Protein 1V62 (pdb70)

GO terms:
  GO:0005829 cytosol (C, TAS)
  GO:0005886 plasma membrane (C, TAS)
  GO:0005515 protein binding (F, IPI)

CATH classification: 2.30.42.10

Foldseek 3Di:
DPDDPDDPDDDDDPFFAWQKFQADFLDAFAFAKAWAPDPPFIFIFGQDGDPPGRCVVVVGDDGPWGFQAWPRRGRRPDDRVVVVVSRNVDGGMTTTGIHPDPSHDDRPPRDDDPDPD

Solvent-accessible surface area: 8332 Å² total; per-residue (Å²): 136,105,124,58,126,126,73,111,132,131,75,111,88,100,37,53,36,71,6,73,5,114,10,69,99,75,46,101,16,29,24,52,11,40,49,78,97,130,232,150,102,56,39,3,15,3,55,158,31,108,99,74,10,49,0,70,171,84,39,16,0,68,59,36,0,84,2,60,15,0,75,68,34,80,8,111,154,21,65,68,142,90,0,55,141,32,13,84,89,18,98,100,116,0,94,0,28,2,74,51,15,128,90,12,98,132,82,163,130,112,113,123,50,153,105,104,106

Secondary structure (DSSP, 8-state):
------S-SS--SSSSEEEEEE--TT-----EEEEE--SSS-EEEEEE--TTSHHHHHT---TT-BEEEETTEETTS--HHHHHHHHHS-SSEEEEEE--BTTB--SS----SS---

Sequence (117 aa):
GSSGSSGDTVANASGPLMVEIVKTPGSALGISLTTTSLRNKSVITIDRIKPASVVDRSGALHPGDHILSIDGTSMEHCSLLEATKLLASISEKVRLEILPVPQSQRPLRPSSGPSSGGSSGSSGDTVANASGPLMVEIVKTPGSALGISLTTTSLRNKSVITIDRIKPASVVDRSGALHPGDHILSIDGTSMEHCSLLEATKLLASISEKVRLEILPVPQSQRPLRPSSGPSSGGSSGSSGDTVANASGPLMVEIVKTPGSALGISLTTTSLRNKSVITIDRIKPASVVDRSGALHPGDHILSIDGTSMEHCSLLEATKLLASISEKVRLEILPVPQSQRPLRPSSGPSSGGSSGSSGDTVANASGPLMVEIVKTPGSALGISLTTTSLRNKSVITIDRIKPASVVDRSGALHPGDHILSIDGTSMEHCSLLEATKLLASISEKVRLEILPVPQSQRPLRPSSGPSSGGSSGSSGDTVANASGPLMVEIVKTPGSALGISLTTTSLRNKSVITIDRIKPASVVDRSGALHPGDHILSIDGTSMEHCSLLEATKLLASISEKVRLEILPVPQSQRPLRPSSGPSSGGSSGSSGDTVANASGPLMVEIVKTPGSALGISLTTTSLRNKSVITIDRIKPASVVDRSGALHPGDHILSIDGTSMEHCSLLEATKLLASISEKVRLEILPVPQSQRPLRPSSGPSSGGSSGSSGDTVANASGPLMVEIVKTPGSALGISLTTTSLRNKSVITIDRIKPASVVDRSGALHPGDHILSIDGTSMEHCSLLEATKLLASISEKVRLEILPVPQSQRPLRPSSGPSSGGSSGSSGDTVANASGPLMVEIVKTPGSALGISLTTTSLRNKSVITIDRIKPASVVDRSGALHPGDHILSIDGTSMEHCSLLEATKLLASISEKVRLEILPVPQSQRPLRPSSGPSSGGSSGSSGDTVANASGPLMVEIVKTPGSALGISLTTTSLRNKSVITIDRIKPASVVDRSGALHPGDHILSIDGTSMEHCSLLEATKLLASISEKVRLEILPVPQSQRPLRPSSGPSSGGSSGSSGDTVANASGPLMVEIVKTPGSALGISLTTTSLRNKSVITIDRIKPASVVDRSGALHPGDHILSIDGTSMEHCSLLEATKLLASISEKVRLEILPVPQSQRPLRPSSGPSSGGSSGSSGDTVANASGPLMVEIVKTPGSALGISLTTTSLRNKSVITIDRIKPASVVDRSGALHPGDHILSIDGTSMEHCSLLEATKLLASISEKVRLEILPVPQSQRPLRPSSGPSSGGSSGSSGDTVANASGPLMVEIVKTPGSALGISLTTTSLRNKSVITIDRIKPASVVDRSGALHPGDHILSIDGTSMEHCSLLEATKLLASISEKVRLEILPVPQSQRPLRPSSGPSSGGSSGSSGDTVANASGPLMVEIVKTPGSALGISLTTTSLRNKSVITIDRIKPASVVDRSGALHPGDHILSIDGTSMEHCSLLEATKLLASISEKVRLEILPVPQSQRPLRPSSGPSSGGSSGSSGDTVANASGPLMVEIVKTPGSALGISLTTTSLRNKSVITIDRIKPASVVDRSGALHPGDHILSIDGTSMEHCSLLEATKLLASISEKVRLEILPVPQSQRPLRPSSGPSSGGSSGSSGDTVANASGPLMVEIVKTPGSALGISLTTTSLRNKSVITIDRIKPASVVDRSGALHPGDHILSIDGTSMEHCSLLEATKLLASISEKVRLEILPVPQSQRPLRPSSGPSSGGSSGSSGDTVANASGPLMVEIVKTPGSALGISLTTTSLRNKSVITIDRIKPASVVDRSGALHPGDHILSIDGTSMEHCSLLEATKLLASISEKVRLEILPVPQSQRPLRPSSGPSSGGSSGSSGDTVANASGPLMVEIVKTPGSALGISLTTTSLRNKSVITIDRIKPASVVDRSGALHPGDHILSIDGTSMEHCSLLEATKLLASISEKVRLEILPVPQSQRPLRPSSGPSSGGSSGSSGDTVANASGPLMVEIVKTPGSALGISLTTTSLRNKSVITIDRIKPASVVDRSGALHPGDHILSIDGTSMEHCSLLEATKLLASISEKVRLEILPVPQSQRPLRPSSGPSSGGSSGSSGDTVANASGPLMVEIVKTPGSALGISLTTTSLRNKSVITIDRIKPASVVDRSGALHPGDHILSIDGTSMEHCSLLEATKLLASISEKVRLEILPVPQSQRPLRPSSGPSSGGSSGSSGDTVANASGPLMVEIVKTPGSALGISLTTTSLRNKSVITIDRIKPASVVDRSGALHPGDHILSIDGTSMEHCSLLEATKLLASISEKVRLEILPVPQSQRPLRPSSGPSSG

Nearest PDB structures (foldseek):
  1v62-assembly1_A  TM=8.253E-01  e=4.907E-18  Homo sapiens
  1t2m-assembly1_A  TM=8.438E-01  e=9.397E-05  Homo sapiens
  2dm8-assembly1_A  TM=6.411E-01  e=7.314E-06  Homo sapiens
  1x6d-assembly1_A  TM=6.018E-01  e=5.541E-06  Homo sapiens
  1ujd-assembly1_A  TM=6.309E-01  e=4.087E-05  Homo sapiens

Structure (mmCIF, N/CA/C/O backbone):
data_1V62
#
_entry.id   1V62
#
loop_
_atom_site.group_PDB
_atom_site.id
_atom_site.type_symbol
_atom_site.label_atom_id
_atom_site.label_alt_id
_atom_site.label_comp_id
_atom_site.label_asym_id
_atom_site.label_entity_id
_atom_site.label_seq_id
_atom_site.pdbx_PDB_ins_code
_atom_site.Cartn_x
_atom_site.Cartn_y
_atom_site.Cartn_z
_atom_site.occupancy
_atom_site.B_iso_or_equiv
_atom_site.auth_seq_id
_atom_site.auth_comp_id
_atom_site.auth_asym_id
_atom_site.auth_atom_id
_atom_site.pdbx_PDB_model_num
ATOM 1 N N . GLY A 1 1 ? 15.646 -4.351 43.023 1.00 0.00 1 GLY A N 1
ATOM 2 C CA . GLY A 1 1 ? 15.323 -2.950 42.637 1.00 0.00 1 GLY A CA 1
ATOM 3 C C . GLY A 1 1 ? 15.872 -2.585 41.271 1.00 0.00 1 GLY A C 1
ATOM 4 O O . GLY A 1 1 ? 16.949 -1.998 41.164 1.00 0.00 1 GLY A O 1
ATOM 10 N N . SER A 1 2 ? 15.129 -2.930 40.225 1.00 0.00 2 SER A N 1
ATOM 11 C CA . SER A 1 2 ? 15.547 -2.634 38.859 1.00 0.00 2 SER A CA 1
ATOM 12 C C . SER A 1 2 ? 14.402 -2.861 37.879 1.00 0.00 2 SER A C 1
ATOM 13 O O . SER A 1 2 ? 13.473 -3.619 38.158 1.00 0.00 2 SER A O 1
ATOM 21 N N . SER A 1 3 ? 14.474 -2.197 36.730 1.00 0.00 3 SER A N 1
ATOM 22 C CA . SER A 1 3 ? 13.443 -2.325 35.707 1.00 0.00 3 SER A CA 1
ATOM 23 C C . SER A 1 3 ? 12.086 -1.881 36.243 1.00 0.00 3 SER A C 1
ATOM 24 O O . SER A 1 3 ? 11.968 -1.471 37.398 1.00 0.00 3 SER A O 1
ATOM 32 N N . GLY A 1 4 ? 11.064 -1.965 35.397 1.00 0.00 4 GLY A N 1
ATOM 33 C CA . GLY A 1 4 ? 9.729 -1.568 35.805 1.00 0.00 4 GLY A CA 1
ATOM 34 C C . GLY A 1 4 ? 8.979 -0.841 34.706 1.00 0.00 4 GLY A C 1
ATOM 35 O O . GLY A 1 4 ? 8.708 -1.410 33.649 1.00 0.00 4 GLY A O 1
ATOM 39 N N . SER A 1 5 ? 8.643 0.420 34.957 1.00 0.00 5 SER A N 1
ATOM 40 C CA . SER A 1 5 ? 7.920 1.226 33.981 1.00 0.00 5 SER A CA 1
ATOM 41 C C . SER A 1 5 ? 6.569 0.599 33.651 1.00 0.00 5 SER A C 1
ATOM 42 O O . SER A 1 5 ? 6.407 -0.039 32.611 1.00 0.00 5 SER A O 1
ATOM 50 N N . SER A 1 6 ? 5.602 0.786 34.544 1.00 0.00 6 SER A N 1
ATOM 51 C CA . SER A 1 6 ? 4.264 0.238 34.348 1.00 0.00 6 SER A CA 1
ATOM 52 C C . SER A 1 6 ? 3.262 1.348 34.045 1.00 0.00 6 SER A C 1
ATOM 53 O O . SER A 1 6 ? 2.709 1.963 34.957 1.00 0.00 6 SER A O 1
ATOM 61 N N . GLY A 1 7 ? 3.031 1.597 32.761 1.00 0.00 7 GLY A N 1
ATOM 62 C CA . GLY A 1 7 ? 2.096 2.631 32.362 1.00 0.00 7 GLY A CA 1
ATOM 63 C C . GLY A 1 7 ? 1.369 2.294 31.075 1.00 0.00 7 GLY A C 1
ATOM 64 O O . GLY A 1 7 ? 0.164 2.044 31.082 1.00 0.00 7 GLY A O 1
ATOM 68 N N . ASP A 1 8 ? 2.104 2.284 29.968 1.00 0.00 8 ASP A N 1
ATOM 69 C CA . ASP A 1 8 ? 1.523 1.975 28.667 1.00 0.00 8 ASP A CA 1
ATOM 70 C C . ASP A 1 8 ? 2.611 1.744 27.624 1.00 0.00 8 ASP A C 1
ATOM 71 O O . ASP A 1 8 ? 3.614 2.457 27.593 1.00 0.00 8 ASP A O 1
ATOM 80 N N . THR A 1 9 ? 2.406 0.745 26.772 1.00 0.00 9 THR A N 1
ATOM 81 C CA . THR A 1 9 ? 3.370 0.422 25.728 1.00 0.00 9 THR A CA 1
ATOM 82 C C . THR A 1 9 ? 3.004 1.112 24.418 1.00 0.00 9 THR A C 1
ATOM 83 O O . THR A 1 9 ? 2.426 0.497 23.522 1.00 0.00 9 THR A O 1
ATOM 94 N N . VAL A 1 10 ? 3.344 2.393 24.315 1.00 0.00 10 VAL A N 1
ATOM 95 C CA . VAL A 1 10 ? 3.050 3.166 23.115 1.00 0.00 10 VAL A CA 1
ATOM 96 C C . VAL A 1 10 ? 1.547 3.269 22.881 1.00 0.00 10 VAL A C 1
ATOM 97 O O . VAL A 1 10 ? 0.907 2.304 22.461 1.00 0.00 10 VAL A O 1
ATOM 110 N N . ALA A 1 11 ? 0.989 4.443 23.155 1.00 0.00 11 ALA A N 1
ATOM 111 C CA . ALA A 1 11 ? -0.439 4.671 22.975 1.00 0.00 11 ALA A CA 1
ATOM 112 C C . ALA A 1 11 ? -0.734 6.150 22.749 1.00 0.00 11 ALA A C 1
ATOM 113 O O . ALA A 1 11 ? -0.628 6.962 23.667 1.00 0.00 11 ALA A O 1
ATOM 120 N N . ASN A 1 12 ? -1.106 6.492 21.519 1.00 0.00 12 ASN A N 1
ATOM 121 C CA . ASN A 1 12 ? -1.417 7.875 21.171 1.00 0.00 12 ASN A CA 1
ATOM 122 C C . ASN A 1 12 ? -2.861 8.003 20.697 1.00 0.00 12 ASN A C 1
ATOM 123 O O . ASN A 1 12 ? -3.678 8.669 21.334 1.00 0.00 12 ASN A O 1
ATOM 134 N N . ALA A 1 13 ? -3.168 7.364 19.573 1.00 0.00 13 ALA A N 1
ATOM 135 C CA . ALA A 1 13 ? -4.513 7.407 19.012 1.00 0.00 13 ALA A CA 1
ATOM 136 C C . ALA A 1 13 ? -4.927 8.839 18.690 1.00 0.00 13 ALA A C 1
ATOM 137 O O . ALA A 1 13 ? -6.102 9.192 18.787 1.00 0.00 13 ALA A O 1
ATOM 144 N N . SER A 1 14 ? -3.954 9.659 18.306 1.00 0.00 14 SER A N 1
ATOM 145 C CA . SER A 1 14 ? -4.217 11.053 17.970 1.00 0.00 14 SER A CA 1
ATOM 146 C C . SER A 1 14 ? -3.504 11.445 16.680 1.00 0.00 14 SER A C 1
ATOM 147 O O . SER A 1 14 ? -4.106 12.030 15.780 1.00 0.00 14 SER A O 1
ATOM 155 N N . GLY A 1 15 ? -2.217 11.121 16.599 1.00 0.00 15 GLY A N 1
ATOM 156 C CA . GLY A 1 15 ? -1.444 11.448 15.415 1.00 0.00 15 GLY A CA 1
ATOM 157 C C . GLY A 1 15 ? -1.868 10.639 14.203 1.00 0.00 15 GLY A C 1
ATOM 158 O O . GLY A 1 15 ? -2.794 11.027 13.491 1.00 0.00 15 GLY A O 1
ATOM 162 N N . PRO A 1 16 ? -1.204 9.499 13.939 1.00 0.00 16 PRO A N 1
ATOM 163 C CA . PRO A 1 16 ? -1.532 8.643 12.795 1.00 0.00 16 PRO A CA 1
ATOM 164 C C . PRO A 1 16 ? -3.007 8.257 12.765 1.00 0.00 16 PRO A C 1
ATOM 165 O O . PRO A 1 16 ? -3.688 8.289 13.789 1.00 0.00 16 PRO A O 1
ATOM 176 N N . LEU A 1 17 ? -3.494 7.892 11.583 1.00 0.00 17 LEU A N 1
ATOM 177 C CA . LEU A 1 17 ? -4.889 7.499 11.419 1.00 0.00 17 LEU A CA 1
ATOM 178 C C . LEU A 1 17 ? -4.999 6.025 11.043 1.00 0.00 17 LEU A C 1
ATOM 179 O O . LEU A 1 17 ? -4.320 5.554 10.130 1.00 0.00 17 LEU A O 1
ATOM 195 N N . MET A 1 18 ? -5.857 5.300 11.754 1.00 0.00 18 MET A N 1
ATOM 196 C CA . MET A 1 18 ? -6.056 3.879 11.494 1.00 0.00 18 MET A CA 1
ATOM 197 C C . MET A 1 18 ? -7.139 3.665 10.442 1.00 0.00 18 MET A C 1
ATOM 198 O O . MET A 1 18 ? -8.331 3.723 10.744 1.00 0.00 18 MET A O 1
ATOM 212 N N . VAL A 1 19 ? -6.717 3.417 9.207 1.00 0.00 19 VAL A N 1
ATOM 213 C CA . VAL A 1 19 ? -7.651 3.193 8.111 1.00 0.00 19 VAL A CA 1
ATOM 214 C C . VAL A 1 19 ? -7.917 1.706 7.911 1.00 0.00 19 VAL A C 1
ATOM 215 O O . VAL A 1 19 ? -7.281 1.057 7.082 1.00 0.00 19 VAL A O 1
ATOM 228 N N . GLU A 1 20 ? -8.862 1.171 8.677 1.00 0.00 20 GLU A N 1
ATOM 229 C CA . GLU A 1 20 ? -9.213 -0.241 8.585 1.00 0.00 20 GLU A CA 1
ATOM 230 C C . GLU A 1 20 ? -10.103 -0.504 7.374 1.00 0.00 20 GLU A C 1
ATOM 231 O O . GLU A 1 20 ? -10.857 0.369 6.945 1.00 0.00 20 GLU A O 1
ATOM 243 N N . ILE A 1 21 ? -10.009 -1.713 6.829 1.00 0.00 21 ILE A N 1
ATOM 244 C CA . ILE A 1 21 ? -10.806 -2.091 5.668 1.00 0.00 21 ILE A CA 1
ATOM 245 C C . ILE A 1 21 ? -11.320 -3.521 5.798 1.00 0.00 21 ILE A C 1
ATOM 246 O O . ILE A 1 21 ? -10.545 -4.476 5.754 1.00 0.00 21 ILE A O 1
ATOM 262 N N . VAL A 1 22 ? -12.632 -3.660 5.960 1.00 0.00 22 VAL A N 1
ATOM 263 C CA . VAL A 1 22 ? -13.250 -4.973 6.097 1.00 0.00 22 VAL A CA 1
ATOM 264 C C . VAL A 1 22 ? -13.203 -5.743 4.782 1.00 0.00 22 VAL A C 1
ATOM 265 O O . VAL A 1 22 ? -14.146 -5.699 3.991 1.00 0.00 22 VAL A O 1
ATOM 278 N N . LYS A 1 23 ? -12.100 -6.448 4.553 1.00 0.00 23 LYS A N 1
ATOM 279 C CA . LYS A 1 23 ? -11.930 -7.229 3.334 1.00 0.00 23 LYS A CA 1
ATOM 280 C C . LYS A 1 23 ? -12.475 -8.642 3.513 1.00 0.00 23 LYS A C 1
ATOM 281 O O . LYS A 1 23 ? -12.995 -8.987 4.575 1.00 0.00 23 LYS A O 1
ATOM 300 N N . THR A 1 24 ? -12.352 -9.454 2.470 1.00 0.00 24 THR A N 1
ATOM 301 C CA . THR A 1 24 ? -12.832 -10.831 2.512 1.00 0.00 24 THR A CA 1
ATOM 302 C C . THR A 1 24 ? -11.885 -11.710 3.329 1.00 0.00 24 THR A C 1
ATOM 303 O O . THR A 1 24 ? -10.718 -11.369 3.519 1.00 0.00 24 THR A O 1
ATOM 314 N N . PRO A 1 25 ? -12.379 -12.858 3.824 1.00 0.00 25 PRO A N 1
ATOM 315 C CA . PRO A 1 25 ? -11.572 -13.786 4.622 1.00 0.00 25 PRO A CA 1
ATOM 316 C C . PRO A 1 25 ? -10.517 -14.505 3.788 1.00 0.00 25 PRO A C 1
ATOM 317 O O . PRO A 1 25 ? -10.846 -15.310 2.916 1.00 0.00 25 PRO A O 1
ATOM 328 N N . GLY A 1 26 ? -9.251 -14.210 4.063 1.00 0.00 26 GLY A N 1
ATOM 329 C CA . GLY A 1 26 ? -8.167 -14.839 3.329 1.00 0.00 26 GLY A CA 1
ATOM 330 C C . GLY A 1 26 ? -8.222 -14.539 1.844 1.00 0.00 26 GLY A C 1
ATOM 331 O O . GLY A 1 26 ? -7.830 -15.368 1.022 1.00 0.00 26 GLY A O 1
ATOM 335 N N . SER A 1 27 ? -8.711 -13.352 1.499 1.00 0.00 27 SER A N 1
ATOM 336 C CA . SER A 1 27 ? -8.817 -12.945 0.102 1.00 0.00 27 SER A CA 1
ATOM 337 C C . SER A 1 27 ? -7.939 -11.729 -0.178 1.00 0.00 27 SER A C 1
ATOM 338 O O . SER A 1 27 ? -7.727 -10.889 0.697 1.00 0.00 27 SER A O 1
ATOM 346 N N . ALA A 1 28 ? -7.434 -11.641 -1.404 1.00 0.00 28 ALA A N 1
ATOM 347 C CA . ALA A 1 28 ? -6.580 -10.528 -1.800 1.00 0.00 28 ALA A CA 1
ATOM 348 C C . ALA A 1 28 ? -7.372 -9.477 -2.570 1.00 0.00 28 ALA A C 1
ATOM 349 O O . ALA A 1 28 ? -8.146 -9.804 -3.469 1.00 0.00 28 ALA A O 1
ATOM 356 N N . LEU A 1 29 ? -7.173 -8.214 -2.210 1.00 0.00 29 LEU A N 1
ATOM 357 C CA . LEU A 1 29 ? -7.870 -7.114 -2.867 1.00 0.00 29 LEU A CA 1
ATOM 358 C C . LEU A 1 29 ? -7.123 -6.666 -4.119 1.00 0.00 29 LEU A C 1
ATOM 359 O O . LEU A 1 29 ? -7.621 -6.808 -5.235 1.00 0.00 29 LEU A O 1
ATOM 375 N N . GLY A 1 30 ? -5.925 -6.123 -3.926 1.00 0.00 30 GLY A N 1
ATOM 376 C CA . GLY A 1 30 ? -5.129 -5.663 -5.048 1.00 0.00 30 GLY A CA 1
ATOM 377 C C . GLY A 1 30 ? -4.513 -4.301 -4.801 1.00 0.00 30 GLY A C 1
ATOM 378 O O . GLY A 1 30 ? -4.532 -3.435 -5.677 1.00 0.00 30 GLY A O 1
ATOM 382 N N . ILE A 1 31 ? -3.966 -4.110 -3.606 1.00 0.00 31 ILE A N 1
ATOM 383 C CA . ILE A 1 31 ? -3.341 -2.844 -3.245 1.00 0.00 31 ILE A CA 1
ATOM 384 C C . ILE A 1 31 ? -1.905 -2.777 -3.752 1.00 0.00 31 ILE A C 1
ATOM 385 O O . ILE A 1 31 ? -1.109 -3.686 -3.516 1.00 0.00 31 ILE A O 1
ATOM 401 N N . SER A 1 32 ? -1.579 -1.693 -4.449 1.00 0.00 32 SER A N 1
ATOM 402 C CA . SER A 1 32 ? -0.237 -1.506 -4.990 1.00 0.00 32 SER A CA 1
ATOM 403 C C . SER A 1 32 ? 0.482 -0.365 -4.279 1.00 0.00 32 SER A C 1
ATOM 404 O O . SER A 1 32 ? 0.024 0.777 -4.296 1.00 0.00 32 SER A O 1
ATOM 412 N N . LEU A 1 33 ? 1.612 -0.683 -3.655 1.00 0.00 33 LEU A N 1
ATOM 413 C CA . LEU A 1 33 ? 2.396 0.317 -2.938 1.00 0.00 33 LEU A CA 1
ATOM 414 C C . LEU A 1 33 ? 3.593 0.768 -3.769 1.00 0.00 33 LEU A C 1
ATOM 415 O O . LEU A 1 33 ? 3.987 0.098 -4.722 1.00 0.00 33 LEU A O 1
ATOM 431 N N . THR A 1 34 ? 4.166 1.910 -3.400 1.00 0.00 34 THR A N 1
ATOM 432 C CA . THR A 1 34 ? 5.318 2.452 -4.111 1.00 0.00 34 THR A CA 1
ATOM 433 C C . THR A 1 34 ? 6.192 3.283 -3.177 1.00 0.00 34 THR A C 1
ATOM 434 O O . THR A 1 34 ? 5.810 4.376 -2.761 1.00 0.00 34 THR A O 1
ATOM 445 N N . THR A 1 35 ? 7.367 2.755 -2.850 1.00 0.00 35 THR A N 1
ATOM 446 C CA . THR A 1 35 ? 8.296 3.447 -1.963 1.00 0.00 35 THR A CA 1
ATOM 447 C C . THR A 1 35 ? 9.110 4.484 -2.730 1.00 0.00 35 THR A C 1
ATOM 448 O O . THR A 1 35 ? 9.369 4.327 -3.923 1.00 0.00 35 THR A O 1
ATOM 459 N N . THR A 1 36 ? 9.511 5.543 -2.035 1.00 0.00 36 THR A N 1
ATOM 460 C CA . THR A 1 36 ? 10.297 6.608 -2.649 1.00 0.00 36 THR A CA 1
ATOM 461 C C . THR A 1 36 ? 11.395 7.086 -1.705 1.00 0.00 36 THR A C 1
ATOM 462 O O . THR A 1 36 ? 11.476 6.647 -0.558 1.00 0.00 36 THR A O 1
ATOM 473 N N . SER A 1 37 ? 12.237 7.991 -2.193 1.00 0.00 37 SER A N 1
ATOM 474 C CA . SER A 1 37 ? 13.330 8.530 -1.391 1.00 0.00 37 SER A CA 1
ATOM 475 C C . SER A 1 37 ? 12.978 9.914 -0.854 1.00 0.00 37 SER A C 1
ATOM 476 O O . SER A 1 37 ? 11.870 10.408 -1.062 1.00 0.00 37 SER A O 1
ATOM 484 N N . LEU A 1 38 ? 13.929 10.534 -0.165 1.00 0.00 38 LEU A N 1
ATOM 485 C CA . LEU A 1 38 ? 13.720 11.861 0.403 1.00 0.00 38 LEU A CA 1
ATOM 486 C C . LEU A 1 38 ? 15.046 12.598 0.565 1.00 0.00 38 LEU A C 1
ATOM 487 O O . LEU A 1 38 ? 15.368 13.497 -0.212 1.00 0.00 38 LEU A O 1
ATOM 503 N N . ARG A 1 39 ? 15.812 12.211 1.580 1.00 0.00 39 ARG A N 1
ATOM 504 C CA . ARG A 1 39 ? 17.103 12.834 1.846 1.00 0.00 39 ARG A CA 1
ATOM 505 C C . ARG A 1 39 ? 18.035 11.867 2.567 1.00 0.00 39 ARG A C 1
ATOM 506 O O . ARG A 1 39 ? 19.126 11.564 2.084 1.00 0.00 39 ARG A O 1
ATOM 527 N N . ASN A 1 40 ? 17.598 11.385 3.726 1.00 0.00 40 ASN A N 1
ATOM 528 C CA . ASN A 1 40 ? 18.393 10.450 4.515 1.00 0.00 40 ASN A CA 1
ATOM 529 C C . ASN A 1 40 ? 17.754 9.065 4.531 1.00 0.00 40 ASN A C 1
ATOM 530 O O . ASN A 1 40 ? 18.445 8.054 4.659 1.00 0.00 40 ASN A O 1
ATOM 541 N N . LYS A 1 41 ? 16.431 9.024 4.402 1.00 0.00 41 LYS A N 1
ATOM 542 C CA . LYS A 1 41 ? 15.703 7.761 4.401 1.00 0.00 41 LYS A CA 1
ATOM 543 C C . LYS A 1 41 ? 14.605 7.766 3.344 1.00 0.00 41 LYS A C 1
ATOM 544 O O . LYS A 1 41 ? 14.472 8.720 2.577 1.00 0.00 41 LYS A O 1
ATOM 563 N N . SER A 1 42 ? 13.819 6.694 3.308 1.00 0.00 42 SER A N 1
ATOM 564 C CA . SER A 1 42 ? 12.731 6.575 2.344 1.00 0.00 42 SER A CA 1
ATOM 565 C C . SER A 1 42 ? 11.389 6.421 3.052 1.00 0.00 42 SER A C 1
ATOM 566 O O . SER A 1 42 ? 11.331 6.326 4.279 1.00 0.00 42 SER A O 1
ATOM 574 N N . VAL A 1 43 ? 10.314 6.396 2.272 1.00 0.00 43 VAL A N 1
ATOM 575 C CA . VAL A 1 43 ? 8.972 6.254 2.825 1.00 0.00 43 VAL A CA 1
ATOM 576 C C . VAL A 1 43 ? 8.086 5.418 1.908 1.00 0.00 43 VAL A C 1
ATOM 577 O O . VAL A 1 43 ? 8.127 5.564 0.687 1.00 0.00 43 VAL A O 1
ATOM 590 N N . ILE A 1 44 ? 7.284 4.544 2.506 1.00 0.00 44 ILE A N 1
ATOM 591 C CA . ILE A 1 44 ? 6.386 3.685 1.744 1.00 0.00 44 ILE A CA 1
ATOM 592 C C . ILE A 1 44 ? 5.029 4.351 1.541 1.00 0.00 44 ILE A C 1
ATOM 593 O O . ILE A 1 44 ? 4.387 4.779 2.499 1.00 0.00 44 ILE A O 1
ATOM 609 N N . THR A 1 45 ? 4.599 4.435 0.286 1.00 0.00 45 THR A N 1
ATOM 610 C CA . THR A 1 45 ? 3.318 5.049 -0.043 1.00 0.00 45 THR A CA 1
ATOM 611 C C . THR A 1 45 ? 2.475 4.119 -0.911 1.00 0.00 45 THR A C 1
ATOM 612 O O . THR A 1 45 ? 2.889 3.002 -1.224 1.00 0.00 45 THR A O 1
ATOM 623 N N . ILE A 1 46 ? 1.293 4.588 -1.296 1.00 0.00 46 ILE A N 1
ATOM 624 C CA . ILE A 1 46 ? 0.393 3.798 -2.127 1.00 0.00 46 ILE A CA 1
ATOM 625 C C . ILE A 1 46 ? 0.459 4.243 -3.584 1.00 0.00 46 ILE A C 1
ATOM 626 O O . ILE A 1 46 ? 0.278 5.421 -3.894 1.00 0.00 46 ILE A O 1
ATOM 642 N N . ASP A 1 47 ? 0.719 3.292 -4.477 1.00 0.00 47 ASP A N 1
ATOM 643 C CA . ASP A 1 47 ? 0.810 3.586 -5.902 1.00 0.00 47 ASP A CA 1
ATOM 644 C C . ASP A 1 47 ? -0.578 3.715 -6.521 1.00 0.00 47 ASP A C 1
ATOM 645 O O . ASP A 1 47 ? -0.942 4.772 -7.036 1.00 0.00 47 ASP A O 1
ATOM 654 N N . ARG A 1 48 ? -1.348 2.633 -6.466 1.00 0.00 48 ARG A N 1
ATOM 655 C CA . ARG A 1 48 ? -2.696 2.625 -7.021 1.00 0.00 48 ARG A CA 1
ATOM 656 C C . ARG A 1 48 ? -3.526 1.495 -6.419 1.00 0.00 48 ARG A C 1
ATOM 657 O O . ARG A 1 48 ? -2.982 0.509 -5.923 1.00 0.00 48 ARG A O 1
ATOM 678 N N . ILE A 1 49 ? -4.846 1.646 -6.468 1.00 0.00 49 ILE A N 1
ATOM 679 C CA . ILE A 1 49 ? -5.750 0.637 -5.928 1.00 0.00 49 ILE A CA 1
ATOM 680 C C . ILE A 1 49 ? -6.388 -0.180 -7.046 1.00 0.00 49 ILE A C 1
ATOM 681 O O . ILE A 1 49 ? -6.424 0.249 -8.199 1.00 0.00 49 ILE A O 1
ATOM 697 N N . LYS A 1 50 ? -6.891 -1.359 -6.697 1.00 0.00 50 LYS A N 1
ATOM 698 C CA . LYS A 1 50 ? -7.528 -2.236 -7.672 1.00 0.00 50 LYS A CA 1
ATOM 699 C C . LYS A 1 50 ? -8.976 -1.814 -7.919 1.00 0.00 50 LYS A C 1
ATOM 700 O O . LYS A 1 50 ? -9.675 -1.400 -6.993 1.00 0.00 50 LYS A O 1
ATOM 719 N N . PRO A 1 51 ? -9.448 -1.914 -9.174 1.00 0.00 51 PRO A N 1
ATOM 720 C CA . PRO A 1 51 ? -10.818 -1.540 -9.533 1.00 0.00 51 PRO A CA 1
ATOM 721 C C . PRO A 1 51 ? -11.844 -2.554 -9.040 1.00 0.00 51 PRO A C 1
ATOM 722 O O . PRO A 1 51 ? -11.592 -3.759 -9.042 1.00 0.00 51 PRO A O 1
ATOM 733 N N . ALA A 1 52 ? -13.004 -2.059 -8.618 1.00 0.00 52 ALA A N 1
ATOM 734 C CA . ALA A 1 52 ? -14.069 -2.922 -8.122 1.00 0.00 52 ALA A CA 1
ATOM 735 C C . ALA A 1 52 ? -13.602 -3.735 -6.920 1.00 0.00 52 ALA A C 1
ATOM 736 O O . ALA A 1 52 ? -14.040 -4.867 -6.716 1.00 0.00 52 ALA A O 1
ATOM 743 N N . SER A 1 53 ? -12.711 -3.150 -6.126 1.00 0.00 53 SER A N 1
ATOM 744 C CA . SER A 1 53 ? -12.185 -3.821 -4.943 1.00 0.00 53 SER A CA 1
ATOM 745 C C . SER A 1 53 ? -12.826 -3.269 -3.674 1.00 0.00 53 SER A C 1
ATOM 746 O O . SER A 1 53 ? -13.597 -2.309 -3.722 1.00 0.00 53 SER A O 1
ATOM 754 N N . VAL A 1 54 ? -12.503 -3.880 -2.540 1.00 0.00 54 VAL A N 1
ATOM 755 C CA . VAL A 1 54 ? -13.047 -3.449 -1.258 1.00 0.00 54 VAL A CA 1
ATOM 756 C C . VAL A 1 54 ? -12.476 -2.096 -0.847 1.00 0.00 54 VAL A C 1
ATOM 757 O O . VAL A 1 54 ? -13.142 -1.307 -0.177 1.00 0.00 54 VAL A O 1
ATOM 770 N N . VAL A 1 55 ? -11.238 -1.834 -1.255 1.00 0.00 55 VAL A N 1
ATOM 771 C CA . VAL A 1 55 ? -10.577 -0.576 -0.931 1.00 0.00 55 VAL A CA 1
ATOM 772 C C . VAL A 1 55 ? -11.029 0.540 -1.868 1.00 0.00 55 VAL A C 1
ATOM 773 O O . VAL A 1 55 ? -11.171 1.691 -1.455 1.00 0.00 55 VAL A O 1
ATOM 786 N N . ASP A 1 56 ? -11.254 0.191 -3.130 1.00 0.00 56 ASP A N 1
ATOM 787 C CA . ASP A 1 56 ? -11.690 1.163 -4.126 1.00 0.00 56 ASP A CA 1
ATOM 788 C C . ASP A 1 56 ? -13.179 1.460 -3.981 1.00 0.00 56 ASP A C 1
ATOM 789 O O . ASP A 1 56 ? -13.592 2.619 -3.966 1.00 0.00 56 ASP A O 1
ATOM 798 N N . ARG A 1 57 ? -13.980 0.405 -3.875 1.00 0.00 57 ARG A N 1
ATOM 799 C CA . ARG A 1 57 ? -15.424 0.553 -3.732 1.00 0.00 57 ARG A CA 1
ATOM 800 C C . ARG A 1 57 ? -15.771 1.264 -2.429 1.00 0.00 57 ARG A C 1
ATOM 801 O O . ARG A 1 57 ? -16.738 2.023 -2.362 1.00 0.00 57 ARG A O 1
ATOM 822 N N . SER A 1 58 ? -14.977 1.013 -1.393 1.00 0.00 58 SER A N 1
ATOM 823 C CA . SER A 1 58 ? -15.201 1.630 -0.091 1.00 0.00 58 SER A CA 1
ATOM 824 C C . SER A 1 58 ? -14.584 3.022 -0.034 1.00 0.00 58 SER A C 1
ATOM 825 O O . SER A 1 58 ? -15.151 3.940 0.559 1.00 0.00 58 SER A O 1
ATOM 833 N N . GLY A 1 59 ? -13.418 3.174 -0.655 1.00 0.00 59 GLY A N 1
ATOM 834 C CA . GLY A 1 59 ? -12.744 4.459 -0.663 1.00 0.00 59 GLY A CA 1
ATOM 835 C C . GLY A 1 59 ? -11.968 4.714 0.614 1.00 0.00 59 GLY A C 1
ATOM 836 O O . GLY A 1 59 ? -12.024 5.809 1.173 1.00 0.00 59 GLY A O 1
ATOM 840 N N . ALA A 1 60 ? -11.241 3.702 1.075 1.00 0.00 60 ALA A N 1
ATOM 841 C CA . ALA A 1 60 ? -10.449 3.823 2.294 1.00 0.00 60 ALA A CA 1
ATOM 842 C C . ALA A 1 60 ? -9.037 4.308 1.986 1.00 0.00 60 ALA A C 1
ATOM 843 O O . ALA A 1 60 ? -8.570 5.293 2.557 1.00 0.00 60 ALA A O 1
ATOM 850 N N . LEU A 1 61 ? -8.361 3.609 1.078 1.00 0.00 61 LEU A N 1
ATOM 851 C CA . LEU A 1 61 ? -7.001 3.969 0.694 1.00 0.00 61 LEU A CA 1
ATOM 852 C C . LEU A 1 61 ? -7.002 4.837 -0.560 1.00 0.00 61 LEU A C 1
ATOM 853 O O . LEU A 1 61 ? -8.008 4.930 -1.262 1.00 0.00 61 LEU A O 1
ATOM 869 N N . HIS A 1 62 ? -5.866 5.470 -0.836 1.00 0.00 62 HIS A N 1
ATOM 870 C CA . HIS A 1 62 ? -5.736 6.331 -2.006 1.00 0.00 62 HIS A CA 1
ATOM 871 C C . HIS A 1 62 ? -4.280 6.413 -2.462 1.00 0.00 62 HIS A C 1
ATOM 872 O O . HIS A 1 62 ? -3.360 6.321 -1.648 1.00 0.00 62 HIS A O 1
ATOM 887 N N . PRO A 1 63 ? -4.052 6.588 -3.775 1.00 0.00 63 PRO A N 1
ATOM 888 C CA . PRO A 1 63 ? -2.700 6.682 -4.336 1.00 0.00 63 PRO A CA 1
ATOM 889 C C . PRO A 1 63 ? -1.996 7.972 -3.930 1.00 0.00 63 PRO A C 1
ATOM 890 O O . PRO A 1 63 ? -2.359 9.059 -4.380 1.00 0.00 63 PRO A O 1
ATOM 901 N N . GLY A 1 64 ? -0.986 7.845 -3.075 1.00 0.00 64 GLY A N 1
ATOM 902 C CA . GLY A 1 64 ? -0.246 9.009 -2.622 1.00 0.00 64 GLY A CA 1
ATOM 903 C C . GLY A 1 64 ? -0.201 9.118 -1.109 1.00 0.00 64 GLY A C 1
ATOM 904 O O . GLY A 1 64 ? 0.654 9.811 -0.556 1.00 0.00 64 GLY A O 1
ATOM 908 N N . ASP A 1 65 ? -1.124 8.435 -0.436 1.00 0.00 65 ASP A N 1
ATOM 909 C CA . ASP A 1 65 ? -1.185 8.461 1.022 1.00 0.00 65 ASP A CA 1
ATOM 910 C C . ASP A 1 65 ? 0.146 8.031 1.633 1.00 0.00 65 ASP A C 1
ATOM 911 O O . ASP A 1 65 ? 0.864 7.208 1.066 1.00 0.00 65 ASP A O 1
ATOM 920 N N . HIS A 1 66 ? 0.468 8.595 2.793 1.00 0.00 66 HIS A N 1
ATOM 921 C CA . HIS A 1 66 ? 1.712 8.271 3.482 1.00 0.00 66 HIS A CA 1
ATOM 922 C C . HIS A 1 66 ? 1.468 7.262 4.599 1.00 0.00 66 HIS A C 1
ATOM 923 O O . HIS A 1 66 ? 1.014 7.622 5.686 1.00 0.00 66 HIS A O 1
ATOM 938 N N . ILE A 1 67 ? 1.772 5.998 4.325 1.00 0.00 67 ILE A N 1
ATOM 939 C CA . ILE A 1 67 ? 1.585 4.937 5.308 1.00 0.00 67 ILE A CA 1
ATOM 940 C C . ILE A 1 67 ? 2.594 5.062 6.445 1.00 0.00 67 ILE A C 1
ATOM 941 O O . ILE A 1 67 ? 3.803 5.005 6.225 1.00 0.00 67 ILE A O 1
ATOM 957 N N . LEU A 1 68 ? 2.087 5.232 7.662 1.00 0.00 68 LEU A N 1
ATOM 958 C CA . LEU A 1 68 ? 2.943 5.365 8.835 1.00 0.00 68 LEU A CA 1
ATOM 959 C C . LEU A 1 68 ? 3.209 4.006 9.473 1.00 0.00 68 LEU A C 1
ATOM 960 O O . LEU A 1 68 ? 4.268 3.780 10.057 1.00 0.00 68 LEU A O 1
ATOM 976 N N . SER A 1 69 ? 2.241 3.103 9.358 1.00 0.00 69 SER A N 1
ATOM 977 C CA . SER A 1 69 ? 2.372 1.766 9.925 1.00 0.00 69 SER A CA 1
ATOM 978 C C . SER A 1 69 ? 1.292 0.835 9.384 1.00 0.00 69 SER A C 1
ATOM 979 O O . SER A 1 69 ? 0.277 1.288 8.853 1.00 0.00 69 SER A O 1
ATOM 987 N N . ILE A 1 70 ? 1.517 -0.467 9.522 1.00 0.00 70 ILE A N 1
ATOM 988 C CA . ILE A 1 70 ? 0.564 -1.464 9.048 1.00 0.00 70 ILE A CA 1
ATOM 989 C C . ILE A 1 70 ? 0.563 -2.693 9.949 1.00 0.00 70 ILE A C 1
ATOM 990 O O . ILE A 1 70 ? 1.548 -3.429 10.014 1.00 0.00 70 ILE A O 1
ATOM 1006 N N . ASP A 1 71 ? -0.548 -2.910 10.644 1.00 0.00 71 ASP A N 1
ATOM 1007 C CA . ASP A 1 71 ? -0.677 -4.051 11.544 1.00 0.00 71 ASP A CA 1
ATOM 1008 C C . ASP A 1 71 ? 0.376 -3.995 12.645 1.00 0.00 71 ASP A C 1
ATOM 1009 O O . ASP A 1 71 ? 0.836 -5.029 13.132 1.00 0.00 71 ASP A O 1
ATOM 1018 N N . GLY A 1 72 ? 0.756 -2.782 13.032 1.00 0.00 72 GLY A N 1
ATOM 1019 C CA . GLY A 1 72 ? 1.752 -2.612 14.072 1.00 0.00 72 GLY A CA 1
ATOM 1020 C C . GLY A 1 72 ? 3.171 -2.607 13.532 1.00 0.00 72 GLY A C 1
ATOM 1021 O O . GLY A 1 72 ? 4.133 -2.649 14.299 1.00 0.00 72 GLY A O 1
ATOM 1025 N N . THR A 1 73 ? 3.305 -2.554 12.208 1.00 0.00 73 THR A N 1
ATOM 1026 C CA . THR A 1 73 ? 4.618 -2.542 11.575 1.00 0.00 73 THR A CA 1
ATOM 1027 C C . THR A 1 73 ? 5.016 -1.126 11.172 1.00 0.00 73 THR A C 1
ATOM 1028 O O . THR A 1 73 ? 4.380 -0.513 10.315 1.00 0.00 73 THR A O 1
ATOM 1039 N N . SER A 1 74 ? 6.071 -0.613 11.795 1.00 0.00 74 SER A N 1
ATOM 1040 C CA . SER A 1 74 ? 6.553 0.731 11.500 1.00 0.00 74 SER A CA 1
ATOM 1041 C C . SER A 1 74 ? 7.027 0.835 10.054 1.00 0.00 74 SER A C 1
ATOM 1042 O O . SER A 1 74 ? 7.767 -0.022 9.570 1.00 0.00 74 SER A O 1
ATOM 1050 N N . MET A 1 75 ? 6.597 1.888 9.369 1.00 0.00 75 MET A N 1
ATOM 1051 C CA . MET A 1 75 ? 6.977 2.103 7.977 1.00 0.00 75 MET A CA 1
ATOM 1052 C C . MET A 1 75 ? 8.145 3.080 7.877 1.00 0.00 75 MET A C 1
ATOM 1053 O O . MET A 1 75 ? 8.202 3.903 6.964 1.00 0.00 75 MET A O 1
ATOM 1067 N N . GLU A 1 76 ? 9.074 2.982 8.822 1.00 0.00 76 GLU A N 1
ATOM 1068 C CA . GLU A 1 76 ? 10.240 3.857 8.841 1.00 0.00 76 GLU A CA 1
ATOM 1069 C C . GLU A 1 76 ? 11.469 3.138 8.292 1.00 0.00 76 GLU A C 1
ATOM 1070 O O . GLU A 1 76 ? 12.349 3.759 7.696 1.00 0.00 76 GLU A O 1
ATOM 1082 N N . HIS A 1 77 ? 11.521 1.827 8.497 1.00 0.00 77 HIS A N 1
ATOM 1083 C CA . HIS A 1 77 ? 12.643 1.024 8.022 1.00 0.00 77 HIS A CA 1
ATOM 1084 C C . HIS A 1 77 ? 12.149 -0.221 7.291 1.00 0.00 77 HIS A C 1
ATOM 1085 O O . HIS A 1 77 ? 12.760 -1.286 7.376 1.00 0.00 77 HIS A O 1
ATOM 1100 N N . CYS A 1 78 ? 11.040 -0.079 6.572 1.00 0.00 78 CYS A N 1
ATOM 1101 C CA . CYS A 1 78 ? 10.465 -1.191 5.826 1.00 0.00 78 CYS A CA 1
ATOM 1102 C C . CYS A 1 78 ? 10.620 -0.976 4.324 1.00 0.00 78 CYS A C 1
ATOM 1103 O O . CYS A 1 78 ? 11.047 0.090 3.880 1.00 0.00 78 CYS A O 1
ATOM 1111 N N . SER A 1 79 ? 10.270 -1.995 3.545 1.00 0.00 79 SER A N 1
ATOM 1112 C CA . SER A 1 79 ? 10.370 -1.917 2.092 1.00 0.00 79 SER A CA 1
ATOM 1113 C C . SER A 1 79 ? 9.015 -2.176 1.439 1.00 0.00 79 SER A C 1
ATOM 1114 O O . SER A 1 79 ? 7.991 -2.244 2.118 1.00 0.00 79 SER A O 1
ATOM 1122 N N . LEU A 1 80 ? 9.020 -2.318 0.118 1.00 0.00 80 LEU A N 1
ATOM 1123 C CA . LEU A 1 80 ? 7.792 -2.569 -0.627 1.00 0.00 80 LEU A CA 1
ATOM 1124 C C . LEU A 1 80 ? 7.346 -4.019 -0.468 1.00 0.00 80 LEU A C 1
ATOM 1125 O O . LEU A 1 80 ? 6.152 -4.308 -0.394 1.00 0.00 80 LEU A O 1
ATOM 1141 N N . LEU A 1 81 ? 8.314 -4.929 -0.417 1.00 0.00 81 LEU A N 1
ATOM 1142 C CA . LEU A 1 81 ? 8.022 -6.349 -0.265 1.00 0.00 81 LEU A CA 1
ATOM 1143 C C . LEU A 1 81 ? 7.406 -6.635 1.101 1.00 0.00 81 LEU A C 1
ATOM 1144 O O . LEU A 1 81 ? 6.391 -7.324 1.204 1.00 0.00 81 LEU A O 1
ATOM 1160 N N . GLU A 1 82 ? 8.028 -6.103 2.147 1.00 0.00 82 GLU A N 1
ATOM 1161 C CA . GLU A 1 82 ? 7.542 -6.300 3.508 1.00 0.00 82 GLU A CA 1
ATOM 1162 C C . GLU A 1 82 ? 6.144 -5.716 3.677 1.00 0.00 82 GLU A C 1
ATOM 1163 O O . GLU A 1 82 ? 5.257 -6.356 4.241 1.00 0.00 82 GLU A O 1
ATOM 1175 N N . ALA A 1 83 ? 5.954 -4.496 3.184 1.00 0.00 83 ALA A N 1
ATOM 1176 C CA . ALA A 1 83 ? 4.663 -3.826 3.280 1.00 0.00 83 ALA A CA 1
ATOM 1177 C C . ALA A 1 83 ? 3.582 -4.609 2.545 1.00 0.00 83 ALA A C 1
ATOM 1178 O O . ALA A 1 83 ? 2.489 -4.820 3.069 1.00 0.00 83 ALA A O 1
ATOM 1185 N N . THR A 1 84 ? 3.894 -5.036 1.325 1.00 0.00 84 THR A N 1
ATOM 1186 C CA . THR A 1 84 ? 2.948 -5.796 0.516 1.00 0.00 84 THR A CA 1
ATOM 1187 C C . THR A 1 84 ? 2.588 -7.114 1.193 1.00 0.00 84 THR A C 1
ATOM 1188 O O . THR A 1 84 ? 1.473 -7.615 1.044 1.00 0.00 84 THR A O 1
ATOM 1199 N N . LYS A 1 85 ? 3.537 -7.669 1.939 1.00 0.00 85 LYS A N 1
ATOM 1200 C CA . LYS A 1 85 ? 3.319 -8.929 2.639 1.00 0.00 85 LYS A CA 1
ATOM 1201 C C . LYS A 1 85 ? 2.356 -8.743 3.807 1.00 0.00 85 LYS A C 1
ATOM 1202 O O . LYS A 1 85 ? 1.600 -9.652 4.153 1.00 0.00 85 LYS A O 1
ATOM 1221 N N . LEU A 1 86 ? 2.387 -7.559 4.410 1.00 0.00 86 LEU A N 1
ATOM 1222 C CA . LEU A 1 86 ? 1.516 -7.254 5.539 1.00 0.00 86 LEU A CA 1
ATOM 1223 C C . LEU A 1 86 ? 0.055 -7.212 5.103 1.00 0.00 86 LEU A C 1
ATOM 1224 O O . LEU A 1 86 ? -0.823 -7.737 5.788 1.00 0.00 86 LEU A O 1
ATOM 1240 N N . LEU A 1 87 ? -0.198 -6.584 3.960 1.00 0.00 87 LEU A N 1
ATOM 1241 C CA . LEU A 1 87 ? -1.553 -6.474 3.433 1.00 0.00 87 LEU A CA 1
ATOM 1242 C C . LEU A 1 87 ? -2.136 -7.851 3.133 1.00 0.00 87 LEU A C 1
ATOM 1243 O O . LEU A 1 87 ? -3.345 -8.059 3.232 1.00 0.00 87 LEU A O 1
ATOM 1259 N N . ALA A 1 88 ? -1.269 -8.789 2.765 1.00 0.00 88 ALA A N 1
ATOM 1260 C CA . ALA A 1 88 ? -1.699 -10.145 2.451 1.00 0.00 88 ALA A CA 1
ATOM 1261 C C . ALA A 1 88 ? -1.987 -10.937 3.723 1.00 0.00 88 ALA A C 1
ATOM 1262 O O . ALA A 1 88 ? -2.836 -11.828 3.731 1.00 0.00 88 ALA A O 1
ATOM 1269 N N . SER A 1 89 ? -1.275 -10.607 4.795 1.00 0.00 89 SER A N 1
ATOM 1270 C CA . SER A 1 89 ? -1.454 -11.287 6.071 1.00 0.00 89 SER A CA 1
ATOM 1271 C C . SER A 1 89 ? -2.584 -10.648 6.874 1.00 0.00 89 SER A C 1
ATOM 1272 O O . SER A 1 89 ? -2.350 -10.017 7.904 1.00 0.00 89 SER A O 1
ATOM 1280 N N . ILE A 1 90 ? -3.812 -10.818 6.394 1.00 0.00 90 ILE A N 1
ATOM 1281 C CA . ILE A 1 90 ? -4.978 -10.259 7.066 1.00 0.00 90 ILE A CA 1
ATOM 1282 C C . ILE A 1 90 ? -6.072 -11.309 7.230 1.00 0.00 90 ILE A C 1
ATOM 1283 O O . ILE A 1 90 ? -6.335 -12.095 6.321 1.00 0.00 90 ILE A O 1
ATOM 1299 N N . SER A 1 91 ? -6.707 -11.315 8.398 1.00 0.00 91 SER A N 1
ATOM 1300 C CA . SER A 1 91 ? -7.773 -12.269 8.683 1.00 0.00 91 SER A CA 1
ATOM 1301 C C . SER A 1 91 ? -9.111 -11.765 8.154 1.00 0.00 91 SER A C 1
ATOM 1302 O O . SER A 1 91 ? -9.836 -12.492 7.475 1.00 0.00 91 SER A O 1
ATOM 1310 N N . GLU A 1 92 ? -9.434 -10.515 8.470 1.00 0.00 92 GLU A N 1
ATOM 1311 C CA . GLU A 1 92 ? -10.686 -9.913 8.027 1.00 0.00 92 GLU A CA 1
ATOM 1312 C C . GLU A 1 92 ? -10.492 -8.440 7.685 1.00 0.00 92 GLU A C 1
ATOM 1313 O O . GLU A 1 92 ? -10.743 -8.015 6.557 1.00 0.00 92 GLU A O 1
ATOM 1325 N N . LYS A 1 93 ? -10.045 -7.663 8.667 1.00 0.00 93 LYS A N 1
ATOM 1326 C CA . LYS A 1 93 ? -9.818 -6.236 8.469 1.00 0.00 93 LYS A CA 1
ATOM 1327 C C . LYS A 1 93 ? -8.326 -5.920 8.444 1.00 0.00 93 LYS A C 1
ATOM 1328 O O . LYS A 1 93 ? -7.561 -6.425 9.266 1.00 0.00 93 LYS A O 1
ATOM 1347 N N . VAL A 1 94 ? -7.920 -5.082 7.496 1.00 0.00 94 VAL A N 1
ATOM 1348 C CA . VAL A 1 94 ? -6.520 -4.698 7.364 1.00 0.00 94 VAL A CA 1
ATOM 1349 C C . VAL A 1 94 ? -6.210 -3.457 8.198 1.00 0.00 94 VAL A C 1
ATOM 1350 O O . VAL A 1 94 ? -6.798 -2.396 7.993 1.00 0.00 94 VAL A O 1
ATOM 1363 N N . ARG A 1 95 ? -5.283 -3.601 9.141 1.00 0.00 95 ARG A N 1
ATOM 1364 C CA . ARG A 1 95 ? -4.895 -2.493 10.006 1.00 0.00 95 ARG A CA 1
ATOM 1365 C C . ARG A 1 95 ? -3.853 -1.610 9.326 1.00 0.00 95 ARG A C 1
ATOM 1366 O O . ARG A 1 95 ? -2.652 -1.778 9.535 1.00 0.00 95 ARG A O 1
ATOM 1387 N N . LEU A 1 96 ? -4.321 -0.670 8.512 1.00 0.00 96 LEU A N 1
ATOM 1388 C CA . LEU A 1 96 ? -3.431 0.238 7.802 1.00 0.00 96 LEU A CA 1
ATOM 1389 C C . LEU A 1 96 ? -3.408 1.610 8.469 1.00 0.00 96 LEU A C 1
ATOM 1390 O O . LEU A 1 96 ? -4.428 2.297 8.534 1.00 0.00 96 LEU A O 1
ATOM 1406 N N . GLU A 1 97 ? -2.239 2.003 8.964 1.00 0.00 97 GLU A N 1
ATOM 1407 C CA . GLU A 1 97 ? -2.084 3.293 9.625 1.00 0.00 97 GLU A CA 1
ATOM 1408 C C . GLU A 1 97 ? -1.559 4.343 8.650 1.00 0.00 97 GLU A C 1
ATOM 1409 O O . GLU A 1 97 ? -0.375 4.356 8.314 1.00 0.00 97 GLU A O 1
ATOM 1421 N N . ILE A 1 98 ? -2.450 5.221 8.199 1.00 0.00 98 ILE A N 1
ATOM 1422 C CA . ILE A 1 98 ? -2.076 6.273 7.262 1.00 0.00 98 ILE A CA 1
ATOM 1423 C C . ILE A 1 98 ? -2.033 7.634 7.949 1.00 0.00 98 ILE A C 1
ATOM 1424 O O . ILE A 1 98 ? -2.746 7.872 8.924 1.00 0.00 98 ILE A O 1
ATOM 1440 N N . LEU A 1 99 ? -1.191 8.524 7.434 1.00 0.00 99 LEU A N 1
ATOM 1441 C CA . LEU A 1 99 ? -1.054 9.863 7.995 1.00 0.00 99 LEU A CA 1
ATOM 1442 C C . LEU A 1 99 ? -2.251 10.734 7.618 1.00 0.00 99 LEU A C 1
ATOM 1443 O O . LEU A 1 99 ? -2.751 10.661 6.495 1.00 0.00 99 LEU A O 1
ATOM 1459 N N . PRO A 1 100 ? -2.730 11.575 8.554 1.00 0.00 100 PRO A N 1
ATOM 1460 C CA . PRO A 1 100 ? -3.875 12.459 8.307 1.00 0.00 100 PRO A CA 1
ATOM 1461 C C . PRO A 1 100 ? -3.722 13.262 7.018 1.00 0.00 100 PRO A C 1
ATOM 1462 O O . PRO A 1 100 ? -3.156 14.354 7.020 1.00 0.00 100 PRO A O 1
ATOM 1473 N N . VAL A 1 101 ? -4.233 12.712 5.922 1.00 0.00 101 VAL A N 1
ATOM 1474 C CA . VAL A 1 101 ? -4.155 13.376 4.626 1.00 0.00 101 VAL A CA 1
ATOM 1475 C C . VAL A 1 101 ? -5.496 13.998 4.247 1.00 0.00 101 VAL A C 1
ATOM 1476 O O . VAL A 1 101 ? -6.548 13.562 4.717 1.00 0.00 101 VAL A O 1
ATOM 1489 N N . PRO A 1 102 ? -5.479 15.032 3.387 1.00 0.00 102 PRO A N 1
ATOM 1490 C CA . PRO A 1 102 ? -6.702 15.713 2.947 1.00 0.00 102 PRO A CA 1
ATOM 1491 C C . PRO A 1 102 ? -7.637 14.784 2.181 1.00 0.00 102 PRO A C 1
ATOM 1492 O O . PRO A 1 102 ? -8.853 14.979 2.175 1.00 0.00 102 PRO A O 1
ATOM 1503 N N . GLN A 1 103 ? -7.064 13.772 1.539 1.00 0.00 103 GLN A N 1
ATOM 1504 C CA . GLN A 1 103 ? -7.848 12.811 0.772 1.00 0.00 103 GLN A CA 1
ATOM 1505 C C . GLN A 1 103 ? -8.650 11.902 1.698 1.00 0.00 103 GLN A C 1
ATOM 1506 O O . GLN A 1 103 ? -9.754 11.474 1.362 1.00 0.00 103 GLN A O 1
ATOM 1520 N N . SER A 1 104 ? -8.085 11.610 2.866 1.00 0.00 104 SER A N 1
ATOM 1521 C CA . SER A 1 104 ? -8.745 10.752 3.842 1.00 0.00 104 SER A CA 1
ATOM 1522 C C . SER A 1 104 ? -8.270 11.074 5.255 1.00 0.00 104 SER A C 1
ATOM 1523 O O . SER A 1 104 ? -7.091 10.919 5.575 1.00 0.00 104 SER A O 1
ATOM 1531 N N . GLN A 1 105 ? -9.195 11.521 6.098 1.00 0.00 105 GLN A N 1
ATOM 1532 C CA . GLN A 1 105 ? -8.870 11.864 7.477 1.00 0.00 105 GLN A CA 1
ATOM 1533 C C . GLN A 1 105 ? -9.945 11.358 8.433 1.00 0.00 105 GLN A C 1
ATOM 1534 O O . GLN A 1 105 ? -10.209 11.971 9.468 1.00 0.00 105 GLN A O 1
ATOM 1548 N N . ARG A 1 106 ? -10.563 10.236 8.080 1.00 0.00 106 ARG A N 1
ATOM 1549 C CA . ARG A 1 106 ? -11.610 9.648 8.908 1.00 0.00 106 ARG A CA 1
ATOM 1550 C C . ARG A 1 106 ? -11.758 8.155 8.618 1.00 0.00 106 ARG A C 1
ATOM 1551 O O . ARG A 1 106 ? -11.754 7.737 7.460 1.00 0.00 106 ARG A O 1
ATOM 1572 N N . PRO A 1 107 ? -11.891 7.325 9.669 1.00 0.00 107 PRO A N 1
ATOM 1573 C CA . PRO A 1 107 ? -12.041 5.875 9.514 1.00 0.00 107 PRO A CA 1
ATOM 1574 C C . PRO A 1 107 ? -13.435 5.485 9.035 1.00 0.00 107 PRO A C 1
ATOM 1575 O O . PRO A 1 107 ? -13.598 4.520 8.288 1.00 0.00 107 PRO A O 1
ATOM 1586 N N . LEU A 1 108 ? -14.437 6.241 9.469 1.00 0.00 108 LEU A N 1
ATOM 1587 C CA . LEU A 1 108 ? -15.818 5.975 9.084 1.00 0.00 108 LEU A CA 1
ATOM 1588 C C . LEU A 1 108 ? -16.584 7.276 8.871 1.00 0.00 108 LEU A C 1
ATOM 1589 O O . LEU A 1 108 ? -17.292 7.746 9.762 1.00 0.00 108 LEU A O 1
ATOM 1605 N N . ARG A 1 109 ? -16.438 7.855 7.683 1.00 0.00 109 ARG A N 1
ATOM 1606 C CA . ARG A 1 109 ? -17.116 9.102 7.352 1.00 0.00 109 ARG A CA 1
ATOM 1607 C C . ARG A 1 109 ? -18.365 8.838 6.515 1.00 0.00 109 ARG A C 1
ATOM 1608 O O . ARG A 1 109 ? -18.454 7.825 5.821 1.00 0.00 109 ARG A O 1
ATOM 1629 N N . PRO A 1 110 ? -19.351 9.751 6.571 1.00 0.00 110 PRO A N 1
ATOM 1630 C CA . PRO A 1 110 ? -20.600 9.610 5.814 1.00 0.00 110 PRO A CA 1
ATOM 1631 C C . PRO A 1 110 ? -20.385 9.756 4.311 1.00 0.00 110 PRO A C 1
ATOM 1632 O O . PRO A 1 110 ? -19.412 10.366 3.869 1.00 0.00 110 PRO A O 1
ATOM 1643 N N . SER A 1 111 ? -21.303 9.193 3.531 1.00 0.00 111 SER A N 1
ATOM 1644 C CA . SER A 1 111 ? -21.214 9.261 2.076 1.00 0.00 111 SER A CA 1
ATOM 1645 C C . SER A 1 111 ? -22.588 9.504 1.459 1.00 0.00 111 SER A C 1
ATOM 1646 O O . SER A 1 111 ? -23.309 8.561 1.135 1.00 0.00 111 SER A O 1
ATOM 1654 N N . SER A 1 112 ? -22.943 10.775 1.300 1.00 0.00 112 SER A N 1
ATOM 1655 C CA . SER A 1 112 ? -24.231 11.142 0.723 1.00 0.00 112 SER A CA 1
ATOM 1656 C C . SER A 1 112 ? -24.085 11.488 -0.756 1.00 0.00 112 SER A C 1
ATOM 1657 O O . SER A 1 112 ? -22.983 11.753 -1.236 1.00 0.00 112 SER A O 1
ATOM 1665 N N . GLY A 1 113 ? -25.205 11.484 -1.472 1.00 0.00 113 GLY A N 1
ATOM 1666 C CA . GLY A 1 113 ? -25.182 11.799 -2.888 1.00 0.00 113 GLY A CA 1
ATOM 1667 C C . GLY A 1 113 ? -26.052 10.863 -3.706 1.00 0.00 113 GLY A C 1
ATOM 1668 O O . GLY A 1 113 ? -26.173 9.682 -3.376 1.00 0.00 113 GLY A O 1
ATOM 1672 N N . PRO A 1 114 ? -26.676 11.361 -4.787 1.00 0.00 114 PRO A N 1
ATOM 1673 C CA . PRO A 1 114 ? -27.539 10.544 -5.646 1.00 0.00 114 PRO A CA 1
ATOM 1674 C C . PRO A 1 114 ? -26.837 9.283 -6.140 1.00 0.00 114 PRO A C 1
ATOM 1675 O O . PRO A 1 114 ? -27.260 8.166 -5.840 1.00 0.00 114 PRO A O 1
ATOM 1686 N N . SER A 1 115 ? -25.762 9.469 -6.899 1.00 0.00 115 SER A N 1
ATOM 1687 C CA . SER A 1 115 ? -25.001 8.347 -7.435 1.00 0.00 115 SER A CA 1
ATOM 1688 C C . SER A 1 115 ? -23.798 8.034 -6.550 1.00 0.00 115 SER A C 1
ATOM 1689 O O . SER A 1 115 ? -23.322 8.891 -5.806 1.00 0.00 115 SER A O 1
ATOM 1697 N N . SER A 1 116 ? -23.311 6.800 -6.637 1.00 0.00 116 SER A N 1
ATOM 1698 C CA . SER A 1 116 ? -22.164 6.374 -5.845 1.00 0.00 116 SER A CA 1
ATOM 1699 C C . SER A 1 116 ? -21.530 5.120 -6.437 1.00 0.00 116 SER A C 1
ATOM 1700 O O . SER A 1 116 ? -20.313 5.050 -6.611 1.00 0.00 116 SER A O 1
ATOM 1708 N N . GLY A 1 117 ? -22.362 4.131 -6.744 1.00 0.00 117 GLY A N 1
ATOM 1709 C CA . GLY A 1 117 ? -21.865 2.892 -7.313 1.00 0.00 117 GLY A CA 1
ATOM 1710 C C . GLY A 1 117 ? -20.914 2.167 -6.382 1.00 0.00 117 GLY A C 1
ATOM 1711 O O . GLY A 1 117 ? -20.728 2.636 -5.240 1.00 0.00 117 GLY A O 1
ATOM 1716 N N . GLY A 1 1 ? 16.320 23.071 13.660 1.00 0.00 1 GLY A N 2
ATOM 1717 C CA . GLY A 1 1 ? 15.413 24.221 13.389 1.00 0.00 1 GLY A CA 2
ATOM 1718 C C . GLY A 1 1 ? 15.282 25.151 14.579 1.00 0.00 1 GLY A C 2
ATOM 1719 O O . GLY A 1 1 ? 16.085 26.069 14.750 1.00 0.00 1 GLY A O 2
ATOM 1725 N N . SER A 1 2 ? 14.268 24.914 15.404 1.00 0.00 2 SER A N 2
ATOM 1726 C CA . SER A 1 2 ? 14.035 25.737 16.585 1.00 0.00 2 SER A CA 2
ATOM 1727 C C . SER A 1 2 ? 14.600 25.070 17.834 1.00 0.00 2 SER A C 2
ATOM 1728 O O . SER A 1 2 ? 14.324 23.902 18.105 1.00 0.00 2 SER A O 2
ATOM 1736 N N . SER A 1 3 ? 15.394 25.821 18.591 1.00 0.00 3 SER A N 2
ATOM 1737 C CA . SER A 1 3 ? 15.999 25.302 19.813 1.00 0.00 3 SER A CA 2
ATOM 1738 C C . SER A 1 3 ? 16.147 26.404 20.858 1.00 0.00 3 SER A C 2
ATOM 1739 O O . SER A 1 3 ? 17.151 27.117 20.883 1.00 0.00 3 SER A O 2
ATOM 1747 N N . GLY A 1 4 ? 15.143 26.537 21.717 1.00 0.00 4 GLY A N 2
ATOM 1748 C CA . GLY A 1 4 ? 15.182 27.553 22.751 1.00 0.00 4 GLY A CA 2
ATOM 1749 C C . GLY A 1 4 ? 15.451 26.973 24.125 1.00 0.00 4 GLY A C 2
ATOM 1750 O O . GLY A 1 4 ? 15.997 25.877 24.248 1.00 0.00 4 GLY A O 2
ATOM 1754 N N . SER A 1 5 ? 15.067 27.709 25.163 1.00 0.00 5 SER A N 2
ATOM 1755 C CA . SER A 1 5 ? 15.270 27.261 26.536 1.00 0.00 5 SER A CA 2
ATOM 1756 C C . SER A 1 5 ? 14.206 26.246 26.939 1.00 0.00 5 SER A C 2
ATOM 1757 O O . SER A 1 5 ? 14.495 25.269 27.631 1.00 0.00 5 SER A O 2
ATOM 1765 N N . SER A 1 6 ? 12.973 26.483 26.503 1.00 0.00 6 SER A N 2
ATOM 1766 C CA . SER A 1 6 ? 11.865 25.590 26.819 1.00 0.00 6 SER A CA 2
ATOM 1767 C C . SER A 1 6 ? 12.023 24.252 26.103 1.00 0.00 6 SER A C 2
ATOM 1768 O O . SER A 1 6 ? 12.341 24.207 24.915 1.00 0.00 6 SER A O 2
ATOM 1776 N N . GLY A 1 7 ? 11.801 23.165 26.835 1.00 0.00 7 GLY A N 2
ATOM 1777 C CA . GLY A 1 7 ? 11.924 21.842 26.253 1.00 0.00 7 GLY A CA 2
ATOM 1778 C C . GLY A 1 7 ? 10.982 20.839 26.889 1.00 0.00 7 GLY A C 2
ATOM 1779 O O . GLY A 1 7 ? 11.411 19.968 27.645 1.00 0.00 7 GLY A O 2
ATOM 1783 N N . ASP A 1 8 ? 9.695 20.961 26.581 1.00 0.00 8 ASP A N 2
ATOM 1784 C CA . ASP A 1 8 ? 8.689 20.057 27.127 1.00 0.00 8 ASP A CA 2
ATOM 1785 C C . ASP A 1 8 ? 7.699 19.628 26.049 1.00 0.00 8 ASP A C 2
ATOM 1786 O O . ASP A 1 8 ? 7.072 20.464 25.399 1.00 0.00 8 ASP A O 2
ATOM 1795 N N . THR A 1 9 ? 7.565 18.318 25.864 1.00 0.00 9 THR A N 2
ATOM 1796 C CA . THR A 1 9 ? 6.651 17.778 24.864 1.00 0.00 9 THR A CA 2
ATOM 1797 C C . THR A 1 9 ? 5.895 16.573 25.413 1.00 0.00 9 THR A C 2
ATOM 1798 O O . THR A 1 9 ? 6.490 15.539 25.715 1.00 0.00 9 THR A O 2
ATOM 1809 N N . VAL A 1 10 ? 4.579 16.714 25.539 1.00 0.00 10 VAL A N 2
ATOM 1810 C CA . VAL A 1 10 ? 3.741 15.636 26.051 1.00 0.00 10 VAL A CA 2
ATOM 1811 C C . VAL A 1 10 ? 3.371 14.654 24.942 1.00 0.00 10 VAL A C 2
ATOM 1812 O O . VAL A 1 10 ? 2.949 15.057 23.858 1.00 0.00 10 VAL A O 2
ATOM 1825 N N . ALA A 1 11 ? 3.531 13.365 25.224 1.00 0.00 11 ALA A N 2
ATOM 1826 C CA . ALA A 1 11 ? 3.213 12.327 24.251 1.00 0.00 11 ALA A CA 2
ATOM 1827 C C . ALA A 1 11 ? 1.810 11.774 24.478 1.00 0.00 11 ALA A C 2
ATOM 1828 O O . ALA A 1 11 ? 1.609 10.887 25.308 1.00 0.00 11 ALA A O 2
ATOM 1835 N N . ASN A 1 12 ? 0.844 12.302 23.735 1.00 0.00 12 ASN A N 2
ATOM 1836 C CA . ASN A 1 12 ? -0.540 11.861 23.854 1.00 0.00 12 ASN A CA 2
ATOM 1837 C C . ASN A 1 12 ? -0.948 11.014 22.652 1.00 0.00 12 ASN A C 2
ATOM 1838 O O . ASN A 1 12 ? -0.176 10.848 21.708 1.00 0.00 12 ASN A O 2
ATOM 1849 N N . ALA A 1 13 ? -2.165 10.483 22.695 1.00 0.00 13 ALA A N 2
ATOM 1850 C CA . ALA A 1 13 ? -2.675 9.654 21.609 1.00 0.00 13 ALA A CA 2
ATOM 1851 C C . ALA A 1 13 ? -3.404 10.499 20.570 1.00 0.00 13 ALA A C 2
ATOM 1852 O O . ALA A 1 13 ? -4.614 10.709 20.663 1.00 0.00 13 ALA A O 2
ATOM 1859 N N . SER A 1 14 ? -2.661 10.981 19.579 1.00 0.00 14 SER A N 2
ATOM 1860 C CA . SER A 1 14 ? -3.236 11.804 18.521 1.00 0.00 14 SER A CA 2
ATOM 1861 C C . SER A 1 14 ? -2.196 12.117 17.450 1.00 0.00 14 SER A C 2
ATOM 1862 O O . SER A 1 14 ? -1.454 13.093 17.559 1.00 0.00 14 SER A O 2
ATOM 1870 N N . GLY A 1 15 ? -2.148 11.283 16.417 1.00 0.00 15 GLY A N 2
ATOM 1871 C CA . GLY A 1 15 ? -1.196 11.488 15.342 1.00 0.00 15 GLY A CA 2
ATOM 1872 C C . GLY A 1 15 ? -1.592 10.763 14.069 1.00 0.00 15 GLY A C 2
ATOM 1873 O O . GLY A 1 15 ? -2.240 11.344 13.200 1.00 0.00 15 GLY A O 2
ATOM 1877 N N . PRO A 1 16 ? -1.213 9.481 13.930 1.00 0.00 16 PRO A N 2
ATOM 1878 C CA . PRO A 1 16 ? -1.540 8.686 12.744 1.00 0.00 16 PRO A CA 2
ATOM 1879 C C . PRO A 1 16 ? -3.015 8.302 12.693 1.00 0.00 16 PRO A C 2
ATOM 1880 O O . PRO A 1 16 ? -3.704 8.308 13.713 1.00 0.00 16 PRO A O 2
ATOM 1891 N N . LEU A 1 17 ? -3.492 7.967 11.499 1.00 0.00 17 LEU A N 2
ATOM 1892 C CA . LEU A 1 17 ? -4.885 7.580 11.313 1.00 0.00 17 LEU A CA 2
ATOM 1893 C C . LEU A 1 17 ? -4.997 6.097 10.977 1.00 0.00 17 LEU A C 2
ATOM 1894 O O . LEU A 1 17 ? -4.241 5.576 10.158 1.00 0.00 17 LEU A O 2
ATOM 1910 N N . MET A 1 18 ? -5.946 5.420 11.617 1.00 0.00 18 MET A N 2
ATOM 1911 C CA . MET A 1 18 ? -6.155 3.996 11.385 1.00 0.00 18 MET A CA 2
ATOM 1912 C C . MET A 1 18 ? -7.201 3.769 10.297 1.00 0.00 18 MET A C 2
ATOM 1913 O O . MET A 1 18 ? -8.402 3.870 10.546 1.00 0.00 18 MET A O 2
ATOM 1927 N N . VAL A 1 19 ? -6.736 3.462 9.091 1.00 0.00 19 VAL A N 2
ATOM 1928 C CA . VAL A 1 19 ? -7.629 3.221 7.966 1.00 0.00 19 VAL A CA 2
ATOM 1929 C C . VAL A 1 19 ? -7.899 1.731 7.787 1.00 0.00 19 VAL A C 2
ATOM 1930 O O . VAL A 1 19 ? -7.257 1.067 6.974 1.00 0.00 19 VAL A O 2
ATOM 1943 N N . GLU A 1 20 ? -8.853 1.212 8.554 1.00 0.00 20 GLU A N 2
ATOM 1944 C CA . GLU A 1 20 ? -9.207 -0.200 8.482 1.00 0.00 20 GLU A CA 2
ATOM 1945 C C . GLU A 1 20 ? -9.946 -0.511 7.184 1.00 0.00 20 GLU A C 2
ATOM 1946 O O . GLU A 1 20 ? -10.524 0.378 6.559 1.00 0.00 20 GLU A O 2
ATOM 1958 N N . ILE A 1 21 ? -9.924 -1.779 6.787 1.00 0.00 21 ILE A N 2
ATOM 1959 C CA . ILE A 1 21 ? -10.592 -2.209 5.564 1.00 0.00 21 ILE A CA 2
ATOM 1960 C C . ILE A 1 21 ? -11.234 -3.580 5.744 1.00 0.00 21 ILE A C 2
ATOM 1961 O O . ILE A 1 21 ? -10.549 -4.602 5.735 1.00 0.00 21 ILE A O 2
ATOM 1977 N N . VAL A 1 22 ? -12.553 -3.594 5.907 1.00 0.00 22 VAL A N 2
ATOM 1978 C CA . VAL A 1 22 ? -13.287 -4.841 6.090 1.00 0.00 22 VAL A CA 2
ATOM 1979 C C . VAL A 1 22 ? -13.284 -5.675 4.814 1.00 0.00 22 VAL A C 2
ATOM 1980 O O . VAL A 1 22 ? -14.217 -5.607 4.013 1.00 0.00 22 VAL A O 2
ATOM 1993 N N . LYS A 1 23 ? -12.228 -6.462 4.629 1.00 0.00 23 LYS A N 2
ATOM 1994 C CA . LYS A 1 23 ? -12.104 -7.309 3.451 1.00 0.00 23 LYS A CA 2
ATOM 1995 C C . LYS A 1 23 ? -12.649 -8.707 3.726 1.00 0.00 23 LYS A C 2
ATOM 1996 O O . LYS A 1 23 ? -13.019 -9.029 4.855 1.00 0.00 23 LYS A O 2
ATOM 2015 N N . THR A 1 24 ? -12.693 -9.535 2.686 1.00 0.00 24 THR A N 2
ATOM 2016 C CA . THR A 1 24 ? -13.193 -10.899 2.816 1.00 0.00 24 THR A CA 2
ATOM 2017 C C . THR A 1 24 ? -12.228 -11.754 3.636 1.00 0.00 24 THR A C 2
ATOM 2018 O O . THR A 1 24 ? -11.014 -11.559 3.581 1.00 0.00 24 THR A O 2
ATOM 2029 N N . PRO A 1 25 ? -12.757 -12.719 4.410 1.00 0.00 25 PRO A N 2
ATOM 2030 C CA . PRO A 1 25 ? -11.933 -13.603 5.241 1.00 0.00 25 PRO A CA 2
ATOM 2031 C C . PRO A 1 25 ? -11.047 -14.519 4.404 1.00 0.00 25 PRO A C 2
ATOM 2032 O O . PRO A 1 25 ? -11.521 -15.493 3.820 1.00 0.00 25 PRO A O 2
ATOM 2043 N N . GLY A 1 26 ? -9.758 -14.200 4.351 1.00 0.00 26 GLY A N 2
ATOM 2044 C CA . GLY A 1 26 ? -8.827 -15.003 3.581 1.00 0.00 26 GLY A CA 2
ATOM 2045 C C . GLY A 1 26 ? -8.723 -14.548 2.139 1.00 0.00 26 GLY A C 2
ATOM 2046 O O . GLY A 1 26 ? -8.402 -15.340 1.253 1.00 0.00 26 GLY A O 2
ATOM 2050 N N . SER A 1 27 ? -8.997 -13.269 1.902 1.00 0.00 27 SER A N 2
ATOM 2051 C CA . SER A 1 27 ? -8.935 -12.710 0.557 1.00 0.00 27 SER A CA 2
ATOM 2052 C C . SER A 1 27 ? -7.961 -11.537 0.500 1.00 0.00 27 SER A C 2
ATOM 2053 O O . SER A 1 27 ? -7.509 -11.042 1.532 1.00 0.00 27 SER A O 2
ATOM 2061 N N . ALA A 1 28 ? -7.641 -11.098 -0.713 1.00 0.00 28 ALA A N 2
ATOM 2062 C CA . ALA A 1 28 ? -6.721 -9.984 -0.905 1.00 0.00 28 ALA A CA 2
ATOM 2063 C C . ALA A 1 28 ? -7.382 -8.858 -1.693 1.00 0.00 28 ALA A C 2
ATOM 2064 O O . ALA A 1 28 ? -8.120 -9.104 -2.646 1.00 0.00 28 ALA A O 2
ATOM 2071 N N . LEU A 1 29 ? -7.112 -7.621 -1.287 1.00 0.00 29 LEU A N 2
ATOM 2072 C CA . LEU A 1 29 ? -7.681 -6.457 -1.955 1.00 0.00 29 LEU A CA 2
ATOM 2073 C C . LEU A 1 29 ? -6.979 -6.193 -3.283 1.00 0.00 29 LEU A C 2
ATOM 2074 O O . LEU A 1 29 ? -7.624 -6.068 -4.324 1.00 0.00 29 LEU A O 2
ATOM 2090 N N . GLY A 1 30 ? -5.653 -6.108 -3.239 1.00 0.00 30 GLY A N 2
ATOM 2091 C CA . GLY A 1 30 ? -4.885 -5.858 -4.444 1.00 0.00 30 GLY A CA 2
ATOM 2092 C C . GLY A 1 30 ? -4.295 -4.463 -4.477 1.00 0.00 30 GLY A C 2
ATOM 2093 O O . GLY A 1 30 ? -4.178 -3.855 -5.541 1.00 0.00 30 GLY A O 2
ATOM 2097 N N . ILE A 1 31 ? -3.922 -3.952 -3.308 1.00 0.00 31 ILE A N 2
ATOM 2098 C CA . ILE A 1 31 ? -3.342 -2.619 -3.206 1.00 0.00 31 ILE A CA 2
ATOM 2099 C C . ILE A 1 31 ? -1.887 -2.619 -3.663 1.00 0.00 31 ILE A C 2
ATOM 2100 O O . ILE A 1 31 ? -1.143 -3.564 -3.398 1.00 0.00 31 ILE A O 2
ATOM 2116 N N . SER A 1 32 ? -1.486 -1.554 -4.350 1.00 0.00 32 SER A N 2
ATOM 2117 C CA . SER A 1 32 ? -0.120 -1.432 -4.844 1.00 0.00 32 SER A CA 2
ATOM 2118 C C . SER A 1 32 ? 0.613 -0.294 -4.142 1.00 0.00 32 SER A C 2
ATOM 2119 O O . SER A 1 32 ? 0.266 0.876 -4.306 1.00 0.00 32 SER A O 2
ATOM 2127 N N . LEU A 1 33 ? 1.629 -0.644 -3.360 1.00 0.00 33 LEU A N 2
ATOM 2128 C CA . LEU A 1 33 ? 2.412 0.349 -2.634 1.00 0.00 33 LEU A CA 2
ATOM 2129 C C . LEU A 1 33 ? 3.644 0.760 -3.434 1.00 0.00 33 LEU A C 2
ATOM 2130 O O . LEU A 1 33 ? 4.116 0.014 -4.292 1.00 0.00 33 LEU A O 2
ATOM 2146 N N . THR A 1 34 ? 4.159 1.951 -3.148 1.00 0.00 34 THR A N 2
ATOM 2147 C CA . THR A 1 34 ? 5.335 2.461 -3.842 1.00 0.00 34 THR A CA 2
ATOM 2148 C C . THR A 1 34 ? 6.187 3.319 -2.912 1.00 0.00 34 THR A C 2
ATOM 2149 O O . THR A 1 34 ? 5.686 4.244 -2.273 1.00 0.00 34 THR A O 2
ATOM 2160 N N . THR A 1 35 ? 7.477 3.008 -2.842 1.00 0.00 35 THR A N 2
ATOM 2161 C CA . THR A 1 35 ? 8.398 3.751 -1.991 1.00 0.00 35 THR A CA 2
ATOM 2162 C C . THR A 1 35 ? 8.986 4.944 -2.737 1.00 0.00 35 THR A C 2
ATOM 2163 O O . THR A 1 35 ? 9.190 4.891 -3.950 1.00 0.00 35 THR A O 2
ATOM 2174 N N . THR A 1 36 ? 9.259 6.018 -2.004 1.00 0.00 36 THR A N 2
ATOM 2175 C CA . THR A 1 36 ? 9.825 7.225 -2.596 1.00 0.00 36 THR A CA 2
ATOM 2176 C C . THR A 1 36 ? 11.060 7.679 -1.825 1.00 0.00 36 THR A C 2
ATOM 2177 O O . THR A 1 36 ? 11.490 7.022 -0.878 1.00 0.00 36 THR A O 2
ATOM 2188 N N . SER A 1 37 ? 11.627 8.808 -2.239 1.00 0.00 37 SER A N 2
ATOM 2189 C CA . SER A 1 37 ? 12.813 9.352 -1.587 1.00 0.00 37 SER A CA 2
ATOM 2190 C C . SER A 1 37 ? 12.554 10.766 -1.080 1.00 0.00 37 SER A C 2
ATOM 2191 O O . SER A 1 37 ? 11.890 11.563 -1.743 1.00 0.00 37 SER A O 2
ATOM 2199 N N . LEU A 1 38 ? 13.081 11.071 0.101 1.00 0.00 38 LEU A N 2
ATOM 2200 C CA . LEU A 1 38 ? 12.906 12.390 0.699 1.00 0.00 38 LEU A CA 2
ATOM 2201 C C . LEU A 1 38 ? 14.245 13.105 0.842 1.00 0.00 38 LEU A C 2
ATOM 2202 O O . LEU A 1 38 ? 14.490 14.122 0.193 1.00 0.00 38 LEU A O 2
ATOM 2218 N N . ARG A 1 39 ? 15.111 12.567 1.696 1.00 0.00 39 ARG A N 2
ATOM 2219 C CA . ARG A 1 39 ? 16.426 13.154 1.923 1.00 0.00 39 ARG A CA 2
ATOM 2220 C C . ARG A 1 39 ? 17.417 12.098 2.400 1.00 0.00 39 ARG A C 2
ATOM 2221 O O . ARG A 1 39 ? 18.518 11.977 1.861 1.00 0.00 39 ARG A O 2
ATOM 2242 N N . ASN A 1 40 ? 17.021 11.335 3.413 1.00 0.00 40 ASN A N 2
ATOM 2243 C CA . ASN A 1 40 ? 17.875 10.289 3.963 1.00 0.00 40 ASN A CA 2
ATOM 2244 C C . ASN A 1 40 ? 17.044 9.101 4.439 1.00 0.00 40 ASN A C 2
ATOM 2245 O O . ASN A 1 40 ? 17.425 8.400 5.375 1.00 0.00 40 ASN A O 2
ATOM 2256 N N . LYS A 1 41 ? 15.907 8.881 3.787 1.00 0.00 41 LYS A N 2
ATOM 2257 C CA . LYS A 1 41 ? 15.022 7.778 4.144 1.00 0.00 41 LYS A CA 2
ATOM 2258 C C . LYS A 1 41 ? 13.900 7.627 3.120 1.00 0.00 41 LYS A C 2
ATOM 2259 O O . LYS A 1 41 ? 13.277 8.611 2.719 1.00 0.00 41 LYS A O 2
ATOM 2278 N N . SER A 1 42 ? 13.650 6.391 2.702 1.00 0.00 42 SER A N 2
ATOM 2279 C CA . SER A 1 42 ? 12.603 6.112 1.726 1.00 0.00 42 SER A CA 2
ATOM 2280 C C . SER A 1 42 ? 11.314 5.684 2.418 1.00 0.00 42 SER A C 2
ATOM 2281 O O . SER A 1 42 ? 11.263 4.639 3.067 1.00 0.00 42 SER A O 2
ATOM 2289 N N . VAL A 1 43 ? 10.272 6.498 2.276 1.00 0.00 43 VAL A N 2
ATOM 2290 C CA . VAL A 1 43 ? 8.982 6.202 2.887 1.00 0.00 43 VAL A CA 2
ATOM 2291 C C . VAL A 1 43 ? 8.106 5.379 1.950 1.00 0.00 43 VAL A C 2
ATOM 2292 O O . VAL A 1 43 ? 8.232 5.468 0.728 1.00 0.00 43 VAL A O 2
ATOM 2305 N N . ILE A 1 44 ? 7.218 4.578 2.529 1.00 0.00 44 ILE A N 2
ATOM 2306 C CA . ILE A 1 44 ? 6.321 3.738 1.745 1.00 0.00 44 ILE A CA 2
ATOM 2307 C C . ILE A 1 44 ? 4.962 4.406 1.565 1.00 0.00 44 ILE A C 2
ATOM 2308 O O . ILE A 1 44 ? 4.303 4.769 2.540 1.00 0.00 44 ILE A O 2
ATOM 2324 N N . THR A 1 45 ? 4.547 4.564 0.312 1.00 0.00 45 THR A N 2
ATOM 2325 C CA . THR A 1 45 ? 3.265 5.188 0.004 1.00 0.00 45 THR A CA 2
ATOM 2326 C C . THR A 1 45 ? 2.429 4.294 -0.906 1.00 0.00 45 THR A C 2
ATOM 2327 O O . THR A 1 45 ? 2.812 3.163 -1.204 1.00 0.00 45 THR A O 2
ATOM 2338 N N . ILE A 1 46 ? 1.286 4.809 -1.344 1.00 0.00 46 ILE A N 2
ATOM 2339 C CA . ILE A 1 46 ? 0.394 4.058 -2.219 1.00 0.00 46 ILE A CA 2
ATOM 2340 C C . ILE A 1 46 ? 0.521 4.526 -3.665 1.00 0.00 46 ILE A C 2
ATOM 2341 O O . ILE A 1 46 ? 0.564 5.725 -3.939 1.00 0.00 46 ILE A O 2
ATOM 2357 N N . ASP A 1 47 ? 0.581 3.571 -4.587 1.00 0.00 47 ASP A N 2
ATOM 2358 C CA . ASP A 1 47 ? 0.704 3.885 -6.006 1.00 0.00 47 ASP A CA 2
ATOM 2359 C C . ASP A 1 47 ? -0.653 3.805 -6.699 1.00 0.00 47 ASP A C 2
ATOM 2360 O O . ASP A 1 47 ? -1.096 4.766 -7.329 1.00 0.00 47 ASP A O 2
ATOM 2369 N N . ARG A 1 48 ? -1.306 2.654 -6.581 1.00 0.00 48 ARG A N 2
ATOM 2370 C CA . ARG A 1 48 ? -2.611 2.449 -7.196 1.00 0.00 48 ARG A CA 2
ATOM 2371 C C . ARG A 1 48 ? -3.382 1.344 -6.480 1.00 0.00 48 ARG A C 2
ATOM 2372 O O . ARG A 1 48 ? -2.789 0.450 -5.875 1.00 0.00 48 ARG A O 2
ATOM 2393 N N . ILE A 1 49 ? -4.708 1.411 -6.553 1.00 0.00 49 ILE A N 2
ATOM 2394 C CA . ILE A 1 49 ? -5.559 0.416 -5.913 1.00 0.00 49 ILE A CA 2
ATOM 2395 C C . ILE A 1 49 ? -6.120 -0.566 -6.937 1.00 0.00 49 ILE A C 2
ATOM 2396 O O . ILE A 1 49 ? -6.159 -0.274 -8.133 1.00 0.00 49 ILE A O 2
ATOM 2412 N N . LYS A 1 50 ? -6.551 -1.729 -6.461 1.00 0.00 50 LYS A N 2
ATOM 2413 C CA . LYS A 1 50 ? -7.108 -2.753 -7.337 1.00 0.00 50 LYS A CA 2
ATOM 2414 C C . LYS A 1 50 ? -8.578 -2.465 -7.644 1.00 0.00 50 LYS A C 2
ATOM 2415 O O . LYS A 1 50 ? -9.427 -2.522 -6.753 1.00 0.00 50 LYS A O 2
ATOM 2434 N N . PRO A 1 51 ? -8.905 -2.151 -8.912 1.00 0.00 51 PRO A N 2
ATOM 2435 C CA . PRO A 1 51 ? -10.282 -1.858 -9.321 1.00 0.00 51 PRO A CA 2
ATOM 2436 C C . PRO A 1 51 ? -11.262 -2.938 -8.877 1.00 0.00 51 PRO A C 2
ATOM 2437 O O . PRO A 1 51 ? -10.914 -4.117 -8.812 1.00 0.00 51 PRO A O 2
ATOM 2448 N N . ALA A 1 52 ? -12.489 -2.529 -8.573 1.00 0.00 52 ALA A N 2
ATOM 2449 C CA . ALA A 1 52 ? -13.521 -3.462 -8.136 1.00 0.00 52 ALA A CA 2
ATOM 2450 C C . ALA A 1 52 ? -13.106 -4.178 -6.856 1.00 0.00 52 ALA A C 2
ATOM 2451 O O . ALA A 1 52 ? -13.407 -5.357 -6.666 1.00 0.00 52 ALA A O 2
ATOM 2458 N N . SER A 1 53 ? -12.416 -3.458 -5.977 1.00 0.00 53 SER A N 2
ATOM 2459 C CA . SER A 1 53 ? -11.961 -4.025 -4.713 1.00 0.00 53 SER A CA 2
ATOM 2460 C C . SER A 1 53 ? -12.727 -3.421 -3.540 1.00 0.00 53 SER A C 2
ATOM 2461 O O . SER A 1 53 ? -13.610 -2.583 -3.727 1.00 0.00 53 SER A O 2
ATOM 2469 N N . VAL A 1 54 ? -12.382 -3.851 -2.331 1.00 0.00 54 VAL A N 2
ATOM 2470 C CA . VAL A 1 54 ? -13.037 -3.353 -1.127 1.00 0.00 54 VAL A CA 2
ATOM 2471 C C . VAL A 1 54 ? -12.585 -1.934 -0.803 1.00 0.00 54 VAL A C 2
ATOM 2472 O O . VAL A 1 54 ? -13.343 -1.141 -0.244 1.00 0.00 54 VAL A O 2
ATOM 2485 N N . VAL A 1 55 ? -11.343 -1.619 -1.157 1.00 0.00 55 VAL A N 2
ATOM 2486 C CA . VAL A 1 55 ? -10.788 -0.294 -0.903 1.00 0.00 55 VAL A CA 2
ATOM 2487 C C . VAL A 1 55 ? -11.114 0.664 -2.043 1.00 0.00 55 VAL A C 2
ATOM 2488 O O . VAL A 1 55 ? -11.431 1.832 -1.815 1.00 0.00 55 VAL A O 2
ATOM 2501 N N . ASP A 1 56 ? -11.033 0.163 -3.271 1.00 0.00 56 ASP A N 2
ATOM 2502 C CA . ASP A 1 56 ? -11.318 0.975 -4.449 1.00 0.00 56 ASP A CA 2
ATOM 2503 C C . ASP A 1 56 ? -12.772 1.438 -4.451 1.00 0.00 56 ASP A C 2
ATOM 2504 O O . ASP A 1 56 ? -13.086 2.529 -4.926 1.00 0.00 56 ASP A O 2
ATOM 2513 N N . ARG A 1 57 ? -13.654 0.601 -3.916 1.00 0.00 57 ARG A N 2
ATOM 2514 C CA . ARG A 1 57 ? -15.076 0.924 -3.856 1.00 0.00 57 ARG A CA 2
ATOM 2515 C C . ARG A 1 57 ? -15.386 1.787 -2.638 1.00 0.00 57 ARG A C 2
ATOM 2516 O O . ARG A 1 57 ? -16.111 2.778 -2.734 1.00 0.00 57 ARG A O 2
ATOM 2537 N N . SER A 1 58 ? -14.834 1.404 -1.491 1.00 0.00 58 SER A N 2
ATOM 2538 C CA . SER A 1 58 ? -15.052 2.143 -0.253 1.00 0.00 58 SER A CA 2
ATOM 2539 C C . SER A 1 58 ? -14.357 3.500 -0.300 1.00 0.00 58 SER A C 2
ATOM 2540 O O . SER A 1 58 ? -14.936 4.518 0.079 1.00 0.00 58 SER A O 2
ATOM 2548 N N . GLY A 1 59 ? -13.112 3.506 -0.766 1.00 0.00 59 GLY A N 2
ATOM 2549 C CA . GLY A 1 59 ? -12.360 4.743 -0.854 1.00 0.00 59 GLY A CA 2
ATOM 2550 C C . GLY A 1 59 ? -11.577 5.038 0.411 1.00 0.00 59 GLY A C 2
ATOM 2551 O O . GLY A 1 59 ? -11.499 6.186 0.847 1.00 0.00 59 GLY A O 2
ATOM 2555 N N . ALA A 1 60 ? -10.997 3.998 1.001 1.00 0.00 60 ALA A N 2
ATOM 2556 C CA . ALA A 1 60 ? -10.218 4.149 2.223 1.00 0.00 60 ALA A CA 2
ATOM 2557 C C . ALA A 1 60 ? -8.770 4.509 1.910 1.00 0.00 60 ALA A C 2
ATOM 2558 O O . ALA A 1 60 ? -8.113 5.210 2.680 1.00 0.00 60 ALA A O 2
ATOM 2565 N N . LEU A 1 61 ? -8.278 4.026 0.775 1.00 0.00 61 LEU A N 2
ATOM 2566 C CA . LEU A 1 61 ? -6.906 4.296 0.359 1.00 0.00 61 LEU A CA 2
ATOM 2567 C C . LEU A 1 61 ? -6.879 5.102 -0.936 1.00 0.00 61 LEU A C 2
ATOM 2568 O O . LEU A 1 61 ? -7.633 4.823 -1.868 1.00 0.00 61 LEU A O 2
ATOM 2584 N N . HIS A 1 62 ? -6.006 6.103 -0.987 1.00 0.00 62 HIS A N 2
ATOM 2585 C CA . HIS A 1 62 ? -5.881 6.949 -2.168 1.00 0.00 62 HIS A CA 2
ATOM 2586 C C . HIS A 1 62 ? -4.419 7.062 -2.603 1.00 0.00 62 HIS A C 2
ATOM 2587 O O . HIS A 1 62 ? -3.524 7.184 -1.767 1.00 0.00 62 HIS A O 2
ATOM 2602 N N . PRO A 1 63 ? -4.157 7.023 -3.922 1.00 0.00 63 PRO A N 2
ATOM 2603 C CA . PRO A 1 63 ? -2.794 7.122 -4.457 1.00 0.00 63 PRO A CA 2
ATOM 2604 C C . PRO A 1 63 ? -2.065 8.363 -3.951 1.00 0.00 63 PRO A C 2
ATOM 2605 O O . PRO A 1 63 ? -2.434 9.490 -4.282 1.00 0.00 63 PRO A O 2
ATOM 2616 N N . GLY A 1 64 ? -1.028 8.148 -3.148 1.00 0.00 64 GLY A N 2
ATOM 2617 C CA . GLY A 1 64 ? -0.263 9.259 -2.611 1.00 0.00 64 GLY A CA 2
ATOM 2618 C C . GLY A 1 64 ? -0.442 9.414 -1.114 1.00 0.00 64 GLY A C 2
ATOM 2619 O O . GLY A 1 64 ? -0.325 10.517 -0.580 1.00 0.00 64 GLY A O 2
ATOM 2623 N N . ASP A 1 65 ? -0.724 8.308 -0.434 1.00 0.00 65 ASP A N 2
ATOM 2624 C CA . ASP A 1 65 ? -0.918 8.327 1.011 1.00 0.00 65 ASP A CA 2
ATOM 2625 C C . ASP A 1 65 ? 0.385 8.014 1.739 1.00 0.00 65 ASP A C 2
ATOM 2626 O O . ASP A 1 65 ? 1.222 7.263 1.237 1.00 0.00 65 ASP A O 2
ATOM 2635 N N . HIS A 1 66 ? 0.550 8.593 2.923 1.00 0.00 66 HIS A N 2
ATOM 2636 C CA . HIS A 1 66 ? 1.752 8.375 3.718 1.00 0.00 66 HIS A CA 2
ATOM 2637 C C . HIS A 1 66 ? 1.507 7.330 4.801 1.00 0.00 66 HIS A C 2
ATOM 2638 O O . HIS A 1 66 ? 0.965 7.637 5.863 1.00 0.00 66 HIS A O 2
ATOM 2653 N N . ILE A 1 67 ? 1.910 6.094 4.525 1.00 0.00 67 ILE A N 2
ATOM 2654 C CA . ILE A 1 67 ? 1.733 5.003 5.475 1.00 0.00 67 ILE A CA 2
ATOM 2655 C C . ILE A 1 67 ? 2.750 5.095 6.608 1.00 0.00 67 ILE A C 2
ATOM 2656 O O . ILE A 1 67 ? 3.958 5.107 6.374 1.00 0.00 67 ILE A O 2
ATOM 2672 N N . LEU A 1 68 ? 2.251 5.160 7.839 1.00 0.00 68 LEU A N 2
ATOM 2673 C CA . LEU A 1 68 ? 3.115 5.253 9.009 1.00 0.00 68 LEU A CA 2
ATOM 2674 C C . LEU A 1 68 ? 3.303 3.885 9.658 1.00 0.00 68 LEU A C 2
ATOM 2675 O O . LEU A 1 68 ? 4.330 3.620 10.284 1.00 0.00 68 LEU A O 2
ATOM 2691 N N . SER A 1 69 ? 2.307 3.018 9.505 1.00 0.00 69 SER A N 2
ATOM 2692 C CA . SER A 1 69 ? 2.366 1.678 10.076 1.00 0.00 69 SER A CA 2
ATOM 2693 C C . SER A 1 69 ? 1.275 0.787 9.492 1.00 0.00 69 SER A C 2
ATOM 2694 O O . SER A 1 69 ? 0.212 1.267 9.098 1.00 0.00 69 SER A O 2
ATOM 2702 N N . ILE A 1 70 ? 1.546 -0.513 9.441 1.00 0.00 70 ILE A N 2
ATOM 2703 C CA . ILE A 1 70 ? 0.587 -1.473 8.906 1.00 0.00 70 ILE A CA 2
ATOM 2704 C C . ILE A 1 70 ? 0.509 -2.715 9.785 1.00 0.00 70 ILE A C 2
ATOM 2705 O O . ILE A 1 70 ? 1.482 -3.458 9.916 1.00 0.00 70 ILE A O 2
ATOM 2721 N N . ASP A 1 71 ? -0.656 -2.935 10.388 1.00 0.00 71 ASP A N 2
ATOM 2722 C CA . ASP A 1 71 ? -0.860 -4.089 11.257 1.00 0.00 71 ASP A CA 2
ATOM 2723 C C . ASP A 1 71 ? 0.087 -4.045 12.452 1.00 0.00 71 ASP A C 2
ATOM 2724 O O . ASP A 1 71 ? 0.490 -5.084 12.976 1.00 0.00 71 ASP A O 2
ATOM 2733 N N . GLY A 1 72 ? 0.440 -2.836 12.878 1.00 0.00 72 GLY A N 2
ATOM 2734 C CA . GLY A 1 72 ? 1.337 -2.680 14.008 1.00 0.00 72 GLY A CA 2
ATOM 2735 C C . GLY A 1 72 ? 2.798 -2.623 13.597 1.00 0.00 72 GLY A C 2
ATOM 2736 O O . GLY A 1 72 ? 3.681 -2.515 14.448 1.00 0.00 72 GLY A O 2
ATOM 2740 N N . THR A 1 73 ? 3.057 -2.697 12.294 1.00 0.00 73 THR A N 2
ATOM 2741 C CA . THR A 1 73 ? 4.423 -2.652 11.785 1.00 0.00 73 THR A CA 2
ATOM 2742 C C . THR A 1 73 ? 4.766 -1.260 11.268 1.00 0.00 73 THR A C 2
ATOM 2743 O O . THR A 1 73 ? 4.159 -0.774 10.313 1.00 0.00 73 THR A O 2
ATOM 2754 N N . SER A 1 74 ? 5.743 -0.621 11.905 1.00 0.00 74 SER A N 2
ATOM 2755 C CA . SER A 1 74 ? 6.167 0.717 11.508 1.00 0.00 74 SER A CA 2
ATOM 2756 C C . SER A 1 74 ? 6.739 0.708 10.094 1.00 0.00 74 SER A C 2
ATOM 2757 O O . SER A 1 74 ? 7.460 -0.213 9.711 1.00 0.00 74 SER A O 2
ATOM 2765 N N . MET A 1 75 ? 6.413 1.740 9.323 1.00 0.00 75 MET A N 2
ATOM 2766 C CA . MET A 1 75 ? 6.894 1.851 7.951 1.00 0.00 75 MET A CA 2
ATOM 2767 C C . MET A 1 75 ? 8.107 2.771 7.872 1.00 0.00 75 MET A C 2
ATOM 2768 O O . MET A 1 75 ? 8.272 3.517 6.907 1.00 0.00 75 MET A O 2
ATOM 2782 N N . GLU A 1 76 ? 8.956 2.712 8.893 1.00 0.00 76 GLU A N 2
ATOM 2783 C CA . GLU A 1 76 ? 10.156 3.541 8.938 1.00 0.00 76 GLU A CA 2
ATOM 2784 C C . GLU A 1 76 ? 11.338 2.823 8.295 1.00 0.00 76 GLU A C 2
ATOM 2785 O O . GLU A 1 76 ? 12.179 3.448 7.650 1.00 0.00 76 GLU A O 2
ATOM 2797 N N . HIS A 1 77 ? 11.394 1.508 8.475 1.00 0.00 77 HIS A N 2
ATOM 2798 C CA . HIS A 1 77 ? 12.473 0.705 7.911 1.00 0.00 77 HIS A CA 2
ATOM 2799 C C . HIS A 1 77 ? 11.918 -0.506 7.166 1.00 0.00 77 HIS A C 2
ATOM 2800 O O . HIS A 1 77 ? 12.555 -1.557 7.108 1.00 0.00 77 HIS A O 2
ATOM 2815 N N . CYS A 1 78 ? 10.728 -0.349 6.595 1.00 0.00 78 CYS A N 2
ATOM 2816 C CA . CYS A 1 78 ? 10.089 -1.429 5.852 1.00 0.00 78 CYS A CA 2
ATOM 2817 C C . CYS A 1 78 ? 10.274 -1.241 4.350 1.00 0.00 78 CYS A C 2
ATOM 2818 O O . CYS A 1 78 ? 10.481 -0.125 3.875 1.00 0.00 78 CYS A O 2
ATOM 2826 N N . SER A 1 79 ? 10.197 -2.341 3.608 1.00 0.00 79 SER A N 2
ATOM 2827 C CA . SER A 1 79 ? 10.357 -2.297 2.159 1.00 0.00 79 SER A CA 2
ATOM 2828 C C . SER A 1 79 ? 9.013 -2.474 1.458 1.00 0.00 79 SER A C 2
ATOM 2829 O O . SER A 1 79 ? 7.970 -2.552 2.106 1.00 0.00 79 SER A O 2
ATOM 2837 N N . LEU A 1 80 ? 9.047 -2.535 0.131 1.00 0.00 80 LEU A N 2
ATOM 2838 C CA . LEU A 1 80 ? 7.833 -2.702 -0.657 1.00 0.00 80 LEU A CA 2
ATOM 2839 C C . LEU A 1 80 ? 7.312 -4.133 -0.557 1.00 0.00 80 LEU A C 2
ATOM 2840 O O . LEU A 1 80 ? 6.129 -4.356 -0.301 1.00 0.00 80 LEU A O 2
ATOM 2856 N N . LEU A 1 81 ? 8.203 -5.097 -0.761 1.00 0.00 81 LEU A N 2
ATOM 2857 C CA . LEU A 1 81 ? 7.833 -6.506 -0.693 1.00 0.00 81 LEU A CA 2
ATOM 2858 C C . LEU A 1 81 ? 7.382 -6.883 0.714 1.00 0.00 81 LEU A C 2
ATOM 2859 O O . LEU A 1 81 ? 6.418 -7.628 0.889 1.00 0.00 81 LEU A O 2
ATOM 2875 N N . GLU A 1 82 ? 8.085 -6.362 1.714 1.00 0.00 82 GLU A N 2
ATOM 2876 C CA . GLU A 1 82 ? 7.757 -6.645 3.107 1.00 0.00 82 GLU A CA 2
ATOM 2877 C C . GLU A 1 82 ? 6.423 -6.013 3.490 1.00 0.00 82 GLU A C 2
ATOM 2878 O O . GLU A 1 82 ? 5.688 -6.549 4.320 1.00 0.00 82 GLU A O 2
ATOM 2890 N N . ALA A 1 83 ? 6.116 -4.873 2.881 1.00 0.00 83 ALA A N 2
ATOM 2891 C CA . ALA A 1 83 ? 4.869 -4.169 3.158 1.00 0.00 83 ALA A CA 2
ATOM 2892 C C . ALA A 1 83 ? 3.683 -4.883 2.523 1.00 0.00 83 ALA A C 2
ATOM 2893 O O . ALA A 1 83 ? 2.635 -5.047 3.150 1.00 0.00 83 ALA A O 2
ATOM 2900 N N . THR A 1 84 ? 3.851 -5.306 1.275 1.00 0.00 84 THR A N 2
ATOM 2901 C CA . THR A 1 84 ? 2.793 -6.004 0.553 1.00 0.00 84 THR A CA 2
ATOM 2902 C C . THR A 1 84 ? 2.412 -7.299 1.264 1.00 0.00 84 THR A C 2
ATOM 2903 O O . THR A 1 84 ? 1.254 -7.715 1.237 1.00 0.00 84 THR A O 2
ATOM 2914 N N . LYS A 1 85 ? 3.394 -7.930 1.899 1.00 0.00 85 LYS A N 2
ATOM 2915 C CA . LYS A 1 85 ? 3.162 -9.178 2.618 1.00 0.00 85 LYS A CA 2
ATOM 2916 C C . LYS A 1 85 ? 2.334 -8.935 3.876 1.00 0.00 85 LYS A C 2
ATOM 2917 O O . LYS A 1 85 ? 1.527 -9.775 4.271 1.00 0.00 85 LYS A O 2
ATOM 2936 N N . LEU A 1 86 ? 2.543 -7.782 4.501 1.00 0.00 86 LEU A N 2
ATOM 2937 C CA . LEU A 1 86 ? 1.816 -7.428 5.715 1.00 0.00 86 LEU A CA 2
ATOM 2938 C C . LEU A 1 86 ? 0.317 -7.339 5.446 1.00 0.00 86 LEU A C 2
ATOM 2939 O O . LEU A 1 86 ? -0.498 -7.704 6.293 1.00 0.00 86 LEU A O 2
ATOM 2955 N N . LEU A 1 87 ? -0.039 -6.852 4.262 1.00 0.00 87 LEU A N 2
ATOM 2956 C CA . LEU A 1 87 ? -1.440 -6.717 3.881 1.00 0.00 87 LEU A CA 2
ATOM 2957 C C . LEU A 1 87 ? -2.068 -8.082 3.620 1.00 0.00 87 LEU A C 2
ATOM 2958 O O . LEU A 1 87 ? -3.261 -8.280 3.844 1.00 0.00 87 LEU A O 2
ATOM 2974 N N . ALA A 1 88 ? -1.255 -9.019 3.145 1.00 0.00 88 ALA A N 2
ATOM 2975 C CA . ALA A 1 88 ? -1.730 -10.366 2.852 1.00 0.00 88 ALA A CA 2
ATOM 2976 C C . ALA A 1 88 ? -2.028 -11.134 4.135 1.00 0.00 88 ALA A C 2
ATOM 2977 O O . ALA A 1 88 ? -2.942 -11.957 4.179 1.00 0.00 88 ALA A O 2
ATOM 2984 N N . SER A 1 89 ? -1.251 -10.859 5.178 1.00 0.00 89 SER A N 2
ATOM 2985 C CA . SER A 1 89 ? -1.433 -11.525 6.463 1.00 0.00 89 SER A CA 2
ATOM 2986 C C . SER A 1 89 ? -2.468 -10.796 7.312 1.00 0.00 89 SER A C 2
ATOM 2987 O O . SER A 1 89 ? -2.121 -10.056 8.233 1.00 0.00 89 SER A O 2
ATOM 2995 N N . ILE A 1 90 ? -3.741 -11.010 6.996 1.00 0.00 90 ILE A N 2
ATOM 2996 C CA . ILE A 1 90 ? -4.828 -10.373 7.731 1.00 0.00 90 ILE A CA 2
ATOM 2997 C C . ILE A 1 90 ? -6.004 -11.327 7.909 1.00 0.00 90 ILE A C 2
ATOM 2998 O O . ILE A 1 90 ? -6.196 -12.246 7.112 1.00 0.00 90 ILE A O 2
ATOM 3014 N N . SER A 1 91 ? -6.788 -11.104 8.959 1.00 0.00 91 SER A N 2
ATOM 3015 C CA . SER A 1 91 ? -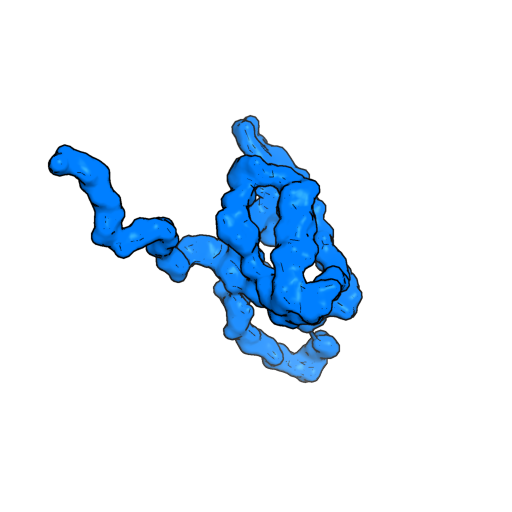7.945 -11.944 9.240 1.00 0.00 91 SER A CA 2
ATOM 3016 C C . SER A 1 91 ? -9.168 -11.469 8.461 1.00 0.00 91 SER A C 2
ATOM 3017 O O . SER A 1 91 ? -9.563 -12.085 7.471 1.00 0.00 91 SER A O 2
ATOM 3025 N N . GLU A 1 92 ? -9.762 -10.369 8.914 1.00 0.00 92 GLU A N 2
ATOM 3026 C CA . GLU A 1 92 ? -10.939 -9.811 8.258 1.00 0.00 92 GLU A CA 2
ATOM 3027 C C . GLU A 1 92 ? -10.731 -8.338 7.924 1.00 0.00 92 GLU A C 2
ATOM 3028 O O . GLU A 1 92 ? -11.055 -7.889 6.825 1.00 0.00 92 GLU A O 2
ATOM 3040 N N . LYS A 1 93 ? -10.189 -7.590 8.880 1.00 0.00 93 LYS A N 2
ATOM 3041 C CA . LYS A 1 93 ? -9.938 -6.167 8.687 1.00 0.00 93 LYS A CA 2
ATOM 3042 C C . LYS A 1 93 ? -8.442 -5.886 8.593 1.00 0.00 93 LYS A C 2
ATOM 3043 O O . LYS A 1 93 ? -7.650 -6.419 9.372 1.00 0.00 93 LYS A O 2
ATOM 3062 N N . VAL A 1 94 ? -8.061 -5.046 7.637 1.00 0.00 94 VAL A N 2
ATOM 3063 C CA . VAL A 1 94 ? -6.659 -4.695 7.442 1.00 0.00 94 VAL A CA 2
ATOM 3064 C C . VAL A 1 94 ? -6.323 -3.376 8.130 1.00 0.00 94 VAL A C 2
ATOM 3065 O O . VAL A 1 94 ? -6.850 -2.324 7.767 1.00 0.00 94 VAL A O 2
ATOM 3078 N N . ARG A 1 95 ? -5.443 -3.440 9.122 1.00 0.00 95 ARG A N 2
ATOM 3079 C CA . ARG A 1 95 ? -5.037 -2.250 9.863 1.00 0.00 95 ARG A CA 2
ATOM 3080 C C . ARG A 1 95 ? -3.993 -1.455 9.086 1.00 0.00 95 ARG A C 2
ATOM 3081 O O . ARG A 1 95 ? -2.792 -1.698 9.211 1.00 0.00 95 ARG A O 2
ATOM 3102 N N . LEU A 1 96 ? -4.457 -0.504 8.282 1.00 0.00 96 LEU A N 2
ATOM 3103 C CA . LEU A 1 96 ? -3.566 0.327 7.485 1.00 0.00 96 LEU A CA 2
ATOM 3104 C C . LEU A 1 96 ? -3.402 1.707 8.113 1.00 0.00 96 LEU A C 2
ATOM 3105 O O . LEU A 1 96 ? -4.204 2.609 7.871 1.00 0.00 96 LEU A O 2
ATOM 3121 N N . GLU A 1 97 ? -2.358 1.866 8.921 1.00 0.00 97 GLU A N 2
ATOM 3122 C CA . GLU A 1 97 ? -2.090 3.138 9.582 1.00 0.00 97 GLU A CA 2
ATOM 3123 C C . GLU A 1 97 ? -1.462 4.133 8.612 1.00 0.00 97 GLU A C 2
ATOM 3124 O O . GLU A 1 97 ? -0.309 3.980 8.209 1.00 0.00 97 GLU A O 2
ATOM 3136 N N . ILE A 1 98 ? -2.229 5.154 8.239 1.00 0.00 98 ILE A N 2
ATOM 3137 C CA . ILE A 1 98 ? -1.749 6.175 7.316 1.00 0.00 98 ILE A CA 2
ATOM 3138 C C . ILE A 1 98 ? -1.871 7.567 7.928 1.00 0.00 98 ILE A C 2
ATOM 3139 O O . ILE A 1 98 ? -2.813 7.849 8.667 1.00 0.00 98 ILE A O 2
ATOM 3155 N N . LEU A 1 99 ? -0.911 8.432 7.615 1.00 0.00 99 LEU A N 2
ATOM 3156 C CA . LEU A 1 99 ? -0.911 9.795 8.134 1.00 0.00 99 LEU A CA 2
ATOM 3157 C C . LEU A 1 99 ? -2.209 10.518 7.771 1.00 0.00 99 LEU A C 2
ATOM 3158 O O . LEU A 1 99 ? -2.699 10.398 6.649 1.00 0.00 99 LEU A O 2
ATOM 3174 N N . PRO A 1 100 ? -2.784 11.281 8.718 1.00 0.00 100 PRO A N 2
ATOM 3175 C CA . PRO A 1 100 ? -4.029 12.020 8.485 1.00 0.00 100 PRO A CA 2
ATOM 3176 C C . PRO A 1 100 ? -3.958 12.895 7.238 1.00 0.00 100 PRO A C 2
ATOM 3177 O O . PRO A 1 100 ? -3.467 14.023 7.286 1.00 0.00 100 PRO A O 2
ATOM 3188 N N . VAL A 1 101 ? -4.450 12.368 6.121 1.00 0.00 101 VAL A N 2
ATOM 3189 C CA . VAL A 1 101 ? -4.442 13.100 4.862 1.00 0.00 101 VAL A CA 2
ATOM 3190 C C . VAL A 1 101 ? -5.829 13.649 4.536 1.00 0.00 101 VAL A C 2
ATOM 3191 O O . VAL A 1 101 ? -6.842 13.036 4.872 1.00 0.00 101 VAL A O 2
ATOM 3204 N N . PRO A 1 102 ? -5.893 14.816 3.871 1.00 0.00 102 PRO A N 2
ATOM 3205 C CA . PRO A 1 102 ? -7.166 15.444 3.500 1.00 0.00 102 PRO A CA 2
ATOM 3206 C C . PRO A 1 102 ? -7.887 14.682 2.393 1.00 0.00 102 PRO A C 2
ATOM 3207 O O . PRO A 1 102 ? -9.106 14.782 2.250 1.00 0.00 102 PRO A O 2
ATOM 3218 N N . GLN A 1 103 ? -7.128 13.920 1.610 1.00 0.00 103 GLN A N 2
ATOM 3219 C CA . GLN A 1 103 ? -7.696 13.142 0.515 1.00 0.00 103 GLN A CA 2
ATOM 3220 C C . GLN A 1 103 ? -8.766 12.181 1.026 1.00 0.00 103 GLN A C 2
ATOM 3221 O O . GLN A 1 103 ? -9.808 12.006 0.394 1.00 0.00 103 GLN A O 2
ATOM 3235 N N . SER A 1 104 ? -8.501 11.560 2.170 1.00 0.00 104 SER A N 2
ATOM 3236 C CA . SER A 1 104 ? -9.441 10.617 2.764 1.00 0.00 104 SER A CA 2
ATOM 3237 C C . SER A 1 104 ? -9.903 11.097 4.138 1.00 0.00 104 SER A C 2
ATOM 3238 O O . SER A 1 104 ? -10.991 11.656 4.276 1.00 0.00 104 SER A O 2
ATOM 3246 N N . GLN A 1 105 ? -9.069 10.877 5.151 1.00 0.00 105 GLN A N 2
ATOM 3247 C CA . GLN A 1 105 ? -9.393 11.290 6.512 1.00 0.00 105 GLN A CA 2
ATOM 3248 C C . GLN A 1 105 ? -10.725 10.696 6.962 1.00 0.00 105 GLN A C 2
ATOM 3249 O O . GLN A 1 105 ? -11.523 11.364 7.619 1.00 0.00 105 GLN A O 2
ATOM 3263 N N . ARG A 1 106 ? -10.959 9.438 6.602 1.00 0.00 106 ARG A N 2
ATOM 3264 C CA . ARG A 1 106 ? -12.194 8.756 6.969 1.00 0.00 106 ARG A CA 2
ATOM 3265 C C . ARG A 1 106 ? -11.934 7.286 7.290 1.00 0.00 106 ARG A C 2
ATOM 3266 O O . ARG A 1 106 ? -11.987 6.431 6.407 1.00 0.00 106 ARG A O 2
ATOM 3287 N N . PRO A 1 107 ? -11.648 6.972 8.566 1.00 0.00 107 PRO A N 2
ATOM 3288 C CA . PRO A 1 107 ? -11.380 5.597 8.998 1.00 0.00 107 PRO A CA 2
ATOM 3289 C C . PRO A 1 107 ? -12.629 4.722 8.953 1.00 0.00 107 PRO A C 2
ATOM 3290 O O . PRO A 1 107 ? -12.541 3.506 8.786 1.00 0.00 107 PRO A O 2
ATOM 3301 N N . LEU A 1 108 ? -13.791 5.350 9.103 1.00 0.00 108 LEU A N 2
ATOM 3302 C CA . LEU A 1 108 ? -15.059 4.630 9.079 1.00 0.00 108 LEU A CA 2
ATOM 3303 C C . LEU A 1 108 ? -15.151 3.648 10.244 1.00 0.00 108 LEU A C 2
ATOM 3304 O O . LEU A 1 108 ? -14.173 2.988 10.591 1.00 0.00 108 LEU A O 2
ATOM 3320 N N . ARG A 1 109 ? -16.336 3.559 10.842 1.00 0.00 109 ARG A N 2
ATOM 3321 C CA . ARG A 1 109 ? -16.557 2.658 11.967 1.00 0.00 109 ARG A CA 2
ATOM 3322 C C . ARG A 1 109 ? -15.633 3.003 13.133 1.00 0.00 109 ARG A C 2
ATOM 3323 O O . ARG A 1 109 ? -14.607 3.659 12.950 1.00 0.00 109 ARG A O 2
ATOM 3344 N N . PRO A 1 110 ? -15.988 2.564 14.354 1.00 0.00 110 PRO A N 2
ATOM 3345 C CA . PRO A 1 110 ? -15.186 2.830 15.552 1.00 0.00 110 PRO A CA 2
ATOM 3346 C C . PRO A 1 110 ? -13.729 2.412 15.378 1.00 0.00 110 PRO A C 2
ATOM 3347 O O . PRO A 1 110 ? -13.315 2.006 14.292 1.00 0.00 110 PRO A O 2
ATOM 3358 N N . SER A 1 111 ? -12.957 2.512 16.454 1.00 0.00 111 SER A N 2
ATOM 3359 C CA . SER A 1 111 ? -11.546 2.144 16.420 1.00 0.00 111 SER A CA 2
ATOM 3360 C C . SER A 1 111 ? -11.129 1.460 17.718 1.00 0.00 111 SER A C 2
ATOM 3361 O O . SER A 1 111 ? -9.982 1.573 18.149 1.00 0.00 111 SER A O 2
ATOM 3369 N N . SER A 1 112 ? -12.068 0.753 18.337 1.00 0.00 112 SER A N 2
ATOM 3370 C CA . SER A 1 112 ? -11.798 0.050 19.586 1.00 0.00 112 SER A CA 2
ATOM 3371 C C . SER A 1 112 ? -11.348 1.022 20.671 1.00 0.00 112 SER A C 2
ATOM 3372 O O . SER A 1 112 ? -11.073 2.191 20.397 1.00 0.00 112 SER A O 2
ATOM 3380 N N . GLY A 1 113 ? -11.276 0.532 21.905 1.00 0.00 113 GLY A N 2
ATOM 3381 C CA . GLY A 1 113 ? -10.860 1.372 23.013 1.00 0.00 113 GLY A CA 2
ATOM 3382 C C . GLY A 1 113 ? -11.296 0.817 24.357 1.00 0.00 113 GLY A C 2
ATOM 3383 O O . GLY A 1 113 ? -12.372 1.154 24.849 1.00 0.00 113 GLY A O 2
ATOM 3387 N N . PRO A 1 114 ? -10.472 -0.043 24.981 1.00 0.00 114 PRO A N 2
ATOM 3388 C CA . PRO A 1 114 ? -10.791 -0.639 26.282 1.00 0.00 114 PRO A CA 2
ATOM 3389 C C . PRO A 1 114 ? -10.734 0.380 27.416 1.00 0.00 114 PRO A C 2
ATOM 3390 O O . PRO A 1 114 ? -9.961 1.337 27.366 1.00 0.00 114 PRO A O 2
ATOM 3401 N N . SER A 1 115 ? -11.559 0.169 28.436 1.00 0.00 115 SER A N 2
ATOM 3402 C CA . SER A 1 115 ? -11.604 1.068 29.583 1.00 0.00 115 SER A CA 2
ATOM 3403 C C . SER A 1 115 ? -11.185 0.345 30.859 1.00 0.00 115 SER A C 2
ATOM 3404 O O . SER A 1 115 ? -11.954 -0.431 31.426 1.00 0.00 115 SER A O 2
ATOM 3412 N N . SER A 1 116 ? -9.960 0.603 31.303 1.00 0.00 116 SER A N 2
ATOM 3413 C CA . SER A 1 116 ? -9.437 -0.023 32.513 1.00 0.00 116 SER A CA 2
ATOM 3414 C C . SER A 1 116 ? -10.196 0.457 33.745 1.00 0.00 116 SER A C 2
ATOM 3415 O O . SER A 1 116 ? -11.065 1.324 33.653 1.00 0.00 116 SER A O 2
ATOM 3423 N N . GLY A 1 117 ? -9.864 -0.114 34.899 1.00 0.00 117 GLY A N 2
ATOM 3424 C CA . GLY A 1 117 ? -10.525 0.268 36.133 1.00 0.00 117 GLY A CA 2
ATOM 3425 C C . GLY A 1 117 ? -9.591 0.229 37.327 1.00 0.00 117 GLY A C 2
ATOM 3426 O O . GLY A 1 117 ? -9.887 0.905 38.334 1.00 0.00 117 GLY A O 2
ATOM 3431 N N . GLY A 1 1 ? -14.946 8.151 39.746 1.00 0.00 1 GLY A N 3
ATOM 3432 C CA . GLY A 1 1 ? -14.141 7.048 39.152 1.00 0.00 1 GLY A CA 3
ATOM 3433 C C . GLY A 1 1 ? -12.748 7.497 38.754 1.00 0.00 1 GLY A C 3
ATOM 3434 O O . GLY A 1 1 ? -12.529 8.670 38.454 1.00 0.00 1 GLY A O 3
ATOM 3440 N N . SER A 1 2 ? -11.805 6.560 38.752 1.00 0.00 2 SER A N 3
ATOM 3441 C CA . SER A 1 2 ? -10.426 6.865 38.389 1.00 0.00 2 SER A CA 3
ATOM 3442 C C . SER A 1 2 ? -9.942 5.945 37.272 1.00 0.00 2 SER A C 3
ATOM 3443 O O . SER A 1 2 ? -10.695 5.108 36.773 1.00 0.00 2 SER A O 3
ATOM 3451 N N . SER A 1 3 ? -8.681 6.106 36.884 1.00 0.00 3 SER A N 3
ATOM 3452 C CA . SER A 1 3 ? -8.097 5.291 35.826 1.00 0.00 3 SER A CA 3
ATOM 3453 C C . SER A 1 3 ? -6.603 5.568 35.688 1.00 0.00 3 SER A C 3
ATOM 3454 O O . SER A 1 3 ? -6.182 6.721 35.596 1.00 0.00 3 SER A O 3
ATOM 3462 N N . GLY A 1 4 ? -5.808 4.503 35.672 1.00 0.00 4 GLY A N 3
ATOM 3463 C CA . GLY A 1 4 ? -4.370 4.654 35.544 1.00 0.00 4 GLY A CA 3
ATOM 3464 C C . GLY A 1 4 ? -3.861 4.228 34.181 1.00 0.00 4 GLY A C 3
ATOM 3465 O O . GLY A 1 4 ? -3.848 3.040 33.861 1.00 0.00 4 GLY A O 3
ATOM 3469 N N . SER A 1 5 ? -3.440 5.201 33.377 1.00 0.00 5 SER A N 3
ATOM 3470 C CA . SER A 1 5 ? -2.927 4.926 32.039 1.00 0.00 5 SER A CA 3
ATOM 3471 C C . SER A 1 5 ? -4.042 4.451 31.112 1.00 0.00 5 SER A C 3
ATOM 3472 O O . SER A 1 5 ? -4.396 5.134 30.151 1.00 0.00 5 SER A O 3
ATOM 3480 N N . SER A 1 6 ? -4.593 3.278 31.408 1.00 0.00 6 SER A N 3
ATOM 3481 C CA . SER A 1 6 ? -5.668 2.712 30.601 1.00 0.00 6 SER A CA 3
ATOM 3482 C C . SER A 1 6 ? -5.193 2.432 29.179 1.00 0.00 6 SER A C 3
ATOM 3483 O O . SER A 1 6 ? -5.955 2.564 28.222 1.00 0.00 6 SER A O 3
ATOM 3491 N N . GLY A 1 7 ? -3.928 2.045 29.049 1.00 0.00 7 GLY A N 3
ATOM 3492 C CA . GLY A 1 7 ? -3.373 1.752 27.740 1.00 0.00 7 GLY A CA 3
ATOM 3493 C C . GLY A 1 7 ? -2.483 2.865 27.225 1.00 0.00 7 GLY A C 3
ATOM 3494 O O . GLY A 1 7 ? -2.793 4.045 27.389 1.00 0.00 7 GLY A O 3
ATOM 3498 N N . ASP A 1 8 ? -1.371 2.490 26.600 1.00 0.00 8 ASP A N 3
ATOM 3499 C CA . ASP A 1 8 ? -0.432 3.465 26.057 1.00 0.00 8 ASP A CA 3
ATOM 3500 C C . ASP A 1 8 ? -0.872 3.933 24.674 1.00 0.00 8 ASP A C 3
ATOM 3501 O O . ASP A 1 8 ? -1.181 3.121 23.802 1.00 0.00 8 ASP A O 3
ATOM 3510 N N . THR A 1 9 ? -0.899 5.247 24.481 1.00 0.00 9 THR A N 3
ATOM 3511 C CA . THR A 1 9 ? -1.301 5.825 23.203 1.00 0.00 9 THR A CA 3
ATOM 3512 C C . THR A 1 9 ? -0.092 6.358 22.441 1.00 0.00 9 THR A C 3
ATOM 3513 O O . THR A 1 9 ? 0.497 7.369 22.823 1.00 0.00 9 THR A O 3
ATOM 3524 N N . VAL A 1 10 ? 0.272 5.671 21.363 1.00 0.00 10 VAL A N 3
ATOM 3525 C CA . VAL A 1 10 ? 1.411 6.076 20.547 1.00 0.00 10 VAL A CA 3
ATOM 3526 C C . VAL A 1 10 ? 0.969 6.446 19.135 1.00 0.00 10 VAL A C 3
ATOM 3527 O O . VAL A 1 10 ? 1.182 7.571 18.682 1.00 0.00 10 VAL A O 3
ATOM 3540 N N . ALA A 1 11 ? 0.354 5.492 18.444 1.00 0.00 11 ALA A N 3
ATOM 3541 C CA . ALA A 1 11 ? -0.118 5.718 17.083 1.00 0.00 11 ALA A CA 3
ATOM 3542 C C . ALA A 1 11 ? -1.641 5.665 17.014 1.00 0.00 11 ALA A C 3
ATOM 3543 O O . ALA A 1 11 ? -2.213 5.276 15.996 1.00 0.00 11 ALA A O 3
ATOM 3550 N N . ASN A 1 12 ? -2.292 6.059 18.105 1.00 0.00 12 ASN A N 3
ATOM 3551 C CA . ASN A 1 12 ? -3.748 6.057 18.168 1.00 0.00 12 ASN A CA 3
ATOM 3552 C C . ASN A 1 12 ? -4.320 7.355 17.608 1.00 0.00 12 ASN A C 3
ATOM 3553 O O . ASN A 1 12 ? -4.962 7.360 16.557 1.00 0.00 12 ASN A O 3
ATOM 3564 N N . ALA A 1 13 ? -4.084 8.453 18.317 1.00 0.00 13 ALA A N 3
ATOM 3565 C CA . ALA A 1 13 ? -4.576 9.758 17.892 1.00 0.00 13 ALA A CA 3
ATOM 3566 C C . ALA A 1 13 ? -3.569 10.857 18.214 1.00 0.00 13 ALA A C 3
ATOM 3567 O O . ALA A 1 13 ? -3.947 12.000 18.474 1.00 0.00 13 ALA A O 3
ATOM 3574 N N . SER A 1 14 ? -2.288 10.505 18.195 1.00 0.00 14 SER A N 3
ATOM 3575 C CA . SER A 1 14 ? -1.228 11.463 18.486 1.00 0.00 14 SER A CA 3
ATOM 3576 C C . SER A 1 14 ? -0.341 11.686 17.264 1.00 0.00 14 SER A C 3
ATOM 3577 O O . SER A 1 14 ? 0.832 12.035 17.391 1.00 0.00 14 SER A O 3
ATOM 3585 N N . GLY A 1 15 ? -0.910 11.481 16.080 1.00 0.00 15 GLY A N 3
ATOM 3586 C CA . GLY A 1 15 ? -0.157 11.665 14.854 1.00 0.00 15 GLY A CA 3
ATOM 3587 C C . GLY A 1 15 ? -0.758 10.905 13.687 1.00 0.00 15 GLY A C 3
ATOM 3588 O O . GLY A 1 15 ? -1.498 11.478 12.887 1.00 0.00 15 GLY A O 3
ATOM 3592 N N . PRO A 1 16 ? -0.459 9.601 13.563 1.00 0.00 16 PRO A N 3
ATOM 3593 C CA . PRO A 1 16 ? -0.985 8.771 12.477 1.00 0.00 16 PRO A CA 3
ATOM 3594 C C . PRO A 1 16 ? -2.462 8.444 12.661 1.00 0.00 16 PRO A C 3
ATOM 3595 O O . PRO A 1 16 ? -3.015 8.612 13.749 1.00 0.00 16 PRO A O 3
ATOM 3606 N N . LEU A 1 17 ? -3.097 7.974 11.592 1.00 0.00 17 LEU A N 3
ATOM 3607 C CA . LEU A 1 17 ? -4.511 7.621 11.635 1.00 0.00 17 LEU A CA 3
ATOM 3608 C C . LEU A 1 17 ? -4.696 6.113 11.511 1.00 0.00 17 LEU A C 3
ATOM 3609 O O . LEU A 1 17 ? -3.724 5.361 11.446 1.00 0.00 17 LEU A O 3
ATOM 3625 N N . MET A 1 18 ? -5.952 5.675 11.482 1.00 0.00 18 MET A N 3
ATOM 3626 C CA . MET A 1 18 ? -6.262 4.254 11.366 1.00 0.00 18 MET A CA 3
ATOM 3627 C C . MET A 1 18 ? -7.294 4.008 10.270 1.00 0.00 18 MET A C 3
ATOM 3628 O O . MET A 1 18 ? -8.458 4.383 10.405 1.00 0.00 18 MET A O 3
ATOM 3642 N N . VAL A 1 19 ? -6.857 3.375 9.187 1.00 0.00 19 VAL A N 3
ATOM 3643 C CA . VAL A 1 19 ? -7.743 3.076 8.067 1.00 0.00 19 VAL A CA 3
ATOM 3644 C C . VAL A 1 19 ? -8.015 1.579 7.969 1.00 0.00 19 VAL A C 3
ATOM 3645 O O . VAL A 1 19 ? -7.231 0.833 7.383 1.00 0.00 19 VAL A O 3
ATOM 3658 N N . GLU A 1 20 ? -9.131 1.146 8.546 1.00 0.00 20 GLU A N 3
ATOM 3659 C CA . GLU A 1 20 ? -9.505 -0.263 8.524 1.00 0.00 20 GLU A CA 3
ATOM 3660 C C . GLU A 1 20 ? -10.273 -0.604 7.251 1.00 0.00 20 GLU A C 3
ATOM 3661 O O . GLU A 1 20 ? -10.967 0.242 6.687 1.00 0.00 20 GLU A O 3
ATOM 3673 N N . ILE A 1 21 ? -10.145 -1.849 6.805 1.00 0.00 21 ILE A N 3
ATOM 3674 C CA . ILE A 1 21 ? -10.827 -2.304 5.600 1.00 0.00 21 ILE A CA 3
ATOM 3675 C C . ILE A 1 21 ? -11.327 -3.735 5.762 1.00 0.00 21 ILE A C 3
ATOM 3676 O O . ILE A 1 21 ? -10.574 -4.692 5.578 1.00 0.00 21 ILE A O 3
ATOM 3692 N N . VAL A 1 22 ? -12.602 -3.875 6.107 1.00 0.00 22 VAL A N 3
ATOM 3693 C CA . VAL A 1 22 ? -13.204 -5.189 6.295 1.00 0.00 22 VAL A CA 3
ATOM 3694 C C . VAL A 1 22 ? -13.158 -6.006 5.008 1.00 0.00 22 VAL A C 3
ATOM 3695 O O . VAL A 1 22 ? -14.113 -6.014 4.231 1.00 0.00 22 VAL A O 3
ATOM 3708 N N . LYS A 1 23 ? -12.043 -6.695 4.791 1.00 0.00 23 LYS A N 3
ATOM 3709 C CA . LYS A 1 23 ? -11.872 -7.518 3.600 1.00 0.00 23 LYS A CA 3
ATOM 3710 C C . LYS A 1 23 ? -12.200 -8.978 3.897 1.00 0.00 23 LYS A C 3
ATOM 3711 O O . LYS A 1 23 ? -12.356 -9.365 5.055 1.00 0.00 23 LYS A O 3
ATOM 3730 N N . THR A 1 24 ? -12.300 -9.783 2.846 1.00 0.00 24 THR A N 3
ATOM 3731 C CA . THR A 1 24 ? -12.608 -11.200 2.997 1.00 0.00 24 THR A CA 3
ATOM 3732 C C . THR A 1 24 ? -11.517 -11.910 3.797 1.00 0.00 24 THR A C 3
ATOM 3733 O O . THR A 1 24 ? -10.343 -11.553 3.713 1.00 0.00 24 THR A O 3
ATOM 3744 N N . PRO A 1 25 ? -11.894 -12.930 4.588 1.00 0.00 25 PRO A N 3
ATOM 3745 C CA . PRO A 1 25 ? -10.941 -13.689 5.405 1.00 0.00 25 PRO A CA 3
ATOM 3746 C C . PRO A 1 25 ? -10.034 -14.577 4.561 1.00 0.00 25 PRO A C 3
ATOM 3747 O O . PRO A 1 25 ? -10.504 -15.467 3.853 1.00 0.00 25 PRO A O 3
ATOM 3758 N N . GLY A 1 26 ? -8.731 -14.327 4.640 1.00 0.00 26 GLY A N 3
ATOM 3759 C CA . GLY A 1 26 ? -7.777 -15.113 3.877 1.00 0.00 26 GLY A CA 3
ATOM 3760 C C . GLY A 1 26 ? -7.816 -14.792 2.396 1.00 0.00 26 GLY A C 3
ATOM 3761 O O . GLY A 1 26 ? -7.506 -15.643 1.561 1.00 0.00 26 GLY A O 3
ATOM 3765 N N . SER A 1 27 ? -8.200 -13.562 2.069 1.00 0.00 27 SER A N 3
ATOM 3766 C CA . SER A 1 27 ? -8.280 -13.130 0.678 1.00 0.00 27 SER A CA 3
ATOM 3767 C C . SER A 1 27 ? -7.373 -11.929 0.429 1.00 0.00 27 SER A C 3
ATOM 3768 O O . SER A 1 27 ? -6.691 -11.454 1.337 1.00 0.00 27 SER A O 3
ATOM 3776 N N . ALA A 1 28 ? -7.372 -11.442 -0.807 1.00 0.00 28 ALA A N 3
ATOM 3777 C CA . ALA A 1 28 ? -6.552 -10.296 -1.176 1.00 0.00 28 ALA A CA 3
ATOM 3778 C C . ALA A 1 28 ? -7.354 -9.283 -1.984 1.00 0.00 28 ALA A C 3
ATOM 3779 O O . ALA A 1 28 ? -8.050 -9.642 -2.934 1.00 0.00 28 ALA A O 3
ATOM 3786 N N . LEU A 1 29 ? -7.255 -8.014 -1.599 1.00 0.00 29 LEU A N 3
ATOM 3787 C CA . LEU A 1 29 ? -7.973 -6.948 -2.288 1.00 0.00 29 LEU A CA 3
ATOM 3788 C C . LEU A 1 29 ? -7.280 -6.582 -3.598 1.00 0.00 29 LEU A C 3
ATOM 3789 O O . LEU A 1 29 ? -7.818 -6.809 -4.680 1.00 0.00 29 LEU A O 3
ATOM 3805 N N . GLY A 1 30 ? -6.083 -6.015 -3.488 1.00 0.00 30 GLY A N 3
ATOM 3806 C CA . GLY A 1 30 ? -5.336 -5.626 -4.670 1.00 0.00 30 GLY A CA 3
ATOM 3807 C C . GLY A 1 30 ? -4.774 -4.223 -4.563 1.00 0.00 30 GLY A C 3
ATOM 3808 O O . GLY A 1 30 ? -4.901 -3.423 -5.489 1.00 0.00 30 GLY A O 3
ATOM 3812 N N . ILE A 1 31 ? -4.151 -3.923 -3.428 1.00 0.00 31 ILE A N 3
ATOM 3813 C CA . ILE A 1 31 ? -3.569 -2.607 -3.200 1.00 0.00 31 ILE A CA 3
ATOM 3814 C C . ILE A 1 31 ? -2.123 -2.558 -3.682 1.00 0.00 31 ILE A C 3
ATOM 3815 O O . ILE A 1 31 ? -1.343 -3.479 -3.437 1.00 0.00 31 ILE A O 3
ATOM 3831 N N . SER A 1 32 ? -1.770 -1.475 -4.368 1.00 0.00 32 SER A N 3
ATOM 3832 C CA . SER A 1 32 ? -0.417 -1.303 -4.884 1.00 0.00 32 SER A CA 3
ATOM 3833 C C . SER A 1 32 ? 0.338 -0.244 -4.088 1.00 0.00 32 SER A C 3
ATOM 3834 O O . SER A 1 32 ? -0.126 0.888 -3.947 1.00 0.00 32 SER A O 3
ATOM 3842 N N . LEU A 1 33 ? 1.502 -0.620 -3.568 1.00 0.00 33 LEU A N 3
ATOM 3843 C CA . LEU A 1 33 ? 2.321 0.299 -2.784 1.00 0.00 33 LEU A CA 3
ATOM 3844 C C . LEU A 1 33 ? 3.703 0.466 -3.408 1.00 0.00 33 LEU A C 3
ATOM 3845 O O . LEU A 1 33 ? 4.325 -0.507 -3.835 1.00 0.00 33 LEU A O 3
ATOM 3861 N N . THR A 1 34 ? 4.177 1.707 -3.457 1.00 0.00 34 THR A N 3
ATOM 3862 C CA . THR A 1 34 ? 5.486 2.004 -4.027 1.00 0.00 34 THR A CA 3
ATOM 3863 C C . THR A 1 34 ? 6.233 3.019 -3.167 1.00 0.00 34 THR A C 3
ATOM 3864 O O . THR A 1 34 ? 5.747 4.125 -2.930 1.00 0.00 34 THR A O 3
ATOM 3875 N N . THR A 1 35 ? 7.416 2.633 -2.700 1.00 0.00 35 THR A N 3
ATOM 3876 C CA . THR A 1 35 ? 8.231 3.508 -1.864 1.00 0.00 35 THR A CA 3
ATOM 3877 C C . THR A 1 35 ? 8.830 4.645 -2.685 1.00 0.00 35 THR A C 3
ATOM 3878 O O . THR A 1 35 ? 8.551 4.779 -3.877 1.00 0.00 35 THR A O 3
ATOM 3889 N N . THR A 1 36 ? 9.656 5.462 -2.038 1.00 0.00 36 THR A N 3
ATOM 3890 C CA . THR A 1 36 ? 10.295 6.590 -2.707 1.00 0.00 36 THR A CA 3
ATOM 3891 C C . THR A 1 36 ? 11.457 7.125 -1.875 1.00 0.00 36 THR A C 3
ATOM 3892 O O . THR A 1 36 ? 11.794 6.569 -0.829 1.00 0.00 36 THR A O 3
ATOM 3903 N N . SER A 1 37 ? 12.068 8.207 -2.348 1.00 0.00 37 SER A N 3
ATOM 3904 C CA . SER A 1 37 ? 13.193 8.818 -1.649 1.00 0.00 37 SER A CA 3
ATOM 3905 C C . SER A 1 37 ? 12.827 10.209 -1.141 1.00 0.00 37 SER A C 3
ATOM 3906 O O . SER A 1 37 ? 11.757 10.734 -1.451 1.00 0.00 37 SER A O 3
ATOM 3914 N N . LEU A 1 38 ? 13.723 10.801 -0.358 1.00 0.00 38 LEU A N 3
ATOM 3915 C CA . LEU A 1 38 ? 13.496 12.132 0.194 1.00 0.00 38 LEU A CA 3
ATOM 3916 C C . LEU A 1 38 ? 14.812 12.885 0.358 1.00 0.00 38 LEU A C 3
ATOM 3917 O O . LEU A 1 38 ? 15.025 13.925 -0.267 1.00 0.00 38 LEU A O 3
ATOM 3933 N N . ARG A 1 39 ? 15.690 12.353 1.200 1.00 0.00 39 ARG A N 3
ATOM 3934 C CA . ARG A 1 39 ? 16.987 12.974 1.446 1.00 0.00 39 ARG A CA 3
ATOM 3935 C C . ARG A 1 39 ? 17.952 11.981 2.086 1.00 0.00 39 ARG A C 3
ATOM 3936 O O . ARG A 1 39 ? 19.113 11.886 1.689 1.00 0.00 39 ARG A O 3
ATOM 3957 N N . ASN A 1 40 ? 17.463 11.244 3.078 1.00 0.00 40 ASN A N 3
ATOM 3958 C CA . ASN A 1 40 ? 18.282 10.257 3.773 1.00 0.00 40 ASN A CA 3
ATOM 3959 C C . ASN A 1 40 ? 17.414 9.160 4.378 1.00 0.00 40 ASN A C 3
ATOM 3960 O O . ASN A 1 40 ? 17.753 8.586 5.413 1.00 0.00 40 ASN A O 3
ATOM 3971 N N . LYS A 1 41 ? 16.292 8.873 3.727 1.00 0.00 41 LYS A N 3
ATOM 3972 C CA . LYS A 1 41 ? 15.375 7.843 4.200 1.00 0.00 41 LYS A CA 3
ATOM 3973 C C . LYS A 1 41 ? 14.424 7.408 3.089 1.00 0.00 41 LYS A C 3
ATOM 3974 O O . LYS A 1 41 ? 14.611 7.764 1.925 1.00 0.00 41 LYS A O 3
ATOM 3993 N N . SER A 1 42 ? 13.406 6.637 3.455 1.00 0.00 42 SER A N 3
ATOM 3994 C CA . SER A 1 42 ? 12.427 6.154 2.487 1.00 0.00 42 SER A CA 3
ATOM 3995 C C . SER A 1 42 ? 11.057 5.986 3.136 1.00 0.00 42 SER A C 3
ATOM 3996 O O . SER A 1 42 ? 10.918 5.304 4.150 1.00 0.00 42 SER A O 3
ATOM 4004 N N . VAL A 1 43 ? 10.047 6.614 2.543 1.00 0.00 43 VAL A N 3
ATOM 4005 C CA . VAL A 1 43 ? 8.686 6.534 3.062 1.00 0.00 43 VAL A CA 3
ATOM 4006 C C . VAL A 1 43 ? 7.778 5.769 2.106 1.00 0.00 43 VAL A C 3
ATOM 4007 O O . VAL A 1 43 ? 7.485 6.235 1.005 1.00 0.00 43 VAL A O 3
ATOM 4020 N N . ILE A 1 44 ? 7.333 4.592 2.534 1.00 0.00 44 ILE A N 3
ATOM 4021 C CA . ILE A 1 44 ? 6.458 3.762 1.716 1.00 0.00 44 ILE A CA 3
ATOM 4022 C C . ILE A 1 44 ? 5.096 4.422 1.527 1.00 0.00 44 ILE A C 3
ATOM 4023 O O . ILE A 1 44 ? 4.400 4.722 2.498 1.00 0.00 44 ILE A O 3
ATOM 4039 N N . THR A 1 45 ? 4.720 4.643 0.272 1.00 0.00 45 THR A N 3
ATOM 4040 C CA . THR A 1 45 ? 3.441 5.266 -0.046 1.00 0.00 45 THR A CA 3
ATOM 4041 C C . THR A 1 45 ? 2.605 4.362 -0.945 1.00 0.00 45 THR A C 3
ATOM 4042 O O . THR A 1 45 ? 3.056 3.295 -1.361 1.00 0.00 45 THR A O 3
ATOM 4053 N N . ILE A 1 46 ? 1.385 4.796 -1.242 1.00 0.00 46 ILE A N 3
ATOM 4054 C CA . ILE A 1 46 ? 0.486 4.025 -2.093 1.00 0.00 46 ILE A CA 3
ATOM 4055 C C . ILE A 1 46 ? 0.637 4.428 -3.555 1.00 0.00 46 ILE A C 3
ATOM 4056 O O . ILE A 1 46 ? 0.679 5.615 -3.883 1.00 0.00 46 ILE A O 3
ATOM 4072 N N . ASP A 1 47 ? 0.717 3.433 -4.433 1.00 0.00 47 ASP A N 3
ATOM 4073 C CA . ASP A 1 47 ? 0.864 3.683 -5.861 1.00 0.00 47 ASP A CA 3
ATOM 4074 C C . ASP A 1 47 ? -0.493 3.691 -6.555 1.00 0.00 47 ASP A C 3
ATOM 4075 O O . ASP A 1 47 ? -0.797 4.593 -7.336 1.00 0.00 47 ASP A O 3
ATOM 4084 N N . ARG A 1 48 ? -1.308 2.680 -6.267 1.00 0.00 48 ARG A N 3
ATOM 4085 C CA . ARG A 1 48 ? -2.633 2.573 -6.865 1.00 0.00 48 ARG A CA 3
ATOM 4086 C C . ARG A 1 48 ? -3.446 1.470 -6.193 1.00 0.00 48 ARG A C 3
ATOM 4087 O O . ARG A 1 48 ? -2.934 0.731 -5.352 1.00 0.00 48 ARG A O 3
ATOM 4108 N N . ILE A 1 49 ? -4.717 1.368 -6.570 1.00 0.00 49 ILE A N 3
ATOM 4109 C CA . ILE A 1 49 ? -5.603 0.357 -6.004 1.00 0.00 49 ILE A CA 3
ATOM 4110 C C . ILE A 1 49 ? -6.254 -0.478 -7.102 1.00 0.00 49 ILE A C 3
ATOM 4111 O O . ILE A 1 49 ? -6.317 -0.060 -8.258 1.00 0.00 49 ILE A O 3
ATOM 4127 N N . LYS A 1 50 ? -6.737 -1.660 -6.733 1.00 0.00 50 LYS A N 3
ATOM 4128 C CA . LYS A 1 50 ? -7.384 -2.552 -7.687 1.00 0.00 50 LYS A CA 3
ATOM 4129 C C . LYS A 1 50 ? -8.823 -2.112 -7.954 1.00 0.00 50 LYS A C 3
ATOM 4130 O O . LYS A 1 50 ? -9.522 -1.670 -7.043 1.00 0.00 50 LYS A O 3
ATOM 4149 N N . PRO A 1 51 ? -9.286 -2.228 -9.212 1.00 0.00 51 PRO A N 3
ATOM 4150 C CA . PRO A 1 51 ? -10.646 -1.838 -9.590 1.00 0.00 51 PRO A CA 3
ATOM 4151 C C . PRO A 1 51 ? -11.691 -2.840 -9.111 1.00 0.00 51 PRO A C 3
ATOM 4152 O O . PRO A 1 51 ? -11.432 -4.043 -9.056 1.00 0.00 51 PRO A O 3
ATOM 4163 N N . ALA A 1 52 ? -12.872 -2.338 -8.766 1.00 0.00 52 ALA A N 3
ATOM 4164 C CA . ALA A 1 52 ? -13.957 -3.190 -8.294 1.00 0.00 52 ALA A CA 3
ATOM 4165 C C . ALA A 1 52 ? -13.545 -3.964 -7.046 1.00 0.00 52 ALA A C 3
ATOM 4166 O O . ALA A 1 52 ? -14.001 -5.085 -6.820 1.00 0.00 52 ALA A O 3
ATOM 4173 N N . SER A 1 53 ? -12.680 -3.358 -6.239 1.00 0.00 53 SER A N 3
ATOM 4174 C CA . SER A 1 53 ? -12.208 -3.992 -5.013 1.00 0.00 53 SER A CA 3
ATOM 4175 C C . SER A 1 53 ? -12.875 -3.376 -3.789 1.00 0.00 53 SER A C 3
ATOM 4176 O O . SER A 1 53 ? -13.662 -2.436 -3.905 1.00 0.00 53 SER A O 3
ATOM 4184 N N . VAL A 1 54 ? -12.555 -3.911 -2.615 1.00 0.00 54 VAL A N 3
ATOM 4185 C CA . VAL A 1 54 ? -13.123 -3.414 -1.369 1.00 0.00 54 VAL A CA 3
ATOM 4186 C C . VAL A 1 54 ? -12.557 -2.043 -1.016 1.00 0.00 54 VAL A C 3
ATOM 4187 O O . VAL A 1 54 ? -13.235 -1.218 -0.403 1.00 0.00 54 VAL A O 3
ATOM 4200 N N . VAL A 1 55 ? -11.309 -1.806 -1.408 1.00 0.00 55 VAL A N 3
ATOM 4201 C CA . VAL A 1 55 ? -10.651 -0.535 -1.135 1.00 0.00 55 VAL A CA 3
ATOM 4202 C C . VAL A 1 55 ? -11.072 0.530 -2.141 1.00 0.00 55 VAL A C 3
ATOM 4203 O O . VAL A 1 55 ? -11.300 1.684 -1.779 1.00 0.00 55 VAL A O 3
ATOM 4216 N N . ASP A 1 56 ? -11.172 0.135 -3.406 1.00 0.00 56 ASP A N 3
ATOM 4217 C CA . ASP A 1 56 ? -11.567 1.055 -4.466 1.00 0.00 56 ASP A CA 3
ATOM 4218 C C . ASP A 1 56 ? -13.047 1.408 -4.357 1.00 0.00 56 ASP A C 3
ATOM 4219 O O . ASP A 1 56 ? -13.443 2.549 -4.594 1.00 0.00 56 ASP A O 3
ATOM 4228 N N . ARG A 1 57 ? -13.859 0.420 -3.996 1.00 0.00 57 ARG A N 3
ATOM 4229 C CA . ARG A 1 57 ? -15.297 0.625 -3.855 1.00 0.00 57 ARG A CA 3
ATOM 4230 C C . ARG A 1 57 ? -15.608 1.467 -2.622 1.00 0.00 57 ARG A C 3
ATOM 4231 O O . ARG A 1 57 ? -16.378 2.424 -2.690 1.00 0.00 57 ARG A O 3
ATOM 4252 N N . SER A 1 58 ? -15.005 1.102 -1.496 1.00 0.00 58 SER A N 3
ATOM 4253 C CA . SER A 1 58 ? -15.218 1.822 -0.246 1.00 0.00 58 SER A CA 3
ATOM 4254 C C . SER A 1 58 ? -14.481 3.157 -0.253 1.00 0.00 58 SER A C 3
ATOM 4255 O O . SER A 1 58 ? -15.037 4.187 0.127 1.00 0.00 58 SER A O 3
ATOM 4263 N N . GLY A 1 59 ? -13.225 3.132 -0.687 1.00 0.00 59 GLY A N 3
ATOM 4264 C CA . GLY A 1 59 ? -12.433 4.346 -0.736 1.00 0.00 59 GLY A CA 3
ATOM 4265 C C . GLY A 1 59 ? -11.609 4.551 0.520 1.00 0.00 59 GLY A C 3
ATOM 4266 O O . GLY A 1 59 ? -11.408 5.683 0.962 1.00 0.00 59 GLY A O 3
ATOM 4270 N N . ALA A 1 60 ? -11.132 3.452 1.098 1.00 0.00 60 ALA A N 3
ATOM 4271 C CA . ALA A 1 60 ? -10.326 3.516 2.311 1.00 0.00 60 ALA A CA 3
ATOM 4272 C C . ALA A 1 60 ? -8.936 4.071 2.020 1.00 0.00 60 ALA A C 3
ATOM 4273 O O . ALA A 1 60 ? -8.412 4.886 2.777 1.00 0.00 60 ALA A O 3
ATOM 4280 N N . LEU A 1 61 ? -8.346 3.624 0.916 1.00 0.00 61 LEU A N 3
ATOM 4281 C CA . LEU A 1 61 ? -7.016 4.078 0.524 1.00 0.00 61 LEU A CA 3
ATOM 4282 C C . LEU A 1 61 ? -7.077 4.890 -0.765 1.00 0.00 61 LEU A C 3
ATOM 4283 O O . LEU A 1 61 ? -8.027 4.774 -1.540 1.00 0.00 61 LEU A O 3
ATOM 4299 N N . HIS A 1 62 ? -6.057 5.714 -0.989 1.00 0.00 62 HIS A N 3
ATOM 4300 C CA . HIS A 1 62 ? -5.996 6.546 -2.185 1.00 0.00 62 HIS A CA 3
ATOM 4301 C C . HIS A 1 62 ? -4.548 6.782 -2.613 1.00 0.00 62 HIS A C 3
ATOM 4302 O O . HIS A 1 62 ? -3.675 7.001 -1.773 1.00 0.00 62 HIS A O 3
ATOM 4317 N N . PRO A 1 63 ? -4.272 6.742 -3.930 1.00 0.00 63 PRO A N 3
ATOM 4318 C CA . PRO A 1 63 ? -2.920 6.955 -4.458 1.00 0.00 63 PRO A CA 3
ATOM 4319 C C . PRO A 1 63 ? -2.314 8.270 -3.981 1.00 0.00 63 PRO A C 3
ATOM 4320 O O . PRO A 1 63 ? -2.755 9.348 -4.379 1.00 0.00 63 PRO A O 3
ATOM 4331 N N . GLY A 1 64 ? -1.301 8.175 -3.125 1.00 0.00 64 GLY A N 3
ATOM 4332 C CA . GLY A 1 64 ? -0.652 9.366 -2.609 1.00 0.00 64 GLY A CA 3
ATOM 4333 C C . GLY A 1 64 ? -0.566 9.373 -1.094 1.00 0.00 64 GLY A C 3
ATOM 4334 O O . GLY A 1 64 ? 0.294 10.038 -0.519 1.00 0.00 64 GLY A O 3
ATOM 4338 N N . ASP A 1 65 ? -1.462 8.632 -0.447 1.00 0.00 65 ASP A N 3
ATOM 4339 C CA . ASP A 1 65 ? -1.483 8.558 1.010 1.00 0.00 65 ASP A CA 3
ATOM 4340 C C . ASP A 1 65 ? -0.136 8.089 1.553 1.00 0.00 65 ASP A C 3
ATOM 4341 O O . ASP A 1 65 ? 0.562 7.302 0.915 1.00 0.00 65 ASP A O 3
ATOM 4350 N N . HIS A 1 66 ? 0.221 8.578 2.736 1.00 0.00 66 HIS A N 3
ATOM 4351 C CA . HIS A 1 66 ? 1.484 8.209 3.366 1.00 0.00 66 HIS A CA 3
ATOM 4352 C C . HIS A 1 66 ? 1.268 7.145 4.437 1.00 0.00 66 HIS A C 3
ATOM 4353 O O . HIS A 1 66 ? 0.601 7.388 5.442 1.00 0.00 66 HIS A O 3
ATOM 4368 N N . ILE A 1 67 ? 1.839 5.966 4.215 1.00 0.00 67 ILE A N 3
ATOM 4369 C CA . ILE A 1 67 ? 1.710 4.863 5.160 1.00 0.00 67 ILE A CA 3
ATOM 4370 C C . ILE A 1 67 ? 2.800 4.924 6.225 1.00 0.00 67 ILE A C 3
ATOM 4371 O O . ILE A 1 67 ? 3.990 4.899 5.912 1.00 0.00 67 ILE A O 3
ATOM 4387 N N . LEU A 1 68 ? 2.384 5.006 7.485 1.00 0.00 68 LEU A N 3
ATOM 4388 C CA . LEU A 1 68 ? 3.325 5.071 8.597 1.00 0.00 68 LEU A CA 3
ATOM 4389 C C . LEU A 1 68 ? 3.455 3.714 9.283 1.00 0.00 68 LEU A C 3
ATOM 4390 O O . LEU A 1 68 ? 4.497 3.397 9.859 1.00 0.00 68 LEU A O 3
ATOM 4406 N N . SER A 1 69 ? 2.393 2.918 9.219 1.00 0.00 69 SER A N 3
ATOM 4407 C CA . SER A 1 69 ? 2.393 1.596 9.835 1.00 0.00 69 SER A CA 3
ATOM 4408 C C . SER A 1 69 ? 1.260 0.737 9.284 1.00 0.00 69 SER A C 3
ATOM 4409 O O . SER A 1 69 ? 0.230 1.253 8.849 1.00 0.00 69 SER A O 3
ATOM 4417 N N . ILE A 1 70 ? 1.457 -0.577 9.305 1.00 0.00 70 ILE A N 3
ATOM 4418 C CA . ILE A 1 70 ? 0.453 -1.510 8.808 1.00 0.00 70 ILE A CA 3
ATOM 4419 C C . ILE A 1 70 ? 0.384 -2.759 9.680 1.00 0.00 70 ILE A C 3
ATOM 4420 O O . ILE A 1 70 ? 1.378 -3.465 9.849 1.00 0.00 70 ILE A O 3
ATOM 4436 N N . ASP A 1 71 ? -0.795 -3.026 10.233 1.00 0.00 71 ASP A N 3
ATOM 4437 C CA . ASP A 1 71 ? -0.993 -4.190 11.089 1.00 0.00 71 ASP A CA 3
ATOM 4438 C C . ASP A 1 71 ? -0.065 -4.139 12.299 1.00 0.00 71 ASP A C 3
ATOM 4439 O O . ASP A 1 71 ? 0.357 -5.175 12.813 1.00 0.00 71 ASP A O 3
ATOM 4448 N N . GLY A 1 72 ? 0.248 -2.928 12.748 1.00 0.00 72 GLY A N 3
ATOM 4449 C CA . GLY A 1 72 ? 1.125 -2.766 13.893 1.00 0.00 72 GLY A CA 3
ATOM 4450 C C . GLY A 1 72 ? 2.595 -2.804 13.518 1.00 0.00 72 GLY A C 3
ATOM 4451 O O . GLY A 1 72 ? 3.464 -2.819 14.390 1.00 0.00 72 GLY A O 3
ATOM 4455 N N . THR A 1 73 ? 2.879 -2.820 12.217 1.00 0.00 73 THR A N 3
ATOM 4456 C CA . THR A 1 73 ? 4.255 -2.857 11.738 1.00 0.00 73 THR A CA 3
ATOM 4457 C C . THR A 1 73 ? 4.720 -1.468 11.313 1.00 0.00 73 THR A C 3
ATOM 4458 O O . THR A 1 73 ? 4.052 -0.790 10.532 1.00 0.00 73 THR A O 3
ATOM 4469 N N . SER A 1 74 ? 5.869 -1.049 11.833 1.00 0.00 74 SER A N 3
ATOM 4470 C CA . SER A 1 74 ? 6.423 0.261 11.508 1.00 0.00 74 SER A CA 3
ATOM 4471 C C . SER A 1 74 ? 6.911 0.301 10.063 1.00 0.00 74 SER A C 3
ATOM 4472 O O . SER A 1 74 ? 7.486 -0.666 9.564 1.00 0.00 74 SER A O 3
ATOM 4480 N N . MET A 1 75 ? 6.677 1.426 9.395 1.00 0.00 75 MET A N 3
ATOM 4481 C CA . MET A 1 75 ? 7.094 1.592 8.008 1.00 0.00 75 MET A CA 3
ATOM 4482 C C . MET A 1 75 ? 8.411 2.358 7.922 1.00 0.00 75 MET A C 3
ATOM 4483 O O . MET A 1 75 ? 8.658 3.078 6.955 1.00 0.00 75 MET A O 3
ATOM 4497 N N . GLU A 1 76 ? 9.252 2.196 8.938 1.00 0.00 76 GLU A N 3
ATOM 4498 C CA . GLU A 1 76 ? 10.543 2.871 8.975 1.00 0.00 76 GLU A CA 3
ATOM 4499 C C . GLU A 1 76 ? 11.641 1.974 8.415 1.00 0.00 76 GLU A C 3
ATOM 4500 O O . GLU A 1 76 ? 11.906 0.895 8.945 1.00 0.00 76 GLU A O 3
ATOM 4512 N N . HIS A 1 77 ? 12.277 2.428 7.341 1.00 0.00 77 HIS A N 3
ATOM 4513 C CA . HIS A 1 77 ? 13.348 1.666 6.707 1.00 0.00 77 HIS A CA 3
ATOM 4514 C C . HIS A 1 77 ? 12.834 0.321 6.201 1.00 0.00 77 HIS A C 3
ATOM 4515 O O . HIS A 1 77 ? 13.581 -0.656 6.140 1.00 0.00 77 HIS A O 3
ATOM 4530 N N . CYS A 1 78 ? 11.555 0.278 5.842 1.00 0.00 78 CYS A N 3
ATOM 4531 C CA . CYS A 1 78 ? 10.943 -0.948 5.342 1.00 0.00 78 CYS A CA 3
ATOM 4532 C C . CYS A 1 78 ? 10.994 -0.998 3.818 1.00 0.00 78 CYS A C 3
ATOM 4533 O O . CYS A 1 78 ? 11.255 0.010 3.162 1.00 0.00 78 CYS A O 3
ATOM 4541 N N . SER A 1 79 ? 10.743 -2.178 3.261 1.00 0.00 79 SER A N 3
ATOM 4542 C CA . SER A 1 79 ? 10.761 -2.360 1.814 1.00 0.00 79 SER A CA 3
ATOM 4543 C C . SER A 1 79 ? 9.343 -2.449 1.259 1.00 0.00 79 SER A C 3
ATOM 4544 O O . SER A 1 79 ? 8.367 -2.397 2.008 1.00 0.00 79 SER A O 3
ATOM 4552 N N . LEU A 1 80 ? 9.237 -2.583 -0.060 1.00 0.00 80 LEU A N 3
ATOM 4553 C CA . LEU A 1 80 ? 7.938 -2.680 -0.715 1.00 0.00 80 LEU A CA 3
ATOM 4554 C C . LEU A 1 80 ? 7.309 -4.049 -0.478 1.00 0.00 80 LEU A C 3
ATOM 4555 O O . LEU A 1 80 ? 6.102 -4.159 -0.261 1.00 0.00 80 LEU A O 3
ATOM 4571 N N . LEU A 1 81 ? 8.134 -5.089 -0.520 1.00 0.00 81 LEU A N 3
ATOM 4572 C CA . LEU A 1 81 ? 7.658 -6.451 -0.308 1.00 0.00 81 LEU A CA 3
ATOM 4573 C C . LEU A 1 81 ? 7.173 -6.642 1.125 1.00 0.00 81 LEU A C 3
ATOM 4574 O O . LEU A 1 81 ? 6.111 -7.219 1.360 1.00 0.00 81 LEU A O 3
ATOM 4590 N N . GLU A 1 82 ? 7.957 -6.152 2.080 1.00 0.00 82 GLU A N 3
ATOM 4591 C CA . GLU A 1 82 ? 7.608 -6.269 3.491 1.00 0.00 82 GLU A CA 3
ATOM 4592 C C . GLU A 1 82 ? 6.301 -5.540 3.788 1.00 0.00 82 GLU A C 3
ATOM 4593 O O . GLU A 1 82 ? 5.505 -5.985 4.617 1.00 0.00 82 GLU A O 3
ATOM 4605 N N . ALA A 1 83 ? 6.085 -4.419 3.108 1.00 0.00 83 ALA A N 3
ATOM 4606 C CA . ALA A 1 83 ? 4.873 -3.631 3.300 1.00 0.00 83 ALA A CA 3
ATOM 4607 C C . ALA A 1 83 ? 3.672 -4.301 2.644 1.00 0.00 83 ALA A C 3
ATOM 4608 O O . ALA A 1 83 ? 2.604 -4.410 3.245 1.00 0.00 83 ALA A O 3
ATOM 4615 N N . THR A 1 84 ? 3.854 -4.750 1.406 1.00 0.00 84 THR A N 3
ATOM 4616 C CA . THR A 1 84 ? 2.784 -5.410 0.667 1.00 0.00 84 THR A CA 3
ATOM 4617 C C . THR A 1 84 ? 2.465 -6.773 1.274 1.00 0.00 84 THR A C 3
ATOM 4618 O O . THR A 1 84 ? 1.323 -7.230 1.229 1.00 0.00 84 THR A O 3
ATOM 4629 N N . LYS A 1 85 ? 3.481 -7.416 1.839 1.00 0.00 85 LYS A N 3
ATOM 4630 C CA . LYS A 1 85 ? 3.308 -8.726 2.454 1.00 0.00 85 LYS A CA 3
ATOM 4631 C C . LYS A 1 85 ? 2.355 -8.649 3.642 1.00 0.00 85 LYS A C 3
ATOM 4632 O O . LYS A 1 85 ? 1.584 -9.574 3.895 1.00 0.00 85 LYS A O 3
ATOM 4651 N N . LEU A 1 86 ? 2.414 -7.537 4.369 1.00 0.00 86 LEU A N 3
ATOM 4652 C CA . LEU A 1 86 ? 1.556 -7.338 5.531 1.00 0.00 86 LEU A CA 3
ATOM 4653 C C . LEU A 1 86 ? 0.084 -7.333 5.126 1.00 0.00 86 LEU A C 3
ATOM 4654 O O . LEU A 1 86 ? -0.746 -7.987 5.757 1.00 0.00 86 LEU A O 3
ATOM 4670 N N . LEU A 1 87 ? -0.230 -6.591 4.069 1.00 0.00 87 LEU A N 3
ATOM 4671 C CA . LEU A 1 87 ? -1.600 -6.500 3.579 1.00 0.00 87 LEU A CA 3
ATOM 4672 C C . LEU A 1 87 ? -2.117 -7.869 3.147 1.00 0.00 87 LEU A C 3
ATOM 4673 O O . LEU A 1 87 ? -3.314 -8.142 3.219 1.00 0.00 87 LEU A O 3
ATOM 4689 N N . ALA A 1 88 ? -1.205 -8.725 2.697 1.00 0.00 88 ALA A N 3
ATOM 4690 C CA . ALA A 1 88 ? -1.571 -10.065 2.253 1.00 0.00 88 ALA A CA 3
ATOM 4691 C C . ALA A 1 88 ? -1.865 -10.976 3.440 1.00 0.00 88 ALA A C 3
ATOM 4692 O O . ALA A 1 88 ? -2.674 -11.900 3.341 1.00 0.00 88 ALA A O 3
ATOM 4699 N N . SER A 1 89 ? -1.205 -10.711 4.562 1.00 0.00 89 SER A N 3
ATOM 4700 C CA . SER A 1 89 ? -1.397 -11.508 5.769 1.00 0.00 89 SER A CA 3
ATOM 4701 C C . SER A 1 89 ? -2.397 -10.841 6.709 1.00 0.00 89 SER A C 3
ATOM 4702 O O . SER A 1 89 ? -2.012 -10.229 7.706 1.00 0.00 89 SER A O 3
ATOM 4710 N N . ILE A 1 90 ? -3.679 -10.963 6.384 1.00 0.00 90 ILE A N 3
ATOM 4711 C CA . ILE A 1 90 ? -4.733 -10.372 7.200 1.00 0.00 90 ILE A CA 3
ATOM 4712 C C . ILE A 1 90 ? -5.825 -11.392 7.508 1.00 0.00 90 ILE A C 3
ATOM 4713 O O . ILE A 1 90 ? -6.225 -12.170 6.642 1.00 0.00 90 ILE A O 3
ATOM 4729 N N . SER A 1 91 ? -6.303 -11.382 8.748 1.00 0.00 91 SER A N 3
ATOM 4730 C CA . SER A 1 91 ? -7.349 -12.306 9.171 1.00 0.00 91 SER A CA 3
ATOM 4731 C C . SER A 1 91 ? -8.705 -11.883 8.615 1.00 0.00 91 SER A C 3
ATOM 4732 O O . SER A 1 91 ? -9.443 -12.701 8.066 1.00 0.00 91 SER A O 3
ATOM 4740 N N . GLU A 1 92 ? -9.026 -10.602 8.761 1.00 0.00 92 GLU A N 3
ATOM 4741 C CA . GLU A 1 92 ? -10.294 -10.071 8.273 1.00 0.00 92 GLU A CA 3
ATOM 4742 C C . GLU A 1 92 ? -10.218 -8.559 8.091 1.00 0.00 92 GLU A C 3
ATOM 4743 O O . GLU A 1 92 ? -10.608 -8.028 7.051 1.00 0.00 92 GLU A O 3
ATOM 4755 N N . LYS A 1 93 ? -9.712 -7.870 9.109 1.00 0.00 93 LYS A N 3
ATOM 4756 C CA . LYS A 1 93 ? -9.584 -6.419 9.061 1.00 0.00 93 LYS A CA 3
ATOM 4757 C C . LYS A 1 93 ? -8.117 -6.002 9.033 1.00 0.00 93 LYS A C 3
ATOM 4758 O O . LYS A 1 93 ? -7.320 -6.444 9.861 1.00 0.00 93 LYS A O 3
ATOM 4777 N N . VAL A 1 94 ? -7.768 -5.150 8.075 1.00 0.00 94 VAL A N 3
ATOM 4778 C CA . VAL A 1 94 ? -6.396 -4.674 7.939 1.00 0.00 94 VAL A CA 3
ATOM 4779 C C . VAL A 1 94 ? -6.203 -3.344 8.661 1.00 0.00 94 VAL A C 3
ATOM 4780 O O . VAL A 1 94 ? -7.011 -2.426 8.519 1.00 0.00 94 VAL A O 3
ATOM 4793 N N . ARG A 1 95 ? -5.127 -3.247 9.436 1.00 0.00 95 ARG A N 3
ATOM 4794 C CA . ARG A 1 95 ? -4.828 -2.029 10.180 1.00 0.00 95 ARG A CA 3
ATOM 4795 C C . ARG A 1 95 ? -3.844 -1.152 9.412 1.00 0.00 95 ARG A C 3
ATOM 4796 O O . ARG A 1 95 ? -2.635 -1.214 9.636 1.00 0.00 95 ARG A O 3
ATOM 4817 N N . LEU A 1 96 ? -4.371 -0.335 8.505 1.00 0.00 96 LEU A N 3
ATOM 4818 C CA . LEU A 1 96 ? -3.539 0.555 7.704 1.00 0.00 96 LEU A CA 3
ATOM 4819 C C . LEU A 1 96 ? -3.389 1.914 8.379 1.00 0.00 96 LEU A C 3
ATOM 4820 O O . LEU A 1 96 ? -4.296 2.745 8.334 1.00 0.00 96 LEU A O 3
ATOM 4836 N N . GLU A 1 97 ? -2.235 2.135 9.002 1.00 0.00 97 GLU A N 3
ATOM 4837 C CA . GLU A 1 97 ? -1.964 3.394 9.685 1.00 0.00 97 GLU A CA 3
ATOM 4838 C C . GLU A 1 97 ? -1.457 4.447 8.703 1.00 0.00 97 GLU A C 3
ATOM 4839 O O . GLU A 1 97 ? -0.268 4.497 8.392 1.00 0.00 97 GLU A O 3
ATOM 4851 N N . ILE A 1 98 ? -2.369 5.284 8.218 1.00 0.00 98 ILE A N 3
ATOM 4852 C CA . ILE A 1 98 ? -2.013 6.334 7.270 1.00 0.00 98 ILE A CA 3
ATOM 4853 C C . ILE A 1 98 ? -1.920 7.690 7.961 1.00 0.00 98 ILE A C 3
ATOM 4854 O O . ILE A 1 98 ? -2.587 7.933 8.968 1.00 0.00 98 ILE A O 3
ATOM 4870 N N . LEU A 1 99 ? -1.089 8.570 7.413 1.00 0.00 99 LEU A N 3
ATOM 4871 C CA . LEU A 1 99 ? -0.908 9.903 7.975 1.00 0.00 99 LEU A CA 3
ATOM 4872 C C . LEU A 1 99 ? -2.137 10.773 7.713 1.00 0.00 99 LEU A C 3
ATOM 4873 O O . LEU A 1 99 ? -2.730 10.711 6.637 1.00 0.00 99 LEU A O 3
ATOM 4889 N N . PRO A 1 100 ? -2.538 11.600 8.697 1.00 0.00 100 PRO A N 3
ATOM 4890 C CA . PRO A 1 100 ? -3.702 12.481 8.561 1.00 0.00 100 PRO A CA 3
ATOM 4891 C C . PRO A 1 100 ? -3.673 13.287 7.266 1.00 0.00 100 PRO A C 3
ATOM 4892 O O . PRO A 1 100 ? -2.986 14.304 7.171 1.00 0.00 100 PRO A O 3
ATOM 4903 N N . VAL A 1 101 ? -4.423 12.825 6.271 1.00 0.00 101 VAL A N 3
ATOM 4904 C CA . VAL A 1 101 ? -4.484 13.501 4.982 1.00 0.00 101 VAL A CA 3
ATOM 4905 C C . VAL A 1 101 ? -5.831 14.192 4.786 1.00 0.00 101 VAL A C 3
ATOM 4906 O O . VAL A 1 101 ? -6.832 13.802 5.387 1.00 0.00 101 VAL A O 3
ATOM 4919 N N . PRO A 1 102 ? -5.874 15.235 3.938 1.00 0.00 102 PRO A N 3
ATOM 4920 C CA . PRO A 1 102 ? -7.106 15.981 3.664 1.00 0.00 102 PRO A CA 3
ATOM 4921 C C . PRO A 1 102 ? -8.104 15.176 2.838 1.00 0.00 102 PRO A C 3
ATOM 4922 O O . PRO A 1 102 ? -9.295 15.487 2.814 1.00 0.00 102 PRO A O 3
ATOM 4933 N N . GLN A 1 103 ? -7.614 14.141 2.162 1.00 0.00 103 GLN A N 3
ATOM 4934 C CA . GLN A 1 103 ? -8.467 13.295 1.336 1.00 0.00 103 GLN A CA 3
ATOM 4935 C C . GLN A 1 103 ? -9.254 12.309 2.193 1.00 0.00 103 GLN A C 3
ATOM 4936 O O . GLN A 1 103 ? -10.460 12.140 2.013 1.00 0.00 103 GLN A O 3
ATOM 4950 N N . SER A 1 104 ? -8.564 11.659 3.124 1.00 0.00 104 SER A N 3
ATOM 4951 C CA . SER A 1 104 ? -9.199 10.687 4.007 1.00 0.00 104 SER A CA 3
ATOM 4952 C C . SER A 1 104 ? -9.544 11.317 5.352 1.00 0.00 104 SER A C 3
ATOM 4953 O O . SER A 1 104 ? -8.786 12.130 5.882 1.00 0.00 104 SER A O 3
ATOM 4961 N N . GLN A 1 105 ? -10.693 10.935 5.899 1.00 0.00 105 GLN A N 3
ATOM 4962 C CA . GLN A 1 105 ? -11.141 11.460 7.184 1.00 0.00 105 GLN A CA 3
ATOM 4963 C C . GLN A 1 105 ? -12.158 10.522 7.828 1.00 0.00 105 GLN A C 3
ATOM 4964 O O . GLN A 1 105 ? -13.057 10.962 8.545 1.00 0.00 105 GLN A O 3
ATOM 4978 N N . ARG A 1 106 ? -12.008 9.229 7.568 1.00 0.00 106 ARG A N 3
ATOM 4979 C CA . ARG A 1 106 ? -12.912 8.227 8.121 1.00 0.00 106 ARG A CA 3
ATOM 4980 C C . ARG A 1 106 ? -12.131 7.088 8.773 1.00 0.00 106 ARG A C 3
ATOM 4981 O O . ARG A 1 106 ? -11.913 6.043 8.160 1.00 0.00 106 ARG A O 3
ATOM 5002 N N . PRO A 1 107 ? -11.698 7.278 10.031 1.00 0.00 107 PRO A N 3
ATOM 5003 C CA . PRO A 1 107 ? -10.938 6.261 10.766 1.00 0.00 107 PRO A CA 3
ATOM 5004 C C . PRO A 1 107 ? -11.798 5.063 11.154 1.00 0.00 107 PRO A C 3
ATOM 5005 O O . PRO A 1 107 ? -11.361 3.916 11.061 1.00 0.00 107 PRO A O 3
ATOM 5016 N N . LEU A 1 108 ? -13.023 5.338 11.590 1.00 0.00 108 LEU A N 3
ATOM 5017 C CA . LEU A 1 108 ? -13.945 4.282 11.993 1.00 0.00 108 LEU A CA 3
ATOM 5018 C C . LEU A 1 108 ? -15.393 4.723 11.810 1.00 0.00 108 LEU A C 3
ATOM 5019 O O . LEU A 1 108 ? -16.099 4.223 10.934 1.00 0.00 108 LEU A O 3
ATOM 5035 N N . ARG A 1 109 ? -15.831 5.663 12.642 1.00 0.00 109 ARG A N 3
ATOM 5036 C CA . ARG A 1 109 ? -17.196 6.171 12.572 1.00 0.00 109 ARG A CA 3
ATOM 5037 C C . ARG A 1 109 ? -17.214 7.697 12.651 1.00 0.00 109 ARG A C 3
ATOM 5038 O O . ARG A 1 109 ? -17.261 8.269 13.740 1.00 0.00 109 ARG A O 3
ATOM 5059 N N . PRO A 1 110 ? -17.179 8.379 11.493 1.00 0.00 110 PRO A N 3
ATOM 5060 C CA . PRO A 1 110 ? -17.194 9.845 11.439 1.00 0.00 110 PRO A CA 3
ATOM 5061 C C . PRO A 1 110 ? -18.541 10.425 11.860 1.00 0.00 110 PRO A C 3
ATOM 5062 O O . PRO A 1 110 ? -19.227 11.067 11.064 1.00 0.00 110 PRO A O 3
ATOM 5073 N N . SER A 1 111 ? -18.913 10.194 13.114 1.00 0.00 111 SER A N 3
ATOM 5074 C CA . SER A 1 111 ? -20.178 10.695 13.640 1.00 0.00 111 SER A CA 3
ATOM 5075 C C . SER A 1 111 ? -20.032 11.124 15.095 1.00 0.00 111 SER A C 3
ATOM 5076 O O . SER A 1 111 ? -20.965 10.995 15.887 1.00 0.00 111 SER A O 3
ATOM 5084 N N . SER A 1 112 ? -18.856 11.637 15.441 1.00 0.00 112 SER A N 3
ATOM 5085 C CA . SER A 1 112 ? -18.589 12.086 16.803 1.00 0.00 112 SER A CA 3
ATOM 5086 C C . SER A 1 112 ? -18.011 13.498 16.807 1.00 0.00 112 SER A C 3
ATOM 5087 O O . SER A 1 112 ? -16.805 13.686 16.968 1.00 0.00 112 SER A O 3
ATOM 5095 N N . GLY A 1 113 ? -18.880 14.487 16.626 1.00 0.00 113 GLY A N 3
ATOM 5096 C CA . GLY A 1 113 ? -18.438 15.870 16.612 1.00 0.00 113 GLY A CA 3
ATOM 5097 C C . GLY A 1 113 ? -18.914 16.644 17.828 1.00 0.00 113 GLY A C 3
ATOM 5098 O O . GLY A 1 113 ? -19.988 16.363 18.362 1.00 0.00 113 GLY A O 3
ATOM 5102 N N . PRO A 1 114 ? -18.132 17.633 18.294 1.00 0.00 114 PRO A N 3
ATOM 5103 C CA . PRO A 1 114 ? -18.494 18.444 19.460 1.00 0.00 114 PRO A CA 3
ATOM 5104 C C . PRO A 1 114 ? -19.637 19.407 19.163 1.00 0.00 114 PRO A C 3
ATOM 5105 O O . PRO A 1 114 ? -20.159 19.444 18.049 1.00 0.00 114 PRO A O 3
ATOM 5116 N N . SER A 1 115 ? -20.021 20.189 20.168 1.00 0.00 115 SER A N 3
ATOM 5117 C CA . SER A 1 115 ? -21.103 21.155 20.014 1.00 0.00 115 SER A CA 3
ATOM 5118 C C . SER A 1 115 ? -20.771 22.460 20.730 1.00 0.00 115 SER A C 3
ATOM 5119 O O . SER A 1 115 ? -20.926 23.544 20.169 1.00 0.00 115 SER A O 3
ATOM 5127 N N . SER A 1 116 ? -20.313 22.347 21.973 1.00 0.00 116 SER A N 3
ATOM 5128 C CA . SER A 1 116 ? -19.959 23.519 22.767 1.00 0.00 116 SER A CA 3
ATOM 5129 C C . SER A 1 116 ? -18.453 23.759 22.739 1.00 0.00 116 SER A C 3
ATOM 5130 O O . SER A 1 116 ? -17.870 24.224 23.718 1.00 0.00 116 SER A O 3
ATOM 5138 N N . GLY A 1 117 ? -17.829 23.438 21.610 1.00 0.00 117 GLY A N 3
ATOM 5139 C CA . GLY A 1 117 ? -16.397 23.626 21.475 1.00 0.00 117 GLY A CA 3
ATOM 5140 C C . GLY A 1 117 ? -15.922 23.462 20.045 1.00 0.00 117 GLY A C 3
ATOM 5141 O O . GLY A 1 117 ? -15.074 22.578 19.799 1.00 0.00 117 GLY A O 3
ATOM 5146 N N . GLY A 1 1 ? 21.336 25.995 30.874 1.00 0.00 1 GLY A N 4
ATOM 5147 C CA . GLY A 1 1 ? 21.113 27.455 30.681 1.00 0.00 1 GLY A CA 4
ATOM 5148 C C . GLY A 1 1 ? 19.692 27.773 30.258 1.00 0.00 1 GLY A C 4
ATOM 5149 O O . GLY A 1 1 ? 19.031 28.615 30.865 1.00 0.00 1 GLY A O 4
ATOM 5155 N N . SER A 1 2 ? 19.222 27.097 29.215 1.00 0.00 2 SER A N 4
ATOM 5156 C CA . SER A 1 2 ? 17.870 27.312 28.712 1.00 0.00 2 SER A CA 4
ATOM 5157 C C . SER A 1 2 ? 17.432 26.156 27.818 1.00 0.00 2 SER A C 4
ATOM 5158 O O . SER A 1 2 ? 18.145 25.163 27.677 1.00 0.00 2 SER A O 4
ATOM 5166 N N . SER A 1 3 ? 16.255 26.294 27.217 1.00 0.00 3 SER A N 4
ATOM 5167 C CA . SER A 1 3 ? 15.722 25.261 26.337 1.00 0.00 3 SER A CA 4
ATOM 5168 C C . SER A 1 3 ? 14.602 25.817 25.462 1.00 0.00 3 SER A C 4
ATOM 5169 O O . SER A 1 3 ? 14.556 25.561 24.259 1.00 0.00 3 SER A O 4
ATOM 5177 N N . GLY A 1 4 ? 13.701 26.576 26.075 1.00 0.00 4 GLY A N 4
ATOM 5178 C CA . GLY A 1 4 ? 12.594 27.155 25.337 1.00 0.00 4 GLY A CA 4
ATOM 5179 C C . GLY A 1 4 ? 11.304 26.380 25.522 1.00 0.00 4 GLY A C 4
ATOM 5180 O O . GLY A 1 4 ? 10.309 26.924 26.001 1.00 0.00 4 GLY A O 4
ATOM 5184 N N . SER A 1 5 ? 11.322 25.107 25.141 1.00 0.00 5 SER A N 4
ATOM 5185 C CA . SER A 1 5 ? 10.145 24.255 25.268 1.00 0.00 5 SER A CA 4
ATOM 5186 C C . SER A 1 5 ? 10.339 23.217 26.369 1.00 0.00 5 SER A C 4
ATOM 5187 O O . SER A 1 5 ? 11.454 22.751 26.606 1.00 0.00 5 SER A O 4
ATOM 5195 N N . SER A 1 6 ? 9.248 22.861 27.038 1.00 0.00 6 SER A N 4
ATOM 5196 C CA . SER A 1 6 ? 9.299 21.880 28.115 1.00 0.00 6 SER A CA 4
ATOM 5197 C C . SER A 1 6 ? 9.722 20.514 27.585 1.00 0.00 6 SER A C 4
ATOM 5198 O O . SER A 1 6 ? 10.676 19.913 28.081 1.00 0.00 6 SER A O 4
ATOM 5206 N N . GLY A 1 7 ? 9.008 20.027 26.576 1.00 0.00 7 GLY A N 4
ATOM 5207 C CA . GLY A 1 7 ? 9.326 18.735 25.997 1.00 0.00 7 GLY A CA 4
ATOM 5208 C C . GLY A 1 7 ? 8.464 18.411 24.792 1.00 0.00 7 GLY A C 4
ATOM 5209 O O . GLY A 1 7 ? 7.235 18.403 24.884 1.00 0.00 7 GLY A O 4
ATOM 5213 N N . ASP A 1 8 ? 9.107 18.144 23.661 1.00 0.00 8 ASP A N 4
ATOM 5214 C CA . ASP A 1 8 ? 8.391 17.818 22.433 1.00 0.00 8 ASP A CA 4
ATOM 5215 C C . ASP A 1 8 ? 9.097 16.702 21.671 1.00 0.00 8 ASP A C 4
ATOM 5216 O O . ASP A 1 8 ? 9.884 16.959 20.760 1.00 0.00 8 ASP A O 4
ATOM 5225 N N . THR A 1 9 ? 8.812 15.461 22.052 1.00 0.00 9 THR A N 4
ATOM 5226 C CA . THR A 1 9 ? 9.420 14.304 21.404 1.00 0.00 9 THR A CA 4
ATOM 5227 C C . THR A 1 9 ? 8.532 13.072 21.547 1.00 0.00 9 THR A C 4
ATOM 5228 O O . THR A 1 9 ? 9.022 11.946 21.624 1.00 0.00 9 THR A O 4
ATOM 5239 N N . VAL A 1 10 ? 7.222 13.293 21.581 1.00 0.00 10 VAL A N 4
ATOM 5240 C CA . VAL A 1 10 ? 6.265 12.201 21.715 1.00 0.00 10 VAL A CA 4
ATOM 5241 C C . VAL A 1 10 ? 5.276 12.194 20.553 1.00 0.00 10 VAL A C 4
ATOM 5242 O O . VAL A 1 10 ? 4.547 13.163 20.340 1.00 0.00 10 VAL A O 4
ATOM 5255 N N . ALA A 1 11 ? 5.255 11.095 19.807 1.00 0.00 11 ALA A N 4
ATOM 5256 C CA . ALA A 1 11 ? 4.356 10.961 18.668 1.00 0.00 11 ALA A CA 4
ATOM 5257 C C . ALA A 1 11 ? 3.879 9.520 18.511 1.00 0.00 11 ALA A C 4
ATOM 5258 O O . ALA A 1 11 ? 4.213 8.848 17.535 1.00 0.00 11 ALA A O 4
ATOM 5265 N N . ASN A 1 12 ? 3.096 9.054 19.478 1.00 0.00 12 ASN A N 4
ATOM 5266 C CA . ASN A 1 12 ? 2.573 7.693 19.448 1.00 0.00 12 ASN A CA 4
ATOM 5267 C C . ASN A 1 12 ? 1.247 7.603 20.195 1.00 0.00 12 ASN A C 4
ATOM 5268 O O . ASN A 1 12 ? 0.922 6.572 20.782 1.00 0.00 12 ASN A O 4
ATOM 5279 N N . ALA A 1 13 ? 0.483 8.691 20.166 1.00 0.00 13 ALA A N 4
ATOM 5280 C CA . ALA A 1 13 ? -0.809 8.736 20.841 1.00 0.00 13 ALA A CA 4
ATOM 5281 C C . ALA A 1 13 ? -1.789 9.629 20.089 1.00 0.00 13 ALA A C 4
ATOM 5282 O O . ALA A 1 13 ? -1.641 10.850 20.067 1.00 0.00 13 ALA A O 4
ATOM 5289 N N . SER A 1 14 ? -2.793 9.010 19.474 1.00 0.00 14 SER A N 4
ATOM 5290 C CA . SER A 1 14 ? -3.799 9.749 18.720 1.00 0.00 14 SER A CA 4
ATOM 5291 C C . SER A 1 14 ? -3.159 10.535 17.580 1.00 0.00 14 SER A C 4
ATOM 5292 O O . SER A 1 14 ? -3.657 11.588 17.183 1.00 0.00 14 SER A O 4
ATOM 5300 N N . GLY A 1 15 ? -2.052 10.017 17.058 1.00 0.00 15 GLY A N 4
ATOM 5301 C CA . GLY A 1 15 ? -1.363 10.683 15.970 1.00 0.00 15 GLY A CA 4
ATOM 5302 C C . GLY A 1 15 ? -1.834 10.209 14.608 1.00 0.00 15 GLY A C 4
ATOM 5303 O O . GLY A 1 15 ? -2.806 10.737 14.067 1.00 0.00 15 GLY A O 4
ATOM 5307 N N . PRO A 1 16 ? -1.161 9.203 14.022 1.00 0.00 16 PRO A N 4
ATOM 5308 C CA . PRO A 1 16 ? -1.528 8.666 12.708 1.00 0.00 16 PRO A CA 4
ATOM 5309 C C . PRO A 1 16 ? -2.996 8.260 12.639 1.00 0.00 16 PRO A C 4
ATOM 5310 O O . PRO A 1 16 ? -3.708 8.296 13.643 1.00 0.00 16 PRO A O 4
ATOM 5321 N N . LEU A 1 17 ? -3.443 7.873 11.449 1.00 0.00 17 LEU A N 4
ATOM 5322 C CA . LEU A 1 17 ? -4.828 7.458 11.249 1.00 0.00 17 LEU A CA 4
ATOM 5323 C C . LEU A 1 17 ? -4.911 5.962 10.964 1.00 0.00 17 LEU A C 4
ATOM 5324 O O . LEU A 1 17 ? -4.105 5.418 10.212 1.00 0.00 17 LEU A O 4
ATOM 5340 N N . MET A 1 18 ? -5.893 5.304 11.571 1.00 0.00 18 MET A N 4
ATOM 5341 C CA . MET A 1 18 ? -6.082 3.870 11.382 1.00 0.00 18 MET A CA 4
ATOM 5342 C C . MET A 1 18 ? -7.225 3.594 10.413 1.00 0.00 18 MET A C 4
ATOM 5343 O O . MET A 1 18 ? -8.376 3.437 10.823 1.00 0.00 18 MET A O 4
ATOM 5357 N N . VAL A 1 19 ? -6.903 3.539 9.125 1.00 0.00 19 VAL A N 4
ATOM 5358 C CA . VAL A 1 19 ? -7.904 3.282 8.096 1.00 0.00 19 VAL A CA 4
ATOM 5359 C C . VAL A 1 19 ? -8.112 1.784 7.896 1.00 0.00 19 VAL A C 4
ATOM 5360 O O . VAL A 1 19 ? -7.439 1.158 7.077 1.00 0.00 19 VAL A O 4
ATOM 5373 N N . GLU A 1 20 ? -9.048 1.216 8.649 1.00 0.00 20 GLU A N 4
ATOM 5374 C CA . GLU A 1 20 ? -9.343 -0.208 8.554 1.00 0.00 20 GLU A CA 4
ATOM 5375 C C . GLU A 1 20 ? -10.241 -0.500 7.355 1.00 0.00 20 GLU A C 4
ATOM 5376 O O . GLU A 1 20 ? -11.007 0.358 6.917 1.00 0.00 20 GLU A O 4
ATOM 5388 N N . ILE A 1 21 ? -10.139 -1.716 6.829 1.00 0.00 21 ILE A N 4
ATOM 5389 C CA . ILE A 1 21 ? -10.941 -2.123 5.681 1.00 0.00 21 ILE A CA 4
ATOM 5390 C C . ILE A 1 21 ? -11.401 -3.570 5.818 1.00 0.00 21 ILE A C 4
ATOM 5391 O O . ILE A 1 21 ? -10.582 -4.486 5.891 1.00 0.00 21 ILE A O 4
ATOM 5407 N N . VAL A 1 22 ? -12.714 -3.767 5.853 1.00 0.00 22 VAL A N 4
ATOM 5408 C CA . VAL A 1 22 ? -13.282 -5.104 5.981 1.00 0.00 22 VAL A CA 4
ATOM 5409 C C . VAL A 1 22 ? -13.221 -5.858 4.657 1.00 0.00 22 VAL A C 4
ATOM 5410 O O . VAL A 1 22 ? -14.128 -5.758 3.831 1.00 0.00 22 VAL A O 4
ATOM 5423 N N . LYS A 1 23 ? -12.145 -6.613 4.462 1.00 0.00 23 LYS A N 4
ATOM 5424 C CA . LYS A 1 23 ? -11.966 -7.386 3.239 1.00 0.00 23 LYS A CA 4
ATOM 5425 C C . LYS A 1 23 ? -12.578 -8.776 3.378 1.00 0.00 23 LYS A C 4
ATOM 5426 O O . LYS A 1 23 ? -13.151 -9.112 4.415 1.00 0.00 23 LYS A O 4
ATOM 5445 N N . THR A 1 24 ? -12.452 -9.580 2.328 1.00 0.00 24 THR A N 4
ATOM 5446 C CA . THR A 1 24 ? -12.992 -10.935 2.333 1.00 0.00 24 THR A CA 4
ATOM 5447 C C . THR A 1 24 ? -12.095 -11.875 3.137 1.00 0.00 24 THR A C 4
ATOM 5448 O O . THR A 1 24 ? -10.882 -11.681 3.205 1.00 0.00 24 THR A O 4
ATOM 5459 N N . PRO A 1 25 ? -12.685 -12.909 3.761 1.00 0.00 25 PRO A N 4
ATOM 5460 C CA . PRO A 1 25 ? -11.933 -13.880 4.562 1.00 0.00 25 PRO A CA 4
ATOM 5461 C C . PRO A 1 25 ? -11.039 -14.770 3.705 1.00 0.00 25 PRO A C 4
ATOM 5462 O O . PRO A 1 25 ? -11.526 -15.576 2.913 1.00 0.00 25 PRO A O 4
ATOM 5473 N N . GLY A 1 26 ? -9.730 -14.618 3.868 1.00 0.00 26 GLY A N 4
ATOM 5474 C CA . GLY A 1 26 ? -8.789 -15.413 3.101 1.00 0.00 26 GLY A CA 4
ATOM 5475 C C . GLY A 1 26 ? -8.779 -15.041 1.632 1.00 0.00 26 GLY A C 4
ATOM 5476 O O . GLY A 1 26 ? -8.530 -15.885 0.772 1.00 0.00 26 GLY A O 4
ATOM 5480 N N . SER A 1 27 ? -9.049 -13.772 1.344 1.00 0.00 27 SER A N 4
ATOM 5481 C CA . SER A 1 27 ? -9.070 -13.287 -0.032 1.00 0.00 27 SER A CA 4
ATOM 5482 C C . SER A 1 27 ? -8.023 -12.199 -0.241 1.00 0.00 27 SER A C 4
ATOM 5483 O O . SER A 1 27 ? -7.328 -11.802 0.695 1.00 0.00 27 SER A O 4
ATOM 5491 N N . ALA A 1 28 ? -7.914 -11.720 -1.477 1.00 0.00 28 ALA A N 4
ATOM 5492 C CA . ALA A 1 28 ? -6.952 -10.677 -1.810 1.00 0.00 28 ALA A CA 4
ATOM 5493 C C . ALA A 1 28 ? -7.645 -9.471 -2.435 1.00 0.00 28 ALA A C 4
ATOM 5494 O O . ALA A 1 28 ? -8.538 -9.618 -3.268 1.00 0.00 28 ALA A O 4
ATOM 5501 N N . LEU A 1 29 ? -7.227 -8.277 -2.024 1.00 0.00 29 LEU A N 4
ATOM 5502 C CA . LEU A 1 29 ? -7.808 -7.044 -2.543 1.00 0.00 29 LEU A CA 4
ATOM 5503 C C . LEU A 1 29 ? -7.155 -6.648 -3.863 1.00 0.00 29 LEU A C 4
ATOM 5504 O O . LEU A 1 29 ? -7.817 -6.576 -4.898 1.00 0.00 29 LEU A O 4
ATOM 5520 N N . GLY A 1 30 ? -5.852 -6.391 -3.819 1.00 0.00 30 GLY A N 4
ATOM 5521 C CA . GLY A 1 30 ? -5.130 -6.005 -5.017 1.00 0.00 30 GLY A CA 4
ATOM 5522 C C . GLY A 1 30 ? -4.526 -4.618 -4.909 1.00 0.00 30 GLY A C 4
ATOM 5523 O O . GLY A 1 30 ? -4.471 -3.880 -5.892 1.00 0.00 30 GLY A O 4
ATOM 5527 N N . ILE A 1 31 ? -4.072 -4.266 -3.712 1.00 0.00 31 ILE A N 4
ATOM 5528 C CA . ILE A 1 31 ? -3.470 -2.959 -3.478 1.00 0.00 31 ILE A CA 4
ATOM 5529 C C . ILE A 1 31 ? -2.018 -2.933 -3.945 1.00 0.00 31 ILE A C 4
ATOM 5530 O O . ILE A 1 31 ? -1.273 -3.893 -3.741 1.00 0.00 31 ILE A O 4
ATOM 5546 N N . SER A 1 32 ? -1.622 -1.830 -4.571 1.00 0.00 32 SER A N 4
ATOM 5547 C CA . SER A 1 32 ? -0.259 -1.680 -5.068 1.00 0.00 32 SER A CA 4
ATOM 5548 C C . SER A 1 32 ? 0.447 -0.518 -4.376 1.00 0.00 32 SER A C 4
ATOM 5549 O O . SER A 1 32 ? 0.115 0.646 -4.602 1.00 0.00 32 SER A O 4
ATOM 5557 N N . LEU A 1 33 ? 1.422 -0.841 -3.534 1.00 0.00 33 LEU A N 4
ATOM 5558 C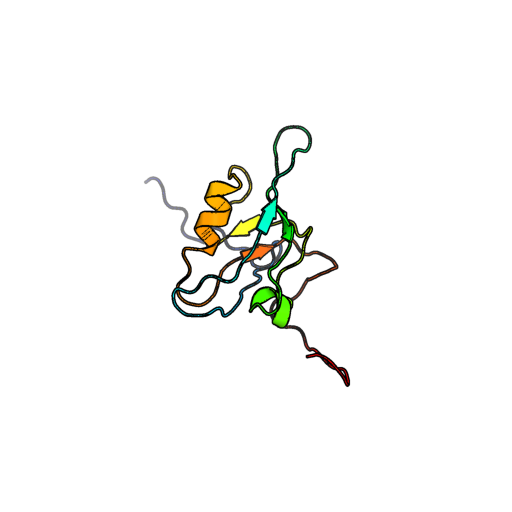 CA . LEU A 1 33 ? 2.176 0.176 -2.810 1.00 0.00 33 LEU A CA 4
ATOM 5559 C C . LEU A 1 33 ? 3.439 0.563 -3.573 1.00 0.00 33 LEU A C 4
ATOM 5560 O O . LEU A 1 33 ? 3.810 -0.089 -4.549 1.00 0.00 33 LEU A O 4
ATOM 5576 N N . THR A 1 34 ? 4.093 1.628 -3.123 1.00 0.00 34 THR A N 4
ATOM 5577 C CA . THR A 1 34 ? 5.315 2.102 -3.763 1.00 0.00 34 THR A CA 4
ATOM 5578 C C . THR A 1 34 ? 6.139 2.952 -2.802 1.00 0.00 34 THR A C 4
ATOM 5579 O O . THR A 1 34 ? 5.604 3.817 -2.108 1.00 0.00 34 THR A O 4
ATOM 5590 N N . THR A 1 35 ? 7.443 2.699 -2.767 1.00 0.00 35 THR A N 4
ATOM 5591 C CA . THR A 1 35 ? 8.341 3.442 -1.890 1.00 0.00 35 THR A CA 4
ATOM 5592 C C . THR A 1 35 ? 8.992 4.604 -2.633 1.00 0.00 35 THR A C 4
ATOM 5593 O O . THR A 1 35 ? 9.127 4.573 -3.857 1.00 0.00 35 THR A O 4
ATOM 5604 N N . THR A 1 36 ? 9.394 5.627 -1.887 1.00 0.00 36 THR A N 4
ATOM 5605 C CA . THR A 1 36 ? 10.031 6.799 -2.476 1.00 0.00 36 THR A CA 4
ATOM 5606 C C . THR A 1 36 ? 11.113 7.351 -1.554 1.00 0.00 36 THR A C 4
ATOM 5607 O O . THR A 1 36 ? 11.370 6.800 -0.484 1.00 0.00 36 THR A O 4
ATOM 5618 N N . SER A 1 37 ? 11.744 8.442 -1.976 1.00 0.00 37 SER A N 4
ATOM 5619 C CA . SER A 1 37 ? 12.798 9.068 -1.188 1.00 0.00 37 SER A CA 4
ATOM 5620 C C . SER A 1 37 ? 12.343 10.419 -0.646 1.00 0.00 37 SER A C 4
ATOM 5621 O O . SER A 1 37 ? 11.252 10.892 -0.966 1.00 0.00 37 SER A O 4
ATOM 5629 N N . LEU A 1 38 ? 13.186 11.036 0.176 1.00 0.00 38 LEU A N 4
ATOM 5630 C CA . LEU A 1 38 ? 12.868 12.333 0.763 1.00 0.00 38 LEU A CA 4
ATOM 5631 C C . LEU A 1 38 ? 14.131 13.168 0.953 1.00 0.00 38 LEU A C 4
ATOM 5632 O O . LEU A 1 38 ? 14.297 14.212 0.322 1.00 0.00 38 LEU A O 4
ATOM 5648 N N . ARG A 1 39 ? 15.017 12.701 1.825 1.00 0.00 39 ARG A N 4
ATOM 5649 C CA . ARG A 1 39 ? 16.266 13.404 2.098 1.00 0.00 39 ARG A CA 4
ATOM 5650 C C . ARG A 1 39 ? 17.351 12.429 2.545 1.00 0.00 39 ARG A C 4
ATOM 5651 O O . ARG A 1 39 ? 18.457 12.423 2.003 1.00 0.00 39 ARG A O 4
ATOM 5672 N N . ASN A 1 40 ? 17.028 11.608 3.539 1.00 0.00 40 ASN A N 4
ATOM 5673 C CA . ASN A 1 40 ? 17.975 10.629 4.059 1.00 0.00 40 ASN A CA 4
ATOM 5674 C C . ASN A 1 40 ? 17.251 9.379 4.553 1.00 0.00 40 ASN A C 4
ATOM 5675 O O . ASN A 1 40 ? 17.722 8.696 5.462 1.00 0.00 40 ASN A O 4
ATOM 5686 N N . LYS A 1 41 ? 16.106 9.085 3.946 1.00 0.00 41 LYS A N 4
ATOM 5687 C CA . LYS A 1 41 ? 15.318 7.917 4.323 1.00 0.00 41 LYS A CA 4
ATOM 5688 C C . LYS A 1 41 ? 14.394 7.495 3.185 1.00 0.00 41 LYS A C 4
ATOM 5689 O O . LYS A 1 41 ? 14.255 8.205 2.189 1.00 0.00 41 LYS A O 4
ATOM 5708 N N . SER A 1 42 ? 13.763 6.336 3.341 1.00 0.00 42 SER A N 4
ATOM 5709 C CA . SER A 1 42 ? 12.851 5.818 2.327 1.00 0.00 42 SER A CA 4
ATOM 5710 C C . SER A 1 42 ? 11.482 5.521 2.928 1.00 0.00 42 SER A C 4
ATOM 5711 O O . SER A 1 42 ? 11.341 4.636 3.772 1.00 0.00 42 SER A O 4
ATOM 5719 N N . VAL A 1 43 ? 10.473 6.265 2.486 1.00 0.00 43 VAL A N 4
ATOM 5720 C CA . VAL A 1 43 ? 9.113 6.082 2.980 1.00 0.00 43 VAL A CA 4
ATOM 5721 C C . VAL A 1 43 ? 8.271 5.291 1.985 1.00 0.00 43 VAL A C 4
ATOM 5722 O O . VAL A 1 43 ? 8.555 5.276 0.788 1.00 0.00 43 VAL A O 4
ATOM 5735 N N . ILE A 1 44 ? 7.232 4.631 2.490 1.00 0.00 44 ILE A N 4
ATOM 5736 C CA . ILE A 1 44 ? 6.348 3.837 1.646 1.00 0.00 44 ILE A CA 4
ATOM 5737 C C . ILE A 1 44 ? 5.014 4.544 1.430 1.00 0.00 44 ILE A C 4
ATOM 5738 O O . ILE A 1 44 ? 4.409 5.055 2.374 1.00 0.00 44 ILE A O 4
ATOM 5754 N N . THR A 1 45 ? 4.559 4.570 0.181 1.00 0.00 45 THR A N 4
ATOM 5755 C CA . THR A 1 45 ? 3.296 5.214 -0.160 1.00 0.00 45 THR A CA 4
ATOM 5756 C C . THR A 1 45 ? 2.402 4.269 -0.957 1.00 0.00 45 THR A C 4
ATOM 5757 O O . THR A 1 45 ? 2.766 3.120 -1.209 1.00 0.00 45 THR A O 4
ATOM 5768 N N . ILE A 1 46 ? 1.232 4.760 -1.352 1.00 0.00 46 ILE A N 4
ATOM 5769 C CA . ILE A 1 46 ? 0.288 3.960 -2.122 1.00 0.00 46 ILE A CA 4
ATOM 5770 C C . ILE A 1 46 ? 0.360 4.300 -3.606 1.00 0.00 46 ILE A C 4
ATOM 5771 O O . ILE A 1 46 ? 0.053 5.421 -4.011 1.00 0.00 46 ILE A O 4
ATOM 5787 N N . ASP A 1 47 ? 0.768 3.326 -4.412 1.00 0.00 47 ASP A N 4
ATOM 5788 C CA . ASP A 1 47 ? 0.880 3.523 -5.853 1.00 0.00 47 ASP A CA 4
ATOM 5789 C C . ASP A 1 47 ? -0.498 3.598 -6.502 1.00 0.00 47 ASP A C 4
ATOM 5790 O O . ASP A 1 47 ? -0.865 4.616 -7.087 1.00 0.00 47 ASP A O 4
ATOM 5799 N N . ARG A 1 48 ? -1.256 2.511 -6.394 1.00 0.00 48 ARG A N 4
ATOM 5800 C CA . ARG A 1 48 ? -2.594 2.455 -6.971 1.00 0.00 48 ARG A CA 4
ATOM 5801 C C . ARG A 1 48 ? -3.426 1.358 -6.312 1.00 0.00 48 ARG A C 4
ATOM 5802 O O . ARG A 1 48 ? -2.934 0.622 -5.456 1.00 0.00 48 ARG A O 4
ATOM 5823 N N . ILE A 1 49 ? -4.689 1.257 -6.714 1.00 0.00 49 ILE A N 4
ATOM 5824 C CA . ILE A 1 49 ? -5.589 0.251 -6.163 1.00 0.00 49 ILE A CA 4
ATOM 5825 C C . ILE A 1 49 ? -6.293 -0.521 -7.272 1.00 0.00 49 ILE A C 4
ATOM 5826 O O . ILE A 1 49 ? -6.376 -0.058 -8.409 1.00 0.00 49 ILE A O 4
ATOM 5842 N N . LYS A 1 50 ? -6.798 -1.704 -6.935 1.00 0.00 50 LYS A N 4
ATOM 5843 C CA . LYS A 1 50 ? -7.496 -2.542 -7.903 1.00 0.00 50 LYS A CA 4
ATOM 5844 C C . LYS A 1 50 ? -8.967 -2.141 -8.011 1.00 0.00 50 LYS A C 4
ATOM 5845 O O . LYS A 1 50 ? -9.597 -1.792 -7.013 1.00 0.00 50 LYS A O 4
ATOM 5864 N N . PRO A 1 51 ? -9.535 -2.185 -9.230 1.00 0.00 51 PRO A N 4
ATOM 5865 C CA . PRO A 1 51 ? -10.937 -1.825 -9.459 1.00 0.00 51 PRO A CA 4
ATOM 5866 C C . PRO A 1 51 ? -11.901 -2.892 -8.952 1.00 0.00 51 PRO A C 4
ATOM 5867 O O . PRO A 1 51 ? -11.569 -4.077 -8.920 1.00 0.00 51 PRO A O 4
ATOM 5878 N N . ALA A 1 52 ? -13.095 -2.463 -8.557 1.00 0.00 52 ALA A N 4
ATOM 5879 C CA . ALA A 1 52 ? -14.109 -3.383 -8.053 1.00 0.00 52 ALA A CA 4
ATOM 5880 C C . ALA A 1 52 ? -13.605 -4.140 -6.829 1.00 0.00 52 ALA A C 4
ATOM 5881 O O . ALA A 1 52 ? -14.007 -5.278 -6.583 1.00 0.00 52 ALA A O 4
ATOM 5888 N N . SER A 1 53 ? -12.723 -3.504 -6.065 1.00 0.00 53 SER A N 4
ATOM 5889 C CA . SER A 1 53 ? -12.167 -4.119 -4.866 1.00 0.00 53 SER A CA 4
ATOM 5890 C C . SER A 1 53 ? -12.798 -3.532 -3.608 1.00 0.00 53 SER A C 4
ATOM 5891 O O . SER A 1 53 ? -13.630 -2.627 -3.685 1.00 0.00 53 SER A O 4
ATOM 5899 N N . VAL A 1 54 ? -12.398 -4.051 -2.452 1.00 0.00 54 VAL A N 4
ATOM 5900 C CA . VAL A 1 54 ? -12.925 -3.576 -1.179 1.00 0.00 54 VAL A CA 4
ATOM 5901 C C . VAL A 1 54 ? -12.355 -2.206 -0.827 1.00 0.00 54 VAL A C 4
ATOM 5902 O O . VAL A 1 54 ? -13.016 -1.395 -0.178 1.00 0.00 54 VAL A O 4
ATOM 5915 N N . VAL A 1 55 ? -11.124 -1.955 -1.260 1.00 0.00 55 VAL A N 4
ATOM 5916 C CA . VAL A 1 55 ? -10.464 -0.683 -0.992 1.00 0.00 55 VAL A CA 4
ATOM 5917 C C . VAL A 1 55 ? -10.926 0.390 -1.972 1.00 0.00 55 VAL A C 4
ATOM 5918 O O . VAL A 1 55 ? -11.050 1.561 -1.612 1.00 0.00 55 VAL A O 4
ATOM 5931 N N . ASP A 1 56 ? -11.177 -0.017 -3.212 1.00 0.00 56 ASP A N 4
ATOM 5932 C CA . ASP A 1 56 ? -11.624 0.911 -4.244 1.00 0.00 56 ASP A CA 4
ATOM 5933 C C . ASP A 1 56 ? -13.046 1.389 -3.968 1.00 0.00 56 ASP A C 4
ATOM 5934 O O . ASP A 1 56 ? -13.340 2.580 -4.062 1.00 0.00 56 ASP A O 4
ATOM 5943 N N . ARG A 1 57 ? -13.924 0.452 -3.624 1.00 0.00 57 ARG A N 4
ATOM 5944 C CA . ARG A 1 57 ? -15.315 0.777 -3.333 1.00 0.00 57 ARG A CA 4
ATOM 5945 C C . ARG A 1 57 ? -15.428 1.562 -2.029 1.00 0.00 57 ARG A C 4
ATOM 5946 O O . ARG A 1 57 ? -16.166 2.544 -1.946 1.00 0.00 57 ARG A O 4
ATOM 5967 N N . SER A 1 58 ? -14.693 1.121 -1.013 1.00 0.00 58 SER A N 4
ATOM 5968 C CA . SER A 1 58 ? -14.711 1.783 0.286 1.00 0.00 58 SER A CA 4
ATOM 5969 C C . SER A 1 58 ? -13.974 3.117 0.228 1.00 0.00 58 SER A C 4
ATOM 5970 O O . SER A 1 58 ? -14.309 4.055 0.952 1.00 0.00 58 SER A O 4
ATOM 5978 N N . GLY A 1 59 ? -12.969 3.195 -0.638 1.00 0.00 59 GLY A N 4
ATOM 5979 C CA . GLY A 1 59 ? -12.201 4.418 -0.775 1.00 0.00 59 GLY A CA 4
ATOM 5980 C C . GLY A 1 59 ? -11.338 4.701 0.440 1.00 0.00 59 GLY A C 4
ATOM 5981 O O . GLY A 1 59 ? -11.052 5.857 0.751 1.00 0.00 59 GLY A O 4
ATOM 5985 N N . ALA A 1 60 ? -10.924 3.641 1.127 1.00 0.00 60 ALA A N 4
ATOM 5986 C CA . ALA A 1 60 ? -10.090 3.780 2.315 1.00 0.00 60 ALA A CA 4
ATOM 5987 C C . ALA A 1 60 ? -8.686 4.250 1.948 1.00 0.00 60 ALA A C 4
ATOM 5988 O O . ALA A 1 60 ? -8.129 5.137 2.594 1.00 0.00 60 ALA A O 4
ATOM 5995 N N . LEU A 1 61 ? -8.121 3.650 0.905 1.00 0.00 61 LEU A N 4
ATOM 5996 C CA . LEU A 1 61 ? -6.782 4.007 0.452 1.00 0.00 61 LEU A CA 4
ATOM 5997 C C . LEU A 1 61 ? -6.845 4.877 -0.800 1.00 0.00 61 LEU A C 4
ATOM 5998 O O . LEU A 1 61 ? -7.752 4.736 -1.621 1.00 0.00 61 LEU A O 4
ATOM 6014 N N . HIS A 1 62 ? -5.874 5.773 -0.942 1.00 0.00 62 HIS A N 4
ATOM 6015 C CA . HIS A 1 62 ? -5.819 6.664 -2.094 1.00 0.00 62 HIS A CA 4
ATOM 6016 C C . HIS A 1 62 ? -4.393 6.764 -2.636 1.00 0.00 62 HIS A C 4
ATOM 6017 O O . HIS A 1 62 ? -3.444 6.939 -1.871 1.00 0.00 62 HIS A O 4
ATOM 6032 N N . PRO A 1 63 ? -4.219 6.656 -3.966 1.00 0.00 63 PRO A N 4
ATOM 6033 C CA . PRO A 1 63 ? -2.897 6.736 -4.597 1.00 0.00 63 PRO A CA 4
ATOM 6034 C C . PRO A 1 63 ? -2.144 8.003 -4.201 1.00 0.00 63 PRO A C 4
ATOM 6035 O O . PRO A 1 63 ? -2.497 9.104 -4.625 1.00 0.00 63 PRO A O 4
ATOM 6046 N N . GLY A 1 64 ? -1.106 7.839 -3.388 1.00 0.00 64 GLY A N 4
ATOM 6047 C CA . GLY A 1 64 ? -0.321 8.978 -2.951 1.00 0.00 64 GLY A CA 4
ATOM 6048 C C . GLY A 1 64 ? -0.443 9.231 -1.461 1.00 0.00 64 GLY A C 4
ATOM 6049 O O . GLY A 1 64 ? -0.316 10.369 -1.006 1.00 0.00 64 GLY A O 4
ATOM 6053 N N . ASP A 1 65 ? -0.688 8.170 -0.699 1.00 0.00 65 ASP A N 4
ATOM 6054 C CA . ASP A 1 65 ? -0.826 8.284 0.748 1.00 0.00 65 ASP A CA 4
ATOM 6055 C C . ASP A 1 65 ? 0.497 7.982 1.445 1.00 0.00 65 ASP A C 4
ATOM 6056 O O . ASP A 1 65 ? 1.411 7.416 0.845 1.00 0.00 65 ASP A O 4
ATOM 6065 N N . HIS A 1 66 ? 0.592 8.363 2.715 1.00 0.00 66 HIS A N 4
ATOM 6066 C CA . HIS A 1 66 ? 1.804 8.134 3.493 1.00 0.00 66 HIS A CA 4
ATOM 6067 C C . HIS A 1 66 ? 1.572 7.073 4.563 1.00 0.00 66 HIS A C 4
ATOM 6068 O O . HIS A 1 66 ? 0.970 7.346 5.601 1.00 0.00 66 HIS A O 4
ATOM 6083 N N . ILE A 1 67 ? 2.054 5.861 4.302 1.00 0.00 67 ILE A N 4
ATOM 6084 C CA . ILE A 1 67 ? 1.899 4.759 5.243 1.00 0.00 67 ILE A CA 4
ATOM 6085 C C . ILE A 1 67 ? 2.944 4.834 6.351 1.00 0.00 67 ILE A C 4
ATOM 6086 O O . ILE A 1 67 ? 4.145 4.741 6.092 1.00 0.00 67 ILE A O 4
ATOM 6102 N N . LEU A 1 68 ? 2.481 5.003 7.585 1.00 0.00 68 LEU A N 4
ATOM 6103 C CA . LEU A 1 68 ? 3.377 5.091 8.732 1.00 0.00 68 LEU A CA 4
ATOM 6104 C C . LEU A 1 68 ? 3.511 3.738 9.425 1.00 0.00 68 LEU A C 4
ATOM 6105 O O . LEU A 1 68 ? 4.545 3.434 10.018 1.00 0.00 68 LEU A O 4
ATOM 6121 N N . SER A 1 69 ? 2.459 2.931 9.345 1.00 0.00 69 SER A N 4
ATOM 6122 C CA . SER A 1 69 ? 2.461 1.612 9.966 1.00 0.00 69 SER A CA 4
ATOM 6123 C C . SER A 1 69 ? 1.332 0.747 9.412 1.00 0.00 69 SER A C 4
ATOM 6124 O O . SER A 1 69 ? 0.331 1.259 8.914 1.00 0.00 69 SER A O 4
ATOM 6132 N N . ILE A 1 70 ? 1.504 -0.568 9.505 1.00 0.00 70 ILE A N 4
ATOM 6133 C CA . ILE A 1 70 ? 0.500 -1.506 9.015 1.00 0.00 70 ILE A CA 4
ATOM 6134 C C . ILE A 1 70 ? 0.474 -2.772 9.864 1.00 0.00 70 ILE A C 4
ATOM 6135 O O . ILE A 1 70 ? 1.476 -3.478 9.975 1.00 0.00 70 ILE A O 4
ATOM 6151 N N . ASP A 1 71 ? -0.678 -3.053 10.464 1.00 0.00 71 ASP A N 4
ATOM 6152 C CA . ASP A 1 71 ? -0.835 -4.233 11.305 1.00 0.00 71 ASP A CA 4
ATOM 6153 C C . ASP A 1 71 ? 0.127 -4.189 12.489 1.00 0.00 71 ASP A C 4
ATOM 6154 O O . ASP A 1 71 ? 0.543 -5.228 13.001 1.00 0.00 71 ASP A O 4
ATOM 6163 N N . GLY A 1 72 ? 0.474 -2.980 12.918 1.00 0.00 72 GLY A N 4
ATOM 6164 C CA . GLY A 1 72 ? 1.385 -2.824 14.039 1.00 0.00 72 GLY A CA 4
ATOM 6165 C C . GLY A 1 72 ? 2.844 -2.824 13.617 1.00 0.00 72 GLY A C 4
ATOM 6166 O O . GLY A 1 72 ? 3.737 -2.806 14.463 1.00 0.00 72 GLY A O 4
ATOM 6170 N N . THR A 1 73 ? 3.088 -2.844 12.309 1.00 0.00 73 THR A N 4
ATOM 6171 C CA . THR A 1 73 ? 4.450 -2.845 11.788 1.00 0.00 73 THR A CA 4
ATOM 6172 C C . THR A 1 73 ? 4.863 -1.447 11.339 1.00 0.00 73 THR A C 4
ATOM 6173 O O . THR A 1 73 ? 4.170 -0.809 10.547 1.00 0.00 73 THR A O 4
ATOM 6184 N N . SER A 1 74 ? 5.996 -0.978 11.850 1.00 0.00 74 SER A N 4
ATOM 6185 C CA . SER A 1 74 ? 6.503 0.345 11.501 1.00 0.00 74 SER A CA 4
ATOM 6186 C C . SER A 1 74 ? 7.033 0.366 10.072 1.00 0.00 74 SER A C 4
ATOM 6187 O O . SER A 1 74 ? 7.782 -0.523 9.664 1.00 0.00 74 SER A O 4
ATOM 6195 N N . MET A 1 75 ? 6.640 1.384 9.314 1.00 0.00 75 MET A N 4
ATOM 6196 C CA . MET A 1 75 ? 7.076 1.519 7.929 1.00 0.00 75 MET A CA 4
ATOM 6197 C C . MET A 1 75 ? 8.255 2.480 7.819 1.00 0.00 75 MET A C 4
ATOM 6198 O O . MET A 1 75 ? 8.358 3.246 6.860 1.00 0.00 75 MET A O 4
ATOM 6212 N N . GLU A 1 76 ? 9.142 2.436 8.807 1.00 0.00 76 GLU A N 4
ATOM 6213 C CA . GLU A 1 76 ? 10.315 3.303 8.821 1.00 0.00 76 GLU A CA 4
ATOM 6214 C C . GLU A 1 76 ? 11.507 2.618 8.162 1.00 0.00 76 GLU A C 4
ATOM 6215 O O . GLU A 1 76 ? 12.018 1.618 8.667 1.00 0.00 76 GLU A O 4
ATOM 6227 N N . HIS A 1 77 ? 11.945 3.161 7.031 1.00 0.00 77 HIS A N 4
ATOM 6228 C CA . HIS A 1 77 ? 13.078 2.601 6.303 1.00 0.00 77 HIS A CA 4
ATOM 6229 C C . HIS A 1 77 ? 12.786 1.171 5.860 1.00 0.00 77 HIS A C 4
ATOM 6230 O O . HIS A 1 77 ? 13.690 0.340 5.776 1.00 0.00 77 HIS A O 4
ATOM 6245 N N . CYS A 1 78 ? 11.518 0.891 5.578 1.00 0.00 78 CYS A N 4
ATOM 6246 C CA . CYS A 1 78 ? 11.107 -0.438 5.145 1.00 0.00 78 CYS A CA 4
ATOM 6247 C C . CYS A 1 78 ? 11.197 -0.567 3.627 1.00 0.00 78 CYS A C 4
ATOM 6248 O O . CYS A 1 78 ? 11.638 0.355 2.941 1.00 0.00 78 CYS A O 4
ATOM 6256 N N . SER A 1 79 ? 10.775 -1.717 3.111 1.00 0.00 79 SER A N 4
ATOM 6257 C CA . SER A 1 79 ? 10.807 -1.967 1.674 1.00 0.00 79 SER A CA 4
ATOM 6258 C C . SER A 1 79 ? 9.395 -2.036 1.103 1.00 0.00 79 SER A C 4
ATOM 6259 O O . SER A 1 79 ? 8.413 -1.838 1.820 1.00 0.00 79 SER A O 4
ATOM 6267 N N . LEU A 1 80 ? 9.299 -2.319 -0.193 1.00 0.00 80 LEU A N 4
ATOM 6268 C CA . LEU A 1 80 ? 8.006 -2.414 -0.860 1.00 0.00 80 LEU A CA 4
ATOM 6269 C C . LEU A 1 80 ? 7.390 -3.795 -0.658 1.00 0.00 80 LEU A C 4
ATOM 6270 O O . LEU A 1 80 ? 6.174 -3.929 -0.514 1.00 0.00 80 LEU A O 4
ATOM 6286 N N . LEU A 1 81 ? 8.237 -4.819 -0.646 1.00 0.00 81 LEU A N 4
ATOM 6287 C CA . LEU A 1 81 ? 7.776 -6.190 -0.460 1.00 0.00 81 LEU A CA 4
ATOM 6288 C C . LEU A 1 81 ? 7.252 -6.400 0.957 1.00 0.00 81 LEU A C 4
ATOM 6289 O O . LEU A 1 81 ? 6.157 -6.926 1.152 1.00 0.00 81 LEU A O 4
ATOM 6305 N N . GLU A 1 82 ? 8.042 -5.985 1.941 1.00 0.00 82 GLU A N 4
ATOM 6306 C CA . GLU A 1 82 ? 7.659 -6.126 3.340 1.00 0.00 82 GLU A CA 4
ATOM 6307 C C . GLU A 1 82 ? 6.367 -5.370 3.631 1.00 0.00 82 GLU A C 4
ATOM 6308 O O . GLU A 1 82 ? 5.580 -5.771 4.487 1.00 0.00 82 GLU A O 4
ATOM 6320 N N . ALA A 1 83 ? 6.157 -4.271 2.913 1.00 0.00 83 ALA A N 4
ATOM 6321 C CA . ALA A 1 83 ? 4.962 -3.457 3.094 1.00 0.00 83 ALA A CA 4
ATOM 6322 C C . ALA A 1 83 ? 3.749 -4.106 2.435 1.00 0.00 83 ALA A C 4
ATOM 6323 O O . ALA A 1 83 ? 2.653 -4.106 2.993 1.00 0.00 83 ALA A O 4
ATOM 6330 N N . THR A 1 84 ? 3.955 -4.659 1.243 1.00 0.00 84 THR A N 4
ATOM 6331 C CA . THR A 1 84 ? 2.878 -5.312 0.508 1.00 0.00 84 THR A CA 4
ATOM 6332 C C . THR A 1 84 ? 2.458 -6.608 1.194 1.00 0.00 84 THR A C 4
ATOM 6333 O O . THR A 1 84 ? 1.292 -6.999 1.141 1.00 0.00 84 THR A O 4
ATOM 6344 N N . LYS A 1 85 ? 3.416 -7.270 1.835 1.00 0.00 85 LYS A N 4
ATOM 6345 C CA . LYS A 1 85 ? 3.144 -8.523 2.529 1.00 0.00 85 LYS A CA 4
ATOM 6346 C C . LYS A 1 85 ? 2.198 -8.300 3.704 1.00 0.00 85 LYS A C 4
ATOM 6347 O O . LYS A 1 85 ? 1.407 -9.178 4.052 1.00 0.00 85 LYS A O 4
ATOM 6366 N N . LEU A 1 86 ? 2.284 -7.122 4.312 1.00 0.00 86 LEU A N 4
ATOM 6367 C CA . LEU A 1 86 ? 1.434 -6.784 5.449 1.00 0.00 86 LEU A CA 4
ATOM 6368 C C . LEU A 1 86 ? -0.040 -6.844 5.064 1.00 0.00 86 LEU A C 4
ATOM 6369 O O . LEU A 1 86 ? -0.867 -7.368 5.811 1.00 0.00 86 LEU A O 4
ATOM 6385 N N . LEU A 1 87 ? -0.364 -6.304 3.893 1.00 0.00 87 LEU A N 4
ATOM 6386 C CA . LEU A 1 87 ? -1.739 -6.297 3.409 1.00 0.00 87 LEU A CA 4
ATOM 6387 C C . LEU A 1 87 ? -2.280 -7.717 3.282 1.00 0.00 87 LEU A C 4
ATOM 6388 O O . LEU A 1 87 ? -3.472 -7.958 3.476 1.00 0.00 87 LEU A O 4
ATOM 6404 N N . ALA A 1 88 ? -1.396 -8.655 2.955 1.00 0.00 88 ALA A N 4
ATOM 6405 C CA . ALA A 1 88 ? -1.786 -10.052 2.803 1.00 0.00 88 ALA A CA 4
ATOM 6406 C C . ALA A 1 88 ? -1.940 -10.729 4.160 1.00 0.00 88 ALA A C 4
ATOM 6407 O O . ALA A 1 88 ? -2.751 -11.641 4.321 1.00 0.00 88 ALA A O 4
ATOM 6414 N N . SER A 1 89 ? -1.155 -10.280 5.133 1.00 0.00 89 SER A N 4
ATOM 6415 C CA . SER A 1 89 ? -1.204 -10.844 6.477 1.00 0.00 89 SER A CA 4
ATOM 6416 C C . SER A 1 89 ? -2.352 -10.238 7.280 1.00 0.00 89 SER A C 4
ATOM 6417 O O . SER A 1 89 ? -2.138 -9.626 8.327 1.00 0.00 89 SER A O 4
ATOM 6425 N N . ILE A 1 90 ? -3.572 -10.414 6.782 1.00 0.00 90 ILE A N 4
ATOM 6426 C CA . ILE A 1 90 ? -4.754 -9.885 7.452 1.00 0.00 90 ILE A CA 4
ATOM 6427 C C . ILE A 1 90 ? -5.849 -10.943 7.546 1.00 0.00 90 ILE A C 4
ATOM 6428 O O . ILE A 1 90 ? -6.118 -11.660 6.582 1.00 0.00 90 ILE A O 4
ATOM 6444 N N . SER A 1 91 ? -6.479 -11.033 8.714 1.00 0.00 91 SER A N 4
ATOM 6445 C CA . SER A 1 91 ? -7.545 -12.003 8.934 1.00 0.00 91 SER A CA 4
ATOM 6446 C C . SER A 1 91 ? -8.827 -11.575 8.227 1.00 0.00 91 SER A C 4
ATOM 6447 O O . SER A 1 91 ? -9.295 -12.247 7.309 1.00 0.00 91 SER A O 4
ATOM 6455 N N . GLU A 1 92 ? -9.389 -10.452 8.661 1.00 0.00 92 GLU A N 4
ATOM 6456 C CA . GLU A 1 92 ? -10.618 -9.935 8.070 1.00 0.00 92 GLU A CA 4
ATOM 6457 C C . GLU A 1 92 ? -10.501 -8.441 7.787 1.00 0.00 92 GLU A C 4
ATOM 6458 O O . GLU A 1 92 ? -10.787 -7.984 6.681 1.00 0.00 92 GLU A O 4
ATOM 6470 N N . LYS A 1 93 ? -10.080 -7.684 8.796 1.00 0.00 93 LYS A N 4
ATOM 6471 C CA . LYS A 1 93 ? -9.926 -6.241 8.655 1.00 0.00 93 LYS A CA 4
ATOM 6472 C C . LYS A 1 93 ? -8.452 -5.850 8.613 1.00 0.00 93 LYS A C 4
ATOM 6473 O O . LYS A 1 93 ? -7.691 -6.162 9.527 1.00 0.00 93 LYS A O 4
ATOM 6492 N N . VAL A 1 94 ? -8.058 -5.166 7.543 1.00 0.00 94 VAL A N 4
ATOM 6493 C CA . VAL A 1 94 ? -6.677 -4.731 7.381 1.00 0.00 94 VAL A CA 4
ATOM 6494 C C . VAL A 1 94 ? -6.424 -3.422 8.124 1.00 0.00 94 VAL A C 4
ATOM 6495 O O . VAL A 1 94 ? -7.042 -2.400 7.826 1.00 0.00 94 VAL A O 4
ATOM 6508 N N . ARG A 1 95 ? -5.513 -3.461 9.090 1.00 0.00 95 ARG A N 4
ATOM 6509 C CA . ARG A 1 95 ? -5.180 -2.278 9.874 1.00 0.00 95 ARG A CA 4
ATOM 6510 C C . ARG A 1 95 ? -4.062 -1.480 9.210 1.00 0.00 95 ARG A C 4
ATOM 6511 O O . ARG A 1 95 ? -2.881 -1.715 9.467 1.00 0.00 95 ARG A O 4
ATOM 6532 N N . LEU A 1 96 ? -4.443 -0.537 8.356 1.00 0.00 96 LEU A N 4
ATOM 6533 C CA . LEU A 1 96 ? -3.474 0.295 7.654 1.00 0.00 96 LEU A CA 4
ATOM 6534 C C . LEU A 1 96 ? -3.340 1.659 8.324 1.00 0.00 96 LEU A C 4
ATOM 6535 O O . LEU A 1 96 ? -4.268 2.467 8.298 1.00 0.00 96 LEU A O 4
ATOM 6551 N N . GLU A 1 97 ? -2.179 1.907 8.922 1.00 0.00 97 GLU A N 4
ATOM 6552 C CA . GLU A 1 97 ? -1.923 3.174 9.596 1.00 0.00 97 GLU A CA 4
ATOM 6553 C C . GLU A 1 97 ? -1.344 4.199 8.627 1.00 0.00 97 GLU A C 4
ATOM 6554 O O . GLU A 1 97 ? -0.155 4.165 8.309 1.00 0.00 97 GLU A O 4
ATOM 6566 N N . ILE A 1 98 ? -2.193 5.109 8.159 1.00 0.00 98 ILE A N 4
ATOM 6567 C CA . ILE A 1 98 ? -1.766 6.142 7.224 1.00 0.00 98 ILE A CA 4
ATOM 6568 C C . ILE A 1 98 ? -1.759 7.515 7.886 1.00 0.00 98 ILE A C 4
ATOM 6569 O O . ILE A 1 98 ? -2.423 7.730 8.900 1.00 0.00 98 ILE A O 4
ATOM 6585 N N . LEU A 1 99 ? -1.004 8.442 7.307 1.00 0.00 99 LEU A N 4
ATOM 6586 C CA . LEU A 1 99 ? -0.909 9.795 7.839 1.00 0.00 99 LEU A CA 4
ATOM 6587 C C . LEU A 1 99 ? -2.207 10.566 7.598 1.00 0.00 99 LEU A C 4
ATOM 6588 O O . LEU A 1 99 ? -2.802 10.470 6.525 1.00 0.00 99 LEU A O 4
ATOM 6604 N N . PRO A 1 100 ? -2.666 11.344 8.595 1.00 0.00 100 PRO A N 4
ATOM 6605 C CA . PRO A 1 100 ? -3.900 12.129 8.478 1.00 0.00 100 PRO A CA 4
ATOM 6606 C C . PRO A 1 100 ? -3.919 12.993 7.221 1.00 0.00 100 PRO A C 4
ATOM 6607 O O . PRO A 1 100 ? -3.444 14.129 7.229 1.00 0.00 100 PRO A O 4
ATOM 6618 N N . VAL A 1 101 ? -4.472 12.447 6.143 1.00 0.00 101 VAL A N 4
ATOM 6619 C CA . VAL A 1 101 ? -4.554 13.168 4.878 1.00 0.00 101 VAL A CA 4
ATOM 6620 C C . VAL A 1 101 ? -5.943 13.766 4.673 1.00 0.00 101 VAL A C 4
ATOM 6621 O O . VAL A 1 101 ? -6.939 13.223 5.152 1.00 0.00 101 VAL A O 4
ATOM 6634 N N . PRO A 1 102 ? -6.029 14.899 3.954 1.00 0.00 102 PRO A N 4
ATOM 6635 C CA . PRO A 1 102 ? -7.305 15.569 3.686 1.00 0.00 102 PRO A CA 4
ATOM 6636 C C . PRO A 1 102 ? -8.178 14.786 2.709 1.00 0.00 102 PRO A C 4
ATOM 6637 O O . PRO A 1 102 ? -9.403 14.900 2.726 1.00 0.00 102 PRO A O 4
ATOM 6648 N N . GLN A 1 103 ? -7.537 13.992 1.857 1.00 0.00 103 GLN A N 4
ATOM 6649 C CA . GLN A 1 103 ? -8.253 13.192 0.870 1.00 0.00 103 GLN A CA 4
ATOM 6650 C C . GLN A 1 103 ? -9.228 12.234 1.548 1.00 0.00 103 GLN A C 4
ATOM 6651 O O . GLN A 1 103 ? -10.305 11.953 1.022 1.00 0.00 103 GLN A O 4
ATOM 6665 N N . SER A 1 104 ? -8.844 11.736 2.720 1.00 0.00 104 SER A N 4
ATOM 6666 C CA . SER A 1 104 ? -9.685 10.810 3.470 1.00 0.00 104 SER A CA 4
ATOM 6667 C C . SER A 1 104 ? -10.050 11.389 4.834 1.00 0.00 104 SER A C 4
ATOM 6668 O O . SER A 1 104 ? -11.160 11.885 5.030 1.00 0.00 104 SER A O 4
ATOM 6676 N N . GLN A 1 105 ? -9.112 11.321 5.773 1.00 0.00 105 GLN A N 4
ATOM 6677 C CA . GLN A 1 105 ? -9.337 11.838 7.118 1.00 0.00 105 GLN A CA 4
ATOM 6678 C C . GLN A 1 105 ? -10.533 11.153 7.772 1.00 0.00 105 GLN A C 4
ATOM 6679 O O . GLN A 1 105 ? -11.339 11.796 8.445 1.00 0.00 105 GLN A O 4
ATOM 6693 N N . ARG A 1 106 ? -10.643 9.844 7.570 1.00 0.00 106 ARG A N 4
ATOM 6694 C CA . ARG A 1 106 ? -11.740 9.071 8.140 1.00 0.00 106 ARG A CA 4
ATOM 6695 C C . ARG A 1 106 ? -11.328 7.615 8.351 1.00 0.00 106 ARG A C 4
ATOM 6696 O O . ARG A 1 106 ? -11.425 6.797 7.436 1.00 0.00 106 ARG A O 4
ATOM 6717 N N . PRO A 1 107 ? -10.862 7.269 9.564 1.00 0.00 107 PRO A N 4
ATOM 6718 C CA . PRO A 1 107 ? -10.436 5.901 9.884 1.00 0.00 107 PRO A CA 4
ATOM 6719 C C . PRO A 1 107 ? -11.606 4.924 9.914 1.00 0.00 107 PRO A C 4
ATOM 6720 O O . PRO A 1 107 ? -11.486 3.783 9.465 1.00 0.00 107 PRO A O 4
ATOM 6731 N N . LEU A 1 108 ? -12.738 5.378 10.443 1.00 0.00 108 LEU A N 4
ATOM 6732 C CA . LEU A 1 108 ? -13.930 4.542 10.530 1.00 0.00 108 LEU A CA 4
ATOM 6733 C C . LEU A 1 108 ? -15.114 5.336 11.072 1.00 0.00 108 LEU A C 4
ATOM 6734 O O . LEU A 1 108 ? -16.242 5.185 10.602 1.00 0.00 108 LEU A O 4
ATOM 6750 N N . ARG A 1 109 ? -14.851 6.182 12.063 1.00 0.00 109 ARG A N 4
ATOM 6751 C CA . ARG A 1 109 ? -15.895 6.999 12.669 1.00 0.00 109 ARG A CA 4
ATOM 6752 C C . ARG A 1 109 ? -15.293 8.050 13.600 1.00 0.00 109 ARG A C 4
ATOM 6753 O O . ARG A 1 109 ? -14.116 7.976 13.952 1.00 0.00 109 ARG A O 4
ATOM 6774 N N . PRO A 1 110 ? -16.098 9.046 14.010 1.00 0.00 110 PRO A N 4
ATOM 6775 C CA . PRO A 1 110 ? -15.638 10.114 14.903 1.00 0.00 110 PRO A CA 4
ATOM 6776 C C . PRO A 1 110 ? -15.363 9.609 16.315 1.00 0.00 110 PRO A C 4
ATOM 6777 O O . PRO A 1 110 ? -16.116 8.795 16.851 1.00 0.00 110 PRO A O 4
ATOM 6788 N N . SER A 1 111 ? -14.282 10.097 16.913 1.00 0.00 111 SER A N 4
ATOM 6789 C CA . SER A 1 111 ? -13.908 9.695 18.265 1.00 0.00 111 SER A CA 4
ATOM 6790 C C . SER A 1 111 ? -14.150 10.827 19.256 1.00 0.00 111 SER A C 4
ATOM 6791 O O . SER A 1 111 ? -14.354 11.976 18.864 1.00 0.00 111 SER A O 4
ATOM 6799 N N . SER A 1 112 ? -14.128 10.495 20.543 1.00 0.00 112 SER A N 4
ATOM 6800 C CA . SER A 1 112 ? -14.345 11.484 21.592 1.00 0.00 112 SER A CA 4
ATOM 6801 C C . SER A 1 112 ? -14.101 10.879 22.970 1.00 0.00 112 SER A C 4
ATOM 6802 O O . SER A 1 112 ? -15.041 10.486 23.662 1.00 0.00 112 SER A O 4
ATOM 6810 N N . GLY A 1 113 ? -12.834 10.807 23.363 1.00 0.00 113 GLY A N 4
ATOM 6811 C CA . GLY A 1 113 ? -12.488 10.247 24.657 1.00 0.00 113 GLY A CA 4
ATOM 6812 C C . GLY A 1 113 ? -11.836 11.265 25.574 1.00 0.00 113 GLY A C 4
ATOM 6813 O O . GLY A 1 113 ? -12.125 12.458 25.484 1.00 0.00 113 GLY A O 4
ATOM 6817 N N . PRO A 1 114 ? -10.942 10.821 26.475 1.00 0.00 114 PRO A N 4
ATOM 6818 C CA . PRO A 1 114 ? -10.251 11.716 27.409 1.00 0.00 114 PRO A CA 4
ATOM 6819 C C . PRO A 1 114 ? -9.260 12.635 26.704 1.00 0.00 114 PRO A C 4
ATOM 6820 O O . PRO A 1 114 ? -8.592 12.232 25.753 1.00 0.00 114 PRO A O 4
ATOM 6831 N N . SER A 1 115 ? -9.170 13.874 27.178 1.00 0.00 115 SER A N 4
ATOM 6832 C CA . SER A 1 115 ? -8.260 14.852 26.593 1.00 0.00 115 SER A CA 4
ATOM 6833 C C . SER A 1 115 ? -7.410 15.517 27.671 1.00 0.00 115 SER A C 4
ATOM 6834 O O . SER A 1 115 ? -7.830 16.492 28.293 1.00 0.00 115 SER A O 4
ATOM 6842 N N . SER A 1 116 ? -6.212 14.981 27.887 1.00 0.00 116 SER A N 4
ATOM 6843 C CA . SER A 1 116 ? -5.303 15.523 28.891 1.00 0.00 116 SER A CA 4
ATOM 6844 C C . SER A 1 116 ? -3.851 15.250 28.511 1.00 0.00 116 SER A C 4
ATOM 6845 O O . SER A 1 116 ? -3.082 16.177 28.257 1.00 0.00 116 SER A O 4
ATOM 6853 N N . GLY A 1 117 ? -3.483 13.974 28.474 1.00 0.00 117 GLY A N 4
ATOM 6854 C CA . GLY A 1 117 ? -2.125 13.604 28.125 1.00 0.00 117 GLY A CA 4
ATOM 6855 C C . GLY A 1 117 ? -2.030 12.979 26.747 1.00 0.00 117 GLY A C 4
ATOM 6856 O O . GLY A 1 117 ? -2.968 12.252 26.359 1.00 0.00 117 GLY A O 4
ATOM 6861 N N . GLY A 1 1 ? 2.381 0.043 41.998 1.00 0.00 1 GLY A N 5
ATOM 6862 C CA . GLY A 1 1 ? 3.058 0.848 40.944 1.00 0.00 1 GLY A CA 5
ATOM 6863 C C . GLY A 1 1 ? 2.299 0.840 39.631 1.00 0.00 1 GLY A C 5
ATOM 6864 O O . GLY A 1 1 ? 2.205 -0.193 38.968 1.00 0.00 1 GLY A O 5
ATOM 6870 N N . SER A 1 2 ? 1.756 1.993 39.256 1.00 0.00 2 SER A N 5
ATOM 6871 C CA . SER A 1 2 ? 1.002 2.115 38.014 1.00 0.00 2 SER A CA 5
ATOM 6872 C C . SER A 1 2 ? -0.207 1.185 38.019 1.00 0.00 2 SER A C 5
ATOM 6873 O O . SER A 1 2 ? -0.329 0.314 38.880 1.00 0.00 2 SER A O 5
ATOM 6881 N N . SER A 1 3 ? -1.097 1.377 37.051 1.00 0.00 3 SER A N 5
ATOM 6882 C CA . SER A 1 3 ? -2.297 0.554 36.944 1.00 0.00 3 SER A CA 5
ATOM 6883 C C . SER A 1 3 ? -2.023 -0.705 36.128 1.00 0.00 3 SER A C 5
ATOM 6884 O O . SER A 1 3 ? -1.462 -0.638 35.035 1.00 0.00 3 SER A O 5
ATOM 6892 N N . GLY A 1 4 ? -2.423 -1.853 36.667 1.00 0.00 4 GLY A N 5
ATOM 6893 C CA . GLY A 1 4 ? -2.212 -3.110 35.975 1.00 0.00 4 GLY A CA 5
ATOM 6894 C C . GLY A 1 4 ? -3.450 -3.985 35.971 1.00 0.00 4 GLY A C 5
ATOM 6895 O O . GLY A 1 4 ? -3.351 -5.212 35.935 1.00 0.00 4 GLY A O 5
ATOM 6899 N N . SER A 1 5 ? -4.619 -3.353 36.008 1.00 0.00 5 SER A N 5
ATOM 6900 C CA . SER A 1 5 ? -5.881 -4.083 36.008 1.00 0.00 5 SER A CA 5
ATOM 6901 C C . SER A 1 5 ? -6.939 -3.339 35.200 1.00 0.00 5 SER A C 5
ATOM 6902 O O . SER A 1 5 ? -7.629 -3.929 34.369 1.00 0.00 5 SER A O 5
ATOM 6910 N N . SER A 1 6 ? -7.062 -2.039 35.449 1.00 0.00 6 SER A N 5
ATOM 6911 C CA . SER A 1 6 ? -8.037 -1.214 34.744 1.00 0.00 6 SER A CA 5
ATOM 6912 C C . SER A 1 6 ? -7.391 0.067 34.226 1.00 0.00 6 SER A C 5
ATOM 6913 O O . SER A 1 6 ? -6.932 0.902 35.007 1.00 0.00 6 SER A O 5
ATOM 6921 N N . GLY A 1 7 ? -7.358 0.215 32.906 1.00 0.00 7 GLY A N 5
ATOM 6922 C CA . GLY A 1 7 ? -6.767 1.397 32.308 1.00 0.00 7 GLY A CA 5
ATOM 6923 C C . GLY A 1 7 ? -5.298 1.211 31.984 1.00 0.00 7 GLY A C 5
ATOM 6924 O O . GLY A 1 7 ? -4.491 0.926 32.869 1.00 0.00 7 GLY A O 5
ATOM 6928 N N . ASP A 1 8 ? -4.949 1.370 30.711 1.00 0.00 8 ASP A N 5
ATOM 6929 C CA . ASP A 1 8 ? -3.567 1.217 30.273 1.00 0.00 8 ASP A CA 5
ATOM 6930 C C . ASP A 1 8 ? -3.358 1.853 28.902 1.00 0.00 8 ASP A C 5
ATOM 6931 O O . ASP A 1 8 ? -4.304 2.020 28.133 1.00 0.00 8 ASP A O 5
ATOM 6940 N N . THR A 1 9 ? -2.112 2.205 28.602 1.00 0.00 9 THR A N 5
ATOM 6941 C CA . THR A 1 9 ? -1.777 2.823 27.325 1.00 0.00 9 THR A CA 5
ATOM 6942 C C . THR A 1 9 ? -0.849 1.926 26.512 1.00 0.00 9 THR A C 5
ATOM 6943 O O . THR A 1 9 ? 0.055 2.406 25.829 1.00 0.00 9 THR A O 5
ATOM 6954 N N . VAL A 1 10 ? -1.079 0.619 26.591 1.00 0.00 10 VAL A N 5
ATOM 6955 C CA . VAL A 1 10 ? -0.263 -0.346 25.862 1.00 0.00 10 VAL A CA 5
ATOM 6956 C C . VAL A 1 10 ? -0.324 -0.093 24.360 1.00 0.00 10 VAL A C 5
ATOM 6957 O O . VAL A 1 10 ? 0.673 0.282 23.743 1.00 0.00 10 VAL A O 5
ATOM 6970 N N . ALA A 1 11 ? -1.500 -0.301 23.777 1.00 0.00 11 ALA A N 5
ATOM 6971 C CA . ALA A 1 11 ? -1.691 -0.096 22.346 1.00 0.00 11 ALA A CA 5
ATOM 6972 C C . ALA A 1 11 ? -2.530 1.148 22.077 1.00 0.00 11 ALA A C 5
ATOM 6973 O O . ALA A 1 11 ? -3.751 1.129 22.225 1.00 0.00 11 ALA A O 5
ATOM 6980 N N . ASN A 1 12 ? -1.865 2.230 21.682 1.00 0.00 12 ASN A N 5
ATOM 6981 C CA . ASN A 1 12 ? -2.549 3.484 21.394 1.00 0.00 12 ASN A CA 5
ATOM 6982 C C . ASN A 1 12 ? -2.003 4.122 20.120 1.00 0.00 12 ASN A C 5
ATOM 6983 O O . ASN A 1 12 ? -0.916 3.777 19.658 1.00 0.00 12 ASN A O 5
ATOM 6994 N N . ALA A 1 13 ? -2.765 5.055 19.558 1.00 0.00 13 ALA A N 5
ATOM 6995 C CA . ALA A 1 13 ? -2.357 5.742 18.338 1.00 0.00 13 ALA A CA 5
ATOM 6996 C C . ALA A 1 13 ? -2.460 7.254 18.500 1.00 0.00 13 ALA A C 5
ATOM 6997 O O . ALA A 1 13 ? -3.464 7.861 18.127 1.00 0.00 13 ALA A O 5
ATOM 7004 N N . SER A 1 14 ? -1.415 7.857 19.056 1.00 0.00 14 SER A N 5
ATOM 7005 C CA . SER A 1 14 ? -1.387 9.300 19.267 1.00 0.00 14 SER A CA 5
ATOM 7006 C C . SER A 1 14 ? -0.580 9.994 18.174 1.00 0.00 14 SER A C 5
ATOM 7007 O O . SER A 1 14 ? 0.158 10.942 18.440 1.00 0.00 14 SER A O 5
ATOM 7015 N N . GLY A 1 15 ? -0.725 9.514 16.943 1.00 0.00 15 GLY A N 5
ATOM 7016 C CA . GLY A 1 15 ? -0.003 10.101 15.829 1.00 0.00 15 GLY A CA 5
ATOM 7017 C C . GLY A 1 15 ? -0.641 9.780 14.490 1.00 0.00 15 GLY A C 5
ATOM 7018 O O . GLY A 1 15 ? -1.402 10.585 13.953 1.00 0.00 15 GLY A O 5
ATOM 7022 N N . PRO A 1 16 ? -0.345 8.599 13.918 1.00 0.00 16 PRO A N 5
ATOM 7023 C CA . PRO A 1 16 ? -0.901 8.187 12.627 1.00 0.00 16 PRO A CA 5
ATOM 7024 C C . PRO A 1 16 ? -2.373 7.805 12.727 1.00 0.00 16 PRO A C 5
ATOM 7025 O O . PRO A 1 16 ? -2.894 7.573 13.818 1.00 0.00 16 PRO A O 5
ATOM 7036 N N . LEU A 1 17 ? -3.041 7.741 11.579 1.00 0.00 17 LEU A N 5
ATOM 7037 C CA . LEU A 1 17 ? -4.455 7.385 11.535 1.00 0.00 17 LEU A CA 5
ATOM 7038 C C . LEU A 1 17 ? -4.631 5.879 11.382 1.00 0.00 17 LEU A C 5
ATOM 7039 O O . LEU A 1 17 ? -3.654 5.137 11.274 1.00 0.00 17 LEU A O 5
ATOM 7055 N N . MET A 1 18 ? -5.883 5.431 11.376 1.00 0.00 18 MET A N 5
ATOM 7056 C CA . MET A 1 18 ? -6.185 4.011 11.236 1.00 0.00 18 MET A CA 5
ATOM 7057 C C . MET A 1 18 ? -7.321 3.792 10.242 1.00 0.00 18 MET A C 5
ATOM 7058 O O . MET A 1 18 ? -8.490 3.997 10.565 1.00 0.00 18 MET A O 5
ATOM 7072 N N . VAL A 1 19 ? -6.968 3.375 9.031 1.00 0.00 19 VAL A N 5
ATOM 7073 C CA . VAL A 1 19 ? -7.957 3.128 7.989 1.00 0.00 19 VAL A CA 5
ATOM 7074 C C . VAL A 1 19 ? -8.255 1.637 7.857 1.00 0.00 19 VAL A C 5
ATOM 7075 O O . VAL A 1 19 ? -7.621 0.936 7.069 1.00 0.00 19 VAL A O 5
ATOM 7088 N N . GLU A 1 20 ? -9.224 1.161 8.632 1.00 0.00 20 GLU A N 5
ATOM 7089 C CA . GLU A 1 20 ? -9.605 -0.246 8.600 1.00 0.00 20 GLU A CA 5
ATOM 7090 C C . GLU A 1 20 ? -10.493 -0.542 7.397 1.00 0.00 20 GLU A C 5
ATOM 7091 O O . GLU A 1 20 ? -11.395 0.232 7.073 1.00 0.00 20 GLU A O 5
ATOM 7103 N N . ILE A 1 21 ? -10.233 -1.666 6.736 1.00 0.00 21 ILE A N 5
ATOM 7104 C CA . ILE A 1 21 ? -11.008 -2.063 5.569 1.00 0.00 21 ILE A CA 5
ATOM 7105 C C . ILE A 1 21 ? -11.381 -3.541 5.636 1.00 0.00 21 ILE A C 5
ATOM 7106 O O . ILE A 1 21 ? -10.522 -4.414 5.517 1.00 0.00 21 ILE A O 5
ATOM 7122 N N . VAL A 1 22 ? -12.669 -3.812 5.826 1.00 0.00 22 VAL A N 5
ATOM 7123 C CA . VAL A 1 22 ? -13.155 -5.184 5.909 1.00 0.00 22 VAL A CA 5
ATOM 7124 C C . VAL A 1 22 ? -12.991 -5.907 4.575 1.00 0.00 22 VAL A C 5
ATOM 7125 O O . VAL A 1 22 ? -13.683 -5.604 3.603 1.00 0.00 22 VAL A O 5
ATOM 7138 N N . LYS A 1 23 ? -12.069 -6.864 4.537 1.00 0.00 23 LYS A N 5
ATOM 7139 C CA . LYS A 1 23 ? -11.812 -7.630 3.325 1.00 0.00 23 LYS A CA 5
ATOM 7140 C C . LYS A 1 23 ? -12.312 -9.063 3.472 1.00 0.00 23 LYS A C 5
ATOM 7141 O O . LYS A 1 23 ? -12.687 -9.493 4.563 1.00 0.00 23 LYS A O 5
ATOM 7160 N N . THR A 1 24 ? -12.313 -9.800 2.366 1.00 0.00 24 THR A N 5
ATOM 7161 C CA . THR A 1 24 ? -12.765 -11.187 2.372 1.00 0.00 24 THR A CA 5
ATOM 7162 C C . THR A 1 24 ? -11.839 -12.055 3.221 1.00 0.00 24 THR A C 5
ATOM 7163 O O . THR A 1 24 ? -10.647 -11.771 3.343 1.00 0.00 24 THR A O 5
ATOM 7174 N N . PRO A 1 25 ? -12.378 -13.130 3.821 1.00 0.00 25 PRO A N 5
ATOM 7175 C CA . PRO A 1 25 ? -11.593 -14.041 4.662 1.00 0.00 25 PRO A CA 5
ATOM 7176 C C . PRO A 1 25 ? -10.594 -14.860 3.852 1.00 0.00 25 PRO A C 5
ATOM 7177 O O . PRO A 1 25 ? -10.966 -15.549 2.901 1.00 0.00 25 PRO A O 5
ATOM 7188 N N . GLY A 1 26 ? -9.324 -14.781 4.235 1.00 0.00 26 GLY A N 5
ATOM 7189 C CA . GLY A 1 26 ? -8.290 -15.519 3.533 1.00 0.00 26 GLY A CA 5
ATOM 7190 C C . GLY A 1 26 ? -8.188 -15.127 2.073 1.00 0.00 26 GLY A C 5
ATOM 7191 O O . GLY A 1 26 ? -7.848 -15.952 1.224 1.00 0.00 26 GLY A O 5
ATOM 7195 N N . SER A 1 27 ? -8.481 -13.865 1.780 1.00 0.00 27 SER A N 5
ATOM 7196 C CA . SER A 1 27 ? -8.421 -13.363 0.412 1.00 0.00 27 SER A CA 5
ATOM 7197 C C . SER A 1 27 ? -7.513 -12.142 0.320 1.00 0.00 27 SER A C 5
ATOM 7198 O O . SER A 1 27 ? -6.905 -11.732 1.308 1.00 0.00 27 SER A O 5
ATOM 7206 N N . ALA A 1 28 ? -7.427 -11.564 -0.874 1.00 0.00 28 ALA A N 5
ATOM 7207 C CA . ALA A 1 28 ? -6.594 -10.387 -1.096 1.00 0.00 28 ALA A CA 5
ATOM 7208 C C . ALA A 1 28 ? -7.388 -9.271 -1.766 1.00 0.00 28 ALA A C 5
ATOM 7209 O O . ALA A 1 28 ? -8.397 -9.523 -2.425 1.00 0.00 28 ALA A O 5
ATOM 7216 N N . LEU A 1 29 ? -6.927 -8.038 -1.592 1.00 0.00 29 LEU A N 5
ATOM 7217 C CA . LEU A 1 29 ? -7.594 -6.882 -2.179 1.00 0.00 29 LEU A CA 5
ATOM 7218 C C . LEU A 1 29 ? -6.937 -6.485 -3.497 1.00 0.00 29 LEU A C 5
ATOM 7219 O O . LEU A 1 29 ? -7.576 -6.493 -4.549 1.00 0.00 29 LEU A O 5
ATOM 7235 N N . GLY A 1 30 ? -5.656 -6.136 -3.432 1.00 0.00 30 GLY A N 5
ATOM 7236 C CA . GLY A 1 30 ? -4.933 -5.740 -4.626 1.00 0.00 30 GLY A CA 5
ATOM 7237 C C . GLY A 1 30 ? -4.368 -4.337 -4.522 1.00 0.00 30 GLY A C 5
ATOM 7238 O O . GLY A 1 30 ? -4.369 -3.586 -5.498 1.00 0.00 30 GLY A O 5
ATOM 7242 N N . ILE A 1 31 ? -3.887 -3.981 -3.337 1.00 0.00 31 ILE A N 5
ATOM 7243 C CA . ILE A 1 31 ? -3.317 -2.659 -3.108 1.00 0.00 31 ILE A CA 5
ATOM 7244 C C . ILE A 1 31 ? -1.860 -2.606 -3.555 1.00 0.00 31 ILE A C 5
ATOM 7245 O O . ILE A 1 31 ? -1.051 -3.451 -3.172 1.00 0.00 31 ILE A O 5
ATOM 7261 N N . SER A 1 32 ? -1.533 -1.608 -4.370 1.00 0.00 32 SER A N 5
ATOM 7262 C CA . SER A 1 32 ? -0.173 -1.444 -4.870 1.00 0.00 32 SER A CA 5
ATOM 7263 C C . SER A 1 32 ? 0.492 -0.218 -4.253 1.00 0.00 32 SER A C 5
ATOM 7264 O O . SER A 1 32 ? 0.053 0.912 -4.468 1.00 0.00 32 SER A O 5
ATOM 7272 N N . LEU A 1 33 ? 1.552 -0.449 -3.486 1.00 0.00 33 LEU A N 5
ATOM 7273 C CA . LEU A 1 33 ? 2.277 0.637 -2.837 1.00 0.00 33 LEU A CA 5
ATOM 7274 C C . LEU A 1 33 ? 3.411 1.139 -3.726 1.00 0.00 33 LEU A C 5
ATOM 7275 O O . LEU A 1 33 ? 3.573 0.685 -4.858 1.00 0.00 33 LEU A O 5
ATOM 7291 N N . THR A 1 34 ? 4.193 2.078 -3.205 1.00 0.00 34 THR A N 5
ATOM 7292 C CA . THR A 1 34 ? 5.312 2.642 -3.950 1.00 0.00 34 THR A CA 5
ATOM 7293 C C . THR A 1 34 ? 6.227 3.447 -3.034 1.00 0.00 34 THR A C 5
ATOM 7294 O O . THR A 1 34 ? 5.905 4.571 -2.649 1.00 0.00 34 THR A O 5
ATOM 7305 N N . THR A 1 35 ? 7.369 2.864 -2.685 1.00 0.00 35 THR A N 5
ATOM 7306 C CA . THR A 1 35 ? 8.331 3.526 -1.812 1.00 0.00 35 THR A CA 5
ATOM 7307 C C . THR A 1 35 ? 9.210 4.490 -2.603 1.00 0.00 35 THR A C 5
ATOM 7308 O O . THR A 1 35 ? 9.674 4.166 -3.696 1.00 0.00 35 THR A O 5
ATOM 7319 N N . THR A 1 36 ? 9.433 5.674 -2.043 1.00 0.00 36 THR A N 5
ATOM 7320 C CA . THR A 1 36 ? 10.258 6.685 -2.695 1.00 0.00 36 THR A CA 5
ATOM 7321 C C . THR A 1 36 ? 11.376 7.154 -1.770 1.00 0.00 36 THR A C 5
ATOM 7322 O O . THR A 1 36 ? 11.525 6.653 -0.656 1.00 0.00 36 THR A O 5
ATOM 7333 N N . SER A 1 37 ? 12.163 8.117 -2.241 1.00 0.00 37 SER A N 5
ATOM 7334 C CA . SER A 1 37 ? 13.268 8.653 -1.454 1.00 0.00 37 SER A CA 5
ATOM 7335 C C . SER A 1 37 ? 13.068 10.139 -1.174 1.00 0.00 37 SER A C 5
ATOM 7336 O O . SER A 1 37 ? 12.310 10.815 -1.869 1.00 0.00 37 SER A O 5
ATOM 7344 N N . LEU A 1 38 ? 13.754 10.640 -0.152 1.00 0.00 38 LEU A N 5
ATOM 7345 C CA . LEU A 1 38 ? 13.651 12.047 0.220 1.00 0.00 38 LEU A CA 5
ATOM 7346 C C . LEU A 1 38 ? 15.020 12.613 0.585 1.00 0.00 38 LEU A C 5
ATOM 7347 O O . LEU A 1 38 ? 15.616 13.366 -0.185 1.00 0.00 38 LEU A O 5
ATOM 7363 N N . ARG A 1 39 ? 15.513 12.245 1.763 1.00 0.00 39 ARG A N 5
ATOM 7364 C CA . ARG A 1 39 ? 16.812 12.716 2.229 1.00 0.00 39 ARG A CA 5
ATOM 7365 C C . ARG A 1 39 ? 17.631 11.566 2.806 1.00 0.00 39 ARG A C 5
ATOM 7366 O O . ARG A 1 39 ? 18.750 11.305 2.365 1.00 0.00 39 ARG A O 5
ATOM 7387 N N . ASN A 1 40 ? 17.065 10.879 3.793 1.00 0.00 40 ASN A N 5
ATOM 7388 C CA . ASN A 1 40 ? 17.741 9.756 4.431 1.00 0.00 40 ASN A CA 5
ATOM 7389 C C . ASN A 1 40 ? 16.732 8.748 4.972 1.00 0.00 40 ASN A C 5
ATOM 7390 O O . ASN A 1 40 ? 17.013 8.028 5.931 1.00 0.00 40 ASN A O 5
ATOM 7401 N N . LYS A 1 41 ? 15.557 8.700 4.352 1.00 0.00 41 LYS A N 5
ATOM 7402 C CA . LYS A 1 41 ? 14.508 7.779 4.772 1.00 0.00 41 LYS A CA 5
ATOM 7403 C C . LYS A 1 41 ? 13.576 7.452 3.610 1.00 0.00 41 LYS A C 5
ATOM 7404 O O . LYS A 1 41 ? 13.275 8.313 2.782 1.00 0.00 41 LYS A O 5
ATOM 7423 N N . SER A 1 42 ? 13.122 6.205 3.554 1.00 0.00 42 SER A N 5
ATOM 7424 C CA . SER A 1 42 ? 12.225 5.765 2.491 1.00 0.00 42 SER A CA 5
ATOM 7425 C C . SER A 1 42 ? 10.792 5.642 3.002 1.00 0.00 42 SER A C 5
ATOM 7426 O O . SER A 1 42 ? 10.499 4.811 3.862 1.00 0.00 42 SER A O 5
ATOM 7434 N N . VAL A 1 43 ? 9.905 6.475 2.467 1.00 0.00 43 VAL A N 5
ATOM 7435 C CA . VAL A 1 43 ? 8.504 6.459 2.868 1.00 0.00 43 VAL A CA 5
ATOM 7436 C C . VAL A 1 43 ? 7.660 5.663 1.879 1.00 0.00 43 VAL A C 5
ATOM 7437 O O . VAL A 1 43 ? 7.651 5.950 0.682 1.00 0.00 43 VAL A O 5
ATOM 7450 N N . ILE A 1 44 ? 6.950 4.660 2.387 1.00 0.00 44 ILE A N 5
ATOM 7451 C CA . ILE A 1 44 ? 6.102 3.822 1.549 1.00 0.00 44 ILE A CA 5
ATOM 7452 C C . ILE A 1 44 ? 4.735 4.462 1.336 1.00 0.00 44 ILE A C 5
ATOM 7453 O O . ILE A 1 44 ? 3.904 4.491 2.243 1.00 0.00 44 ILE A O 5
ATOM 7469 N N . THR A 1 45 ? 4.509 4.976 0.131 1.00 0.00 45 THR A N 5
ATOM 7470 C CA . THR A 1 45 ? 3.240 5.615 -0.202 1.00 0.00 45 THR A CA 5
ATOM 7471 C C . THR A 1 45 ? 2.445 4.764 -1.186 1.00 0.00 45 THR A C 5
ATOM 7472 O O . THR A 1 45 ? 3.017 4.036 -1.996 1.00 0.00 45 THR A O 5
ATOM 7483 N N . ILE A 1 46 ? 1.122 4.860 -1.110 1.00 0.00 46 ILE A N 5
ATOM 7484 C CA . ILE A 1 46 ? 0.249 4.099 -1.995 1.00 0.00 46 ILE A CA 5
ATOM 7485 C C . ILE A 1 46 ? 0.398 4.559 -3.441 1.00 0.00 46 ILE A C 5
ATOM 7486 O O . ILE A 1 46 ? 0.387 5.757 -3.727 1.00 0.00 46 ILE A O 5
ATOM 7502 N N . ASP A 1 47 ? 0.535 3.600 -4.351 1.00 0.00 47 ASP A N 5
ATOM 7503 C CA . ASP A 1 47 ? 0.686 3.906 -5.768 1.00 0.00 47 ASP A CA 5
ATOM 7504 C C . ASP A 1 47 ? -0.670 3.940 -6.466 1.00 0.00 47 ASP A C 5
ATOM 7505 O O . ASP A 1 47 ? -1.069 4.965 -7.020 1.00 0.00 47 ASP A O 5
ATOM 7514 N N . ARG A 1 48 ? -1.374 2.813 -6.435 1.00 0.00 48 ARG A N 5
ATOM 7515 C CA . ARG A 1 48 ? -2.686 2.714 -7.065 1.00 0.00 48 ARG A CA 5
ATOM 7516 C C . ARG A 1 48 ? -3.502 1.583 -6.448 1.00 0.00 48 ARG A C 5
ATOM 7517 O O . ARG A 1 48 ? -2.953 0.685 -5.810 1.00 0.00 48 ARG A O 5
ATOM 7538 N N . ILE A 1 49 ? -4.816 1.635 -6.643 1.00 0.00 49 ILE A N 5
ATOM 7539 C CA . ILE A 1 49 ? -5.709 0.615 -6.107 1.00 0.00 49 ILE A CA 5
ATOM 7540 C C . ILE A 1 49 ? -6.228 -0.296 -7.215 1.00 0.00 49 ILE A C 5
ATOM 7541 O O . ILE A 1 49 ? -6.207 0.068 -8.391 1.00 0.00 49 ILE A O 5
ATOM 7557 N N . LYS A 1 50 ? -6.693 -1.480 -6.832 1.00 0.00 50 LYS A N 5
ATOM 7558 C CA . LYS A 1 50 ? -7.217 -2.442 -7.795 1.00 0.00 50 LYS A CA 5
ATOM 7559 C C . LYS A 1 50 ? -8.723 -2.261 -7.981 1.00 0.00 50 LYS A C 5
ATOM 7560 O O . LYS A 1 50 ? -9.448 -2.015 -7.017 1.00 0.00 50 LYS A O 5
ATOM 7579 N N . PRO A 1 51 ? -9.216 -2.381 -9.227 1.00 0.00 51 PRO A N 5
ATOM 7580 C CA . PRO A 1 51 ? -10.642 -2.229 -9.527 1.00 0.00 51 PRO A CA 5
ATOM 7581 C C . PRO A 1 51 ? -11.464 -3.421 -9.050 1.00 0.00 51 PRO A C 5
ATOM 7582 O O . PRO A 1 51 ? -10.954 -4.535 -8.938 1.00 0.00 51 PRO A O 5
ATOM 7593 N N . ALA A 1 52 ? -12.740 -3.178 -8.768 1.00 0.00 52 ALA A N 5
ATOM 7594 C CA . ALA A 1 52 ? -13.634 -4.232 -8.303 1.00 0.00 52 ALA A CA 5
ATOM 7595 C C . ALA A 1 52 ? -13.130 -4.843 -6.999 1.00 0.00 52 ALA A C 5
ATOM 7596 O O . ALA A 1 52 ? -13.344 -6.025 -6.733 1.00 0.00 52 ALA A O 5
ATOM 7603 N N . SER A 1 53 ? -12.459 -4.028 -6.190 1.00 0.00 53 SER A N 5
ATOM 7604 C CA . SER A 1 53 ? -11.926 -4.489 -4.914 1.00 0.00 53 SER A CA 5
ATOM 7605 C C . SER A 1 53 ? -12.678 -3.855 -3.748 1.00 0.00 53 SER A C 5
ATOM 7606 O O . SER A 1 53 ? -13.658 -3.136 -3.946 1.00 0.00 53 SER A O 5
ATOM 7614 N N . VAL A 1 54 ? -12.215 -4.128 -2.533 1.00 0.00 54 VAL A N 5
ATOM 7615 C CA . VAL A 1 54 ? -12.846 -3.585 -1.335 1.00 0.00 54 VAL A CA 5
ATOM 7616 C C . VAL A 1 54 ? -12.370 -2.161 -1.063 1.00 0.00 54 VAL A C 5
ATOM 7617 O O . VAL A 1 54 ? -13.114 -1.339 -0.530 1.00 0.00 54 VAL A O 5
ATOM 7630 N N . VAL A 1 55 ? -11.125 -1.879 -1.433 1.00 0.00 55 VAL A N 5
ATOM 7631 C CA . VAL A 1 55 ? -10.549 -0.555 -1.228 1.00 0.00 55 VAL A CA 5
ATOM 7632 C C . VAL A 1 55 ? -11.043 0.428 -2.284 1.00 0.00 55 VAL A C 5
ATOM 7633 O O . VAL A 1 55 ? -11.290 1.598 -1.991 1.00 0.00 55 VAL A O 5
ATOM 7646 N N . ASP A 1 56 ? -11.185 -0.055 -3.514 1.00 0.00 56 ASP A N 5
ATOM 7647 C CA . ASP A 1 56 ? -11.650 0.782 -4.615 1.00 0.00 56 ASP A CA 5
ATOM 7648 C C . ASP A 1 56 ? -13.111 1.172 -4.423 1.00 0.00 56 ASP A C 5
ATOM 7649 O O . ASP A 1 56 ? -13.499 2.311 -4.679 1.00 0.00 56 ASP A O 5
ATOM 7658 N N . ARG A 1 57 ? -13.919 0.217 -3.971 1.00 0.00 57 ARG A N 5
ATOM 7659 C CA . ARG A 1 57 ? -15.338 0.461 -3.744 1.00 0.00 57 ARG A CA 5
ATOM 7660 C C . ARG A 1 57 ? -15.550 1.338 -2.514 1.00 0.00 57 ARG A C 5
ATOM 7661 O O . ARG A 1 57 ? -16.406 2.222 -2.510 1.00 0.00 57 ARG A O 5
ATOM 7682 N N . SER A 1 58 ? -14.765 1.086 -1.473 1.00 0.00 58 SER A N 5
ATOM 7683 C CA . SER A 1 58 ? -14.866 1.852 -0.235 1.00 0.00 58 SER A CA 5
ATOM 7684 C C . SER A 1 58 ? -14.215 3.222 -0.390 1.00 0.00 58 SER A C 5
ATOM 7685 O O . SER A 1 58 ? -14.754 4.232 0.066 1.00 0.00 58 SER A O 5
ATOM 7693 N N . GLY A 1 59 ? -13.054 3.251 -1.035 1.00 0.00 59 GLY A N 5
ATOM 7694 C CA . GLY A 1 59 ? -12.349 4.504 -1.238 1.00 0.00 59 GLY A CA 5
ATOM 7695 C C . GLY A 1 59 ? -11.640 4.979 0.015 1.00 0.00 59 GLY A C 5
ATOM 7696 O O . GLY A 1 59 ? -11.452 6.180 0.212 1.00 0.00 59 GLY A O 5
ATOM 7700 N N . ALA A 1 60 ? -11.245 4.036 0.864 1.00 0.00 60 ALA A N 5
ATOM 7701 C CA . ALA A 1 60 ? -10.553 4.365 2.104 1.00 0.00 60 ALA A CA 5
ATOM 7702 C C . ALA A 1 60 ? -9.092 4.709 1.841 1.00 0.00 60 ALA A C 5
ATOM 7703 O O . ALA A 1 60 ? -8.535 5.615 2.462 1.00 0.00 60 ALA A O 5
ATOM 7710 N N . LEU A 1 61 ? -8.475 3.980 0.917 1.00 0.00 61 LEU A N 5
ATOM 7711 C CA . LEU A 1 61 ? -7.077 4.209 0.571 1.00 0.00 61 LEU A CA 5
ATOM 7712 C C . LEU A 1 61 ? -6.956 4.874 -0.796 1.00 0.00 61 LEU A C 5
ATOM 7713 O O . LEU A 1 61 ? -7.519 4.396 -1.782 1.00 0.00 61 LEU A O 5
ATOM 7729 N N . HIS A 1 62 ? -6.220 5.980 -0.849 1.00 0.00 62 HIS A N 5
ATOM 7730 C CA . HIS A 1 62 ? -6.026 6.710 -2.095 1.00 0.00 62 HIS A CA 5
ATOM 7731 C C . HIS A 1 62 ? -4.558 6.694 -2.514 1.00 0.00 62 HIS A C 5
ATOM 7732 O O . HIS A 1 62 ? -3.663 6.654 -1.670 1.00 0.00 62 HIS A O 5
ATOM 7747 N N . PRO A 1 63 ? -4.291 6.724 -3.832 1.00 0.00 63 PRO A N 5
ATOM 7748 C CA . PRO A 1 63 ? -2.924 6.713 -4.360 1.00 0.00 63 PRO A CA 5
ATOM 7749 C C . PRO A 1 63 ? -2.183 8.015 -4.078 1.00 0.00 63 PRO A C 5
ATOM 7750 O O . PRO A 1 63 ? -2.342 9.000 -4.798 1.00 0.00 63 PRO A O 5
ATOM 7761 N N . GLY A 1 64 ? -1.373 8.013 -3.023 1.00 0.00 64 GLY A N 5
ATOM 7762 C CA . GLY A 1 64 ? -0.621 9.201 -2.665 1.00 0.00 64 GLY A CA 5
ATOM 7763 C C . GLY A 1 64 ? -0.399 9.320 -1.169 1.00 0.00 64 GLY A C 5
ATOM 7764 O O . GLY A 1 64 ? 0.558 9.955 -0.726 1.00 0.00 64 GLY A O 5
ATOM 7768 N N . ASP A 1 65 ? -1.285 8.707 -0.389 1.00 0.00 65 ASP A N 5
ATOM 7769 C CA . ASP A 1 65 ? -1.182 8.748 1.065 1.00 0.00 65 ASP A CA 5
ATOM 7770 C C . ASP A 1 65 ? 0.153 8.174 1.534 1.00 0.00 65 ASP A C 5
ATOM 7771 O O . ASP A 1 65 ? 0.761 7.353 0.848 1.00 0.00 65 ASP A O 5
ATOM 7780 N N . HIS A 1 66 ? 0.600 8.613 2.705 1.00 0.00 66 HIS A N 5
ATOM 7781 C CA . HIS A 1 66 ? 1.862 8.144 3.265 1.00 0.00 66 HIS A CA 5
ATOM 7782 C C . HIS A 1 66 ? 1.622 7.168 4.412 1.00 0.00 66 HIS A C 5
ATOM 7783 O O . HIS A 1 66 ? 1.154 7.556 5.482 1.00 0.00 66 HIS A O 5
ATOM 7798 N N . ILE A 1 67 ? 1.946 5.900 4.181 1.00 0.00 67 ILE A N 5
ATOM 7799 C CA . ILE A 1 67 ? 1.766 4.870 5.197 1.00 0.00 67 ILE A CA 5
ATOM 7800 C C . ILE A 1 67 ? 2.864 4.945 6.251 1.00 0.00 67 ILE A C 5
ATOM 7801 O O . ILE A 1 67 ? 4.052 4.927 5.929 1.00 0.00 67 ILE A O 5
ATOM 7817 N N . LEU A 1 68 ? 2.460 5.035 7.514 1.00 0.00 68 LEU A N 5
ATOM 7818 C CA . LEU A 1 68 ? 3.410 5.118 8.617 1.00 0.00 68 LEU A CA 5
ATOM 7819 C C . LEU A 1 68 ? 3.584 3.763 9.297 1.00 0.00 68 LEU A C 5
ATOM 7820 O O . LEU A 1 68 ? 4.636 3.476 9.869 1.00 0.00 68 LEU A O 5
ATOM 7836 N N . SER A 1 69 ? 2.548 2.932 9.231 1.00 0.00 69 SER A N 5
ATOM 7837 C CA . SER A 1 69 ? 2.593 1.609 9.843 1.00 0.00 69 SER A CA 5
ATOM 7838 C C . SER A 1 69 ? 1.489 0.714 9.290 1.00 0.00 69 SER A C 5
ATOM 7839 O O . SER A 1 69 ? 0.501 1.197 8.738 1.00 0.00 69 SER A O 5
ATOM 7847 N N . ILE A 1 70 ? 1.664 -0.595 9.442 1.00 0.00 70 ILE A N 5
ATOM 7848 C CA . ILE A 1 70 ? 0.684 -1.560 8.959 1.00 0.00 70 ILE A CA 5
ATOM 7849 C C . ILE A 1 70 ? 0.672 -2.812 9.830 1.00 0.00 70 ILE A C 5
ATOM 7850 O O . ILE A 1 70 ? 1.694 -3.479 9.988 1.00 0.00 70 ILE A O 5
ATOM 7866 N N . ASP A 1 71 ? -0.491 -3.126 10.391 1.00 0.00 71 ASP A N 5
ATOM 7867 C CA . ASP A 1 71 ? -0.634 -4.298 11.246 1.00 0.00 71 ASP A CA 5
ATOM 7868 C C . ASP A 1 71 ? 0.292 -4.209 12.456 1.00 0.00 71 ASP A C 5
ATOM 7869 O O . ASP A 1 71 ? 0.714 -5.228 13.003 1.00 0.00 71 ASP A O 5
ATOM 7878 N N . GLY A 1 72 ? 0.604 -2.984 12.868 1.00 0.00 72 GLY A N 5
ATOM 7879 C CA . GLY A 1 72 ? 1.479 -2.786 14.010 1.00 0.00 72 GLY A CA 5
ATOM 7880 C C . GLY A 1 72 ? 2.947 -2.749 13.626 1.00 0.00 72 GLY A C 5
ATOM 7881 O O . GLY A 1 72 ? 3.818 -2.718 14.497 1.00 0.00 72 GLY A O 5
ATOM 7885 N N . THR A 1 73 ? 3.226 -2.749 12.326 1.00 0.00 73 THR A N 5
ATOM 7886 C CA . THR A 1 73 ? 4.600 -2.714 11.841 1.00 0.00 73 THR A CA 5
ATOM 7887 C C . THR A 1 73 ? 4.991 -1.302 11.415 1.00 0.00 73 THR A C 5
ATOM 7888 O O . THR A 1 73 ? 4.221 -0.610 10.750 1.00 0.00 73 THR A O 5
ATOM 7899 N N . SER A 1 74 ? 6.189 -0.880 11.804 1.00 0.00 74 SER A N 5
ATOM 7900 C CA . SER A 1 74 ? 6.681 0.449 11.463 1.00 0.00 74 SER A CA 5
ATOM 7901 C C . SER A 1 74 ? 7.078 0.521 9.992 1.00 0.00 74 SER A C 5
ATOM 7902 O O . SER A 1 74 ? 7.604 -0.441 9.433 1.00 0.00 74 SER A O 5
ATOM 7910 N N . MET A 1 75 ? 6.824 1.669 9.371 1.00 0.00 75 MET A N 5
ATOM 7911 C CA . MET A 1 75 ? 7.156 1.867 7.964 1.00 0.00 75 MET A CA 5
ATOM 7912 C C . MET A 1 75 ? 8.452 2.659 7.817 1.00 0.00 75 MET A C 5
ATOM 7913 O O . MET A 1 75 ? 8.627 3.407 6.855 1.00 0.00 75 MET A O 5
ATOM 7927 N N . GLU A 1 76 ? 9.356 2.488 8.775 1.00 0.00 76 GLU A N 5
ATOM 7928 C CA . GLU A 1 76 ? 10.636 3.187 8.750 1.00 0.00 76 GLU A CA 5
ATOM 7929 C C . GLU A 1 76 ? 11.695 2.356 8.032 1.00 0.00 76 GLU A C 5
ATOM 7930 O O . GLU A 1 76 ? 12.066 1.275 8.491 1.00 0.00 76 GLU A O 5
ATOM 7942 N N . HIS A 1 77 ? 12.176 2.868 6.904 1.00 0.00 77 HIS A N 5
ATOM 7943 C CA . HIS A 1 77 ? 13.193 2.173 6.123 1.00 0.00 77 HIS A CA 5
ATOM 7944 C C . HIS A 1 77 ? 12.682 0.816 5.647 1.00 0.00 77 HIS A C 5
ATOM 7945 O O . HIS A 1 77 ? 13.455 -0.128 5.491 1.00 0.00 77 HIS A O 5
ATOM 7960 N N . CYS A 1 78 ? 11.376 0.728 5.419 1.00 0.00 78 CYS A N 5
ATOM 7961 C CA . CYS A 1 78 ? 10.762 -0.514 4.961 1.00 0.00 78 CYS A CA 5
ATOM 7962 C C . CYS A 1 78 ? 10.708 -0.562 3.437 1.00 0.00 78 CYS A C 5
ATOM 7963 O O . CYS A 1 78 ? 10.825 0.464 2.768 1.00 0.00 78 CYS A O 5
ATOM 7971 N N . SER A 1 79 ? 10.531 -1.763 2.894 1.00 0.00 79 SER A N 5
ATOM 7972 C CA . SER A 1 79 ? 10.463 -1.946 1.449 1.00 0.00 79 SER A CA 5
ATOM 7973 C C . SER A 1 79 ? 9.025 -2.177 0.996 1.00 0.00 79 SER A C 5
ATOM 7974 O O . SER A 1 79 ? 8.089 -2.077 1.790 1.00 0.00 79 SER A O 5
ATOM 7982 N N . LEU A 1 80 ? 8.856 -2.485 -0.286 1.00 0.00 80 LEU A N 5
ATOM 7983 C CA . LEU A 1 80 ? 7.531 -2.731 -0.845 1.00 0.00 80 LEU A CA 5
ATOM 7984 C C . LEU A 1 80 ? 7.045 -4.133 -0.496 1.00 0.00 80 LEU A C 5
ATOM 7985 O O . LEU A 1 80 ? 5.887 -4.327 -0.127 1.00 0.00 80 LEU A O 5
ATOM 8001 N N . LEU A 1 81 ? 7.939 -5.111 -0.616 1.00 0.00 81 LEU A N 5
ATOM 8002 C CA . LEU A 1 81 ? 7.602 -6.497 -0.313 1.00 0.00 81 LEU A CA 5
ATOM 8003 C C . LEU A 1 81 ? 7.145 -6.643 1.135 1.00 0.00 81 LEU A C 5
ATOM 8004 O O . LEU A 1 81 ? 6.102 -7.236 1.412 1.00 0.00 81 LEU A O 5
ATOM 8020 N N . GLU A 1 82 ? 7.935 -6.100 2.056 1.00 0.00 82 GLU A N 5
ATOM 8021 C CA . GLU A 1 82 ? 7.614 -6.170 3.477 1.00 0.00 82 GLU A CA 5
ATOM 8022 C C . GLU A 1 82 ? 6.295 -5.464 3.770 1.00 0.00 82 GLU A C 5
ATOM 8023 O O . GLU A 1 82 ? 5.492 -5.936 4.576 1.00 0.00 82 GLU A O 5
ATOM 8035 N N . ALA A 1 83 ? 6.077 -4.329 3.113 1.00 0.00 83 ALA A N 5
ATOM 8036 C CA . ALA A 1 83 ? 4.855 -3.558 3.304 1.00 0.00 83 ALA A CA 5
ATOM 8037 C C . ALA A 1 83 ? 3.659 -4.256 2.666 1.00 0.00 83 ALA A C 5
ATOM 8038 O O . ALA A 1 83 ? 2.543 -4.189 3.180 1.00 0.00 83 ALA A O 5
ATOM 8045 N N . THR A 1 84 ? 3.900 -4.925 1.544 1.00 0.00 84 THR A N 5
ATOM 8046 C CA . THR A 1 84 ? 2.842 -5.635 0.835 1.00 0.00 84 THR A CA 5
ATOM 8047 C C . THR A 1 84 ? 2.532 -6.966 1.513 1.00 0.00 84 THR A C 5
ATOM 8048 O O . THR A 1 84 ? 1.387 -7.421 1.516 1.00 0.00 84 THR A O 5
ATOM 8059 N N . LYS A 1 85 ? 3.558 -7.588 2.085 1.00 0.00 85 LYS A N 5
ATOM 8060 C CA . LYS A 1 85 ? 3.395 -8.867 2.765 1.00 0.00 85 LYS A CA 5
ATOM 8061 C C . LYS A 1 85 ? 2.433 -8.739 3.942 1.00 0.00 85 LYS A C 5
ATOM 8062 O O . LYS A 1 85 ? 1.631 -9.635 4.200 1.00 0.00 85 LYS A O 5
ATOM 8081 N N . LEU A 1 86 ? 2.520 -7.619 4.652 1.00 0.00 86 LEU A N 5
ATOM 8082 C CA . LEU A 1 86 ? 1.658 -7.373 5.801 1.00 0.00 86 LEU A CA 5
ATOM 8083 C C . LEU A 1 86 ? 0.196 -7.286 5.375 1.00 0.00 86 LEU A C 5
ATOM 8084 O O . LEU A 1 86 ? -0.689 -7.824 6.041 1.00 0.00 86 LEU A O 5
ATOM 8100 N N . LEU A 1 87 ? -0.051 -6.606 4.260 1.00 0.00 87 LEU A N 5
ATOM 8101 C CA . LEU A 1 87 ? -1.406 -6.449 3.745 1.00 0.00 87 LEU A CA 5
ATOM 8102 C C . LEU A 1 87 ? -2.027 -7.806 3.425 1.00 0.00 87 LEU A C 5
ATOM 8103 O O . LEU A 1 87 ? -3.238 -7.990 3.548 1.00 0.00 87 LEU A O 5
ATOM 8119 N N . ALA A 1 88 ? -1.189 -8.753 3.016 1.00 0.00 88 ALA A N 5
ATOM 8120 C CA . ALA A 1 88 ? -1.655 -10.092 2.679 1.00 0.00 88 ALA A CA 5
ATOM 8121 C C . ALA A 1 88 ? -2.028 -10.875 3.933 1.00 0.00 88 ALA A C 5
ATOM 8122 O O . ALA A 1 88 ? -2.915 -11.728 3.902 1.00 0.00 88 ALA A O 5
ATOM 8129 N N . SER A 1 89 ? -1.347 -10.579 5.035 1.00 0.00 89 SER A N 5
ATOM 8130 C CA . SER A 1 89 ? -1.607 -11.255 6.300 1.00 0.00 89 SER A CA 5
ATOM 8131 C C . SER A 1 89 ? -2.679 -10.520 7.099 1.00 0.00 89 SER A C 5
ATOM 8132 O O . SER A 1 89 ? -2.369 -9.736 7.996 1.00 0.00 89 SER A O 5
ATOM 8140 N N . ILE A 1 90 ? -3.940 -10.780 6.768 1.00 0.00 90 ILE A N 5
ATOM 8141 C CA . ILE A 1 90 ? -5.056 -10.143 7.455 1.00 0.00 90 ILE A CA 5
ATOM 8142 C C . ILE A 1 90 ? -6.199 -11.130 7.678 1.00 0.00 90 ILE A C 5
ATOM 8143 O O . ILE A 1 90 ? -6.646 -11.797 6.745 1.00 0.00 90 ILE A O 5
ATOM 8159 N N . SER A 1 91 ? -6.664 -11.217 8.919 1.00 0.00 91 SER A N 5
ATOM 8160 C CA . SER A 1 91 ? -7.754 -12.122 9.265 1.00 0.00 91 SER A CA 5
ATOM 8161 C C . SER A 1 91 ? -9.068 -11.650 8.652 1.00 0.00 91 SER A C 5
ATOM 8162 O O . SER A 1 91 ? -9.791 -12.429 8.032 1.00 0.00 91 SER A O 5
ATOM 8170 N N . GLU A 1 92 ? -9.371 -10.368 8.830 1.00 0.00 92 GLU A N 5
ATOM 8171 C CA . GLU A 1 92 ? -10.599 -9.791 8.294 1.00 0.00 92 GLU A CA 5
ATOM 8172 C C . GLU A 1 92 ? -10.414 -8.308 7.991 1.00 0.00 92 GLU A C 5
ATOM 8173 O O . GLU A 1 92 ? -10.498 -7.884 6.838 1.00 0.00 92 GLU A O 5
ATOM 8185 N N . LYS A 1 93 ? -10.162 -7.523 9.033 1.00 0.00 93 LYS A N 5
ATOM 8186 C CA . LYS A 1 93 ? -9.964 -6.086 8.880 1.00 0.00 93 LYS A CA 5
ATOM 8187 C C . LYS A 1 93 ? -8.481 -5.748 8.784 1.00 0.00 93 LYS A C 5
ATOM 8188 O O . LYS A 1 93 ? -7.693 -6.118 9.654 1.00 0.00 93 LYS A O 5
ATOM 8207 N N . VAL A 1 94 ? -8.107 -5.042 7.722 1.00 0.00 94 VAL A N 5
ATOM 8208 C CA . VAL A 1 94 ? -6.718 -4.654 7.514 1.00 0.00 94 VAL A CA 5
ATOM 8209 C C . VAL A 1 94 ? -6.339 -3.472 8.402 1.00 0.00 94 VAL A C 5
ATOM 8210 O O . VAL A 1 94 ? -7.019 -2.447 8.413 1.00 0.00 94 VAL A O 5
ATOM 8223 N N . ARG A 1 95 ? -5.247 -3.623 9.145 1.00 0.00 95 ARG A N 5
ATOM 8224 C CA . ARG A 1 95 ? -4.775 -2.569 10.035 1.00 0.00 95 ARG A CA 5
ATOM 8225 C C . ARG A 1 95 ? -3.783 -1.658 9.319 1.00 0.00 95 ARG A C 5
ATOM 8226 O O . ARG A 1 95 ? -2.570 -1.793 9.485 1.00 0.00 95 ARG A O 5
ATOM 8247 N N . LEU A 1 96 ? -4.305 -0.731 8.524 1.00 0.00 96 LEU A N 5
ATOM 8248 C CA . LEU A 1 96 ? -3.466 0.201 7.783 1.00 0.00 96 LEU A CA 5
ATOM 8249 C C . LEU A 1 96 ? -3.364 1.539 8.507 1.00 0.00 96 LEU A C 5
ATOM 8250 O O . LEU A 1 96 ? -4.370 2.208 8.743 1.00 0.00 96 LEU A O 5
ATOM 8266 N N . GLU A 1 97 ? -2.141 1.925 8.854 1.00 0.00 97 GLU A N 5
ATOM 8267 C CA . GLU A 1 97 ? -1.906 3.186 9.548 1.00 0.00 97 GLU A CA 5
ATOM 8268 C C . GLU A 1 97 ? -1.365 4.240 8.588 1.00 0.00 97 GLU A C 5
ATOM 8269 O O . GLU A 1 97 ? -0.194 4.205 8.207 1.00 0.00 97 GLU A O 5
ATOM 8281 N N . ILE A 1 98 ? -2.225 5.174 8.197 1.00 0.00 98 ILE A N 5
ATOM 8282 C CA . ILE A 1 98 ? -1.834 6.237 7.279 1.00 0.00 98 ILE A CA 5
ATOM 8283 C C . ILE A 1 98 ? -1.591 7.546 8.021 1.00 0.00 98 ILE A C 5
ATOM 8284 O O . ILE A 1 98 ? -2.085 7.744 9.131 1.00 0.00 98 ILE A O 5
ATOM 8300 N N . LEU A 1 99 ? -0.828 8.438 7.399 1.00 0.00 99 LEU A N 5
ATOM 8301 C CA . LEU A 1 99 ? -0.520 9.731 7.998 1.00 0.00 99 LEU A CA 5
ATOM 8302 C C . LEU A 1 99 ? -1.688 10.701 7.825 1.00 0.00 99 LEU A C 5
ATOM 8303 O O . LEU A 1 99 ? -2.335 10.722 6.778 1.00 0.00 99 LEU A O 5
ATOM 8319 N N . PRO A 1 100 ? -1.974 11.520 8.854 1.00 0.00 100 PRO A N 5
ATOM 8320 C CA . PRO A 1 100 ? -3.072 12.492 8.804 1.00 0.00 100 PRO A CA 5
ATOM 8321 C C . PRO A 1 100 ? -3.017 13.365 7.555 1.00 0.00 100 PRO A C 5
ATOM 8322 O O . PRO A 1 100 ? -2.386 14.422 7.550 1.00 0.00 100 PRO A O 5
ATOM 8333 N N . VAL A 1 101 ? -3.685 12.917 6.497 1.00 0.00 101 VAL A N 5
ATOM 8334 C CA . VAL A 1 101 ? -3.713 13.656 5.240 1.00 0.00 101 VAL A CA 5
ATOM 8335 C C . VAL A 1 101 ? -5.099 14.240 4.978 1.00 0.00 101 VAL A C 5
ATOM 8336 O O . VAL A 1 101 ? -6.102 13.732 5.479 1.00 0.00 101 VAL A O 5
ATOM 8349 N N . PRO A 1 102 ? -5.174 15.323 4.183 1.00 0.00 102 PRO A N 5
ATOM 8350 C CA . PRO A 1 102 ? -6.447 15.975 3.855 1.00 0.00 102 PRO A CA 5
ATOM 8351 C C . PRO A 1 102 ? -7.348 15.088 3.002 1.00 0.00 102 PRO A C 5
ATOM 8352 O O . PRO A 1 102 ? -8.572 15.204 3.047 1.00 0.00 102 PRO A O 5
ATOM 8363 N N . GLN A 1 103 ? -6.733 14.201 2.225 1.00 0.00 103 GLN A N 5
ATOM 8364 C CA . GLN A 1 103 ? -7.480 13.295 1.362 1.00 0.00 103 GLN A CA 5
ATOM 8365 C C . GLN A 1 103 ? -8.310 12.318 2.189 1.00 0.00 103 GLN A C 5
ATOM 8366 O O . GLN A 1 103 ? -9.470 12.052 1.875 1.00 0.00 103 GLN A O 5
ATOM 8380 N N . SER A 1 104 ? -7.706 11.786 3.247 1.00 0.00 104 SER A N 5
ATOM 8381 C CA . SER A 1 104 ? -8.389 10.839 4.120 1.00 0.00 104 SER A CA 5
ATOM 8382 C C . SER A 1 104 ? -8.173 11.199 5.586 1.00 0.00 104 SER A C 5
ATOM 8383 O O . SER A 1 104 ? -7.040 11.246 6.065 1.00 0.00 104 SER A O 5
ATOM 8391 N N . GLN A 1 105 ? -9.268 11.453 6.295 1.00 0.00 105 GLN A N 5
ATOM 8392 C CA . GLN A 1 105 ? -9.199 11.810 7.708 1.00 0.00 105 GLN A CA 5
ATOM 8393 C C . GLN A 1 105 ? -10.443 11.330 8.451 1.00 0.00 105 GLN A C 5
ATOM 8394 O O . GLN A 1 105 ? -10.881 11.952 9.419 1.00 0.00 105 GLN A O 5
ATOM 8408 N N . ARG A 1 106 ? -11.007 10.218 7.991 1.00 0.00 106 ARG A N 5
ATOM 8409 C CA . ARG A 1 106 ? -12.200 9.653 8.610 1.00 0.00 106 ARG A CA 5
ATOM 8410 C C . ARG A 1 106 ? -12.202 8.130 8.501 1.00 0.00 106 ARG A C 5
ATOM 8411 O O . ARG A 1 106 ? -12.684 7.572 7.515 1.00 0.00 106 ARG A O 5
ATOM 8432 N N . PRO A 1 107 ? -11.662 7.434 9.517 1.00 0.00 107 PRO A N 5
ATOM 8433 C CA . PRO A 1 107 ? -11.605 5.969 9.527 1.00 0.00 107 PRO A CA 5
ATOM 8434 C C . PRO A 1 107 ? -12.956 5.333 9.216 1.00 0.00 107 PRO A C 5
ATOM 8435 O O . PRO A 1 107 ? -13.046 4.402 8.416 1.00 0.00 107 PRO A O 5
ATOM 8446 N N . LEU A 1 108 ? -14.004 5.843 9.855 1.00 0.00 108 LEU A N 5
ATOM 8447 C CA . LEU A 1 108 ? -15.352 5.326 9.648 1.00 0.00 108 LEU A CA 5
ATOM 8448 C C . LEU A 1 108 ? -16.374 6.151 10.424 1.00 0.00 108 LEU A C 5
ATOM 8449 O O . LEU A 1 108 ? -17.396 6.566 9.876 1.00 0.00 108 LEU A O 5
ATOM 8465 N N . ARG A 1 109 ? -16.091 6.385 11.701 1.00 0.00 109 ARG A N 5
ATOM 8466 C CA . ARG A 1 109 ? -16.986 7.161 12.553 1.00 0.00 109 ARG A CA 5
ATOM 8467 C C . ARG A 1 109 ? -18.370 6.513 12.622 1.00 0.00 109 ARG A C 5
ATOM 8468 O O . ARG A 1 109 ? -19.360 7.088 12.172 1.00 0.00 109 ARG A O 5
ATOM 8489 N N . PRO A 1 110 ? -18.456 5.298 13.192 1.00 0.00 110 PRO A N 5
ATOM 8490 C CA . PRO A 1 110 ? -19.724 4.573 13.318 1.00 0.00 110 PRO A CA 5
ATOM 8491 C C . PRO A 1 110 ? -20.779 5.382 14.065 1.00 0.00 110 PRO A C 5
ATOM 8492 O O . PRO A 1 110 ? -21.823 5.723 13.508 1.00 0.00 110 PRO A O 5
ATOM 8503 N N . SER A 1 111 ? -20.500 5.685 15.328 1.00 0.00 111 SER A N 5
ATOM 8504 C CA . SER A 1 111 ? -21.423 6.455 16.153 1.00 0.00 111 SER A CA 5
ATOM 8505 C C . SER A 1 111 ? -20.838 6.699 17.541 1.00 0.00 111 SER A C 5
ATOM 8506 O O . SER A 1 111 ? -19.690 6.344 17.812 1.00 0.00 111 SER A O 5
ATOM 8514 N N . SER A 1 112 ? -21.633 7.306 18.415 1.00 0.00 112 SER A N 5
ATOM 8515 C CA . SER A 1 112 ? -21.193 7.596 19.774 1.00 0.00 112 SER A CA 5
ATOM 8516 C C . SER A 1 112 ? -21.394 6.386 20.681 1.00 0.00 112 SER A C 5
ATOM 8517 O O . SER A 1 112 ? -22.481 6.175 21.219 1.00 0.00 112 SER A O 5
ATOM 8525 N N . GLY A 1 113 ? -20.339 5.594 20.847 1.00 0.00 113 GLY A N 5
ATOM 8526 C CA . GLY A 1 113 ? -20.422 4.416 21.688 1.00 0.00 113 GLY A CA 5
ATOM 8527 C C . GLY A 1 113 ? -19.085 4.044 22.301 1.00 0.00 113 GLY A C 5
ATOM 8528 O O . GLY A 1 113 ? -18.036 4.441 21.794 1.00 0.00 113 GLY A O 5
ATOM 8532 N N . PRO A 1 114 ? -19.089 3.276 23.404 1.00 0.00 114 PRO A N 5
ATOM 8533 C CA . PRO A 1 114 ? -17.857 2.856 24.079 1.00 0.00 114 PRO A CA 5
ATOM 8534 C C . PRO A 1 114 ? -17.069 1.835 23.266 1.00 0.00 114 PRO A C 5
ATOM 8535 O O . PRO A 1 114 ? -17.589 1.247 22.318 1.00 0.00 114 PRO A O 5
ATOM 8546 N N . SER A 1 115 ? -15.811 1.629 23.643 1.00 0.00 115 SER A N 5
ATOM 8547 C CA . SER A 1 115 ? -14.951 0.677 22.950 1.00 0.00 115 SER A CA 5
ATOM 8548 C C . SER A 1 115 ? -14.783 1.063 21.483 1.00 0.00 115 SER A C 5
ATOM 8549 O O . SER A 1 115 ? -14.658 0.200 20.615 1.00 0.00 115 SER A O 5
ATOM 8557 N N . SER A 1 116 ? -14.780 2.365 21.215 1.00 0.00 116 SER A N 5
ATOM 8558 C CA . SER A 1 116 ? -14.627 2.864 19.854 1.00 0.00 116 SER A CA 5
ATOM 8559 C C . SER A 1 116 ? -13.845 4.174 19.839 1.00 0.00 116 SER A C 5
ATOM 8560 O O . SER A 1 116 ? -13.952 4.983 20.760 1.00 0.00 116 SER A O 5
ATOM 8568 N N . GLY A 1 117 ? -13.059 4.376 18.787 1.00 0.00 117 GLY A N 5
ATOM 8569 C CA . GLY A 1 117 ? -12.271 5.588 18.671 1.00 0.00 117 GLY A CA 5
ATOM 8570 C C . GLY A 1 117 ? -10.853 5.317 18.211 1.00 0.00 117 GLY A C 5
ATOM 8571 O O . GLY A 1 117 ? -10.387 4.168 18.367 1.00 0.00 117 GLY A O 5
ATOM 8576 N N . GLY A 1 1 ? 9.940 -2.411 43.813 1.00 0.00 1 GLY A N 6
ATOM 8577 C CA . GLY A 1 1 ? 8.584 -2.619 43.235 1.00 0.00 1 GLY A CA 6
ATOM 8578 C C . GLY A 1 1 ? 7.486 -2.054 44.114 1.00 0.00 1 GLY A C 6
ATOM 8579 O O . GLY A 1 1 ? 6.790 -2.797 44.806 1.00 0.00 1 GLY A O 6
ATOM 8585 N N . SER A 1 2 ? 7.329 -0.734 44.087 1.00 0.00 2 SER A N 6
ATOM 8586 C CA . SER A 1 2 ? 6.308 -0.069 44.888 1.00 0.00 2 SER A CA 6
ATOM 8587 C C . SER A 1 2 ? 5.858 1.230 44.225 1.00 0.00 2 SER A C 6
ATOM 8588 O O . SER A 1 2 ? 4.662 1.493 44.102 1.00 0.00 2 SER A O 6
ATOM 8596 N N . SER A 1 3 ? 6.824 2.037 43.800 1.00 0.00 3 SER A N 6
ATOM 8597 C CA . SER A 1 3 ? 6.528 3.308 43.150 1.00 0.00 3 SER A CA 6
ATOM 8598 C C . SER A 1 3 ? 7.026 3.311 41.708 1.00 0.00 3 SER A C 6
ATOM 8599 O O . SER A 1 3 ? 8.086 2.763 41.406 1.00 0.00 3 SER A O 6
ATOM 8607 N N . GLY A 1 4 ? 6.254 3.932 40.822 1.00 0.00 4 GLY A N 6
ATOM 8608 C CA . GLY A 1 4 ? 6.633 3.994 39.423 1.00 0.00 4 GLY A CA 6
ATOM 8609 C C . GLY A 1 4 ? 6.156 5.264 38.748 1.00 0.00 4 GLY A C 6
ATOM 8610 O O . GLY A 1 4 ? 4.961 5.434 38.502 1.00 0.00 4 GLY A O 6
ATOM 8614 N N . SER A 1 5 ? 7.091 6.160 38.447 1.00 0.00 5 SER A N 6
ATOM 8615 C CA . SER A 1 5 ? 6.759 7.422 37.797 1.00 0.00 5 SER A CA 6
ATOM 8616 C C . SER A 1 5 ? 7.166 7.400 36.326 1.00 0.00 5 SER A C 6
ATOM 8617 O O . SER A 1 5 ? 8.203 7.947 35.951 1.00 0.00 5 SER A O 6
ATOM 8625 N N . SER A 1 6 ? 6.343 6.763 35.500 1.00 0.00 6 SER A N 6
ATOM 8626 C CA . SER A 1 6 ? 6.617 6.669 34.070 1.00 0.00 6 SER A CA 6
ATOM 8627 C C . SER A 1 6 ? 5.813 7.707 33.293 1.00 0.00 6 SER A C 6
ATOM 8628 O O . SER A 1 6 ? 4.791 7.387 32.685 1.00 0.00 6 SER A O 6
ATOM 8636 N N . GLY A 1 7 ? 6.281 8.950 33.317 1.00 0.00 7 GLY A N 6
ATOM 8637 C CA . GLY A 1 7 ? 5.594 10.016 32.612 1.00 0.00 7 GLY A CA 6
ATOM 8638 C C . GLY A 1 7 ? 6.540 11.096 32.127 1.00 0.00 7 GLY A C 6
ATOM 8639 O O . GLY A 1 7 ? 6.681 12.140 32.765 1.00 0.00 7 GLY A O 6
ATOM 8643 N N . ASP A 1 8 ? 7.191 10.845 30.996 1.00 0.00 8 ASP A N 6
ATOM 8644 C CA . ASP A 1 8 ? 8.129 11.805 30.426 1.00 0.00 8 ASP A CA 6
ATOM 8645 C C . ASP A 1 8 ? 7.856 12.016 28.940 1.00 0.00 8 ASP A C 6
ATOM 8646 O O . ASP A 1 8 ? 8.491 11.394 28.088 1.00 0.00 8 ASP A O 6
ATOM 8655 N N . THR A 1 9 ? 6.908 12.896 28.637 1.00 0.00 9 THR A N 6
ATOM 8656 C CA . THR A 1 9 ? 6.551 13.188 27.254 1.00 0.00 9 THR A CA 6
ATOM 8657 C C . THR A 1 9 ? 6.050 11.934 26.545 1.00 0.00 9 THR A C 6
ATOM 8658 O O . THR A 1 9 ? 6.792 11.289 25.805 1.00 0.00 9 THR A O 6
ATOM 8669 N N . VAL A 1 10 ? 4.787 11.594 26.776 1.00 0.00 10 VAL A N 6
ATOM 8670 C CA . VAL A 1 10 ? 4.186 10.418 26.158 1.00 0.00 10 VAL A CA 6
ATOM 8671 C C . VAL A 1 10 ? 3.628 10.745 24.777 1.00 0.00 10 VAL A C 6
ATOM 8672 O O . VAL A 1 10 ? 3.573 11.909 24.379 1.00 0.00 10 VAL A O 6
ATOM 8685 N N . ALA A 1 11 ? 3.216 9.712 24.051 1.00 0.00 11 ALA A N 6
ATOM 8686 C CA . ALA A 1 11 ? 2.663 9.889 22.715 1.00 0.00 11 ALA A CA 6
ATOM 8687 C C . ALA A 1 11 ? 2.090 8.582 22.179 1.00 0.00 11 ALA A C 6
ATOM 8688 O O . ALA A 1 11 ? 2.816 7.753 21.630 1.00 0.00 11 ALA A O 6
ATOM 8695 N N . ASN A 1 12 ? 0.783 8.403 22.342 1.00 0.00 12 ASN A N 6
ATOM 8696 C CA . ASN A 1 12 ? 0.113 7.196 21.875 1.00 0.00 12 ASN A CA 6
ATOM 8697 C C . ASN A 1 12 ? -1.382 7.440 21.690 1.00 0.00 12 ASN A C 6
ATOM 8698 O O . ASN A 1 12 ? -1.998 8.188 22.449 1.00 0.00 12 ASN A O 6
ATOM 8709 N N . ALA A 1 13 ? -1.959 6.805 20.675 1.00 0.00 13 ALA A N 6
ATOM 8710 C CA . ALA A 1 13 ? -3.381 6.954 20.390 1.00 0.00 13 ALA A CA 6
ATOM 8711 C C . ALA A 1 13 ? -3.733 8.408 20.099 1.00 0.00 13 ALA A C 6
ATOM 8712 O O . ALA A 1 13 ? -4.842 8.859 20.386 1.00 0.00 13 ALA A O 6
ATOM 8719 N N . SER A 1 14 ? -2.783 9.138 19.525 1.00 0.00 14 SER A N 6
ATOM 8720 C CA . SER A 1 14 ? -2.992 10.542 19.194 1.00 0.00 14 SER A CA 6
ATOM 8721 C C . SER A 1 14 ? -1.938 11.031 18.204 1.00 0.00 14 SER A C 6
ATOM 8722 O O . SER A 1 14 ? -0.998 11.733 18.579 1.00 0.00 14 SER A O 6
ATOM 8730 N N . GLY A 1 15 ? -2.101 10.654 16.940 1.00 0.00 15 GLY A N 6
ATOM 8731 C CA . GLY A 1 15 ? -1.156 11.064 15.918 1.00 0.00 15 GLY A CA 6
ATOM 8732 C C . GLY A 1 15 ? -1.542 10.558 14.540 1.00 0.00 15 GLY A C 6
ATOM 8733 O O . GLY A 1 15 ? -2.183 11.276 13.772 1.00 0.00 15 GLY A O 6
ATOM 8737 N N . PRO A 1 16 ? -1.161 9.316 14.193 1.00 0.00 16 PRO A N 6
ATOM 8738 C CA . PRO A 1 16 ? -1.478 8.729 12.890 1.00 0.00 16 PRO A CA 6
ATOM 8739 C C . PRO A 1 16 ? -2.952 8.353 12.767 1.00 0.00 16 PRO A C 6
ATOM 8740 O O . PRO A 1 16 ? -3.708 8.441 13.735 1.00 0.00 16 PRO A O 6
ATOM 8751 N N . LEU A 1 17 ? -3.353 7.935 11.571 1.00 0.00 17 LEU A N 6
ATOM 8752 C CA . LEU A 1 17 ? -4.735 7.545 11.321 1.00 0.00 17 LEU A CA 6
ATOM 8753 C C . LEU A 1 17 ? -4.828 6.062 10.977 1.00 0.00 17 LEU A C 6
ATOM 8754 O O . LEU A 1 17 ? -3.939 5.508 10.331 1.00 0.00 17 LEU A O 6
ATOM 8770 N N . MET A 1 18 ? -5.909 5.425 11.414 1.00 0.00 18 MET A N 6
ATOM 8771 C CA . MET A 1 18 ? -6.118 4.006 11.151 1.00 0.00 18 MET A CA 6
ATOM 8772 C C . MET A 1 18 ? -7.202 3.800 10.099 1.00 0.00 18 MET A C 6
ATOM 8773 O O . MET A 1 18 ? -8.369 4.123 10.323 1.00 0.00 18 MET A O 6
ATOM 8787 N N . VAL A 1 19 ? -6.809 3.260 8.950 1.00 0.00 19 VAL A N 6
ATOM 8788 C CA . VAL A 1 19 ? -7.746 3.011 7.862 1.00 0.00 19 VAL A CA 6
ATOM 8789 C C . VAL A 1 19 ? -8.087 1.528 7.760 1.00 0.00 19 VAL A C 6
ATOM 8790 O O . VAL A 1 19 ? -7.449 0.783 7.015 1.00 0.00 19 VAL A O 6
ATOM 8803 N N . GLU A 1 20 ? -9.096 1.105 8.514 1.00 0.00 20 GLU A N 6
ATOM 8804 C CA . GLU A 1 20 ? -9.522 -0.290 8.510 1.00 0.00 20 GLU A CA 6
ATOM 8805 C C . GLU A 1 20 ? -10.390 -0.589 7.292 1.00 0.00 20 GLU A C 6
ATOM 8806 O O . GLU A 1 20 ? -11.158 0.261 6.839 1.00 0.00 20 GLU A O 6
ATOM 8818 N N . ILE A 1 21 ? -10.265 -1.803 6.766 1.00 0.00 21 ILE A N 6
ATOM 8819 C CA . ILE A 1 21 ? -11.039 -2.216 5.602 1.00 0.00 21 ILE A CA 6
ATOM 8820 C C . ILE A 1 21 ? -11.557 -3.640 5.763 1.00 0.00 21 ILE A C 6
ATOM 8821 O O . ILE A 1 21 ? -10.837 -4.606 5.508 1.00 0.00 21 ILE A O 6
ATOM 8837 N N . VAL A 1 22 ? -12.810 -3.765 6.190 1.00 0.00 22 VAL A N 6
ATOM 8838 C CA . VAL A 1 22 ? -13.424 -5.072 6.386 1.00 0.00 22 VAL A CA 6
ATOM 8839 C C . VAL A 1 22 ? -13.437 -5.874 5.087 1.00 0.00 22 VAL A C 6
ATOM 8840 O O . VAL A 1 22 ? -14.348 -5.740 4.270 1.00 0.00 22 VAL A O 6
ATOM 8853 N N . LYS A 1 23 ? -12.418 -6.707 4.904 1.00 0.00 23 LYS A N 6
ATOM 8854 C CA . LYS A 1 23 ? -12.310 -7.532 3.707 1.00 0.00 23 LYS A CA 6
ATOM 8855 C C . LYS A 1 23 ? -12.961 -8.893 3.921 1.00 0.00 23 LYS A C 6
ATOM 8856 O O . LYS A 1 23 ? -13.511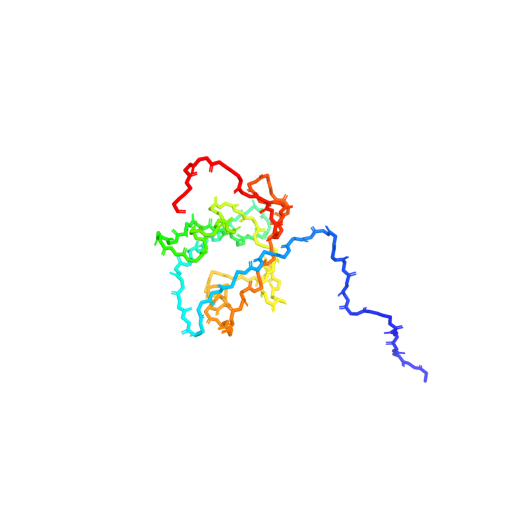 -9.168 4.988 1.00 0.00 23 LYS A O 6
ATOM 8875 N N . THR A 1 24 ? -12.893 -9.742 2.902 1.00 0.00 24 THR A N 6
ATOM 8876 C CA . THR A 1 24 ? -13.475 -11.078 2.978 1.00 0.00 24 THR A CA 6
ATOM 8877 C C . THR A 1 24 ? -12.623 -11.991 3.856 1.00 0.00 24 THR A C 6
ATOM 8878 O O . THR A 1 24 ? -11.405 -11.831 3.936 1.00 0.00 24 THR A O 6
ATOM 8889 N N . PRO A 1 25 ? -13.257 -12.967 4.530 1.00 0.00 25 PRO A N 6
ATOM 8890 C CA . PRO A 1 25 ? -12.551 -13.908 5.406 1.00 0.00 25 PRO A CA 6
ATOM 8891 C C . PRO A 1 25 ? -11.652 -14.862 4.626 1.00 0.00 25 PRO A C 6
ATOM 8892 O O . PRO A 1 25 ? -12.133 -15.773 3.952 1.00 0.00 25 PRO A O 6
ATOM 8903 N N . GLY A 1 26 ? -10.344 -14.645 4.721 1.00 0.00 26 GLY A N 6
ATOM 8904 C CA . GLY A 1 26 ? -9.399 -15.493 4.019 1.00 0.00 26 GLY A CA 6
ATOM 8905 C C . GLY A 1 26 ? -9.227 -15.090 2.567 1.00 0.00 26 GLY A C 6
ATOM 8906 O O . GLY A 1 26 ? -8.930 -15.927 1.716 1.00 0.00 26 GLY A O 6
ATOM 8910 N N . SER A 1 27 ? -9.415 -13.805 2.286 1.00 0.00 27 SER A N 6
ATOM 8911 C CA . SER A 1 27 ? -9.280 -13.292 0.927 1.00 0.00 27 SER A CA 6
ATOM 8912 C C . SER A 1 27 ? -8.323 -12.106 0.886 1.00 0.00 27 SER A C 6
ATOM 8913 O O . SER A 1 27 ? -7.819 -11.665 1.919 1.00 0.00 27 SER A O 6
ATOM 8921 N N . ALA A 1 28 ? -8.076 -11.592 -0.315 1.00 0.00 28 ALA A N 6
ATOM 8922 C CA . ALA A 1 28 ? -7.179 -10.456 -0.492 1.00 0.00 28 ALA A CA 6
ATOM 8923 C C . ALA A 1 28 ? -7.928 -9.246 -1.040 1.00 0.00 28 ALA A C 6
ATOM 8924 O O . ALA A 1 28 ? -9.158 -9.237 -1.091 1.00 0.00 28 ALA A O 6
ATOM 8931 N N . LEU A 1 29 ? -7.179 -8.227 -1.448 1.00 0.00 29 LEU A N 6
ATOM 8932 C CA . LEU A 1 29 ? -7.773 -7.011 -1.991 1.00 0.00 29 LEU A CA 6
ATOM 8933 C C . LEU A 1 29 ? -7.139 -6.647 -3.330 1.00 0.00 29 LEU A C 6
ATOM 8934 O O . LEU A 1 29 ? -7.797 -6.681 -4.370 1.00 0.00 29 LEU A O 6
ATOM 8950 N N . GLY A 1 30 ? -5.858 -6.297 -3.295 1.00 0.00 30 GLY A N 6
ATOM 8951 C CA . GLY A 1 30 ? -5.154 -5.931 -4.511 1.00 0.00 30 GLY A CA 6
ATOM 8952 C C . GLY A 1 30 ? -4.566 -4.535 -4.440 1.00 0.00 30 GLY A C 6
ATOM 8953 O O . GLY A 1 30 ? -4.596 -3.791 -5.419 1.00 0.00 30 GLY A O 6
ATOM 8957 N N . ILE A 1 31 ? -4.028 -4.181 -3.277 1.00 0.00 31 ILE A N 6
ATOM 8958 C CA . ILE A 1 31 ? -3.430 -2.867 -3.080 1.00 0.00 31 ILE A CA 6
ATOM 8959 C C . ILE A 1 31 ? -1.975 -2.853 -3.537 1.00 0.00 31 ILE A C 6
ATOM 8960 O O . ILE A 1 31 ? -1.255 -3.839 -3.379 1.00 0.00 31 ILE A O 6
ATOM 8976 N N . SER A 1 32 ? -1.548 -1.729 -4.102 1.00 0.00 32 SER A N 6
ATOM 8977 C CA . SER A 1 32 ? -0.178 -1.586 -4.582 1.00 0.00 32 SER A CA 6
ATOM 8978 C C . SER A 1 32 ? 0.504 -0.386 -3.933 1.00 0.00 32 SER A C 6
ATOM 8979 O O . SER A 1 32 ? 0.035 0.746 -4.051 1.00 0.00 32 SER A O 6
ATOM 8987 N N . LEU A 1 33 ? 1.614 -0.642 -3.248 1.00 0.00 33 LEU A N 6
ATOM 8988 C CA . LEU A 1 33 ? 2.361 0.417 -2.580 1.00 0.00 33 LEU A CA 6
ATOM 8989 C C . LEU A 1 33 ? 3.550 0.860 -3.426 1.00 0.00 33 LEU A C 6
ATOM 8990 O O . LEU A 1 33 ? 3.753 0.369 -4.536 1.00 0.00 33 LEU A O 6
ATOM 9006 N N . THR A 1 34 ? 4.334 1.792 -2.893 1.00 0.00 34 THR A N 6
ATOM 9007 C CA . THR A 1 34 ? 5.504 2.302 -3.599 1.00 0.00 34 THR A CA 6
ATOM 9008 C C . THR A 1 34 ? 6.430 3.052 -2.646 1.00 0.00 34 THR A C 6
ATOM 9009 O O . THR A 1 34 ? 6.015 3.999 -1.980 1.00 0.00 34 THR A O 6
ATOM 9020 N N . THR A 1 35 ? 7.686 2.619 -2.587 1.00 0.00 35 THR A N 6
ATOM 9021 C CA . THR A 1 35 ? 8.671 3.249 -1.715 1.00 0.00 35 THR A CA 6
ATOM 9022 C C . THR A 1 35 ? 9.479 4.296 -2.475 1.00 0.00 35 THR A C 6
ATOM 9023 O O . THR A 1 35 ? 10.138 3.986 -3.468 1.00 0.00 35 THR A O 6
ATOM 9034 N N . THR A 1 36 ? 9.423 5.537 -2.001 1.00 0.00 36 THR A N 6
ATOM 9035 C CA . THR A 1 36 ? 10.152 6.631 -2.635 1.00 0.00 36 THR A CA 6
ATOM 9036 C C . THR A 1 36 ? 11.167 7.239 -1.673 1.00 0.00 36 THR A C 6
ATOM 9037 O O . THR A 1 36 ? 11.318 6.778 -0.541 1.00 0.00 36 THR A O 6
ATOM 9048 N N . SER A 1 37 ? 11.861 8.276 -2.130 1.00 0.00 37 SER A N 6
ATOM 9049 C CA . SER A 1 37 ? 12.863 8.947 -1.309 1.00 0.00 37 SER A CA 6
ATOM 9050 C C . SER A 1 37 ? 12.525 10.425 -1.139 1.00 0.00 37 SER A C 6
ATOM 9051 O O . SER A 1 37 ? 11.494 10.896 -1.620 1.00 0.00 37 SER A O 6
ATOM 9059 N N . LEU A 1 38 ? 13.402 11.151 -0.454 1.00 0.00 38 LEU A N 6
ATOM 9060 C CA . LEU A 1 38 ? 13.197 12.576 -0.220 1.00 0.00 38 LEU A CA 6
ATOM 9061 C C . LEU A 1 38 ? 14.531 13.310 -0.133 1.00 0.00 38 LEU A C 6
ATOM 9062 O O . LEU A 1 38 ? 14.850 14.142 -0.983 1.00 0.00 38 LEU A O 6
ATOM 9078 N N . ARG A 1 39 ? 15.307 12.996 0.898 1.00 0.00 39 ARG A N 6
ATOM 9079 C CA . ARG A 1 39 ? 16.607 13.625 1.097 1.00 0.00 39 ARG A CA 6
ATOM 9080 C C . ARG A 1 39 ? 17.609 12.632 1.676 1.00 0.00 39 ARG A C 6
ATOM 9081 O O . ARG A 1 39 ? 18.730 12.504 1.182 1.00 0.00 39 ARG A O 6
ATOM 9102 N N . ASN A 1 40 ? 17.198 11.929 2.727 1.00 0.00 40 ASN A N 6
ATOM 9103 C CA . ASN A 1 40 ? 18.059 10.946 3.375 1.00 0.00 40 ASN A CA 6
ATOM 9104 C C . ASN A 1 40 ? 17.229 9.841 4.020 1.00 0.00 40 ASN A C 6
ATOM 9105 O O . ASN A 1 40 ? 17.601 9.299 5.061 1.00 0.00 40 ASN A O 6
ATOM 9116 N N . LYS A 1 41 ? 16.104 9.510 3.393 1.00 0.00 41 LYS A N 6
ATOM 9117 C CA . LYS A 1 41 ? 15.221 8.470 3.906 1.00 0.00 41 LYS A CA 6
ATOM 9118 C C . LYS A 1 41 ? 14.227 8.029 2.836 1.00 0.00 41 LYS A C 6
ATOM 9119 O O . LYS A 1 41 ? 14.057 8.700 1.819 1.00 0.00 41 LYS A O 6
ATOM 9138 N N . SER A 1 42 ? 13.572 6.897 3.074 1.00 0.00 42 SER A N 6
ATOM 9139 C CA . SER A 1 42 ? 12.596 6.368 2.128 1.00 0.00 42 SER A CA 6
ATOM 9140 C C . SER A 1 42 ? 11.286 6.028 2.832 1.00 0.00 42 SER A C 6
ATOM 9141 O O . SER A 1 42 ? 11.279 5.348 3.859 1.00 0.00 42 SER A O 6
ATOM 9149 N N . VAL A 1 43 ? 10.179 6.505 2.273 1.00 0.00 43 VAL A N 6
ATOM 9150 C CA . VAL A 1 43 ? 8.862 6.253 2.846 1.00 0.00 43 VAL A CA 6
ATOM 9151 C C . VAL A 1 43 ? 8.001 5.421 1.899 1.00 0.00 43 VAL A C 6
ATOM 9152 O O . VAL A 1 43 ? 7.962 5.676 0.696 1.00 0.00 43 VAL A O 6
ATOM 9165 N N . ILE A 1 44 ? 7.313 4.428 2.452 1.00 0.00 44 ILE A N 6
ATOM 9166 C CA . ILE A 1 44 ? 6.454 3.559 1.656 1.00 0.00 44 ILE A CA 6
ATOM 9167 C C . ILE A 1 44 ? 5.056 4.153 1.511 1.00 0.00 44 ILE A C 6
ATOM 9168 O O . ILE A 1 44 ? 4.276 4.168 2.462 1.00 0.00 44 ILE A O 6
ATOM 9184 N N . THR A 1 45 ? 4.747 4.640 0.313 1.00 0.00 45 THR A N 6
ATOM 9185 C CA . THR A 1 45 ? 3.443 5.233 0.044 1.00 0.00 45 THR A CA 6
ATOM 9186 C C . THR A 1 45 ? 2.585 4.299 -0.803 1.00 0.00 45 THR A C 6
ATOM 9187 O O . THR A 1 45 ? 2.968 3.161 -1.072 1.00 0.00 45 THR A O 6
ATOM 9198 N N . ILE A 1 46 ? 1.421 4.788 -1.221 1.00 0.00 46 ILE A N 6
ATOM 9199 C CA . ILE A 1 46 ? 0.509 3.997 -2.037 1.00 0.00 46 ILE A CA 6
ATOM 9200 C C . ILE A 1 46 ? 0.689 4.306 -3.519 1.00 0.00 46 ILE A C 6
ATOM 9201 O O . ILE A 1 46 ? 0.724 5.469 -3.921 1.00 0.00 46 ILE A O 6
ATOM 9217 N N . ASP A 1 47 ? 0.802 3.258 -4.328 1.00 0.00 47 ASP A N 6
ATOM 9218 C CA . ASP A 1 47 ? 0.978 3.418 -5.767 1.00 0.00 47 ASP A CA 6
ATOM 9219 C C . ASP A 1 47 ? -0.371 3.507 -6.473 1.00 0.00 47 ASP A C 6
ATOM 9220 O O . ASP A 1 47 ? -0.679 4.506 -7.123 1.00 0.00 47 ASP A O 6
ATOM 9229 N N . ARG A 1 48 ? -1.172 2.455 -6.341 1.00 0.00 48 ARG A N 6
ATOM 9230 C CA . ARG A 1 48 ? -2.489 2.414 -6.967 1.00 0.00 48 ARG A CA 6
ATOM 9231 C C . ARG A 1 48 ? -3.347 1.310 -6.356 1.00 0.00 48 ARG A C 6
ATOM 9232 O O . ARG A 1 48 ? -2.830 0.372 -5.749 1.00 0.00 48 ARG A O 6
ATOM 9253 N N . ILE A 1 49 ? -4.661 1.428 -6.523 1.00 0.00 49 ILE A N 6
ATOM 9254 C CA . ILE A 1 49 ? -5.590 0.440 -5.990 1.00 0.00 49 ILE A CA 6
ATOM 9255 C C . ILE A 1 49 ? -6.212 -0.389 -7.109 1.00 0.00 49 ILE A C 6
ATOM 9256 O O . ILE A 1 49 ? -6.221 0.023 -8.268 1.00 0.00 49 ILE A O 6
ATOM 9272 N N . LYS A 1 50 ? -6.731 -1.560 -6.753 1.00 0.00 50 LYS A N 6
ATOM 9273 C CA . LYS A 1 50 ? -7.355 -2.447 -7.729 1.00 0.00 50 LYS A CA 6
ATOM 9274 C C . LYS A 1 50 ? -8.833 -2.103 -7.907 1.00 0.00 50 LYS A C 6
ATOM 9275 O O . LYS A 1 50 ? -9.528 -1.800 -6.936 1.00 0.00 50 LYS A O 6
ATOM 9294 N N . PRO A 1 51 ? -9.337 -2.145 -9.154 1.00 0.00 51 PRO A N 6
ATOM 9295 C CA . PRO A 1 51 ? -10.739 -1.835 -9.447 1.00 0.00 51 PRO A CA 6
ATOM 9296 C C . PRO A 1 51 ? -11.685 -2.939 -8.986 1.00 0.00 51 PRO A C 6
ATOM 9297 O O . PRO A 1 51 ? -11.327 -4.117 -8.985 1.00 0.00 51 PRO A O 6
ATOM 9308 N N . ALA A 1 52 ? -12.894 -2.550 -8.595 1.00 0.00 52 ALA A N 6
ATOM 9309 C CA . ALA A 1 52 ? -13.892 -3.505 -8.132 1.00 0.00 52 ALA A CA 6
ATOM 9310 C C . ALA A 1 52 ? -13.400 -4.262 -6.904 1.00 0.00 52 ALA A C 6
ATOM 9311 O O . ALA A 1 52 ? -13.757 -5.421 -6.691 1.00 0.00 52 ALA A O 6
ATOM 9318 N N . SER A 1 53 ? -12.576 -3.599 -6.097 1.00 0.00 53 SER A N 6
ATOM 9319 C CA . SER A 1 53 ? -12.035 -4.210 -4.889 1.00 0.00 53 SER A CA 6
ATOM 9320 C C . SER A 1 53 ? -12.726 -3.661 -3.645 1.00 0.00 53 SER A C 6
ATOM 9321 O O . SER A 1 53 ? -13.622 -2.823 -3.739 1.00 0.00 53 SER A O 6
ATOM 9329 N N . VAL A 1 54 ? -12.304 -4.140 -2.479 1.00 0.00 54 VAL A N 6
ATOM 9330 C CA . VAL A 1 54 ? -12.882 -3.697 -1.216 1.00 0.00 54 VAL A CA 6
ATOM 9331 C C . VAL A 1 54 ? -12.368 -2.314 -0.832 1.00 0.00 54 VAL A C 6
ATOM 9332 O O . VAL A 1 54 ? -13.070 -1.537 -0.186 1.00 0.00 54 VAL A O 6
ATOM 9345 N N . VAL A 1 55 ? -11.137 -2.014 -1.234 1.00 0.00 55 VAL A N 6
ATOM 9346 C CA . VAL A 1 55 ? -10.529 -0.724 -0.932 1.00 0.00 55 VAL A CA 6
ATOM 9347 C C . VAL A 1 55 ? -11.023 0.354 -1.890 1.00 0.00 55 VAL A C 6
ATOM 9348 O O . VAL A 1 55 ? -11.238 1.500 -1.494 1.00 0.00 55 VAL A O 6
ATOM 9361 N N . ASP A 1 56 ? -11.201 -0.020 -3.153 1.00 0.00 56 ASP A N 6
ATOM 9362 C CA . ASP A 1 56 ? -11.669 0.914 -4.168 1.00 0.00 56 ASP A CA 6
ATOM 9363 C C . ASP A 1 56 ? -13.142 1.253 -3.959 1.00 0.00 56 ASP A C 6
ATOM 9364 O O . ASP A 1 56 ? -13.545 2.411 -4.067 1.00 0.00 56 ASP A O 6
ATOM 9373 N N . ARG A 1 57 ? -13.941 0.234 -3.660 1.00 0.00 57 ARG A N 6
ATOM 9374 C CA . ARG A 1 57 ? -15.370 0.423 -3.435 1.00 0.00 57 ARG A CA 6
ATOM 9375 C C . ARG A 1 57 ? -15.621 1.168 -2.127 1.00 0.00 57 ARG A C 6
ATOM 9376 O O . ARG A 1 57 ? -16.584 1.925 -2.009 1.00 0.00 57 ARG A O 6
ATOM 9397 N N . SER A 1 58 ? -14.748 0.946 -1.149 1.00 0.00 58 SER A N 6
ATOM 9398 C CA . SER A 1 58 ? -14.876 1.596 0.150 1.00 0.00 58 SER A CA 6
ATOM 9399 C C . SER A 1 58 ? -14.226 2.976 0.135 1.00 0.00 58 SER A C 6
ATOM 9400 O O . SER A 1 58 ? -14.697 3.901 0.796 1.00 0.00 58 SER A O 6
ATOM 9408 N N . GLY A 1 59 ? -13.142 3.105 -0.622 1.00 0.00 59 GLY A N 6
ATOM 9409 C CA . GLY A 1 59 ? -12.446 4.376 -0.709 1.00 0.00 59 GLY A CA 6
ATOM 9410 C C . GLY A 1 59 ? -11.628 4.675 0.532 1.00 0.00 59 GLY A C 6
ATOM 9411 O O . GLY A 1 59 ? -11.421 5.837 0.881 1.00 0.00 59 GLY A O 6
ATOM 9415 N N . ALA A 1 60 ? -11.162 3.624 1.199 1.00 0.00 60 ALA A N 6
ATOM 9416 C CA . ALA A 1 60 ? -10.363 3.780 2.408 1.00 0.00 60 ALA A CA 6
ATOM 9417 C C . ALA A 1 60 ? -8.976 4.324 2.084 1.00 0.00 60 ALA A C 6
ATOM 9418 O O . ALA A 1 60 ? -8.509 5.275 2.710 1.00 0.00 60 ALA A O 6
ATOM 9425 N N . LEU A 1 61 ? -8.321 3.714 1.101 1.00 0.00 61 LEU A N 6
ATOM 9426 C CA . LEU A 1 61 ? -6.986 4.138 0.694 1.00 0.00 61 LEU A CA 6
ATOM 9427 C C . LEU A 1 61 ? -7.050 4.997 -0.565 1.00 0.00 61 LEU A C 6
ATOM 9428 O O . LEU A 1 61 ? -8.037 4.969 -1.300 1.00 0.00 61 LEU A O 6
ATOM 9444 N N . HIS A 1 62 ? -5.989 5.761 -0.808 1.00 0.00 62 HIS A N 6
ATOM 9445 C CA . HIS A 1 62 ? -5.924 6.627 -1.979 1.00 0.00 62 HIS A CA 6
ATOM 9446 C C . HIS A 1 62 ? -4.474 6.849 -2.413 1.00 0.00 62 HIS A C 6
ATOM 9447 O O . HIS A 1 62 ? -3.621 7.186 -1.592 1.00 0.00 62 HIS A O 6
ATOM 9462 N N . PRO A 1 63 ? -4.173 6.667 -3.712 1.00 0.00 63 PRO A N 6
ATOM 9463 C CA . PRO A 1 63 ? -2.818 6.854 -4.240 1.00 0.00 63 PRO A CA 6
ATOM 9464 C C . PRO A 1 63 ? -2.254 8.231 -3.907 1.00 0.00 63 PRO A C 6
ATOM 9465 O O . PRO A 1 63 ? -2.818 9.254 -4.297 1.00 0.00 63 PRO A O 6
ATOM 9476 N N . GLY A 1 64 ? -1.138 8.250 -3.185 1.00 0.00 64 GLY A N 6
ATOM 9477 C CA . GLY A 1 64 ? -0.517 9.508 -2.814 1.00 0.00 64 GLY A CA 6
ATOM 9478 C C . GLY A 1 64 ? -0.574 9.766 -1.321 1.00 0.00 64 GLY A C 6
ATOM 9479 O O . GLY A 1 64 ? -0.534 10.916 -0.881 1.00 0.00 64 GLY A O 6
ATOM 9483 N N . ASP A 1 65 ? -0.668 8.696 -0.537 1.00 0.00 65 ASP A N 6
ATOM 9484 C CA . ASP A 1 65 ? -0.730 8.814 0.915 1.00 0.00 65 ASP A CA 6
ATOM 9485 C C . ASP A 1 65 ? 0.563 8.319 1.555 1.00 0.00 65 ASP A C 6
ATOM 9486 O O . ASP A 1 65 ? 1.283 7.506 0.975 1.00 0.00 65 ASP A O 6
ATOM 9495 N N . HIS A 1 66 ? 0.851 8.814 2.754 1.00 0.00 66 HIS A N 6
ATOM 9496 C CA . HIS A 1 66 ? 2.058 8.422 3.472 1.00 0.00 66 HIS A CA 6
ATOM 9497 C C . HIS A 1 66 ? 1.734 7.423 4.579 1.00 0.00 66 HIS A C 6
ATOM 9498 O O . HIS A 1 66 ? 1.176 7.787 5.614 1.00 0.00 66 HIS A O 6
ATOM 9513 N N . ILE A 1 67 ? 2.089 6.163 4.351 1.00 0.00 67 ILE A N 6
ATOM 9514 C CA . ILE A 1 67 ? 1.837 5.110 5.329 1.00 0.00 67 ILE A CA 6
ATOM 9515 C C . ILE A 1 67 ? 2.856 5.162 6.462 1.00 0.00 67 ILE A C 6
ATOM 9516 O O . ILE A 1 67 ? 4.065 5.130 6.225 1.00 0.00 67 ILE A O 6
ATOM 9532 N N . LEU A 1 68 ? 2.362 5.242 7.693 1.00 0.00 68 LEU A N 6
ATOM 9533 C CA . LEU A 1 68 ? 3.231 5.298 8.862 1.00 0.00 68 LEU A CA 6
ATOM 9534 C C . LEU A 1 68 ? 3.412 3.912 9.476 1.00 0.00 68 LEU A C 6
ATOM 9535 O O . LEU A 1 68 ? 4.450 3.617 10.068 1.00 0.00 68 LEU A O 6
ATOM 9551 N N . SER A 1 69 ? 2.397 3.067 9.330 1.00 0.00 69 SER A N 6
ATOM 9552 C CA . SER A 1 69 ? 2.447 1.713 9.870 1.00 0.00 69 SER A CA 6
ATOM 9553 C C . SER A 1 69 ? 1.339 0.848 9.276 1.00 0.00 69 SER A C 6
ATOM 9554 O O . SER A 1 69 ? 0.366 1.360 8.725 1.00 0.00 69 SER A O 6
ATOM 9562 N N . ILE A 1 70 ? 1.496 -0.466 9.395 1.00 0.00 70 ILE A N 6
ATOM 9563 C CA . ILE A 1 70 ? 0.510 -1.405 8.870 1.00 0.00 70 ILE A CA 6
ATOM 9564 C C . ILE A 1 70 ? 0.406 -2.643 9.754 1.00 0.00 70 ILE A C 6
ATOM 9565 O O . ILE A 1 70 ? 1.363 -3.407 9.882 1.00 0.00 70 ILE A O 6
ATOM 9581 N N . ASP A 1 71 ? -0.760 -2.835 10.361 1.00 0.00 71 ASP A N 6
ATOM 9582 C CA . ASP A 1 71 ? -0.987 -3.981 11.233 1.00 0.00 71 ASP A CA 6
ATOM 9583 C C . ASP A 1 71 ? -0.018 -3.969 12.410 1.00 0.00 71 ASP A C 6
ATOM 9584 O O . ASP A 1 71 ? 0.363 -5.020 12.925 1.00 0.00 71 ASP A O 6
ATOM 9593 N N . GLY A 1 72 ? 0.378 -2.772 12.832 1.00 0.00 72 GLY A N 6
ATOM 9594 C CA . GLY A 1 72 ? 1.300 -2.645 13.945 1.00 0.00 72 GLY A CA 6
ATOM 9595 C C . GLY A 1 72 ? 2.755 -2.697 13.512 1.00 0.00 72 GLY A C 6
ATOM 9596 O O . GLY A 1 72 ? 3.655 -2.753 14.351 1.00 0.00 72 GLY A O 6
ATOM 9600 N N . THR A 1 73 ? 2.989 -2.677 12.203 1.00 0.00 73 THR A N 6
ATOM 9601 C CA . THR A 1 73 ? 4.345 -2.722 11.669 1.00 0.00 73 THR A CA 6
ATOM 9602 C C . THR A 1 73 ? 4.819 -1.329 11.270 1.00 0.00 73 THR A C 6
ATOM 9603 O O . THR A 1 73 ? 4.137 -0.619 10.531 1.00 0.00 73 THR A O 6
ATOM 9614 N N . SER A 1 74 ? 5.991 -0.943 11.764 1.00 0.00 74 SER A N 6
ATOM 9615 C CA . SER A 1 74 ? 6.555 0.366 11.458 1.00 0.00 74 SER A CA 6
ATOM 9616 C C . SER A 1 74 ? 7.029 0.429 10.009 1.00 0.00 74 SER A C 6
ATOM 9617 O O . SER A 1 74 ? 7.582 -0.537 9.485 1.00 0.00 74 SER A O 6
ATOM 9625 N N . MET A 1 75 ? 6.808 1.572 9.369 1.00 0.00 75 MET A N 6
ATOM 9626 C CA . MET A 1 75 ? 7.212 1.760 7.980 1.00 0.00 75 MET A CA 6
ATOM 9627 C C . MET A 1 75 ? 8.540 2.507 7.896 1.00 0.00 75 MET A C 6
ATOM 9628 O O . MET A 1 75 ? 8.792 3.238 6.938 1.00 0.00 75 MET A O 6
ATOM 9642 N N . GLU A 1 76 ? 9.386 2.319 8.903 1.00 0.00 76 GLU A N 6
ATOM 9643 C CA . GLU A 1 76 ? 10.687 2.974 8.940 1.00 0.00 76 GLU A CA 6
ATOM 9644 C C . GLU A 1 76 ? 11.770 2.061 8.376 1.00 0.00 76 GLU A C 6
ATOM 9645 O O . GLU A 1 76 ? 12.019 0.978 8.903 1.00 0.00 76 GLU A O 6
ATOM 9657 N N . HIS A 1 77 ? 12.410 2.507 7.300 1.00 0.00 77 HIS A N 6
ATOM 9658 C CA . HIS A 1 77 ? 13.466 1.729 6.662 1.00 0.00 77 HIS A CA 6
ATOM 9659 C C . HIS A 1 77 ? 12.928 0.396 6.152 1.00 0.00 77 HIS A C 6
ATOM 9660 O O . HIS A 1 77 ? 13.656 -0.594 6.089 1.00 0.00 77 HIS A O 6
ATOM 9675 N N . CYS A 1 78 ? 11.650 0.379 5.789 1.00 0.00 78 CYS A N 6
ATOM 9676 C CA . CYS A 1 78 ? 11.015 -0.834 5.284 1.00 0.00 78 CYS A CA 6
ATOM 9677 C C . CYS A 1 78 ? 11.130 -0.917 3.766 1.00 0.00 78 CYS A C 6
ATOM 9678 O O . CYS A 1 78 ? 11.764 -0.071 3.135 1.00 0.00 78 CYS A O 6
ATOM 9686 N N . SER A 1 79 ? 10.512 -1.940 3.185 1.00 0.00 79 SER A N 6
ATOM 9687 C CA . SER A 1 79 ? 10.546 -2.133 1.740 1.00 0.00 79 SER A CA 6
ATOM 9688 C C . SER A 1 79 ? 9.133 -2.222 1.170 1.00 0.00 79 SER A C 6
ATOM 9689 O O . SER A 1 79 ? 8.150 -2.133 1.905 1.00 0.00 79 SER A O 6
ATOM 9697 N N . LEU A 1 80 ? 9.040 -2.400 -0.144 1.00 0.00 80 LEU A N 6
ATOM 9698 C CA . LEU A 1 80 ? 7.748 -2.502 -0.812 1.00 0.00 80 LEU A CA 6
ATOM 9699 C C . LEU A 1 80 ? 7.127 -3.876 -0.588 1.00 0.00 80 LEU A C 6
ATOM 9700 O O . LEU A 1 80 ? 5.929 -3.993 -0.330 1.00 0.00 80 LEU A O 6
ATOM 9716 N N . LEU A 1 81 ? 7.950 -4.916 -0.691 1.00 0.00 81 LEU A N 6
ATOM 9717 C CA . LEU A 1 81 ? 7.482 -6.283 -0.500 1.00 0.00 81 LEU A CA 6
ATOM 9718 C C . LEU A 1 81 ? 6.990 -6.495 0.928 1.00 0.00 81 LEU A C 6
ATOM 9719 O O . LEU A 1 81 ? 5.900 -7.024 1.148 1.00 0.00 81 LEU A O 6
ATOM 9735 N N . GLU A 1 82 ? 7.800 -6.079 1.896 1.00 0.00 82 GLU A N 6
ATOM 9736 C CA . GLU A 1 82 ? 7.448 -6.224 3.303 1.00 0.00 82 GLU A CA 6
ATOM 9737 C C . GLU A 1 82 ? 6.160 -5.469 3.622 1.00 0.00 82 GLU A C 6
ATOM 9738 O O . GLU A 1 82 ? 5.324 -5.945 4.391 1.00 0.00 82 GLU A O 6
ATOM 9750 N N . ALA A 1 83 ? 6.008 -4.291 3.026 1.00 0.00 83 ALA A N 6
ATOM 9751 C CA . ALA A 1 83 ? 4.823 -3.472 3.246 1.00 0.00 83 ALA A CA 6
ATOM 9752 C C . ALA A 1 83 ? 3.594 -4.100 2.600 1.00 0.00 83 ALA A C 6
ATOM 9753 O O . ALA A 1 83 ? 2.508 -4.106 3.183 1.00 0.00 83 ALA A O 6
ATOM 9760 N N . THR A 1 84 ? 3.770 -4.629 1.393 1.00 0.00 84 THR A N 6
ATOM 9761 C CA . THR A 1 84 ? 2.675 -5.261 0.668 1.00 0.00 84 THR A CA 6
ATOM 9762 C C . THR A 1 84 ? 2.352 -6.632 1.252 1.00 0.00 84 THR A C 6
ATOM 9763 O O . THR A 1 84 ? 1.203 -7.072 1.232 1.00 0.00 84 THR A O 6
ATOM 9774 N N . LYS A 1 85 ? 3.374 -7.302 1.774 1.00 0.00 85 LYS A N 6
ATOM 9775 C CA . LYS A 1 85 ? 3.200 -8.624 2.365 1.00 0.00 85 LYS A CA 6
ATOM 9776 C C . LYS A 1 85 ? 2.260 -8.564 3.564 1.00 0.00 85 LYS A C 6
ATOM 9777 O O . LYS A 1 85 ? 1.448 -9.465 3.775 1.00 0.00 85 LYS A O 6
ATOM 9796 N N . LEU A 1 86 ? 2.376 -7.497 4.348 1.00 0.00 86 LEU A N 6
ATOM 9797 C CA . LEU A 1 86 ? 1.538 -7.319 5.527 1.00 0.00 86 LEU A CA 6
ATOM 9798 C C . LEU A 1 86 ? 0.063 -7.268 5.144 1.00 0.00 86 LEU A C 6
ATOM 9799 O O . LEU A 1 86 ? -0.771 -7.935 5.757 1.00 0.00 86 LEU A O 6
ATOM 9815 N N . LEU A 1 87 ? -0.253 -6.472 4.127 1.00 0.00 87 LEU A N 6
ATOM 9816 C CA . LEU A 1 87 ? -1.629 -6.334 3.663 1.00 0.00 87 LEU A CA 6
ATOM 9817 C C . LEU A 1 87 ? -2.191 -7.679 3.217 1.00 0.00 87 LEU A C 6
ATOM 9818 O O . LEU A 1 87 ? -3.390 -7.932 3.333 1.00 0.00 87 LEU A O 6
ATOM 9834 N N . ALA A 1 88 ? -1.317 -8.541 2.704 1.00 0.00 88 ALA A N 6
ATOM 9835 C CA . ALA A 1 88 ? -1.727 -9.860 2.241 1.00 0.00 88 ALA A CA 6
ATOM 9836 C C . ALA A 1 88 ? -2.051 -10.779 3.414 1.00 0.00 88 ALA A C 6
ATOM 9837 O O . ALA A 1 88 ? -2.900 -11.664 3.304 1.00 0.00 88 ALA A O 6
ATOM 9844 N N . SER A 1 89 ? -1.371 -10.562 4.534 1.00 0.00 89 SER A N 6
ATOM 9845 C CA . SER A 1 89 ? -1.588 -11.371 5.728 1.00 0.00 89 SER A CA 6
ATOM 9846 C C . SER A 1 89 ? -2.572 -10.691 6.675 1.00 0.00 89 SER A C 6
ATOM 9847 O O . SER A 1 89 ? -2.175 -9.949 7.573 1.00 0.00 89 SER A O 6
ATOM 9855 N N . ILE A 1 90 ? -3.859 -10.950 6.468 1.00 0.00 90 ILE A N 6
ATOM 9856 C CA . ILE A 1 90 ? -4.901 -10.363 7.303 1.00 0.00 90 ILE A CA 6
ATOM 9857 C C . ILE A 1 90 ? -6.013 -11.368 7.579 1.00 0.00 90 ILE A C 6
ATOM 9858 O O . ILE A 1 90 ? -6.184 -12.340 6.841 1.00 0.00 90 ILE A O 6
ATOM 9874 N N . SER A 1 91 ? -6.769 -11.129 8.646 1.00 0.00 91 SER A N 6
ATOM 9875 C CA . SER A 1 91 ? -7.866 -12.014 9.021 1.00 0.00 91 SER A CA 6
ATOM 9876 C C . SER A 1 91 ? -9.188 -11.517 8.444 1.00 0.00 91 SER A C 6
ATOM 9877 O O . SER A 1 91 ? -9.708 -12.079 7.481 1.00 0.00 91 SER A O 6
ATOM 9885 N N . GLU A 1 92 ? -9.727 -10.458 9.041 1.00 0.00 92 GLU A N 6
ATOM 9886 C CA . GLU A 1 92 ? -10.989 -9.884 8.587 1.00 0.00 92 GLU A CA 6
ATOM 9887 C C . GLU A 1 92 ? -10.804 -8.433 8.156 1.00 0.00 92 GLU A C 6
ATOM 9888 O O . GLU A 1 92 ? -11.222 -8.041 7.067 1.00 0.00 92 GLU A O 6
ATOM 9900 N N . LYS A 1 93 ? -10.176 -7.641 9.019 1.00 0.00 93 LYS A N 6
ATOM 9901 C CA . LYS A 1 93 ? -9.936 -6.232 8.728 1.00 0.00 93 LYS A CA 6
ATOM 9902 C C . LYS A 1 93 ? -8.445 -5.915 8.760 1.00 0.00 93 LYS A C 6
ATOM 9903 O O . LYS A 1 93 ? -7.725 -6.357 9.655 1.00 0.00 93 LYS A O 6
ATOM 9922 N N . VAL A 1 94 ? -7.987 -5.145 7.778 1.00 0.00 94 VAL A N 6
ATOM 9923 C CA . VAL A 1 94 ? -6.581 -4.768 7.695 1.00 0.00 94 VAL A CA 6
ATOM 9924 C C . VAL A 1 94 ? -6.332 -3.425 8.374 1.00 0.00 94 VAL A C 6
ATOM 9925 O O . VAL A 1 94 ? -7.058 -2.458 8.142 1.00 0.00 94 VAL A O 6
ATOM 9938 N N . ARG A 1 95 ? -5.302 -3.373 9.212 1.00 0.00 95 ARG A N 6
ATOM 9939 C CA . ARG A 1 95 ? -4.958 -2.147 9.925 1.00 0.00 95 ARG A CA 6
ATOM 9940 C C . ARG A 1 95 ? -3.939 -1.329 9.138 1.00 0.00 95 ARG A C 6
ATOM 9941 O O . ARG A 1 95 ? -2.732 -1.462 9.339 1.00 0.00 95 ARG A O 6
ATOM 9962 N N . LEU A 1 96 ? -4.434 -0.482 8.241 1.00 0.00 96 LEU A N 6
ATOM 9963 C CA . LEU A 1 96 ? -3.567 0.357 7.424 1.00 0.00 96 LEU A CA 6
ATOM 9964 C C . LEU A 1 96 ? -3.347 1.716 8.081 1.00 0.00 96 LEU A C 6
ATOM 9965 O O . LEU A 1 96 ? -4.150 2.634 7.918 1.00 0.00 96 LEU A O 6
ATOM 9981 N N . GLU A 1 97 ? -2.251 1.837 8.824 1.00 0.00 97 GLU A N 6
ATOM 9982 C CA . GLU A 1 97 ? -1.925 3.085 9.505 1.00 0.00 97 GLU A CA 6
ATOM 9983 C C . GLU A 1 97 ? -1.337 4.099 8.529 1.00 0.00 97 GLU A C 6
ATOM 9984 O O . GLU A 1 97 ? -0.186 3.976 8.110 1.00 0.00 97 GLU A O 6
ATOM 9996 N N . ILE A 1 98 ? -2.135 5.098 8.169 1.00 0.00 98 ILE A N 6
ATOM 9997 C CA . ILE A 1 98 ? -1.694 6.133 7.241 1.00 0.00 98 ILE A CA 6
ATOM 9998 C C . ILE A 1 98 ? -1.689 7.505 7.907 1.00 0.00 98 ILE A C 6
ATOM 9999 O O . ILE A 1 98 ? -2.367 7.720 8.912 1.00 0.00 98 ILE A O 6
ATOM 10015 N N . LEU A 1 99 ? -0.923 8.430 7.340 1.00 0.00 99 LEU A N 6
ATOM 10016 C CA . LEU A 1 99 ? -0.831 9.782 7.877 1.00 0.00 99 LEU A CA 6
ATOM 10017 C C . LEU A 1 99 ? -2.181 10.495 7.784 1.00 0.00 99 LEU A C 6
ATOM 10018 O O . LEU A 1 99 ? -2.900 10.349 6.796 1.00 0.00 99 LEU A O 6
ATOM 10034 N N . PRO A 1 100 ? -2.543 11.280 8.815 1.00 0.00 100 PRO A N 6
ATOM 10035 C CA . PRO A 1 100 ? -3.813 12.013 8.837 1.00 0.00 100 PRO A CA 6
ATOM 10036 C C . PRO A 1 100 ? -4.017 12.854 7.581 1.00 0.00 100 PRO A C 6
ATOM 10037 O O . PRO A 1 100 ? -3.591 14.008 7.519 1.00 0.00 100 PRO A O 6
ATOM 10048 N N . VAL A 1 101 ? -4.670 12.270 6.583 1.00 0.00 101 VAL A N 6
ATOM 10049 C CA . VAL A 1 101 ? -4.931 12.966 5.329 1.00 0.00 101 VAL A CA 6
ATOM 10050 C C . VAL A 1 101 ? -6.407 13.330 5.198 1.00 0.00 101 VAL A C 6
ATOM 10051 O O . VAL A 1 101 ? -7.274 12.650 5.747 1.00 0.00 101 VAL A O 6
ATOM 10064 N N . PRO A 1 102 ? -6.714 14.414 4.464 1.00 0.00 102 PRO A N 6
ATOM 10065 C CA . PRO A 1 102 ? -8.094 14.866 4.263 1.00 0.00 102 PRO A CA 6
ATOM 10066 C C . PRO A 1 102 ? -8.891 13.916 3.375 1.00 0.00 102 PRO A C 6
ATOM 10067 O O . PRO A 1 102 ? -10.109 13.803 3.506 1.00 0.00 102 PRO A O 6
ATOM 10078 N N . GLN A 1 103 ? -8.194 13.235 2.473 1.00 0.00 103 GLN A N 6
ATOM 10079 C CA . GLN A 1 103 ? -8.836 12.293 1.562 1.00 0.00 103 GLN A CA 6
ATOM 10080 C C . GLN A 1 103 ? -9.525 11.174 2.336 1.00 0.00 103 GLN A C 6
ATOM 10081 O O . GLN A 1 103 ? -10.545 10.640 1.898 1.00 0.00 103 GLN A O 6
ATOM 10095 N N . SER A 1 104 ? -8.962 10.823 3.487 1.00 0.00 104 SER A N 6
ATOM 10096 C CA . SER A 1 104 ? -9.523 9.767 4.323 1.00 0.00 104 SER A CA 6
ATOM 10097 C C . SER A 1 104 ? -9.420 10.129 5.800 1.00 0.00 104 SER A C 6
ATOM 10098 O O . SER A 1 104 ? -8.339 10.444 6.299 1.00 0.00 104 SER A O 6
ATOM 10106 N N . GLN A 1 105 ? -10.551 10.083 6.496 1.00 0.00 105 GLN A N 6
ATOM 10107 C CA . GLN A 1 105 ? -10.589 10.406 7.917 1.00 0.00 105 GLN A CA 6
ATOM 10108 C C . GLN A 1 105 ? -11.789 9.750 8.593 1.00 0.00 105 GLN A C 6
ATOM 10109 O O . GLN A 1 105 ? -12.354 10.294 9.541 1.00 0.00 105 GLN A O 6
ATOM 10123 N N . ARG A 1 106 ? -12.172 8.578 8.098 1.00 0.00 106 ARG A N 6
ATOM 10124 C CA . ARG A 1 106 ? -13.305 7.846 8.653 1.00 0.00 106 ARG A CA 6
ATOM 10125 C C . ARG A 1 106 ? -12.986 6.358 8.771 1.00 0.00 106 ARG A C 6
ATOM 10126 O O . ARG A 1 106 ? -13.208 5.592 7.833 1.00 0.00 106 ARG A O 6
ATOM 10147 N N . PRO A 1 107 ? -12.457 5.926 9.930 1.00 0.00 107 PRO A N 6
ATOM 10148 C CA . PRO A 1 107 ? -12.109 4.520 10.162 1.00 0.00 107 PRO A CA 6
ATOM 10149 C C . PRO A 1 107 ? -13.340 3.623 10.244 1.00 0.00 107 PRO A C 6
ATOM 10150 O O . PRO A 1 107 ? -13.387 2.559 9.627 1.00 0.00 107 PRO A O 6
ATOM 10161 N N . LEU A 1 108 ? -14.334 4.061 11.010 1.00 0.00 108 LEU A N 6
ATOM 10162 C CA . LEU A 1 108 ? -15.566 3.297 11.172 1.00 0.00 108 LEU A CA 6
ATOM 10163 C C . LEU A 1 108 ? -16.787 4.207 11.070 1.00 0.00 108 LEU A C 6
ATOM 10164 O O . LEU A 1 108 ? -16.726 5.384 11.424 1.00 0.00 108 LEU A O 6
ATOM 10180 N N . ARG A 1 109 ? -17.892 3.653 10.583 1.00 0.00 109 ARG A N 6
ATOM 10181 C CA . ARG A 1 109 ? -19.126 4.416 10.435 1.00 0.00 109 ARG A CA 6
ATOM 10182 C C . ARG A 1 109 ? -20.124 4.061 11.537 1.00 0.00 109 ARG A C 6
ATOM 10183 O O . ARG A 1 109 ? -20.379 2.884 11.795 1.00 0.00 109 ARG A O 6
ATOM 10204 N N . PRO A 1 110 ? -20.707 5.075 12.204 1.00 0.00 110 PRO A N 6
ATOM 10205 C CA . PRO A 1 110 ? -21.681 4.853 13.279 1.00 0.00 110 PRO A CA 6
ATOM 10206 C C . PRO A 1 110 ? -22.833 3.956 12.839 1.00 0.00 110 PRO A C 6
ATOM 10207 O O . PRO A 1 110 ? -23.449 3.273 13.658 1.00 0.00 110 PRO A O 6
ATOM 10218 N N . SER A 1 111 ? -23.122 3.964 11.542 1.00 0.00 111 SER A N 6
ATOM 10219 C CA . SER A 1 111 ? -24.203 3.152 10.992 1.00 0.00 111 SER A CA 6
ATOM 10220 C C . SER A 1 111 ? -23.985 1.673 11.301 1.00 0.00 111 SER A C 6
ATOM 10221 O O . SER A 1 111 ? -24.624 1.114 12.193 1.00 0.00 111 SER A O 6
ATOM 10229 N N . SER A 1 112 ? -23.080 1.044 10.558 1.00 0.00 112 SER A N 6
ATOM 10230 C CA . SER A 1 112 ? -22.780 -0.370 10.754 1.00 0.00 112 SER A CA 6
ATOM 10231 C C . SER A 1 112 ? -21.748 -0.560 11.860 1.00 0.00 112 SER A C 6
ATOM 10232 O O . SER A 1 112 ? -20.716 0.110 11.881 1.00 0.00 112 SER A O 6
ATOM 10240 N N . GLY A 1 113 ? -22.035 -1.475 12.780 1.00 0.00 113 GLY A N 6
ATOM 10241 C CA . GLY A 1 113 ? -21.123 -1.737 13.877 1.00 0.00 113 GLY A CA 6
ATOM 10242 C C . GLY A 1 113 ? -21.167 -3.182 14.337 1.00 0.00 113 GLY A C 6
ATOM 10243 O O . GLY A 1 113 ? -20.285 -3.971 13.995 1.00 0.00 113 GLY A O 6
ATOM 10247 N N . PRO A 1 114 ? -22.190 -3.564 15.119 1.00 0.00 114 PRO A N 6
ATOM 10248 C CA . PRO A 1 114 ? -22.333 -4.935 15.620 1.00 0.00 114 PRO A CA 6
ATOM 10249 C C . PRO A 1 114 ? -22.257 -5.970 14.503 1.00 0.00 114 PRO A C 6
ATOM 10250 O O . PRO A 1 114 ? -23.226 -6.183 13.775 1.00 0.00 114 PRO A O 6
ATOM 10261 N N . SER A 1 115 ? -21.099 -6.609 14.373 1.00 0.00 115 SER A N 6
ATOM 10262 C CA . SER A 1 115 ? -20.897 -7.622 13.343 1.00 0.00 115 SER A CA 6
ATOM 10263 C C . SER A 1 115 ? -20.626 -8.987 13.968 1.00 0.00 115 SER A C 6
ATOM 10264 O O . SER A 1 115 ? -19.855 -9.784 13.432 1.00 0.00 115 SER A O 6
ATOM 10272 N N . SER A 1 116 ? -21.265 -9.250 15.103 1.00 0.00 116 SER A N 6
ATOM 10273 C CA . SER A 1 116 ? -21.093 -10.520 15.800 1.00 0.00 116 SER A CA 6
ATOM 10274 C C . SER A 1 116 ? -19.637 -10.726 16.206 1.00 0.00 116 SER A C 6
ATOM 10275 O O . SER A 1 116 ? -18.785 -9.875 15.949 1.00 0.00 116 SER A O 6
ATOM 10283 N N . GLY A 1 117 ? -19.361 -11.859 16.842 1.00 0.00 117 GLY A N 6
ATOM 10284 C CA . GLY A 1 117 ? -18.007 -12.156 17.274 1.00 0.00 117 GLY A CA 6
ATOM 10285 C C . GLY A 1 117 ? -17.967 -13.147 18.419 1.00 0.00 117 GLY A C 6
ATOM 10286 O O . GLY A 1 117 ? -16.960 -13.162 19.157 1.00 0.00 117 GLY A O 6
ATOM 10291 N N . GLY A 1 1 ? 22.143 7.715 27.921 1.00 0.00 1 GLY A N 7
ATOM 10292 C CA . GLY A 1 1 ? 23.116 6.705 28.421 1.00 0.00 1 GLY A CA 7
ATOM 10293 C C . GLY A 1 1 ? 22.653 6.036 29.700 1.00 0.00 1 GLY A C 7
ATOM 10294 O O . GLY A 1 1 ? 22.019 4.981 29.662 1.00 0.00 1 GLY A O 7
ATOM 10300 N N . SER A 1 2 ? 22.970 6.649 30.836 1.00 0.00 2 SER A N 7
ATOM 10301 C CA . SER A 1 2 ? 22.583 6.105 32.132 1.00 0.00 2 SER A CA 7
ATOM 10302 C C . SER A 1 2 ? 21.324 6.790 32.654 1.00 0.00 2 SER A C 7
ATOM 10303 O O . SER A 1 2 ? 21.178 7.010 33.857 1.00 0.00 2 SER A O 7
ATOM 10311 N N . SER A 1 3 ? 20.416 7.124 31.743 1.00 0.00 3 SER A N 7
ATOM 10312 C CA . SER A 1 3 ? 19.170 7.785 32.111 1.00 0.00 3 SER A CA 7
ATOM 10313 C C . SER A 1 3 ? 18.086 7.521 31.070 1.00 0.00 3 SER A C 7
ATOM 10314 O O . SER A 1 3 ? 17.875 8.325 30.162 1.00 0.00 3 SER A O 7
ATOM 10322 N N . GLY A 1 4 ? 17.402 6.390 31.209 1.00 0.00 4 GLY A N 7
ATOM 10323 C CA . GLY A 1 4 ? 16.348 6.041 30.274 1.00 0.00 4 GLY A CA 7
ATOM 10324 C C . GLY A 1 4 ? 14.967 6.366 30.808 1.00 0.00 4 GLY A C 7
ATOM 10325 O O . GLY A 1 4 ? 14.793 7.331 31.552 1.00 0.00 4 GLY A O 7
ATOM 10329 N N . SER A 1 5 ? 13.983 5.559 30.428 1.00 0.00 5 SER A N 7
ATOM 10330 C CA . SER A 1 5 ? 12.610 5.764 30.873 1.00 0.00 5 SER A CA 7
ATOM 10331 C C . SER A 1 5 ? 12.357 5.059 32.202 1.00 0.00 5 SER A C 7
ATOM 10332 O O . SER A 1 5 ? 12.696 3.887 32.368 1.00 0.00 5 SER A O 7
ATOM 10340 N N . SER A 1 6 ? 11.759 5.780 33.144 1.00 0.00 6 SER A N 7
ATOM 10341 C CA . SER A 1 6 ? 11.461 5.223 34.459 1.00 0.00 6 SER A CA 7
ATOM 10342 C C . SER A 1 6 ? 10.206 4.356 34.410 1.00 0.00 6 SER A C 7
ATOM 10343 O O . SER A 1 6 ? 10.274 3.139 34.584 1.00 0.00 6 SER A O 7
ATOM 10351 N N . GLY A 1 7 ? 9.064 4.991 34.171 1.00 0.00 7 GLY A N 7
ATOM 10352 C CA . GLY A 1 7 ? 7.811 4.261 34.103 1.00 0.00 7 GLY A CA 7
ATOM 10353 C C . GLY A 1 7 ? 6.633 5.161 33.785 1.00 0.00 7 GLY A C 7
ATOM 10354 O O . GLY A 1 7 ? 5.787 5.414 34.642 1.00 0.00 7 GLY A O 7
ATOM 10358 N N . ASP A 1 8 ? 6.578 5.644 32.548 1.00 0.00 8 ASP A N 7
ATOM 10359 C CA . ASP A 1 8 ? 5.495 6.522 32.118 1.00 0.00 8 ASP A CA 7
ATOM 10360 C C . ASP A 1 8 ? 4.830 5.984 30.854 1.00 0.00 8 ASP A C 7
ATOM 10361 O O . ASP A 1 8 ? 5.477 5.830 29.818 1.00 0.00 8 ASP A O 7
ATOM 10370 N N . THR A 1 9 ? 3.536 5.701 30.947 1.00 0.00 9 THR A N 7
ATOM 10371 C CA . THR A 1 9 ? 2.782 5.181 29.811 1.00 0.00 9 THR A CA 7
ATOM 10372 C C . THR A 1 9 ? 1.613 6.098 29.468 1.00 0.00 9 THR A C 7
ATOM 10373 O O . THR A 1 9 ? 0.897 6.566 30.354 1.00 0.00 9 THR A O 7
ATOM 10384 N N . VAL A 1 10 ? 1.424 6.349 28.177 1.00 0.00 10 VAL A N 7
ATOM 10385 C CA . VAL A 1 10 ? 0.341 7.210 27.717 1.00 0.00 10 VAL A CA 7
ATOM 10386 C C . VAL A 1 10 ? 0.135 7.076 26.211 1.00 0.00 10 VAL A C 7
ATOM 10387 O O . VAL A 1 10 ? 1.086 7.166 25.434 1.00 0.00 10 VAL A O 7
ATOM 10400 N N . ALA A 1 11 ? -1.112 6.860 25.806 1.00 0.00 11 ALA A N 7
ATOM 10401 C CA . ALA A 1 11 ? -1.442 6.713 24.393 1.00 0.00 11 ALA A CA 7
ATOM 10402 C C . ALA A 1 11 ? -2.729 7.455 24.050 1.00 0.00 11 ALA A C 7
ATOM 10403 O O . ALA A 1 11 ? -3.817 7.054 24.462 1.00 0.00 11 ALA A O 7
ATOM 10410 N N . ASN A 1 12 ? -2.597 8.539 23.292 1.00 0.00 12 ASN A N 7
ATOM 10411 C CA . ASN A 1 12 ? -3.749 9.338 22.893 1.00 0.00 12 ASN A CA 7
ATOM 10412 C C . ASN A 1 12 ? -3.475 10.071 21.583 1.00 0.00 12 ASN A C 7
ATOM 10413 O O . ASN A 1 12 ? -4.193 9.893 20.598 1.00 0.00 12 ASN A O 7
ATOM 10424 N N . ALA A 1 13 ? -2.431 10.893 21.579 1.00 0.00 13 ALA A N 7
ATOM 10425 C CA . ALA A 1 13 ? -2.061 11.652 20.390 1.00 0.00 13 ALA A CA 7
ATOM 10426 C C . ALA A 1 13 ? -0.762 11.127 19.788 1.00 0.00 13 ALA A C 7
ATOM 10427 O O . ALA A 1 13 ? 0.275 11.791 19.847 1.00 0.00 13 ALA A O 7
ATOM 10434 N N . SER A 1 14 ? -0.824 9.933 19.208 1.00 0.00 14 SER A N 7
ATOM 10435 C CA . SER A 1 14 ? 0.347 9.319 18.596 1.00 0.00 14 SER A CA 7
ATOM 10436 C C . SER A 1 14 ? 0.805 10.115 17.378 1.00 0.00 14 SER A C 7
ATOM 10437 O O . SER A 1 14 ? 1.948 10.567 17.313 1.00 0.00 14 SER A O 7
ATOM 10445 N N . GLY A 1 15 ? -0.094 10.282 16.413 1.00 0.00 15 GLY A N 7
ATOM 10446 C CA . GLY A 1 15 ? 0.238 11.023 15.211 1.00 0.00 15 GLY A CA 7
ATOM 10447 C C . GLY A 1 15 ? -0.400 10.432 13.969 1.00 0.00 15 GLY A C 7
ATOM 10448 O O . GLY A 1 15 ? -1.103 11.129 13.237 1.00 0.00 15 GLY A O 7
ATOM 10452 N N . PRO A 1 16 ? -0.168 9.137 13.702 1.00 0.00 16 PRO A N 7
ATOM 10453 C CA . PRO A 1 16 ? -0.727 8.458 12.534 1.00 0.00 16 PRO A CA 7
ATOM 10454 C C . PRO A 1 16 ? -2.185 8.057 12.734 1.00 0.00 16 PRO A C 7
ATOM 10455 O O . PRO A 1 16 ? -2.649 7.911 13.865 1.00 0.00 16 PRO A O 7
ATOM 10466 N N . LEU A 1 17 ? -2.901 7.881 11.628 1.00 0.00 17 LEU A N 7
ATOM 10467 C CA . LEU A 1 17 ? -4.307 7.498 11.681 1.00 0.00 17 LEU A CA 7
ATOM 10468 C C . LEU A 1 17 ? -4.473 6.008 11.395 1.00 0.00 17 LEU A C 7
ATOM 10469 O O . LEU A 1 17 ? -3.565 5.362 10.875 1.00 0.00 17 LEU A O 7
ATOM 10485 N N . MET A 1 18 ? -5.639 5.471 11.739 1.00 0.00 18 MET A N 7
ATOM 10486 C CA . MET A 1 18 ? -5.924 4.057 11.519 1.00 0.00 18 MET A CA 7
ATOM 10487 C C . MET A 1 18 ? -7.073 3.879 10.533 1.00 0.00 18 MET A C 7
ATOM 10488 O O . MET A 1 18 ? -8.241 4.040 10.891 1.00 0.00 18 MET A O 7
ATOM 10502 N N . VAL A 1 19 ? -6.737 3.545 9.292 1.00 0.00 19 VAL A N 7
ATOM 10503 C CA . VAL A 1 19 ? -7.741 3.345 8.254 1.00 0.00 19 VAL A CA 7
ATOM 10504 C C . VAL A 1 19 ? -7.992 1.860 8.013 1.00 0.00 19 VAL A C 7
ATOM 10505 O O . VAL A 1 19 ? -7.380 1.252 7.135 1.00 0.00 19 VAL A O 7
ATOM 10518 N N . GLU A 1 20 ? -8.892 1.281 8.801 1.00 0.00 20 GLU A N 7
ATOM 10519 C CA . GLU A 1 20 ? -9.222 -0.133 8.673 1.00 0.00 20 GLU A CA 7
ATOM 10520 C C . GLU A 1 20 ? -10.177 -0.369 7.508 1.00 0.00 20 GLU A C 7
ATOM 10521 O O . GLU A 1 20 ? -10.988 0.495 7.172 1.00 0.00 20 GLU A O 7
ATOM 10533 N N . ILE A 1 21 ? -10.077 -1.544 6.895 1.00 0.00 21 ILE A N 7
ATOM 10534 C CA . ILE A 1 21 ? -10.930 -1.894 5.767 1.00 0.00 21 ILE A CA 7
ATOM 10535 C C . ILE A 1 21 ? -11.462 -3.316 5.903 1.00 0.00 21 ILE A C 7
ATOM 10536 O O . ILE A 1 21 ? -10.692 -4.276 5.949 1.00 0.00 21 ILE A O 7
ATOM 10552 N N . VAL A 1 22 ? -12.783 -3.447 5.969 1.00 0.00 22 VAL A N 7
ATOM 10553 C CA . VAL A 1 22 ? -13.417 -4.752 6.101 1.00 0.00 22 VAL A CA 7
ATOM 10554 C C . VAL A 1 22 ? -13.329 -5.541 4.798 1.00 0.00 22 VAL A C 7
ATOM 10555 O O . VAL A 1 22 ? -14.261 -5.536 3.994 1.00 0.00 22 VAL A O 7
ATOM 10568 N N . LYS A 1 23 ? -12.205 -6.220 4.599 1.00 0.00 23 LYS A N 7
ATOM 10569 C CA . LYS A 1 23 ? -11.995 -7.017 3.395 1.00 0.00 23 LYS A CA 7
ATOM 10570 C C . LYS A 1 23 ? -12.591 -8.411 3.558 1.00 0.00 23 LYS A C 7
ATOM 10571 O O . LYS A 1 23 ? -13.180 -8.729 4.591 1.00 0.00 23 LYS A O 7
ATOM 10590 N N . THR A 1 24 ? -12.434 -9.239 2.531 1.00 0.00 24 THR A N 7
ATOM 10591 C CA . THR A 1 24 ? -12.957 -10.600 2.562 1.00 0.00 24 THR A CA 7
ATOM 10592 C C . THR A 1 24 ? -12.021 -11.525 3.339 1.00 0.00 24 THR A C 7
ATOM 10593 O O . THR A 1 24 ? -10.799 -11.429 3.215 1.00 0.00 24 THR A O 7
ATOM 10604 N N . PRO A 1 25 ? -12.581 -12.435 4.157 1.00 0.00 25 PRO A N 7
ATOM 10605 C CA . PRO A 1 25 ? -11.783 -13.375 4.954 1.00 0.00 25 PRO A CA 7
ATOM 10606 C C . PRO A 1 25 ? -10.797 -14.169 4.104 1.00 0.00 25 PRO A C 7
ATOM 10607 O O . PRO A 1 25 ? -11.190 -14.872 3.174 1.00 0.00 25 PRO A O 7
ATOM 10618 N N . GLY A 1 26 ? -9.513 -14.051 4.431 1.00 0.00 26 GLY A N 7
ATOM 10619 C CA . GLY A 1 26 ? -8.490 -14.766 3.690 1.00 0.00 26 GLY A CA 7
ATOM 10620 C C . GLY A 1 26 ? -8.505 -14.438 2.210 1.00 0.00 26 GLY A C 7
ATOM 10621 O O . GLY A 1 26 ? -8.220 -15.296 1.374 1.00 0.00 26 GLY A O 7
ATOM 10625 N N . SER A 1 27 ? -8.841 -13.195 1.885 1.00 0.00 27 SER A N 7
ATOM 10626 C CA . SER A 1 27 ? -8.893 -12.756 0.495 1.00 0.00 27 SER A CA 7
ATOM 10627 C C . SER A 1 27 ? -7.897 -11.629 0.242 1.00 0.00 27 SER A C 7
ATOM 10628 O O . SER A 1 27 ? -7.532 -10.892 1.158 1.00 0.00 27 SER A O 7
ATOM 10636 N N . ALA A 1 28 ? -7.461 -11.501 -1.007 1.00 0.00 28 ALA A N 7
ATOM 10637 C CA . ALA A 1 28 ? -6.507 -10.464 -1.381 1.00 0.00 28 ALA A CA 7
ATOM 10638 C C . ALA A 1 28 ? -7.184 -9.364 -2.192 1.00 0.00 28 ALA A C 7
ATOM 10639 O O . ALA A 1 28 ? -7.706 -9.611 -3.279 1.00 0.00 28 ALA A O 7
ATOM 10646 N N . LEU A 1 29 ? -7.171 -8.148 -1.656 1.00 0.00 29 LEU A N 7
ATOM 10647 C CA . LEU A 1 29 ? -7.785 -7.009 -2.329 1.00 0.00 29 LEU A CA 7
ATOM 10648 C C . LEU A 1 29 ? -7.018 -6.650 -3.598 1.00 0.00 29 LEU A C 7
ATOM 10649 O O . LEU A 1 29 ? -7.541 -6.766 -4.706 1.00 0.00 29 LEU A O 7
ATOM 10665 N N . GLY A 1 30 ? -5.774 -6.212 -3.427 1.00 0.00 30 GLY A N 7
ATOM 10666 C CA . GLY A 1 30 ? -4.955 -5.841 -4.568 1.00 0.00 30 GLY A CA 7
ATOM 10667 C C . GLY A 1 30 ? -4.449 -4.415 -4.476 1.00 0.00 30 GLY A C 7
ATOM 10668 O O . GLY A 1 30 ? -4.694 -3.603 -5.368 1.00 0.00 30 GLY A O 7
ATOM 10672 N N . ILE A 1 31 ? -3.740 -4.111 -3.394 1.00 0.00 31 ILE A N 7
ATOM 10673 C CA . ILE A 1 31 ? -3.198 -2.774 -3.187 1.00 0.00 31 ILE A CA 7
ATOM 10674 C C . ILE A 1 31 ? -1.731 -2.708 -3.602 1.00 0.00 31 ILE A C 7
ATOM 10675 O O . ILE A 1 31 ? 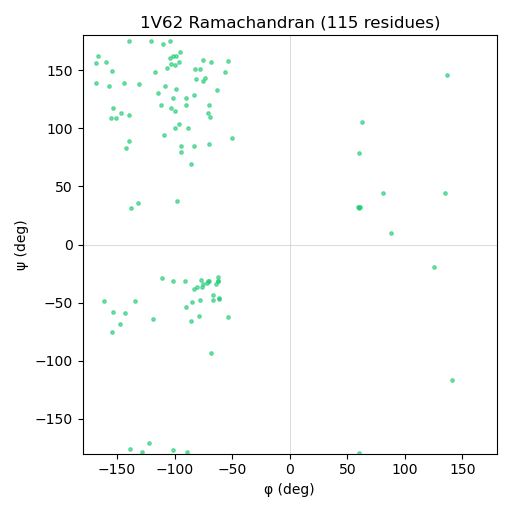-0.919 -3.533 -3.184 1.00 0.00 31 ILE A O 7
ATOM 10691 N N . SER A 1 32 ? -1.400 -1.720 -4.428 1.00 0.00 32 SER A N 7
ATOM 10692 C CA . SER A 1 32 ? -0.031 -1.546 -4.900 1.00 0.00 32 SER A CA 7
ATOM 10693 C C . SER A 1 32 ? 0.666 -0.419 -4.146 1.00 0.00 32 SER A C 7
ATOM 10694 O O . SER A 1 32 ? 0.227 0.730 -4.182 1.00 0.00 32 SER A O 7
ATOM 10702 N N . LEU A 1 33 ? 1.755 -0.756 -3.461 1.00 0.00 33 LEU A N 7
ATOM 10703 C CA . LEU A 1 33 ? 2.513 0.228 -2.698 1.00 0.00 33 LEU A CA 7
ATOM 10704 C C . LEU A 1 33 ? 3.694 0.752 -3.506 1.00 0.00 33 LEU A C 7
ATOM 10705 O O . LEU A 1 33 ? 4.170 0.092 -4.431 1.00 0.00 33 LEU A O 7
ATOM 10721 N N . THR A 1 34 ? 4.164 1.944 -3.153 1.00 0.00 34 THR A N 7
ATOM 10722 C CA . THR A 1 34 ? 5.290 2.559 -3.846 1.00 0.00 34 THR A CA 7
ATOM 10723 C C . THR A 1 34 ? 6.108 3.425 -2.894 1.00 0.00 34 THR A C 7
ATOM 10724 O O . THR A 1 34 ? 5.609 4.412 -2.354 1.00 0.00 34 THR A O 7
ATOM 10735 N N . THR A 1 35 ? 7.366 3.047 -2.692 1.00 0.00 35 THR A N 7
ATOM 10736 C CA . THR A 1 35 ? 8.253 3.790 -1.803 1.00 0.00 35 THR A CA 7
ATOM 10737 C C . THR A 1 35 ? 8.965 4.910 -2.555 1.00 0.00 35 THR A C 7
ATOM 10738 O O . THR A 1 35 ? 9.394 4.730 -3.695 1.00 0.00 35 THR A O 7
ATOM 10749 N N . THR A 1 36 ? 9.088 6.064 -1.909 1.00 0.00 36 THR A N 7
ATOM 10750 C CA . THR A 1 36 ? 9.749 7.215 -2.515 1.00 0.00 36 THR A CA 7
ATOM 10751 C C . THR A 1 36 ? 10.937 7.666 -1.672 1.00 0.00 36 THR A C 7
ATOM 10752 O O . THR A 1 36 ? 11.248 7.061 -0.647 1.00 0.00 36 THR A O 7
ATOM 10763 N N . SER A 1 37 ? 11.596 8.735 -2.110 1.00 0.00 37 SER A N 7
ATOM 10764 C CA . SER A 1 37 ? 12.750 9.268 -1.394 1.00 0.00 37 SER A CA 7
ATOM 10765 C C . SER A 1 37 ? 12.452 10.659 -0.844 1.00 0.00 37 SER A C 7
ATOM 10766 O O . SER A 1 37 ? 11.398 11.233 -1.115 1.00 0.00 37 SER A O 7
ATOM 10774 N N . LEU A 1 38 ? 13.390 11.195 -0.068 1.00 0.00 38 LEU A N 7
ATOM 10775 C CA . LEU A 1 38 ? 13.228 12.519 0.521 1.00 0.00 38 LEU A CA 7
ATOM 10776 C C . LEU A 1 38 ? 14.583 13.157 0.806 1.00 0.00 38 LEU A C 7
ATOM 10777 O O . LEU A 1 38 ? 14.812 14.324 0.487 1.00 0.00 38 LEU A O 7
ATOM 10793 N N . ARG A 1 39 ? 15.481 12.383 1.408 1.00 0.00 39 ARG A N 7
ATOM 10794 C CA . ARG A 1 39 ? 16.815 12.873 1.737 1.00 0.00 39 ARG A CA 7
ATOM 10795 C C . ARG A 1 39 ? 17.675 11.757 2.320 1.00 0.00 39 ARG A C 7
ATOM 10796 O O . ARG A 1 39 ? 18.815 11.554 1.902 1.00 0.00 39 ARG A O 7
ATOM 10817 N N . ASN A 1 40 ? 17.122 11.036 3.291 1.00 0.00 40 ASN A N 7
ATOM 10818 C CA . ASN A 1 40 ? 17.838 9.940 3.933 1.00 0.00 40 ASN A CA 7
ATOM 10819 C C . ASN A 1 40 ? 16.868 8.981 4.613 1.00 0.00 40 ASN A C 7
ATOM 10820 O O . ASN A 1 40 ? 17.195 8.369 5.630 1.00 0.00 40 ASN A O 7
ATOM 10831 N N . LYS A 1 41 ? 15.673 8.853 4.045 1.00 0.00 41 LYS A N 7
ATOM 10832 C CA . LYS A 1 41 ? 14.655 7.967 4.596 1.00 0.00 41 LYS A CA 7
ATOM 10833 C C . LYS A 1 41 ? 13.517 7.762 3.602 1.00 0.00 41 LYS A C 7
ATOM 10834 O O . LYS A 1 41 ? 12.650 8.622 3.448 1.00 0.00 41 LYS A O 7
ATOM 10853 N N . SER A 1 42 ? 13.527 6.616 2.928 1.00 0.00 42 SER A N 7
ATOM 10854 C CA . SER A 1 42 ? 12.494 6.297 1.948 1.00 0.00 42 SER A CA 7
ATOM 10855 C C . SER A 1 42 ? 11.168 5.992 2.634 1.00 0.00 42 SER A C 7
ATOM 10856 O O . SER A 1 42 ? 11.093 5.131 3.512 1.00 0.00 42 SER A O 7
ATOM 10864 N N . VAL A 1 43 ? 10.120 6.704 2.229 1.00 0.00 43 VAL A N 7
ATOM 10865 C CA . VAL A 1 43 ? 8.795 6.510 2.804 1.00 0.00 43 VAL A CA 7
ATOM 10866 C C . VAL A 1 43 ? 7.915 5.670 1.882 1.00 0.00 43 VAL A C 7
ATOM 10867 O O . VAL A 1 43 ? 7.852 5.913 0.676 1.00 0.00 43 VAL A O 7
ATOM 10880 N N . ILE A 1 44 ? 7.237 4.682 2.457 1.00 0.00 44 ILE A N 7
ATOM 10881 C CA . ILE A 1 44 ? 6.361 3.808 1.687 1.00 0.00 44 ILE A CA 7
ATOM 10882 C C . ILE A 1 44 ? 4.959 4.396 1.572 1.00 0.00 44 ILE A C 7
ATOM 10883 O O . ILE A 1 44 ? 4.290 4.633 2.578 1.00 0.00 44 ILE A O 7
ATOM 10899 N N . THR A 1 45 ? 4.520 4.629 0.339 1.00 0.00 45 THR A N 7
ATOM 10900 C CA . THR A 1 45 ? 3.197 5.190 0.091 1.00 0.00 45 THR A CA 7
ATOM 10901 C C . THR A 1 45 ? 2.381 4.276 -0.818 1.00 0.00 45 THR A C 7
ATOM 10902 O O . THR A 1 45 ? 2.844 3.205 -1.214 1.00 0.00 45 THR A O 7
ATOM 10913 N N . ILE A 1 46 ? 1.166 4.704 -1.144 1.00 0.00 46 ILE A N 7
ATOM 10914 C CA . ILE A 1 46 ? 0.287 3.923 -2.006 1.00 0.00 46 ILE A CA 7
ATOM 10915 C C . ILE A 1 46 ? 0.405 4.369 -3.460 1.00 0.00 46 ILE A C 7
ATOM 10916 O O . ILE A 1 46 ? 0.361 5.562 -3.760 1.00 0.00 46 ILE A O 7
ATOM 10932 N N . ASP A 1 47 ? 0.557 3.402 -4.358 1.00 0.00 47 ASP A N 7
ATOM 10933 C CA . ASP A 1 47 ? 0.682 3.694 -5.782 1.00 0.00 47 ASP A CA 7
ATOM 10934 C C . ASP A 1 47 ? -0.690 3.772 -6.444 1.00 0.00 47 ASP A C 7
ATOM 10935 O O . ASP A 1 47 ? -1.110 4.835 -6.901 1.00 0.00 47 ASP A O 7
ATOM 10944 N N . ARG A 1 48 ? -1.383 2.638 -6.492 1.00 0.00 48 ARG A N 7
ATOM 10945 C CA . ARG A 1 48 ? -2.707 2.578 -7.098 1.00 0.00 48 ARG A CA 7
ATOM 10946 C C . ARG A 1 48 ? -3.531 1.445 -6.495 1.00 0.00 48 ARG A C 7
ATOM 10947 O O . ARG A 1 48 ? -2.994 0.564 -5.824 1.00 0.00 48 ARG A O 7
ATOM 10968 N N . ILE A 1 49 ? -4.836 1.474 -6.740 1.00 0.00 49 ILE A N 7
ATOM 10969 C CA . ILE A 1 49 ? -5.734 0.448 -6.221 1.00 0.00 49 ILE A CA 7
ATOM 10970 C C . ILE A 1 49 ? -6.257 -0.441 -7.343 1.00 0.00 49 ILE A C 7
ATOM 10971 O O . ILE A 1 49 ? -6.241 -0.058 -8.513 1.00 0.00 49 ILE A O 7
ATOM 10987 N N . LYS A 1 50 ? -6.724 -1.631 -6.979 1.00 0.00 50 LYS A N 7
ATOM 10988 C CA . LYS A 1 50 ? -7.254 -2.576 -7.955 1.00 0.00 50 LYS A CA 7
ATOM 10989 C C . LYS A 1 50 ? -8.726 -2.285 -8.248 1.00 0.00 50 LYS A C 7
ATOM 10990 O O . LYS A 1 50 ? -9.488 -1.941 -7.345 1.00 0.00 50 LYS A O 7
ATOM 11009 N N . PRO A 1 51 ? -9.148 -2.421 -9.518 1.00 0.00 51 PRO A N 7
ATOM 11010 C CA . PRO A 1 51 ? -10.536 -2.169 -9.919 1.00 0.00 51 PRO A CA 7
ATOM 11011 C C . PRO A 1 51 ? -11.489 -3.240 -9.401 1.00 0.00 51 PRO A C 7
ATOM 11012 O O . PRO A 1 51 ? -11.143 -4.420 -9.344 1.00 0.00 51 PRO A O 7
ATOM 11023 N N . ALA A 1 52 ? -12.694 -2.821 -9.025 1.00 0.00 52 ALA A N 7
ATOM 11024 C CA . ALA A 1 52 ? -13.698 -3.744 -8.512 1.00 0.00 52 ALA A CA 7
ATOM 11025 C C . ALA A 1 52 ? -13.207 -4.443 -7.250 1.00 0.00 52 ALA A C 7
ATOM 11026 O O . ALA A 1 52 ? -13.561 -5.593 -6.988 1.00 0.00 52 ALA A O 7
ATOM 11033 N N . SER A 1 53 ? -12.390 -3.743 -6.470 1.00 0.00 53 SER A N 7
ATOM 11034 C CA . SER A 1 53 ? -11.850 -4.298 -5.235 1.00 0.00 53 SER A CA 7
ATOM 11035 C C . SER A 1 53 ? -12.499 -3.649 -4.017 1.00 0.00 53 SER A C 7
ATOM 11036 O O . SER A 1 53 ? -13.189 -2.636 -4.134 1.00 0.00 53 SER A O 7
ATOM 11044 N N . VAL A 1 54 ? -12.274 -4.239 -2.848 1.00 0.00 54 VAL A N 7
ATOM 11045 C CA . VAL A 1 54 ? -12.837 -3.719 -1.608 1.00 0.00 54 VAL A CA 7
ATOM 11046 C C . VAL A 1 54 ? -12.264 -2.345 -1.277 1.00 0.00 54 VAL A C 7
ATOM 11047 O O . VAL A 1 54 ? -12.935 -1.513 -0.665 1.00 0.00 54 VAL A O 7
ATOM 11060 N N . VAL A 1 55 ? -11.021 -2.113 -1.684 1.00 0.00 55 VAL A N 7
ATOM 11061 C CA . VAL A 1 55 ? -10.359 -0.839 -1.430 1.00 0.00 55 VAL A CA 7
ATOM 11062 C C . VAL A 1 55 ? -10.843 0.236 -2.398 1.00 0.00 55 VAL A C 7
ATOM 11063 O O . VAL A 1 55 ? -10.991 1.399 -2.025 1.00 0.00 55 VAL A O 7
ATOM 11076 N N . ASP A 1 56 ? -11.090 -0.163 -3.641 1.00 0.00 56 ASP A N 7
ATOM 11077 C CA . ASP A 1 56 ? -11.558 0.767 -4.663 1.00 0.00 56 ASP A CA 7
ATOM 11078 C C . ASP A 1 56 ? -13.041 1.071 -4.483 1.00 0.00 56 ASP A C 7
ATOM 11079 O O . ASP A 1 56 ? -13.487 2.196 -4.715 1.00 0.00 56 ASP A O 7
ATOM 11088 N N . ARG A 1 57 ? -13.802 0.063 -4.068 1.00 0.00 57 ARG A N 7
ATOM 11089 C CA . ARG A 1 57 ? -15.237 0.225 -3.858 1.00 0.00 57 ARG A CA 7
ATOM 11090 C C . ARG A 1 57 ? -15.515 0.960 -2.550 1.00 0.00 57 ARG A C 7
ATOM 11091 O O . ARG A 1 57 ? -16.433 1.776 -2.470 1.00 0.00 57 ARG A O 7
ATOM 11112 N N . SER A 1 58 ? -14.717 0.665 -1.529 1.00 0.00 58 SER A N 7
ATOM 11113 C CA . SER A 1 58 ? -14.878 1.297 -0.226 1.00 0.00 58 SER A CA 7
ATOM 11114 C C . SER A 1 58 ? -14.333 2.722 -0.240 1.00 0.00 58 SER A C 7
ATOM 11115 O O . SER A 1 58 ? -14.873 3.609 0.421 1.00 0.00 58 SER A O 7
ATOM 11123 N N . GLY A 1 59 ? -13.262 2.933 -0.997 1.00 0.00 59 GLY A N 7
ATOM 11124 C CA . GLY A 1 59 ? -12.663 4.252 -1.082 1.00 0.00 59 GLY A CA 7
ATOM 11125 C C . GLY A 1 59 ? -11.904 4.627 0.176 1.00 0.00 59 GLY A C 7
ATOM 11126 O O . GLY A 1 59 ? -11.978 5.766 0.637 1.00 0.00 59 GLY A O 7
ATOM 11130 N N . ALA A 1 60 ? -11.172 3.666 0.730 1.00 0.00 60 ALA A N 7
ATOM 11131 C CA . ALA A 1 60 ? -10.395 3.901 1.941 1.00 0.00 60 ALA A CA 7
ATOM 11132 C C . ALA A 1 60 ? -8.995 4.404 1.607 1.00 0.00 60 ALA A C 7
ATOM 11133 O O . ALA A 1 60 ? -8.584 5.471 2.061 1.00 0.00 60 ALA A O 7
ATOM 11140 N N . LEU A 1 61 ? -8.268 3.627 0.811 1.00 0.00 61 LEU A N 7
ATOM 11141 C CA . LEU A 1 61 ? -6.913 3.994 0.415 1.00 0.00 61 LEU A CA 7
ATOM 11142 C C . LEU A 1 61 ? -6.930 4.866 -0.837 1.00 0.00 61 LEU A C 7
ATOM 11143 O O . LEU A 1 61 ? -7.794 4.713 -1.699 1.00 0.00 61 LEU A O 7
ATOM 11159 N N . HIS A 1 62 ? -5.968 5.778 -0.930 1.00 0.00 62 HIS A N 7
ATOM 11160 C CA . HIS A 1 62 ? -5.873 6.673 -2.078 1.00 0.00 62 HIS A CA 7
ATOM 11161 C C . HIS A 1 62 ? -4.417 6.877 -2.492 1.00 0.00 62 HIS A C 7
ATOM 11162 O O . HIS A 1 62 ? -3.532 6.984 -1.642 1.00 0.00 62 HIS A O 7
ATOM 11177 N N . PRO A 1 63 ? -4.145 6.933 -3.808 1.00 0.00 63 PRO A N 7
ATOM 11178 C CA . PRO A 1 63 ? -2.786 7.126 -4.325 1.00 0.00 63 PRO A CA 7
ATOM 11179 C C . PRO A 1 63 ? -2.112 8.357 -3.728 1.00 0.00 63 PRO A C 7
ATOM 11180 O O . PRO A 1 63 ? -2.503 9.489 -4.010 1.00 0.00 63 PRO A O 7
ATOM 11191 N N . GLY A 1 64 ? -1.097 8.128 -2.900 1.00 0.00 64 GLY A N 7
ATOM 11192 C CA . GLY A 1 64 ? -0.386 9.230 -2.277 1.00 0.00 64 GLY A CA 7
ATOM 11193 C C . GLY A 1 64 ? -0.382 9.139 -0.763 1.00 0.00 64 GLY A C 7
ATOM 11194 O O . GLY A 1 64 ? 0.438 9.775 -0.100 1.00 0.00 64 GLY A O 7
ATOM 11198 N N . ASP A 1 65 ? -1.299 8.348 -0.211 1.00 0.00 65 ASP A N 7
ATOM 11199 C CA . ASP A 1 65 ? -1.397 8.180 1.235 1.00 0.00 65 ASP A CA 7
ATOM 11200 C C . ASP A 1 65 ? -0.062 7.735 1.826 1.00 0.00 65 ASP A C 7
ATOM 11201 O O . ASP A 1 65 ? 0.518 6.739 1.395 1.00 0.00 65 ASP A O 7
ATOM 11210 N N . HIS A 1 66 ? 0.419 8.481 2.815 1.00 0.00 66 HIS A N 7
ATOM 11211 C CA . HIS A 1 66 ? 1.686 8.164 3.466 1.00 0.00 66 HIS A CA 7
ATOM 11212 C C . HIS A 1 66 ? 1.486 7.135 4.574 1.00 0.00 66 HIS A C 7
ATOM 11213 O O . HIS A 1 66 ? 0.971 7.455 5.645 1.00 0.00 66 HIS A O 7
ATOM 11228 N N . ILE A 1 67 ? 1.896 5.900 4.308 1.00 0.00 67 ILE A N 7
ATOM 11229 C CA . ILE A 1 67 ? 1.763 4.825 5.285 1.00 0.00 67 ILE A CA 7
ATOM 11230 C C . ILE A 1 67 ? 2.871 4.893 6.329 1.00 0.00 67 ILE A C 7
ATOM 11231 O O . ILE A 1 67 ? 4.055 4.906 5.993 1.00 0.00 67 ILE A O 7
ATOM 11247 N N . LEU A 1 68 ? 2.479 4.937 7.597 1.00 0.00 68 LEU A N 7
ATOM 11248 C CA . LEU A 1 68 ? 3.439 5.004 8.693 1.00 0.00 68 LEU A CA 7
ATOM 11249 C C . LEU A 1 68 ? 3.561 3.656 9.398 1.00 0.00 68 LEU A C 7
ATOM 11250 O O . LEU A 1 68 ? 4.593 3.349 9.994 1.00 0.00 68 LEU A O 7
ATOM 11266 N N . SER A 1 69 ? 2.501 2.856 9.327 1.00 0.00 69 SER A N 7
ATOM 11267 C CA . SER A 1 69 ? 2.493 1.543 9.961 1.00 0.00 69 SER A CA 7
ATOM 11268 C C . SER A 1 69 ? 1.381 0.670 9.390 1.00 0.00 69 SER A C 7
ATOM 11269 O O . SER A 1 69 ? 0.413 1.173 8.819 1.00 0.00 69 SER A O 7
ATOM 11277 N N . ILE A 1 70 ? 1.525 -0.642 9.550 1.00 0.00 70 ILE A N 7
ATOM 11278 C CA . ILE A 1 70 ? 0.533 -1.587 9.052 1.00 0.00 70 ILE A CA 7
ATOM 11279 C C . ILE A 1 70 ? 0.379 -2.771 10.002 1.00 0.00 70 ILE A C 7
ATOM 11280 O O . ILE A 1 70 ? 1.308 -3.557 10.185 1.00 0.00 70 ILE A O 7
ATOM 11296 N N . ASP A 1 71 ? -0.800 -2.890 10.603 1.00 0.00 71 ASP A N 7
ATOM 11297 C CA . ASP A 1 71 ? -1.076 -3.979 11.535 1.00 0.00 71 ASP A CA 7
ATOM 11298 C C . ASP A 1 71 ? -0.103 -3.949 12.710 1.00 0.00 71 ASP A C 7
ATOM 11299 O O . ASP A 1 71 ? 0.228 -4.988 13.281 1.00 0.00 71 ASP A O 7
ATOM 11308 N N . GLY A 1 72 ? 0.352 -2.751 13.064 1.00 0.00 72 GLY A N 7
ATOM 11309 C CA . GLY A 1 72 ? 1.284 -2.608 14.168 1.00 0.00 72 GLY A CA 7
ATOM 11310 C C . GLY A 1 72 ? 2.733 -2.727 13.733 1.00 0.00 72 GLY A C 7
ATOM 11311 O O . GLY A 1 72 ? 3.633 -2.789 14.571 1.00 0.00 72 GLY A O 7
ATOM 11315 N N . THR A 1 73 ? 2.963 -2.758 12.423 1.00 0.00 73 THR A N 7
ATOM 11316 C CA . THR A 1 73 ? 4.316 -2.869 11.888 1.00 0.00 73 THR A CA 7
ATOM 11317 C C . THR A 1 73 ? 4.838 -1.508 11.443 1.00 0.00 73 THR A C 7
ATOM 11318 O O . THR A 1 73 ? 4.227 -0.842 10.606 1.00 0.00 73 THR A O 7
ATOM 11329 N N . SER A 1 74 ? 5.969 -1.100 12.007 1.00 0.00 74 SER A N 7
ATOM 11330 C CA . SER A 1 74 ? 6.573 0.184 11.667 1.00 0.00 74 SER A CA 7
ATOM 11331 C C . SER A 1 74 ? 7.015 0.208 10.207 1.00 0.00 74 SER A C 7
ATOM 11332 O O . SER A 1 74 ? 7.527 -0.784 9.687 1.00 0.00 74 SER A O 7
ATOM 11340 N N . MET A 1 75 ? 6.815 1.346 9.551 1.00 0.00 75 MET A N 7
ATOM 11341 C CA . MET A 1 75 ? 7.192 1.499 8.151 1.00 0.00 75 MET A CA 7
ATOM 11342 C C . MET A 1 75 ? 8.473 2.316 8.019 1.00 0.00 75 MET A C 7
ATOM 11343 O O . MET A 1 75 ? 8.635 3.083 7.069 1.00 0.00 75 MET A O 7
ATOM 11357 N N . GLU A 1 76 ? 9.378 2.148 8.976 1.00 0.00 76 GLU A N 7
ATOM 11358 C CA . GLU A 1 76 ? 10.645 2.872 8.966 1.00 0.00 76 GLU A CA 7
ATOM 11359 C C . GLU A 1 76 ? 11.708 2.095 8.197 1.00 0.00 76 GLU A C 7
ATOM 11360 O O . GLU A 1 76 ? 12.150 1.030 8.630 1.00 0.00 76 GLU A O 7
ATOM 11372 N N . HIS A 1 77 ? 12.117 2.634 7.052 1.00 0.00 77 HIS A N 7
ATOM 11373 C CA . HIS A 1 77 ? 13.129 1.992 6.223 1.00 0.00 77 HIS A CA 7
ATOM 11374 C C . HIS A 1 77 ? 12.668 0.610 5.773 1.00 0.00 77 HIS A C 7
ATOM 11375 O O . HIS A 1 77 ? 13.477 -0.303 5.611 1.00 0.00 77 HIS A O 7
ATOM 11390 N N . CYS A 1 78 ? 11.362 0.464 5.572 1.00 0.00 78 CYS A N 7
ATOM 11391 C CA . CYS A 1 78 ? 10.794 -0.807 5.140 1.00 0.00 78 CYS A CA 7
ATOM 11392 C C . CYS A 1 78 ? 10.792 -0.914 3.619 1.00 0.00 78 CYS A C 7
ATOM 11393 O O . CYS A 1 78 ? 10.899 0.092 2.916 1.00 0.00 78 CYS A O 7
ATOM 11401 N N . SER A 1 79 ? 10.673 -2.138 3.116 1.00 0.00 79 SER A N 7
ATOM 11402 C CA . SER A 1 79 ? 10.658 -2.376 1.677 1.00 0.00 79 SER A CA 7
ATOM 11403 C C . SER A 1 79 ? 9.229 -2.445 1.151 1.00 0.00 79 SER A C 7
ATOM 11404 O O . SER A 1 79 ? 8.269 -2.313 1.910 1.00 0.00 79 SER A O 7
ATOM 11412 N N . LEU A 1 80 ? 9.094 -2.653 -0.156 1.00 0.00 80 LEU A N 7
ATOM 11413 C CA . LEU A 1 80 ? 7.782 -2.741 -0.786 1.00 0.00 80 LEU A CA 7
ATOM 11414 C C . LEU A 1 80 ? 7.159 -4.113 -0.554 1.00 0.00 80 LEU A C 7
ATOM 11415 O O . LEU A 1 80 ? 6.004 -4.219 -0.138 1.00 0.00 80 LEU A O 7
ATOM 11431 N N . LEU A 1 81 ? 7.929 -5.161 -0.826 1.00 0.00 81 LEU A N 7
ATOM 11432 C CA . LEU A 1 81 ? 7.451 -6.528 -0.649 1.00 0.00 81 LEU A CA 7
ATOM 11433 C C . LEU A 1 81 ? 7.069 -6.785 0.805 1.00 0.00 81 LEU A C 7
ATOM 11434 O O . LEU A 1 81 ? 5.996 -7.318 1.090 1.00 0.00 81 LEU A O 7
ATOM 11450 N N . GLU A 1 82 ? 7.954 -6.405 1.721 1.00 0.00 82 GLU A N 7
ATOM 11451 C CA . GLU A 1 82 ? 7.710 -6.596 3.146 1.00 0.00 82 GLU A CA 7
ATOM 11452 C C . GLU A 1 82 ? 6.456 -5.847 3.588 1.00 0.00 82 GLU A C 7
ATOM 11453 O O . GLU A 1 82 ? 5.696 -6.330 4.427 1.00 0.00 82 GLU A O 7
ATOM 11465 N N . ALA A 1 83 ? 6.246 -4.666 3.016 1.00 0.00 83 ALA A N 7
ATOM 11466 C CA . ALA A 1 83 ? 5.085 -3.851 3.350 1.00 0.00 83 ALA A CA 7
ATOM 11467 C C . ALA A 1 83 ? 3.804 -4.469 2.801 1.00 0.00 83 ALA A C 7
ATOM 11468 O O . ALA A 1 83 ? 2.792 -4.548 3.498 1.00 0.00 83 ALA A O 7
ATOM 11475 N N . THR A 1 84 ? 3.854 -4.906 1.546 1.00 0.00 84 THR A N 7
ATOM 11476 C CA . THR A 1 84 ? 2.697 -5.518 0.903 1.00 0.00 84 THR A CA 7
ATOM 11477 C C . THR A 1 84 ? 2.385 -6.877 1.522 1.00 0.00 84 THR A C 7
ATOM 11478 O O . THR A 1 84 ? 1.232 -7.303 1.556 1.00 0.00 84 THR A O 7
ATOM 11489 N N . LYS A 1 85 ? 3.421 -7.553 2.008 1.00 0.00 85 LYS A N 7
ATOM 11490 C CA . LYS A 1 85 ? 3.256 -8.864 2.625 1.00 0.00 85 LYS A CA 7
ATOM 11491 C C . LYS A 1 85 ? 2.316 -8.788 3.824 1.00 0.00 85 LYS A C 7
ATOM 11492 O O . LYS A 1 85 ? 1.498 -9.681 4.042 1.00 0.00 85 LYS A O 7
ATOM 11511 N N . LEU A 1 86 ? 2.438 -7.713 4.597 1.00 0.00 86 LEU A N 7
ATOM 11512 C CA . LEU A 1 86 ? 1.599 -7.520 5.775 1.00 0.00 86 LEU A CA 7
ATOM 11513 C C . LEU A 1 86 ? 0.126 -7.441 5.384 1.00 0.00 86 LEU A C 7
ATOM 11514 O O . LEU A 1 86 ? -0.726 -8.077 6.006 1.00 0.00 86 LEU A O 7
ATOM 11530 N N . LEU A 1 87 ? -0.165 -6.658 4.351 1.00 0.00 87 LEU A N 7
ATOM 11531 C CA . LEU A 1 87 ? -1.535 -6.495 3.877 1.00 0.00 87 LEU A CA 7
ATOM 11532 C C . LEU A 1 87 ? -2.130 -7.835 3.456 1.00 0.00 87 LEU A C 7
ATOM 11533 O O . LEU A 1 87 ? -3.334 -8.057 3.576 1.00 0.00 87 LEU A O 7
ATOM 11549 N N . ALA A 1 88 ? -1.276 -8.726 2.962 1.00 0.00 88 ALA A N 7
ATOM 11550 C CA . ALA A 1 88 ? -1.717 -10.045 2.523 1.00 0.00 88 ALA A CA 7
ATOM 11551 C C . ALA A 1 88 ? -2.085 -10.926 3.711 1.00 0.00 88 ALA A C 7
ATOM 11552 O O . ALA A 1 88 ? -2.954 -11.792 3.610 1.00 0.00 88 ALA A O 7
ATOM 11559 N N . SER A 1 89 ? -1.416 -10.701 4.839 1.00 0.00 89 SER A N 7
ATOM 11560 C CA . SER A 1 89 ? -1.675 -11.477 6.047 1.00 0.00 89 SER A CA 7
ATOM 11561 C C . SER A 1 89 ? -2.592 -10.714 6.997 1.00 0.00 89 SER A C 7
ATOM 11562 O O . SER A 1 89 ? -2.131 -10.094 7.956 1.00 0.00 89 SER A O 7
ATOM 11570 N N . ILE A 1 90 ? -3.892 -10.767 6.727 1.00 0.00 90 ILE A N 7
ATOM 11571 C CA . ILE A 1 90 ? -4.873 -10.082 7.559 1.00 0.00 90 ILE A CA 7
ATOM 11572 C C . ILE A 1 90 ? -6.055 -10.993 7.875 1.00 0.00 90 ILE A C 7
ATOM 11573 O O . ILE A 1 90 ? -6.464 -11.806 7.046 1.00 0.00 90 ILE A O 7
ATOM 11589 N N . SER A 1 91 ? -6.601 -10.849 9.078 1.00 0.00 91 SER A N 7
ATOM 11590 C CA . SER A 1 91 ? -7.736 -11.657 9.504 1.00 0.00 91 SER A CA 7
ATOM 11591 C C . SER A 1 91 ? -9.016 -11.208 8.806 1.00 0.00 91 SER A C 7
ATOM 11592 O O . SER A 1 91 ? -9.575 -11.933 7.984 1.00 0.00 91 SER A O 7
ATOM 11600 N N . GLU A 1 92 ? -9.472 -10.005 9.139 1.00 0.00 92 GLU A N 7
ATOM 11601 C CA . GLU A 1 92 ? -10.686 -9.457 8.544 1.00 0.00 92 GLU A CA 7
ATOM 11602 C C . GLU A 1 92 ? -10.466 -8.016 8.093 1.00 0.00 92 GLU A C 7
ATOM 11603 O O . GLU A 1 92 ? -10.510 -7.715 6.900 1.00 0.00 92 GLU A O 7
ATOM 11615 N N . LYS A 1 93 ? -10.230 -7.131 9.056 1.00 0.00 93 LYS A N 7
ATOM 11616 C CA . LYS A 1 93 ? -10.003 -5.721 8.758 1.00 0.00 93 LYS A CA 7
ATOM 11617 C C . LYS A 1 93 ? -8.511 -5.417 8.671 1.00 0.00 93 LYS A C 7
ATOM 11618 O O . LYS A 1 93 ? -7.752 -5.714 9.594 1.00 0.00 93 LYS A O 7
ATOM 11637 N N . VAL A 1 94 ? -8.097 -4.825 7.556 1.00 0.00 94 VAL A N 7
ATOM 11638 C CA . VAL A 1 94 ? -6.696 -4.480 7.348 1.00 0.00 94 VAL A CA 7
ATOM 11639 C C . VAL A 1 94 ? -6.340 -3.177 8.057 1.00 0.00 94 VAL A C 7
ATOM 11640 O O . VAL A 1 94 ? -6.786 -2.100 7.661 1.00 0.00 94 VAL A O 7
ATOM 11653 N N . ARG A 1 95 ? -5.534 -3.283 9.110 1.00 0.00 95 ARG A N 7
ATOM 11654 C CA . ARG A 1 95 ? -5.118 -2.113 9.874 1.00 0.00 95 ARG A CA 7
ATOM 11655 C C . ARG A 1 95 ? -4.025 -1.344 9.140 1.00 0.00 95 ARG A C 7
ATOM 11656 O O . ARG A 1 95 ? -2.835 -1.578 9.356 1.00 0.00 95 ARG A O 7
ATOM 11677 N N . LEU A 1 96 ? -4.435 -0.427 8.271 1.00 0.00 96 LEU A N 7
ATOM 11678 C CA . LEU A 1 96 ? -3.491 0.376 7.504 1.00 0.00 96 LEU A CA 7
ATOM 11679 C C . LEU A 1 96 ? -3.268 1.733 8.165 1.00 0.00 96 LEU A C 7
ATOM 11680 O O . LEU A 1 96 ? -4.111 2.624 8.073 1.00 0.00 96 LEU A O 7
ATOM 11696 N N . GLU A 1 97 ? -2.127 1.881 8.829 1.00 0.00 97 GLU A N 7
ATOM 11697 C CA . GLU A 1 97 ? -1.794 3.131 9.503 1.00 0.00 97 GLU A CA 7
ATOM 11698 C C . GLU A 1 97 ? -1.247 4.153 8.510 1.00 0.00 97 GLU A C 7
ATOM 11699 O O . GLU A 1 97 ? -0.134 4.009 8.006 1.00 0.00 97 GLU A O 7
ATOM 11711 N N . ILE A 1 98 ? -2.037 5.184 8.235 1.00 0.00 98 ILE A N 7
ATOM 11712 C CA . ILE A 1 98 ? -1.634 6.229 7.301 1.00 0.00 98 ILE A CA 7
ATOM 11713 C C . ILE A 1 98 ? -1.614 7.594 7.980 1.00 0.00 98 ILE A C 7
ATOM 11714 O O . ILE A 1 98 ? -2.354 7.836 8.934 1.00 0.00 98 ILE A O 7
ATOM 11730 N N . LEU A 1 99 ? -0.762 8.485 7.482 1.00 0.00 99 LEU A N 7
ATOM 11731 C CA . LEU A 1 99 ? -0.645 9.827 8.039 1.00 0.00 99 LEU A CA 7
ATOM 11732 C C . LEU A 1 99 ? -1.959 10.593 7.890 1.00 0.00 99 LEU A C 7
ATOM 11733 O O . LEU A 1 99 ? -2.637 10.482 6.868 1.00 0.00 99 LEU A O 7
ATOM 11749 N N . PRO A 1 100 ? -2.340 11.383 8.911 1.00 0.00 100 PRO A N 7
ATOM 11750 C CA . PRO A 1 100 ? -3.579 12.165 8.882 1.00 0.00 100 PRO A CA 7
ATOM 11751 C C . PRO A 1 100 ? -3.712 12.997 7.611 1.00 0.00 100 PRO A C 7
ATOM 11752 O O . PRO A 1 100 ? -3.254 14.138 7.553 1.00 0.00 100 PRO A O 7
ATOM 11763 N N . VAL A 1 101 ? -4.341 12.417 6.594 1.00 0.00 101 VAL A N 7
ATOM 11764 C CA . VAL A 1 101 ? -4.534 13.104 5.322 1.00 0.00 101 VAL A CA 7
ATOM 11765 C C . VAL A 1 101 ? -6.009 13.417 5.085 1.00 0.00 101 VAL A C 7
ATOM 11766 O O . VAL A 1 101 ? -6.890 12.727 5.599 1.00 0.00 101 VAL A O 7
ATOM 11779 N N . PRO A 1 102 ? -6.299 14.468 4.297 1.00 0.00 102 PRO A N 7
ATOM 11780 C CA . PRO A 1 102 ? -7.676 14.870 3.993 1.00 0.00 102 PRO A CA 7
ATOM 11781 C C . PRO A 1 102 ? -8.380 13.879 3.072 1.00 0.00 102 PRO A C 7
ATOM 11782 O O . PRO A 1 102 ? -9.603 13.751 3.101 1.00 0.00 102 PRO A O 7
ATOM 11793 N N . GLN A 1 103 ? -7.599 13.182 2.253 1.00 0.00 103 GLN A N 7
ATOM 11794 C CA . GLN A 1 103 ? -8.147 12.203 1.323 1.00 0.00 103 GLN A CA 7
ATOM 11795 C C . GLN A 1 103 ? -8.903 11.106 2.065 1.00 0.00 103 GLN A C 7
ATOM 11796 O O . GLN A 1 103 ? -9.903 10.584 1.574 1.00 0.00 103 GLN A O 7
ATOM 11810 N N . SER A 1 104 ? -8.418 10.761 3.253 1.00 0.00 104 SER A N 7
ATOM 11811 C CA . SER A 1 104 ? -9.048 9.724 4.064 1.00 0.00 104 SER A CA 7
ATOM 11812 C C . SER A 1 104 ? -8.889 10.024 5.551 1.00 0.00 104 SER A C 7
ATOM 11813 O O . SER A 1 104 ? -7.811 10.406 6.006 1.00 0.00 104 SER A O 7
ATOM 11821 N N . GLN A 1 105 ? -9.970 9.847 6.304 1.00 0.00 105 GLN A N 7
ATOM 11822 C CA . GLN A 1 105 ? -9.951 10.098 7.740 1.00 0.00 105 GLN A CA 7
ATOM 11823 C C . GLN A 1 105 ? -11.065 9.324 8.440 1.00 0.00 105 GLN A C 7
ATOM 11824 O O . GLN A 1 105 ? -11.694 9.826 9.371 1.00 0.00 105 GLN A O 7
ATOM 11838 N N . ARG A 1 106 ? -11.302 8.098 7.984 1.00 0.00 106 ARG A N 7
ATOM 11839 C CA . ARG A 1 106 ? -12.339 7.253 8.564 1.00 0.00 106 ARG A CA 7
ATOM 11840 C C . ARG A 1 106 ? -11.724 6.123 9.387 1.00 0.00 106 ARG A C 7
ATOM 11841 O O . ARG A 1 106 ? -11.290 5.112 8.834 1.00 0.00 106 ARG A O 7
ATOM 11862 N N . PRO A 1 107 ? -11.678 6.276 10.723 1.00 0.00 107 PRO A N 7
ATOM 11863 C CA . PRO A 1 107 ? -11.110 5.259 11.614 1.00 0.00 107 PRO A CA 7
ATOM 11864 C C . PRO A 1 107 ? -11.667 3.866 11.337 1.00 0.00 107 PRO A C 7
ATOM 11865 O O . PRO A 1 107 ? -10.917 2.930 11.060 1.00 0.00 107 PRO A O 7
ATOM 11876 N N . LEU A 1 108 ? -12.989 3.737 11.413 1.00 0.00 108 LEU A N 7
ATOM 11877 C CA . LEU A 1 108 ? -13.646 2.458 11.171 1.00 0.00 108 LEU A CA 7
ATOM 11878 C C . LEU A 1 108 ? -14.700 2.585 10.076 1.00 0.00 108 LEU A C 7
ATOM 11879 O O . LEU A 1 108 ? -14.529 2.067 8.972 1.00 0.00 108 LEU A O 7
ATOM 11895 N N . ARG A 1 109 ? -15.792 3.277 10.388 1.00 0.00 109 ARG A N 7
ATOM 11896 C CA . ARG A 1 109 ? -16.874 3.471 9.430 1.00 0.00 109 ARG A CA 7
ATOM 11897 C C . ARG A 1 109 ? -17.835 4.560 9.904 1.00 0.00 109 ARG A C 7
ATOM 11898 O O . ARG A 1 109 ? -18.775 4.285 10.649 1.00 0.00 109 ARG A O 7
ATOM 11919 N N . PRO A 1 110 ? -17.612 5.815 9.476 1.00 0.00 110 PRO A N 7
ATOM 11920 C CA . PRO A 1 110 ? -18.466 6.943 9.863 1.00 0.00 110 PRO A CA 7
ATOM 11921 C C . PRO A 1 110 ? -19.867 6.839 9.268 1.00 0.00 110 PRO A C 7
ATOM 11922 O O . PRO A 1 110 ? -20.267 5.784 8.777 1.00 0.00 110 PRO A O 7
ATOM 11933 N N . SER A 1 111 ? -20.610 7.943 9.317 1.00 0.00 111 SER A N 7
ATOM 11934 C CA . SER A 1 111 ? -21.970 7.982 8.784 1.00 0.00 111 SER A CA 7
ATOM 11935 C C . SER A 1 111 ? -22.930 7.209 9.683 1.00 0.00 111 SER A C 7
ATOM 11936 O O . SER A 1 111 ? -22.782 6.002 9.876 1.00 0.00 111 SER A O 7
ATOM 11944 N N . SER A 1 112 ? -23.915 7.915 10.229 1.00 0.00 112 SER A N 7
ATOM 11945 C CA . SER A 1 112 ? -24.902 7.299 11.107 1.00 0.00 112 SER A CA 7
ATOM 11946 C C . SER A 1 112 ? -26.003 8.292 11.466 1.00 0.00 112 SER A C 7
ATOM 11947 O O . SER A 1 112 ? -26.029 8.835 12.570 1.00 0.00 112 SER A O 7
ATOM 11955 N N . GLY A 1 113 ? -26.912 8.526 10.523 1.00 0.00 113 GLY A N 7
ATOM 11956 C CA . GLY A 1 113 ? -28.002 9.455 10.760 1.00 0.00 113 GLY A CA 7
ATOM 11957 C C . GLY A 1 113 ? -28.957 9.541 9.583 1.00 0.00 113 GLY A C 7
ATOM 11958 O O . GLY A 1 113 ? -30.136 9.217 9.715 1.00 0.00 113 GLY A O 7
ATOM 11962 N N . PRO A 1 114 ? -28.472 9.979 8.407 1.00 0.00 114 PRO A N 7
ATOM 11963 C CA . PRO A 1 114 ? -29.305 10.101 7.207 1.00 0.00 114 PRO A CA 7
ATOM 11964 C C . PRO A 1 114 ? -29.781 8.746 6.692 1.00 0.00 114 PRO A C 7
ATOM 11965 O O . PRO A 1 114 ? -29.087 7.740 6.832 1.00 0.00 114 PRO A O 7
ATOM 11976 N N . SER A 1 115 ? -30.971 8.729 6.098 1.00 0.00 115 SER A N 7
ATOM 11977 C CA . SER A 1 115 ? -31.545 7.498 5.563 1.00 0.00 115 SER A CA 7
ATOM 11978 C C . SER A 1 115 ? -31.836 6.501 6.682 1.00 0.00 115 SER A C 7
ATOM 11979 O O . SER A 1 115 ? -32.982 6.339 7.097 1.00 0.00 115 SER A O 7
ATOM 11987 N N . SER A 1 116 ? -30.790 5.836 7.163 1.00 0.00 116 SER A N 7
ATOM 11988 C CA . SER A 1 116 ? -30.936 4.857 8.233 1.00 0.00 116 SER A CA 7
ATOM 11989 C C . SER A 1 116 ? -30.491 5.442 9.570 1.00 0.00 116 SER A C 7
ATOM 11990 O O . SER A 1 116 ? -29.502 6.171 9.642 1.00 0.00 116 SER A O 7
ATOM 11998 N N . GLY A 1 117 ? -31.229 5.117 10.627 1.00 0.00 117 GLY A N 7
ATOM 11999 C CA . GLY A 1 117 ? -30.894 5.620 11.947 1.00 0.00 117 GLY A CA 7
ATOM 12000 C C . GLY A 1 117 ? -31.713 4.965 13.041 1.00 0.00 117 GLY A C 7
ATOM 12001 O O . GLY A 1 117 ? -32.691 5.589 13.505 1.00 0.00 117 GLY A O 7
ATOM 12006 N N . GLY A 1 1 ? -3.992 1.506 33.565 1.00 0.00 1 GLY A N 8
ATOM 12007 C CA . GLY A 1 1 ? -2.957 1.149 32.556 1.00 0.00 1 GLY A CA 8
ATOM 12008 C C . GLY A 1 1 ? -1.581 1.664 32.929 1.00 0.00 1 GLY A C 8
ATOM 12009 O O . GLY A 1 1 ? -1.275 1.838 34.108 1.00 0.00 1 GLY A O 8
ATOM 12015 N N . SER A 1 2 ? -0.749 1.908 31.921 1.00 0.00 2 SER A N 8
ATOM 12016 C CA . SER A 1 2 ? 0.602 2.406 32.149 1.00 0.00 2 SER A CA 8
ATOM 12017 C C . SER A 1 2 ? 0.920 3.564 31.209 1.00 0.00 2 SER A C 8
ATOM 12018 O O . SER A 1 2 ? 0.531 3.555 30.041 1.00 0.00 2 SER A O 8
ATOM 12026 N N . SER A 1 3 ? 1.630 4.562 31.726 1.00 0.00 3 SER A N 8
ATOM 12027 C CA . SER A 1 3 ? 2.001 5.729 30.932 1.00 0.00 3 SER A CA 8
ATOM 12028 C C . SER A 1 3 ? 0.760 6.456 30.423 1.00 0.00 3 SER A C 8
ATOM 12029 O O . SER A 1 3 ? 0.081 5.983 29.513 1.00 0.00 3 SER A O 8
ATOM 12037 N N . GLY A 1 4 ? 0.474 7.611 31.016 1.00 0.00 4 GLY A N 8
ATOM 12038 C CA . GLY A 1 4 ? -0.684 8.386 30.608 1.00 0.00 4 GLY A CA 8
ATOM 12039 C C . GLY A 1 4 ? -1.826 8.288 31.601 1.00 0.00 4 GLY A C 8
ATOM 12040 O O . GLY A 1 4 ? -2.047 7.236 32.200 1.00 0.00 4 GLY A O 8
ATOM 12044 N N . SER A 1 5 ? -2.552 9.387 31.774 1.00 0.00 5 SER A N 8
ATOM 12045 C CA . SER A 1 5 ? -3.677 9.422 32.701 1.00 0.00 5 SER A CA 8
ATOM 12046 C C . SER A 1 5 ? -4.892 8.715 32.109 1.00 0.00 5 SER A C 8
ATOM 12047 O O . SER A 1 5 ? -5.494 7.854 32.750 1.00 0.00 5 SER A O 8
ATOM 12055 N N . SER A 1 6 ? -5.246 9.085 30.883 1.00 0.00 6 SER A N 8
ATOM 12056 C CA . SER A 1 6 ? -6.390 8.487 30.204 1.00 0.00 6 SER A CA 8
ATOM 12057 C C . SER A 1 6 ? -6.143 7.008 29.924 1.00 0.00 6 SER A C 8
ATOM 12058 O O . SER A 1 6 ? -5.062 6.622 29.480 1.00 0.00 6 SER A O 8
ATOM 12066 N N . GLY A 1 7 ? -7.153 6.185 30.186 1.00 0.00 7 GLY A N 8
ATOM 12067 C CA . GLY A 1 7 ? -7.027 4.757 29.956 1.00 0.00 7 GLY A CA 8
ATOM 12068 C C . GLY A 1 7 ? -7.639 4.326 28.638 1.00 0.00 7 GLY A C 8
ATOM 12069 O O . GLY A 1 7 ? -8.094 3.190 28.500 1.00 0.00 7 GLY A O 8
ATOM 12073 N N . ASP A 1 8 ? -7.650 5.234 27.667 1.00 0.00 8 ASP A N 8
ATOM 12074 C CA . ASP A 1 8 ? -8.211 4.941 26.353 1.00 0.00 8 ASP A CA 8
ATOM 12075 C C . ASP A 1 8 ? -7.575 5.819 25.281 1.00 0.00 8 ASP A C 8
ATOM 12076 O O . ASP A 1 8 ? -8.220 6.177 24.295 1.00 0.00 8 ASP A O 8
ATOM 12085 N N . THR A 1 9 ? -6.307 6.163 25.481 1.00 0.00 9 THR A N 8
ATOM 12086 C CA . THR A 1 9 ? -5.584 7.000 24.531 1.00 0.00 9 THR A CA 8
ATOM 12087 C C . THR A 1 9 ? -4.093 6.675 24.542 1.00 0.00 9 THR A C 8
ATOM 12088 O O . THR A 1 9 ? -3.299 7.379 25.166 1.00 0.00 9 THR A O 8
ATOM 12099 N N . VAL A 1 10 ? -3.722 5.603 23.850 1.00 0.00 10 VAL A N 8
ATOM 12100 C CA . VAL A 1 10 ? -2.327 5.185 23.781 1.00 0.00 10 VAL A CA 8
ATOM 12101 C C . VAL A 1 10 ? -1.913 4.888 22.344 1.00 0.00 10 VAL A C 8
ATOM 12102 O O . VAL A 1 10 ? -0.857 5.326 21.888 1.00 0.00 10 VAL A O 8
ATOM 12115 N N . ALA A 1 11 ? -2.753 4.142 21.633 1.00 0.00 11 ALA A N 8
ATOM 12116 C CA . ALA A 1 11 ? -2.474 3.787 20.247 1.00 0.00 11 ALA A CA 8
ATOM 12117 C C . ALA A 1 11 ? -3.745 3.822 19.406 1.00 0.00 11 ALA A C 8
ATOM 12118 O O . ALA A 1 11 ? -4.391 2.796 19.194 1.00 0.00 11 ALA A O 8
ATOM 12125 N N . ASN A 1 12 ? -4.100 5.012 18.929 1.00 0.00 12 ASN A N 8
ATOM 12126 C CA . ASN A 1 12 ? -5.295 5.181 18.110 1.00 0.00 12 ASN A CA 8
ATOM 12127 C C . ASN A 1 12 ? -5.274 6.527 17.393 1.00 0.00 12 ASN A C 8
ATOM 12128 O O . ASN A 1 12 ? -5.021 6.598 16.190 1.00 0.00 12 ASN A O 8
ATOM 12139 N N . ALA A 1 13 ? -5.543 7.594 18.139 1.00 0.00 13 ALA A N 8
ATOM 12140 C CA . ALA A 1 13 ? -5.556 8.939 17.575 1.00 0.00 13 ALA A CA 8
ATOM 12141 C C . ALA A 1 13 ? -4.480 9.811 18.211 1.00 0.00 13 ALA A C 8
ATOM 12142 O O . ALA A 1 13 ? -4.681 11.006 18.426 1.00 0.00 13 ALA A O 8
ATOM 12149 N N . SER A 1 14 ? -3.335 9.204 18.512 1.00 0.00 14 SER A N 8
ATOM 12150 C CA . SER A 1 14 ? -2.226 9.927 19.123 1.00 0.00 14 SER A CA 8
ATOM 12151 C C . SER A 1 14 ? -1.358 10.595 18.062 1.00 0.00 14 SER A C 8
ATOM 12152 O O . SER A 1 14 ? -0.755 11.639 18.307 1.00 0.00 14 SER A O 8
ATOM 12160 N N . GLY A 1 15 ? -1.301 9.986 16.882 1.00 0.00 15 GLY A N 8
ATOM 12161 C CA . GLY A 1 15 ? -0.505 10.538 15.801 1.00 0.00 15 GLY A CA 8
ATOM 12162 C C . GLY A 1 15 ? -1.015 10.123 14.434 1.00 0.00 15 GLY A C 8
ATOM 12163 O O . GLY A 1 15 ? -1.690 10.901 13.758 1.00 0.00 15 GLY A O 8
ATOM 12167 N N . PRO A 1 16 ? -0.707 8.892 13.994 1.00 0.00 16 PRO A N 8
ATOM 12168 C CA . PRO A 1 16 ? -1.144 8.386 12.692 1.00 0.00 16 PRO A CA 8
ATOM 12169 C C . PRO A 1 16 ? -2.630 8.043 12.672 1.00 0.00 16 PRO A C 8
ATOM 12170 O O . PRO A 1 16 ? -3.260 7.905 13.720 1.00 0.00 16 PRO A O 8
ATOM 12181 N N . LEU A 1 17 ? -3.184 7.908 11.471 1.00 0.00 17 LEU A N 8
ATOM 12182 C CA . LEU A 1 17 ? -4.597 7.580 11.314 1.00 0.00 17 LEU A CA 8
ATOM 12183 C C . LEU A 1 17 ? -4.777 6.114 10.934 1.00 0.00 17 LEU A C 8
ATOM 12184 O O . LEU A 1 17 ? -4.005 5.569 10.146 1.00 0.00 17 LEU A O 8
ATOM 12200 N N . MET A 1 18 ? -5.799 5.483 11.500 1.00 0.00 18 MET A N 8
ATOM 12201 C CA . MET A 1 18 ? -6.079 4.079 11.221 1.00 0.00 18 MET A CA 8
ATOM 12202 C C . MET A 1 18 ? -7.122 3.940 10.118 1.00 0.00 18 MET A C 8
ATOM 12203 O O . MET A 1 18 ? -8.223 4.483 10.217 1.00 0.00 18 MET A O 8
ATOM 12217 N N . VAL A 1 19 ? -6.769 3.209 9.065 1.00 0.00 19 VAL A N 8
ATOM 12218 C CA . VAL A 1 19 ? -7.674 2.997 7.942 1.00 0.00 19 VAL A CA 8
ATOM 12219 C C . VAL A 1 19 ? -7.967 1.513 7.746 1.00 0.00 19 VAL A C 8
ATOM 12220 O O . VAL A 1 19 ? -7.344 0.852 6.915 1.00 0.00 19 VAL A O 8
ATOM 12233 N N . GLU A 1 20 ? -8.918 0.995 8.516 1.00 0.00 20 GLU A N 8
ATOM 12234 C CA . GLU A 1 20 ? -9.292 -0.411 8.427 1.00 0.00 20 GLU A CA 8
ATOM 12235 C C . GLU A 1 20 ? -10.185 -0.660 7.215 1.00 0.00 20 GLU A C 8
ATOM 12236 O O . GLU A 1 20 ? -10.972 0.200 6.824 1.00 0.00 20 GLU A O 8
ATOM 12248 N N . ILE A 1 21 ? -10.056 -1.845 6.626 1.00 0.00 21 ILE A N 8
ATOM 12249 C CA . ILE A 1 21 ? -10.850 -2.209 5.459 1.00 0.00 21 ILE A CA 8
ATOM 12250 C C . ILE A 1 21 ? -11.369 -3.639 5.573 1.00 0.00 21 ILE A C 8
ATOM 12251 O O . ILE A 1 21 ? -10.599 -4.596 5.503 1.00 0.00 21 ILE A O 8
ATOM 12267 N N . VAL A 1 22 ? -12.679 -3.775 5.750 1.00 0.00 22 VAL A N 8
ATOM 12268 C CA . VAL A 1 22 ? -13.300 -5.087 5.875 1.00 0.00 22 VAL A CA 8
ATOM 12269 C C . VAL A 1 22 ? -13.196 -5.872 4.572 1.00 0.00 22 VAL A C 8
ATOM 12270 O O . VAL A 1 22 ? -14.106 -5.844 3.744 1.00 0.00 22 VAL A O 8
ATOM 12283 N N . LYS A 1 23 ? -12.081 -6.574 4.398 1.00 0.00 23 LYS A N 8
ATOM 12284 C CA . LYS A 1 23 ? -11.858 -7.370 3.196 1.00 0.00 23 LYS A CA 8
ATOM 12285 C C . LYS A 1 23 ? -12.440 -8.770 3.356 1.00 0.00 23 LYS A C 8
ATOM 12286 O O . LYS A 1 23 ? -13.028 -9.095 4.387 1.00 0.00 23 LYS A O 8
ATOM 12305 N N . THR A 1 24 ? -12.273 -9.596 2.328 1.00 0.00 24 THR A N 8
ATOM 12306 C CA . THR A 1 24 ? -12.782 -10.962 2.355 1.00 0.00 24 THR A CA 8
ATOM 12307 C C . THR A 1 24 ? -11.954 -11.830 3.301 1.00 0.00 24 THR A C 8
ATOM 12308 O O . THR A 1 24 ? -10.749 -11.629 3.447 1.00 0.00 24 THR A O 8
ATOM 12319 N N . PRO A 1 25 ? -12.594 -12.815 3.958 1.00 0.00 25 PRO A N 8
ATOM 12320 C CA . PRO A 1 25 ? -11.910 -13.714 4.892 1.00 0.00 25 PRO A CA 8
ATOM 12321 C C . PRO A 1 25 ? -10.988 -14.698 4.178 1.00 0.00 25 PRO A C 8
ATOM 12322 O O . PRO A 1 25 ? -11.451 -15.607 3.488 1.00 0.00 25 PRO A O 8
ATOM 12333 N N . GLY A 1 26 ? -9.683 -14.509 4.347 1.00 0.00 26 GLY A N 8
ATOM 12334 C CA . GLY A 1 26 ? -8.719 -15.388 3.712 1.00 0.00 26 GLY A CA 8
ATOM 12335 C C . GLY A 1 26 ? -8.519 -15.064 2.246 1.00 0.00 26 GLY A C 8
ATOM 12336 O O . GLY A 1 26 ? -8.213 -15.946 1.444 1.00 0.00 26 GLY A O 8
ATOM 12340 N N . SER A 1 27 ? -8.692 -13.794 1.893 1.00 0.00 27 SER A N 8
ATOM 12341 C CA . SER A 1 27 ? -8.528 -13.355 0.512 1.00 0.00 27 SER A CA 8
ATOM 12342 C C . SER A 1 27 ? -7.655 -12.107 0.438 1.00 0.00 27 SER A C 8
ATOM 12343 O O . SER A 1 27 ? -7.177 -11.611 1.458 1.00 0.00 27 SER A O 8
ATOM 12351 N N . ALA A 1 28 ? -7.451 -11.605 -0.776 1.00 0.00 28 ALA A N 8
ATOM 12352 C CA . ALA A 1 28 ? -6.636 -10.414 -0.983 1.00 0.00 28 ALA A CA 8
ATOM 12353 C C . ALA A 1 28 ? -7.420 -9.334 -1.720 1.00 0.00 28 ALA A C 8
ATOM 12354 O O . ALA A 1 28 ? -8.473 -9.602 -2.297 1.00 0.00 28 ALA A O 8
ATOM 12361 N N . LEU A 1 29 ? -6.898 -8.111 -1.697 1.00 0.00 29 LEU A N 8
ATOM 12362 C CA . LEU A 1 29 ? -7.550 -6.990 -2.365 1.00 0.00 29 LEU A CA 8
ATOM 12363 C C . LEU A 1 29 ? -6.831 -6.634 -3.661 1.00 0.00 29 LEU A C 8
ATOM 12364 O O . LEU A 1 29 ? -7.381 -6.789 -4.751 1.00 0.00 29 LEU A O 8
ATOM 12380 N N . GLY A 1 30 ? -5.597 -6.157 -3.535 1.00 0.00 30 GLY A N 8
ATOM 12381 C CA . GLY A 1 30 ? -4.821 -5.786 -4.705 1.00 0.00 30 GLY A CA 8
ATOM 12382 C C . GLY A 1 30 ? -4.221 -4.399 -4.587 1.00 0.00 30 GLY A C 8
ATOM 12383 O O . GLY A 1 30 ? -4.233 -3.625 -5.543 1.00 0.00 30 GLY A O 8
ATOM 12387 N N . ILE A 1 31 ? -3.694 -4.085 -3.408 1.00 0.00 31 ILE A N 8
ATOM 12388 C CA . ILE A 1 31 ? -3.086 -2.782 -3.166 1.00 0.00 31 ILE A CA 8
ATOM 12389 C C . ILE A 1 31 ? -1.650 -2.743 -3.681 1.00 0.00 31 ILE A C 8
ATOM 12390 O O . ILE A 1 31 ? -0.850 -3.631 -3.386 1.00 0.00 31 ILE A O 8
ATOM 12406 N N . SER A 1 32 ? -1.332 -1.708 -4.451 1.00 0.00 32 SER A N 8
ATOM 12407 C CA . SER A 1 32 ? 0.007 -1.553 -5.007 1.00 0.00 32 SER A CA 8
ATOM 12408 C C . SER A 1 32 ? 0.744 -0.398 -4.336 1.00 0.00 32 SER A C 8
ATOM 12409 O O . SER A 1 32 ? 0.535 0.766 -4.677 1.00 0.00 32 SER A O 8
ATOM 12417 N N . LEU A 1 33 ? 1.608 -0.728 -3.381 1.00 0.00 33 LEU A N 8
ATOM 12418 C CA . LEU A 1 33 ? 2.376 0.282 -2.664 1.00 0.00 33 LEU A CA 8
ATOM 12419 C C . LEU A 1 33 ? 3.519 0.810 -3.526 1.00 0.00 33 LEU A C 8
ATOM 12420 O O . LEU A 1 33 ? 3.695 0.389 -4.668 1.00 0.00 33 LEU A O 8
ATOM 12436 N N . THR A 1 34 ? 4.295 1.734 -2.969 1.00 0.00 34 THR A N 8
ATOM 12437 C CA . THR A 1 34 ? 5.421 2.319 -3.685 1.00 0.00 34 THR A CA 8
ATOM 12438 C C . THR A 1 34 ? 6.357 3.048 -2.726 1.00 0.00 34 THR A C 8
ATOM 12439 O O . THR A 1 34 ? 5.914 3.823 -1.879 1.00 0.00 34 THR A O 8
ATOM 12450 N N . THR A 1 35 ? 7.655 2.794 -2.866 1.00 0.00 35 THR A N 8
ATOM 12451 C CA . THR A 1 35 ? 8.654 3.426 -2.014 1.00 0.00 35 THR A CA 8
ATOM 12452 C C . THR A 1 35 ? 9.329 4.587 -2.734 1.00 0.00 35 THR A C 8
ATOM 12453 O O . THR A 1 35 ? 9.693 4.477 -3.905 1.00 0.00 35 THR A O 8
ATOM 12464 N N . THR A 1 36 ? 9.493 5.701 -2.028 1.00 0.00 36 THR A N 8
ATOM 12465 C CA . THR A 1 36 ? 10.125 6.883 -2.601 1.00 0.00 36 THR A CA 8
ATOM 12466 C C . THR A 1 36 ? 11.062 7.541 -1.594 1.00 0.00 36 THR A C 8
ATOM 12467 O O . THR A 1 36 ? 11.351 6.976 -0.539 1.00 0.00 36 THR A O 8
ATOM 12478 N N . SER A 1 37 ? 11.535 8.738 -1.925 1.00 0.00 37 SER A N 8
ATOM 12479 C CA . SER A 1 37 ? 12.439 9.472 -1.049 1.00 0.00 37 SER A CA 8
ATOM 12480 C C . SER A 1 37 ? 11.774 10.738 -0.518 1.00 0.00 37 SER A C 8
ATOM 12481 O O . SER A 1 37 ? 10.575 10.946 -0.705 1.00 0.00 37 SER A O 8
ATOM 12489 N N . LEU A 1 38 ? 12.559 11.580 0.146 1.00 0.00 38 LEU A N 8
ATOM 12490 C CA . LEU A 1 38 ? 12.046 12.825 0.704 1.00 0.00 38 LEU A CA 8
ATOM 12491 C C . LEU A 1 38 ? 13.146 13.877 0.789 1.00 0.00 38 LEU A C 8
ATOM 12492 O O . LEU A 1 38 ? 13.182 14.817 -0.005 1.00 0.00 38 LEU A O 8
ATOM 12508 N N . ARG A 1 39 ? 14.043 13.714 1.756 1.00 0.00 39 ARG A N 8
ATOM 12509 C CA . ARG A 1 39 ? 15.145 14.650 1.943 1.00 0.00 39 ARG A CA 8
ATOM 12510 C C . ARG A 1 39 ? 16.408 13.922 2.389 1.00 0.00 39 ARG A C 8
ATOM 12511 O O . ARG A 1 39 ? 17.485 14.127 1.830 1.00 0.00 39 ARG A O 8
ATOM 12532 N N . ASN A 1 40 ? 16.269 13.070 3.399 1.00 0.00 40 ASN A N 8
ATOM 12533 C CA . ASN A 1 40 ? 17.399 12.310 3.921 1.00 0.00 40 ASN A CA 8
ATOM 12534 C C . ASN A 1 40 ? 16.962 10.914 4.354 1.00 0.00 40 ASN A C 8
ATOM 12535 O O . ASN A 1 40 ? 17.538 10.327 5.269 1.00 0.00 40 ASN A O 8
ATOM 12546 N N . LYS A 1 41 ? 15.938 10.387 3.688 1.00 0.00 41 LYS A N 8
ATOM 12547 C CA . LYS A 1 41 ? 15.424 9.060 4.004 1.00 0.00 41 LYS A CA 8
ATOM 12548 C C . LYS A 1 41 ? 14.439 8.592 2.936 1.00 0.00 41 LYS A C 8
ATOM 12549 O O . LYS A 1 41 ? 14.300 9.223 1.888 1.00 0.00 41 LYS A O 8
ATOM 12568 N N . SER A 1 42 ? 13.761 7.483 3.208 1.00 0.00 42 SER A N 8
ATOM 12569 C CA . SER A 1 42 ? 12.790 6.931 2.270 1.00 0.00 42 SER A CA 8
ATOM 12570 C C . SER A 1 42 ? 11.522 6.492 2.995 1.00 0.00 42 SER A C 8
ATOM 12571 O O . SER A 1 42 ? 11.580 5.973 4.110 1.00 0.00 42 SER A O 8
ATOM 12579 N N . VAL A 1 43 ? 10.377 6.703 2.354 1.00 0.00 43 VAL A N 8
ATOM 12580 C CA . VAL A 1 43 ? 9.095 6.327 2.937 1.00 0.00 43 VAL A CA 8
ATOM 12581 C C . VAL A 1 43 ? 8.230 5.581 1.926 1.00 0.00 43 VAL A C 8
ATOM 12582 O O . VAL A 1 43 ? 8.324 5.815 0.721 1.00 0.00 43 VAL A O 8
ATOM 12595 N N . ILE A 1 44 ? 7.388 4.683 2.426 1.00 0.00 44 ILE A N 8
ATOM 12596 C CA . ILE A 1 44 ? 6.505 3.904 1.568 1.00 0.00 44 ILE A CA 8
ATOM 12597 C C . ILE A 1 44 ? 5.131 4.556 1.457 1.00 0.00 44 ILE A C 8
ATOM 12598 O O . ILE A 1 44 ? 4.611 5.101 2.431 1.00 0.00 44 ILE A O 8
ATOM 12614 N N . THR A 1 45 ? 4.549 4.496 0.264 1.00 0.00 45 THR A N 8
ATOM 12615 C CA . THR A 1 45 ? 3.235 5.081 0.025 1.00 0.00 45 THR A CA 8
ATOM 12616 C C . THR A 1 45 ? 2.389 4.172 -0.861 1.00 0.00 45 THR A C 8
ATOM 12617 O O . THR A 1 45 ? 2.830 3.095 -1.263 1.00 0.00 45 THR A O 8
ATOM 12628 N N . ILE A 1 46 ? 1.172 4.614 -1.161 1.00 0.00 46 ILE A N 8
ATOM 12629 C CA . ILE A 1 46 ? 0.264 3.840 -1.999 1.00 0.00 46 ILE A CA 8
ATOM 12630 C C . ILE A 1 46 ? 0.311 4.319 -3.446 1.00 0.00 46 ILE A C 8
ATOM 12631 O O . ILE A 1 46 ? -0.026 5.466 -3.742 1.00 0.00 46 ILE A O 8
ATOM 12647 N N . ASP A 1 47 ? 0.730 3.433 -4.343 1.00 0.00 47 ASP A N 8
ATOM 12648 C CA . ASP A 1 47 ? 0.821 3.766 -5.761 1.00 0.00 47 ASP A CA 8
ATOM 12649 C C . ASP A 1 47 ? -0.563 3.804 -6.401 1.00 0.00 47 ASP A C 8
ATOM 12650 O O . ASP A 1 47 ? -0.991 4.836 -6.918 1.00 0.00 47 ASP A O 8
ATOM 12659 N N . ARG A 1 48 ? -1.258 2.672 -6.364 1.00 0.00 48 ARG A N 8
ATOM 12660 C CA . ARG A 1 48 ? -2.594 2.576 -6.941 1.00 0.00 48 ARG A CA 8
ATOM 12661 C C . ARG A 1 48 ? -3.376 1.424 -6.317 1.00 0.00 48 ARG A C 8
ATOM 12662 O O . ARG A 1 48 ? -2.791 0.479 -5.787 1.00 0.00 48 ARG A O 8
ATOM 12683 N N . ILE A 1 49 ? -4.701 1.510 -6.384 1.00 0.00 49 ILE A N 8
ATOM 12684 C CA . ILE A 1 49 ? -5.562 0.475 -5.824 1.00 0.00 49 ILE A CA 8
ATOM 12685 C C . ILE A 1 49 ? -6.169 -0.390 -6.925 1.00 0.00 49 ILE A C 8
ATOM 12686 O O . ILE A 1 49 ? -6.227 0.017 -8.086 1.00 0.00 49 ILE A O 8
ATOM 12702 N N . LYS A 1 50 ? -6.619 -1.584 -6.552 1.00 0.00 50 LYS A N 8
ATOM 12703 C CA . LYS A 1 50 ? -7.222 -2.507 -7.507 1.00 0.00 50 LYS A CA 8
ATOM 12704 C C . LYS A 1 50 ? -8.677 -2.131 -7.786 1.00 0.00 50 LYS A C 8
ATOM 12705 O O . LYS A 1 50 ? -9.528 -2.224 -6.901 1.00 0.00 50 LYS A O 8
ATOM 12724 N N . PRO A 1 51 ? -8.987 -1.701 -9.023 1.00 0.00 51 PRO A N 8
ATOM 12725 C CA . PRO A 1 51 ? -10.349 -1.314 -9.402 1.00 0.00 51 PRO A CA 8
ATOM 12726 C C . PRO A 1 51 ? -11.372 -2.395 -9.067 1.00 0.00 51 PRO A C 8
ATOM 12727 O O . PRO A 1 51 ? -11.095 -3.587 -9.196 1.00 0.00 51 PRO A O 8
ATOM 12738 N N . ALA A 1 52 ? -12.556 -1.969 -8.637 1.00 0.00 52 ALA A N 8
ATOM 12739 C CA . ALA A 1 52 ? -13.623 -2.898 -8.284 1.00 0.00 52 ALA A CA 8
ATOM 12740 C C . ALA A 1 52 ? -13.232 -3.764 -7.090 1.00 0.00 52 ALA A C 8
ATOM 12741 O O . ALA A 1 52 ? -13.682 -4.903 -6.963 1.00 0.00 52 ALA A O 8
ATOM 12748 N N . SER A 1 53 ? -12.394 -3.217 -6.215 1.00 0.00 53 SER A N 8
ATOM 12749 C CA . SER A 1 53 ? -11.946 -3.940 -5.031 1.00 0.00 53 SER A CA 8
ATOM 12750 C C . SER A 1 53 ? -12.585 -3.366 -3.770 1.00 0.00 53 SER A C 8
ATOM 12751 O O . SER A 1 53 ? -13.237 -2.324 -3.814 1.00 0.00 53 SER A O 8
ATOM 12759 N N . VAL A 1 54 ? -12.393 -4.055 -2.649 1.00 0.00 54 VAL A N 8
ATOM 12760 C CA . VAL A 1 54 ? -12.952 -3.611 -1.378 1.00 0.00 54 VAL A CA 8
ATOM 12761 C C . VAL A 1 54 ? -12.399 -2.247 -0.981 1.00 0.00 54 VAL A C 8
ATOM 12762 O O . VAL A 1 54 ? -13.092 -1.442 -0.359 1.00 0.00 54 VAL A O 8
ATOM 12775 N N . VAL A 1 55 ? -11.146 -1.993 -1.344 1.00 0.00 55 VAL A N 8
ATOM 12776 C CA . VAL A 1 55 ? -10.499 -0.726 -1.026 1.00 0.00 55 VAL A CA 8
ATOM 12777 C C . VAL A 1 55 ? -10.955 0.376 -1.977 1.00 0.00 55 VAL A C 8
ATOM 12778 O O . VAL A 1 55 ? -11.133 1.525 -1.571 1.00 0.00 55 VAL A O 8
ATOM 12791 N N . ASP A 1 56 ? -11.144 0.018 -3.243 1.00 0.00 56 ASP A N 8
ATOM 12792 C CA . ASP A 1 56 ? -11.580 0.977 -4.252 1.00 0.00 56 ASP A CA 8
ATOM 12793 C C . ASP A 1 56 ? -13.059 1.310 -4.081 1.00 0.00 56 ASP A C 8
ATOM 12794 O O . ASP A 1 56 ? -13.478 2.447 -4.298 1.00 0.00 56 ASP A O 8
ATOM 12803 N N . ARG A 1 57 ? -13.844 0.312 -3.691 1.00 0.00 57 ARG A N 8
ATOM 12804 C CA . ARG A 1 57 ? -15.276 0.499 -3.492 1.00 0.00 57 ARG A CA 8
ATOM 12805 C C . ARG A 1 57 ? -15.548 1.341 -2.249 1.00 0.00 57 ARG A C 8
ATOM 12806 O O . ARG A 1 57 ? -16.291 2.321 -2.301 1.00 0.00 57 ARG A O 8
ATOM 12827 N N . SER A 1 58 ? -14.942 0.950 -1.133 1.00 0.00 58 SER A N 8
ATOM 12828 C CA . SER A 1 58 ? -15.119 1.669 0.124 1.00 0.00 58 SER A CA 8
ATOM 12829 C C . SER A 1 58 ? -14.454 3.039 0.066 1.00 0.00 58 SER A C 8
ATOM 12830 O O . SER A 1 58 ? -15.008 4.031 0.542 1.00 0.00 58 SER A O 8
ATOM 12838 N N . GLY A 1 59 ? -13.263 3.089 -0.521 1.00 0.00 59 GLY A N 8
ATOM 12839 C CA . GLY A 1 59 ? -12.541 4.343 -0.630 1.00 0.00 59 GLY A CA 8
ATOM 12840 C C . GLY A 1 59 ? -11.694 4.635 0.593 1.00 0.00 59 GLY A C 8
ATOM 12841 O O . GLY A 1 59 ? -11.428 5.795 0.909 1.00 0.00 59 GLY A O 8
ATOM 12845 N N . ALA A 1 60 ? -11.271 3.582 1.283 1.00 0.00 60 ALA A N 8
ATOM 12846 C CA . ALA A 1 60 ? -10.449 3.730 2.478 1.00 0.00 60 ALA A CA 8
ATOM 12847 C C . ALA A 1 60 ? -9.064 4.261 2.127 1.00 0.00 60 ALA A C 8
ATOM 12848 O O . ALA A 1 60 ? -8.663 5.331 2.585 1.00 0.00 60 ALA A O 8
ATOM 12855 N N . LEU A 1 61 ? -8.337 3.505 1.309 1.00 0.00 61 LEU A N 8
ATOM 12856 C CA . LEU A 1 61 ? -6.997 3.899 0.895 1.00 0.00 61 LEU A CA 8
ATOM 12857 C C . LEU A 1 61 ? -7.048 4.761 -0.363 1.00 0.00 61 LEU A C 8
ATOM 12858 O O . LEU A 1 61 ? -7.984 4.663 -1.156 1.00 0.00 61 LEU A O 8
ATOM 12874 N N . HIS A 1 62 ? -6.037 5.605 -0.537 1.00 0.00 62 HIS A N 8
ATOM 12875 C CA . HIS A 1 62 ? -5.968 6.484 -1.698 1.00 0.00 62 HIS A CA 8
ATOM 12876 C C . HIS A 1 62 ? -4.580 6.438 -2.335 1.00 0.00 62 HIS A C 8
ATOM 12877 O O . HIS A 1 62 ? -3.576 6.281 -1.640 1.00 0.00 62 HIS A O 8
ATOM 12892 N N . PRO A 1 63 ? -4.505 6.575 -3.670 1.00 0.00 63 PRO A N 8
ATOM 12893 C CA . PRO A 1 63 ? -3.231 6.548 -4.394 1.00 0.00 63 PRO A CA 8
ATOM 12894 C C . PRO A 1 63 ? -2.377 7.778 -4.108 1.00 0.00 63 PRO A C 8
ATOM 12895 O O . PRO A 1 63 ? -2.600 8.847 -4.675 1.00 0.00 63 PRO A O 8
ATOM 12906 N N . GLY A 1 64 ? -1.397 7.618 -3.224 1.00 0.00 64 GLY A N 8
ATOM 12907 C CA . GLY A 1 64 ? -0.522 8.724 -2.877 1.00 0.00 64 GLY A CA 8
ATOM 12908 C C . GLY A 1 64 ? -0.582 9.068 -1.402 1.00 0.00 64 GLY A C 8
ATOM 12909 O O . GLY A 1 64 ? -0.518 10.239 -1.028 1.00 0.00 64 GLY A O 8
ATOM 12913 N N . ASP A 1 65 ? -0.703 8.045 -0.561 1.00 0.00 65 ASP A N 8
ATOM 12914 C CA . ASP A 1 65 ? -0.771 8.245 0.882 1.00 0.00 65 ASP A CA 8
ATOM 12915 C C . ASP A 1 65 ? 0.528 7.809 1.552 1.00 0.00 65 ASP A C 8
ATOM 12916 O O . ASP A 1 65 ? 1.249 6.957 1.034 1.00 0.00 65 ASP A O 8
ATOM 12925 N N . HIS A 1 66 ? 0.820 8.400 2.706 1.00 0.00 66 HIS A N 8
ATOM 12926 C CA . HIS A 1 66 ? 2.032 8.073 3.447 1.00 0.00 66 HIS A CA 8
ATOM 12927 C C . HIS A 1 66 ? 1.749 7.031 4.524 1.00 0.00 66 HIS A C 8
ATOM 12928 O O . HIS A 1 66 ? 1.136 7.334 5.548 1.00 0.00 66 HIS A O 8
ATOM 12943 N N . ILE A 1 67 ? 2.199 5.804 4.286 1.00 0.00 67 ILE A N 8
ATOM 12944 C CA . ILE A 1 67 ? 1.994 4.717 5.235 1.00 0.00 67 ILE A CA 8
ATOM 12945 C C . ILE A 1 67 ? 3.023 4.770 6.359 1.00 0.00 67 ILE A C 8
ATOM 12946 O O . ILE A 1 67 ? 4.213 4.546 6.135 1.00 0.00 67 ILE A O 8
ATOM 12962 N N . LEU A 1 68 ? 2.559 5.072 7.567 1.00 0.00 68 LEU A N 8
ATOM 12963 C CA . LEU A 1 68 ? 3.441 5.157 8.725 1.00 0.00 68 LEU A CA 8
ATOM 12964 C C . LEU A 1 68 ? 3.569 3.802 9.414 1.00 0.00 68 LEU A C 8
ATOM 12965 O O . LEU A 1 68 ? 4.615 3.477 9.978 1.00 0.00 68 LEU A O 8
ATOM 12981 N N . SER A 1 69 ? 2.499 3.015 9.367 1.00 0.00 69 SER A N 8
ATOM 12982 C CA . SER A 1 69 ? 2.495 1.696 9.988 1.00 0.00 69 SER A CA 8
ATOM 12983 C C . SER A 1 69 ? 1.387 0.822 9.407 1.00 0.00 69 SER A C 8
ATOM 12984 O O . SER A 1 69 ? 0.407 1.327 8.860 1.00 0.00 69 SER A O 8
ATOM 12992 N N . ILE A 1 70 ? 1.552 -0.491 9.531 1.00 0.00 70 ILE A N 8
ATOM 12993 C CA . ILE A 1 70 ? 0.568 -1.437 9.020 1.00 0.00 70 ILE A CA 8
ATOM 12994 C C . ILE A 1 70 ? 0.466 -2.662 9.922 1.00 0.00 70 ILE A C 8
ATOM 12995 O O . ILE A 1 70 ? 1.431 -3.412 10.078 1.00 0.00 70 ILE A O 8
ATOM 13011 N N . ASP A 1 71 ? -0.707 -2.861 10.515 1.00 0.00 71 ASP A N 8
ATOM 13012 C CA . ASP A 1 71 ? -0.933 -3.995 11.402 1.00 0.00 71 ASP A CA 8
ATOM 13013 C C . ASP A 1 71 ? 0.018 -3.953 12.594 1.00 0.00 71 ASP A C 8
ATOM 13014 O O . ASP A 1 71 ? 0.401 -4.991 13.132 1.00 0.00 71 ASP A O 8
ATOM 13023 N N . GLY A 1 72 ? 0.395 -2.745 13.000 1.00 0.00 72 GLY A N 8
ATOM 13024 C CA . GLY A 1 72 ? 1.298 -2.589 14.126 1.00 0.00 72 GLY A CA 8
ATOM 13025 C C . GLY A 1 72 ? 2.760 -2.629 13.719 1.00 0.00 72 GLY A C 8
ATOM 13026 O O . GLY A 1 72 ? 3.647 -2.605 14.572 1.00 0.00 72 GLY A O 8
ATOM 13030 N N . THR A 1 73 ? 3.016 -2.688 12.414 1.00 0.00 73 THR A N 8
ATOM 13031 C CA . THR A 1 73 ? 4.383 -2.730 11.906 1.00 0.00 73 THR A CA 8
ATOM 13032 C C . THR A 1 73 ? 4.826 -1.351 11.424 1.00 0.00 73 THR A C 8
ATOM 13033 O O . THR A 1 73 ? 4.199 -0.759 10.546 1.00 0.00 73 THR A O 8
ATOM 13044 N N . SER A 1 74 ? 5.909 -0.847 12.005 1.00 0.00 74 SER A N 8
ATOM 13045 C CA . SER A 1 74 ? 6.436 0.461 11.634 1.00 0.00 74 SER A CA 8
ATOM 13046 C C . SER A 1 74 ? 6.927 0.460 10.190 1.00 0.00 74 SER A C 8
ATOM 13047 O O . SER A 1 74 ? 7.562 -0.493 9.741 1.00 0.00 74 SER A O 8
ATOM 13055 N N . MET A 1 75 ? 6.627 1.535 9.467 1.00 0.00 75 MET A N 8
ATOM 13056 C CA . MET A 1 75 ? 7.038 1.658 8.074 1.00 0.00 75 MET A CA 8
ATOM 13057 C C . MET A 1 75 ? 8.301 2.504 7.951 1.00 0.00 75 MET A C 8
ATOM 13058 O O . MET A 1 75 ? 8.462 3.261 6.995 1.00 0.00 75 MET A O 8
ATOM 13072 N N . GLU A 1 76 ? 9.194 2.369 8.927 1.00 0.00 76 GLU A N 8
ATOM 13073 C CA . GLU A 1 76 ? 10.443 3.121 8.926 1.00 0.00 76 GLU A CA 8
ATOM 13074 C C . GLU A 1 76 ? 11.524 2.380 8.147 1.00 0.00 76 GLU A C 8
ATOM 13075 O O . GLU A 1 76 ? 12.001 1.329 8.573 1.00 0.00 76 GLU A O 8
ATOM 13087 N N . HIS A 1 77 ? 11.906 2.936 7.001 1.00 0.00 77 HIS A N 8
ATOM 13088 C CA . HIS A 1 77 ? 12.931 2.327 6.160 1.00 0.00 77 HIS A CA 8
ATOM 13089 C C . HIS A 1 77 ? 12.497 0.943 5.689 1.00 0.00 77 HIS A C 8
ATOM 13090 O O . HIS A 1 77 ? 13.325 0.053 5.499 1.00 0.00 77 HIS A O 8
ATOM 13105 N N . CYS A 1 78 ? 11.192 0.769 5.501 1.00 0.00 78 CYS A N 8
ATOM 13106 C CA . CYS A 1 78 ? 10.648 -0.507 5.051 1.00 0.00 78 CYS A CA 8
ATOM 13107 C C . CYS A 1 78 ? 10.698 -0.614 3.530 1.00 0.00 78 CYS A C 8
ATOM 13108 O O . CYS A 1 78 ? 11.079 0.335 2.845 1.00 0.00 78 CYS A O 8
ATOM 13116 N N . SER A 1 79 ? 10.312 -1.773 3.010 1.00 0.00 79 SER A N 8
ATOM 13117 C CA . SER A 1 79 ? 10.313 -2.004 1.571 1.00 0.00 79 SER A CA 8
ATOM 13118 C C . SER A 1 79 ? 8.889 -2.108 1.034 1.00 0.00 79 SER A C 8
ATOM 13119 O O . SER A 1 79 ? 7.922 -1.895 1.766 1.00 0.00 79 SER A O 8
ATOM 13127 N N . LEU A 1 80 ? 8.767 -2.434 -0.248 1.00 0.00 80 LEU A N 8
ATOM 13128 C CA . LEU A 1 80 ? 7.461 -2.566 -0.883 1.00 0.00 80 LEU A CA 8
ATOM 13129 C C . LEU A 1 80 ? 6.906 -3.975 -0.695 1.00 0.00 80 LEU A C 8
ATOM 13130 O O . LEU A 1 80 ? 5.731 -4.152 -0.371 1.00 0.00 80 LEU A O 8
ATOM 13146 N N . LEU A 1 81 ? 7.759 -4.973 -0.899 1.00 0.00 81 LEU A N 8
ATOM 13147 C CA . LEU A 1 81 ? 7.355 -6.367 -0.751 1.00 0.00 81 LEU A CA 8
ATOM 13148 C C . LEU A 1 81 ? 6.873 -6.645 0.668 1.00 0.00 81 LEU A C 8
ATOM 13149 O O . LEU A 1 81 ? 5.787 -7.191 0.869 1.00 0.00 81 LEU A O 8
ATOM 13165 N N . GLU A 1 82 ? 7.686 -6.267 1.648 1.00 0.00 82 GLU A N 8
ATOM 13166 C CA . GLU A 1 82 ? 7.343 -6.475 3.050 1.00 0.00 82 GLU A CA 8
ATOM 13167 C C . GLU A 1 82 ? 6.057 -5.739 3.411 1.00 0.00 82 GLU A C 8
ATOM 13168 O O . GLU A 1 82 ? 5.224 -6.253 4.158 1.00 0.00 82 GLU A O 8
ATOM 13180 N N . ALA A 1 83 ? 5.902 -4.532 2.875 1.00 0.00 83 ALA A N 8
ATOM 13181 C CA . ALA A 1 83 ? 4.717 -3.726 3.141 1.00 0.00 83 ALA A CA 8
ATOM 13182 C C . ALA A 1 83 ? 3.476 -4.350 2.514 1.00 0.00 83 ALA A C 8
ATOM 13183 O O . ALA A 1 83 ? 2.372 -4.226 3.044 1.00 0.00 83 ALA A O 8
ATOM 13190 N N . THR A 1 84 ? 3.664 -5.020 1.382 1.00 0.00 84 THR A N 8
ATOM 13191 C CA . THR A 1 84 ? 2.559 -5.663 0.682 1.00 0.00 84 THR A CA 8
ATOM 13192 C C . THR A 1 84 ? 2.184 -6.982 1.350 1.00 0.00 84 THR A C 8
ATOM 13193 O O . THR A 1 84 ? 1.006 -7.327 1.446 1.00 0.00 84 THR A O 8
ATOM 13204 N N . LYS A 1 85 ? 3.193 -7.715 1.810 1.00 0.00 85 LYS A N 8
ATOM 13205 C CA . LYS A 1 85 ? 2.969 -8.995 2.469 1.00 0.00 85 LYS A CA 8
ATOM 13206 C C . LYS A 1 85 ? 2.123 -8.820 3.727 1.00 0.00 85 LYS A C 8
ATOM 13207 O O . LYS A 1 85 ? 1.283 -9.662 4.044 1.00 0.00 85 LYS A O 8
ATOM 13226 N N . LEU A 1 86 ? 2.351 -7.720 4.437 1.00 0.00 86 LEU A N 8
ATOM 13227 C CA . LEU A 1 86 ? 1.609 -7.434 5.661 1.00 0.00 86 LEU A CA 8
ATOM 13228 C C . LEU A 1 86 ? 0.114 -7.326 5.377 1.00 0.00 86 LEU A C 8
ATOM 13229 O O . LEU A 1 86 ? -0.710 -7.830 6.139 1.00 0.00 86 LEU A O 8
ATOM 13245 N N . LEU A 1 87 ? -0.227 -6.665 4.276 1.00 0.00 87 LEU A N 8
ATOM 13246 C CA . LEU A 1 87 ? -1.624 -6.489 3.893 1.00 0.00 87 LEU A CA 8
ATOM 13247 C C . LEU A 1 87 ? -2.300 -7.837 3.671 1.00 0.00 87 LEU A C 8
ATOM 13248 O O . LEU A 1 87 ? -3.474 -8.015 3.995 1.00 0.00 87 LEU A O 8
ATOM 13264 N N . ALA A 1 88 ? -1.552 -8.786 3.116 1.00 0.00 88 ALA A N 8
ATOM 13265 C CA . ALA A 1 88 ? -2.079 -10.118 2.852 1.00 0.00 88 ALA A CA 8
ATOM 13266 C C . ALA A 1 88 ? -2.215 -10.921 4.141 1.00 0.00 88 ALA A C 8
ATOM 13267 O O . ALA A 1 88 ? -3.107 -11.759 4.271 1.00 0.00 88 ALA A O 8
ATOM 13274 N N . SER A 1 89 ? -1.325 -10.658 5.092 1.00 0.00 89 SER A N 8
ATOM 13275 C CA . SER A 1 89 ? -1.347 -11.356 6.373 1.00 0.00 89 SER A CA 8
ATOM 13276 C C . SER A 1 89 ? -2.408 -10.763 7.296 1.00 0.00 89 SER A C 8
ATOM 13277 O O . SER A 1 89 ? -2.093 -10.226 8.359 1.00 0.00 89 SER A O 8
ATOM 13285 N N . ILE A 1 90 ? -3.667 -10.867 6.884 1.00 0.00 90 ILE A N 8
ATOM 13286 C CA . ILE A 1 90 ? -4.774 -10.344 7.672 1.00 0.00 90 ILE A CA 8
ATOM 13287 C C . ILE A 1 90 ? -5.920 -11.347 7.744 1.00 0.00 90 ILE A C 8
ATOM 13288 O O . ILE A 1 90 ? -6.049 -12.220 6.886 1.00 0.00 90 ILE A O 8
ATOM 13304 N N . SER A 1 91 ? -6.750 -11.216 8.774 1.00 0.00 91 SER A N 8
ATOM 13305 C CA . SER A 1 91 ? -7.886 -12.112 8.959 1.00 0.00 91 SER A CA 8
ATOM 13306 C C . SER A 1 91 ? -9.128 -11.568 8.259 1.00 0.00 91 SER A C 8
ATOM 13307 O O . SER A 1 91 ? -9.841 -12.302 7.577 1.00 0.00 91 SER A O 8
ATOM 13315 N N . GLU A 1 92 ? -9.379 -10.274 8.434 1.00 0.00 92 GLU A N 8
ATOM 13316 C CA . GLU A 1 92 ? -10.534 -9.630 7.819 1.00 0.00 92 GLU A CA 8
ATOM 13317 C C . GLU A 1 92 ? -10.295 -8.134 7.647 1.00 0.00 92 GLU A C 8
ATOM 13318 O O . GLU A 1 92 ? -10.314 -7.617 6.530 1.00 0.00 92 GLU A O 8
ATOM 13330 N N . LYS A 1 93 ? -10.073 -7.443 8.760 1.00 0.00 93 LYS A N 8
ATOM 13331 C CA . LYS A 1 93 ? -9.832 -6.005 8.732 1.00 0.00 93 LYS A CA 8
ATOM 13332 C C . LYS A 1 93 ? -8.338 -5.705 8.658 1.00 0.00 93 LYS A C 8
ATOM 13333 O O . LYS A 1 93 ? -7.565 -6.134 9.513 1.00 0.00 93 LYS A O 8
ATOM 13352 N N . VAL A 1 94 ? -7.940 -4.963 7.630 1.00 0.00 94 VAL A N 8
ATOM 13353 C CA . VAL A 1 94 ? -6.539 -4.604 7.444 1.00 0.00 94 VAL A CA 8
ATOM 13354 C C . VAL A 1 94 ? -6.223 -3.268 8.111 1.00 0.00 94 VAL A C 8
ATOM 13355 O O . VAL A 1 94 ? -6.639 -2.211 7.634 1.00 0.00 94 VAL A O 8
ATOM 13368 N N . ARG A 1 95 ? -5.485 -3.323 9.214 1.00 0.00 95 ARG A N 8
ATOM 13369 C CA . ARG A 1 95 ? -5.114 -2.117 9.946 1.00 0.00 95 ARG A CA 8
ATOM 13370 C C . ARG A 1 95 ? -4.020 -1.349 9.211 1.00 0.00 95 ARG A C 8
ATOM 13371 O O . ARG A 1 95 ? -2.831 -1.565 9.445 1.00 0.00 95 ARG A O 8
ATOM 13392 N N . LEU A 1 96 ? -4.431 -0.450 8.322 1.00 0.00 96 LEU A N 8
ATOM 13393 C CA . LEU A 1 96 ? -3.487 0.350 7.552 1.00 0.00 96 LEU A CA 8
ATOM 13394 C C . LEU A 1 96 ? -3.321 1.736 8.169 1.00 0.00 96 LEU A C 8
ATOM 13395 O O . LEU A 1 96 ? -4.164 2.614 7.985 1.00 0.00 96 LEU A O 8
ATOM 13411 N N . GLU A 1 97 ? -2.226 1.925 8.899 1.00 0.00 97 GLU A N 8
ATOM 13412 C CA . GLU A 1 97 ? -1.948 3.205 9.542 1.00 0.00 97 GLU A CA 8
ATOM 13413 C C . GLU A 1 97 ? -1.371 4.201 8.540 1.00 0.00 97 GLU A C 8
ATOM 13414 O O . GLU A 1 97 ? -0.213 4.091 8.139 1.00 0.00 97 GLU A O 8
ATOM 13426 N N . ILE A 1 98 ? -2.187 5.170 8.139 1.00 0.00 98 ILE A N 8
ATOM 13427 C CA . ILE A 1 98 ? -1.758 6.183 7.184 1.00 0.00 98 ILE A CA 8
ATOM 13428 C C . ILE A 1 98 ? -1.593 7.541 7.856 1.00 0.00 98 ILE A C 8
ATOM 13429 O O . ILE A 1 98 ? -2.195 7.808 8.897 1.00 0.00 98 ILE A O 8
ATOM 13445 N N . LEU A 1 99 ? -0.774 8.397 7.254 1.00 0.00 99 LEU A N 8
ATOM 13446 C CA . LEU A 1 99 ? -0.530 9.730 7.793 1.00 0.00 99 LEU A CA 8
ATOM 13447 C C . LEU A 1 99 ? -1.761 10.620 7.617 1.00 0.00 99 LEU A C 8
ATOM 13448 O O . LEU A 1 99 ? -2.347 10.671 6.536 1.00 0.00 99 LEU A O 8
ATOM 13464 N N . PRO A 1 100 ? -2.171 11.336 8.680 1.00 0.00 100 PRO A N 8
ATOM 13465 C CA . PRO A 1 100 ? -3.339 12.223 8.627 1.00 0.00 100 PRO A CA 8
ATOM 13466 C C . PRO A 1 100 ? -3.284 13.183 7.443 1.00 0.00 100 PRO A C 8
ATOM 13467 O O . PRO A 1 100 ? -2.729 14.277 7.542 1.00 0.00 100 PRO A O 8
ATOM 13478 N N . VAL A 1 101 ? -3.864 12.765 6.322 1.00 0.00 101 VAL A N 8
ATOM 13479 C CA . VAL A 1 101 ? -3.881 13.585 5.118 1.00 0.00 101 VAL A CA 8
ATOM 13480 C C . VAL A 1 101 ? -5.228 14.282 4.945 1.00 0.00 101 VAL A C 8
ATOM 13481 O O . VAL A 1 101 ? -6.246 13.818 5.458 1.00 0.00 101 VAL A O 8
ATOM 13494 N N . PRO A 1 102 ? -5.252 15.409 4.214 1.00 0.00 102 PRO A N 8
ATOM 13495 C CA . PRO A 1 102 ? -6.483 16.169 3.974 1.00 0.00 102 PRO A CA 8
ATOM 13496 C C . PRO A 1 102 ? -7.493 15.388 3.139 1.00 0.00 102 PRO A C 8
ATOM 13497 O O . PRO A 1 102 ? -8.700 15.606 3.240 1.00 0.00 102 PRO A O 8
ATOM 13508 N N . GLN A 1 103 ? -6.989 14.474 2.314 1.00 0.00 103 GLN A N 8
ATOM 13509 C CA . GLN A 1 103 ? -7.847 13.660 1.462 1.00 0.00 103 GLN A CA 8
ATOM 13510 C C . GLN A 1 103 ? -8.718 12.727 2.297 1.00 0.00 103 GLN A C 8
ATOM 13511 O O . GLN A 1 103 ? -9.923 12.619 2.073 1.00 0.00 103 GLN A O 8
ATOM 13525 N N . SER A 1 104 ? -8.099 12.055 3.263 1.00 0.00 104 SER A N 8
ATOM 13526 C CA . SER A 1 104 ? -8.819 11.131 4.134 1.00 0.00 104 SER A CA 8
ATOM 13527 C C . SER A 1 104 ? -8.604 11.487 5.601 1.00 0.00 104 SER A C 8
ATOM 13528 O O . SER A 1 104 ? -7.477 11.732 6.031 1.00 0.00 104 SER A O 8
ATOM 13536 N N . GLN A 1 105 ? -9.691 11.511 6.364 1.00 0.00 105 GLN A N 8
ATOM 13537 C CA . GLN A 1 105 ? -9.622 11.836 7.784 1.00 0.00 105 GLN A CA 8
ATOM 13538 C C . GLN A 1 105 ? -10.807 11.238 8.537 1.00 0.00 105 GLN A C 8
ATOM 13539 O O . GLN A 1 105 ? -11.345 11.854 9.457 1.00 0.00 105 GLN A O 8
ATOM 13553 N N . ARG A 1 106 ? -11.208 10.036 8.139 1.00 0.00 106 ARG A N 8
ATOM 13554 C CA . ARG A 1 106 ? -12.329 9.354 8.776 1.00 0.00 106 ARG A CA 8
ATOM 13555 C C . ARG A 1 106 ? -12.169 7.837 8.685 1.00 0.00 106 ARG A C 8
ATOM 13556 O O . ARG A 1 106 ? -12.527 7.229 7.677 1.00 0.00 106 ARG A O 8
ATOM 13577 N N . PRO A 1 107 ? -11.627 7.204 9.742 1.00 0.00 107 PRO A N 8
ATOM 13578 C CA . PRO A 1 107 ? -11.422 5.752 9.770 1.00 0.00 107 PRO A CA 8
ATOM 13579 C C . PRO A 1 107 ? -12.686 4.980 9.406 1.00 0.00 107 PRO A C 8
ATOM 13580 O O . PRO A 1 107 ? -12.711 4.240 8.424 1.00 0.00 107 PRO A O 8
ATOM 13591 N N . LEU A 1 108 ? -13.733 5.158 10.206 1.00 0.00 108 LEU A N 8
ATOM 13592 C CA . LEU A 1 108 ? -15.001 4.476 9.967 1.00 0.00 108 LEU A CA 8
ATOM 13593 C C . LEU A 1 108 ? -16.133 5.482 9.781 1.00 0.00 108 LEU A C 8
ATOM 13594 O O . LEU A 1 108 ? -17.143 5.436 10.484 1.00 0.00 108 LEU A O 8
ATOM 13610 N N . ARG A 1 109 ? -15.957 6.392 8.829 1.00 0.00 109 ARG A N 8
ATOM 13611 C CA . ARG A 1 109 ? -16.964 7.409 8.549 1.00 0.00 109 ARG A CA 8
ATOM 13612 C C . ARG A 1 109 ? -16.902 7.847 7.086 1.00 0.00 109 ARG A C 8
ATOM 13613 O O . ARG A 1 109 ? -16.061 8.665 6.712 1.00 0.00 109 ARG A O 8
ATOM 13634 N N . PRO A 1 110 ? -17.794 7.310 6.234 1.00 0.00 110 PRO A N 8
ATOM 13635 C CA . PRO A 1 110 ? -17.828 7.657 4.808 1.00 0.00 110 PRO A CA 8
ATOM 13636 C C . PRO A 1 110 ? -18.249 9.103 4.576 1.00 0.00 110 PRO A C 8
ATOM 13637 O O . PRO A 1 110 ? -17.652 9.811 3.764 1.00 0.00 110 PRO A O 8
ATOM 13648 N N . SER A 1 111 ? -19.280 9.538 5.294 1.00 0.00 111 SER A N 8
ATOM 13649 C CA . SER A 1 111 ? -19.780 10.901 5.164 1.00 0.00 111 SER A CA 8
ATOM 13650 C C . SER A 1 111 ? -20.222 11.187 3.732 1.00 0.00 111 SER A C 8
ATOM 13651 O O . SER A 1 111 ? -20.134 12.320 3.259 1.00 0.00 111 SER A O 8
ATOM 13659 N N . SER A 1 112 ? -20.697 10.152 3.047 1.00 0.00 112 SER A N 8
ATOM 13660 C CA . SER A 1 112 ? -21.152 10.291 1.669 1.00 0.00 112 SER A CA 8
ATOM 13661 C C . SER A 1 112 ? -22.525 10.954 1.614 1.00 0.00 112 SER A C 8
ATOM 13662 O O . SER A 1 112 ? -23.137 11.222 2.648 1.00 0.00 112 SER A O 8
ATOM 13670 N N . GLY A 1 113 ? -23.004 11.212 0.402 1.00 0.00 113 GLY A N 8
ATOM 13671 C CA . GLY A 1 113 ? -24.301 11.840 0.236 1.00 0.00 113 GLY A CA 8
ATOM 13672 C C . GLY A 1 113 ? -25.432 10.988 0.782 1.00 0.00 113 GLY A C 8
ATOM 13673 O O . GLY A 1 113 ? -26.019 11.321 1.812 1.00 0.00 113 GLY A O 8
ATOM 13677 N N . PRO A 1 114 ? -25.762 9.872 0.110 1.00 0.00 114 PRO A N 8
ATOM 13678 C CA . PRO A 1 114 ? -26.837 8.976 0.548 1.00 0.00 114 PRO A CA 8
ATOM 13679 C C . PRO A 1 114 ? -26.683 8.555 2.006 1.00 0.00 114 PRO A C 8
ATOM 13680 O O . PRO A 1 114 ? -27.665 8.248 2.682 1.00 0.00 114 PRO A O 8
ATOM 13691 N N . SER A 1 115 ? -25.442 8.543 2.485 1.00 0.00 115 SER A N 8
ATOM 13692 C CA . SER A 1 115 ? -25.159 8.160 3.864 1.00 0.00 115 SER A CA 8
ATOM 13693 C C . SER A 1 115 ? -25.888 9.073 4.844 1.00 0.00 115 SER A C 8
ATOM 13694 O O . SER A 1 115 ? -25.394 10.146 5.194 1.00 0.00 115 SER A O 8
ATOM 13702 N N . SER A 1 116 ? -27.066 8.642 5.283 1.00 0.00 116 SER A N 8
ATOM 13703 C CA . SER A 1 116 ? -27.863 9.421 6.222 1.00 0.00 116 SER A CA 8
ATOM 13704 C C . SER A 1 116 ? -28.770 8.514 7.049 1.00 0.00 116 SER A C 8
ATOM 13705 O O . SER A 1 116 ? -29.686 7.887 6.519 1.00 0.00 116 SER A O 8
ATOM 13713 N N . GLY A 1 117 ? -28.508 8.452 8.351 1.00 0.00 117 GLY A N 8
ATOM 13714 C CA . GLY A 1 117 ? -29.309 7.620 9.229 1.00 0.00 117 GLY A CA 8
ATOM 13715 C C . GLY A 1 117 ? -28.603 6.335 9.614 1.00 0.00 117 GLY A C 8
ATOM 13716 O O . GLY A 1 117 ? -27.400 6.202 9.304 1.00 0.00 117 GLY A O 8
ATOM 13721 N N . GLY A 1 1 ? -9.590 22.695 38.202 1.00 0.00 1 GLY A N 9
ATOM 13722 C CA . GLY A 1 1 ? -10.890 23.361 37.915 1.00 0.00 1 GLY A CA 9
ATOM 13723 C C . GLY A 1 1 ? -12.071 22.426 38.080 1.00 0.00 1 GLY A C 9
ATOM 13724 O O . GLY A 1 1 ? -12.180 21.726 39.088 1.00 0.00 1 GLY A O 9
ATOM 13730 N N . SER A 1 2 ? -12.957 22.412 37.090 1.00 0.00 2 SER A N 9
ATOM 13731 C CA . SER A 1 2 ? -14.137 21.556 37.131 1.00 0.00 2 SER A CA 9
ATOM 13732 C C . SER A 1 2 ? -14.207 20.667 35.892 1.00 0.00 2 SER A C 9
ATOM 13733 O O . SER A 1 2 ? -14.929 20.968 34.942 1.00 0.00 2 SER A O 9
ATOM 13741 N N . SER A 1 3 ? -13.452 19.574 35.911 1.00 0.00 3 SER A N 9
ATOM 13742 C CA . SER A 1 3 ? -13.429 18.642 34.790 1.00 0.00 3 SER A CA 9
ATOM 13743 C C . SER A 1 3 ? -13.692 17.216 35.261 1.00 0.00 3 SER A C 9
ATOM 13744 O O . SER A 1 3 ? -13.674 16.934 36.460 1.00 0.00 3 SER A O 9
ATOM 13752 N N . GLY A 1 4 ? -13.937 16.319 34.311 1.00 0.00 4 GLY A N 9
ATOM 13753 C CA . GLY A 1 4 ? -14.201 14.933 34.650 1.00 0.00 4 GLY A CA 9
ATOM 13754 C C . GLY A 1 4 ? -13.549 13.965 33.682 1.00 0.00 4 GLY A C 9
ATOM 13755 O O . GLY A 1 4 ? -12.511 13.378 33.987 1.00 0.00 4 GLY A O 9
ATOM 13759 N N . SER A 1 5 ? -14.159 13.801 32.513 1.00 0.00 5 SER A N 9
ATOM 13760 C CA . SER A 1 5 ? -13.631 12.897 31.497 1.00 0.00 5 SER A CA 9
ATOM 13761 C C . SER A 1 5 ? -12.551 13.584 30.666 1.00 0.00 5 SER A C 9
ATOM 13762 O O . SER A 1 5 ? -12.708 14.733 30.254 1.00 0.00 5 SER A O 9
ATOM 13770 N N . SER A 1 6 ? -11.454 12.872 30.426 1.00 0.00 6 SER A N 9
ATOM 13771 C CA . SER A 1 6 ? -10.348 13.414 29.645 1.00 0.00 6 SER A CA 9
ATOM 13772 C C . SER A 1 6 ? -9.284 12.349 29.398 1.00 0.00 6 SER A C 9
ATOM 13773 O O . SER A 1 6 ? -8.089 12.642 29.389 1.00 0.00 6 SER A O 9
ATOM 13781 N N . GLY A 1 7 ? -9.728 11.113 29.198 1.00 0.00 7 GLY A N 9
ATOM 13782 C CA . GLY A 1 7 ? -8.801 10.023 28.952 1.00 0.00 7 GLY A CA 9
ATOM 13783 C C . GLY A 1 7 ? -9.342 9.014 27.958 1.00 0.00 7 GLY A C 9
ATOM 13784 O O . GLY A 1 7 ? -8.914 8.979 26.805 1.00 0.00 7 GLY A O 9
ATOM 13788 N N . ASP A 1 8 ? -10.284 8.191 28.407 1.00 0.00 8 ASP A N 9
ATOM 13789 C CA . ASP A 1 8 ? -10.884 7.176 27.548 1.00 0.00 8 ASP A CA 9
ATOM 13790 C C . ASP A 1 8 ? -12.076 7.744 26.786 1.00 0.00 8 ASP A C 9
ATOM 13791 O O . ASP A 1 8 ? -13.186 7.816 27.313 1.00 0.00 8 ASP A O 9
ATOM 13800 N N . THR A 1 9 ? -11.839 8.148 25.542 1.00 0.00 9 THR A N 9
ATOM 13801 C CA . THR A 1 9 ? -12.893 8.710 24.705 1.00 0.00 9 THR A CA 9
ATOM 13802 C C . THR A 1 9 ? -13.002 7.953 23.386 1.00 0.00 9 THR A C 9
ATOM 13803 O O . THR A 1 9 ? -12.206 7.058 23.105 1.00 0.00 9 THR A O 9
ATOM 13814 N N . VAL A 1 10 ? -13.994 8.320 22.580 1.00 0.00 10 VAL A N 9
ATOM 13815 C CA . VAL A 1 10 ? -14.208 7.675 21.290 1.00 0.00 10 VAL A CA 9
ATOM 13816 C C . VAL A 1 10 ? -13.459 8.406 20.179 1.00 0.00 10 VAL A C 9
ATOM 13817 O O . VAL A 1 10 ? -13.008 7.791 19.213 1.00 0.00 10 VAL A O 9
ATOM 13830 N N . ALA A 1 11 ? -13.331 9.721 20.326 1.00 0.00 11 ALA A N 9
ATOM 13831 C CA . ALA A 1 11 ? -12.636 10.535 19.335 1.00 0.00 11 ALA A CA 9
ATOM 13832 C C . ALA A 1 11 ? -11.244 10.922 19.821 1.00 0.00 11 ALA A C 9
ATOM 13833 O O . ALA A 1 11 ? -11.045 12.007 20.366 1.00 0.00 11 ALA A O 9
ATOM 13840 N N . ASN A 1 12 ? -10.282 10.026 19.619 1.00 0.00 12 ASN A N 9
ATOM 13841 C CA . ASN A 1 12 ? -8.907 10.275 20.037 1.00 0.00 12 ASN A CA 9
ATOM 13842 C C . ASN A 1 12 ? -7.922 9.828 18.961 1.00 0.00 12 ASN A C 9
ATOM 13843 O O . ASN A 1 12 ? -8.174 8.867 18.235 1.00 0.00 12 ASN A O 9
ATOM 13854 N N . ALA A 1 13 ? -6.800 10.534 18.864 1.00 0.00 13 ALA A N 9
ATOM 13855 C CA . ALA A 1 13 ? -5.777 10.210 17.877 1.00 0.00 13 ALA A CA 9
ATOM 13856 C C . ALA A 1 13 ? -4.390 10.602 18.377 1.00 0.00 13 ALA A C 9
ATOM 13857 O O . ALA A 1 13 ? -4.045 11.783 18.420 1.00 0.00 13 ALA A O 9
ATOM 13864 N N . SER A 1 14 ? -3.599 9.603 18.753 1.00 0.00 14 SER A N 9
ATOM 13865 C CA . SER A 1 14 ? -2.249 9.843 19.251 1.00 0.00 14 SER A CA 9
ATOM 13866 C C . SER A 1 14 ? -1.383 10.499 18.181 1.00 0.00 14 SER A C 9
ATOM 13867 O O . SER A 1 14 ? -0.471 11.267 18.492 1.00 0.00 14 SER A O 9
ATOM 13875 N N . GLY A 1 15 ? -1.670 10.190 16.921 1.00 0.00 15 GLY A N 9
ATOM 13876 C CA . GLY A 1 15 ? -0.906 10.759 15.826 1.00 0.00 15 GLY A CA 9
ATOM 13877 C C . GLY A 1 15 ? -1.379 10.266 14.471 1.00 0.00 15 GLY A C 9
ATOM 13878 O O . GLY A 1 15 ? -2.083 10.983 13.759 1.00 0.00 15 GLY A O 9
ATOM 13882 N N . PRO A 1 16 ? -1.004 9.035 14.085 1.00 0.00 16 PRO A N 9
ATOM 13883 C CA . PRO A 1 16 ? -1.398 8.457 12.799 1.00 0.00 16 PRO A CA 9
ATOM 13884 C C . PRO A 1 16 ? -2.866 8.042 12.774 1.00 0.00 16 PRO A C 9
ATOM 13885 O O . PRO A 1 16 ? -3.521 7.981 13.814 1.00 0.00 16 PRO A O 9
ATOM 13896 N N . LEU A 1 17 ? -3.375 7.759 11.580 1.00 0.00 17 LEU A N 9
ATOM 13897 C CA . LEU A 1 17 ? -4.765 7.349 11.419 1.00 0.00 17 LEU A CA 9
ATOM 13898 C C . LEU A 1 17 ? -4.860 5.866 11.079 1.00 0.00 17 LEU A C 9
ATOM 13899 O O . LEU A 1 17 ? -4.051 5.342 10.313 1.00 0.00 17 LEU A O 9
ATOM 13915 N N . MET A 1 18 ? -5.853 5.194 11.653 1.00 0.00 18 MET A N 9
ATOM 13916 C CA . MET A 1 18 ? -6.053 3.771 11.411 1.00 0.00 18 MET A CA 9
ATOM 13917 C C . MET A 1 18 ? -7.276 3.536 10.530 1.00 0.00 18 MET A C 9
ATOM 13918 O O . MET A 1 18 ? -8.412 3.586 11.001 1.00 0.00 18 MET A O 9
ATOM 13932 N N . VAL A 1 19 ? -7.035 3.277 9.248 1.00 0.00 19 VAL A N 9
ATOM 13933 C CA . VAL A 1 19 ? -8.116 3.034 8.302 1.00 0.00 19 VAL A CA 9
ATOM 13934 C C . VAL A 1 19 ? -8.330 1.539 8.087 1.00 0.00 19 VAL A C 9
ATOM 13935 O O . VAL A 1 19 ? -7.642 0.914 7.280 1.00 0.00 19 VAL A O 9
ATOM 13948 N N . GLU A 1 20 ? -9.288 0.973 8.812 1.00 0.00 20 GLU A N 9
ATOM 13949 C CA . GLU A 1 20 ? -9.592 -0.449 8.701 1.00 0.00 20 GLU A CA 9
ATOM 13950 C C . GLU A 1 20 ? -10.439 -0.730 7.463 1.00 0.00 20 GLU A C 9
ATOM 13951 O O . GLU A 1 20 ? -11.213 0.119 7.022 1.00 0.00 20 GLU A O 9
ATOM 13963 N N . ILE A 1 21 ? -10.285 -1.928 6.908 1.00 0.00 21 ILE A N 9
ATOM 13964 C CA . ILE A 1 21 ? -11.034 -2.323 5.721 1.00 0.00 21 ILE A CA 9
ATOM 13965 C C . ILE A 1 21 ? -11.494 -3.773 5.822 1.00 0.00 21 ILE A C 9
ATOM 13966 O O . ILE A 1 21 ? -10.677 -4.689 5.922 1.00 0.00 21 ILE A O 9
ATOM 13982 N N . VAL A 1 22 ? -12.807 -3.976 5.796 1.00 0.00 22 VAL A N 9
ATOM 13983 C CA . VAL A 1 22 ? -13.375 -5.316 5.885 1.00 0.00 22 VAL A CA 9
ATOM 13984 C C . VAL A 1 22 ? -13.273 -6.046 4.549 1.00 0.00 22 VAL A C 9
ATOM 13985 O O . VAL A 1 22 ? -14.199 -6.010 3.739 1.00 0.00 22 VAL A O 9
ATOM 13998 N N . LYS A 1 23 ? -12.143 -6.710 4.329 1.00 0.00 23 LYS A N 9
ATOM 13999 C CA . LYS A 1 23 ? -11.921 -7.451 3.093 1.00 0.00 23 LYS A CA 9
ATOM 14000 C C . LYS A 1 23 ? -12.516 -8.852 3.185 1.00 0.00 23 LYS A C 9
ATOM 14001 O O . LYS A 1 23 ? -13.111 -9.219 4.198 1.00 0.00 23 LYS A O 9
ATOM 14020 N N . THR A 1 24 ? -12.349 -9.631 2.122 1.00 0.00 24 THR A N 9
ATOM 14021 C CA . THR A 1 24 ? -12.871 -10.992 2.084 1.00 0.00 24 THR A CA 9
ATOM 14022 C C . THR A 1 24 ? -12.011 -11.926 2.937 1.00 0.00 24 THR A C 9
ATOM 14023 O O . THR A 1 24 ? -10.784 -11.902 2.849 1.00 0.00 24 THR A O 9
ATOM 14034 N N . PRO A 1 25 ? -12.644 -12.764 3.779 1.00 0.00 25 PRO A N 9
ATOM 14035 C CA . PRO A 1 25 ? -11.923 -13.703 4.645 1.00 0.00 25 PRO A CA 9
ATOM 14036 C C . PRO A 1 25 ? -10.940 -14.571 3.866 1.00 0.00 25 PRO A C 9
ATOM 14037 O O . PRO A 1 25 ? -11.333 -15.328 2.979 1.00 0.00 25 PRO A O 9
ATOM 14048 N N . GLY A 1 26 ? -9.659 -14.454 4.204 1.00 0.00 26 GLY A N 9
ATOM 14049 C CA . GLY A 1 26 ? -8.640 -15.234 3.527 1.00 0.00 26 GLY A CA 9
ATOM 14050 C C . GLY A 1 26 ? -8.504 -14.864 2.064 1.00 0.00 26 GLY A C 9
ATOM 14051 O O . GLY A 1 26 ? -8.183 -15.710 1.229 1.00 0.00 26 GLY A O 9
ATOM 14055 N N . SER A 1 27 ? -8.749 -13.596 1.752 1.00 0.00 27 SER A N 9
ATOM 14056 C CA . SER A 1 27 ? -8.653 -13.114 0.378 1.00 0.00 27 SER A CA 9
ATOM 14057 C C . SER A 1 27 ? -7.723 -11.909 0.290 1.00 0.00 27 SER A C 9
ATOM 14058 O O . SER A 1 27 ? -7.171 -11.463 1.295 1.00 0.00 27 SER A O 9
ATOM 14066 N N . ALA A 1 28 ? -7.554 -11.386 -0.921 1.00 0.00 28 ALA A N 9
ATOM 14067 C CA . ALA A 1 28 ? -6.691 -10.231 -1.141 1.00 0.00 28 ALA A CA 9
ATOM 14068 C C . ALA A 1 28 ? -7.421 -9.140 -1.917 1.00 0.00 28 ALA A C 9
ATOM 14069 O O . ALA A 1 28 ? -8.054 -9.409 -2.938 1.00 0.00 28 ALA A O 9
ATOM 14076 N N . LEU A 1 29 ? -7.328 -7.909 -1.425 1.00 0.00 29 LEU A N 9
ATOM 14077 C CA . LEU A 1 29 ? -7.979 -6.777 -2.073 1.00 0.00 29 LEU A CA 9
ATOM 14078 C C . LEU A 1 29 ? -7.306 -6.447 -3.400 1.00 0.00 29 LEU A C 9
ATOM 14079 O O . LEU A 1 29 ? -7.903 -6.599 -4.466 1.00 0.00 29 LEU A O 9
ATOM 14095 N N . GLY A 1 30 ? -6.058 -5.995 -3.329 1.00 0.00 30 GLY A N 9
ATOM 14096 C CA . GLY A 1 30 ? -5.323 -5.651 -4.531 1.00 0.00 30 GLY A CA 9
ATOM 14097 C C . GLY A 1 30 ? -4.696 -4.273 -4.452 1.00 0.00 30 GLY A C 9
ATOM 14098 O O . GLY A 1 30 ? -4.742 -3.506 -5.413 1.00 0.00 30 GLY A O 9
ATOM 14102 N N . ILE A 1 31 ? -4.110 -3.958 -3.302 1.00 0.00 31 ILE A N 9
ATOM 14103 C CA . ILE A 1 31 ? -3.470 -2.664 -3.099 1.00 0.00 31 ILE A CA 9
ATOM 14104 C C . ILE A 1 31 ? -2.008 -2.701 -3.533 1.00 0.00 31 ILE A C 9
ATOM 14105 O O . ILE A 1 31 ? -1.271 -3.624 -3.186 1.00 0.00 31 ILE A O 9
ATOM 14121 N N . SER A 1 32 ? -1.597 -1.692 -4.295 1.00 0.00 32 SER A N 9
ATOM 14122 C CA . SER A 1 32 ? -0.224 -1.609 -4.777 1.00 0.00 32 SER A CA 9
ATOM 14123 C C . SER A 1 32 ? 0.490 -0.396 -4.190 1.00 0.00 32 SER A C 9
ATOM 14124 O O . SER A 1 32 ? 0.173 0.745 -4.527 1.00 0.00 32 SER A O 9
ATOM 14132 N N . LEU A 1 33 ? 1.454 -0.650 -3.312 1.00 0.00 33 LEU A N 9
ATOM 14133 C CA . LEU A 1 33 ? 2.214 0.421 -2.679 1.00 0.00 33 LEU A CA 9
ATOM 14134 C C . LEU A 1 33 ? 3.401 0.830 -3.544 1.00 0.00 33 LEU A C 9
ATOM 14135 O O . LEU A 1 33 ? 3.522 0.400 -4.692 1.00 0.00 33 LEU A O 9
ATOM 14151 N N . THR A 1 34 ? 4.276 1.660 -2.986 1.00 0.00 34 THR A N 9
ATOM 14152 C CA . THR A 1 34 ? 5.454 2.126 -3.709 1.00 0.00 34 THR A CA 9
ATOM 14153 C C . THR A 1 34 ? 6.371 2.932 -2.795 1.00 0.00 34 THR A C 9
ATOM 14154 O O . THR A 1 34 ? 5.906 3.740 -1.990 1.00 0.00 34 THR A O 9
ATOM 14165 N N . THR A 1 35 ? 7.674 2.707 -2.924 1.00 0.00 35 THR A N 9
ATOM 14166 C CA . THR A 1 35 ? 8.656 3.412 -2.109 1.00 0.00 35 THR A CA 9
ATOM 14167 C C . THR A 1 35 ? 9.291 4.557 -2.892 1.00 0.00 35 THR A C 9
ATOM 14168 O O . THR A 1 35 ? 9.334 4.532 -4.122 1.00 0.00 35 THR A O 9
ATOM 14179 N N . THR A 1 36 ? 9.783 5.559 -2.171 1.00 0.00 36 THR A N 9
ATOM 14180 C CA . THR A 1 36 ? 10.416 6.713 -2.799 1.00 0.00 36 THR A CA 9
ATOM 14181 C C . THR A 1 36 ? 11.465 7.326 -1.877 1.00 0.00 36 THR A C 9
ATOM 14182 O O . THR A 1 36 ? 11.469 7.076 -0.672 1.00 0.00 36 THR A O 9
ATOM 14193 N N . SER A 1 37 ? 12.353 8.129 -2.453 1.00 0.00 37 SER A N 9
ATOM 14194 C CA . SER A 1 37 ? 13.407 8.779 -1.683 1.00 0.00 37 SER A CA 9
ATOM 14195 C C . SER A 1 37 ? 12.941 10.131 -1.153 1.00 0.00 37 SER A C 9
ATOM 14196 O O . SER A 1 37 ? 11.825 10.566 -1.435 1.00 0.00 37 SER A O 9
ATOM 14204 N N . LEU A 1 38 ? 13.801 10.789 -0.384 1.00 0.00 38 LEU A N 9
ATOM 14205 C CA . LEU A 1 38 ? 13.475 12.090 0.186 1.00 0.00 38 LEU A CA 9
ATOM 14206 C C . LEU A 1 38 ? 14.743 12.887 0.483 1.00 0.00 38 LEU A C 9
ATOM 14207 O O . LEU A 1 38 ? 15.081 13.825 -0.239 1.00 0.00 38 LEU A O 9
ATOM 14223 N N . ARG A 1 39 ? 15.439 12.506 1.548 1.00 0.00 39 ARG A N 9
ATOM 14224 C CA . ARG A 1 39 ? 16.669 13.185 1.940 1.00 0.00 39 ARG A CA 9
ATOM 14225 C C . ARG A 1 39 ? 17.598 12.237 2.692 1.00 0.00 39 ARG A C 9
ATOM 14226 O O . ARG A 1 39 ? 18.769 12.095 2.345 1.00 0.00 39 ARG A O 9
ATOM 14247 N N . ASN A 1 40 ? 17.066 11.590 3.725 1.00 0.00 40 ASN A N 9
ATOM 14248 C CA . ASN A 1 40 ? 17.848 10.656 4.526 1.00 0.00 40 ASN A CA 9
ATOM 14249 C C . ASN A 1 40 ? 17.039 9.402 4.848 1.00 0.00 40 ASN A C 9
ATOM 14250 O O . ASN A 1 40 ? 17.277 8.743 5.859 1.00 0.00 40 ASN A O 9
ATOM 14261 N N . LYS A 1 41 ? 16.083 9.079 3.981 1.00 0.00 41 LYS A N 9
ATOM 14262 C CA . LYS A 1 41 ? 15.240 7.903 4.176 1.00 0.00 41 LYS A CA 9
ATOM 14263 C C . LYS A 1 41 ? 14.218 7.775 3.051 1.00 0.00 41 LYS A C 9
ATOM 14264 O O . LYS A 1 41 ? 14.053 8.688 2.242 1.00 0.00 41 LYS A O 9
ATOM 14283 N N . SER A 1 42 ? 13.534 6.637 3.006 1.00 0.00 42 SER A N 9
ATOM 14284 C CA . SER A 1 42 ? 12.527 6.388 1.981 1.00 0.00 42 SER A CA 9
ATOM 14285 C C . SER A 1 42 ? 11.176 6.067 2.613 1.00 0.00 42 SER A C 9
ATOM 14286 O O . SER A 1 42 ? 11.104 5.369 3.624 1.00 0.00 42 SER A O 9
ATOM 14294 N N . VAL A 1 43 ? 10.109 6.583 2.011 1.00 0.00 43 VAL A N 9
ATOM 14295 C CA . VAL A 1 43 ? 8.761 6.351 2.515 1.00 0.00 43 VAL A CA 9
ATOM 14296 C C . VAL A 1 43 ? 7.963 5.463 1.564 1.00 0.00 43 VAL A C 9
ATOM 14297 O O . VAL A 1 43 ? 8.063 5.595 0.345 1.00 0.00 43 VAL A O 9
ATOM 14310 N N . ILE A 1 44 ? 7.172 4.558 2.131 1.00 0.00 44 ILE A N 9
ATOM 14311 C CA . ILE A 1 44 ? 6.358 3.649 1.334 1.00 0.00 44 ILE A CA 9
ATOM 14312 C C . ILE A 1 44 ? 4.936 4.178 1.176 1.00 0.00 44 ILE A C 9
ATOM 14313 O O . ILE A 1 44 ? 4.084 3.967 2.040 1.00 0.00 44 ILE A O 9
ATOM 14329 N N . THR A 1 45 ? 4.687 4.869 0.068 1.00 0.00 45 THR A N 9
ATOM 14330 C CA . THR A 1 45 ? 3.368 5.429 -0.202 1.00 0.00 45 THR A CA 9
ATOM 14331 C C . THR A 1 45 ? 2.551 4.494 -1.089 1.00 0.00 45 THR A C 9
ATOM 14332 O O . THR A 1 45 ? 3.068 3.506 -1.610 1.00 0.00 45 THR A O 9
ATOM 14343 N N . ILE A 1 46 ? 1.271 4.812 -1.255 1.00 0.00 46 ILE A N 9
ATOM 14344 C CA . ILE A 1 46 ? 0.383 4.002 -2.078 1.00 0.00 46 ILE A CA 9
ATOM 14345 C C . ILE A 1 46 ? 0.521 4.359 -3.553 1.00 0.00 46 ILE A C 9
ATOM 14346 O O . ILE A 1 46 ? 0.438 5.529 -3.929 1.00 0.00 46 ILE A O 9
ATOM 14362 N N . ASP A 1 47 ? 0.735 3.346 -4.387 1.00 0.00 47 ASP A N 9
ATOM 14363 C CA . ASP A 1 47 ? 0.886 3.554 -5.822 1.00 0.00 47 ASP A CA 9
ATOM 14364 C C . ASP A 1 47 ? -0.474 3.611 -6.510 1.00 0.00 47 ASP A C 9
ATOM 14365 O O . ASP A 1 47 ? -0.859 4.642 -7.060 1.00 0.00 47 ASP A O 9
ATOM 14374 N N . ARG A 1 48 ? -1.197 2.496 -6.476 1.00 0.00 48 ARG A N 9
ATOM 14375 C CA . ARG A 1 48 ? -2.514 2.420 -7.098 1.00 0.00 48 ARG A CA 9
ATOM 14376 C C . ARG A 1 48 ? -3.353 1.314 -6.465 1.00 0.00 48 ARG A C 9
ATOM 14377 O O . ARG A 1 48 ? -2.817 0.371 -5.882 1.00 0.00 48 ARG A O 9
ATOM 14398 N N . ILE A 1 49 ? -4.670 1.436 -6.585 1.00 0.00 49 ILE A N 9
ATOM 14399 C CA . ILE A 1 49 ? -5.585 0.447 -6.027 1.00 0.00 49 ILE A CA 9
ATOM 14400 C C . ILE A 1 49 ? -6.297 -0.328 -7.131 1.00 0.00 49 ILE A C 9
ATOM 14401 O O . ILE A 1 49 ? -6.368 0.127 -8.274 1.00 0.00 49 ILE A O 9
ATOM 14417 N N . LYS A 1 50 ? -6.820 -1.499 -6.786 1.00 0.00 50 LYS A N 9
ATOM 14418 C CA . LYS A 1 50 ? -7.526 -2.335 -7.750 1.00 0.00 50 LYS A CA 9
ATOM 14419 C C . LYS A 1 50 ? -8.995 -1.931 -7.850 1.00 0.00 50 LYS A C 9
ATOM 14420 O O . LYS A 1 50 ? -9.615 -1.565 -6.851 1.00 0.00 50 LYS A O 9
ATOM 14439 N N . PRO A 1 51 ? -9.576 -1.992 -9.062 1.00 0.00 51 PRO A N 9
ATOM 14440 C CA . PRO A 1 51 ? -10.978 -1.632 -9.282 1.00 0.00 51 PRO A CA 9
ATOM 14441 C C . PRO A 1 51 ? -11.937 -2.709 -8.787 1.00 0.00 51 PRO A C 9
ATOM 14442 O O . PRO A 1 51 ? -11.573 -3.880 -8.685 1.00 0.00 51 PRO A O 9
ATOM 14453 N N . ALA A 1 52 ? -13.165 -2.304 -8.481 1.00 0.00 52 ALA A N 9
ATOM 14454 C CA . ALA A 1 52 ? -14.178 -3.234 -7.996 1.00 0.00 52 ALA A CA 9
ATOM 14455 C C . ALA A 1 52 ? -13.727 -3.925 -6.712 1.00 0.00 52 ALA A C 9
ATOM 14456 O O . ALA A 1 52 ? -14.198 -5.014 -6.386 1.00 0.00 52 ALA A O 9
ATOM 14463 N N . SER A 1 53 ? -12.812 -3.287 -5.987 1.00 0.00 53 SER A N 9
ATOM 14464 C CA . SER A 1 53 ? -12.304 -3.846 -4.739 1.00 0.00 53 SER A CA 9
ATOM 14465 C C . SER A 1 53 ? -12.916 -3.136 -3.536 1.00 0.00 53 SER A C 9
ATOM 14466 O O . SER A 1 53 ? -13.598 -2.121 -3.683 1.00 0.00 53 SER A O 9
ATOM 14474 N N . VAL A 1 54 ? -12.667 -3.674 -2.347 1.00 0.00 54 VAL A N 9
ATOM 14475 C CA . VAL A 1 54 ? -13.195 -3.091 -1.119 1.00 0.00 54 VAL A CA 9
ATOM 14476 C C . VAL A 1 54 ? -12.460 -1.802 -0.766 1.00 0.00 54 VAL A C 9
ATOM 14477 O O . VAL A 1 54 ? -13.038 -0.888 -0.179 1.00 0.00 54 VAL A O 9
ATOM 14490 N N . VAL A 1 55 ? -11.183 -1.737 -1.128 1.00 0.00 55 VAL A N 9
ATOM 14491 C CA . VAL A 1 55 ? -10.369 -0.561 -0.851 1.00 0.00 55 VAL A CA 9
ATOM 14492 C C . VAL A 1 55 ? -10.709 0.578 -1.807 1.00 0.00 55 VAL A C 9
ATOM 14493 O O . VAL A 1 55 ? -10.635 1.751 -1.441 1.00 0.00 55 VAL A O 9
ATOM 14506 N N . ASP A 1 56 ? -11.083 0.222 -3.031 1.00 0.00 56 ASP A N 9
ATOM 14507 C CA . ASP A 1 56 ? -11.436 1.214 -4.040 1.00 0.00 56 ASP A CA 9
ATOM 14508 C C . ASP A 1 56 ? -12.907 1.602 -3.930 1.00 0.00 56 ASP A C 9
ATOM 14509 O O . ASP A 1 56 ? -13.274 2.757 -4.149 1.00 0.00 56 ASP A O 9
ATOM 14518 N N . ARG A 1 57 ? -13.746 0.628 -3.589 1.00 0.00 57 ARG A N 9
ATOM 14519 C CA . ARG A 1 57 ? -15.178 0.867 -3.449 1.00 0.00 57 ARG A CA 9
ATOM 14520 C C . ARG A 1 57 ? -15.478 1.635 -2.166 1.00 0.00 57 ARG A C 9
ATOM 14521 O O . ARG A 1 57 ? -16.318 2.535 -2.152 1.00 0.00 57 ARG A O 9
ATOM 14542 N N . SER A 1 58 ? -14.787 1.274 -1.091 1.00 0.00 58 SER A N 9
ATOM 14543 C CA . SER A 1 58 ? -14.979 1.929 0.197 1.00 0.00 58 SER A CA 9
ATOM 14544 C C . SER A 1 58 ? -14.229 3.257 0.250 1.00 0.00 58 SER A C 9
ATOM 14545 O O . SER A 1 58 ? -14.658 4.197 0.917 1.00 0.00 58 SER A O 9
ATOM 14553 N N . GLY A 1 59 ? -13.106 3.325 -0.459 1.00 0.00 59 GLY A N 9
ATOM 14554 C CA . GLY A 1 59 ? -12.315 4.541 -0.479 1.00 0.00 59 GLY A CA 9
ATOM 14555 C C . GLY A 1 59 ? -11.471 4.704 0.769 1.00 0.00 59 GLY A C 9
ATOM 14556 O O . GLY A 1 59 ? -11.162 5.824 1.175 1.00 0.00 59 GLY A O 9
ATOM 14560 N N . ALA A 1 60 ? -11.099 3.585 1.380 1.00 0.00 60 ALA A N 9
ATOM 14561 C CA . ALA A 1 60 ? -10.285 3.609 2.590 1.00 0.00 60 ALA A CA 9
ATOM 14562 C C . ALA A 1 60 ? -8.872 4.099 2.290 1.00 0.00 60 ALA A C 9
ATOM 14563 O O . ALA A 1 60 ? -8.267 4.810 3.092 1.00 0.00 60 ALA A O 9
ATOM 14570 N N . LEU A 1 61 ? -8.353 3.712 1.130 1.00 0.00 61 LEU A N 9
ATOM 14571 C CA . LEU A 1 61 ? -7.010 4.112 0.722 1.00 0.00 61 LEU A CA 9
ATOM 14572 C C . LEU A 1 61 ? -7.046 4.866 -0.602 1.00 0.00 61 LEU A C 9
ATOM 14573 O O . LEU A 1 61 ? -7.914 4.626 -1.442 1.00 0.00 61 LEU A O 9
ATOM 14589 N N . HIS A 1 62 ? -6.098 5.781 -0.783 1.00 0.00 62 HIS A N 9
ATOM 14590 C CA . HIS A 1 62 ? -6.021 6.570 -2.006 1.00 0.00 62 HIS A CA 9
ATOM 14591 C C . HIS A 1 62 ? -4.596 6.589 -2.551 1.00 0.00 62 HIS A C 9
ATOM 14592 O O . HIS A 1 62 ? -3.630 6.539 -1.789 1.00 0.00 62 HIS A O 9
ATOM 14607 N N . PRO A 1 63 ? -4.444 6.665 -3.885 1.00 0.00 63 PRO A N 9
ATOM 14608 C CA . PRO A 1 63 ? -3.128 6.692 -4.529 1.00 0.00 63 PRO A CA 9
ATOM 14609 C C . PRO A 1 63 ? -2.383 7.996 -4.266 1.00 0.00 63 PRO A C 9
ATOM 14610 O O . PRO A 1 63 ? -2.612 9.001 -4.939 1.00 0.00 63 PRO A O 9
ATOM 14621 N N . GLY A 1 64 ? -1.490 7.973 -3.282 1.00 0.00 64 GLY A N 9
ATOM 14622 C CA . GLY A 1 64 ? -0.724 9.159 -2.946 1.00 0.00 64 GLY A CA 9
ATOM 14623 C C . GLY A 1 64 ? -0.798 9.500 -1.470 1.00 0.00 64 GLY A C 9
ATOM 14624 O O . GLY A 1 64 ? -0.891 10.671 -1.101 1.00 0.00 64 GLY A O 9
ATOM 14628 N N . ASP A 1 65 ? -0.753 8.475 -0.625 1.00 0.00 65 ASP A N 9
ATOM 14629 C CA . ASP A 1 65 ? -0.815 8.671 0.819 1.00 0.00 65 ASP A CA 9
ATOM 14630 C C . ASP A 1 65 ? 0.485 8.227 1.484 1.00 0.00 65 ASP A C 9
ATOM 14631 O O . ASP A 1 65 ? 1.272 7.486 0.896 1.00 0.00 65 ASP A O 9
ATOM 14640 N N . HIS A 1 66 ? 0.703 8.687 2.711 1.00 0.00 66 HIS A N 9
ATOM 14641 C CA . HIS A 1 66 ? 1.909 8.337 3.454 1.00 0.00 66 HIS A CA 9
ATOM 14642 C C . HIS A 1 66 ? 1.600 7.318 4.545 1.00 0.00 66 HIS A C 9
ATOM 14643 O O . HIS A 1 66 ? 0.996 7.650 5.566 1.00 0.00 66 HIS A O 9
ATOM 14658 N N . ILE A 1 67 ? 2.021 6.077 4.326 1.00 0.00 67 ILE A N 9
ATOM 14659 C CA . ILE A 1 67 ? 1.792 5.009 5.292 1.00 0.00 67 ILE A CA 9
ATOM 14660 C C . ILE A 1 67 ? 2.824 5.055 6.412 1.00 0.00 67 ILE A C 9
ATOM 14661 O O . ILE A 1 67 ? 4.030 5.063 6.160 1.00 0.00 67 ILE A O 9
ATOM 14677 N N . LEU A 1 68 ? 2.345 5.086 7.651 1.00 0.00 68 LEU A N 9
ATOM 14678 C CA . LEU A 1 68 ? 3.228 5.133 8.811 1.00 0.00 68 LEU A CA 9
ATOM 14679 C C . LEU A 1 68 ? 3.379 3.751 9.440 1.00 0.00 68 LEU A C 9
ATOM 14680 O O . LEU A 1 68 ? 4.405 3.444 10.046 1.00 0.00 68 LEU A O 9
ATOM 14696 N N . SER A 1 69 ? 2.351 2.920 9.291 1.00 0.00 69 SER A N 9
ATOM 14697 C CA . SER A 1 69 ? 2.375 1.572 9.847 1.00 0.00 69 SER A CA 9
ATOM 14698 C C . SER A 1 69 ? 1.283 0.707 9.225 1.00 0.00 69 SER A C 9
ATOM 14699 O O . SER A 1 69 ? 0.300 1.218 8.691 1.00 0.00 69 SER A O 9
ATOM 14707 N N . ILE A 1 70 ? 1.465 -0.607 9.302 1.00 0.00 70 ILE A N 9
ATOM 14708 C CA . ILE A 1 70 ? 0.497 -1.547 8.749 1.00 0.00 70 ILE A CA 9
ATOM 14709 C C . ILE A 1 70 ? 0.437 -2.824 9.581 1.00 0.00 70 ILE A C 9
ATOM 14710 O O . ILE A 1 70 ? 1.449 -3.494 9.781 1.00 0.00 70 ILE A O 9
ATOM 14726 N N . ASP A 1 71 ? -0.757 -3.153 10.063 1.00 0.00 71 ASP A N 9
ATOM 14727 C CA . ASP A 1 71 ? -0.950 -4.350 10.875 1.00 0.00 71 ASP A CA 9
ATOM 14728 C C . ASP A 1 71 ? -0.126 -4.279 12.157 1.00 0.00 71 ASP A C 9
ATOM 14729 O O . ASP A 1 71 ? 0.252 -5.306 12.720 1.00 0.00 71 ASP A O 9
ATOM 14738 N N . GLY A 1 72 ? 0.148 -3.061 12.615 1.00 0.00 72 GLY A N 9
ATOM 14739 C CA . GLY A 1 72 ? 0.924 -2.883 13.829 1.00 0.00 72 GLY A CA 9
ATOM 14740 C C . GLY A 1 72 ? 2.414 -2.755 13.564 1.00 0.00 72 GLY A C 9
ATOM 14741 O O . GLY A 1 72 ? 3.198 -2.563 14.493 1.00 0.00 72 GLY A O 9
ATOM 14745 N N . THR A 1 73 ? 2.808 -2.861 12.298 1.00 0.00 73 THR A N 9
ATOM 14746 C CA . THR A 1 73 ? 4.214 -2.755 11.926 1.00 0.00 73 THR A CA 9
ATOM 14747 C C . THR A 1 73 ? 4.530 -1.364 11.388 1.00 0.00 73 THR A C 9
ATOM 14748 O O . THR A 1 73 ? 3.835 -0.854 10.508 1.00 0.00 73 THR A O 9
ATOM 14759 N N . SER A 1 74 ? 5.583 -0.754 11.921 1.00 0.00 74 SER A N 9
ATOM 14760 C CA . SER A 1 74 ? 5.991 0.580 11.494 1.00 0.00 74 SER A CA 9
ATOM 14761 C C . SER A 1 74 ? 6.570 0.546 10.083 1.00 0.00 74 SER A C 9
ATOM 14762 O O . SER A 1 74 ? 7.262 -0.399 9.708 1.00 0.00 74 SER A O 9
ATOM 14770 N N . MET A 1 75 ? 6.278 1.583 9.306 1.00 0.00 75 MET A N 9
ATOM 14771 C CA . MET A 1 75 ? 6.770 1.674 7.935 1.00 0.00 75 MET A CA 9
ATOM 14772 C C . MET A 1 75 ? 8.013 2.554 7.859 1.00 0.00 75 MET A C 9
ATOM 14773 O O . MET A 1 75 ? 8.243 3.233 6.860 1.00 0.00 75 MET A O 9
ATOM 14787 N N . GLU A 1 76 ? 8.811 2.536 8.922 1.00 0.00 76 GLU A N 9
ATOM 14788 C CA . GLU A 1 76 ? 10.032 3.333 8.973 1.00 0.00 76 GLU A CA 9
ATOM 14789 C C . GLU A 1 76 ? 11.226 2.530 8.468 1.00 0.00 76 GLU A C 9
ATOM 14790 O O . GLU A 1 76 ? 11.591 1.508 9.049 1.00 0.00 76 GLU A O 9
ATOM 14802 N N . HIS A 1 77 ? 11.831 3.000 7.382 1.00 0.00 77 HIS A N 9
ATOM 14803 C CA . HIS A 1 77 ? 12.985 2.325 6.798 1.00 0.00 77 HIS A CA 9
ATOM 14804 C C . HIS A 1 77 ? 12.623 0.908 6.364 1.00 0.00 77 HIS A C 9
ATOM 14805 O O . HIS A 1 77 ? 13.468 0.012 6.369 1.00 0.00 77 HIS A O 9
ATOM 14820 N N . CYS A 1 78 ? 11.362 0.712 5.989 1.00 0.00 78 CYS A N 9
ATOM 14821 C CA . CYS A 1 78 ? 10.890 -0.596 5.552 1.00 0.00 78 CYS A CA 9
ATOM 14822 C C . CYS A 1 78 ? 11.045 -0.755 4.043 1.00 0.00 78 CYS A C 9
ATOM 14823 O O . CYS A 1 78 ? 11.501 0.160 3.357 1.00 0.00 78 CYS A O 9
ATOM 14831 N N . SER A 1 79 ? 10.662 -1.920 3.532 1.00 0.00 79 SER A N 9
ATOM 14832 C CA . SER A 1 79 ? 10.757 -2.197 2.104 1.00 0.00 79 SER A CA 9
ATOM 14833 C C . SER A 1 79 ? 9.371 -2.292 1.475 1.00 0.00 79 SER A C 9
ATOM 14834 O O . SER A 1 79 ? 8.357 -2.223 2.169 1.00 0.00 79 SER A O 9
ATOM 14842 N N . LEU A 1 80 ? 9.335 -2.450 0.155 1.00 0.00 80 LEU A N 9
ATOM 14843 C CA . LEU A 1 80 ? 8.072 -2.554 -0.566 1.00 0.00 80 LEU A CA 9
ATOM 14844 C C . LEU A 1 80 ? 7.427 -3.919 -0.343 1.00 0.00 80 LEU A C 9
ATOM 14845 O O . LEU A 1 80 ? 6.233 -4.013 -0.057 1.00 0.00 80 LEU A O 9
ATOM 14861 N N . LEU A 1 81 ? 8.226 -4.973 -0.473 1.00 0.00 81 LEU A N 9
ATOM 14862 C CA . LEU A 1 81 ? 7.733 -6.332 -0.285 1.00 0.00 81 LEU A CA 9
ATOM 14863 C C . LEU A 1 81 ? 7.179 -6.522 1.123 1.00 0.00 81 LEU A C 9
ATOM 14864 O O . LEU A 1 81 ? 6.097 -7.081 1.305 1.00 0.00 81 LEU A O 9
ATOM 14880 N N . GLU A 1 82 ? 7.928 -6.053 2.116 1.00 0.00 82 GLU A N 9
ATOM 14881 C CA . GLU A 1 82 ? 7.511 -6.171 3.509 1.00 0.00 82 GLU A CA 9
ATOM 14882 C C . GLU A 1 82 ? 6.204 -5.421 3.752 1.00 0.00 82 GLU A C 9
ATOM 14883 O O . GLU A 1 82 ? 5.302 -5.925 4.420 1.00 0.00 82 GLU A O 9
ATOM 14895 N N . ALA A 1 83 ? 6.111 -4.214 3.204 1.00 0.00 83 ALA A N 9
ATOM 14896 C CA . ALA A 1 83 ? 4.916 -3.393 3.360 1.00 0.00 83 ALA A CA 9
ATOM 14897 C C . ALA A 1 83 ? 3.715 -4.037 2.676 1.00 0.00 83 ALA A C 9
ATOM 14898 O O . ALA A 1 83 ? 2.594 -3.977 3.181 1.00 0.00 83 ALA A O 9
ATOM 14905 N N . THR A 1 84 ? 3.956 -4.650 1.521 1.00 0.00 84 THR A N 9
ATOM 14906 C CA . THR A 1 84 ? 2.893 -5.304 0.767 1.00 0.00 84 THR A CA 9
ATOM 14907 C C . THR A 1 84 ? 2.541 -6.655 1.382 1.00 0.00 84 THR A C 9
ATOM 14908 O O . THR A 1 84 ? 1.393 -7.096 1.319 1.00 0.00 84 THR A O 9
ATOM 14919 N N . LYS A 1 85 ? 3.535 -7.307 1.976 1.00 0.00 85 LYS A N 9
ATOM 14920 C CA . LYS A 1 85 ? 3.330 -8.608 2.602 1.00 0.00 85 LYS A CA 9
ATOM 14921 C C . LYS A 1 85 ? 2.380 -8.496 3.791 1.00 0.00 85 LYS A C 9
ATOM 14922 O O . LYS A 1 85 ? 1.639 -9.431 4.096 1.00 0.00 85 LYS A O 9
ATOM 14941 N N . LEU A 1 86 ? 2.408 -7.347 4.458 1.00 0.00 86 LEU A N 9
ATOM 14942 C CA . LEU A 1 86 ? 1.550 -7.113 5.614 1.00 0.00 86 LEU A CA 9
ATOM 14943 C C . LEU A 1 86 ? 0.077 -7.158 5.217 1.00 0.00 86 LEU A C 9
ATOM 14944 O O . LEU A 1 86 ? -0.730 -7.828 5.862 1.00 0.00 86 LEU A O 9
ATOM 14960 N N . LEU A 1 87 ? -0.265 -6.437 4.154 1.00 0.00 87 LEU A N 9
ATOM 14961 C CA . LEU A 1 87 ? -1.642 -6.394 3.673 1.00 0.00 87 LEU A CA 9
ATOM 14962 C C . LEU A 1 87 ? -2.135 -7.789 3.302 1.00 0.00 87 LEU A C 9
ATOM 14963 O O . LEU A 1 87 ? -3.327 -8.081 3.395 1.00 0.00 87 LEU A O 9
ATOM 14979 N N . ALA A 1 88 ? -1.210 -8.646 2.882 1.00 0.00 88 ALA A N 9
ATOM 14980 C CA . ALA A 1 88 ? -1.553 -10.011 2.498 1.00 0.00 88 ALA A CA 9
ATOM 14981 C C . ALA A 1 88 ? -1.809 -10.878 3.727 1.00 0.00 88 ALA A C 9
ATOM 14982 O O . ALA A 1 88 ? -2.604 -11.817 3.679 1.00 0.00 88 ALA A O 9
ATOM 14989 N N . SER A 1 89 ? -1.132 -10.558 4.823 1.00 0.00 89 SER A N 9
ATOM 14990 C CA . SER A 1 89 ? -1.287 -11.309 6.064 1.00 0.00 89 SER A CA 9
ATOM 14991 C C . SER A 1 89 ? -2.452 -10.765 6.887 1.00 0.00 89 SER A C 9
ATOM 14992 O O . SER A 1 89 ? -2.251 -10.131 7.924 1.00 0.00 89 SER A O 9
ATOM 15000 N N . ILE A 1 90 ? -3.669 -11.017 6.417 1.00 0.00 90 ILE A N 9
ATOM 15001 C CA . ILE A 1 90 ? -4.866 -10.555 7.109 1.00 0.00 90 ILE A CA 9
ATOM 15002 C C . ILE A 1 90 ? -5.884 -11.680 7.255 1.00 0.00 90 ILE A C 9
ATOM 15003 O O . ILE A 1 90 ? -5.849 -12.662 6.514 1.00 0.00 90 ILE A O 9
ATOM 15019 N N . SER A 1 91 ? -6.789 -11.531 8.217 1.00 0.00 91 SER A N 9
ATOM 15020 C CA . SER A 1 91 ? -7.818 -12.536 8.460 1.00 0.00 91 SER A CA 9
ATOM 15021 C C . SER A 1 91 ? -9.188 -12.030 8.021 1.00 0.00 91 SER A C 9
ATOM 15022 O O . SER A 1 91 ? -10.023 -12.800 7.546 1.00 0.00 91 SER A O 9
ATOM 15030 N N . GLU A 1 92 ? -9.413 -10.731 8.182 1.00 0.00 92 GLU A N 9
ATOM 15031 C CA . GLU A 1 92 ? -10.682 -10.122 7.804 1.00 0.00 92 GLU A CA 9
ATOM 15032 C C . GLU A 1 92 ? -10.533 -8.612 7.636 1.00 0.00 92 GLU A C 9
ATOM 15033 O O . GLU A 1 92 ? -10.843 -8.062 6.579 1.00 0.00 92 GLU A O 9
ATOM 15045 N N . LYS A 1 93 ? -10.056 -7.950 8.684 1.00 0.00 93 LYS A N 9
ATOM 15046 C CA . LYS A 1 93 ? -9.864 -6.505 8.654 1.00 0.00 93 LYS A CA 9
ATOM 15047 C C . LYS A 1 93 ? -8.381 -6.154 8.636 1.00 0.00 93 LYS A C 9
ATOM 15048 O O . LYS A 1 93 ? -7.592 -6.709 9.402 1.00 0.00 93 LYS A O 9
ATOM 15067 N N . VAL A 1 94 ? -8.006 -5.228 7.758 1.00 0.00 94 VAL A N 9
ATOM 15068 C CA . VAL A 1 94 ? -6.617 -4.804 7.643 1.00 0.00 94 VAL A CA 9
ATOM 15069 C C . VAL A 1 94 ? -6.393 -3.467 8.344 1.00 0.00 94 VAL A C 9
ATOM 15070 O O . VAL A 1 94 ? -7.078 -2.484 8.064 1.00 0.00 94 VAL A O 9
ATOM 15083 N N . ARG A 1 95 ? -5.428 -3.441 9.258 1.00 0.00 95 ARG A N 9
ATOM 15084 C CA . ARG A 1 95 ? -5.114 -2.226 10.002 1.00 0.00 95 ARG A CA 9
ATOM 15085 C C . ARG A 1 95 ? -4.086 -1.381 9.256 1.00 0.00 95 ARG A C 9
ATOM 15086 O O . ARG A 1 95 ? -2.884 -1.483 9.507 1.00 0.00 95 ARG A O 9
ATOM 15107 N N . LEU A 1 96 ? -4.565 -0.547 8.340 1.00 0.00 96 LEU A N 9
ATOM 15108 C CA . LEU A 1 96 ? -3.688 0.316 7.558 1.00 0.00 96 LEU A CA 9
ATOM 15109 C C . LEU A 1 96 ? -3.484 1.658 8.254 1.00 0.00 96 LEU A C 9
ATOM 15110 O O . LEU A 1 96 ? -4.403 2.475 8.330 1.00 0.00 96 LEU A O 9
ATOM 15126 N N . GLU A 1 97 ? -2.276 1.880 8.762 1.00 0.00 97 GLU A N 9
ATOM 15127 C CA . GLU A 1 97 ? -1.954 3.122 9.451 1.00 0.00 97 GLU A CA 9
ATOM 15128 C C . GLU A 1 97 ? -1.463 4.179 8.467 1.00 0.00 97 GLU A C 9
ATOM 15129 O O . GLU A 1 97 ? -0.311 4.150 8.032 1.00 0.00 97 GLU A O 9
ATOM 15141 N N . ILE A 1 98 ? -2.344 5.112 8.119 1.00 0.00 98 ILE A N 9
ATOM 15142 C CA . ILE A 1 98 ? -1.999 6.178 7.186 1.00 0.00 98 ILE A CA 9
ATOM 15143 C C . ILE A 1 98 ? -1.778 7.497 7.919 1.00 0.00 98 ILE A C 9
ATOM 15144 O O . ILE A 1 98 ? -2.307 7.710 9.010 1.00 0.00 98 ILE A O 9
ATOM 15160 N N . LEU A 1 99 ? -0.992 8.381 7.311 1.00 0.00 99 LEU A N 9
ATOM 15161 C CA . LEU A 1 99 ? -0.699 9.680 7.907 1.00 0.00 99 LEU A CA 9
ATOM 15162 C C . LEU A 1 99 ? -1.877 10.636 7.731 1.00 0.00 99 LEU A C 9
ATOM 15163 O O . LEU A 1 99 ? -2.495 10.682 6.667 1.00 0.00 99 LEU A O 9
ATOM 15179 N N . PRO A 1 100 ? -2.206 11.420 8.774 1.00 0.00 100 PRO A N 9
ATOM 15180 C CA . PRO A 1 100 ? -3.317 12.376 8.722 1.00 0.00 100 PRO A CA 9
ATOM 15181 C C . PRO A 1 100 ? -3.221 13.310 7.520 1.00 0.00 100 PRO A C 9
ATOM 15182 O O . PRO A 1 100 ? -2.585 14.362 7.588 1.00 0.00 100 PRO A O 9
ATOM 15193 N N . VAL A 1 101 ? -3.857 12.918 6.420 1.00 0.00 101 VAL A N 9
ATOM 15194 C CA . VAL A 1 101 ? -3.843 13.721 5.203 1.00 0.00 101 VAL A CA 9
ATOM 15195 C C . VAL A 1 101 ? -5.227 14.295 4.910 1.00 0.00 101 VAL A C 9
ATOM 15196 O O . VAL A 1 101 ? -6.240 13.750 5.348 1.00 0.00 101 VAL A O 9
ATOM 15209 N N . PRO A 1 102 ? -5.289 15.409 4.160 1.00 0.00 102 PRO A N 9
ATOM 15210 C CA . PRO A 1 102 ? -6.557 16.055 3.810 1.00 0.00 102 PRO A CA 9
ATOM 15211 C C . PRO A 1 102 ? -7.399 15.203 2.866 1.00 0.00 102 PRO A C 9
ATOM 15212 O O . PRO A 1 102 ? -8.626 15.300 2.854 1.00 0.00 102 PRO A O 9
ATOM 15223 N N . GLN A 1 103 ? -6.732 14.369 2.076 1.00 0.00 103 GLN A N 9
ATOM 15224 C CA . GLN A 1 103 ? -7.419 13.500 1.128 1.00 0.00 103 GLN A CA 9
ATOM 15225 C C . GLN A 1 103 ? -8.253 12.451 1.856 1.00 0.00 103 GLN A C 9
ATOM 15226 O O . GLN A 1 103 ? -9.292 12.017 1.362 1.00 0.00 103 GLN A O 9
ATOM 15240 N N . SER A 1 104 ? -7.790 12.047 3.036 1.00 0.00 104 SER A N 9
ATOM 15241 C CA . SER A 1 104 ? -8.493 11.049 3.831 1.00 0.00 104 SER A CA 9
ATOM 15242 C C . SER A 1 104 ? -8.449 11.404 5.314 1.00 0.00 104 SER A C 9
ATOM 15243 O O . SER A 1 104 ? -7.377 11.602 5.884 1.00 0.00 104 SER A O 9
ATOM 15251 N N . GLN A 1 105 ? -9.623 11.482 5.933 1.00 0.00 105 GLN A N 9
ATOM 15252 C CA . GLN A 1 105 ? -9.719 11.812 7.350 1.00 0.00 105 GLN A CA 9
ATOM 15253 C C . GLN A 1 105 ? -10.909 11.105 7.992 1.00 0.00 105 GLN A C 9
ATOM 15254 O O . GLN A 1 105 ? -11.581 11.662 8.860 1.00 0.00 105 GLN A O 9
ATOM 15268 N N . ARG A 1 106 ? -11.163 9.875 7.558 1.00 0.00 106 ARG A N 9
ATOM 15269 C CA . ARG A 1 106 ? -12.271 9.090 8.089 1.00 0.00 106 ARG A CA 9
ATOM 15270 C C . ARG A 1 106 ? -11.908 7.607 8.152 1.00 0.00 106 ARG A C 9
ATOM 15271 O O . ARG A 1 106 ? -11.953 6.908 7.139 1.00 0.00 106 ARG A O 9
ATOM 15292 N N . PRO A 1 107 ? -11.542 7.103 9.345 1.00 0.00 107 PRO A N 9
ATOM 15293 C CA . PRO A 1 107 ? -11.171 5.696 9.527 1.00 0.00 107 PRO A CA 9
ATOM 15294 C C . PRO A 1 107 ? -12.191 4.741 8.913 1.00 0.00 107 PRO A C 9
ATOM 15295 O O . PRO A 1 107 ? -11.863 3.955 8.025 1.00 0.00 107 PRO A O 9
ATOM 15306 N N . LEU A 1 108 ? -13.429 4.817 9.391 1.00 0.00 108 LEU A N 9
ATOM 15307 C CA . LEU A 1 108 ? -14.495 3.959 8.888 1.00 0.00 108 LEU A CA 9
ATOM 15308 C C . LEU A 1 108 ? -15.855 4.420 9.404 1.00 0.00 108 LEU A C 9
ATOM 15309 O O . LEU A 1 108 ? -16.273 4.048 10.500 1.00 0.00 108 LEU A O 9
ATOM 15325 N N . ARG A 1 109 ? -16.540 5.233 8.605 1.00 0.00 109 ARG A N 9
ATOM 15326 C CA . ARG A 1 109 ? -17.853 5.744 8.981 1.00 0.00 109 ARG A CA 9
ATOM 15327 C C . ARG A 1 109 ? -18.783 5.795 7.770 1.00 0.00 109 ARG A C 9
ATOM 15328 O O . ARG A 1 109 ? -19.257 6.863 7.380 1.00 0.00 109 ARG A O 9
ATOM 15349 N N . PRO A 1 110 ? -19.058 4.631 7.155 1.00 0.00 110 PRO A N 9
ATOM 15350 C CA . PRO A 1 110 ? -19.935 4.546 5.984 1.00 0.00 110 PRO A CA 9
ATOM 15351 C C . PRO A 1 110 ? -21.403 4.761 6.342 1.00 0.00 110 PRO A C 9
ATOM 15352 O O . PRO A 1 110 ? -22.169 3.806 6.468 1.00 0.00 110 PRO A O 9
ATOM 15363 N N . SER A 1 111 ? -21.786 6.023 6.508 1.00 0.00 111 SER A N 9
ATOM 15364 C CA . SER A 1 111 ? -23.162 6.363 6.854 1.00 0.00 111 SER A CA 9
ATOM 15365 C C . SER A 1 111 ? -23.539 7.733 6.300 1.00 0.00 111 SER A C 9
ATOM 15366 O O . SER A 1 111 ? -22.671 8.539 5.965 1.00 0.00 111 SER A O 9
ATOM 15374 N N . SER A 1 112 ? -24.840 7.991 6.205 1.00 0.00 112 SER A N 9
ATOM 15375 C CA . SER A 1 112 ? -25.331 9.264 5.692 1.00 0.00 112 SER A CA 9
ATOM 15376 C C . SER A 1 112 ? -26.773 9.508 6.129 1.00 0.00 112 SER A C 9
ATOM 15377 O O . SER A 1 112 ? -27.119 10.600 6.577 1.00 0.00 112 SER A O 9
ATOM 15385 N N . GLY A 1 113 ? -27.608 8.483 5.995 1.00 0.00 113 GLY A N 9
ATOM 15386 C CA . GLY A 1 113 ? -29.001 8.606 6.381 1.00 0.00 113 GLY A CA 9
ATOM 15387 C C . GLY A 1 113 ? -29.747 7.287 6.297 1.00 0.00 113 GLY A C 9
ATOM 15388 O O . GLY A 1 113 ? -29.750 6.515 7.255 1.00 0.00 113 GLY A O 9
ATOM 15392 N N . PRO A 1 114 ? -30.392 6.998 5.154 1.00 0.00 114 PRO A N 9
ATOM 15393 C CA . PRO A 1 114 ? -31.141 5.752 4.965 1.00 0.00 114 PRO A CA 9
ATOM 15394 C C . PRO A 1 114 ? -30.225 4.541 4.826 1.00 0.00 114 PRO A C 9
ATOM 15395 O O . PRO A 1 114 ? -29.481 4.421 3.852 1.00 0.00 114 PRO A O 9
ATOM 15406 N N . SER A 1 115 ? -30.282 3.646 5.807 1.00 0.00 115 SER A N 9
ATOM 15407 C CA . SER A 1 115 ? -29.456 2.444 5.796 1.00 0.00 115 SER A CA 9
ATOM 15408 C C . SER A 1 115 ? -30.250 1.233 6.273 1.00 0.00 115 SER A C 9
ATOM 15409 O O . SER A 1 115 ? -30.368 0.990 7.475 1.00 0.00 115 SER A O 9
ATOM 15417 N N . SER A 1 116 ? -30.792 0.476 5.325 1.00 0.00 116 SER A N 9
ATOM 15418 C CA . SER A 1 116 ? -31.575 -0.712 5.649 1.00 0.00 116 SER A CA 9
ATOM 15419 C C . SER A 1 116 ? -30.812 -1.981 5.281 1.00 0.00 116 SER A C 9
ATOM 15420 O O . SER A 1 116 ? -29.676 -1.921 4.811 1.00 0.00 116 SER A O 9
ATOM 15428 N N . GLY A 1 117 ? -31.445 -3.130 5.499 1.00 0.00 117 GLY A N 9
ATOM 15429 C CA . GLY A 1 117 ? -30.811 -4.396 5.185 1.00 0.00 117 GLY A CA 9
ATOM 15430 C C . GLY A 1 117 ? -31.782 -5.400 4.594 1.00 0.00 117 GLY A C 9
ATOM 15431 O O . GLY A 1 117 ? -31.717 -6.586 4.981 1.00 0.00 117 GLY A O 9
ATOM 15436 N N . GLY A 1 1 ? -10.599 -3.171 41.848 1.00 0.00 1 GLY A N 10
ATOM 15437 C CA . GLY A 1 1 ? -9.299 -3.572 41.241 1.00 0.00 1 GLY A CA 10
ATOM 15438 C C . GLY A 1 1 ? -9.314 -3.492 39.728 1.00 0.00 1 GLY A C 10
ATOM 15439 O O . GLY A 1 1 ? -10.373 -3.333 39.119 1.00 0.00 1 GLY A O 10
ATOM 15445 N N . SER A 1 2 ? -8.138 -3.599 39.119 1.00 0.00 2 SER A N 10
ATOM 15446 C CA . SER A 1 2 ? -8.021 -3.537 37.667 1.00 0.00 2 SER A CA 10
ATOM 15447 C C . SER A 1 2 ? -8.524 -2.198 37.137 1.00 0.00 2 SER A C 10
ATOM 15448 O O . SER A 1 2 ? -9.061 -2.120 36.033 1.00 0.00 2 SER A O 10
ATOM 15456 N N . SER A 1 3 ? -8.347 -1.149 37.932 1.00 0.00 3 SER A N 10
ATOM 15457 C CA . SER A 1 3 ? -8.784 0.187 37.543 1.00 0.00 3 SER A CA 10
ATOM 15458 C C . SER A 1 3 ? -7.676 1.211 37.778 1.00 0.00 3 SER A C 10
ATOM 15459 O O . SER A 1 3 ? -7.023 1.203 38.820 1.00 0.00 3 SER A O 10
ATOM 15467 N N . GLY A 1 4 ? -7.473 2.090 36.802 1.00 0.00 4 GLY A N 10
ATOM 15468 C CA . GLY A 1 4 ? -6.444 3.105 36.924 1.00 0.00 4 GLY A CA 10
ATOM 15469 C C . GLY A 1 4 ? -6.672 4.278 35.989 1.00 0.00 4 GLY A C 10
ATOM 15470 O O . GLY A 1 4 ? -6.087 4.341 34.908 1.00 0.00 4 GLY A O 10
ATOM 15474 N N . SER A 1 5 ? -7.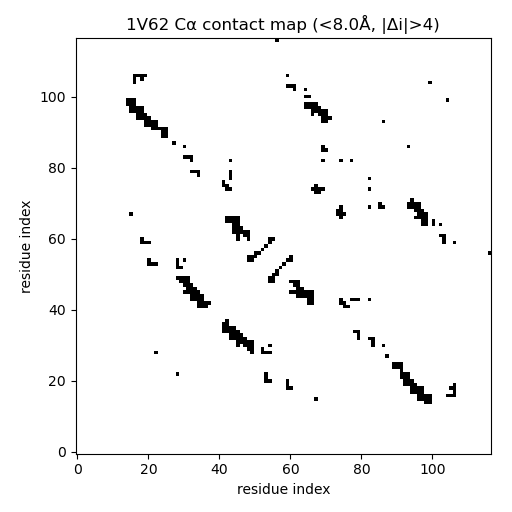526 5.207 36.406 1.00 0.00 5 SER A N 10
ATOM 15475 C CA . SER A 1 5 ? -7.831 6.383 35.600 1.00 0.00 5 SER A CA 10
ATOM 15476 C C . SER A 1 5 ? -8.399 5.982 34.241 1.00 0.00 5 SER A C 10
ATOM 15477 O O . SER A 1 5 ? -8.049 6.564 33.214 1.00 0.00 5 SER A O 10
ATOM 15485 N N . SER A 1 6 ? -9.275 4.983 34.243 1.00 0.00 6 SER A N 10
ATOM 15486 C CA . SER A 1 6 ? -9.891 4.504 33.011 1.00 0.00 6 SER A CA 10
ATOM 15487 C C . SER A 1 6 ? -11.387 4.274 33.203 1.00 0.00 6 SER A C 10
ATOM 15488 O O . SER A 1 6 ? -11.847 4.012 34.314 1.00 0.00 6 SER A O 10
ATOM 15496 N N . GLY A 1 7 ? -12.139 4.375 32.112 1.00 0.00 7 GLY A N 10
ATOM 15497 C CA . GLY A 1 7 ? -13.575 4.175 32.182 1.00 0.00 7 GLY A CA 10
ATOM 15498 C C . GLY A 1 7 ? -14.089 3.272 31.077 1.00 0.00 7 GLY A C 10
ATOM 15499 O O . GLY A 1 7 ? -14.046 2.048 31.196 1.00 0.00 7 GLY A O 10
ATOM 15503 N N . ASP A 1 8 ? -14.577 3.878 29.999 1.00 0.00 8 ASP A N 10
ATOM 15504 C CA . ASP A 1 8 ? -15.101 3.121 28.868 1.00 0.00 8 ASP A CA 10
ATOM 15505 C C . ASP A 1 8 ? -14.168 3.212 27.664 1.00 0.00 8 ASP A C 10
ATOM 15506 O O . ASP A 1 8 ? -14.209 2.368 26.770 1.00 0.00 8 ASP A O 10
ATOM 15515 N N . THR A 1 9 ? -13.329 4.242 27.647 1.00 0.00 9 THR A N 10
ATOM 15516 C CA . THR A 1 9 ? -12.386 4.443 26.553 1.00 0.00 9 THR A CA 10
ATOM 15517 C C . THR A 1 9 ? -11.484 5.641 26.824 1.00 0.00 9 THR A C 10
ATOM 15518 O O . THR A 1 9 ? -11.963 6.749 27.068 1.00 0.00 9 THR A O 10
ATOM 15529 N N . VAL A 1 10 ? -10.176 5.413 26.780 1.00 0.00 10 VAL A N 10
ATOM 15530 C CA . VAL A 1 10 ? -9.205 6.474 27.022 1.00 0.00 10 VAL A CA 10
ATOM 15531 C C . VAL A 1 10 ? -8.250 6.624 25.842 1.00 0.00 10 VAL A C 10
ATOM 15532 O O . VAL A 1 10 ? -8.361 5.909 24.846 1.00 0.00 10 VAL A O 10
ATOM 15545 N N . ALA A 1 11 ? -7.313 7.558 25.960 1.00 0.00 11 ALA A N 10
ATOM 15546 C CA . ALA A 1 11 ? -6.338 7.801 24.905 1.00 0.00 11 ALA A CA 10
ATOM 15547 C C . ALA A 1 11 ? -7.025 8.232 23.613 1.00 0.00 11 ALA A C 10
ATOM 15548 O O . ALA A 1 11 ? -7.516 7.399 22.852 1.00 0.00 11 ALA A O 10
ATOM 15555 N N . ASN A 1 12 ? -7.055 9.539 23.372 1.00 0.00 12 ASN A N 10
ATOM 15556 C CA . ASN A 1 12 ? -7.683 10.081 22.172 1.00 0.00 12 ASN A CA 10
ATOM 15557 C C . ASN A 1 12 ? -6.720 10.993 21.420 1.00 0.00 12 ASN A C 10
ATOM 15558 O O . ASN A 1 12 ? -5.970 11.758 22.028 1.00 0.00 12 ASN A O 10
ATOM 15569 N N . ALA A 1 13 ? -6.746 10.908 20.094 1.00 0.00 13 ALA A N 10
ATOM 15570 C CA . ALA A 1 13 ? -5.876 11.726 19.259 1.00 0.00 13 ALA A CA 10
ATOM 15571 C C . ALA A 1 13 ? -4.406 11.443 19.552 1.00 0.00 13 ALA A C 10
ATOM 15572 O O . ALA A 1 13 ? -3.754 12.191 20.280 1.00 0.00 13 ALA A O 10
ATOM 15579 N N . SER A 1 14 ? -3.893 10.358 18.981 1.00 0.00 14 SER A N 10
ATOM 15580 C CA . SER A 1 14 ? -2.500 9.976 19.182 1.00 0.00 14 SER A CA 10
ATOM 15581 C C . SER A 1 14 ? -1.605 10.608 18.121 1.00 0.00 14 SER A C 10
ATOM 15582 O O . SER A 1 14 ? -0.600 11.243 18.441 1.00 0.00 14 SER A O 10
ATOM 15590 N N . GLY A 1 15 ? -1.976 10.430 16.858 1.00 0.00 15 GLY A N 10
ATOM 15591 C CA . GLY A 1 15 ? -1.197 10.988 15.769 1.00 0.00 15 GLY A CA 10
ATOM 15592 C C . GLY A 1 15 ? -1.618 10.444 14.416 1.00 0.00 15 GLY A C 10
ATOM 15593 O O . GLY A 1 15 ? -2.537 10.975 13.793 1.00 0.00 15 GLY A O 10
ATOM 15597 N N . PRO A 1 16 ? -0.961 9.377 13.931 1.00 0.00 16 PRO A N 10
ATOM 15598 C CA . PRO A 1 16 ? -1.287 8.771 12.636 1.00 0.00 16 PRO A CA 10
ATOM 15599 C C . PRO A 1 16 ? -2.765 8.417 12.519 1.00 0.00 16 PRO A C 10
ATOM 15600 O O . PRO A 1 16 ? -3.532 8.592 13.466 1.00 0.00 16 PRO A O 10
ATOM 15611 N N . LEU A 1 17 ? -3.159 7.917 11.352 1.00 0.00 17 LEU A N 10
ATOM 15612 C CA . LEU A 1 17 ? -4.546 7.537 11.112 1.00 0.00 17 LEU A CA 10
ATOM 15613 C C . LEU A 1 17 ? -4.661 6.038 10.850 1.00 0.00 17 LEU A C 10
ATOM 15614 O O . LEU A 1 17 ? -4.005 5.501 9.959 1.00 0.00 17 LEU A O 10
ATOM 15630 N N . MET A 1 18 ? -5.498 5.369 11.636 1.00 0.00 18 MET A N 10
ATOM 15631 C CA . MET A 1 18 ? -5.699 3.932 11.490 1.00 0.00 18 MET A CA 10
ATOM 15632 C C . MET A 1 18 ? -6.769 3.635 10.444 1.00 0.00 18 MET A C 10
ATOM 15633 O O . MET A 1 18 ? -7.960 3.595 10.753 1.00 0.00 18 MET A O 10
ATOM 15647 N N . VAL A 1 19 ? -6.335 3.426 9.206 1.00 0.00 19 VAL A N 10
ATOM 15648 C CA . VAL A 1 19 ? -7.255 3.131 8.114 1.00 0.00 19 VAL A CA 10
ATOM 15649 C C . VAL A 1 19 ? -7.578 1.642 8.057 1.00 0.00 19 VAL A C 10
ATOM 15650 O O . VAL A 1 19 ? -6.717 0.822 7.740 1.00 0.00 19 VAL A O 10
ATOM 15663 N N . GLU A 1 20 ? -8.824 1.300 8.369 1.00 0.00 20 GLU A N 10
ATOM 15664 C CA . GLU A 1 20 ? -9.260 -0.092 8.354 1.00 0.00 20 GLU A CA 10
ATOM 15665 C C . GLU A 1 20 ? -10.077 -0.395 7.102 1.00 0.00 20 GLU A C 10
ATOM 15666 O O . GLU A 1 20 ? -10.740 0.484 6.552 1.00 0.00 20 GLU A O 10
ATOM 15678 N N . ILE A 1 21 ? -10.024 -1.646 6.658 1.00 0.00 21 ILE A N 10
ATOM 15679 C CA . ILE A 1 21 ? -10.760 -2.069 5.472 1.00 0.00 21 ILE A CA 10
ATOM 15680 C C . ILE A 1 21 ? -11.335 -3.470 5.654 1.00 0.00 21 ILE A C 10
ATOM 15681 O O . ILE A 1 21 ? -10.596 -4.450 5.736 1.00 0.00 21 ILE A O 10
ATOM 15697 N N . VAL A 1 22 ? -12.660 -3.555 5.719 1.00 0.00 22 VAL A N 10
ATOM 15698 C CA . VAL A 1 22 ? -13.335 -4.835 5.893 1.00 0.00 22 VAL A CA 10
ATOM 15699 C C . VAL A 1 22 ? -13.210 -5.697 4.639 1.00 0.00 22 VAL A C 10
ATOM 15700 O O . VAL A 1 22 ? -14.135 -5.775 3.830 1.00 0.00 22 VAL A O 10
ATOM 15713 N N . LYS A 1 23 ? -12.060 -6.345 4.485 1.00 0.00 23 LYS A N 10
ATOM 15714 C CA . LYS A 1 23 ? -11.814 -7.203 3.332 1.00 0.00 23 LYS A CA 10
ATOM 15715 C C . LYS A 1 23 ? -12.300 -8.624 3.597 1.00 0.00 23 LYS A C 10
ATOM 15716 O O . LYS A 1 23 ? -12.700 -8.954 4.714 1.00 0.00 23 LYS A O 10
ATOM 15735 N N . THR A 1 24 ? -12.261 -9.460 2.566 1.00 0.00 24 THR A N 10
ATOM 15736 C CA . THR A 1 24 ? -12.698 -10.846 2.689 1.00 0.00 24 THR A CA 10
ATOM 15737 C C . THR A 1 24 ? -11.817 -11.608 3.677 1.00 0.00 24 THR A C 10
ATOM 15738 O O . THR A 1 24 ? -10.617 -11.350 3.777 1.00 0.00 24 THR A O 10
ATOM 15749 N N . PRO A 1 25 ? -12.403 -12.560 4.424 1.00 0.00 25 PRO A N 10
ATOM 15750 C CA . PRO A 1 25 ? -11.664 -13.358 5.406 1.00 0.00 25 PRO A CA 10
ATOM 15751 C C . PRO A 1 25 ? -10.758 -14.394 4.748 1.00 0.00 25 PRO A C 10
ATOM 15752 O O . PRO A 1 25 ? -11.231 -15.389 4.200 1.00 0.00 25 PRO A O 10
ATOM 15763 N N . GLY A 1 26 ? -9.452 -14.153 4.809 1.00 0.00 26 GLY A N 10
ATOM 15764 C CA . GLY A 1 26 ? -8.500 -15.074 4.216 1.00 0.00 26 GLY A CA 10
ATOM 15765 C C . GLY A 1 26 ? -8.317 -14.843 2.729 1.00 0.00 26 GLY A C 10
ATOM 15766 O O . GLY A 1 26 ? -7.989 -15.768 1.986 1.00 0.00 26 GLY A O 10
ATOM 15770 N N . SER A 1 27 ? -8.529 -13.605 2.294 1.00 0.00 27 SER A N 10
ATOM 15771 C CA . SER A 1 27 ? -8.384 -13.256 0.885 1.00 0.00 27 SER A CA 10
ATOM 15772 C C . SER A 1 27 ? -7.676 -11.914 0.726 1.00 0.00 27 SER A C 10
ATOM 15773 O O . SER A 1 27 ? -7.477 -11.187 1.700 1.00 0.00 27 SER A O 10
ATOM 15781 N N . ALA A 1 28 ? -7.299 -11.593 -0.506 1.00 0.00 28 ALA A N 10
ATOM 15782 C CA . ALA A 1 28 ? -6.613 -10.339 -0.793 1.00 0.00 28 ALA A CA 10
ATOM 15783 C C . ALA A 1 28 ? -7.545 -9.349 -1.484 1.00 0.00 28 ALA A C 10
ATOM 15784 O O . ALA A 1 28 ? -8.753 -9.571 -1.564 1.00 0.00 28 ALA A O 10
ATOM 15791 N N . LEU A 1 29 ? -6.975 -8.256 -1.981 1.00 0.00 29 LEU A N 10
ATOM 15792 C CA . LEU A 1 29 ? -7.755 -7.231 -2.666 1.00 0.00 29 LEU A CA 10
ATOM 15793 C C . LEU A 1 29 ? -7.094 -6.833 -3.982 1.00 0.00 29 LEU A C 10
ATOM 15794 O O . LEU A 1 29 ? -7.639 -7.070 -5.059 1.00 0.00 29 LEU A O 10
ATOM 15810 N N . GLY A 1 30 ? -5.915 -6.225 -3.885 1.00 0.00 30 GLY A N 10
ATOM 15811 C CA . GLY A 1 30 ? -5.200 -5.803 -5.075 1.00 0.00 30 GLY A CA 10
ATOM 15812 C C . GLY A 1 30 ? -4.671 -4.387 -4.962 1.00 0.00 30 GLY A C 10
ATOM 15813 O O . GLY A 1 30 ? -4.941 -3.546 -5.819 1.00 0.00 30 GLY A O 10
ATOM 15817 N N . ILE A 1 31 ? -3.918 -4.122 -3.900 1.00 0.00 31 ILE A N 10
ATOM 15818 C CA . ILE A 1 31 ? -3.350 -2.798 -3.677 1.00 0.00 31 ILE A CA 10
ATOM 15819 C C . ILE A 1 31 ? -1.863 -2.774 -4.013 1.00 0.00 31 ILE A C 10
ATOM 15820 O O . ILE A 1 31 ? -1.095 -3.609 -3.535 1.00 0.00 31 ILE A O 10
ATOM 15836 N N . SER A 1 32 ? -1.464 -1.813 -4.840 1.00 0.00 32 SER A N 10
ATOM 15837 C CA . SER A 1 32 ? -0.068 -1.681 -5.242 1.00 0.00 32 SER A CA 10
ATOM 15838 C C . SER A 1 32 ? 0.595 -0.507 -4.529 1.00 0.00 32 SER A C 10
ATOM 15839 O O . SER A 1 32 ? 0.237 0.649 -4.751 1.00 0.00 32 SER A O 10
ATOM 15847 N N . LEU A 1 33 ? 1.562 -0.813 -3.670 1.00 0.00 33 LEU A N 10
ATOM 15848 C CA . LEU A 1 33 ? 2.275 0.217 -2.924 1.00 0.00 33 LEU A CA 10
ATOM 15849 C C . LEU A 1 33 ? 3.431 0.782 -3.743 1.00 0.00 33 LEU A C 10
ATOM 15850 O O . LEU A 1 33 ? 3.632 0.400 -4.896 1.00 0.00 33 LEU A O 10
ATOM 15866 N N . THR A 1 34 ? 4.188 1.692 -3.140 1.00 0.00 34 THR A N 10
ATOM 15867 C CA . THR A 1 34 ? 5.324 2.310 -3.815 1.00 0.00 34 THR A CA 10
ATOM 15868 C C . THR A 1 34 ? 6.189 3.084 -2.825 1.00 0.00 34 THR A C 10
ATOM 15869 O O . THR A 1 34 ? 5.729 4.039 -2.197 1.00 0.00 34 THR A O 10
ATOM 15880 N N . THR A 1 35 ? 7.443 2.665 -2.688 1.00 0.00 35 THR A N 10
ATOM 15881 C CA . THR A 1 35 ? 8.371 3.319 -1.773 1.00 0.00 35 THR A CA 10
ATOM 15882 C C . THR A 1 35 ? 9.100 4.467 -2.463 1.00 0.00 35 THR A C 10
ATOM 15883 O O . THR A 1 35 ? 9.715 4.284 -3.514 1.00 0.00 35 THR A O 10
ATOM 15894 N N . THR A 1 36 ? 9.028 5.651 -1.864 1.00 0.00 36 THR A N 10
ATOM 15895 C CA . THR A 1 36 ? 9.682 6.830 -2.419 1.00 0.00 36 THR A CA 10
ATOM 15896 C C . THR A 1 36 ? 10.838 7.280 -1.531 1.00 0.00 36 THR A C 10
ATOM 15897 O O . THR A 1 36 ? 11.157 6.630 -0.535 1.00 0.00 36 THR A O 10
ATOM 15908 N N . SER A 1 37 ? 11.463 8.394 -1.898 1.00 0.00 37 SER A N 10
ATOM 15909 C CA . SER A 1 37 ? 12.584 8.930 -1.133 1.00 0.00 37 SER A CA 10
ATOM 15910 C C . SER A 1 37 ? 12.291 10.349 -0.659 1.00 0.00 37 SER A C 10
ATOM 15911 O O . SER A 1 37 ? 11.234 10.907 -0.955 1.00 0.00 37 SER A O 10
ATOM 15919 N N . LEU A 1 38 ? 13.233 10.929 0.077 1.00 0.00 38 LEU A N 10
ATOM 15920 C CA . LEU A 1 38 ? 13.077 12.284 0.592 1.00 0.00 38 LEU A CA 10
ATOM 15921 C C . LEU A 1 38 ? 14.428 12.985 0.698 1.00 0.00 38 LEU A C 10
ATOM 15922 O O . LEU A 1 38 ? 14.624 14.064 0.139 1.00 0.00 38 LEU A O 10
ATOM 15938 N N . ARG A 1 39 ? 15.355 12.362 1.417 1.00 0.00 39 ARG A N 10
ATOM 15939 C CA . ARG A 1 39 ? 16.689 12.924 1.597 1.00 0.00 39 ARG A CA 10
ATOM 15940 C C . ARG A 1 39 ? 17.570 11.982 2.412 1.00 0.00 39 ARG A C 10
ATOM 15941 O O . ARG A 1 39 ? 18.753 11.811 2.117 1.00 0.00 39 ARG A O 10
ATOM 15962 N N . ASN A 1 40 ? 16.984 11.372 3.436 1.00 0.00 40 ASN A N 10
ATOM 15963 C CA . ASN A 1 40 ? 17.714 10.445 4.293 1.00 0.00 40 ASN A CA 10
ATOM 15964 C C . ASN A 1 40 ? 16.756 9.500 5.012 1.00 0.00 40 ASN A C 10
ATOM 15965 O O . ASN A 1 40 ? 17.028 9.054 6.127 1.00 0.00 40 ASN A O 10
ATOM 15976 N N . LYS A 1 41 ? 15.636 9.197 4.365 1.00 0.00 41 LYS A N 10
ATOM 15977 C CA . LYS A 1 41 ? 14.638 8.303 4.942 1.00 0.00 41 LYS A CA 10
ATOM 15978 C C . LYS A 1 41 ? 13.484 8.077 3.970 1.00 0.00 41 LYS A C 10
ATOM 15979 O O . LYS A 1 41 ? 12.584 8.908 3.854 1.00 0.00 41 LYS A O 10
ATOM 15998 N N . SER A 1 42 ? 13.517 6.945 3.273 1.00 0.00 42 SER A N 10
ATOM 15999 C CA . SER A 1 42 ? 12.474 6.610 2.311 1.00 0.00 42 SER A CA 10
ATOM 16000 C C . SER A 1 42 ? 11.189 6.198 3.021 1.00 0.00 42 SER A C 10
ATOM 16001 O O . SER A 1 42 ? 11.194 5.298 3.861 1.00 0.00 42 SER A O 10
ATOM 16009 N N . VAL A 1 43 ? 10.090 6.862 2.678 1.00 0.00 43 VAL A N 10
ATOM 16010 C CA . VAL A 1 43 ? 8.797 6.564 3.282 1.00 0.00 43 VAL A CA 10
ATOM 16011 C C . VAL A 1 43 ? 7.886 5.835 2.299 1.00 0.00 43 VAL A C 10
ATOM 16012 O O . VAL A 1 43 ? 7.614 6.331 1.206 1.00 0.00 43 VAL A O 10
ATOM 16025 N N . ILE A 1 44 ? 7.420 4.656 2.695 1.00 0.00 44 ILE A N 10
ATOM 16026 C CA . ILE A 1 44 ? 6.541 3.859 1.847 1.00 0.00 44 ILE A CA 10
ATOM 16027 C C . ILE A 1 44 ? 5.163 4.502 1.726 1.00 0.00 44 ILE A C 10
ATOM 16028 O O . ILE A 1 44 ? 4.591 4.960 2.715 1.00 0.00 44 ILE A O 10
ATOM 16044 N N . THR A 1 45 ? 4.636 4.532 0.506 1.00 0.00 45 THR A N 10
ATOM 16045 C CA . THR A 1 45 ? 3.325 5.118 0.253 1.00 0.00 45 THR A CA 10
ATOM 16046 C C . THR A 1 45 ? 2.504 4.233 -0.678 1.00 0.00 45 THR A C 10
ATOM 16047 O O . THR A 1 45 ? 2.953 3.164 -1.091 1.00 0.00 45 THR A O 10
ATOM 16058 N N . ILE A 1 46 ? 1.298 4.685 -1.006 1.00 0.00 46 ILE A N 10
ATOM 16059 C CA . ILE A 1 46 ? 0.413 3.934 -1.889 1.00 0.00 46 ILE A CA 10
ATOM 16060 C C . ILE A 1 46 ? 0.612 4.344 -3.344 1.00 0.00 46 ILE A C 10
ATOM 16061 O O . ILE A 1 46 ? 0.760 5.527 -3.651 1.00 0.00 46 ILE A O 10
ATOM 16077 N N . ASP A 1 47 ? 0.613 3.360 -4.236 1.00 0.00 47 ASP A N 10
ATOM 16078 C CA . ASP A 1 47 ? 0.793 3.618 -5.659 1.00 0.00 47 ASP A CA 10
ATOM 16079 C C . ASP A 1 47 ? -0.552 3.698 -6.373 1.00 0.00 47 ASP A C 10
ATOM 16080 O O . ASP A 1 47 ? -0.925 4.746 -6.900 1.00 0.00 47 ASP A O 10
ATOM 16089 N N . ARG A 1 48 ? -1.278 2.585 -6.387 1.00 0.00 48 ARG A N 10
ATOM 16090 C CA . ARG A 1 48 ? -2.582 2.529 -7.037 1.00 0.00 48 ARG A CA 10
ATOM 16091 C C . ARG A 1 48 ? -3.446 1.429 -6.429 1.00 0.00 48 ARG A C 10
ATOM 16092 O O . ARG A 1 48 ? -2.955 0.576 -5.690 1.00 0.00 48 ARG A O 10
ATOM 16113 N N . ILE A 1 49 ? -4.737 1.455 -6.744 1.00 0.00 49 ILE A N 10
ATOM 16114 C CA . ILE A 1 49 ? -5.671 0.460 -6.230 1.00 0.00 49 ILE A CA 10
ATOM 16115 C C . ILE A 1 49 ? -6.379 -0.266 -7.369 1.00 0.00 49 ILE A C 10
ATOM 16116 O O . ILE A 1 49 ? -6.426 0.226 -8.497 1.00 0.00 49 ILE A O 10
ATOM 16132 N N . LYS A 1 50 ? -6.926 -1.438 -7.068 1.00 0.00 50 LYS A N 10
ATOM 16133 C CA . LYS A 1 50 ? -7.632 -2.232 -8.068 1.00 0.00 50 LYS A CA 10
ATOM 16134 C C . LYS A 1 50 ? -9.109 -1.842 -8.129 1.00 0.00 50 LYS A C 10
ATOM 16135 O O . LYS A 1 50 ? -9.734 -1.592 -7.098 1.00 0.00 50 LYS A O 10
ATOM 16154 N N . PRO A 1 51 ? -9.688 -1.786 -9.342 1.00 0.00 51 PRO A N 10
ATOM 16155 C CA . PRO A 1 51 ? -11.097 -1.424 -9.525 1.00 0.00 51 PRO A CA 10
ATOM 16156 C C . PRO A 1 51 ? -12.041 -2.543 -9.098 1.00 0.00 51 PRO A C 10
ATOM 16157 O O . PRO A 1 51 ? -11.690 -3.721 -9.154 1.00 0.00 51 PRO A O 10
ATOM 16168 N N . ALA A 1 52 ? -13.243 -2.166 -8.673 1.00 0.00 52 ALA A N 10
ATOM 16169 C CA . ALA A 1 52 ? -14.239 -3.137 -8.237 1.00 0.00 52 ALA A CA 10
ATOM 16170 C C . ALA A 1 52 ? -13.720 -3.969 -7.068 1.00 0.00 52 ALA A C 10
ATOM 16171 O O . ALA A 1 52 ? -14.092 -5.132 -6.908 1.00 0.00 52 ALA A O 10
ATOM 16178 N N . SER A 1 53 ? -12.860 -3.365 -6.255 1.00 0.00 53 SER A N 10
ATOM 16179 C CA . SER A 1 53 ? -12.290 -4.050 -5.101 1.00 0.00 53 SER A CA 10
ATOM 16180 C C . SER A 1 53 ? -12.930 -3.558 -3.806 1.00 0.00 53 SER A C 10
ATOM 16181 O O . SER A 1 53 ? -13.735 -2.627 -3.815 1.00 0.00 53 SER A O 10
ATOM 16189 N N . VAL A 1 54 ? -12.564 -4.189 -2.695 1.00 0.00 54 VAL A N 10
ATOM 16190 C CA . VAL A 1 54 ? -13.102 -3.815 -1.392 1.00 0.00 54 VAL A CA 10
ATOM 16191 C C . VAL A 1 54 ? -12.606 -2.437 -0.967 1.00 0.00 54 VAL A C 10
ATOM 16192 O O . VAL A 1 54 ? -13.304 -1.703 -0.268 1.00 0.00 54 VAL A O 10
ATOM 16205 N N . VAL A 1 55 ? -11.395 -2.093 -1.395 1.00 0.00 55 VAL A N 10
ATOM 16206 C CA . VAL A 1 55 ? -10.805 -0.804 -1.059 1.00 0.00 55 VAL A CA 10
ATOM 16207 C C . VAL A 1 55 ? -11.291 0.287 -2.007 1.00 0.00 55 VAL A C 10
ATOM 16208 O O . VAL A 1 55 ? -11.604 1.399 -1.580 1.00 0.00 55 VAL A O 10
ATOM 16221 N N . ASP A 1 56 ? -11.354 -0.038 -3.294 1.00 0.00 56 ASP A N 10
ATOM 16222 C CA . ASP A 1 56 ? -11.803 0.914 -4.302 1.00 0.00 56 ASP A CA 10
ATOM 16223 C C . ASP A 1 56 ? -13.284 1.236 -4.125 1.00 0.00 56 ASP A C 10
ATOM 16224 O O . ASP A 1 56 ? -13.693 2.393 -4.217 1.00 0.00 56 ASP A O 10
ATOM 16233 N N . ARG A 1 57 ? -14.082 0.205 -3.870 1.00 0.00 57 ARG A N 10
ATOM 16234 C CA . ARG A 1 57 ? -15.517 0.377 -3.681 1.00 0.00 57 ARG A CA 10
ATOM 16235 C C . ARG A 1 57 ? -15.811 1.058 -2.347 1.00 0.00 57 ARG A C 10
ATOM 16236 O O . ARG A 1 57 ? -16.715 1.888 -2.249 1.00 0.00 57 ARG A O 10
ATOM 16257 N N . SER A 1 58 ? -15.043 0.699 -1.323 1.00 0.00 58 SER A N 10
ATOM 16258 C CA . SER A 1 58 ? -15.221 1.274 0.005 1.00 0.00 58 SER A CA 10
ATOM 16259 C C . SER A 1 58 ? -14.727 2.717 0.044 1.00 0.00 58 SER A C 10
ATOM 16260 O O . SER A 1 58 ? -15.423 3.608 0.531 1.00 0.00 58 SER A O 10
ATOM 16268 N N . GLY A 1 59 ? -13.522 2.939 -0.471 1.00 0.00 59 GLY A N 10
ATOM 16269 C CA . GLY A 1 59 ? -12.957 4.274 -0.484 1.00 0.00 59 GLY A CA 10
ATOM 16270 C C . GLY A 1 59 ? -12.101 4.554 0.735 1.00 0.00 59 GLY A C 10
ATOM 16271 O O . GLY A 1 59 ? -12.159 5.643 1.306 1.00 0.00 59 GLY A O 10
ATOM 16275 N N . ALA A 1 60 ? -11.304 3.568 1.134 1.00 0.00 60 ALA A N 10
ATOM 16276 C CA . ALA A 1 60 ? -10.433 3.713 2.295 1.00 0.00 60 ALA A CA 10
ATOM 16277 C C . ALA A 1 60 ? -9.066 4.254 1.890 1.00 0.00 60 ALA A C 10
ATOM 16278 O O . ALA A 1 60 ? -8.726 5.397 2.193 1.00 0.00 60 ALA A O 10
ATOM 16285 N N . LEU A 1 61 ? -8.287 3.425 1.203 1.00 0.00 61 LEU A N 10
ATOM 16286 C CA . LEU A 1 61 ? -6.957 3.820 0.756 1.00 0.00 61 LEU A CA 10
ATOM 16287 C C . LEU A 1 61 ? -7.039 4.707 -0.482 1.00 0.00 61 LEU A C 10
ATOM 16288 O O . LEU A 1 61 ? -8.091 4.812 -1.113 1.00 0.00 61 LEU A O 10
ATOM 16304 N N . HIS A 1 62 ? -5.925 5.344 -0.823 1.00 0.00 62 HIS A N 10
ATOM 16305 C CA . HIS A 1 62 ? -5.871 6.222 -1.987 1.00 0.00 62 HIS A CA 10
ATOM 16306 C C . HIS A 1 62 ? -4.446 6.325 -2.526 1.00 0.00 62 HIS A C 10
ATOM 16307 O O . HIS A 1 62 ? -3.481 6.273 -1.764 1.00 0.00 62 HIS A O 10
ATOM 16322 N N . PRO A 1 63 ? -4.295 6.472 -3.854 1.00 0.00 63 PRO A N 10
ATOM 16323 C CA . PRO A 1 63 ? -2.979 6.582 -4.491 1.00 0.00 63 PRO A CA 10
ATOM 16324 C C . PRO A 1 63 ? -2.295 7.910 -4.179 1.00 0.00 63 PRO A C 10
ATOM 16325 O O . PRO A 1 63 ? -2.642 8.946 -4.747 1.00 0.00 63 PRO A O 10
ATOM 16336 N N . GLY A 1 64 ? -1.323 7.871 -3.274 1.00 0.00 64 GLY A N 10
ATOM 16337 C CA . GLY A 1 64 ? -0.608 9.078 -2.903 1.00 0.00 64 GLY A CA 10
ATOM 16338 C C . GLY A 1 64 ? -0.455 9.225 -1.401 1.00 0.00 64 GLY A C 10
ATOM 16339 O O . GLY A 1 64 ? 0.425 9.946 -0.928 1.00 0.00 64 GLY A O 10
ATOM 16343 N N . ASP A 1 65 ? -1.313 8.543 -0.647 1.00 0.00 65 ASP A N 10
ATOM 16344 C CA . ASP A 1 65 ? -1.268 8.604 0.809 1.00 0.00 65 ASP A CA 10
ATOM 16345 C C . ASP A 1 65 ? 0.102 8.184 1.333 1.00 0.00 65 ASP A C 10
ATOM 16346 O O . ASP A 1 65 ? 0.932 7.665 0.585 1.00 0.00 65 ASP A O 10
ATOM 16355 N N . HIS A 1 66 ? 0.333 8.411 2.622 1.00 0.00 66 HIS A N 10
ATOM 16356 C CA . HIS A 1 66 ? 1.603 8.057 3.245 1.00 0.00 66 HIS A CA 10
ATOM 16357 C C . HIS A 1 66 ? 1.397 7.032 4.356 1.00 0.00 66 HIS A C 10
ATOM 16358 O O . HIS A 1 66 ? 0.743 7.312 5.360 1.00 0.00 66 HIS A O 10
ATOM 16373 N N . ILE A 1 67 ? 1.962 5.843 4.169 1.00 0.00 67 ILE A N 10
ATOM 16374 C CA . ILE A 1 67 ? 1.842 4.777 5.155 1.00 0.00 67 ILE A CA 10
ATOM 16375 C C . ILE A 1 67 ? 2.911 4.905 6.234 1.00 0.00 67 ILE A C 10
ATOM 16376 O O . ILE A 1 67 ? 4.108 4.890 5.942 1.00 0.00 67 ILE A O 10
ATOM 16392 N N . LEU A 1 68 ? 2.474 5.030 7.483 1.00 0.00 68 LEU A N 10
ATOM 16393 C CA . LEU A 1 68 ? 3.394 5.161 8.606 1.00 0.00 68 LEU A CA 10
ATOM 16394 C C . LEU A 1 68 ? 3.630 3.811 9.276 1.00 0.00 68 LEU A C 10
ATOM 16395 O O . LEU A 1 68 ? 4.701 3.561 9.830 1.00 0.00 68 LEU A O 10
ATOM 16411 N N . SER A 1 69 ? 2.623 2.944 9.225 1.00 0.00 69 SER A N 10
ATOM 16412 C CA . SER A 1 69 ? 2.722 1.621 9.827 1.00 0.00 69 SER A CA 10
ATOM 16413 C C . SER A 1 69 ? 1.532 0.755 9.430 1.00 0.00 69 SER A C 10
ATOM 16414 O O . SER A 1 69 ? 0.423 1.255 9.240 1.00 0.00 69 SER A O 10
ATOM 16422 N N . ILE A 1 70 ? 1.767 -0.547 9.309 1.00 0.00 70 ILE A N 10
ATOM 16423 C CA . ILE A 1 70 ? 0.714 -1.483 8.935 1.00 0.00 70 ILE A CA 10
ATOM 16424 C C . ILE A 1 70 ? 0.640 -2.645 9.920 1.00 0.00 70 ILE A C 10
ATOM 16425 O O . ILE A 1 70 ? 1.566 -3.450 10.017 1.00 0.00 70 ILE A O 10
ATOM 16441 N N . ASP A 1 71 ? -0.469 -2.726 10.649 1.00 0.00 71 ASP A N 10
ATOM 16442 C CA . ASP A 1 71 ? -0.666 -3.789 11.628 1.00 0.00 71 ASP A CA 10
ATOM 16443 C C . ASP A 1 71 ? 0.395 -3.726 12.721 1.00 0.00 71 ASP A C 10
ATOM 16444 O O . ASP A 1 71 ? 0.801 -4.752 13.267 1.00 0.00 71 ASP A O 10
ATOM 16453 N N . GLY A 1 72 ? 0.840 -2.514 13.038 1.00 0.00 72 GLY A N 10
ATOM 16454 C CA . GLY A 1 72 ? 1.850 -2.339 14.066 1.00 0.00 72 GLY A CA 10
ATOM 16455 C C . GLY A 1 72 ? 3.264 -2.350 13.512 1.00 0.00 72 GLY A C 10
ATOM 16456 O O . GLY A 1 72 ? 4.222 -2.092 14.241 1.00 0.00 72 GLY A O 10
ATOM 16460 N N . THR A 1 73 ? 3.398 -2.648 12.222 1.00 0.00 73 THR A N 10
ATOM 16461 C CA . THR A 1 73 ? 4.708 -2.688 11.581 1.00 0.00 73 THR A CA 10
ATOM 16462 C C . THR A 1 73 ? 5.146 -1.292 11.152 1.00 0.00 73 THR A C 10
ATOM 16463 O O . THR A 1 73 ? 4.578 -0.710 10.227 1.00 0.00 73 THR A O 10
ATOM 16474 N N . SER A 1 74 ? 6.158 -0.760 11.830 1.00 0.00 74 SER A N 10
ATOM 16475 C CA . SER A 1 74 ? 6.673 0.570 11.519 1.00 0.00 74 SER A CA 10
ATOM 16476 C C . SER A 1 74 ? 7.152 0.644 10.072 1.00 0.00 74 SER A C 10
ATOM 16477 O O . SER A 1 74 ? 7.840 -0.254 9.588 1.00 0.00 74 SER A O 10
ATOM 16485 N N . MET A 1 75 ? 6.783 1.722 9.387 1.00 0.00 75 MET A N 10
ATOM 16486 C CA . MET A 1 75 ? 7.175 1.915 7.996 1.00 0.00 75 MET A CA 10
ATOM 16487 C C . MET A 1 75 ? 8.380 2.844 7.895 1.00 0.00 75 MET A C 10
ATOM 16488 O O . MET A 1 75 ? 8.529 3.580 6.919 1.00 0.00 75 MET A O 10
ATOM 16502 N N . GLU A 1 76 ? 9.239 2.805 8.908 1.00 0.00 76 GLU A N 10
ATOM 16503 C CA . GLU A 1 76 ? 10.431 3.644 8.933 1.00 0.00 76 GLU A CA 10
ATOM 16504 C C . GLU A 1 76 ? 11.653 2.870 8.446 1.00 0.00 76 GLU A C 10
ATOM 16505 O O . GLU A 1 76 ? 12.539 3.433 7.804 1.00 0.00 76 GLU A O 10
ATOM 16517 N N . HIS A 1 77 ? 11.692 1.579 8.755 1.00 0.00 77 HIS A N 10
ATOM 16518 C CA . HIS A 1 77 ? 12.805 0.730 8.349 1.00 0.00 77 HIS A CA 10
ATOM 16519 C C . HIS A 1 77 ? 12.302 -0.520 7.631 1.00 0.00 77 HIS A C 10
ATOM 16520 O O . HIS A 1 77 ? 12.894 -1.594 7.746 1.00 0.00 77 HIS A O 10
ATOM 16535 N N . CYS A 1 78 ? 11.209 -0.371 6.890 1.00 0.00 78 CYS A N 10
ATOM 16536 C CA . CYS A 1 78 ? 10.629 -1.488 6.153 1.00 0.00 78 CYS A CA 10
ATOM 16537 C C . CYS A 1 78 ? 10.894 -1.349 4.658 1.00 0.00 78 CYS A C 10
ATOM 16538 O O . CYS A 1 78 ? 11.529 -0.392 4.216 1.00 0.00 78 CYS A O 10
ATOM 16546 N N . SER A 1 79 ? 10.403 -2.311 3.883 1.00 0.00 79 SER A N 10
ATOM 16547 C CA . SER A 1 79 ? 10.587 -2.297 2.436 1.00 0.00 79 SER A CA 10
ATOM 16548 C C . SER A 1 79 ? 9.244 -2.333 1.716 1.00 0.00 79 SER A C 10
ATOM 16549 O O . SER A 1 79 ? 8.190 -2.212 2.341 1.00 0.00 79 SER A O 10
ATOM 16557 N N . LEU A 1 80 ? 9.288 -2.500 0.398 1.00 0.00 80 LEU A N 10
ATOM 16558 C CA . LEU A 1 80 ? 8.074 -2.552 -0.407 1.00 0.00 80 LEU A CA 10
ATOM 16559 C C . LEU A 1 80 ? 7.422 -3.929 -0.320 1.00 0.00 80 LEU A C 10
ATOM 16560 O O . LEU A 1 80 ? 6.205 -4.042 -0.177 1.00 0.00 80 LEU A O 10
ATOM 16576 N N . LEU A 1 81 ? 8.240 -4.972 -0.409 1.00 0.00 81 LEU A N 10
ATOM 16577 C CA . LEU A 1 81 ? 7.743 -6.341 -0.340 1.00 0.00 81 LEU A CA 10
ATOM 16578 C C . LEU A 1 81 ? 7.120 -6.626 1.023 1.00 0.00 81 LEU A C 10
ATOM 16579 O O . LEU A 1 81 ? 6.000 -7.129 1.112 1.00 0.00 81 LEU A O 10
ATOM 16595 N N . GLU A 1 82 ? 7.853 -6.299 2.083 1.00 0.00 82 GLU A N 10
ATOM 16596 C CA . GLU A 1 82 ? 7.372 -6.518 3.441 1.00 0.00 82 GLU A CA 10
ATOM 16597 C C . GLU A 1 82 ? 6.095 -5.725 3.701 1.00 0.00 82 GLU A C 10
ATOM 16598 O O . GLU A 1 82 ? 5.189 -6.196 4.388 1.00 0.00 82 GLU A O 10
ATOM 16610 N N . ALA A 1 83 ? 6.032 -4.517 3.149 1.00 0.00 83 ALA A N 10
ATOM 16611 C CA . ALA A 1 83 ? 4.866 -3.659 3.321 1.00 0.00 83 ALA A CA 10
ATOM 16612 C C . ALA A 1 83 ? 3.642 -4.248 2.628 1.00 0.00 83 ALA A C 10
ATOM 16613 O O . ALA A 1 83 ? 2.519 -4.116 3.113 1.00 0.00 83 ALA A O 10
ATOM 16620 N N . THR A 1 84 ? 3.868 -4.899 1.491 1.00 0.00 84 THR A N 10
ATOM 16621 C CA . THR A 1 84 ? 2.783 -5.509 0.732 1.00 0.00 84 THR A CA 10
ATOM 16622 C C . THR A 1 84 ? 2.337 -6.817 1.376 1.00 0.00 84 THR A C 10
ATOM 16623 O O . THR A 1 84 ? 1.162 -7.183 1.314 1.00 0.00 84 THR A O 10
ATOM 16634 N N . LYS A 1 85 ? 3.281 -7.519 1.993 1.00 0.00 85 LYS A N 10
ATOM 16635 C CA . LYS A 1 85 ? 2.986 -8.788 2.648 1.00 0.00 85 LYS A CA 10
ATOM 16636 C C . LYS A 1 85 ? 2.005 -8.590 3.799 1.00 0.00 85 LYS A C 10
ATOM 16637 O O . LYS A 1 85 ? 1.203 -9.473 4.104 1.00 0.00 85 LYS A O 10
ATOM 16656 N N . LEU A 1 86 ? 2.076 -7.426 4.437 1.00 0.00 86 LEU A N 10
ATOM 16657 C CA . LEU A 1 86 ? 1.195 -7.113 5.555 1.00 0.00 86 LEU A CA 10
ATOM 16658 C C . LEU A 1 86 ? -0.253 -6.984 5.089 1.00 0.00 86 LEU A C 10
ATOM 16659 O O . LEU A 1 86 ? -1.181 -7.355 5.806 1.00 0.00 86 LEU A O 10
ATOM 16675 N N . LEU A 1 87 ? -0.436 -6.456 3.884 1.00 0.00 87 LEU A N 10
ATOM 16676 C CA . LEU A 1 87 ? -1.770 -6.278 3.322 1.00 0.00 87 LEU A CA 10
ATOM 16677 C C . LEU A 1 87 ? -2.436 -7.626 3.063 1.00 0.00 87 LEU A C 10
ATOM 16678 O O . LEU A 1 87 ? -3.657 -7.752 3.149 1.00 0.00 87 LEU A O 10
ATOM 16694 N N . ALA A 1 88 ? -1.625 -8.629 2.745 1.00 0.00 88 ALA A N 10
ATOM 16695 C CA . ALA A 1 88 ? -2.137 -9.968 2.472 1.00 0.00 88 ALA A CA 10
ATOM 16696 C C . ALA A 1 88 ? -2.368 -10.740 3.767 1.00 0.00 88 ALA A C 10
ATOM 16697 O O . ALA A 1 88 ? -3.296 -11.544 3.864 1.00 0.00 88 ALA A O 10
ATOM 16704 N N . SER A 1 89 ? -1.520 -10.491 4.758 1.00 0.00 89 SER A N 10
ATOM 16705 C CA . SER A 1 89 ? -1.632 -11.164 6.048 1.00 0.00 89 SER A CA 10
ATOM 16706 C C . SER A 1 89 ? -2.685 -10.489 6.923 1.00 0.00 89 SER A C 10
ATOM 16707 O O . SER A 1 89 ? -2.355 -9.781 7.874 1.00 0.00 89 SER A O 10
ATOM 16715 N N . ILE A 1 90 ? -3.952 -10.717 6.594 1.00 0.00 90 ILE A N 10
ATOM 16716 C CA . ILE A 1 90 ? -5.054 -10.133 7.350 1.00 0.00 90 ILE A CA 10
ATOM 16717 C C . ILE A 1 90 ? -6.167 -11.150 7.574 1.00 0.00 90 ILE A C 10
ATOM 16718 O O . ILE A 1 90 ? -6.584 -11.844 6.645 1.00 0.00 90 ILE A O 10
ATOM 16734 N N . SER A 1 91 ? -6.646 -11.234 8.810 1.00 0.00 91 SER A N 10
ATOM 16735 C CA . SER A 1 91 ? -7.712 -12.167 9.156 1.00 0.00 91 SER A CA 10
ATOM 16736 C C . SER A 1 91 ? -9.036 -11.734 8.537 1.00 0.00 91 SER A C 10
ATOM 16737 O O . SER A 1 91 ? -9.686 -12.505 7.830 1.00 0.00 91 SER A O 10
ATOM 16745 N N . GLU A 1 92 ? -9.431 -10.493 8.806 1.00 0.00 92 GLU A N 10
ATOM 16746 C CA . GLU A 1 92 ? -10.678 -9.955 8.275 1.00 0.00 92 GLU A CA 10
ATOM 16747 C C . GLU A 1 92 ? -10.532 -8.476 7.935 1.00 0.00 92 GLU A C 10
ATOM 16748 O O . GLU A 1 92 ? -10.866 -8.046 6.832 1.00 0.00 92 GLU A O 10
ATOM 16760 N N . LYS A 1 93 ? -10.028 -7.701 8.892 1.00 0.00 93 LYS A N 10
ATOM 16761 C CA . LYS A 1 93 ? -9.836 -6.269 8.694 1.00 0.00 93 LYS A CA 10
ATOM 16762 C C . LYS A 1 93 ? -8.353 -5.916 8.672 1.00 0.00 93 LYS A C 10
ATOM 16763 O O . LYS A 1 93 ? -7.596 -6.323 9.554 1.00 0.00 93 LYS A O 10
ATOM 16782 N N . VAL A 1 94 ? -7.946 -5.157 7.661 1.00 0.00 94 VAL A N 10
ATOM 16783 C CA . VAL A 1 94 ? -6.552 -4.749 7.525 1.00 0.00 94 VAL A CA 10
ATOM 16784 C C . VAL A 1 94 ? -6.285 -3.451 8.281 1.00 0.00 94 VAL A C 10
ATOM 16785 O O . VAL A 1 94 ? -7.002 -2.465 8.115 1.00 0.00 94 VAL A O 10
ATOM 16798 N N . ARG A 1 95 ? -5.248 -3.460 9.112 1.00 0.00 95 ARG A N 10
ATOM 16799 C CA . ARG A 1 95 ? -4.885 -2.283 9.895 1.00 0.00 95 ARG A CA 10
ATOM 16800 C C . ARG A 1 95 ? -3.798 -1.476 9.194 1.00 0.00 95 ARG A C 10
ATOM 16801 O O . ARG A 1 95 ? -2.607 -1.743 9.362 1.00 0.00 95 ARG A O 10
ATOM 16822 N N . LEU A 1 96 ? -4.214 -0.489 8.407 1.00 0.00 96 LEU A N 10
ATOM 16823 C CA . LEU A 1 96 ? -3.277 0.356 7.681 1.00 0.00 96 LEU A CA 10
ATOM 16824 C C . LEU A 1 96 ? -3.172 1.735 8.326 1.00 0.00 96 LEU A C 10
ATOM 16825 O O . LEU A 1 96 ? -4.093 2.547 8.233 1.00 0.00 96 LEU A O 10
ATOM 16841 N N . GLU A 1 97 ? -2.044 1.992 8.982 1.00 0.00 97 GLU A N 10
ATOM 16842 C CA . GLU A 1 97 ? -1.819 3.273 9.641 1.00 0.00 97 GLU A CA 10
ATOM 16843 C C . GLU A 1 97 ? -1.266 4.300 8.657 1.00 0.00 97 GLU A C 10
ATOM 16844 O O . GLU A 1 97 ? -0.070 4.313 8.365 1.00 0.00 97 GLU A O 10
ATOM 16856 N N . ILE A 1 98 ? -2.145 5.157 8.148 1.00 0.00 98 ILE A N 10
ATOM 16857 C CA . ILE A 1 98 ? -1.745 6.186 7.196 1.00 0.00 98 ILE A CA 10
ATOM 16858 C C . ILE A 1 98 ? -1.722 7.564 7.848 1.00 0.00 98 ILE A C 10
ATOM 16859 O O . ILE A 1 98 ? -2.534 7.861 8.725 1.00 0.00 98 ILE A O 10
ATOM 16875 N N . LEU A 1 99 ? -0.786 8.402 7.415 1.00 0.00 99 LEU A N 10
ATOM 16876 C CA . LEU A 1 99 ? -0.656 9.749 7.955 1.00 0.00 99 LEU A CA 10
ATOM 16877 C C . LEU A 1 99 ? -1.885 10.591 7.614 1.00 0.00 99 LEU A C 10
ATOM 16878 O O . LEU A 1 99 ? -2.429 10.489 6.514 1.00 0.00 99 LEU A O 10
ATOM 16894 N N . PRO A 1 100 ? -2.344 11.436 8.555 1.00 0.00 100 PRO A N 10
ATOM 16895 C CA . PRO A 1 100 ? -3.516 12.293 8.343 1.00 0.00 100 PRO A CA 10
ATOM 16896 C C . PRO A 1 100 ? -3.442 13.063 7.028 1.00 0.00 100 PRO A C 10
ATOM 16897 O O . PRO A 1 100 ? -2.892 14.162 6.970 1.00 0.00 100 PRO A O 10
ATOM 16908 N N . VAL A 1 101 ? -4.003 12.477 5.975 1.00 0.00 101 VAL A N 10
ATOM 16909 C CA . VAL A 1 101 ? -4.002 13.106 4.660 1.00 0.00 101 VAL A CA 10
ATOM 16910 C C . VAL A 1 101 ? -5.354 13.745 4.356 1.00 0.00 101 VAL A C 10
ATOM 16911 O O . VAL A 1 101 ? -6.378 13.343 4.909 1.00 0.00 101 VAL A O 10
ATOM 16924 N N . PRO A 1 102 ? -5.377 14.752 3.466 1.00 0.00 102 PRO A N 10
ATOM 16925 C CA . PRO A 1 102 ? -6.614 15.446 3.090 1.00 0.00 102 PRO A CA 10
ATOM 16926 C C . PRO A 1 102 ? -7.573 14.546 2.319 1.00 0.00 102 PRO A C 10
ATOM 16927 O O . PRO A 1 102 ? -8.783 14.771 2.316 1.00 0.00 102 PRO A O 10
ATOM 16938 N N . GLN A 1 103 ? -7.026 13.526 1.665 1.00 0.00 103 GLN A N 10
ATOM 16939 C CA . GLN A 1 103 ? -7.835 12.592 0.890 1.00 0.00 103 GLN A CA 10
ATOM 16940 C C . GLN A 1 103 ? -8.619 11.658 1.806 1.00 0.00 103 GLN A C 10
ATOM 16941 O O . GLN A 1 103 ? -9.844 11.744 1.897 1.00 0.00 103 GLN A O 10
ATOM 16955 N N . SER A 1 104 ? -7.905 10.764 2.483 1.00 0.00 104 SER A N 10
ATOM 16956 C CA . SER A 1 104 ? -8.534 9.813 3.392 1.00 0.00 104 SER A CA 10
ATOM 16957 C C . SER A 1 104 ? -8.578 10.364 4.813 1.00 0.00 104 SER A C 10
ATOM 16958 O O . SER A 1 104 ? -7.555 10.769 5.365 1.00 0.00 104 SER A O 10
ATOM 16966 N N . GLN A 1 105 ? -9.770 10.376 5.401 1.00 0.00 105 GLN A N 10
ATOM 16967 C CA . GLN A 1 105 ? -9.948 10.875 6.759 1.00 0.00 105 GLN A CA 10
ATOM 16968 C C . GLN A 1 105 ? -11.128 10.189 7.439 1.00 0.00 105 GLN A C 10
ATOM 16969 O O . GLN A 1 105 ? -11.809 10.784 8.273 1.00 0.00 105 GLN A O 10
ATOM 16983 N N . ARG A 1 106 ? -11.365 8.934 7.074 1.00 0.00 106 ARG A N 10
ATOM 16984 C CA . ARG A 1 106 ? -12.464 8.164 7.647 1.00 0.00 106 ARG A CA 10
ATOM 16985 C C . ARG A 1 106 ? -12.217 6.664 7.493 1.00 0.00 106 ARG A C 10
ATOM 16986 O O . ARG A 1 106 ? -12.464 6.093 6.431 1.00 0.00 106 ARG A O 10
ATOM 17007 N N . PRO A 1 107 ? -11.724 6.002 8.557 1.00 0.00 107 PRO A N 10
ATOM 17008 C CA . PRO A 1 107 ? -11.446 4.561 8.528 1.00 0.00 107 PRO A CA 10
ATOM 17009 C C . PRO A 1 107 ? -12.636 3.749 8.029 1.00 0.00 107 PRO A C 10
ATOM 17010 O O . PRO A 1 107 ? -12.549 3.065 7.009 1.00 0.00 107 PRO A O 10
ATOM 17021 N N . LEU A 1 108 ? -13.747 3.827 8.755 1.00 0.00 108 LEU A N 10
ATOM 17022 C CA . LEU A 1 108 ? -14.954 3.096 8.386 1.00 0.00 108 LEU A CA 10
ATOM 17023 C C . LEU A 1 108 ? -16.007 4.038 7.808 1.00 0.00 108 LEU A C 10
ATOM 17024 O O . LEU A 1 108 ? -16.109 5.196 8.213 1.00 0.00 108 LEU A O 10
ATOM 17040 N N . ARG A 1 109 ? -16.785 3.532 6.857 1.00 0.00 109 ARG A N 10
ATOM 17041 C CA . ARG A 1 109 ? -17.829 4.327 6.218 1.00 0.00 109 ARG A CA 10
ATOM 17042 C C . ARG A 1 109 ? -19.080 4.399 7.093 1.00 0.00 109 ARG A C 10
ATOM 17043 O O . ARG A 1 109 ? -19.500 5.482 7.500 1.00 0.00 109 ARG A O 10
ATOM 17064 N N . PRO A 1 110 ? -19.699 3.243 7.390 1.00 0.00 110 PRO A N 10
ATOM 17065 C CA . PRO A 1 110 ? -20.910 3.184 8.215 1.00 0.00 110 PRO A CA 10
ATOM 17066 C C . PRO A 1 110 ? -20.627 3.389 9.702 1.00 0.00 110 PRO A C 10
ATOM 17067 O O . PRO A 1 110 ? -21.551 3.420 10.516 1.00 0.00 110 PRO A O 10
ATOM 17078 N N . SER A 1 111 ? -19.352 3.528 10.055 1.00 0.00 111 SER A N 10
ATOM 17079 C CA . SER A 1 111 ? -18.964 3.728 11.448 1.00 0.00 111 SER A CA 10
ATOM 17080 C C . SER A 1 111 ? -19.657 4.953 12.037 1.00 0.00 111 SER A C 10
ATOM 17081 O O . SER A 1 111 ? -20.492 4.835 12.933 1.00 0.00 111 SER A O 10
ATOM 17089 N N . SER A 1 112 ? -19.302 6.129 11.529 1.00 0.00 112 SER A N 10
ATOM 17090 C CA . SER A 1 112 ? -19.891 7.375 12.006 1.00 0.00 112 SER A CA 10
ATOM 17091 C C . SER A 1 112 ? -20.841 7.962 10.966 1.00 0.00 112 SER A C 10
ATOM 17092 O O . SER A 1 112 ? -20.451 8.810 10.164 1.00 0.00 112 SER A O 10
ATOM 17100 N N . GLY A 1 113 ? -22.088 7.504 10.986 1.00 0.00 113 GLY A N 10
ATOM 17101 C CA . GLY A 1 113 ? -23.073 7.994 10.042 1.00 0.00 113 GLY A CA 10
ATOM 17102 C C . GLY A 1 113 ? -24.087 8.921 10.687 1.00 0.00 113 GLY A C 10
ATOM 17103 O O . GLY A 1 113 ? -23.862 9.415 11.791 1.00 0.00 113 GLY A O 10
ATOM 17107 N N . PRO A 1 114 ? -25.224 9.176 10.018 1.00 0.00 114 PRO A N 10
ATOM 17108 C CA . PRO A 1 114 ? -26.272 10.055 10.547 1.00 0.00 114 PRO A CA 10
ATOM 17109 C C . PRO A 1 114 ? -27.000 9.437 11.736 1.00 0.00 114 PRO A C 10
ATOM 17110 O O . PRO A 1 114 ? -26.561 8.431 12.291 1.00 0.00 114 PRO A O 10
ATOM 17121 N N . SER A 1 115 ? -28.116 10.047 12.121 1.00 0.00 115 SER A N 10
ATOM 17122 C CA . SER A 1 115 ? -28.907 9.556 13.244 1.00 0.00 115 SER A CA 10
ATOM 17123 C C . SER A 1 115 ? -30.397 9.615 12.928 1.00 0.00 115 SER A C 10
ATOM 17124 O O . SER A 1 115 ? -31.120 8.636 13.110 1.00 0.00 115 SER A O 10
ATOM 17132 N N . SER A 1 116 ? -30.850 10.771 12.452 1.00 0.00 116 SER A N 10
ATOM 17133 C CA . SER A 1 116 ? -32.255 10.958 12.109 1.00 0.00 116 SER A CA 10
ATOM 17134 C C . SER A 1 116 ? -32.471 10.822 10.605 1.00 0.00 116 SER A C 10
ATOM 17135 O O . SER A 1 116 ? -31.565 11.082 9.813 1.00 0.00 116 SER A O 10
ATOM 17143 N N . GLY A 1 117 ? -33.676 10.416 10.219 1.00 0.00 117 GLY A N 10
ATOM 17144 C CA . GLY A 1 117 ? -33.988 10.254 8.812 1.00 0.00 117 GLY A CA 10
ATOM 17145 C C . GLY A 1 117 ? -34.106 11.581 8.087 1.00 0.00 117 GLY A C 10
ATOM 17146 O O . GLY A 1 117 ? -33.264 11.853 7.205 1.00 0.00 117 GLY A O 10
ATOM 17151 N N . GLY A 1 1 ? -1.670 20.093 14.357 1.00 0.00 1 GLY A N 11
ATOM 17152 C CA . GLY A 1 1 ? -0.975 21.403 14.221 1.00 0.00 1 GLY A CA 11
ATOM 17153 C C . GLY A 1 1 ? -1.371 22.386 15.305 1.00 0.00 1 GLY A C 11
ATOM 17154 O O . GLY A 1 1 ? -0.541 23.157 15.786 1.00 0.00 1 GLY A O 11
ATOM 17160 N N . SER A 1 2 ? -2.643 22.358 15.689 1.00 0.00 2 SER A N 11
ATOM 17161 C CA . SER A 1 2 ? -3.148 23.254 16.723 1.00 0.00 2 SER A CA 11
ATOM 17162 C C . SER A 1 2 ? -3.311 22.518 18.048 1.00 0.00 2 SER A C 11
ATOM 17163 O O . SER A 1 2 ? -4.218 21.701 18.210 1.00 0.00 2 SER A O 11
ATOM 17171 N N . SER A 1 3 ? -2.425 22.810 18.994 1.00 0.00 3 SER A N 11
ATOM 17172 C CA . SER A 1 3 ? -2.470 22.175 20.306 1.00 0.00 3 SER A CA 11
ATOM 17173 C C . SER A 1 3 ? -1.993 23.134 21.393 1.00 0.00 3 SER A C 11
ATOM 17174 O O . SER A 1 3 ? -1.343 24.140 21.106 1.00 0.00 3 SER A O 11
ATOM 17182 N N . GLY A 1 4 ? -2.321 22.817 22.641 1.00 0.00 4 GLY A N 11
ATOM 17183 C CA . GLY A 1 4 ? -1.918 23.659 23.751 1.00 0.00 4 GLY A CA 11
ATOM 17184 C C . GLY A 1 4 ? -2.611 23.282 25.046 1.00 0.00 4 GLY A C 11
ATOM 17185 O O . GLY A 1 4 ? -3.484 24.007 25.524 1.00 0.00 4 GLY A O 11
ATOM 17189 N N . SER A 1 5 ? -2.222 22.146 25.614 1.00 0.00 5 SER A N 11
ATOM 17190 C CA . SER A 1 5 ? -2.812 21.674 26.861 1.00 0.00 5 SER A CA 11
ATOM 17191 C C . SER A 1 5 ? -1.746 21.082 27.778 1.00 0.00 5 SER A C 11
ATOM 17192 O O . SER A 1 5 ? -1.345 19.929 27.619 1.00 0.00 5 SER A O 11
ATOM 17200 N N . SER A 1 6 ? -1.289 21.880 28.738 1.00 0.00 6 SER A N 11
ATOM 17201 C CA . SER A 1 6 ? -0.270 21.437 29.681 1.00 0.00 6 SER A CA 11
ATOM 17202 C C . SER A 1 6 ? -0.897 20.653 30.830 1.00 0.00 6 SER A C 11
ATOM 17203 O O . SER A 1 6 ? -1.401 21.236 31.790 1.00 0.00 6 SER A O 11
ATOM 17211 N N . GLY A 1 7 ? -0.862 19.329 30.725 1.00 0.00 7 GLY A N 11
ATOM 17212 C CA . GLY A 1 7 ? -1.430 18.487 31.762 1.00 0.00 7 GLY A CA 11
ATOM 17213 C C . GLY A 1 7 ? -1.512 17.031 31.348 1.00 0.00 7 GLY A C 11
ATOM 17214 O O . GLY A 1 7 ? -0.833 16.177 31.917 1.00 0.00 7 GLY A O 11
ATOM 17218 N N . ASP A 1 8 ? -2.348 16.748 30.354 1.00 0.00 8 ASP A N 11
ATOM 17219 C CA . ASP A 1 8 ? -2.517 15.384 29.863 1.00 0.00 8 ASP A CA 11
ATOM 17220 C C . ASP A 1 8 ? -2.904 15.382 28.388 1.00 0.00 8 ASP A C 11
ATOM 17221 O O . ASP A 1 8 ? -3.486 16.345 27.887 1.00 0.00 8 ASP A O 11
ATOM 17230 N N . THR A 1 9 ? -2.579 14.293 27.699 1.00 0.00 9 THR A N 11
ATOM 17231 C CA . THR A 1 9 ? -2.894 14.165 26.280 1.00 0.00 9 THR A CA 11
ATOM 17232 C C . THR A 1 9 ? -3.476 12.789 25.974 1.00 0.00 9 THR A C 11
ATOM 17233 O O . THR A 1 9 ? -3.020 11.779 26.508 1.00 0.00 9 THR A O 11
ATOM 17244 N N . VAL A 1 10 ? -4.485 12.759 25.109 1.00 0.00 10 VAL A N 11
ATOM 17245 C CA . VAL A 1 10 ? -5.129 11.506 24.732 1.00 0.00 10 VAL A CA 11
ATOM 17246 C C . VAL A 1 10 ? -4.488 10.913 23.482 1.00 0.00 10 VAL A C 11
ATOM 17247 O O . VAL A 1 10 ? -4.215 11.625 22.515 1.00 0.00 10 VAL A O 11
ATOM 17260 N N . ALA A 1 11 ? -4.250 9.606 23.507 1.00 0.00 11 ALA A N 11
ATOM 17261 C CA . ALA A 1 11 ? -3.642 8.918 22.377 1.00 0.00 11 ALA A CA 11
ATOM 17262 C C . ALA A 1 11 ? -4.696 8.218 21.526 1.00 0.00 11 ALA A C 11
ATOM 17263 O O . ALA A 1 11 ? -4.434 7.176 20.925 1.00 0.00 11 ALA A O 11
ATOM 17270 N N . ASN A 1 12 ? -5.892 8.799 21.480 1.00 0.00 12 ASN A N 11
ATOM 17271 C CA . ASN A 1 12 ? -6.987 8.231 20.704 1.00 0.00 12 ASN A CA 11
ATOM 17272 C C . ASN A 1 12 ? -7.448 9.203 19.621 1.00 0.00 12 ASN A C 11
ATOM 17273 O O . ASN A 1 12 ? -8.051 10.235 19.915 1.00 0.00 12 ASN A O 11
ATOM 17284 N N . ALA A 1 13 ? -7.158 8.865 18.368 1.00 0.00 13 ALA A N 11
ATOM 17285 C CA . ALA A 1 13 ? -7.543 9.707 17.242 1.00 0.00 13 ALA A CA 11
ATOM 17286 C C . ALA A 1 13 ? -6.915 11.092 17.353 1.00 0.00 13 ALA A C 11
ATOM 17287 O O . ALA A 1 13 ? -7.559 12.043 17.797 1.00 0.00 13 ALA A O 11
ATOM 17294 N N . SER A 1 14 ? -5.655 11.199 16.947 1.00 0.00 14 SER A N 11
ATOM 17295 C CA . SER A 1 14 ? -4.939 12.469 17.000 1.00 0.00 14 SER A CA 11
ATOM 17296 C C . SER A 1 14 ? -3.851 12.526 15.932 1.00 0.00 14 SER A C 11
ATOM 17297 O O . SER A 1 14 ? -3.916 13.336 15.008 1.00 0.00 14 SER A O 11
ATOM 17305 N N . GLY A 1 15 ? -2.852 11.660 16.066 1.00 0.00 15 GLY A N 11
ATOM 17306 C CA . GLY A 1 15 ? -1.765 11.629 15.105 1.00 0.00 15 GLY A CA 11
ATOM 17307 C C . GLY A 1 15 ? -2.086 10.772 13.893 1.00 0.00 15 GLY A C 11
ATOM 17308 O O . GLY A 1 15 ? -2.955 11.127 13.097 1.00 0.00 15 GLY A O 11
ATOM 17312 N N . PRO A 1 16 ? -1.398 9.628 13.720 1.00 0.00 16 PRO A N 11
ATOM 17313 C CA . PRO A 1 16 ? -1.634 8.731 12.581 1.00 0.00 16 PRO A CA 11
ATOM 17314 C C . PRO A 1 16 ? -3.095 8.304 12.474 1.00 0.00 16 PRO A C 11
ATOM 17315 O O . PRO A 1 16 ? -3.818 8.276 13.470 1.00 0.00 16 PRO A O 11
ATOM 17326 N N . LEU A 1 17 ? -3.521 7.972 11.260 1.00 0.00 17 LEU A N 11
ATOM 17327 C CA . LEU A 1 17 ? -4.896 7.546 11.023 1.00 0.00 17 LEU A CA 11
ATOM 17328 C C . LEU A 1 17 ? -4.959 6.049 10.741 1.00 0.00 17 LEU A C 11
ATOM 17329 O O . LEU A 1 17 ? -4.224 5.534 9.899 1.00 0.00 17 LEU A O 11
ATOM 17345 N N . MET A 1 18 ? -5.842 5.354 11.452 1.00 0.00 18 MET A N 11
ATOM 17346 C CA . MET A 1 18 ? -6.000 3.915 11.278 1.00 0.00 18 MET A CA 11
ATOM 17347 C C . MET A 1 18 ? -7.158 3.603 10.336 1.00 0.00 18 MET A C 11
ATOM 17348 O O . MET A 1 18 ? -8.310 3.509 10.761 1.00 0.00 18 MET A O 11
ATOM 17362 N N . VAL A 1 19 ? -6.845 3.443 9.054 1.00 0.00 19 VAL A N 11
ATOM 17363 C CA . VAL A 1 19 ? -7.860 3.140 8.053 1.00 0.00 19 VAL A CA 11
ATOM 17364 C C . VAL A 1 19 ? -7.979 1.636 7.830 1.00 0.00 19 VAL A C 11
ATOM 17365 O O . VAL A 1 19 ? -7.226 1.053 7.048 1.00 0.00 19 VAL A O 11
ATOM 17378 N N . GLU A 1 20 ? -8.927 1.013 8.523 1.00 0.00 20 GLU A N 11
ATOM 17379 C CA . GLU A 1 20 ? -9.142 -0.425 8.402 1.00 0.00 20 GLU A CA 11
ATOM 17380 C C . GLU A 1 20 ? -10.021 -0.746 7.198 1.00 0.00 20 GLU A C 11
ATOM 17381 O O . GLU A 1 20 ? -10.831 0.077 6.771 1.00 0.00 20 GLU A O 11
ATOM 17393 N N . ILE A 1 21 ? -9.856 -1.947 6.655 1.00 0.00 21 ILE A N 11
ATOM 17394 C CA . ILE A 1 21 ? -10.634 -2.380 5.500 1.00 0.00 21 ILE A CA 11
ATOM 17395 C C . ILE A 1 21 ? -11.155 -3.801 5.692 1.00 0.00 21 ILE A C 11
ATOM 17396 O O . ILE A 1 21 ? -10.398 -4.768 5.605 1.00 0.00 21 ILE A O 11
ATOM 17412 N N . VAL A 1 22 ? -12.453 -3.920 5.953 1.00 0.00 22 VAL A N 11
ATOM 17413 C CA . VAL A 1 22 ? -13.075 -5.221 6.157 1.00 0.00 22 VAL A CA 11
ATOM 17414 C C . VAL A 1 22 ? -13.078 -6.040 4.870 1.00 0.00 22 VAL A C 11
ATOM 17415 O O . VAL A 1 22 ? -14.004 -5.946 4.065 1.00 0.00 22 VAL A O 11
ATOM 17428 N N . LYS A 1 23 ? -12.036 -6.845 4.684 1.00 0.00 23 LYS A N 11
ATOM 17429 C CA . LYS A 1 23 ? -11.920 -7.680 3.496 1.00 0.00 23 LYS A CA 11
ATOM 17430 C C . LYS A 1 23 ? -12.356 -9.111 3.794 1.00 0.00 23 LYS A C 11
ATOM 17431 O O . LYS A 1 23 ? -12.749 -9.430 4.916 1.00 0.00 23 LYS A O 11
ATOM 17450 N N . THR A 1 24 ? -12.283 -9.971 2.783 1.00 0.00 24 THR A N 11
ATOM 17451 C CA . THR A 1 24 ? -12.670 -11.368 2.938 1.00 0.00 24 THR A CA 11
ATOM 17452 C C . THR A 1 24 ? -11.615 -12.141 3.730 1.00 0.00 24 THR A C 11
ATOM 17453 O O . THR A 1 24 ? -10.423 -11.850 3.637 1.00 0.00 24 THR A O 11
ATOM 17464 N N . PRO A 1 25 ? -12.042 -13.140 4.522 1.00 0.00 25 PRO A N 11
ATOM 17465 C CA . PRO A 1 25 ? -11.127 -13.953 5.331 1.00 0.00 25 PRO A CA 11
ATOM 17466 C C . PRO A 1 25 ? -10.005 -14.565 4.498 1.00 0.00 25 PRO A C 11
ATOM 17467 O O . PRO A 1 25 ? -10.253 -15.350 3.583 1.00 0.00 25 PRO A O 11
ATOM 17478 N N . GLY A 1 26 ? -8.767 -14.202 4.825 1.00 0.00 26 GLY A N 11
ATOM 17479 C CA . GLY A 1 26 ? -7.624 -14.727 4.101 1.00 0.00 26 GLY A CA 11
ATOM 17480 C C . GLY A 1 26 ? -7.685 -14.424 2.617 1.00 0.00 26 GLY A C 11
ATOM 17481 O O . GLY A 1 26 ? -7.217 -15.213 1.795 1.00 0.00 26 GLY A O 11
ATOM 17485 N N . SER A 1 27 ? -8.262 -13.278 2.272 1.00 0.00 27 SER A N 11
ATOM 17486 C CA . SER A 1 27 ? -8.382 -12.872 0.876 1.00 0.00 27 SER A CA 11
ATOM 17487 C C . SER A 1 27 ? -7.500 -11.664 0.583 1.00 0.00 27 SER A C 11
ATOM 17488 O O . SER A 1 27 ? -7.083 -10.950 1.495 1.00 0.00 27 SER A O 11
ATOM 17496 N N . ALA A 1 28 ? -7.220 -11.440 -0.697 1.00 0.00 28 ALA A N 11
ATOM 17497 C CA . ALA A 1 28 ? -6.387 -10.318 -1.112 1.00 0.00 28 ALA A CA 11
ATOM 17498 C C . ALA A 1 28 ? -7.202 -9.290 -1.892 1.00 0.00 28 ALA A C 11
ATOM 17499 O O . ALA A 1 28 ? -8.016 -9.646 -2.743 1.00 0.00 28 ALA A O 11
ATOM 17506 N N . LEU A 1 29 ? -6.977 -8.015 -1.593 1.00 0.00 29 LEU A N 11
ATOM 17507 C CA . LEU A 1 29 ? -7.690 -6.935 -2.265 1.00 0.00 29 LEU A CA 11
ATOM 17508 C C . LEU A 1 29 ? -7.024 -6.586 -3.592 1.00 0.00 29 LEU A C 11
ATOM 17509 O O . LEU A 1 29 ? -7.626 -6.733 -4.657 1.00 0.00 29 LEU A O 11
ATOM 17525 N N . GLY A 1 30 ? -5.780 -6.124 -3.522 1.00 0.00 30 GLY A N 11
ATOM 17526 C CA . GLY A 1 30 ? -5.054 -5.762 -4.725 1.00 0.00 30 GLY A CA 11
ATOM 17527 C C . GLY A 1 30 ? -4.497 -4.354 -4.662 1.00 0.00 30 GLY A C 11
ATOM 17528 O O . GLY A 1 30 ? -4.576 -3.604 -5.635 1.00 0.00 30 GLY A O 11
ATOM 17532 N N . ILE A 1 31 ? -3.933 -3.995 -3.515 1.00 0.00 31 ILE A N 11
ATOM 17533 C CA . ILE A 1 31 ? -3.360 -2.667 -3.328 1.00 0.00 31 ILE A CA 11
ATOM 17534 C C . ILE A 1 31 ? -1.893 -2.638 -3.743 1.00 0.00 31 ILE A C 11
ATOM 17535 O O . ILE A 1 31 ? -1.122 -3.535 -3.402 1.00 0.00 31 ILE A O 11
ATOM 17551 N N . SER A 1 32 ? -1.513 -1.601 -4.482 1.00 0.00 32 SER A N 11
ATOM 17552 C CA . SER A 1 32 ? -0.138 -1.453 -4.944 1.00 0.00 32 SER A CA 11
ATOM 17553 C C . SER A 1 32 ? 0.567 -0.323 -4.201 1.00 0.00 32 SER A C 11
ATOM 17554 O O . SER A 1 32 ? 0.170 0.838 -4.297 1.00 0.00 32 SER A O 11
ATOM 17562 N N . LEU A 1 33 ? 1.614 -0.671 -3.460 1.00 0.00 33 LEU A N 11
ATOM 17563 C CA . LEU A 1 33 ? 2.374 0.315 -2.699 1.00 0.00 33 LEU A CA 11
ATOM 17564 C C . LEU A 1 33 ? 3.572 0.814 -3.499 1.00 0.00 33 LEU A C 11
ATOM 17565 O O . LEU A 1 33 ? 4.060 0.131 -4.400 1.00 0.00 33 LEU A O 11
ATOM 17581 N N . THR A 1 34 ? 4.043 2.011 -3.165 1.00 0.00 34 THR A N 11
ATOM 17582 C CA . THR A 1 34 ? 5.185 2.604 -3.851 1.00 0.00 34 THR A CA 11
ATOM 17583 C C . THR A 1 34 ? 6.010 3.459 -2.895 1.00 0.00 34 THR A C 11
ATOM 17584 O O . THR A 1 34 ? 5.486 4.365 -2.247 1.00 0.00 34 THR A O 11
ATOM 17595 N N . THR A 1 35 ? 7.303 3.163 -2.811 1.00 0.00 35 THR A N 11
ATOM 17596 C CA . THR A 1 35 ? 8.201 3.905 -1.934 1.00 0.00 35 THR A CA 11
ATOM 17597 C C . THR A 1 35 ? 9.047 4.893 -2.729 1.00 0.00 35 THR A C 11
ATOM 17598 O O . THR A 1 35 ? 9.140 4.802 -3.953 1.00 0.00 35 THR A O 11
ATOM 17609 N N . THR A 1 36 ? 9.663 5.838 -2.025 1.00 0.00 36 THR A N 11
ATOM 17610 C CA . THR A 1 36 ? 10.502 6.845 -2.666 1.00 0.00 36 THR A CA 11
ATOM 17611 C C . THR A 1 36 ? 11.709 7.180 -1.795 1.00 0.00 36 THR A C 11
ATOM 17612 O O . THR A 1 36 ? 11.913 6.579 -0.741 1.00 0.00 36 THR A O 11
ATOM 17623 N N . SER A 1 37 ? 12.506 8.144 -2.245 1.00 0.00 37 SER A N 11
ATOM 17624 C CA . SER A 1 37 ? 13.694 8.561 -1.507 1.00 0.00 37 SER A CA 11
ATOM 17625 C C . SER A 1 37 ? 13.561 10.005 -1.034 1.00 0.00 37 SER A C 11
ATOM 17626 O O . SER A 1 37 ? 12.596 10.691 -1.366 1.00 0.00 37 SER A O 11
ATOM 17634 N N . LEU A 1 38 ? 14.539 10.459 -0.256 1.00 0.00 38 LEU A N 11
ATOM 17635 C CA . LEU A 1 38 ? 14.531 11.822 0.262 1.00 0.00 38 LEU A CA 11
ATOM 17636 C C . LEU A 1 38 ? 15.953 12.319 0.505 1.00 0.00 38 LEU A C 11
ATOM 17637 O O . LEU A 1 38 ? 16.400 13.280 -0.122 1.00 0.00 38 LEU A O 11
ATOM 17653 N N . ARG A 1 39 ? 16.657 11.659 1.417 1.00 0.00 39 ARG A N 11
ATOM 17654 C CA . ARG A 1 39 ? 18.029 12.032 1.743 1.00 0.00 39 ARG A CA 11
ATOM 17655 C C . ARG A 1 39 ? 18.788 10.848 2.334 1.00 0.00 39 ARG A C 11
ATOM 17656 O O . ARG A 1 39 ? 19.758 10.366 1.750 1.00 0.00 39 ARG A O 11
ATOM 17677 N N . ASN A 1 40 ? 18.338 10.385 3.497 1.00 0.00 40 ASN A N 11
ATOM 17678 C CA . ASN A 1 40 ? 18.972 9.256 4.166 1.00 0.00 40 ASN A CA 11
ATOM 17679 C C . ASN A 1 40 ? 17.929 8.258 4.660 1.00 0.00 40 ASN A C 11
ATOM 17680 O O . ASN A 1 40 ? 18.156 7.537 5.631 1.00 0.00 40 ASN A O 11
ATOM 17691 N N . LYS A 1 41 ? 16.785 8.221 3.983 1.00 0.00 41 LYS A N 11
ATOM 17692 C CA . LYS A 1 41 ? 15.707 7.311 4.353 1.00 0.00 41 LYS A CA 11
ATOM 17693 C C . LYS A 1 41 ? 14.708 7.160 3.208 1.00 0.00 41 LYS A C 11
ATOM 17694 O O . LYS A 1 41 ? 14.882 7.746 2.140 1.00 0.00 41 LYS A O 11
ATOM 17713 N N . SER A 1 42 ? 13.664 6.372 3.440 1.00 0.00 42 SER A N 11
ATOM 17714 C CA . SER A 1 42 ? 12.639 6.145 2.428 1.00 0.00 42 SER A CA 11
ATOM 17715 C C . SER A 1 42 ? 11.270 5.957 3.073 1.00 0.00 42 SER A C 11
ATOM 17716 O O . SER A 1 42 ? 11.144 5.300 4.106 1.00 0.00 42 SER A O 11
ATOM 17724 N N . VAL A 1 43 ? 10.246 6.538 2.455 1.00 0.00 43 VAL A N 11
ATOM 17725 C CA . VAL A 1 43 ? 8.885 6.434 2.968 1.00 0.00 43 VAL A CA 11
ATOM 17726 C C . VAL A 1 43 ? 7.995 5.648 2.010 1.00 0.00 43 VAL A C 11
ATOM 17727 O O . VAL A 1 43 ? 7.948 5.936 0.813 1.00 0.00 43 VAL A O 11
ATOM 17740 N N . ILE A 1 44 ? 7.292 4.656 2.544 1.00 0.00 44 ILE A N 11
ATOM 17741 C CA . ILE A 1 44 ? 6.403 3.828 1.736 1.00 0.00 44 ILE A CA 11
ATOM 17742 C C . ILE A 1 44 ? 5.031 4.475 1.588 1.00 0.00 44 ILE A C 11
ATOM 17743 O O . ILE A 1 44 ? 4.352 4.747 2.578 1.00 0.00 44 ILE A O 11
ATOM 17759 N N . THR A 1 45 ? 4.628 4.718 0.344 1.00 0.00 45 THR A N 11
ATOM 17760 C CA . THR A 1 45 ? 3.335 5.333 0.066 1.00 0.00 45 THR A CA 11
ATOM 17761 C C . THR A 1 45 ? 2.473 4.416 -0.795 1.00 0.00 45 THR A C 11
ATOM 17762 O O . THR A 1 45 ? 2.885 3.311 -1.147 1.00 0.00 45 THR A O 11
ATOM 17773 N N . ILE A 1 46 ? 1.275 4.883 -1.131 1.00 0.00 46 ILE A N 11
ATOM 17774 C CA . ILE A 1 46 ? 0.355 4.105 -1.952 1.00 0.00 46 ILE A CA 11
ATOM 17775 C C . ILE A 1 46 ? 0.506 4.456 -3.429 1.00 0.00 46 ILE A C 11
ATOM 17776 O O . ILE A 1 46 ? 0.723 5.615 -3.782 1.00 0.00 46 ILE A O 11
ATOM 17792 N N . ASP A 1 47 ? 0.387 3.448 -4.286 1.00 0.00 47 ASP A N 11
ATOM 17793 C CA . ASP A 1 47 ? 0.509 3.651 -5.725 1.00 0.00 47 ASP A CA 11
ATOM 17794 C C . ASP A 1 47 ? -0.863 3.660 -6.391 1.00 0.00 47 ASP A C 11
ATOM 17795 O O . ASP A 1 47 ? -1.306 4.685 -6.908 1.00 0.00 47 ASP A O 11
ATOM 17804 N N . ARG A 1 48 ? -1.530 2.511 -6.376 1.00 0.00 48 ARG A N 11
ATOM 17805 C CA . ARG A 1 48 ? -2.853 2.386 -6.978 1.00 0.00 48 ARG A CA 11
ATOM 17806 C C . ARG A 1 48 ? -3.630 1.234 -6.350 1.00 0.00 48 ARG A C 11
ATOM 17807 O O . ARG A 1 48 ? -3.042 0.280 -5.842 1.00 0.00 48 ARG A O 11
ATOM 17828 N N . ILE A 1 49 ? -4.955 1.330 -6.388 1.00 0.00 49 ILE A N 11
ATOM 17829 C CA . ILE A 1 49 ? -5.812 0.296 -5.823 1.00 0.00 49 ILE A CA 11
ATOM 17830 C C . ILE A 1 49 ? -6.393 -0.594 -6.917 1.00 0.00 49 ILE A C 11
ATOM 17831 O O . ILE A 1 49 ? -6.445 -0.206 -8.084 1.00 0.00 49 ILE A O 11
ATOM 17847 N N . LYS A 1 50 ? -6.831 -1.788 -6.531 1.00 0.00 50 LYS A N 11
ATOM 17848 C CA . LYS A 1 50 ? -7.408 -2.733 -7.479 1.00 0.00 50 LYS A CA 11
ATOM 17849 C C . LYS A 1 50 ? -8.871 -2.392 -7.765 1.00 0.00 50 LYS A C 11
ATOM 17850 O O . LYS A 1 50 ? -9.722 -2.494 -6.882 1.00 0.00 50 LYS A O 11
ATOM 17869 N N . PRO A 1 51 ? -9.187 -1.981 -9.007 1.00 0.00 51 PRO A N 11
ATOM 17870 C CA . PRO A 1 51 ? -10.557 -1.627 -9.395 1.00 0.00 51 PRO A CA 11
ATOM 17871 C C . PRO A 1 51 ? -11.560 -2.719 -9.038 1.00 0.00 51 PRO A C 11
ATOM 17872 O O . PRO A 1 51 ? -11.237 -3.907 -9.068 1.00 0.00 51 PRO A O 11
ATOM 17883 N N . ALA A 1 52 ? -12.778 -2.309 -8.700 1.00 0.00 52 ALA A N 11
ATOM 17884 C CA . ALA A 1 52 ? -13.830 -3.252 -8.338 1.00 0.00 52 ALA A CA 11
ATOM 17885 C C . ALA A 1 52 ? -13.436 -4.070 -7.112 1.00 0.00 52 ALA A C 11
ATOM 17886 O O . ALA A 1 52 ? -13.791 -5.244 -6.998 1.00 0.00 52 ALA A O 11
ATOM 17893 N N . SER A 1 53 ? -12.702 -3.444 -6.199 1.00 0.00 53 SER A N 11
ATOM 17894 C CA . SER A 1 53 ? -12.261 -4.114 -4.981 1.00 0.00 53 SER A CA 11
ATOM 17895 C C . SER A 1 53 ? -12.931 -3.508 -3.753 1.00 0.00 53 SER A C 11
ATOM 17896 O O . SER A 1 53 ? -13.746 -2.592 -3.866 1.00 0.00 53 SER A O 11
ATOM 17904 N N . VAL A 1 54 ? -12.581 -4.024 -2.579 1.00 0.00 54 VAL A N 11
ATOM 17905 C CA . VAL A 1 54 ? -13.148 -3.533 -1.329 1.00 0.00 54 VAL A CA 11
ATOM 17906 C C . VAL A 1 54 ? -12.544 -2.188 -0.940 1.00 0.00 54 VAL A C 11
ATOM 17907 O O . VAL A 1 54 ? -13.196 -1.367 -0.295 1.00 0.00 54 VAL A O 11
ATOM 17920 N N . VAL A 1 55 ? -11.295 -1.968 -1.338 1.00 0.00 55 VAL A N 11
ATOM 17921 C CA . VAL A 1 55 ? -10.604 -0.722 -1.031 1.00 0.00 55 VAL A CA 11
ATOM 17922 C C . VAL A 1 55 ? -10.936 0.358 -2.054 1.00 0.00 55 VAL A C 11
ATOM 17923 O O . VAL A 1 55 ? -11.148 1.518 -1.699 1.00 0.00 55 VAL A O 11
ATOM 17936 N N . ASP A 1 56 ? -10.979 -0.030 -3.324 1.00 0.00 56 ASP A N 11
ATOM 17937 C CA . ASP A 1 56 ? -11.285 0.907 -4.400 1.00 0.00 56 ASP A CA 11
ATOM 17938 C C . ASP A 1 56 ? -12.722 1.406 -4.293 1.00 0.00 56 ASP A C 11
ATOM 17939 O O . ASP A 1 56 ? -12.998 2.586 -4.514 1.00 0.00 56 ASP A O 11
ATOM 17948 N N . ARG A 1 57 ? -13.635 0.501 -3.955 1.00 0.00 57 ARG A N 11
ATOM 17949 C CA . ARG A 1 57 ? -15.044 0.850 -3.820 1.00 0.00 57 ARG A CA 11
ATOM 17950 C C . ARG A 1 57 ? -15.285 1.656 -2.549 1.00 0.00 57 ARG A C 11
ATOM 17951 O O . ARG A 1 57 ? -15.953 2.691 -2.574 1.00 0.00 57 ARG A O 11
ATOM 17972 N N . SER A 1 58 ? -14.737 1.177 -1.437 1.00 0.00 58 SER A N 11
ATOM 17973 C CA . SER A 1 58 ? -14.892 1.854 -0.155 1.00 0.00 58 SER A CA 11
ATOM 17974 C C . SER A 1 58 ? -14.101 3.158 -0.130 1.00 0.00 58 SER A C 11
ATOM 17975 O O . SER A 1 58 ? -14.532 4.146 0.465 1.00 0.00 58 SER A O 11
ATOM 17983 N N . GLY A 1 59 ? -12.942 3.154 -0.780 1.00 0.00 59 GLY A N 11
ATOM 17984 C CA . GLY A 1 59 ? -12.110 4.341 -0.822 1.00 0.00 59 GLY A CA 11
ATOM 17985 C C . GLY A 1 59 ? -11.289 4.518 0.441 1.00 0.00 59 GLY A C 11
ATOM 17986 O O . GLY A 1 59 ? -11.179 5.626 0.968 1.00 0.00 59 GLY A O 11
ATOM 17990 N N . ALA A 1 60 ? -10.712 3.424 0.928 1.00 0.00 60 ALA A N 11
ATOM 17991 C CA . ALA A 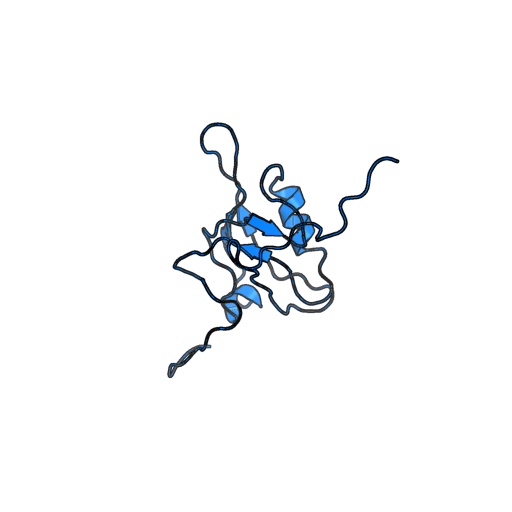1 60 ? -9.897 3.464 2.136 1.00 0.00 60 ALA A CA 11
ATOM 17992 C C . ALA A 1 60 ? -8.461 3.866 1.818 1.00 0.00 60 ALA A C 11
ATOM 17993 O O . ALA A 1 60 ? -7.820 4.579 2.590 1.00 0.00 60 ALA A O 11
ATOM 18000 N N . LEU A 1 61 ? -7.961 3.403 0.677 1.00 0.00 61 LEU A N 11
ATOM 18001 C CA . LEU A 1 61 ? -6.600 3.713 0.256 1.00 0.00 61 LEU A CA 11
ATOM 18002 C C . LEU A 1 61 ? -6.602 4.548 -1.021 1.00 0.00 61 LEU A C 11
ATOM 18003 O O . LEU A 1 61 ? -7.237 4.185 -2.011 1.00 0.00 61 LEU A O 11
ATOM 18019 N N . HIS A 1 62 ? -5.887 5.669 -0.990 1.00 0.00 62 HIS A N 11
ATOM 18020 C CA . HIS A 1 62 ? -5.806 6.555 -2.146 1.00 0.00 62 HIS A CA 11
ATOM 18021 C C . HIS A 1 62 ? -4.350 6.819 -2.527 1.00 0.00 62 HIS A C 11
ATOM 18022 O O . HIS A 1 62 ? -3.491 6.964 -1.658 1.00 0.00 62 HIS A O 11
ATOM 18037 N N . PRO A 1 63 ? -4.051 6.884 -3.838 1.00 0.00 63 PRO A N 11
ATOM 18038 C CA . PRO A 1 63 ? -2.689 7.133 -4.323 1.00 0.00 63 PRO A CA 11
ATOM 18039 C C . PRO A 1 63 ? -2.092 8.409 -3.738 1.00 0.00 63 PRO A C 11
ATOM 18040 O O . PRO A 1 63 ? -2.681 9.485 -3.839 1.00 0.00 63 PRO A O 11
ATOM 18051 N N . GLY A 1 64 ? -0.919 8.281 -3.125 1.00 0.00 64 GLY A N 11
ATOM 18052 C CA . GLY A 1 64 ? -0.263 9.432 -2.534 1.00 0.00 64 GLY A CA 11
ATOM 18053 C C . GLY A 1 64 ? -0.243 9.376 -1.019 1.00 0.00 64 GLY A C 11
ATOM 18054 O O . GLY A 1 64 ? 0.625 9.971 -0.380 1.00 0.00 64 GLY A O 11
ATOM 18058 N N . ASP A 1 65 ? -1.202 8.658 -0.441 1.00 0.00 65 ASP A N 11
ATOM 18059 C CA . ASP A 1 65 ? -1.292 8.526 1.009 1.00 0.00 65 ASP A CA 11
ATOM 18060 C C . ASP A 1 65 ? 0.004 7.966 1.589 1.00 0.00 65 ASP A C 11
ATOM 18061 O O . ASP A 1 65 ? 0.576 7.017 1.053 1.00 0.00 65 ASP A O 11
ATOM 18070 N N . HIS A 1 66 ? 0.460 8.560 2.688 1.00 0.00 66 HIS A N 11
ATOM 18071 C CA . HIS A 1 66 ? 1.687 8.122 3.340 1.00 0.00 66 HIS A CA 11
ATOM 18072 C C . HIS A 1 66 ? 1.384 7.129 4.458 1.00 0.00 66 HIS A C 11
ATOM 18073 O O . HIS A 1 66 ? 0.744 7.475 5.451 1.00 0.00 66 HIS A O 11
ATOM 18088 N N . ILE A 1 67 ? 1.849 5.895 4.291 1.00 0.00 67 ILE A N 11
ATOM 18089 C CA . ILE A 1 67 ? 1.627 4.854 5.286 1.00 0.00 67 ILE A CA 11
ATOM 18090 C C . ILE A 1 67 ? 2.662 4.936 6.404 1.00 0.00 67 ILE A C 11
ATOM 18091 O O . ILE A 1 67 ? 3.859 4.776 6.166 1.00 0.00 67 ILE A O 11
ATOM 18107 N N . LEU A 1 68 ? 2.194 5.189 7.622 1.00 0.00 68 LEU A N 11
ATOM 18108 C CA . LEU A 1 68 ? 3.080 5.294 8.775 1.00 0.00 68 LEU A CA 11
ATOM 18109 C C . LEU A 1 68 ? 3.327 3.923 9.398 1.00 0.00 68 LEU A C 11
ATOM 18110 O O . LEU A 1 68 ? 4.398 3.664 9.945 1.00 0.00 68 LEU A O 11
ATOM 18126 N N . SER A 1 69 ? 2.327 3.050 9.311 1.00 0.00 69 SER A N 11
ATOM 18127 C CA . SER A 1 69 ? 2.438 1.706 9.867 1.00 0.00 69 SER A CA 11
ATOM 18128 C C . SER A 1 69 ? 1.326 0.806 9.339 1.00 0.00 69 SER A C 11
ATOM 18129 O O . SER A 1 69 ? 0.277 1.285 8.908 1.00 0.00 69 SER A O 11
ATOM 18137 N N . ILE A 1 70 ? 1.562 -0.502 9.376 1.00 0.00 70 ILE A N 11
ATOM 18138 C CA . ILE A 1 70 ? 0.581 -1.470 8.901 1.00 0.00 70 ILE A CA 11
ATOM 18139 C C . ILE A 1 70 ? 0.601 -2.735 9.753 1.00 0.00 70 ILE A C 11
ATOM 18140 O O . ILE A 1 70 ? 1.633 -3.396 9.875 1.00 0.00 70 ILE A O 11
ATOM 18156 N N . ASP A 1 71 ? -0.545 -3.066 10.339 1.00 0.00 71 ASP A N 11
ATOM 18157 C CA . ASP A 1 71 ? -0.658 -4.252 11.180 1.00 0.00 71 ASP A CA 11
ATOM 18158 C C . ASP A 1 71 ? 0.301 -4.173 12.363 1.00 0.00 71 ASP A C 11
ATOM 18159 O O . ASP A 1 71 ? 0.773 -5.196 12.863 1.00 0.00 71 ASP A O 11
ATOM 18168 N N . GLY A 1 72 ? 0.588 -2.954 12.807 1.00 0.00 72 GLY A N 11
ATOM 18169 C CA . GLY A 1 72 ? 1.491 -2.764 13.927 1.00 0.00 72 GLY A CA 11
ATOM 18170 C C . GLY A 1 72 ? 2.949 -2.733 13.505 1.00 0.00 72 GLY A C 11
ATOM 18171 O O . GLY A 1 72 ? 3.844 -2.832 14.344 1.00 0.00 72 GLY A O 11
ATOM 18175 N N . THR A 1 73 ? 3.189 -2.595 12.204 1.00 0.00 73 THR A N 11
ATOM 18176 C CA . THR A 1 73 ? 4.550 -2.551 11.680 1.00 0.00 73 THR A CA 11
ATOM 18177 C C . THR A 1 73 ? 4.979 -1.114 11.404 1.00 0.00 73 THR A C 11
ATOM 18178 O O . THR A 1 73 ? 4.200 -0.312 10.890 1.00 0.00 73 THR A O 11
ATOM 18189 N N . SER A 1 74 ? 6.223 -0.797 11.748 1.00 0.00 74 SER A N 11
ATOM 18190 C CA . SER A 1 74 ? 6.755 0.544 11.535 1.00 0.00 74 SER A CA 11
ATOM 18191 C C . SER A 1 74 ? 7.236 0.717 10.099 1.00 0.00 74 SER A C 11
ATOM 18192 O O . SER A 1 74 ? 7.957 -0.128 9.568 1.00 0.00 74 SER A O 11
ATOM 18200 N N . MET A 1 75 ? 6.831 1.819 9.473 1.00 0.00 75 MET A N 11
ATOM 18201 C CA . MET A 1 75 ? 7.222 2.103 8.097 1.00 0.00 75 MET A CA 11
ATOM 18202 C C . MET A 1 75 ? 8.390 3.081 8.054 1.00 0.00 75 MET A C 11
ATOM 18203 O O . MET A 1 75 ? 8.509 3.882 7.126 1.00 0.00 75 MET A O 11
ATOM 18217 N N . GLU A 1 76 ? 9.250 3.012 9.065 1.00 0.00 76 GLU A N 11
ATOM 18218 C CA . GLU A 1 76 ? 10.410 3.892 9.143 1.00 0.00 76 GLU A CA 11
ATOM 18219 C C . GLU A 1 76 ? 11.585 3.315 8.360 1.00 0.00 76 GLU A C 11
ATOM 18220 O O . GLU A 1 76 ? 12.402 4.055 7.811 1.00 0.00 76 GLU A O 11
ATOM 18232 N N . HIS A 1 77 ? 11.663 1.989 8.312 1.00 0.00 77 HIS A N 11
ATOM 18233 C CA . HIS A 1 77 ? 12.738 1.312 7.596 1.00 0.00 77 HIS A CA 11
ATOM 18234 C C . HIS A 1 77 ? 12.221 0.057 6.898 1.00 0.00 77 HIS A C 11
ATOM 18235 O O . HIS A 1 77 ? 12.943 -0.932 6.764 1.00 0.00 77 HIS A O 11
ATOM 18250 N N . CYS A 1 78 ? 10.968 0.104 6.458 1.00 0.00 78 CYS A N 11
ATOM 18251 C CA . CYS A 1 78 ? 10.355 -1.029 5.775 1.00 0.00 78 CYS A CA 11
ATOM 18252 C C . CYS A 1 78 ? 10.564 -0.933 4.267 1.00 0.00 78 CYS A C 11
ATOM 18253 O O . CYS A 1 78 ? 11.236 -0.024 3.780 1.00 0.00 78 CYS A O 11
ATOM 18261 N N . SER A 1 79 ? 9.986 -1.877 3.533 1.00 0.00 79 SER A N 11
ATOM 18262 C CA . SER A 1 79 ? 10.109 -1.899 2.080 1.00 0.00 79 SER A CA 11
ATOM 18263 C C . SER A 1 79 ? 8.747 -2.093 1.420 1.00 0.00 79 SER A C 11
ATOM 18264 O O . SER A 1 79 ? 7.712 -2.046 2.084 1.00 0.00 79 SER A O 11
ATOM 18272 N N . LEU A 1 80 ? 8.757 -2.312 0.109 1.00 0.00 80 LEU A N 11
ATOM 18273 C CA . LEU A 1 80 ? 7.524 -2.514 -0.642 1.00 0.00 80 LEU A CA 11
ATOM 18274 C C . LEU A 1 80 ? 7.003 -3.936 -0.458 1.00 0.00 80 LEU A C 11
ATOM 18275 O O . LEU A 1 80 ? 5.826 -4.143 -0.162 1.00 0.00 80 LEU A O 11
ATOM 18291 N N . LEU A 1 81 ? 7.887 -4.912 -0.635 1.00 0.00 81 LEU A N 11
ATOM 18292 C CA . LEU A 1 81 ? 7.517 -6.315 -0.487 1.00 0.00 81 LEU A CA 11
ATOM 18293 C C . LEU A 1 81 ? 7.008 -6.598 0.923 1.00 0.00 81 LEU A C 11
ATOM 18294 O O . LEU A 1 81 ? 5.966 -7.228 1.103 1.00 0.00 81 LEU A O 11
ATOM 18310 N N . GLU A 1 82 ? 7.752 -6.128 1.919 1.00 0.00 82 GLU A N 11
ATOM 18311 C CA . GLU A 1 82 ? 7.379 -6.330 3.314 1.00 0.00 82 GLU A CA 11
ATOM 18312 C C . GLU A 1 82 ? 6.022 -5.700 3.610 1.00 0.00 82 GLU A C 11
ATOM 18313 O O . GLU A 1 82 ? 5.142 -6.338 4.189 1.00 0.00 82 GLU A O 11
ATOM 18325 N N . ALA A 1 83 ? 5.858 -4.444 3.208 1.00 0.00 83 ALA A N 11
ATOM 18326 C CA . ALA A 1 83 ? 4.609 -3.727 3.430 1.00 0.00 83 ALA A CA 11
ATOM 18327 C C . ALA A 1 83 ? 3.442 -4.433 2.749 1.00 0.00 83 ALA A C 11
ATOM 18328 O O . ALA A 1 83 ? 2.410 -4.687 3.368 1.00 0.00 83 ALA A O 11
ATOM 18335 N N . THR A 1 84 ? 3.615 -4.748 1.470 1.00 0.00 84 THR A N 11
ATOM 18336 C CA . THR A 1 84 ? 2.575 -5.425 0.703 1.00 0.00 84 THR A CA 11
ATOM 18337 C C . THR A 1 84 ? 2.248 -6.786 1.311 1.00 0.00 84 THR A C 11
ATOM 18338 O O . THR A 1 84 ? 1.099 -7.226 1.289 1.00 0.00 84 THR A O 11
ATOM 18349 N N . LYS A 1 85 ? 3.266 -7.445 1.854 1.00 0.00 85 LYS A N 11
ATOM 18350 C CA . LYS A 1 85 ? 3.085 -8.755 2.470 1.00 0.00 85 LYS A CA 11
ATOM 18351 C C . LYS A 1 85 ? 2.167 -8.663 3.684 1.00 0.00 85 LYS A C 11
ATOM 18352 O O . LYS A 1 85 ? 1.400 -9.585 3.966 1.00 0.00 85 LYS A O 11
ATOM 18371 N N . LEU A 1 86 ? 2.251 -7.547 4.400 1.00 0.00 86 LEU A N 11
ATOM 18372 C CA . LEU A 1 86 ? 1.427 -7.335 5.585 1.00 0.00 86 LEU A CA 11
ATOM 18373 C C . LEU A 1 86 ? -0.056 -7.349 5.226 1.00 0.00 86 LEU A C 11
ATOM 18374 O O . LEU A 1 86 ? -0.857 -8.013 5.883 1.00 0.00 86 LEU A O 11
ATOM 18390 N N . LEU A 1 87 ? -0.413 -6.613 4.179 1.00 0.00 87 LEU A N 11
ATOM 18391 C CA . LEU A 1 87 ? -1.799 -6.540 3.733 1.00 0.00 87 LEU A CA 11
ATOM 18392 C C . LEU A 1 87 ? -2.321 -7.922 3.351 1.00 0.00 87 LEU A C 11
ATOM 18393 O O . LEU A 1 87 ? -3.508 -8.212 3.503 1.00 0.00 87 LEU A O 11
ATOM 18409 N N . ALA A 1 88 ? -1.427 -8.770 2.855 1.00 0.00 88 ALA A N 11
ATOM 18410 C CA . ALA A 1 88 ? -1.797 -10.121 2.452 1.00 0.00 88 ALA A CA 11
ATOM 18411 C C . ALA A 1 88 ? -2.083 -10.998 3.666 1.00 0.00 88 ALA A C 11
ATOM 18412 O O . ALA A 1 88 ? -2.905 -11.913 3.604 1.00 0.00 88 ALA A O 11
ATOM 18419 N N . SER A 1 89 ? -1.401 -10.713 4.771 1.00 0.00 89 SER A N 11
ATOM 18420 C CA . SER A 1 89 ? -1.582 -11.477 6.000 1.00 0.00 89 SER A CA 11
ATOM 18421 C C . SER A 1 89 ? -2.584 -10.792 6.923 1.00 0.00 89 SER A C 11
ATOM 18422 O O . SER A 1 89 ? -2.203 -10.126 7.885 1.00 0.00 89 SER A O 11
ATOM 18430 N N . ILE A 1 90 ? -3.869 -10.963 6.623 1.00 0.00 90 ILE A N 11
ATOM 18431 C CA . ILE A 1 90 ? -4.927 -10.363 7.427 1.00 0.00 90 ILE A CA 11
ATOM 18432 C C . ILE A 1 90 ? -6.074 -11.343 7.644 1.00 0.00 90 ILE A C 11
ATOM 18433 O O . ILE A 1 90 ? -6.486 -12.047 6.721 1.00 0.00 90 ILE A O 11
ATOM 18449 N N . SER A 1 91 ? -6.586 -11.385 8.870 1.00 0.00 91 SER A N 11
ATOM 18450 C CA . SER A 1 91 ? -7.686 -12.280 9.208 1.00 0.00 91 SER A CA 11
ATOM 18451 C C . SER A 1 91 ? -8.987 -11.809 8.566 1.00 0.00 91 SER A C 11
ATOM 18452 O O . SER A 1 91 ? -9.763 -12.614 8.050 1.00 0.00 91 SER A O 11
ATOM 18460 N N . GLU A 1 92 ? -9.220 -10.502 8.602 1.00 0.00 92 GLU A N 11
ATOM 18461 C CA . GLU A 1 92 ? -10.427 -9.924 8.023 1.00 0.00 92 GLU A CA 11
ATOM 18462 C C . GLU A 1 92 ? -10.254 -8.427 7.786 1.00 0.00 92 GLU A C 11
ATOM 18463 O O . GLU A 1 92 ? -10.476 -7.933 6.681 1.00 0.00 92 GLU A O 11
ATOM 18475 N N . LYS A 1 93 ? -9.856 -7.710 8.832 1.00 0.00 93 LYS A N 11
ATOM 18476 C CA . LYS A 1 93 ? -9.653 -6.268 8.739 1.00 0.00 93 LYS A CA 11
ATOM 18477 C C . LYS A 1 93 ? -8.170 -5.921 8.808 1.00 0.00 93 LYS A C 11
ATOM 18478 O O . LYS A 1 93 ? -7.486 -6.266 9.771 1.00 0.00 93 LYS A O 11
ATOM 18497 N N . VAL A 1 94 ? -7.679 -5.236 7.780 1.00 0.00 94 VAL A N 11
ATOM 18498 C CA . VAL A 1 94 ? -6.277 -4.842 7.725 1.00 0.00 94 VAL A CA 11
ATOM 18499 C C . VAL A 1 94 ? -6.059 -3.491 8.399 1.00 0.00 94 VAL A C 11
ATOM 18500 O O . VAL A 1 94 ? -6.626 -2.480 7.985 1.00 0.00 94 VAL A O 11
ATOM 18513 N N . ARG A 1 95 ? -5.233 -3.482 9.440 1.00 0.00 95 ARG A N 11
ATOM 18514 C CA . ARG A 1 95 ? -4.939 -2.255 10.173 1.00 0.00 95 ARG A CA 11
ATOM 18515 C C . ARG A 1 95 ? -3.912 -1.408 9.428 1.00 0.00 95 ARG A C 11
ATOM 18516 O O . ARG A 1 95 ? -2.707 -1.558 9.628 1.00 0.00 95 ARG A O 11
ATOM 18537 N N . LEU A 1 96 ? -4.398 -0.519 8.569 1.00 0.00 96 LEU A N 11
ATOM 18538 C CA . LEU A 1 96 ? -3.522 0.351 7.794 1.00 0.00 96 LEU A CA 11
ATOM 18539 C C . LEU A 1 96 ? -3.404 1.725 8.444 1.00 0.00 96 LEU A C 11
ATOM 18540 O O . LEU A 1 96 ? -4.380 2.471 8.525 1.00 0.00 96 LEU A O 11
ATOM 18556 N N . GLU A 1 97 ? -2.202 2.054 8.906 1.00 0.00 97 GLU A N 11
ATOM 18557 C CA . GLU A 1 97 ? -1.955 3.339 9.549 1.00 0.00 97 GLU A CA 11
ATOM 18558 C C . GLU A 1 97 ? -1.369 4.339 8.557 1.00 0.00 97 GLU A C 11
ATOM 18559 O O . GLU A 1 97 ? -0.178 4.294 8.246 1.00 0.00 97 GLU A O 11
ATOM 18571 N N . ILE A 1 98 ? -2.213 5.238 8.063 1.00 0.00 98 ILE A N 11
ATOM 18572 C CA . ILE A 1 98 ? -1.778 6.248 7.104 1.00 0.00 98 ILE A CA 11
ATOM 18573 C C . ILE A 1 98 ? -1.812 7.641 7.722 1.00 0.00 98 ILE A C 11
ATOM 18574 O O . ILE A 1 98 ? -2.742 7.986 8.451 1.00 0.00 98 ILE A O 11
ATOM 18590 N N . LEU A 1 99 ? -0.792 8.441 7.424 1.00 0.00 99 LEU A N 11
ATOM 18591 C CA . LEU A 1 99 ? -0.704 9.799 7.948 1.00 0.00 99 LEU A CA 11
ATOM 18592 C C . LEU A 1 99 ? -1.947 10.608 7.581 1.00 0.00 99 LEU A C 11
ATOM 18593 O O . LEU A 1 99 ? -2.446 10.515 6.459 1.00 0.00 99 LEU A O 11
ATOM 18609 N N . PRO A 1 100 ? -2.468 11.416 8.522 1.00 0.00 100 PRO A N 11
ATOM 18610 C CA . PRO A 1 100 ? -3.659 12.239 8.284 1.00 0.00 100 PRO A CA 11
ATOM 18611 C C . PRO A 1 100 ? -3.543 13.072 7.013 1.00 0.00 100 PRO A C 11
ATOM 18612 O O . PRO A 1 100 ? -2.886 14.114 6.999 1.00 0.00 100 PRO A O 11
ATOM 18623 N N . VAL A 1 101 ? -4.186 12.607 5.947 1.00 0.00 101 VAL A N 11
ATOM 18624 C CA . VAL A 1 101 ? -4.156 13.310 4.670 1.00 0.00 101 VAL A CA 11
ATOM 18625 C C . VAL A 1 101 ? -5.530 13.875 4.322 1.00 0.00 101 VAL A C 11
ATOM 18626 O O . VAL A 1 101 ? -6.552 13.377 4.793 1.00 0.00 101 VAL A O 11
ATOM 18639 N N . PRO A 1 102 ? -5.572 14.927 3.486 1.00 0.00 102 PRO A N 11
ATOM 18640 C CA . PRO A 1 102 ? -6.831 15.560 3.076 1.00 0.00 102 PRO A CA 11
ATOM 18641 C C . PRO A 1 102 ? -7.687 14.640 2.211 1.00 0.00 102 PRO A C 11
ATOM 18642 O O . PRO A 1 102 ? -8.909 14.773 2.169 1.00 0.00 102 PRO A O 11
ATOM 18653 N N . GLN A 1 103 ? -7.036 13.707 1.522 1.00 0.00 103 GLN A N 11
ATOM 18654 C CA . GLN A 1 103 ? -7.738 12.766 0.658 1.00 0.00 103 GLN A CA 11
ATOM 18655 C C . GLN A 1 103 ? -8.639 11.845 1.475 1.00 0.00 103 GLN A C 11
ATOM 18656 O O . GLN A 1 103 ? -9.750 11.516 1.057 1.00 0.00 103 GLN A O 11
ATOM 18670 N N . SER A 1 104 ? -8.152 11.430 2.640 1.00 0.00 104 SER A N 11
ATOM 18671 C CA . SER A 1 104 ? -8.914 10.545 3.514 1.00 0.00 104 SER A CA 11
ATOM 18672 C C . SER A 1 104 ? -8.832 11.009 4.965 1.00 0.00 104 SER A C 11
ATOM 18673 O O . SER A 1 104 ? -7.750 11.304 5.473 1.00 0.00 104 SER A O 11
ATOM 18681 N N . GLN A 1 105 ? -9.983 11.070 5.627 1.00 0.00 105 GLN A N 11
ATOM 18682 C CA . GLN A 1 105 ? -10.042 11.496 7.021 1.00 0.00 105 GLN A CA 11
ATOM 18683 C C . GLN A 1 105 ? -11.234 10.863 7.732 1.00 0.00 105 GLN A C 11
ATOM 18684 O O . GLN A 1 105 ? -11.815 11.454 8.643 1.00 0.00 105 GLN A O 11
ATOM 18698 N N . ARG A 1 106 ? -11.595 9.655 7.308 1.00 0.00 106 ARG A N 11
ATOM 18699 C CA . ARG A 1 106 ? -12.718 8.939 7.903 1.00 0.00 106 ARG A CA 11
ATOM 18700 C C . ARG A 1 106 ? -12.616 7.440 7.622 1.00 0.00 106 ARG A C 11
ATOM 18701 O O . ARG A 1 106 ? -12.947 6.984 6.527 1.00 0.00 106 ARG A O 11
ATOM 18722 N N . PRO A 1 107 ? -12.156 6.650 8.610 1.00 0.00 107 PRO A N 11
ATOM 18723 C CA . PRO A 1 107 ? -12.015 5.197 8.456 1.00 0.00 107 PRO A CA 11
ATOM 18724 C C . PRO A 1 107 ? -13.273 4.549 7.889 1.00 0.00 107 PRO A C 11
ATOM 18725 O O . PRO A 1 107 ? -13.232 3.905 6.840 1.00 0.00 107 PRO A O 11
ATOM 18736 N N . LEU A 1 108 ? -14.390 4.722 8.588 1.00 0.00 108 LEU A N 11
ATOM 18737 C CA . LEU A 1 108 ? -15.660 4.152 8.153 1.00 0.00 108 LEU A CA 11
ATOM 18738 C C . LEU A 1 108 ? -16.799 5.145 8.357 1.00 0.00 108 LEU A C 11
ATOM 18739 O O . LEU A 1 108 ? -16.635 6.166 9.025 1.00 0.00 108 LEU A O 11
ATOM 18755 N N . ARG A 1 109 ? -17.956 4.838 7.777 1.00 0.00 109 ARG A N 11
ATOM 18756 C CA . ARG A 1 109 ? -19.124 5.703 7.895 1.00 0.00 109 ARG A CA 11
ATOM 18757 C C . ARG A 1 109 ? -20.406 4.877 7.976 1.00 0.00 109 ARG A C 11
ATOM 18758 O O . ARG A 1 109 ? -20.581 3.916 7.227 1.00 0.00 109 ARG A O 11
ATOM 18779 N N . PRO A 1 110 ? -21.326 5.239 8.889 1.00 0.00 110 PRO A N 11
ATOM 18780 C CA . PRO A 1 110 ? -22.592 4.523 9.059 1.00 0.00 110 PRO A CA 11
ATOM 18781 C C . PRO A 1 110 ? -23.583 4.822 7.938 1.00 0.00 110 PRO A C 11
ATOM 18782 O O . PRO A 1 110 ? -23.787 5.979 7.570 1.00 0.00 110 PRO A O 11
ATOM 18793 N N . SER A 1 111 ? -24.196 3.772 7.401 1.00 0.00 111 SER A N 11
ATOM 18794 C CA . SER A 1 111 ? -25.166 3.924 6.323 1.00 0.00 111 SER A CA 11
ATOM 18795 C C . SER A 1 111 ? -26.585 3.683 6.828 1.00 0.00 111 SER A C 11
ATOM 18796 O O . SER A 1 111 ? -26.800 2.902 7.755 1.00 0.00 111 SER A O 11
ATOM 18804 N N . SER A 1 112 ? -27.549 4.360 6.212 1.00 0.00 112 SER A N 11
ATOM 18805 C CA . SER A 1 112 ? -28.947 4.222 6.599 1.00 0.00 112 SER A CA 11
ATOM 18806 C C . SER A 1 112 ? -29.869 4.602 5.445 1.00 0.00 112 SER A C 11
ATOM 18807 O O . SER A 1 112 ? -29.630 5.586 4.744 1.00 0.00 112 SER A O 11
ATOM 18815 N N . GLY A 1 113 ? -30.925 3.818 5.253 1.00 0.00 113 GLY A N 11
ATOM 18816 C CA . GLY A 1 113 ? -31.866 4.089 4.182 1.00 0.00 113 GLY A CA 11
ATOM 18817 C C . GLY A 1 113 ? -31.953 2.950 3.182 1.00 0.00 113 GLY A C 11
ATOM 18818 O O . GLY A 1 113 ? -31.134 2.863 2.267 1.00 0.00 113 GLY A O 11
ATOM 18822 N N . PRO A 1 114 ? -32.943 2.051 3.331 1.00 0.00 114 PRO A N 11
ATOM 18823 C CA . PRO A 1 114 ? -33.119 0.912 2.423 1.00 0.00 114 PRO A CA 11
ATOM 18824 C C . PRO A 1 114 ? -33.116 1.333 0.957 1.00 0.00 114 PRO A C 11
ATOM 18825 O O . PRO A 1 114 ? -33.685 2.362 0.595 1.00 0.00 114 PRO A O 11
ATOM 18836 N N . SER A 1 115 ? -32.470 0.530 0.118 1.00 0.00 115 SER A N 11
ATOM 18837 C CA . SER A 1 115 ? -32.391 0.819 -1.309 1.00 0.00 115 SER A CA 11
ATOM 18838 C C . SER A 1 115 ? -33.398 -0.020 -2.090 1.00 0.00 115 SER A C 11
ATOM 18839 O O . SER A 1 115 ? -33.583 -1.205 -1.811 1.00 0.00 115 SER A O 11
ATOM 18847 N N . SER A 1 116 ? -34.044 0.603 -3.071 1.00 0.00 116 SER A N 11
ATOM 18848 C CA . SER A 1 116 ? -35.032 -0.087 -3.893 1.00 0.00 116 SER A CA 11
ATOM 18849 C C . SER A 1 116 ? -35.415 0.757 -5.105 1.00 0.00 116 SER A C 11
ATOM 18850 O O . SER A 1 116 ? -36.560 0.727 -5.556 1.00 0.00 116 SER A O 11
ATOM 18858 N N . GLY A 1 117 ? -34.452 1.509 -5.626 1.00 0.00 117 GLY A N 11
ATOM 18859 C CA . GLY A 1 117 ? -34.709 2.350 -6.779 1.00 0.00 117 GLY A CA 11
ATOM 18860 C C . GLY A 1 117 ? -33.473 2.559 -7.631 1.00 0.00 117 GLY A C 11
ATOM 18861 O O . GLY A 1 117 ? -32.366 2.654 -7.061 1.00 0.00 117 GLY A O 11
ATOM 18866 N N . GLY A 1 1 ? -1.870 18.990 39.347 1.00 0.00 1 GLY A N 12
ATOM 18867 C CA . GLY A 1 1 ? -0.911 17.891 39.644 1.00 0.00 1 GLY A CA 12
ATOM 18868 C C . GLY A 1 1 ? -1.385 16.997 40.774 1.00 0.00 1 GLY A C 12
ATOM 18869 O O . GLY A 1 1 ? -0.588 16.556 41.601 1.00 0.00 1 GLY A O 12
ATOM 18875 N N . SER A 1 2 ? -2.687 16.731 40.808 1.00 0.00 2 SER A N 12
ATOM 18876 C CA . SER A 1 2 ? -3.266 15.884 41.844 1.00 0.00 2 SER A CA 12
ATOM 18877 C C . SER A 1 2 ? -4.692 15.483 41.484 1.00 0.00 2 SER A C 12
ATOM 18878 O O . SER A 1 2 ? -5.078 14.323 41.633 1.00 0.00 2 SER A O 12
ATOM 18886 N N . SER A 1 3 ? -5.471 16.449 41.007 1.00 0.00 3 SER A N 12
ATOM 18887 C CA . SER A 1 3 ? -6.855 16.195 40.625 1.00 0.00 3 SER A CA 12
ATOM 18888 C C . SER A 1 3 ? -7.147 16.753 39.236 1.00 0.00 3 SER A C 12
ATOM 18889 O O . SER A 1 3 ? -7.486 17.926 39.085 1.00 0.00 3 SER A O 12
ATOM 18897 N N . GLY A 1 4 ? -7.013 15.902 38.223 1.00 0.00 4 GLY A N 12
ATOM 18898 C CA . GLY A 1 4 ? -7.265 16.328 36.859 1.00 0.00 4 GLY A CA 12
ATOM 18899 C C . GLY A 1 4 ? -8.140 15.350 36.099 1.00 0.00 4 GLY A C 12
ATOM 18900 O O . GLY A 1 4 ? -7.702 14.252 35.757 1.00 0.00 4 GLY A O 12
ATOM 18904 N N . SER A 1 5 ? -9.380 15.750 35.835 1.00 0.00 5 SER A N 12
ATOM 18905 C CA . SER A 1 5 ? -10.319 14.901 35.112 1.00 0.00 5 SER A CA 12
ATOM 18906 C C . SER A 1 5 ? -10.882 15.627 33.894 1.00 0.00 5 SER A C 12
ATOM 18907 O O . SER A 1 5 ? -10.982 16.855 33.883 1.00 0.00 5 SER A O 12
ATOM 18915 N N . SER A 1 6 ? -11.249 14.862 32.871 1.00 0.00 6 SER A N 12
ATOM 18916 C CA . SER A 1 6 ? -11.801 15.434 31.649 1.00 0.00 6 SER A CA 12
ATOM 18917 C C . SER A 1 6 ? -10.802 16.378 30.989 1.00 0.00 6 SER A C 12
ATOM 18918 O O . SER A 1 6 ? -11.185 17.370 30.369 1.00 0.00 6 SER A O 12
ATOM 18926 N N . GLY A 1 7 ? -9.518 16.062 31.126 1.00 0.00 7 GLY A N 12
ATOM 18927 C CA . GLY A 1 7 ? -8.484 16.892 30.538 1.00 0.00 7 GLY A CA 12
ATOM 18928 C C . GLY A 1 7 ? -7.097 16.524 31.027 1.00 0.00 7 GLY A C 12
ATOM 18929 O O . GLY A 1 7 ? -6.930 15.562 31.775 1.00 0.00 7 GLY A O 12
ATOM 18933 N N . ASP A 1 8 ? -6.098 17.292 30.602 1.00 0.00 8 ASP A N 12
ATOM 18934 C CA . ASP A 1 8 ? -4.718 17.041 31.001 1.00 0.00 8 ASP A CA 12
ATOM 18935 C C . ASP A 1 8 ? -4.262 15.659 30.545 1.00 0.00 8 ASP A C 12
ATOM 18936 O O . ASP A 1 8 ? -3.440 15.019 31.201 1.00 0.00 8 ASP A O 12
ATOM 18945 N N . THR A 1 9 ? -4.800 15.205 29.418 1.00 0.00 9 THR A N 12
ATOM 18946 C CA . THR A 1 9 ? -4.449 13.899 28.875 1.00 0.00 9 THR A CA 12
ATOM 18947 C C . THR A 1 9 ? -3.360 14.025 27.814 1.00 0.00 9 THR A C 12
ATOM 18948 O O . THR A 1 9 ? -3.343 14.983 27.041 1.00 0.00 9 THR A O 12
ATOM 18959 N N . VAL A 1 10 ? -2.454 13.053 27.784 1.00 0.00 10 VAL A N 12
ATOM 18960 C CA . VAL A 1 10 ? -1.362 13.056 26.818 1.00 0.00 10 VAL A CA 12
ATOM 18961 C C . VAL A 1 10 ? -1.361 11.778 25.986 1.00 0.00 10 VAL A C 12
ATOM 18962 O O . VAL A 1 10 ? -1.934 10.765 26.386 1.00 0.00 10 VAL A O 12
ATOM 18975 N N . ALA A 1 11 ? -0.715 11.834 24.825 1.00 0.00 11 ALA A N 12
ATOM 18976 C CA . ALA A 1 11 ? -0.640 10.682 23.935 1.00 0.00 11 ALA A CA 12
ATOM 18977 C C . ALA A 1 11 ? -2.023 10.283 23.433 1.00 0.00 11 ALA A C 12
ATOM 18978 O O . ALA A 1 11 ? -2.839 9.753 24.187 1.00 0.00 11 ALA A O 12
ATOM 18985 N N . ASN A 1 12 ? -2.280 10.542 22.155 1.00 0.00 12 ASN A N 12
ATOM 18986 C CA . ASN A 1 12 ? -3.566 10.211 21.552 1.00 0.00 12 ASN A CA 12
ATOM 18987 C C . ASN A 1 12 ? -3.424 10.012 20.046 1.00 0.00 12 ASN A C 12
ATOM 18988 O O . ASN A 1 12 ? -2.351 10.219 19.481 1.00 0.00 12 ASN A O 12
ATOM 18999 N N . ALA A 1 13 ? -4.515 9.609 19.403 1.00 0.00 13 ALA A N 12
ATOM 19000 C CA . ALA A 1 13 ? -4.512 9.382 17.962 1.00 0.00 13 ALA A CA 12
ATOM 19001 C C . ALA A 1 13 ? -4.514 10.703 17.200 1.00 0.00 13 ALA A C 12
ATOM 19002 O O . ALA A 1 13 ? -5.463 11.016 16.480 1.00 0.00 13 ALA A O 12
ATOM 19009 N N . SER A 1 14 ? -3.445 11.475 17.361 1.00 0.00 14 SER A N 12
ATOM 19010 C CA . SER A 1 14 ? -3.322 12.763 16.689 1.00 0.00 14 SER A CA 12
ATOM 19011 C C . SER A 1 14 ? -2.416 12.655 15.467 1.00 0.00 14 SER A C 12
ATOM 19012 O O . SER A 1 14 ? -2.783 13.075 14.370 1.00 0.00 14 SER A O 12
ATOM 19020 N N . GLY A 1 15 ? -1.229 12.088 15.666 1.00 0.00 15 GLY A N 12
ATOM 19021 C CA . GLY A 1 15 ? -0.290 11.936 14.571 1.00 0.00 15 GLY A CA 12
ATOM 19022 C C . GLY A 1 15 ? -0.825 11.042 13.466 1.00 0.00 15 GLY A C 12
ATOM 19023 O O . GLY A 1 15 ? -1.606 11.493 12.629 1.00 0.00 15 GLY A O 12
ATOM 19027 N N . PRO A 1 16 ? -0.423 9.758 13.436 1.00 0.00 16 PRO A N 12
ATOM 19028 C CA . PRO A 1 16 ? -0.883 8.813 12.411 1.00 0.00 16 PRO A CA 12
ATOM 19029 C C . PRO A 1 16 ? -2.403 8.709 12.361 1.00 0.00 16 PRO A C 12
ATOM 19030 O O . PRO A 1 16 ? -3.106 9.360 13.134 1.00 0.00 16 PRO A O 12
ATOM 19041 N N . LEU A 1 17 ? -2.905 7.885 11.446 1.00 0.00 17 LEU A N 12
ATOM 19042 C CA . LEU A 1 17 ? -4.344 7.696 11.296 1.00 0.00 17 LEU A CA 12
ATOM 19043 C C . LEU A 1 17 ? -4.664 6.258 10.898 1.00 0.00 17 LEU A C 12
ATOM 19044 O O . LEU A 1 17 ? -4.102 5.730 9.937 1.00 0.00 17 LEU A O 12
ATOM 19060 N N . MET A 1 18 ? -5.569 5.631 11.640 1.00 0.00 18 MET A N 12
ATOM 19061 C CA . MET A 1 18 ? -5.964 4.254 11.366 1.00 0.00 18 MET A CA 12
ATOM 19062 C C . MET A 1 18 ? -6.944 4.192 10.198 1.00 0.00 18 MET A C 12
ATOM 19063 O O . MET A 1 18 ? -7.765 5.090 10.015 1.00 0.00 18 MET A O 12
ATOM 19077 N N . VAL A 1 19 ? -6.850 3.125 9.411 1.00 0.00 19 VAL A N 12
ATOM 19078 C CA . VAL A 1 19 ? -7.728 2.943 8.261 1.00 0.00 19 VAL A CA 12
ATOM 19079 C C . VAL A 1 19 ? -7.924 1.463 7.950 1.00 0.00 19 VAL A C 12
ATOM 19080 O O . VAL A 1 19 ? -7.281 0.915 7.055 1.00 0.00 19 VAL A O 12
ATOM 19093 N N . GLU A 1 20 ? -8.816 0.820 8.697 1.00 0.00 20 GLU A N 12
ATOM 19094 C CA . GLU A 1 20 ? -9.098 -0.598 8.502 1.00 0.00 20 GLU A CA 12
ATOM 19095 C C . GLU A 1 20 ? -10.051 -0.809 7.330 1.00 0.00 20 GLU A C 12
ATOM 19096 O O . GLU A 1 20 ? -10.796 0.094 6.951 1.00 0.00 20 GLU A O 12
ATOM 19108 N N . ILE A 1 21 ? -10.021 -2.011 6.762 1.00 0.00 21 ILE A N 12
ATOM 19109 C CA . ILE A 1 21 ? -10.882 -2.345 5.634 1.00 0.00 21 ILE A CA 12
ATOM 19110 C C . ILE A 1 21 ? -11.383 -3.780 5.736 1.00 0.00 21 ILE A C 12
ATOM 19111 O O . ILE A 1 21 ? -10.673 -4.724 5.390 1.00 0.00 21 ILE A O 12
ATOM 19127 N N . VAL A 1 22 ? -12.613 -3.939 6.216 1.00 0.00 22 VAL A N 12
ATOM 19128 C CA . VAL A 1 22 ? -13.212 -5.259 6.366 1.00 0.00 22 VAL A CA 12
ATOM 19129 C C . VAL A 1 22 ? -13.273 -5.993 5.031 1.00 0.00 22 VAL A C 12
ATOM 19130 O O . VAL A 1 22 ? -14.246 -5.870 4.287 1.00 0.00 22 VAL A O 12
ATOM 19143 N N . LYS A 1 23 ? -12.227 -6.757 4.733 1.00 0.00 23 LYS A N 12
ATOM 19144 C CA . LYS A 1 23 ? -12.162 -7.513 3.488 1.00 0.00 23 LYS A CA 12
ATOM 19145 C C . LYS A 1 23 ? -12.663 -8.939 3.691 1.00 0.00 23 LYS A C 12
ATOM 19146 O O . LYS A 1 23 ? -12.911 -9.366 4.818 1.00 0.00 23 LYS A O 12
ATOM 19165 N N . THR A 1 24 ? -12.809 -9.673 2.592 1.00 0.00 24 THR A N 12
ATOM 19166 C CA . THR A 1 24 ? -13.279 -11.051 2.652 1.00 0.00 24 THR A CA 12
ATOM 19167 C C . THR A 1 24 ? -12.284 -11.931 3.408 1.00 0.00 24 THR A C 12
ATOM 19168 O O . THR A 1 24 ? -11.078 -11.690 3.369 1.00 0.00 24 THR A O 12
ATOM 19179 N N . PRO A 1 25 ? -12.778 -12.966 4.110 1.00 0.00 25 PRO A N 12
ATOM 19180 C CA . PRO A 1 25 ? -11.923 -13.879 4.875 1.00 0.00 25 PRO A CA 12
ATOM 19181 C C . PRO A 1 25 ? -11.048 -14.742 3.972 1.00 0.00 25 PRO A C 12
ATOM 19182 O O . PRO A 1 25 ? -11.535 -15.663 3.317 1.00 0.00 25 PRO A O 12
ATOM 19193 N N . GLY A 1 26 ? -9.756 -14.434 3.940 1.00 0.00 26 GLY A N 12
ATOM 19194 C CA . GLY A 1 26 ? -8.835 -15.189 3.112 1.00 0.00 26 GLY A CA 12
ATOM 19195 C C . GLY A 1 26 ? -8.802 -14.689 1.681 1.00 0.00 26 GLY A C 12
ATOM 19196 O O . GLY A 1 26 ? -8.517 -15.450 0.757 1.00 0.00 26 GLY A O 12
ATOM 19200 N N . SER A 1 27 ? -9.097 -13.406 1.498 1.00 0.00 27 SER A N 12
ATOM 19201 C CA . SER A 1 27 ? -9.102 -12.803 0.170 1.00 0.00 27 SER A CA 12
ATOM 19202 C C . SER A 1 27 ? -8.149 -11.614 0.108 1.00 0.00 27 SER A C 12
ATOM 19203 O O . SER A 1 27 ? -7.772 -11.054 1.138 1.00 0.00 27 SER A O 12
ATOM 19211 N N . ALA A 1 28 ? -7.766 -11.232 -1.105 1.00 0.00 28 ALA A N 12
ATOM 19212 C CA . ALA A 1 28 ? -6.859 -10.108 -1.302 1.00 0.00 28 ALA A CA 12
ATOM 19213 C C . ALA A 1 28 ? -7.561 -8.957 -2.014 1.00 0.00 28 ALA A C 12
ATOM 19214 O O . ALA A 1 28 ? -8.261 -9.162 -3.005 1.00 0.00 28 ALA A O 12
ATOM 19221 N N . LEU A 1 29 ? -7.370 -7.746 -1.500 1.00 0.00 29 LEU A N 12
ATOM 19222 C CA . LEU A 1 29 ? -7.987 -6.562 -2.088 1.00 0.00 29 LEU A CA 12
ATOM 19223 C C . LEU A 1 29 ? -7.367 -6.241 -3.444 1.00 0.00 29 LEU A C 12
ATOM 19224 O O . LEU A 1 29 ? -8.046 -6.270 -4.471 1.00 0.00 29 LEU A O 12
ATOM 19240 N N . GLY A 1 30 ? -6.074 -5.935 -3.440 1.00 0.00 30 GLY A N 12
ATOM 19241 C CA . GLY A 1 30 ? -5.384 -5.612 -4.675 1.00 0.00 30 GLY A CA 12
ATOM 19242 C C . GLY A 1 30 ? -4.742 -4.238 -4.636 1.00 0.00 30 GLY A C 12
ATOM 19243 O O . GLY A 1 30 ? -4.825 -3.479 -5.601 1.00 0.00 30 GLY A O 12
ATOM 19247 N N . ILE A 1 31 ? -4.103 -3.918 -3.516 1.00 0.00 31 ILE A N 12
ATOM 19248 C CA . ILE A 1 31 ? -3.446 -2.628 -3.352 1.00 0.00 31 ILE A CA 12
ATOM 19249 C C . ILE A 1 31 ? -1.966 -2.717 -3.710 1.00 0.00 31 ILE A C 12
ATOM 19250 O O . ILE A 1 31 ? -1.277 -3.657 -3.315 1.00 0.00 31 ILE A O 12
ATOM 19266 N N . SER A 1 32 ? -1.484 -1.733 -4.461 1.00 0.00 32 SER A N 12
ATOM 19267 C CA . SER A 1 32 ? -0.085 -1.700 -4.873 1.00 0.00 32 SER A CA 12
ATOM 19268 C C . SER A 1 32 ? 0.634 -0.500 -4.265 1.00 0.00 32 SER A C 12
ATOM 19269 O O . SER A 1 32 ? 0.373 0.645 -4.634 1.00 0.00 32 SER A O 12
ATOM 19277 N N . LEU A 1 33 ? 1.542 -0.771 -3.332 1.00 0.00 33 LEU A N 12
ATOM 19278 C CA . LEU A 1 33 ? 2.299 0.287 -2.673 1.00 0.00 33 LEU A CA 12
ATOM 19279 C C . LEU A 1 33 ? 3.488 0.717 -3.527 1.00 0.00 33 LEU A C 12
ATOM 19280 O O . LEU A 1 33 ? 3.770 0.118 -4.565 1.00 0.00 33 LEU A O 12
ATOM 19296 N N . THR A 1 34 ? 4.184 1.759 -3.081 1.00 0.00 34 THR A N 12
ATOM 19297 C CA . THR A 1 34 ? 5.343 2.270 -3.804 1.00 0.00 34 THR A CA 12
ATOM 19298 C C . THR A 1 34 ? 6.311 2.968 -2.853 1.00 0.00 34 THR A C 12
ATOM 19299 O O . THR A 1 34 ? 5.951 3.941 -2.190 1.00 0.00 34 THR A O 12
ATOM 19310 N N . THR A 1 35 ? 7.541 2.467 -2.794 1.00 0.00 35 THR A N 12
ATOM 19311 C CA . THR A 1 35 ? 8.559 3.045 -1.925 1.00 0.00 35 THR A CA 12
ATOM 19312 C C . THR A 1 35 ? 9.162 4.298 -2.550 1.00 0.00 35 THR A C 12
ATOM 19313 O O . THR A 1 35 ? 9.740 4.247 -3.636 1.00 0.00 35 THR A O 12
ATOM 19324 N N . THR A 1 36 ? 9.024 5.424 -1.856 1.00 0.00 36 THR A N 12
ATOM 19325 C CA . THR A 1 36 ? 9.556 6.691 -2.342 1.00 0.00 36 THR A CA 12
ATOM 19326 C C . THR A 1 36 ? 10.671 7.195 -1.431 1.00 0.00 36 THR A C 12
ATOM 19327 O O . THR A 1 36 ? 10.913 6.635 -0.362 1.00 0.00 36 THR A O 12
ATOM 19338 N N . SER A 1 37 ? 11.348 8.255 -1.862 1.00 0.00 37 SER A N 12
ATOM 19339 C CA . SER A 1 37 ? 12.438 8.833 -1.085 1.00 0.00 37 SER A CA 12
ATOM 19340 C C . SER A 1 37 ? 12.097 10.252 -0.642 1.00 0.00 37 SER A C 12
ATOM 19341 O O . SER A 1 37 ? 11.023 10.768 -0.951 1.00 0.00 37 SER A O 12
ATOM 19349 N N . LEU A 1 38 ? 13.016 10.877 0.085 1.00 0.00 38 LEU A N 12
ATOM 19350 C CA . LEU A 1 38 ? 12.812 12.236 0.571 1.00 0.00 38 LEU A CA 12
ATOM 19351 C C . LEU A 1 38 ? 14.130 13.002 0.613 1.00 0.00 38 LEU A C 12
ATOM 19352 O O . LEU A 1 38 ? 14.246 14.090 0.048 1.00 0.00 38 LEU A O 12
ATOM 19368 N N . ARG A 1 39 ? 15.120 12.427 1.286 1.00 0.00 39 ARG A N 12
ATOM 19369 C CA . ARG A 1 39 ? 16.431 13.052 1.403 1.00 0.00 39 ARG A CA 12
ATOM 19370 C C . ARG A 1 39 ? 17.391 12.157 2.181 1.00 0.00 39 ARG A C 12
ATOM 19371 O O . ARG A 1 39 ? 18.476 11.828 1.701 1.00 0.00 39 ARG A O 12
ATOM 19392 N N . ASN A 1 40 ? 16.982 11.767 3.383 1.00 0.00 40 ASN A N 12
ATOM 19393 C CA . ASN A 1 40 ? 17.804 10.909 4.229 1.00 0.00 40 ASN A CA 12
ATOM 19394 C C . ASN A 1 40 ? 17.113 9.575 4.492 1.00 0.00 40 ASN A C 12
ATOM 19395 O O . ASN A 1 40 ? 17.769 8.543 4.632 1.00 0.00 40 ASN A O 12
ATOM 19406 N N . LYS A 1 41 ? 15.785 9.602 4.561 1.00 0.00 41 LYS A N 12
ATOM 19407 C CA . LYS A 1 41 ? 15.008 8.393 4.810 1.00 0.00 41 LYS A CA 12
ATOM 19408 C C . LYS A 1 41 ? 14.032 8.125 3.669 1.00 0.00 41 LYS A C 12
ATOM 19409 O O . LYS A 1 41 ? 13.903 8.931 2.746 1.00 0.00 41 LYS A O 12
ATOM 19428 N N . SER A 1 42 ? 13.347 6.987 3.738 1.00 0.00 42 SER A N 12
ATOM 19429 C CA . SER A 1 42 ? 12.382 6.610 2.712 1.00 0.00 42 SER A CA 12
ATOM 19430 C C . SER A 1 42 ? 11.065 6.167 3.341 1.00 0.00 42 SER A C 12
ATOM 19431 O O . SER A 1 42 ? 11.041 5.677 4.470 1.00 0.00 42 SER A O 12
ATOM 19439 N N . VAL A 1 43 ? 9.973 6.341 2.605 1.00 0.00 43 VAL A N 12
ATOM 19440 C CA . VAL A 1 43 ? 8.654 5.957 3.091 1.00 0.00 43 VAL A CA 12
ATOM 19441 C C . VAL A 1 43 ? 7.874 5.194 2.025 1.00 0.00 43 VAL A C 12
ATOM 19442 O O . VAL A 1 43 ? 8.022 5.450 0.829 1.00 0.00 43 VAL A O 12
ATOM 19455 N N . ILE A 1 44 ? 7.043 4.254 2.464 1.00 0.00 44 ILE A N 12
ATOM 19456 C CA . ILE A 1 44 ? 6.239 3.454 1.549 1.00 0.00 44 ILE A CA 12
ATOM 19457 C C . ILE A 1 44 ? 4.859 4.071 1.346 1.00 0.00 44 ILE A C 12
ATOM 19458 O O . ILE A 1 44 ? 4.043 4.104 2.267 1.00 0.00 44 ILE A O 12
ATOM 19474 N N . THR A 1 45 ? 4.606 4.557 0.135 1.00 0.00 45 THR A N 12
ATOM 19475 C CA . THR A 1 45 ? 3.324 5.172 -0.187 1.00 0.00 45 THR A CA 12
ATOM 19476 C C . THR A 1 45 ? 2.458 4.225 -1.012 1.00 0.00 45 THR A C 12
ATOM 19477 O O . THR A 1 45 ? 2.854 3.094 -1.294 1.00 0.00 45 THR A O 12
ATOM 19488 N N . ILE A 1 46 ? 1.276 4.696 -1.396 1.00 0.00 46 ILE A N 12
ATOM 19489 C CA . ILE A 1 46 ? 0.355 3.892 -2.188 1.00 0.00 46 ILE A CA 12
ATOM 19490 C C . ILE A 1 46 ? 0.465 4.232 -3.671 1.00 0.00 46 ILE A C 12
ATOM 19491 O O . ILE A 1 46 ? 0.343 5.392 -4.062 1.00 0.00 46 ILE A O 12
ATOM 19507 N N . ASP A 1 47 ? 0.695 3.212 -4.492 1.00 0.00 47 ASP A N 12
ATOM 19508 C CA . ASP A 1 47 ? 0.822 3.402 -5.931 1.00 0.00 47 ASP A CA 12
ATOM 19509 C C . ASP A 1 47 ? -0.549 3.540 -6.585 1.00 0.00 47 ASP A C 12
ATOM 19510 O O . ASP A 1 47 ? -0.898 4.602 -7.100 1.00 0.00 47 ASP A O 12
ATOM 19519 N N . ARG A 1 48 ? -1.322 2.459 -6.562 1.00 0.00 48 ARG A N 12
ATOM 19520 C CA . ARG A 1 48 ? -2.655 2.460 -7.152 1.00 0.00 48 ARG A CA 12
ATOM 19521 C C . ARG A 1 48 ? -3.555 1.436 -6.466 1.00 0.00 48 ARG A C 12
ATOM 19522 O O . ARG A 1 48 ? -3.097 0.645 -5.642 1.00 0.00 48 ARG A O 12
ATOM 19543 N N . ILE A 1 49 ? -4.839 1.458 -6.813 1.00 0.00 49 ILE A N 12
ATOM 19544 C CA . ILE A 1 49 ? -5.804 0.531 -6.232 1.00 0.00 49 ILE A CA 12
ATOM 19545 C C . ILE A 1 49 ? -6.408 -0.374 -7.299 1.00 0.00 49 ILE A C 12
ATOM 19546 O O . ILE A 1 49 ? -6.356 -0.065 -8.490 1.00 0.00 49 ILE A O 12
ATOM 19562 N N . LYS A 1 50 ? -6.982 -1.491 -6.865 1.00 0.00 50 LYS A N 12
ATOM 19563 C CA . LYS A 1 50 ? -7.599 -2.439 -7.787 1.00 0.00 50 LYS A CA 12
ATOM 19564 C C . LYS A 1 50 ? -9.047 -2.046 -8.075 1.00 0.00 50 LYS A C 12
ATOM 19565 O O . LYS A 1 50 ? -9.771 -1.615 -7.177 1.00 0.00 50 LYS A O 12
ATOM 19584 N N . PRO A 1 51 ? -9.493 -2.189 -9.336 1.00 0.00 51 PRO A N 12
ATOM 19585 C CA . PRO A 1 51 ? -10.863 -1.844 -9.729 1.00 0.00 51 PRO A CA 12
ATOM 19586 C C . PRO A 1 51 ? -11.891 -2.817 -9.161 1.00 0.00 51 PRO A C 12
ATOM 19587 O O . PRO A 1 51 ? -11.654 -4.022 -9.103 1.00 0.00 51 PRO A O 12
ATOM 19598 N N . ALA A 1 52 ? -13.034 -2.282 -8.743 1.00 0.00 52 ALA A N 12
ATOM 19599 C CA . ALA A 1 52 ? -14.099 -3.103 -8.178 1.00 0.00 52 ALA A CA 12
ATOM 19600 C C . ALA A 1 52 ? -13.629 -3.822 -6.919 1.00 0.00 52 ALA A C 12
ATOM 19601 O O . ALA A 1 52 ? -14.060 -4.940 -6.634 1.00 0.00 52 ALA A O 12
ATOM 19608 N N . SER A 1 53 ? -12.743 -3.175 -6.169 1.00 0.00 53 SER A N 12
ATOM 19609 C CA . SER A 1 53 ? -12.214 -3.754 -4.940 1.00 0.00 53 SER A CA 12
ATOM 19610 C C . SER A 1 53 ? -12.851 -3.105 -3.716 1.00 0.00 53 SER A C 12
ATOM 19611 O O . SER A 1 53 ? -13.536 -2.090 -3.825 1.00 0.00 53 SER A O 12
ATOM 19619 N N . VAL A 1 54 ? -12.618 -3.698 -2.549 1.00 0.00 54 VAL A N 12
ATOM 19620 C CA . VAL A 1 54 ? -13.169 -3.178 -1.304 1.00 0.00 54 VAL A CA 12
ATOM 19621 C C . VAL A 1 54 ? -12.616 -1.791 -0.995 1.00 0.00 54 VAL A C 12
ATOM 19622 O O . VAL A 1 54 ? -13.290 -0.966 -0.378 1.00 0.00 54 VAL A O 12
ATOM 19635 N N . VAL A 1 55 ? -11.384 -1.540 -1.427 1.00 0.00 55 VAL A N 12
ATOM 19636 C CA . VAL A 1 55 ? -10.740 -0.253 -1.196 1.00 0.00 55 VAL A CA 12
ATOM 19637 C C . VAL A 1 55 ? -11.244 0.798 -2.178 1.00 0.00 55 VAL A C 12
ATOM 19638 O O . VAL A 1 55 ? -11.542 1.929 -1.795 1.00 0.00 55 VAL A O 12
ATOM 19651 N N . ASP A 1 56 ? -11.338 0.418 -3.448 1.00 0.00 56 ASP A N 12
ATOM 19652 C CA . ASP A 1 56 ? -11.807 1.329 -4.487 1.00 0.00 56 ASP A CA 12
ATOM 19653 C C . ASP A 1 56 ? -13.295 1.619 -4.322 1.00 0.00 56 ASP A C 12
ATOM 19654 O O . ASP A 1 56 ? -13.762 2.714 -4.639 1.00 0.00 56 ASP A O 12
ATOM 19663 N N . ARG A 1 57 ? -14.034 0.633 -3.826 1.00 0.00 57 ARG A N 12
ATOM 19664 C CA . ARG A 1 57 ? -15.470 0.783 -3.619 1.00 0.00 57 ARG A CA 12
ATOM 19665 C C . ARG A 1 57 ? -15.757 1.620 -2.377 1.00 0.00 57 ARG A C 12
ATOM 19666 O O . ARG A 1 57 ? -16.547 2.563 -2.421 1.00 0.00 57 ARG A O 12
ATOM 19687 N N . SER A 1 58 ? -15.110 1.269 -1.271 1.00 0.00 58 SER A N 12
ATOM 19688 C CA . SER A 1 58 ? -15.296 1.987 -0.015 1.00 0.00 58 SER A CA 12
ATOM 19689 C C . SER A 1 58 ? -14.577 3.332 -0.046 1.00 0.00 58 SER A C 12
ATOM 19690 O O . SER A 1 58 ? -15.204 4.385 0.077 1.00 0.00 58 SER A O 12
ATOM 19698 N N . GLY A 1 59 ? -13.259 3.289 -0.209 1.00 0.00 59 GLY A N 12
ATOM 19699 C CA . GLY A 1 59 ? -12.478 4.511 -0.252 1.00 0.00 59 GLY A CA 12
ATOM 19700 C C . GLY A 1 59 ? -11.658 4.720 1.006 1.00 0.00 59 GLY A C 12
ATOM 19701 O O . GLY A 1 59 ? -11.639 5.815 1.568 1.00 0.00 59 GLY A O 12
ATOM 19705 N N . ALA A 1 60 ? -10.981 3.667 1.450 1.00 0.00 60 ALA A N 12
ATOM 19706 C CA . ALA A 1 60 ? -10.155 3.739 2.650 1.00 0.00 60 ALA A CA 12
ATOM 19707 C C . ALA A 1 60 ? -8.726 4.146 2.310 1.00 0.00 60 ALA A C 12
ATOM 19708 O O . ALA A 1 60 ? -8.112 4.945 3.017 1.00 0.00 60 ALA A O 12
ATOM 19715 N N . LEU A 1 61 ? -8.202 3.592 1.221 1.00 0.00 61 LEU A N 12
ATOM 19716 C CA . LEU A 1 61 ? -6.844 3.897 0.785 1.00 0.00 61 LEU A CA 12
ATOM 19717 C C . LEU A 1 61 ? -6.851 4.564 -0.587 1.00 0.00 61 LEU A C 12
ATOM 19718 O O . LEU A 1 61 ? -7.454 4.056 -1.532 1.00 0.00 61 LEU A O 12
ATOM 19734 N N . HIS A 1 62 ? -6.178 5.705 -0.687 1.00 0.00 62 HIS A N 12
ATOM 19735 C CA . HIS A 1 62 ? -6.106 6.443 -1.944 1.00 0.00 62 HIS A CA 12
ATOM 19736 C C . HIS A 1 62 ? -4.664 6.545 -2.436 1.00 0.00 62 HIS A C 12
ATOM 19737 O O . HIS A 1 62 ? -3.730 6.597 -1.636 1.00 0.00 62 HIS A O 12
ATOM 19752 N N . PRO A 1 63 ? -4.464 6.577 -3.766 1.00 0.00 63 PRO A N 12
ATOM 19753 C CA . PRO A 1 63 ? -3.127 6.675 -4.360 1.00 0.00 63 PRO A CA 12
ATOM 19754 C C . PRO A 1 63 ? -2.477 8.030 -4.101 1.00 0.00 63 PRO A C 12
ATOM 19755 O O . PRO A 1 63 ? -3.006 9.069 -4.497 1.00 0.00 63 PRO A O 12
ATOM 19766 N N . GLY A 1 64 ? -1.329 8.011 -3.433 1.00 0.00 64 GLY A N 12
ATOM 19767 C CA . GLY A 1 64 ? -0.627 9.245 -3.131 1.00 0.00 64 GLY A CA 12
ATOM 19768 C C . GLY A 1 64 ? -0.675 9.591 -1.656 1.00 0.00 64 GLY A C 12
ATOM 19769 O O . GLY A 1 64 ? -0.612 10.763 -1.283 1.00 0.00 64 GLY A O 12
ATOM 19773 N N . ASP A 1 65 ? -0.786 8.569 -0.814 1.00 0.00 65 ASP A N 12
ATOM 19774 C CA . ASP A 1 65 ? -0.843 8.770 0.630 1.00 0.00 65 ASP A CA 12
ATOM 19775 C C . ASP A 1 65 ? 0.504 8.464 1.274 1.00 0.00 65 ASP A C 12
ATOM 19776 O O . ASP A 1 65 ? 1.470 8.131 0.588 1.00 0.00 65 ASP A O 12
ATOM 19785 N N . HIS A 1 66 ? 0.561 8.579 2.597 1.00 0.00 66 HIS A N 12
ATOM 19786 C CA . HIS A 1 66 ? 1.791 8.314 3.335 1.00 0.00 66 HIS A CA 12
ATOM 19787 C C . HIS A 1 66 ? 1.552 7.292 4.442 1.00 0.00 66 HIS A C 12
ATOM 19788 O O . HIS A 1 66 ? 0.938 7.600 5.463 1.00 0.00 66 HIS A O 12
ATOM 19803 N N . ILE A 1 67 ? 2.044 6.076 4.232 1.00 0.00 67 ILE A N 12
ATOM 19804 C CA . ILE A 1 67 ? 1.886 5.008 5.211 1.00 0.00 67 ILE A CA 12
ATOM 19805 C C . ILE A 1 67 ? 2.899 5.147 6.342 1.00 0.00 67 ILE A C 12
ATOM 19806 O O . ILE A 1 67 ? 4.106 5.207 6.105 1.00 0.00 67 ILE A O 12
ATOM 19822 N N . LEU A 1 68 ? 2.400 5.198 7.573 1.00 0.00 68 LEU A N 12
ATOM 19823 C CA . LEU A 1 68 ? 3.263 5.330 8.742 1.00 0.00 68 LEU A CA 12
ATOM 19824 C C . LEU A 1 68 ? 3.436 3.990 9.450 1.00 0.00 68 LEU A C 12
ATOM 19825 O O . LEU A 1 68 ? 4.449 3.752 10.107 1.00 0.00 68 LEU A O 12
ATOM 19841 N N . SER A 1 69 ? 2.443 3.117 9.312 1.00 0.00 69 SER A N 12
ATOM 19842 C CA . SER A 1 69 ? 2.490 1.802 9.941 1.00 0.00 69 SER A CA 12
ATOM 19843 C C . SER A 1 69 ? 1.403 0.890 9.382 1.00 0.00 69 SER A C 12
ATOM 19844 O O . SER A 1 69 ? 0.409 1.360 8.827 1.00 0.00 69 SER A O 12
ATOM 19852 N N . ILE A 1 70 ? 1.597 -0.416 9.534 1.00 0.00 70 ILE A N 12
ATOM 19853 C CA . ILE A 1 70 ? 0.634 -1.395 9.046 1.00 0.00 70 ILE A CA 12
ATOM 19854 C C . ILE A 1 70 ? 0.627 -2.641 9.925 1.00 0.00 70 ILE A C 12
ATOM 19855 O O . ILE A 1 70 ? 1.637 -3.335 10.044 1.00 0.00 70 ILE A O 12
ATOM 19871 N N . ASP A 1 71 ? -0.519 -2.921 10.537 1.00 0.00 71 ASP A N 12
ATOM 19872 C CA . ASP A 1 71 ? -0.657 -4.086 11.405 1.00 0.00 71 ASP A CA 12
ATOM 19873 C C . ASP A 1 71 ? 0.322 -4.012 12.573 1.00 0.00 71 ASP A C 12
ATOM 19874 O O . ASP A 1 71 ? 0.761 -5.037 13.094 1.00 0.00 71 ASP A O 12
ATOM 19883 N N . GLY A 1 72 ? 0.660 -2.792 12.980 1.00 0.00 72 GLY A N 12
ATOM 19884 C CA . GLY A 1 72 ? 1.585 -2.607 14.084 1.00 0.00 72 GLY A CA 12
ATOM 19885 C C . GLY A 1 72 ? 3.037 -2.617 13.640 1.00 0.00 72 GLY A C 12
ATOM 19886 O O . GLY A 1 72 ? 3.944 -2.660 14.472 1.00 0.00 72 GLY A O 12
ATOM 19890 N N . THR A 1 73 ? 3.261 -2.575 12.329 1.00 0.00 73 THR A N 12
ATOM 19891 C CA . THR A 1 73 ? 4.614 -2.578 11.786 1.00 0.00 73 THR A CA 12
ATOM 19892 C C . THR A 1 73 ? 5.047 -1.168 11.401 1.00 0.00 73 THR A C 12
ATOM 19893 O O . THR A 1 73 ? 4.272 -0.405 10.825 1.00 0.00 73 THR A O 12
ATOM 19904 N N . SER A 1 74 ? 6.291 -0.826 11.723 1.00 0.00 74 SER A N 12
ATOM 19905 C CA . SER A 1 74 ? 6.827 0.493 11.409 1.00 0.00 74 SER A CA 12
ATOM 19906 C C . SER A 1 74 ? 7.226 0.583 9.939 1.00 0.00 74 SER A C 12
ATOM 19907 O O . SER A 1 74 ? 7.826 -0.341 9.390 1.00 0.00 74 SER A O 12
ATOM 19915 N N . MET A 1 75 ? 6.888 1.702 9.307 1.00 0.00 75 MET A N 12
ATOM 19916 C CA . MET A 1 75 ? 7.211 1.914 7.901 1.00 0.00 75 MET A CA 12
ATOM 19917 C C . MET A 1 75 ? 8.333 2.934 7.748 1.00 0.00 75 MET A C 12
ATOM 19918 O O . MET A 1 75 ? 8.365 3.697 6.782 1.00 0.00 75 MET A O 12
ATOM 19932 N N . GLU A 1 76 ? 9.252 2.944 8.709 1.00 0.00 76 GLU A N 12
ATOM 19933 C CA . GLU A 1 76 ? 10.377 3.873 8.680 1.00 0.00 76 GLU A CA 12
ATOM 19934 C C . GLU A 1 76 ? 11.498 3.342 7.793 1.00 0.00 76 GLU A C 12
ATOM 19935 O O . GLU A 1 76 ? 12.050 4.073 6.970 1.00 0.00 76 GLU A O 12
ATOM 19947 N N . HIS A 1 77 ? 11.830 2.068 7.967 1.00 0.00 77 HIS A N 12
ATOM 19948 C CA . HIS A 1 77 ? 12.886 1.440 7.182 1.00 0.00 77 HIS A CA 12
ATOM 19949 C C . HIS A 1 77 ? 12.408 0.119 6.583 1.00 0.00 77 HIS A C 12
ATOM 19950 O O . HIS A 1 77 ? 13.159 -0.853 6.520 1.00 0.00 77 HIS A O 12
ATOM 19965 N N . CYS A 1 78 ? 11.153 0.095 6.146 1.00 0.00 78 CYS A N 12
ATOM 19966 C CA . CYS A 1 78 ? 10.574 -1.105 5.553 1.00 0.00 78 CYS A CA 12
ATOM 19967 C C . CYS A 1 78 ? 10.625 -1.038 4.030 1.00 0.00 78 CYS A C 12
ATOM 19968 O O . CYS A 1 78 ? 10.739 0.041 3.449 1.00 0.00 78 CYS A O 12
ATOM 19976 N N . SER A 1 79 ? 10.541 -2.199 3.388 1.00 0.00 79 SER A N 12
ATOM 19977 C CA . SER A 1 79 ? 10.577 -2.272 1.932 1.00 0.00 79 SER A CA 12
ATOM 19978 C C . SER A 1 79 ? 9.177 -2.471 1.362 1.00 0.00 79 SER A C 12
ATOM 19979 O O . SER A 1 79 ? 8.194 -2.512 2.102 1.00 0.00 79 SER A O 12
ATOM 19987 N N . LEU A 1 80 ? 9.095 -2.597 0.041 1.00 0.00 80 LEU A N 12
ATOM 19988 C CA . LEU A 1 80 ? 7.814 -2.792 -0.629 1.00 0.00 80 LEU A CA 12
ATOM 19989 C C . LEU A 1 80 ? 7.250 -4.177 -0.333 1.00 0.00 80 LEU A C 12
ATOM 19990 O O . LEU A 1 80 ? 6.040 -4.349 -0.191 1.00 0.00 80 LEU A O 12
ATOM 20006 N N . LEU A 1 81 ? 8.136 -5.163 -0.238 1.00 0.00 81 LEU A N 12
ATOM 20007 C CA . LEU A 1 81 ? 7.727 -6.535 0.042 1.00 0.00 81 LEU A CA 12
ATOM 20008 C C . LEU A 1 81 ? 7.204 -6.664 1.470 1.00 0.00 81 LEU A C 12
ATOM 20009 O O . LEU A 1 81 ? 6.220 -7.363 1.719 1.00 0.00 81 LEU A O 12
ATOM 20025 N N . GLU A 1 82 ? 7.866 -5.989 2.401 1.00 0.00 82 GLU A N 12
ATOM 20026 C CA . GLU A 1 82 ? 7.468 -6.029 3.803 1.00 0.00 82 GLU A CA 12
ATOM 20027 C C . GLU A 1 82 ? 6.147 -5.296 4.015 1.00 0.00 82 GLU A C 12
ATOM 20028 O O . GLU A 1 82 ? 5.360 -5.655 4.892 1.00 0.00 82 GLU A O 12
ATOM 20040 N N . ALA A 1 83 ? 5.909 -4.268 3.207 1.00 0.00 83 ALA A N 12
ATOM 20041 C CA . ALA A 1 83 ? 4.683 -3.485 3.306 1.00 0.00 83 ALA A CA 12
ATOM 20042 C C . ALA A 1 83 ? 3.532 -4.173 2.580 1.00 0.00 83 ALA A C 12
ATOM 20043 O O . ALA A 1 83 ? 2.372 -4.044 2.972 1.00 0.00 83 ALA A O 12
ATOM 20050 N N . THR A 1 84 ? 3.860 -4.906 1.521 1.00 0.00 84 THR A N 12
ATOM 20051 C CA . THR A 1 84 ? 2.853 -5.615 0.741 1.00 0.00 84 THR A CA 12
ATOM 20052 C C . THR A 1 84 ? 2.500 -6.949 1.391 1.00 0.00 84 THR A C 12
ATOM 20053 O O . THR A 1 84 ? 1.348 -7.381 1.359 1.00 0.00 84 THR A O 12
ATOM 20064 N N . LYS A 1 85 ? 3.500 -7.596 1.981 1.00 0.00 85 LYS A N 12
ATOM 20065 C CA . LYS A 1 85 ? 3.295 -8.882 2.639 1.00 0.00 85 LYS A CA 12
ATOM 20066 C C . LYS A 1 85 ? 2.276 -8.758 3.769 1.00 0.00 85 LYS A C 12
ATOM 20067 O O . LYS A 1 85 ? 1.443 -9.643 3.966 1.00 0.00 85 LYS A O 12
ATOM 20086 N N . LEU A 1 86 ? 2.348 -7.654 4.506 1.00 0.00 86 LEU A N 12
ATOM 20087 C CA . LEU A 1 86 ? 1.432 -7.417 5.615 1.00 0.00 86 LEU A CA 12
ATOM 20088 C C . LEU A 1 86 ? -0.002 -7.286 5.116 1.00 0.00 86 LEU A C 12
ATOM 20089 O O . LEU A 1 86 ? -0.921 -7.891 5.669 1.00 0.00 86 LEU A O 12
ATOM 20105 N N . LEU A 1 87 ? -0.188 -6.492 4.066 1.00 0.00 87 LEU A N 12
ATOM 20106 C CA . LEU A 1 87 ? -1.512 -6.284 3.489 1.00 0.00 87 LEU A CA 12
ATOM 20107 C C . LEU A 1 87 ? -2.102 -7.599 2.992 1.00 0.00 87 LEU A C 12
ATOM 20108 O O . LEU A 1 87 ? -3.319 -7.782 2.990 1.00 0.00 87 LEU A O 12
ATOM 20124 N N . ALA A 1 88 ? -1.232 -8.512 2.573 1.00 0.00 88 ALA A N 12
ATOM 20125 C CA . ALA A 1 88 ? -1.667 -9.810 2.075 1.00 0.00 88 ALA A CA 12
ATOM 20126 C C . ALA A 1 88 ? -1.903 -10.788 3.221 1.00 0.00 88 ALA A C 12
ATOM 20127 O O . ALA A 1 88 ? -2.717 -11.706 3.109 1.00 0.00 88 ALA A O 12
ATOM 20134 N N . SER A 1 89 ? -1.187 -10.586 4.323 1.00 0.00 89 SER A N 12
ATOM 20135 C CA . SER A 1 89 ? -1.319 -11.452 5.489 1.00 0.00 89 SER A CA 12
ATOM 20136 C C . SER A 1 89 ? -2.351 -10.895 6.467 1.00 0.00 89 SER A C 12
ATOM 20137 O O . SER A 1 89 ? -2.092 -10.790 7.666 1.00 0.00 89 SER A O 12
ATOM 20145 N N . ILE A 1 90 ? -3.521 -10.542 5.945 1.00 0.00 90 ILE A N 12
ATOM 20146 C CA . ILE A 1 90 ? -4.592 -9.998 6.771 1.00 0.00 90 ILE A CA 12
ATOM 20147 C C . ILE A 1 90 ? -5.716 -11.014 6.950 1.00 0.00 90 ILE A C 12
ATOM 20148 O O . ILE A 1 90 ? -6.166 -11.633 5.986 1.00 0.00 90 ILE A O 12
ATOM 20164 N N . SER A 1 91 ? -6.167 -11.179 8.190 1.00 0.00 91 SER A N 12
ATOM 20165 C CA . SER A 1 91 ? -7.239 -12.120 8.494 1.00 0.00 91 SER A CA 12
ATOM 20166 C C . SER A 1 91 ? -8.587 -11.581 8.028 1.00 0.00 91 SER A C 12
ATOM 20167 O O . SER A 1 91 ? -9.291 -12.229 7.253 1.00 0.00 91 SER A O 12
ATOM 20175 N N . GLU A 1 92 ? -8.941 -10.393 8.506 1.00 0.00 92 GLU A N 12
ATOM 20176 C CA . GLU A 1 92 ? -10.207 -9.769 8.138 1.00 0.00 92 GLU A CA 12
ATOM 20177 C C . GLU A 1 92 ? -10.028 -8.273 7.901 1.00 0.00 92 GLU A C 12
ATOM 20178 O O . GLU A 1 92 ? -10.193 -7.787 6.781 1.00 0.00 92 GLU A O 12
ATOM 20190 N N . LYS A 1 93 ? -9.691 -7.546 8.961 1.00 0.00 93 LYS A N 12
ATOM 20191 C CA . LYS A 1 93 ? -9.490 -6.105 8.868 1.00 0.00 93 LYS A CA 12
ATOM 20192 C C . LYS A 1 93 ? -8.014 -5.770 8.682 1.00 0.00 93 LYS A C 12
ATOM 20193 O O . LYS A 1 93 ? -7.173 -6.157 9.492 1.00 0.00 93 LYS A O 12
ATOM 20212 N N . VAL A 1 94 ? -7.708 -5.048 7.609 1.00 0.00 94 VAL A N 12
ATOM 20213 C CA . VAL A 1 94 ? -6.333 -4.660 7.317 1.00 0.00 94 VAL A CA 12
ATOM 20214 C C . VAL A 1 94 ? -5.957 -3.378 8.055 1.00 0.00 94 VAL A C 12
ATOM 20215 O O . VAL A 1 94 ? -6.365 -2.283 7.668 1.00 0.00 94 VAL A O 12
ATOM 20228 N N . ARG A 1 95 ? -5.177 -3.523 9.122 1.00 0.00 95 ARG A N 12
ATOM 20229 C CA . ARG A 1 95 ? -4.747 -2.376 9.916 1.00 0.00 95 ARG A CA 12
ATOM 20230 C C . ARG A 1 95 ? -3.738 -1.530 9.147 1.00 0.00 95 ARG A C 12
ATOM 20231 O O . ARG A 1 95 ? -2.533 -1.771 9.211 1.00 0.00 95 ARG A O 12
ATOM 20252 N N . LEU A 1 96 ? -4.239 -0.535 8.421 1.00 0.00 96 LEU A N 12
ATOM 20253 C CA . LEU A 1 96 ? -3.385 0.349 7.641 1.00 0.00 96 LEU A CA 12
ATOM 20254 C C . LEU A 1 96 ? -3.285 1.723 8.293 1.00 0.00 96 LEU A C 12
ATOM 20255 O O . LEU A 1 96 ? -4.208 2.533 8.206 1.00 0.00 96 LEU A O 12
ATOM 20271 N N . GLU A 1 97 ? -2.157 1.981 8.948 1.00 0.00 97 GLU A N 12
ATOM 20272 C CA . GLU A 1 97 ? -1.936 3.259 9.616 1.00 0.00 97 GLU A CA 12
ATOM 20273 C C . GLU A 1 97 ? -1.376 4.291 8.642 1.00 0.00 97 GLU A C 12
ATOM 20274 O O . GLU A 1 97 ? -0.170 4.345 8.405 1.00 0.00 97 GLU A O 12
ATOM 20286 N N . ILE A 1 98 ? -2.261 5.110 8.084 1.00 0.00 98 ILE A N 12
ATOM 20287 C CA . ILE A 1 98 ? -1.855 6.142 7.137 1.00 0.00 98 ILE A CA 12
ATOM 20288 C C . ILE A 1 98 ? -1.852 7.518 7.795 1.00 0.00 98 ILE A C 12
ATOM 20289 O O . ILE A 1 98 ? -2.530 7.738 8.798 1.00 0.00 98 ILE A O 12
ATOM 20305 N N . LEU A 1 99 ? -1.084 8.440 7.222 1.00 0.00 99 LEU A N 12
ATOM 20306 C CA . LEU A 1 99 ? -0.994 9.795 7.754 1.00 0.00 99 LEU A CA 12
ATOM 20307 C C . LEU A 1 99 ? -2.276 10.577 7.476 1.00 0.00 99 LEU A C 12
ATOM 20308 O O . LEU A 1 99 ? -2.856 10.467 6.396 1.00 0.00 99 LEU A O 12
ATOM 20324 N N . PRO A 1 100 ? -2.740 11.381 8.450 1.00 0.00 100 PRO A N 12
ATOM 20325 C CA . PRO A 1 100 ? -3.960 12.181 8.298 1.00 0.00 100 PRO A CA 12
ATOM 20326 C C . PRO A 1 100 ? -3.936 13.038 7.038 1.00 0.00 100 PRO A C 12
ATOM 20327 O O . PRO A 1 100 ? -3.289 14.084 7.000 1.00 0.00 100 PRO A O 12
ATOM 20338 N N . VAL A 1 101 ? -4.647 12.590 6.009 1.00 0.00 101 VAL A N 12
ATOM 20339 C CA . VAL A 1 101 ? -4.707 13.318 4.748 1.00 0.00 101 VAL A CA 12
ATOM 20340 C C . VAL A 1 101 ? -6.121 13.819 4.468 1.00 0.00 101 VAL A C 12
ATOM 20341 O O . VAL A 1 101 ? -7.100 13.238 4.938 1.00 0.00 101 VAL A O 12
ATOM 20354 N N . PRO A 1 102 ? -6.247 14.908 3.691 1.00 0.00 102 PRO A N 12
ATOM 20355 C CA . PRO A 1 102 ? -7.550 15.486 3.347 1.00 0.00 102 PRO A CA 12
ATOM 20356 C C . PRO A 1 102 ? -8.384 14.555 2.473 1.00 0.00 102 PRO A C 12
ATOM 20357 O O . PRO A 1 102 ? -9.611 14.654 2.439 1.00 0.00 102 PRO A O 12
ATOM 20368 N N . GLN A 1 103 ? -7.712 13.650 1.768 1.00 0.00 103 GLN A N 12
ATOM 20369 C CA . GLN A 1 103 ? -8.393 12.703 0.894 1.00 0.00 103 GLN A CA 12
ATOM 20370 C C . GLN A 1 103 ? -9.261 11.743 1.701 1.00 0.00 103 GLN A C 12
ATOM 20371 O O . GLN A 1 103 ? -10.465 11.633 1.466 1.00 0.00 103 GLN A O 12
ATOM 20385 N N . SER A 1 104 ? -8.644 11.050 2.653 1.00 0.00 104 SER A N 12
ATOM 20386 C CA . SER A 1 104 ? -9.362 10.099 3.495 1.00 0.00 104 SER A CA 12
ATOM 20387 C C . SER A 1 104 ? -9.349 10.545 4.954 1.00 0.00 104 SER A C 12
ATOM 20388 O O . SER A 1 104 ? -8.381 11.143 5.422 1.00 0.00 104 SER A O 12
ATOM 20396 N N . GLN A 1 105 ? -10.432 10.250 5.666 1.00 0.00 105 GLN A N 12
ATOM 20397 C CA . GLN A 1 105 ? -10.546 10.619 7.072 1.00 0.00 105 GLN A CA 12
ATOM 20398 C C . GLN A 1 105 ? -11.603 9.772 7.774 1.00 0.00 105 GLN A C 12
ATOM 20399 O O . GLN A 1 105 ? -12.350 10.268 8.617 1.00 0.00 105 GLN A O 12
ATOM 20413 N N . ARG A 1 106 ? -11.660 8.492 7.420 1.00 0.00 106 ARG A N 12
ATOM 20414 C CA . ARG A 1 106 ? -12.626 7.577 8.017 1.00 0.00 106 ARG A CA 12
ATOM 20415 C C . ARG A 1 106 ? -11.919 6.440 8.753 1.00 0.00 106 ARG A C 12
ATOM 20416 O O . ARG A 1 106 ? -11.767 5.342 8.217 1.00 0.00 106 ARG A O 12
ATOM 20437 N N . PRO A 1 107 ? -11.476 6.690 9.998 1.00 0.00 107 PRO A N 12
ATOM 20438 C CA . PRO A 1 107 ? -10.783 5.684 10.805 1.00 0.00 107 PRO A CA 12
ATOM 20439 C C . PRO A 1 107 ? -11.731 4.620 11.350 1.00 0.00 107 PRO A C 12
ATOM 20440 O O . PRO A 1 107 ? -11.432 3.427 11.308 1.00 0.00 107 PRO A O 12
ATOM 20451 N N . LEU A 1 108 ? -12.876 5.062 11.862 1.00 0.00 108 LEU A N 12
ATOM 20452 C CA . LEU A 1 108 ? -13.867 4.148 12.416 1.00 0.00 108 LEU A CA 12
ATOM 20453 C C . LEU A 1 108 ? -15.241 4.394 11.801 1.00 0.00 108 LEU A C 12
ATOM 20454 O O . LEU A 1 108 ? -15.570 5.520 11.424 1.00 0.00 108 LEU A O 12
ATOM 20470 N N . ARG A 1 109 ? -16.039 3.337 11.703 1.00 0.00 109 ARG A N 12
ATOM 20471 C CA . ARG A 1 109 ? -17.379 3.439 11.135 1.00 0.00 109 ARG A CA 12
ATOM 20472 C C . ARG A 1 109 ? -18.390 3.924 12.176 1.00 0.00 109 ARG A C 12
ATOM 20473 O O . ARG A 1 109 ? -19.211 4.794 11.887 1.00 0.00 109 ARG A O 12
ATOM 20494 N N . PRO A 1 110 ? -18.348 3.372 13.405 1.00 0.00 110 PRO A N 12
ATOM 20495 C CA . PRO A 1 110 ? -19.272 3.767 14.474 1.00 0.00 110 PRO A CA 12
ATOM 20496 C C . PRO A 1 110 ? -19.311 5.278 14.676 1.00 0.00 110 PRO A C 12
ATOM 20497 O O . PRO A 1 110 ? -18.638 6.027 13.968 1.00 0.00 110 PRO A O 12
ATOM 20508 N N . SER A 1 111 ? -20.103 5.719 15.649 1.00 0.00 111 SER A N 12
ATOM 20509 C CA . SER A 1 111 ? -20.230 7.141 15.944 1.00 0.00 111 SER A CA 12
ATOM 20510 C C . SER A 1 111 ? -20.766 7.903 14.736 1.00 0.00 111 SER A C 12
ATOM 20511 O O . SER A 1 111 ? -20.960 7.329 13.664 1.00 0.00 111 SER A O 12
ATOM 20519 N N . SER A 1 112 ? -21.004 9.198 14.917 1.00 0.00 112 SER A N 12
ATOM 20520 C CA . SER A 1 112 ? -21.518 10.039 13.841 1.00 0.00 112 SER A CA 12
ATOM 20521 C C . SER A 1 112 ? -22.871 9.532 13.353 1.00 0.00 112 SER A C 12
ATOM 20522 O O . SER A 1 112 ? -23.299 8.433 13.707 1.00 0.00 112 SER A O 12
ATOM 20530 N N . GLY A 1 113 ? -23.541 10.340 12.538 1.00 0.00 113 GLY A N 12
ATOM 20531 C CA . GLY A 1 113 ? -24.839 9.956 12.014 1.00 0.00 113 GLY A CA 12
ATOM 20532 C C . GLY A 1 113 ? -24.737 9.215 10.694 1.00 0.00 113 GLY A C 12
ATOM 20533 O O . GLY A 1 113 ? -23.642 9.054 10.156 1.00 0.00 113 GLY A O 12
ATOM 20537 N N . PRO A 1 114 ? -25.870 8.749 10.144 1.00 0.00 114 PRO A N 12
ATOM 20538 C CA . PRO A 1 114 ? -25.888 8.020 8.871 1.00 0.00 114 PRO A CA 12
ATOM 20539 C C . PRO A 1 114 ? -25.163 8.772 7.762 1.00 0.00 114 PRO A C 12
ATOM 20540 O O . PRO A 1 114 ? -25.068 10.000 7.789 1.00 0.00 114 PRO A O 12
ATOM 20551 N N . SER A 1 115 ? -24.651 8.030 6.786 1.00 0.00 115 SER A N 12
ATOM 20552 C CA . SER A 1 115 ? -23.934 8.627 5.666 1.00 0.00 115 SER A CA 12
ATOM 20553 C C . SER A 1 115 ? -24.454 8.089 4.336 1.00 0.00 115 SER A C 12
ATOM 20554 O O . SER A 1 115 ? -25.276 7.173 4.305 1.00 0.00 115 SER A O 12
ATOM 20562 N N . SER A 1 116 ? -23.968 8.664 3.241 1.00 0.00 116 SER A N 12
ATOM 20563 C CA . SER A 1 116 ? -24.383 8.242 1.908 1.00 0.00 116 SER A CA 12
ATOM 20564 C C . SER A 1 116 ? -23.592 7.021 1.452 1.00 0.00 116 SER A C 12
ATOM 20565 O O . SER A 1 116 ? -22.371 7.080 1.301 1.00 0.00 116 SER A O 12
ATOM 20573 N N . GLY A 1 117 ? -24.295 5.914 1.233 1.00 0.00 117 GLY A N 12
ATOM 20574 C CA . GLY A 1 117 ? -23.642 4.695 0.796 1.00 0.00 117 GLY A CA 12
ATOM 20575 C C . GLY A 1 117 ? -23.024 3.924 1.946 1.00 0.00 117 GLY A C 12
ATOM 20576 O O . GLY A 1 117 ? -22.564 2.785 1.718 1.00 0.00 117 GLY A O 12
ATOM 20581 N N . GLY A 1 1 ? -17.889 -8.639 35.218 1.00 0.00 1 GLY A N 13
ATOM 20582 C CA . GLY A 1 1 ? -18.420 -8.851 33.844 1.00 0.00 1 GLY A CA 13
ATOM 20583 C C . GLY A 1 1 ? -18.506 -10.319 33.475 1.00 0.00 1 GLY A C 13
ATOM 20584 O O . GLY A 1 1 ? -19.451 -11.008 33.857 1.00 0.00 1 GLY A O 13
ATOM 20590 N N . SER A 1 2 ? -17.515 -10.799 32.729 1.00 0.00 2 SER A N 13
ATOM 20591 C CA . SER A 1 2 ? -17.482 -12.194 32.308 1.00 0.00 2 SER A CA 13
ATOM 20592 C C . SER A 1 2 ? -16.053 -12.726 32.300 1.00 0.00 2 SER A C 13
ATOM 20593 O O . SER A 1 2 ? -15.780 -13.809 32.821 1.00 0.00 2 SER A O 13
ATOM 20601 N N . SER A 1 3 ? -15.145 -11.960 31.707 1.00 0.00 3 SER A N 13
ATOM 20602 C CA . SER A 1 3 ? -13.743 -12.354 31.631 1.00 0.00 3 SER A CA 13
ATOM 20603 C C . SER A 1 3 ? -12.830 -11.196 32.023 1.00 0.00 3 SER A C 13
ATOM 20604 O O . SER A 1 3 ? -12.189 -11.227 33.073 1.00 0.00 3 SER A O 13
ATOM 20612 N N . GLY A 1 4 ? -12.777 -10.177 31.171 1.00 0.00 4 GLY A N 13
ATOM 20613 C CA . GLY A 1 4 ? -11.941 -9.025 31.445 1.00 0.00 4 GLY A CA 13
ATOM 20614 C C . GLY A 1 4 ? -12.114 -7.923 30.418 1.00 0.00 4 GLY A C 13
ATOM 20615 O O . GLY A 1 4 ? -13.232 -7.636 29.990 1.00 0.00 4 GLY A O 13
ATOM 20619 N N . SER A 1 5 ? -11.006 -7.305 30.022 1.00 0.00 5 SER A N 13
ATOM 20620 C CA . SER A 1 5 ? -11.041 -6.231 29.038 1.00 0.00 5 SER A CA 13
ATOM 20621 C C . SER A 1 5 ? -10.606 -6.734 27.666 1.00 0.00 5 SER A C 13
ATOM 20622 O O . SER A 1 5 ? -10.020 -7.809 27.545 1.00 0.00 5 SER A O 13
ATOM 20630 N N . SER A 1 6 ? -10.898 -5.949 26.634 1.00 0.00 6 SER A N 13
ATOM 20631 C CA . SER A 1 6 ? -10.537 -6.316 25.269 1.00 0.00 6 SER A CA 13
ATOM 20632 C C . SER A 1 6 ? -10.633 -5.111 24.339 1.00 0.00 6 SER A C 13
ATOM 20633 O O . SER A 1 6 ? -11.560 -4.308 24.440 1.00 0.00 6 SER A O 13
ATOM 20641 N N . GLY A 1 7 ? -9.669 -4.993 23.432 1.00 0.00 7 GLY A N 13
ATOM 20642 C CA . GLY A 1 7 ? -9.663 -3.883 22.496 1.00 0.00 7 GLY A CA 13
ATOM 20643 C C . GLY A 1 7 ? -8.633 -2.829 22.851 1.00 0.00 7 GLY A C 13
ATOM 20644 O O . GLY A 1 7 ? -7.435 -3.113 22.896 1.00 0.00 7 GLY A O 13
ATOM 20648 N N . ASP A 1 8 ? -9.098 -1.611 23.104 1.00 0.00 8 ASP A N 13
ATOM 20649 C CA . ASP A 1 8 ? -8.207 -0.511 23.456 1.00 0.00 8 ASP A CA 13
ATOM 20650 C C . ASP A 1 8 ? -9.003 0.728 23.856 1.00 0.00 8 ASP A C 13
ATOM 20651 O O . ASP A 1 8 ? -10.054 1.015 23.282 1.00 0.00 8 ASP A O 13
ATOM 20660 N N . THR A 1 9 ? -8.495 1.458 24.843 1.00 0.00 9 THR A N 13
ATOM 20661 C CA . THR A 1 9 ? -9.158 2.666 25.320 1.00 0.00 9 THR A CA 13
ATOM 20662 C C . THR A 1 9 ? -8.158 3.803 25.495 1.00 0.00 9 THR A C 13
ATOM 20663 O O . THR A 1 9 ? -6.949 3.602 25.381 1.00 0.00 9 THR A O 13
ATOM 20674 N N . VAL A 1 10 ? -8.670 4.997 25.772 1.00 0.00 10 VAL A N 13
ATOM 20675 C CA . VAL A 1 10 ? -7.821 6.167 25.964 1.00 0.00 10 VAL A CA 13
ATOM 20676 C C . VAL A 1 10 ? -7.019 6.476 24.704 1.00 0.00 10 VAL A C 13
ATOM 20677 O O . VAL A 1 10 ? -6.086 5.753 24.357 1.00 0.00 10 VAL A O 13
ATOM 20690 N N . ALA A 1 11 ? -7.390 7.556 24.023 1.00 0.00 11 ALA A N 13
ATOM 20691 C CA . ALA A 1 11 ? -6.705 7.961 22.801 1.00 0.00 11 ALA A CA 13
ATOM 20692 C C . ALA A 1 11 ? -7.231 9.301 22.297 1.00 0.00 11 ALA A C 13
ATOM 20693 O O . ALA A 1 11 ? -7.606 9.437 21.132 1.00 0.00 11 ALA A O 13
ATOM 20700 N N . ASN A 1 12 ? -7.253 10.292 23.183 1.00 0.00 12 ASN A N 13
ATOM 20701 C CA . ASN A 1 12 ? -7.732 11.623 22.829 1.00 0.00 12 ASN A CA 13
ATOM 20702 C C . ASN A 1 12 ? -6.858 12.247 21.745 1.00 0.00 12 ASN A C 13
ATOM 20703 O O . ASN A 1 12 ? -7.343 12.996 20.897 1.00 0.00 12 ASN A O 13
ATOM 20714 N N . ALA A 1 13 ? -5.567 11.933 21.779 1.00 0.00 13 ALA A N 13
ATOM 20715 C CA . ALA A 1 13 ? -4.627 12.462 20.800 1.00 0.00 13 ALA A CA 13
ATOM 20716 C C . ALA A 1 13 ? -3.436 11.527 20.618 1.00 0.00 13 ALA A C 13
ATOM 20717 O O . ALA A 1 13 ? -2.459 11.598 21.363 1.00 0.00 13 ALA A O 13
ATOM 20724 N N . SER A 1 14 ? -3.525 10.650 19.623 1.00 0.00 14 SER A N 13
ATOM 20725 C CA . SER A 1 14 ? -2.455 9.701 19.343 1.00 0.00 14 SER A CA 13
ATOM 20726 C C . SER A 1 14 ? -1.506 10.249 18.282 1.00 0.00 14 SER A C 13
ATOM 20727 O O . SER A 1 14 ? -0.343 10.537 18.564 1.00 0.00 14 SER A O 13
ATOM 20735 N N . GLY A 1 15 ? -2.011 10.391 17.060 1.00 0.00 15 GLY A N 13
ATOM 20736 C CA . GLY A 1 15 ? -1.196 10.905 15.976 1.00 0.00 15 GLY A CA 13
ATOM 20737 C C . GLY A 1 15 ? -1.596 10.333 14.628 1.00 0.00 15 GLY A C 13
ATOM 20738 O O . GLY A 1 15 ? -2.464 10.885 13.953 1.00 0.00 15 GLY A O 13
ATOM 20742 N N . PRO A 1 16 ? -0.977 9.217 14.208 1.00 0.00 16 PRO A N 13
ATOM 20743 C CA . PRO A 1 16 ? -1.284 8.578 12.924 1.00 0.00 16 PRO A CA 13
ATOM 20744 C C . PRO A 1 16 ? -2.766 8.248 12.783 1.00 0.00 16 PRO A C 13
ATOM 20745 O O . PRO A 1 16 ? -3.526 8.332 13.747 1.00 0.00 16 PRO A O 13
ATOM 20756 N N . LEU A 1 17 ? -3.170 7.871 11.574 1.00 0.00 17 LEU A N 13
ATOM 20757 C CA . LEU A 1 17 ? -4.561 7.526 11.304 1.00 0.00 17 LEU A CA 13
ATOM 20758 C C . LEU A 1 17 ? -4.696 6.047 10.960 1.00 0.00 17 LEU A C 13
ATOM 20759 O O . LEU A 1 17 ? -3.981 5.531 10.102 1.00 0.00 17 LEU A O 13
ATOM 20775 N N . MET A 1 18 ? -5.618 5.368 11.636 1.00 0.00 18 MET A N 13
ATOM 20776 C CA . MET A 1 18 ? -5.846 3.947 11.402 1.00 0.00 18 MET A CA 13
ATOM 20777 C C . MET A 1 18 ? -6.976 3.734 10.401 1.00 0.00 18 MET A C 13
ATOM 20778 O O . MET A 1 18 ? -8.151 3.731 10.767 1.00 0.00 18 MET A O 13
ATOM 20792 N N . VAL A 1 19 ? -6.612 3.554 9.135 1.00 0.00 19 VAL A N 13
ATOM 20793 C CA . VAL A 1 19 ? -7.596 3.339 8.081 1.00 0.00 19 VAL A CA 13
ATOM 20794 C C . VAL A 1 19 ? -7.809 1.851 7.826 1.00 0.00 19 VAL A C 13
ATOM 20795 O O . VAL A 1 19 ? -7.053 1.223 7.085 1.00 0.00 19 VAL A O 13
ATOM 20808 N N . GLU A 1 20 ? -8.843 1.291 8.446 1.00 0.00 20 GLU A N 13
ATOM 20809 C CA . GLU A 1 20 ? -9.155 -0.124 8.288 1.00 0.00 20 GLU A CA 13
ATOM 20810 C C . GLU A 1 20 ? -9.926 -0.371 6.996 1.00 0.00 20 GLU A C 13
ATOM 20811 O O . GLU A 1 20 ? -10.564 0.534 6.458 1.00 0.00 20 GLU A O 13
ATOM 20823 N N . ILE A 1 21 ? -9.863 -1.604 6.502 1.00 0.00 21 ILE A N 13
ATOM 20824 C CA . ILE A 1 21 ? -10.556 -1.973 5.274 1.00 0.00 21 ILE A CA 13
ATOM 20825 C C . ILE A 1 21 ? -11.156 -3.371 5.382 1.00 0.00 21 ILE A C 13
ATOM 20826 O O . ILE A 1 21 ? -10.451 -4.372 5.249 1.00 0.00 21 ILE A O 13
ATOM 20842 N N . VAL A 1 22 ? -12.461 -3.432 5.625 1.00 0.00 22 VAL A N 13
ATOM 20843 C CA . VAL A 1 22 ? -13.155 -4.707 5.753 1.00 0.00 22 VAL A CA 13
ATOM 20844 C C . VAL A 1 22 ? -13.069 -5.511 4.457 1.00 0.00 22 VAL A C 13
ATOM 20845 O O . VAL A 1 22 ? -13.940 -5.413 3.593 1.00 0.00 22 VAL A O 13
ATOM 20858 N N . LYS A 1 23 ? -12.013 -6.308 4.332 1.00 0.00 23 LYS A N 13
ATOM 20859 C CA . LYS A 1 23 ? -11.812 -7.130 3.146 1.00 0.00 23 LYS A CA 13
ATOM 20860 C C . LYS A 1 23 ? -12.358 -8.538 3.361 1.00 0.00 23 LYS A C 13
ATOM 20861 O O . LYS A 1 23 ? -12.900 -8.849 4.422 1.00 0.00 23 LYS A O 13
ATOM 20880 N N . THR A 1 24 ? -12.208 -9.386 2.349 1.00 0.00 24 THR A N 13
ATOM 20881 C CA . THR A 1 24 ? -12.684 -10.762 2.429 1.00 0.00 24 THR A CA 13
ATOM 20882 C C . THR A 1 24 ? -11.713 -11.627 3.230 1.00 0.00 24 THR A C 13
ATOM 20883 O O . THR A 1 24 ? -10.505 -11.389 3.223 1.00 0.00 24 THR A O 13
ATOM 20894 N N . PRO A 1 25 ? -12.232 -12.647 3.936 1.00 0.00 25 PRO A N 13
ATOM 20895 C CA . PRO A 1 25 ? -11.403 -13.548 4.745 1.00 0.00 25 PRO A CA 13
ATOM 20896 C C . PRO A 1 25 ? -10.517 -14.445 3.888 1.00 0.00 25 PRO A C 13
ATOM 20897 O O . PRO A 1 25 ? -11.010 -15.271 3.120 1.00 0.00 25 PRO A O 13
ATOM 20908 N N . GLY A 1 26 ? -9.205 -14.276 4.025 1.00 0.00 26 GLY A N 13
ATOM 20909 C CA . GLY A 1 26 ? -8.270 -15.078 3.257 1.00 0.00 26 GLY A CA 13
ATOM 20910 C C . GLY A 1 26 ? -8.267 -14.714 1.786 1.00 0.00 26 GLY A C 13
ATOM 20911 O O . GLY A 1 26 ? -7.998 -15.558 0.932 1.00 0.00 26 GLY A O 13
ATOM 20915 N N . SER A 1 27 ? -8.569 -13.454 1.489 1.00 0.00 27 SER A N 13
ATOM 20916 C CA . SER A 1 27 ? -8.600 -12.979 0.111 1.00 0.00 27 SER A CA 13
ATOM 20917 C C . SER A 1 27 ? -7.635 -11.815 -0.087 1.00 0.00 27 SER A C 13
ATOM 20918 O O . SER A 1 27 ? -7.092 -11.275 0.878 1.00 0.00 27 SER A O 13
ATOM 20926 N N . ALA A 1 28 ? -7.426 -11.433 -1.342 1.00 0.00 28 ALA A N 13
ATOM 20927 C CA . ALA A 1 28 ? -6.527 -10.332 -1.666 1.00 0.00 28 ALA A CA 13
ATOM 20928 C C . ALA A 1 28 ? -7.269 -9.210 -2.383 1.00 0.00 28 ALA A C 13
ATOM 20929 O O . ALA A 1 28 ? -8.070 -9.458 -3.283 1.00 0.00 28 ALA A O 13
ATOM 20936 N N . LEU A 1 29 ? -6.995 -7.974 -1.977 1.00 0.00 29 LEU A N 13
ATOM 20937 C CA . LEU A 1 29 ? -7.638 -6.811 -2.582 1.00 0.00 29 LEU A CA 13
ATOM 20938 C C . LEU A 1 29 ? -6.985 -6.460 -3.914 1.00 0.00 29 LEU A C 13
ATOM 20939 O O . LEU A 1 29 ? -7.609 -6.565 -4.970 1.00 0.00 29 LEU A O 13
ATOM 20955 N N . GLY A 1 30 ? -5.724 -6.043 -3.857 1.00 0.00 30 GLY A N 13
ATOM 20956 C CA . GLY A 1 30 ? -5.006 -5.682 -5.065 1.00 0.00 30 GLY A CA 13
ATOM 20957 C C . GLY A 1 30 ? -4.393 -4.297 -4.981 1.00 0.00 30 GLY A C 13
ATOM 20958 O O . GLY A 1 30 ? -4.438 -3.532 -5.945 1.00 0.00 30 GLY A O 13
ATOM 20962 N N . ILE A 1 31 ? -3.819 -3.976 -3.826 1.00 0.00 31 ILE A N 13
ATOM 20963 C CA . ILE A 1 31 ? -3.195 -2.675 -3.619 1.00 0.00 31 ILE A CA 13
ATOM 20964 C C . ILE A 1 31 ? -1.721 -2.707 -4.007 1.00 0.00 31 ILE A C 13
ATOM 20965 O O . ILE A 1 31 ? -1.011 -3.668 -3.711 1.00 0.00 31 ILE A O 13
ATOM 20981 N N . SER A 1 32 ? -1.266 -1.650 -4.674 1.00 0.00 32 SER A N 13
ATOM 20982 C CA . SER A 1 32 ? 0.125 -1.556 -5.102 1.00 0.00 32 SER A CA 13
ATOM 20983 C C . SER A 1 32 ? 0.834 -0.401 -4.406 1.00 0.00 32 SER A C 13
ATOM 20984 O O . SER A 1 32 ? 0.646 0.762 -4.764 1.00 0.00 32 SER A O 13
ATOM 20992 N N . LEU A 1 33 ? 1.649 -0.728 -3.409 1.00 0.00 33 LEU A N 13
ATOM 20993 C CA . LEU A 1 33 ? 2.387 0.284 -2.662 1.00 0.00 33 LEU A CA 13
ATOM 20994 C C . LEU A 1 33 ? 3.685 0.648 -3.377 1.00 0.00 33 LEU A C 13
ATOM 20995 O O . LEU A 1 33 ? 4.254 -0.167 -4.102 1.00 0.00 33 LEU A O 13
ATOM 21011 N N . THR A 1 34 ? 4.147 1.876 -3.167 1.00 0.00 34 THR A N 13
ATOM 21012 C CA . THR A 1 34 ? 5.378 2.346 -3.791 1.00 0.00 34 THR A CA 13
ATOM 21013 C C . THR A 1 34 ? 6.298 2.993 -2.763 1.00 0.00 34 THR A C 13
ATOM 21014 O O . THR A 1 34 ? 5.887 3.884 -2.020 1.00 0.00 34 THR A O 13
ATOM 21025 N N . THR A 1 35 ? 7.547 2.540 -2.726 1.00 0.00 35 THR A N 13
ATOM 21026 C CA . THR A 1 35 ? 8.528 3.075 -1.790 1.00 0.00 35 THR A CA 13
ATOM 21027 C C . THR A 1 35 ? 9.253 4.275 -2.389 1.00 0.00 35 THR A C 13
ATOM 21028 O O . THR A 1 35 ? 10.349 4.142 -2.934 1.00 0.00 35 THR A O 13
ATOM 21039 N N . THR A 1 36 ? 8.635 5.446 -2.284 1.00 0.00 36 THR A N 13
ATOM 21040 C CA . THR A 1 36 ? 9.220 6.671 -2.817 1.00 0.00 36 THR A CA 13
ATOM 21041 C C . THR A 1 36 ? 10.235 7.258 -1.841 1.00 0.00 36 THR A C 13
ATOM 21042 O O . THR A 1 36 ? 10.507 6.679 -0.789 1.00 0.00 36 THR A O 13
ATOM 21053 N N . SER A 1 37 ? 10.793 8.411 -2.199 1.00 0.00 37 SER A N 13
ATOM 21054 C CA . SER A 1 37 ? 11.777 9.078 -1.356 1.00 0.00 37 SER A CA 13
ATOM 21055 C C . SER A 1 37 ? 11.271 10.445 -0.908 1.00 0.00 37 SER A C 13
ATOM 21056 O O . SER A 1 37 ? 10.134 10.821 -1.195 1.00 0.00 37 SER A O 13
ATOM 21064 N N . LEU A 1 38 ? 12.120 11.183 -0.204 1.00 0.00 38 LEU A N 13
ATOM 21065 C CA . LEU A 1 38 ? 11.758 12.509 0.284 1.00 0.00 38 LEU A CA 13
ATOM 21066 C C . LEU A 1 38 ? 12.968 13.437 0.288 1.00 0.00 38 LEU A C 13
ATOM 21067 O O . LEU A 1 38 ? 13.113 14.287 -0.592 1.00 0.00 38 LEU A O 13
ATOM 21083 N N . ARG A 1 39 ? 13.836 13.268 1.281 1.00 0.00 39 ARG A N 13
ATOM 21084 C CA . ARG A 1 39 ? 15.034 14.090 1.399 1.00 0.00 39 ARG A CA 13
ATOM 21085 C C . ARG A 1 39 ? 16.172 13.300 2.037 1.00 0.00 39 ARG A C 13
ATOM 21086 O O . ARG A 1 39 ? 17.301 13.312 1.546 1.00 0.00 39 ARG A O 13
ATOM 21107 N N . ASN A 1 40 ? 15.865 12.615 3.133 1.00 0.00 40 ASN A N 13
ATOM 21108 C CA . ASN A 1 40 ? 16.861 11.818 3.840 1.00 0.00 40 ASN A CA 13
ATOM 21109 C C . ASN A 1 40 ? 16.211 10.620 4.526 1.00 0.00 40 ASN A C 13
ATOM 21110 O O . ASN A 1 40 ? 16.688 10.151 5.560 1.00 0.00 40 ASN A O 13
ATOM 21121 N N . LYS A 1 41 ? 15.121 10.129 3.944 1.00 0.00 41 LYS A N 13
ATOM 21122 C CA . LYS A 1 41 ? 14.408 8.986 4.500 1.00 0.00 41 LYS A CA 13
ATOM 21123 C C . LYS A 1 41 ? 13.282 8.544 3.572 1.00 0.00 41 LYS A C 13
ATOM 21124 O O . LYS A 1 41 ? 12.248 9.208 3.473 1.00 0.00 41 LYS A O 13
ATOM 21143 N N . SER A 1 42 ? 13.488 7.422 2.891 1.00 0.00 42 SER A N 13
ATOM 21144 C CA . SER A 1 42 ? 12.490 6.893 1.969 1.00 0.00 42 SER A CA 13
ATOM 21145 C C . SER A 1 42 ? 11.299 6.316 2.729 1.00 0.00 42 SER A C 13
ATOM 21146 O O . SER A 1 42 ? 11.462 5.482 3.618 1.00 0.00 42 SER A O 13
ATOM 21154 N N . VAL A 1 43 ? 10.102 6.769 2.370 1.00 0.00 43 VAL A N 13
ATOM 21155 C CA . VAL A 1 43 ? 8.882 6.300 3.016 1.00 0.00 43 VAL A CA 13
ATOM 21156 C C . VAL A 1 43 ? 8.015 5.511 2.042 1.00 0.00 43 VAL A C 13
ATOM 21157 O O . VAL A 1 43 ? 7.977 5.807 0.848 1.00 0.00 43 VAL A O 13
ATOM 21170 N N . ILE A 1 44 ? 7.319 4.502 2.558 1.00 0.00 44 ILE A N 13
ATOM 21171 C CA . ILE A 1 44 ? 6.453 3.671 1.732 1.00 0.00 44 ILE A CA 13
ATOM 21172 C C . ILE A 1 44 ? 5.060 4.280 1.611 1.00 0.00 44 ILE A C 13
ATOM 21173 O O . ILE A 1 44 ? 4.380 4.505 2.613 1.00 0.00 44 ILE A O 13
ATOM 21189 N N . THR A 1 45 ? 4.642 4.547 0.378 1.00 0.00 45 THR A N 13
ATOM 21190 C CA . THR A 1 45 ? 3.329 5.132 0.124 1.00 0.00 45 THR A CA 13
ATOM 21191 C C . THR A 1 45 ? 2.484 4.210 -0.749 1.00 0.00 45 THR A C 13
ATOM 21192 O O . THR A 1 45 ? 2.883 3.086 -1.050 1.00 0.00 45 THR A O 13
ATOM 21203 N N . ILE A 1 46 ? 1.313 4.695 -1.153 1.00 0.00 46 ILE A N 13
ATOM 21204 C CA . ILE A 1 46 ? 0.412 3.915 -1.992 1.00 0.00 46 ILE A CA 13
ATOM 21205 C C . ILE A 1 46 ? 0.523 4.333 -3.454 1.00 0.00 46 ILE A C 13
ATOM 21206 O O . ILE A 1 46 ? 0.297 5.493 -3.797 1.00 0.00 46 ILE A O 13
ATOM 21222 N N . ASP A 1 47 ? 0.872 3.380 -4.313 1.00 0.00 47 ASP A N 13
ATOM 21223 C CA . ASP A 1 47 ? 1.012 3.650 -5.739 1.00 0.00 47 ASP A CA 13
ATOM 21224 C C . ASP A 1 47 ? -0.352 3.693 -6.421 1.00 0.00 47 ASP A C 13
ATOM 21225 O O . ASP A 1 47 ? -0.693 4.671 -7.086 1.00 0.00 47 ASP A O 13
ATOM 21234 N N . ARG A 1 48 ? -1.127 2.627 -6.250 1.00 0.00 48 ARG A N 13
ATOM 21235 C CA . ARG A 1 48 ? -2.453 2.543 -6.849 1.00 0.00 48 ARG A CA 13
ATOM 21236 C C . ARG A 1 48 ? -3.224 1.346 -6.299 1.00 0.00 48 ARG A C 13
ATOM 21237 O O . ARG A 1 48 ? -2.629 0.377 -5.828 1.00 0.00 48 ARG A O 13
ATOM 21258 N N . ILE A 1 49 ? -4.548 1.420 -6.364 1.00 0.00 49 ILE A N 13
ATOM 21259 C CA . ILE A 1 49 ? -5.399 0.343 -5.873 1.00 0.00 49 ILE A CA 13
ATOM 21260 C C . ILE A 1 49 ? -6.068 -0.396 -7.027 1.00 0.00 49 ILE A C 13
ATOM 21261 O O . ILE A 1 49 ? -6.172 0.128 -8.136 1.00 0.00 49 ILE A O 13
ATOM 21277 N N . LYS A 1 50 ? -6.520 -1.617 -6.759 1.00 0.00 50 LYS A N 13
ATOM 21278 C CA . LYS A 1 50 ? -7.178 -2.428 -7.776 1.00 0.00 50 LYS A CA 13
ATOM 21279 C C . LYS A 1 50 ? -8.621 -1.968 -7.989 1.00 0.00 50 LYS A C 13
ATOM 21280 O O . LYS A 1 50 ? -9.349 -1.724 -7.027 1.00 0.00 50 LYS A O 13
ATOM 21299 N N . PRO A 1 51 ? -9.055 -1.843 -9.257 1.00 0.00 51 PRO A N 13
ATOM 21300 C CA . PRO A 1 51 ? -10.418 -1.410 -9.582 1.00 0.00 51 PRO A CA 13
ATOM 21301 C C . PRO A 1 51 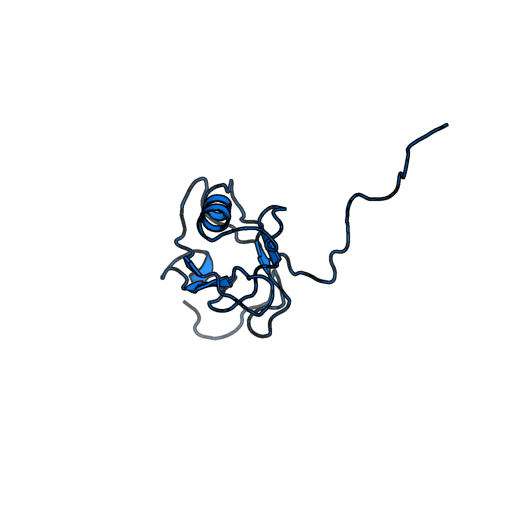? -11.455 -2.486 -9.281 1.00 0.00 51 PRO A C 13
ATOM 21302 O O . PRO A 1 51 ? -11.169 -3.680 -9.372 1.00 0.00 51 PRO A O 13
ATOM 21313 N N . ALA A 1 52 ? -12.660 -2.056 -8.923 1.00 0.00 52 ALA A N 13
ATOM 21314 C CA . ALA A 1 52 ? -13.740 -2.983 -8.608 1.00 0.00 52 ALA A CA 13
ATOM 21315 C C . ALA A 1 52 ? -13.368 -3.883 -7.435 1.00 0.00 52 ALA A C 13
ATOM 21316 O O . ALA A 1 52 ? -13.822 -5.023 -7.345 1.00 0.00 52 ALA A O 13
ATOM 21323 N N . SER A 1 53 ? -12.538 -3.362 -6.535 1.00 0.00 53 SER A N 13
ATOM 21324 C CA . SER A 1 53 ? -12.106 -4.119 -5.366 1.00 0.00 53 SER A CA 13
ATOM 21325 C C . SER A 1 53 ? -12.763 -3.582 -4.099 1.00 0.00 53 SER A C 13
ATOM 21326 O O . SER A 1 53 ? -13.501 -2.598 -4.139 1.00 0.00 53 SER A O 13
ATOM 21334 N N . VAL A 1 54 ? -12.488 -4.236 -2.974 1.00 0.00 54 VAL A N 13
ATOM 21335 C CA . VAL A 1 54 ? -13.053 -3.824 -1.694 1.00 0.00 54 VAL A CA 13
ATOM 21336 C C . VAL A 1 54 ? -12.438 -2.511 -1.222 1.00 0.00 54 VAL A C 13
ATOM 21337 O O . VAL A 1 54 ? -13.091 -1.716 -0.546 1.00 0.00 54 VAL A O 13
ATOM 21350 N N . VAL A 1 55 ? -11.178 -2.289 -1.581 1.00 0.00 55 VAL A N 13
ATOM 21351 C CA . VAL A 1 55 ? -10.476 -1.072 -1.194 1.00 0.00 55 VAL A CA 13
ATOM 21352 C C . VAL A 1 55 ? -10.875 0.098 -2.088 1.00 0.00 55 VAL A C 13
ATOM 21353 O O . VAL A 1 55 ? -11.025 1.226 -1.619 1.00 0.00 55 VAL A O 13
ATOM 21366 N N . ASP A 1 56 ? -11.046 -0.180 -3.376 1.00 0.00 56 ASP A N 13
ATOM 21367 C CA . ASP A 1 56 ? -11.430 0.851 -4.334 1.00 0.00 56 ASP A CA 13
ATOM 21368 C C . ASP A 1 56 ? -12.894 1.237 -4.160 1.00 0.00 56 ASP A C 13
ATOM 21369 O O . ASP A 1 56 ? -13.271 2.393 -4.357 1.00 0.00 56 ASP A O 13
ATOM 21378 N N . ARG A 1 57 ? -13.717 0.261 -3.786 1.00 0.00 57 ARG A N 13
ATOM 21379 C CA . ARG A 1 57 ? -15.141 0.499 -3.584 1.00 0.00 57 ARG A CA 13
ATOM 21380 C C . ARG A 1 57 ? -15.377 1.372 -2.355 1.00 0.00 57 ARG A C 13
ATOM 21381 O O . ARG A 1 57 ? -16.298 2.189 -2.328 1.00 0.00 57 ARG A O 13
ATOM 21402 N N . SER A 1 58 ? -14.541 1.191 -1.339 1.00 0.00 58 SER A N 13
ATOM 21403 C CA . SER A 1 58 ? -14.657 1.961 -0.106 1.00 0.00 58 SER A CA 13
ATOM 21404 C C . SER A 1 58 ? -13.921 3.292 -0.225 1.00 0.00 58 SER A C 13
ATOM 21405 O O . SER A 1 58 ? -14.395 4.319 0.263 1.00 0.00 58 SER A O 13
ATOM 21413 N N . GLY A 1 59 ? -12.763 3.267 -0.876 1.00 0.00 59 GLY A N 13
ATOM 21414 C CA . GLY A 1 59 ? -11.983 4.477 -1.046 1.00 0.00 59 GLY A CA 13
ATOM 21415 C C . GLY A 1 59 ? -11.206 4.847 0.202 1.00 0.00 59 GLY A C 13
ATOM 21416 O O . GLY A 1 59 ? -11.037 6.027 0.509 1.00 0.00 59 GLY A O 13
ATOM 21420 N N . ALA A 1 60 ? -10.733 3.836 0.924 1.00 0.00 60 ALA A N 13
ATOM 21421 C CA . ALA A 1 60 ? -9.970 4.061 2.145 1.00 0.00 60 ALA A CA 13
ATOM 21422 C C . ALA A 1 60 ? -8.504 4.338 1.832 1.00 0.00 60 ALA A C 13
ATOM 21423 O O . ALA A 1 60 ? -7.833 5.075 2.555 1.00 0.00 60 ALA A O 13
ATOM 21430 N N . LEU A 1 61 ? -8.013 3.744 0.750 1.00 0.00 61 LEU A N 13
ATOM 21431 C CA . LEU A 1 61 ? -6.625 3.927 0.341 1.00 0.00 61 LEU A CA 13
ATOM 21432 C C . LEU A 1 61 ? -6.535 4.828 -0.886 1.00 0.00 61 LEU A C 13
ATOM 21433 O O . LEU A 1 61 ? -7.015 4.478 -1.964 1.00 0.00 61 LEU A O 13
ATOM 21449 N N . HIS A 1 62 ? -5.915 5.992 -0.714 1.00 0.00 62 HIS A N 13
ATOM 21450 C CA . HIS A 1 62 ? -5.760 6.944 -1.808 1.00 0.00 62 HIS A CA 13
ATOM 21451 C C . HIS A 1 62 ? -4.304 7.015 -2.267 1.00 0.00 62 HIS A C 13
ATOM 21452 O O . HIS A 1 62 ? -3.403 7.237 -1.457 1.00 0.00 62 HIS A O 13
ATOM 21467 N N . PRO A 1 63 ? -4.048 6.826 -3.575 1.00 0.00 63 PRO A N 13
ATOM 21468 C CA . PRO A 1 63 ? -2.689 6.873 -4.125 1.00 0.00 63 PRO A CA 13
ATOM 21469 C C . PRO A 1 63 ? -1.970 8.173 -3.778 1.00 0.00 63 PRO A C 13
ATOM 21470 O O . PRO A 1 63 ? -2.373 9.251 -4.214 1.00 0.00 63 PRO A O 13
ATOM 21481 N N . GLY A 1 64 ? -0.905 8.063 -2.990 1.00 0.00 64 GLY A N 13
ATOM 21482 C CA . GLY A 1 64 ? -0.149 9.238 -2.599 1.00 0.00 64 GLY A CA 13
ATOM 21483 C C . GLY A 1 64 ? -0.047 9.392 -1.094 1.00 0.00 64 GLY A C 13
ATOM 21484 O O . GLY A 1 64 ? 0.849 10.072 -0.593 1.00 0.00 64 GLY A O 13
ATOM 21488 N N . ASP A 1 65 ? -0.966 8.761 -0.368 1.00 0.00 65 ASP A N 13
ATOM 21489 C CA . ASP A 1 65 ? -0.975 8.834 1.089 1.00 0.00 65 ASP A CA 13
ATOM 21490 C C . ASP A 1 65 ? 0.360 8.370 1.667 1.00 0.00 65 ASP A C 13
ATOM 21491 O O . ASP A 1 65 ? 1.175 7.769 0.968 1.00 0.00 65 ASP A O 13
ATOM 21500 N N . HIS A 1 66 ? 0.576 8.655 2.947 1.00 0.00 66 HIS A N 13
ATOM 21501 C CA . HIS A 1 66 ? 1.811 8.268 3.619 1.00 0.00 66 HIS A CA 13
ATOM 21502 C C . HIS A 1 66 ? 1.545 7.206 4.680 1.00 0.00 66 HIS A C 13
ATOM 21503 O O . HIS A 1 66 ? 0.897 7.473 5.692 1.00 0.00 66 HIS A O 13
ATOM 21518 N N . ILE A 1 67 ? 2.048 5.999 4.441 1.00 0.00 67 ILE A N 13
ATOM 21519 C CA . ILE A 1 67 ? 1.865 4.896 5.377 1.00 0.00 67 ILE A CA 13
ATOM 21520 C C . ILE A 1 67 ? 2.896 4.955 6.499 1.00 0.00 67 ILE A C 13
ATOM 21521 O O . ILE A 1 67 ? 4.100 4.864 6.256 1.00 0.00 67 ILE A O 13
ATOM 21537 N N . LEU A 1 68 ? 2.416 5.108 7.729 1.00 0.00 68 LEU A N 13
ATOM 21538 C CA . LEU A 1 68 ? 3.296 5.181 8.889 1.00 0.00 68 LEU A CA 13
ATOM 21539 C C . LEU A 1 68 ? 3.486 3.804 9.519 1.00 0.00 68 LEU A C 13
ATOM 21540 O O . LEU A 1 68 ? 4.539 3.509 10.085 1.00 0.00 68 LEU A O 13
ATOM 21556 N N . SER A 1 69 ? 2.461 2.965 9.415 1.00 0.00 69 SER A N 13
ATOM 21557 C CA . SER A 1 69 ? 2.517 1.619 9.975 1.00 0.00 69 SER A CA 13
ATOM 21558 C C . SER A 1 69 ? 1.398 0.747 9.416 1.00 0.00 69 SER A C 13
ATOM 21559 O O . SER A 1 69 ? 0.442 1.250 8.824 1.00 0.00 69 SER A O 13
ATOM 21567 N N . ILE A 1 70 ? 1.525 -0.561 9.606 1.00 0.00 70 ILE A N 13
ATOM 21568 C CA . ILE A 1 70 ? 0.527 -1.506 9.122 1.00 0.00 70 ILE A CA 13
ATOM 21569 C C . ILE A 1 70 ? 0.445 -2.731 10.027 1.00 0.00 70 ILE A C 13
ATOM 21570 O O . ILE A 1 70 ? 1.396 -3.506 10.124 1.00 0.00 70 ILE A O 13
ATOM 21586 N N . ASP A 1 71 ? -0.695 -2.896 10.689 1.00 0.00 71 ASP A N 13
ATOM 21587 C CA . ASP A 1 71 ? -0.899 -4.026 11.588 1.00 0.00 71 ASP A CA 13
ATOM 21588 C C . ASP A 1 71 ? 0.120 -4.008 12.722 1.00 0.00 71 ASP A C 13
ATOM 21589 O O . ASP A 1 71 ? 0.503 -5.056 13.243 1.00 0.00 71 ASP A O 13
ATOM 21598 N N . GLY A 1 72 ? 0.556 -2.810 13.100 1.00 0.00 72 GLY A N 13
ATOM 21599 C CA . GLY A 1 72 ? 1.527 -2.678 14.170 1.00 0.00 72 GLY A CA 13
ATOM 21600 C C . GLY A 1 72 ? 2.961 -2.750 13.675 1.00 0.00 72 GLY A C 13
ATOM 21601 O O . GLY A 1 72 ? 3.895 -2.813 14.473 1.00 0.00 72 GLY A O 13
ATOM 21605 N N . THR A 1 73 ? 3.137 -2.742 12.356 1.00 0.00 73 THR A N 13
ATOM 21606 C CA . THR A 1 73 ? 4.468 -2.807 11.764 1.00 0.00 73 THR A CA 13
ATOM 21607 C C . THR A 1 73 ? 4.940 -1.421 11.336 1.00 0.00 73 THR A C 13
ATOM 21608 O O . THR A 1 73 ? 4.346 -0.797 10.458 1.00 0.00 73 THR A O 13
ATOM 21619 N N . SER A 1 74 ? 6.013 -0.947 11.960 1.00 0.00 74 SER A N 13
ATOM 21620 C CA . SER A 1 74 ? 6.564 0.364 11.643 1.00 0.00 74 SER A CA 13
ATOM 21621 C C . SER A 1 74 ? 7.074 0.408 10.206 1.00 0.00 74 SER A C 13
ATOM 21622 O O . SER A 1 74 ? 7.717 -0.531 9.737 1.00 0.00 74 SER A O 13
ATOM 21630 N N . MET A 1 75 ? 6.782 1.502 9.512 1.00 0.00 75 MET A N 13
ATOM 21631 C CA . MET A 1 75 ? 7.211 1.668 8.128 1.00 0.00 75 MET A CA 13
ATOM 21632 C C . MET A 1 75 ? 8.497 2.485 8.052 1.00 0.00 75 MET A C 13
ATOM 21633 O O . MET A 1 75 ? 8.656 3.331 7.172 1.00 0.00 75 MET A O 13
ATOM 21647 N N . GLU A 1 76 ? 9.412 2.227 8.981 1.00 0.00 76 GLU A N 13
ATOM 21648 C CA . GLU A 1 76 ? 10.684 2.938 9.019 1.00 0.00 76 GLU A CA 13
ATOM 21649 C C . GLU A 1 76 ? 11.728 2.232 8.160 1.00 0.00 76 GLU A C 13
ATOM 21650 O O . GLU A 1 76 ? 12.268 1.196 8.547 1.00 0.00 76 GLU A O 13
ATOM 21662 N N . HIS A 1 77 ? 12.008 2.801 6.992 1.00 0.00 77 HIS A N 13
ATOM 21663 C CA . HIS A 1 77 ? 12.987 2.227 6.077 1.00 0.00 77 HIS A CA 13
ATOM 21664 C C . HIS A 1 77 ? 12.569 0.826 5.640 1.00 0.00 77 HIS A C 13
ATOM 21665 O O . HIS A 1 77 ? 13.413 -0.031 5.376 1.00 0.00 77 HIS A O 13
ATOM 21680 N N . CYS A 1 78 ? 11.261 0.601 5.564 1.00 0.00 78 CYS A N 13
ATOM 21681 C CA . CYS A 1 78 ? 10.732 -0.696 5.158 1.00 0.00 78 CYS A CA 13
ATOM 21682 C C . CYS A 1 78 ? 10.838 -0.874 3.646 1.00 0.00 78 CYS A C 13
ATOM 21683 O O . CYS A 1 78 ? 11.230 0.045 2.928 1.00 0.00 78 CYS A O 13
ATOM 21691 N N . SER A 1 79 ? 10.485 -2.065 3.170 1.00 0.00 79 SER A N 13
ATOM 21692 C CA . SER A 1 79 ? 10.540 -2.364 1.744 1.00 0.00 79 SER A CA 13
ATOM 21693 C C . SER A 1 79 ? 9.138 -2.512 1.163 1.00 0.00 79 SER A C 13
ATOM 21694 O O . SER A 1 79 ? 8.146 -2.464 1.890 1.00 0.00 79 SER A O 13
ATOM 21702 N N . LEU A 1 80 ? 9.064 -2.694 -0.151 1.00 0.00 80 LEU A N 13
ATOM 21703 C CA . LEU A 1 80 ? 7.783 -2.850 -0.830 1.00 0.00 80 LEU A CA 13
ATOM 21704 C C . LEU A 1 80 ? 7.207 -4.242 -0.594 1.00 0.00 80 LEU A C 13
ATOM 21705 O O . LEU A 1 80 ? 5.999 -4.404 -0.425 1.00 0.00 80 LEU A O 13
ATOM 21721 N N . LEU A 1 81 ? 8.081 -5.243 -0.581 1.00 0.00 81 LEU A N 13
ATOM 21722 C CA . LEU A 1 81 ? 7.660 -6.623 -0.365 1.00 0.00 81 LEU A CA 13
ATOM 21723 C C . LEU A 1 81 ? 7.004 -6.782 1.003 1.00 0.00 81 LEU A C 13
ATOM 21724 O O . LEU A 1 81 ? 5.902 -7.322 1.115 1.00 0.00 81 LEU A O 13
ATOM 21740 N N . GLU A 1 82 ? 7.686 -6.310 2.040 1.00 0.00 82 GLU A N 13
ATOM 21741 C CA . GLU A 1 82 ? 7.170 -6.400 3.401 1.00 0.00 82 GLU A CA 13
ATOM 21742 C C . GLU A 1 82 ? 5.842 -5.659 3.529 1.00 0.00 82 GLU A C 13
ATOM 21743 O O . GLU A 1 82 ? 4.898 -6.158 4.140 1.00 0.00 82 GLU A O 13
ATOM 21755 N N . ALA A 1 83 ? 5.779 -4.465 2.950 1.00 0.00 83 ALA A N 13
ATOM 21756 C CA . ALA A 1 83 ? 4.568 -3.655 2.999 1.00 0.00 83 ALA A CA 13
ATOM 21757 C C . ALA A 1 83 ? 3.393 -4.384 2.355 1.00 0.00 83 ALA A C 13
ATOM 21758 O O . ALA A 1 83 ? 2.301 -4.442 2.918 1.00 0.00 83 ALA A O 13
ATOM 21765 N N . THR A 1 84 ? 3.627 -4.939 1.169 1.00 0.00 84 THR A N 13
ATOM 21766 C CA . THR A 1 84 ? 2.589 -5.665 0.447 1.00 0.00 84 THR A CA 13
ATOM 21767 C C . THR A 1 84 ? 2.222 -6.956 1.171 1.00 0.00 84 THR A C 13
ATOM 21768 O O . THR A 1 84 ? 1.077 -7.404 1.122 1.00 0.00 84 THR A O 13
ATOM 21779 N N . LYS A 1 85 ? 3.203 -7.550 1.844 1.00 0.00 85 LYS A N 13
ATOM 21780 C CA . LYS A 1 85 ? 2.982 -8.791 2.579 1.00 0.00 85 LYS A CA 13
ATOM 21781 C C . LYS A 1 85 ? 2.048 -8.563 3.763 1.00 0.00 85 LYS A C 13
ATOM 21782 O O . LYS A 1 85 ? 1.226 -9.418 4.091 1.00 0.00 85 LYS A O 13
ATOM 21801 N N . LEU A 1 86 ? 2.180 -7.404 4.399 1.00 0.00 86 LEU A N 13
ATOM 21802 C CA . LEU A 1 86 ? 1.347 -7.063 5.546 1.00 0.00 86 LEU A CA 13
ATOM 21803 C C . LEU A 1 86 ? -0.129 -7.042 5.159 1.00 0.00 86 LEU A C 13
ATOM 21804 O O . LEU A 1 86 ? -0.972 -7.600 5.860 1.00 0.00 86 LEU A O 13
ATOM 21820 N N . LEU A 1 87 ? -0.431 -6.392 4.040 1.00 0.00 87 LEU A N 13
ATOM 21821 C CA . LEU A 1 87 ? -1.804 -6.297 3.558 1.00 0.00 87 LEU A CA 13
ATOM 21822 C C . LEU A 1 87 ? -2.387 -7.681 3.295 1.00 0.00 87 LEU A C 13
ATOM 21823 O O . LEU A 1 87 ? -3.555 -7.940 3.586 1.00 0.00 87 LEU A O 13
ATOM 21839 N N . ALA A 1 88 ? -1.567 -8.568 2.741 1.00 0.00 88 ALA A N 13
ATOM 21840 C CA . ALA A 1 88 ? -2.002 -9.926 2.438 1.00 0.00 88 ALA A CA 13
ATOM 21841 C C . ALA A 1 88 ? -2.162 -10.748 3.712 1.00 0.00 88 ALA A C 13
ATOM 21842 O O . ALA A 1 88 ? -3.001 -11.646 3.782 1.00 0.00 88 ALA A O 13
ATOM 21849 N N . SER A 1 89 ? -1.352 -10.436 4.718 1.00 0.00 89 SER A N 13
ATOM 21850 C CA . SER A 1 89 ? -1.404 -11.147 5.990 1.00 0.00 89 SER A CA 13
ATOM 21851 C C . SER A 1 89 ? -2.436 -10.518 6.923 1.00 0.00 89 SER A C 13
ATOM 21852 O O . SER A 1 89 ? -2.085 -9.902 7.929 1.00 0.00 89 SER A O 13
ATOM 21860 N N . ILE A 1 90 ? -3.709 -10.679 6.580 1.00 0.00 90 ILE A N 13
ATOM 21861 C CA . ILE A 1 90 ? -4.792 -10.128 7.385 1.00 0.00 90 ILE A CA 13
ATOM 21862 C C . ILE A 1 90 ? -5.964 -11.099 7.466 1.00 0.00 90 ILE A C 13
ATOM 21863 O O . ILE A 1 90 ? -6.341 -11.720 6.471 1.00 0.00 90 ILE A O 13
ATOM 21879 N N . SER A 1 91 ? -6.538 -11.228 8.658 1.00 0.00 91 SER A N 13
ATOM 21880 C CA . SER A 1 91 ? -7.668 -12.124 8.869 1.00 0.00 91 SER A CA 13
ATOM 21881 C C . SER A 1 91 ? -8.904 -11.627 8.127 1.00 0.00 91 SER A C 13
ATOM 21882 O O . SER A 1 91 ? -9.452 -12.325 7.275 1.00 0.00 91 SER A O 13
ATOM 21890 N N . GLU A 1 92 ? -9.339 -10.415 8.458 1.00 0.00 92 GLU A N 13
ATOM 21891 C CA . GLU A 1 92 ? -10.510 -9.822 7.823 1.00 0.00 92 GLU A CA 13
ATOM 21892 C C . GLU A 1 92 ? -10.340 -8.316 7.664 1.00 0.00 92 GLU A C 13
ATOM 21893 O O . GLU A 1 92 ? -10.598 -7.760 6.596 1.00 0.00 92 GLU A O 13
ATOM 21905 N N . LYS A 1 93 ? -9.906 -7.658 8.735 1.00 0.00 93 LYS A N 13
ATOM 21906 C CA . LYS A 1 93 ? -9.703 -6.214 8.714 1.00 0.00 93 LYS A CA 13
ATOM 21907 C C . LYS A 1 93 ? -8.216 -5.874 8.715 1.00 0.00 93 LYS A C 13
ATOM 21908 O O . LYS A 1 93 ? -7.465 -6.330 9.577 1.00 0.00 93 LYS A O 13
ATOM 21927 N N . VAL A 1 94 ? -7.797 -5.069 7.744 1.00 0.00 94 VAL A N 13
ATOM 21928 C CA . VAL A 1 94 ? -6.400 -4.667 7.633 1.00 0.00 94 VAL A CA 13
ATOM 21929 C C . VAL A 1 94 ? -6.137 -3.373 8.398 1.00 0.00 94 VAL A C 13
ATOM 21930 O O . VAL A 1 94 ? -6.747 -2.340 8.119 1.00 0.00 94 VAL A O 13
ATOM 21943 N N . ARG A 1 95 ? -5.229 -3.436 9.366 1.00 0.00 95 ARG A N 13
ATOM 21944 C CA . ARG A 1 95 ? -4.887 -2.270 10.172 1.00 0.00 95 ARG A CA 13
ATOM 21945 C C . ARG A 1 95 ? -3.860 -1.396 9.460 1.00 0.00 95 ARG A C 13
ATOM 21946 O O . ARG A 1 95 ? -2.654 -1.559 9.649 1.00 0.00 95 ARG A O 13
ATOM 21967 N N . LEU A 1 96 ? -4.344 -0.470 8.640 1.00 0.00 96 LEU A N 13
ATOM 21968 C CA . LEU A 1 96 ? -3.469 0.428 7.899 1.00 0.00 96 LEU A CA 13
ATOM 21969 C C . LEU A 1 96 ? -3.304 1.757 8.634 1.00 0.00 96 LEU A C 13
ATOM 21970 O O . LEU A 1 96 ? -4.274 2.480 8.855 1.00 0.00 96 LEU A O 13
ATOM 21986 N N . GLU A 1 97 ? -2.067 2.071 9.008 1.00 0.00 97 GLU A N 13
ATOM 21987 C CA . GLU A 1 97 ? -1.776 3.311 9.717 1.00 0.00 97 GLU A CA 13
ATOM 21988 C C . GLU A 1 97 ? -1.233 4.368 8.759 1.00 0.00 97 GLU A C 13
ATOM 21989 O O . GLU A 1 97 ? -0.046 4.374 8.434 1.00 0.00 97 GLU A O 13
ATOM 22001 N N . ILE A 1 98 ? -2.110 5.260 8.312 1.00 0.00 98 ILE A N 13
ATOM 22002 C CA . ILE A 1 98 ? -1.719 6.322 7.391 1.00 0.00 98 ILE A CA 13
ATOM 22003 C C . ILE A 1 98 ? -1.622 7.664 8.107 1.00 0.00 98 ILE A C 13
ATOM 22004 O O . ILE A 1 98 ? -2.231 7.864 9.158 1.00 0.00 98 ILE A O 13
ATOM 22020 N N . LEU A 1 99 ? -0.852 8.581 7.531 1.00 0.00 99 LEU A N 13
ATOM 22021 C CA . LEU A 1 99 ? -0.674 9.906 8.114 1.00 0.00 99 LEU A CA 13
ATOM 22022 C C . LEU A 1 99 ? -1.906 10.777 7.871 1.00 0.00 99 LEU A C 13
ATOM 22023 O O . LEU A 1 99 ? -2.497 10.738 6.791 1.00 0.00 99 LEU A O 13
ATOM 22039 N N . PRO A 1 100 ? -2.314 11.577 8.873 1.00 0.00 100 PRO A N 13
ATOM 22040 C CA . PRO A 1 100 ? -3.481 12.455 8.756 1.00 0.00 100 PRO A CA 13
ATOM 22041 C C . PRO A 1 100 ? -3.439 13.309 7.493 1.00 0.00 100 PRO A C 13
ATOM 22042 O O . PRO A 1 100 ? -2.809 14.367 7.467 1.00 0.00 100 PRO A O 13
ATOM 22053 N N . VAL A 1 101 ? -4.114 12.843 6.446 1.00 0.00 101 VAL A N 13
ATOM 22054 C CA . VAL A 1 101 ? -4.153 13.564 5.180 1.00 0.00 101 VAL A CA 13
ATOM 22055 C C . VAL A 1 101 ? -5.525 14.190 4.944 1.00 0.00 101 VAL A C 13
ATOM 22056 O O . VAL A 1 101 ? -6.532 13.714 5.470 1.00 0.00 101 VAL A O 13
ATOM 22069 N N . PRO A 1 102 ? -5.582 15.271 4.147 1.00 0.00 102 PRO A N 13
ATOM 22070 C CA . PRO A 1 102 ? -6.840 15.962 3.844 1.00 0.00 102 PRO A CA 13
ATOM 22071 C C . PRO A 1 102 ? -7.755 15.133 2.949 1.00 0.00 102 PRO A C 13
ATOM 22072 O O . PRO A 1 102 ? -8.975 15.302 2.966 1.00 0.00 102 PRO A O 13
ATOM 22083 N N . GLN A 1 103 ? -7.161 14.236 2.167 1.00 0.00 103 GLN A N 13
ATOM 22084 C CA . GLN A 1 103 ? -7.925 13.382 1.266 1.00 0.00 103 GLN A CA 13
ATOM 22085 C C . GLN A 1 103 ? -8.939 12.544 2.037 1.00 0.00 103 GLN A C 13
ATOM 22086 O O . GLN A 1 103 ? -10.147 12.755 1.927 1.00 0.00 103 GLN A O 13
ATOM 22100 N N . SER A 1 104 ? -8.440 11.591 2.820 1.00 0.00 104 SER A N 13
ATOM 22101 C CA . SER A 1 104 ? -9.305 10.722 3.610 1.00 0.00 104 SER A CA 13
ATOM 22102 C C . SER A 1 104 ? -9.704 11.396 4.919 1.00 0.00 104 SER A C 13
ATOM 22103 O O . SER A 1 104 ? -10.858 11.782 5.103 1.00 0.00 104 SER A O 13
ATOM 22111 N N . GLN A 1 105 ? -8.740 11.535 5.826 1.00 0.00 105 GLN A N 13
ATOM 22112 C CA . GLN A 1 105 ? -8.990 12.165 7.118 1.00 0.00 105 GLN A CA 13
ATOM 22113 C C . GLN A 1 105 ? -10.133 11.472 7.855 1.00 0.00 105 GLN A C 13
ATOM 22114 O O . GLN A 1 105 ? -10.876 12.107 8.604 1.00 0.00 105 GLN A O 13
ATOM 22128 N N . ARG A 1 106 ? -10.268 10.169 7.638 1.00 0.00 106 ARG A N 13
ATOM 22129 C CA . ARG A 1 106 ? -11.320 9.391 8.282 1.00 0.00 106 ARG A CA 13
ATOM 22130 C C . ARG A 1 106 ? -10.905 7.928 8.429 1.00 0.00 106 ARG A C 13
ATOM 22131 O O . ARG A 1 106 ? -10.300 7.354 7.524 1.00 0.00 106 ARG A O 13
ATOM 22152 N N . PRO A 1 107 ? -11.227 7.300 9.575 1.00 0.00 107 PRO A N 13
ATOM 22153 C CA . PRO A 1 107 ? -10.881 5.896 9.828 1.00 0.00 107 PRO A CA 13
ATOM 22154 C C . PRO A 1 107 ? -11.430 4.964 8.753 1.00 0.00 107 PRO A C 13
ATOM 22155 O O . PRO A 1 107 ? -10.671 4.306 8.042 1.00 0.00 107 PRO A O 13
ATOM 22166 N N . LEU A 1 108 ? -12.753 4.914 8.640 1.00 0.00 108 LEU A N 13
ATOM 22167 C CA . LEU A 1 108 ? -13.405 4.062 7.652 1.00 0.00 108 LEU A CA 13
ATOM 22168 C C . LEU A 1 108 ? -14.439 4.849 6.853 1.00 0.00 108 LEU A C 13
ATOM 22169 O O . LEU A 1 108 ? -15.395 5.384 7.415 1.00 0.00 108 LEU A O 13
ATOM 22185 N N . ARG A 1 109 ? -14.242 4.913 5.541 1.00 0.00 109 ARG A N 13
ATOM 22186 C CA . ARG A 1 109 ? -15.158 5.634 4.665 1.00 0.00 109 ARG A CA 13
ATOM 22187 C C . ARG A 1 109 ? -16.467 4.863 4.494 1.00 0.00 109 ARG A C 13
ATOM 22188 O O . ARG A 1 109 ? -16.463 3.634 4.406 1.00 0.00 109 ARG A O 13
ATOM 22209 N N . PRO A 1 110 ? -17.607 5.574 4.443 1.00 0.00 110 PRO A N 13
ATOM 22210 C CA . PRO A 1 110 ? -18.921 4.945 4.283 1.00 0.00 110 PRO A CA 13
ATOM 22211 C C . PRO A 1 110 ? -19.125 4.383 2.880 1.00 0.00 110 PRO A C 13
ATOM 22212 O O . PRO A 1 110 ? -18.921 5.079 1.885 1.00 0.00 110 PRO A O 13
ATOM 22223 N N . SER A 1 111 ? -19.528 3.119 2.807 1.00 0.00 111 SER A N 13
ATOM 22224 C CA . SER A 1 111 ? -19.760 2.462 1.525 1.00 0.00 111 SER A CA 13
ATOM 22225 C C . SER A 1 111 ? -21.245 2.453 1.178 1.00 0.00 111 SER A C 13
ATOM 22226 O O . SER A 1 111 ? -21.734 1.533 0.524 1.00 0.00 111 SER A O 13
ATOM 22234 N N . SER A 1 112 ? -21.958 3.484 1.621 1.00 0.00 112 SER A N 13
ATOM 22235 C CA . SER A 1 112 ? -23.388 3.593 1.357 1.00 0.00 112 SER A CA 13
ATOM 22236 C C . SER A 1 112 ? -23.655 4.562 0.209 1.00 0.00 112 SER A C 13
ATOM 22237 O O . SER A 1 112 ? -23.048 5.630 0.131 1.00 0.00 112 SER A O 13
ATOM 22245 N N . GLY A 1 113 ? -24.568 4.181 -0.678 1.00 0.00 113 GLY A N 13
ATOM 22246 C CA . GLY A 1 113 ? -24.899 5.027 -1.810 1.00 0.00 113 GLY A CA 13
ATOM 22247 C C . GLY A 1 113 ? -25.954 6.064 -1.471 1.00 0.00 113 GLY A C 13
ATOM 22248 O O . GLY A 1 113 ? -26.579 5.992 -0.413 1.00 0.00 113 GLY A O 13
ATOM 22252 N N . PRO A 1 114 ? -26.178 7.050 -2.358 1.00 0.00 114 PRO A N 13
ATOM 22253 C CA . PRO A 1 114 ? -27.172 8.104 -2.134 1.00 0.00 114 PRO A CA 13
ATOM 22254 C C . PRO A 1 114 ? -28.545 7.539 -1.783 1.00 0.00 114 PRO A C 13
ATOM 22255 O O . PRO A 1 114 ? -29.297 8.140 -1.016 1.00 0.00 114 PRO A O 13
ATOM 22266 N N . SER A 1 115 ? -28.865 6.380 -2.350 1.00 0.00 115 SER A N 13
ATOM 22267 C CA . SER A 1 115 ? -30.148 5.734 -2.098 1.00 0.00 115 SER A CA 13
ATOM 22268 C C . SER A 1 115 ? -31.303 6.630 -2.532 1.00 0.00 115 SER A C 13
ATOM 22269 O O . SER A 1 115 ? -31.091 7.731 -3.041 1.00 0.00 115 SER A O 13
ATOM 22277 N N . SER A 1 116 ? -32.526 6.150 -2.329 1.00 0.00 116 SER A N 13
ATOM 22278 C CA . SER A 1 116 ? -33.716 6.907 -2.699 1.00 0.00 116 SER A CA 13
ATOM 22279 C C . SER A 1 116 ? -34.472 7.372 -1.459 1.00 0.00 116 SER A C 13
ATOM 22280 O O . SER A 1 116 ? -34.940 6.557 -0.663 1.00 0.00 116 SER A O 13
ATOM 22288 N N . GLY A 1 117 ? -34.590 8.687 -1.301 1.00 0.00 117 GLY A N 13
ATOM 22289 C CA . GLY A 1 117 ? -35.290 9.236 -0.156 1.00 0.00 117 GLY A CA 13
ATOM 22290 C C . GLY A 1 117 ? -35.418 10.745 -0.223 1.00 0.00 117 GLY A C 13
ATOM 22291 O O . GLY A 1 117 ? -34.465 11.440 0.189 1.00 0.00 117 GLY A O 13
ATOM 22296 N N . GLY A 1 1 ? 13.843 -2.092 28.472 1.00 0.00 1 GLY A N 14
ATOM 22297 C CA . GLY A 1 1 ? 12.508 -2.748 28.424 1.00 0.00 1 GLY A CA 14
ATOM 22298 C C . GLY A 1 1 ? 12.579 -4.230 28.733 1.00 0.00 1 GLY A C 14
ATOM 22299 O O . GLY A 1 1 ? 12.091 -5.056 27.962 1.00 0.00 1 GLY A O 14
ATOM 22305 N N . SER A 1 2 ? 13.190 -4.569 29.865 1.00 0.00 2 SER A N 14
ATOM 22306 C CA . SER A 1 2 ? 13.323 -5.962 30.273 1.00 0.00 2 SER A CA 14
ATOM 22307 C C . SER A 1 2 ? 11.994 -6.510 30.783 1.00 0.00 2 SER A C 14
ATOM 22308 O O . SER A 1 2 ? 11.573 -7.601 30.399 1.00 0.00 2 SER A O 14
ATOM 22316 N N . SER A 1 3 ? 11.337 -5.745 31.649 1.00 0.00 3 SER A N 14
ATOM 22317 C CA . SER A 1 3 ? 10.055 -6.153 32.211 1.00 0.00 3 SER A CA 14
ATOM 22318 C C . SER A 1 3 ? 9.267 -4.945 32.704 1.00 0.00 3 SER A C 14
ATOM 22319 O O . SER A 1 3 ? 9.266 -4.636 33.896 1.00 0.00 3 SER A O 14
ATOM 22327 N N . GLY A 1 4 ? 8.599 -4.263 31.780 1.00 0.00 4 GLY A N 14
ATOM 22328 C CA . GLY A 1 4 ? 7.816 -3.095 32.141 1.00 0.00 4 GLY A CA 14
ATOM 22329 C C . GLY A 1 4 ? 7.740 -2.079 31.020 1.00 0.00 4 GLY A C 14
ATOM 22330 O O . GLY A 1 4 ? 8.608 -1.215 30.896 1.00 0.00 4 GLY A O 14
ATOM 22334 N N . SER A 1 5 ? 6.699 -2.182 30.199 1.00 0.00 5 SER A N 14
ATOM 22335 C CA . SER A 1 5 ? 6.512 -1.264 29.081 1.00 0.00 5 SER A CA 14
ATOM 22336 C C . SER A 1 5 ? 5.241 -0.441 29.259 1.00 0.00 5 SER A C 14
ATOM 22337 O O . SER A 1 5 ? 5.213 0.750 28.950 1.00 0.00 5 SER A O 14
ATOM 22345 N N . SER A 1 6 ? 4.190 -1.084 29.759 1.00 0.00 6 SER A N 14
ATOM 22346 C CA . SER A 1 6 ? 2.915 -0.410 29.977 1.00 0.00 6 SER A CA 14
ATOM 22347 C C . SER A 1 6 ? 2.776 0.034 31.430 1.00 0.00 6 SER A C 14
ATOM 22348 O O . SER A 1 6 ? 1.695 -0.047 32.014 1.00 0.00 6 SER A O 14
ATOM 22356 N N . GLY A 1 7 ? 3.877 0.502 32.008 1.00 0.00 7 GLY A N 14
ATOM 22357 C CA . GLY A 1 7 ? 3.857 0.952 33.387 1.00 0.00 7 GLY A CA 14
ATOM 22358 C C . GLY A 1 7 ? 3.888 2.463 33.505 1.00 0.00 7 GLY A C 14
ATOM 22359 O O . GLY A 1 7 ? 3.374 3.028 34.470 1.00 0.00 7 GLY A O 14
ATOM 22363 N N . ASP A 1 8 ? 4.495 3.120 32.521 1.00 0.00 8 ASP A N 14
ATOM 22364 C CA . ASP A 1 8 ? 4.592 4.574 32.519 1.00 0.00 8 ASP A CA 14
ATOM 22365 C C . ASP A 1 8 ? 3.297 5.206 32.018 1.00 0.00 8 ASP A C 14
ATOM 22366 O O . ASP A 1 8 ? 2.402 4.512 31.533 1.00 0.00 8 ASP A O 14
ATOM 22375 N N . THR A 1 9 ? 3.203 6.526 32.138 1.00 0.00 9 THR A N 14
ATOM 22376 C CA . THR A 1 9 ? 2.017 7.251 31.697 1.00 0.00 9 THR A CA 14
ATOM 22377 C C . THR A 1 9 ? 2.038 7.463 30.187 1.00 0.00 9 THR A C 14
ATOM 22378 O O . THR A 1 9 ? 2.809 8.273 29.675 1.00 0.00 9 THR A O 14
ATOM 22389 N N . VAL A 1 10 ? 1.186 6.727 29.480 1.00 0.00 10 VAL A N 14
ATOM 22390 C CA . VAL A 1 10 ? 1.106 6.835 28.029 1.00 0.00 10 VAL A CA 14
ATOM 22391 C C . VAL A 1 10 ? -0.068 7.710 27.605 1.00 0.00 10 VAL A C 14
ATOM 22392 O O . VAL A 1 10 ? -1.208 7.471 28.002 1.00 0.00 10 VAL A O 14
ATOM 22405 N N . ALA A 1 11 ? 0.220 8.727 26.798 1.00 0.00 11 ALA A N 14
ATOM 22406 C CA . ALA A 1 11 ? -0.813 9.638 26.321 1.00 0.00 11 ALA A CA 14
ATOM 22407 C C . ALA A 1 11 ? -0.398 10.300 25.011 1.00 0.00 11 ALA A C 14
ATOM 22408 O O . ALA A 1 11 ? -0.778 11.437 24.731 1.00 0.00 11 ALA A O 14
ATOM 22415 N N . ASN A 1 12 ? 0.386 9.583 24.213 1.00 0.00 12 ASN A N 14
ATOM 22416 C CA . ASN A 1 12 ? 0.853 10.101 22.932 1.00 0.00 12 ASN A CA 14
ATOM 22417 C C . ASN A 1 12 ? 0.593 9.098 21.813 1.00 0.00 12 ASN A C 14
ATOM 22418 O O . ASN A 1 12 ? 1.334 9.043 20.831 1.00 0.00 12 ASN A O 14
ATOM 22429 N N . ALA A 1 13 ? -0.464 8.308 21.967 1.00 0.00 13 ALA A N 14
ATOM 22430 C CA . ALA A 1 13 ? -0.823 7.307 20.971 1.00 0.00 13 ALA A CA 14
ATOM 22431 C C . ALA A 1 13 ? -2.080 7.716 20.210 1.00 0.00 13 ALA A C 14
ATOM 22432 O O . ALA A 1 13 ? -3.135 7.100 20.355 1.00 0.00 13 ALA A O 14
ATOM 22439 N N . SER A 1 14 ? -1.960 8.762 19.399 1.00 0.00 14 SER A N 14
ATOM 22440 C CA . SER A 1 14 ? -3.087 9.255 18.615 1.00 0.00 14 SER A CA 14
ATOM 22441 C C . SER A 1 14 ? -2.609 10.175 17.496 1.00 0.00 14 SER A C 14
ATOM 22442 O O . SER A 1 14 ? -3.308 11.112 17.108 1.00 0.00 14 SER A O 14
ATOM 22450 N N . GLY A 1 15 ? -1.414 9.902 16.983 1.00 0.00 15 GLY A N 14
ATOM 22451 C CA . GLY A 1 15 ? -0.863 10.715 15.914 1.00 0.00 15 GLY A CA 14
ATOM 22452 C C . GLY A 1 15 ? -1.342 10.276 14.544 1.00 0.00 15 GLY A C 14
ATOM 22453 O O . GLY A 1 15 ? -2.075 11.006 13.877 1.00 0.00 15 GLY A O 14
ATOM 22457 N N . PRO A 1 16 ? -0.940 9.077 14.095 1.00 0.00 16 PRO A N 14
ATOM 22458 C CA . PRO A 1 16 ? -1.336 8.549 12.789 1.00 0.00 16 PRO A CA 14
ATOM 22459 C C . PRO A 1 16 ? -2.762 8.011 12.788 1.00 0.00 16 PRO A C 14
ATOM 22460 O O . PRO A 1 16 ? -3.355 7.791 13.844 1.00 0.00 16 PRO A O 14
ATOM 22471 N N . LEU A 1 17 ? -3.309 7.801 11.594 1.00 0.00 17 LEU A N 14
ATOM 22472 C CA . LEU A 1 17 ? -4.667 7.288 11.456 1.00 0.00 17 LEU A CA 14
ATOM 22473 C C . LEU A 1 17 ? -4.655 5.798 11.131 1.00 0.00 17 LEU A C 14
ATOM 22474 O O . LEU A 1 17 ? -3.734 5.301 10.484 1.00 0.00 17 LEU A O 14
ATOM 22490 N N . MET A 1 18 ? -5.685 5.090 11.586 1.00 0.00 18 MET A N 14
ATOM 22491 C CA . MET A 1 18 ? -5.793 3.657 11.344 1.00 0.00 18 MET A CA 14
ATOM 22492 C C . MET A 1 18 ? -6.927 3.353 10.371 1.00 0.00 18 MET A C 14
ATOM 22493 O O . MET A 1 18 ? -8.080 3.204 10.773 1.00 0.00 18 MET A O 14
ATOM 22507 N N . VAL A 1 19 ? -6.591 3.262 9.087 1.00 0.00 19 VAL A N 14
ATOM 22508 C CA . VAL A 1 19 ? -7.581 2.976 8.056 1.00 0.00 19 VAL A CA 14
ATOM 22509 C C . VAL A 1 19 ? -7.819 1.476 7.926 1.00 0.00 19 VAL A C 14
ATOM 22510 O O . VAL A 1 19 ? -7.040 0.767 7.289 1.00 0.00 19 VAL A O 14
ATOM 22523 N N . GLU A 1 20 ? -8.900 0.998 8.534 1.00 0.00 20 GLU A N 14
ATOM 22524 C CA . GLU A 1 20 ? -9.240 -0.419 8.486 1.00 0.00 20 GLU A CA 14
ATOM 22525 C C . GLU A 1 20 ? -10.165 -0.717 7.309 1.00 0.00 20 GLU A C 14
ATOM 22526 O O . GLU A 1 20 ? -11.016 0.098 6.955 1.00 0.00 20 GLU A O 14
ATOM 22538 N N . ILE A 1 21 ? -9.991 -1.891 6.710 1.00 0.00 21 ILE A N 14
ATOM 22539 C CA . ILE A 1 21 ? -10.809 -2.297 5.575 1.00 0.00 21 ILE A CA 14
ATOM 22540 C C . ILE A 1 21 ? -11.303 -3.731 5.741 1.00 0.00 21 ILE A C 14
ATOM 22541 O O . ILE A 1 21 ? -10.527 -4.682 5.644 1.00 0.00 21 ILE A O 14
ATOM 22557 N N . VAL A 1 22 ? -12.600 -3.878 5.992 1.00 0.00 22 VAL A N 14
ATOM 22558 C CA . VAL A 1 22 ? -13.199 -5.196 6.172 1.00 0.00 22 VAL A CA 14
ATOM 22559 C C . VAL A 1 22 ? -13.293 -5.944 4.847 1.00 0.00 22 VAL A C 14
ATOM 22560 O O . VAL A 1 22 ? -14.301 -5.860 4.145 1.00 0.00 22 VAL A O 14
ATOM 22573 N N . LYS A 1 23 ? -12.236 -6.678 4.511 1.00 0.00 23 LYS A N 14
ATOM 22574 C CA . LYS A 1 23 ? -12.200 -7.442 3.271 1.00 0.00 23 LYS A CA 14
ATOM 22575 C C . LYS A 1 23 ? -12.712 -8.862 3.493 1.00 0.00 23 LYS A C 14
ATOM 22576 O O . LYS A 1 23 ? -13.055 -9.241 4.613 1.00 0.00 23 LYS A O 14
ATOM 22595 N N . THR A 1 24 ? -12.759 -9.644 2.418 1.00 0.00 24 THR A N 14
ATOM 22596 C CA . THR A 1 24 ? -13.228 -11.023 2.498 1.00 0.00 24 THR A CA 14
ATOM 22597 C C . THR A 1 24 ? -12.227 -11.894 3.254 1.00 0.00 24 THR A C 14
ATOM 22598 O O . THR A 1 24 ? -11.020 -11.664 3.192 1.00 0.00 24 THR A O 14
ATOM 22609 N N . PRO A 1 25 ? -12.719 -12.911 3.984 1.00 0.00 25 PRO A N 14
ATOM 22610 C CA . PRO A 1 25 ? -11.861 -13.816 4.755 1.00 0.00 25 PRO A CA 14
ATOM 22611 C C . PRO A 1 25 ? -11.058 -14.756 3.861 1.00 0.00 25 PRO A C 14
ATOM 22612 O O . PRO A 1 25 ? -11.607 -15.685 3.270 1.00 0.00 25 PRO A O 14
ATOM 22623 N N . GLY A 1 26 ? -9.756 -14.508 3.769 1.00 0.00 26 GLY A N 14
ATOM 22624 C CA . GLY A 1 26 ? -8.898 -15.341 2.947 1.00 0.00 26 GLY A CA 14
ATOM 22625 C C . GLY A 1 26 ? -8.883 -14.903 1.495 1.00 0.00 26 GLY A C 14
ATOM 22626 O O . GLY A 1 26 ? -8.640 -15.713 0.601 1.00 0.00 26 GLY A O 14
ATOM 22630 N N . SER A 1 27 ? -9.143 -13.622 1.260 1.00 0.00 27 SER A N 14
ATOM 22631 C CA . SER A 1 27 ? -9.158 -13.081 -0.094 1.00 0.00 27 SER A CA 14
ATOM 22632 C C . SER A 1 27 ? -8.148 -11.947 -0.239 1.00 0.00 27 SER A C 14
ATOM 22633 O O . SER A 1 27 ? -7.481 -11.569 0.724 1.00 0.00 27 SER A O 14
ATOM 22641 N N . ALA A 1 28 ? -8.042 -11.407 -1.449 1.00 0.00 28 ALA A N 14
ATOM 22642 C CA . ALA A 1 28 ? -7.114 -10.316 -1.720 1.00 0.00 28 ALA A CA 14
ATOM 22643 C C . ALA A 1 28 ? -7.808 -9.174 -2.455 1.00 0.00 28 ALA A C 14
ATOM 22644 O O . ALA A 1 28 ? -8.598 -9.401 -3.371 1.00 0.00 28 ALA A O 14
ATOM 22651 N N . LEU A 1 29 ? -7.508 -7.946 -2.047 1.00 0.00 29 LEU A N 14
ATOM 22652 C CA . LEU A 1 29 ? -8.102 -6.766 -2.666 1.00 0.00 29 LEU A CA 14
ATOM 22653 C C . LEU A 1 29 ? -7.398 -6.428 -3.975 1.00 0.00 29 LEU A C 14
ATOM 22654 O O . LEU A 1 29 ? -7.991 -6.512 -5.051 1.00 0.00 29 LEU A O 14
ATOM 22670 N N . GLY A 1 30 ? -6.130 -6.042 -3.876 1.00 0.00 30 GLY A N 14
ATOM 22671 C CA . GLY A 1 30 ? -5.365 -5.695 -5.060 1.00 0.00 30 GLY A CA 14
ATOM 22672 C C . GLY A 1 30 ? -4.715 -4.330 -4.950 1.00 0.00 30 GLY A C 14
ATOM 22673 O O . GLY A 1 30 ? -4.816 -3.512 -5.864 1.00 0.00 30 GLY A O 14
ATOM 22677 N N . ILE A 1 31 ? -4.047 -4.083 -3.828 1.00 0.00 31 ILE A N 14
ATOM 22678 C CA . ILE A 1 31 ? -3.378 -2.808 -3.602 1.00 0.00 31 ILE A CA 14
ATOM 22679 C C . ILE A 1 31 ? -1.903 -2.887 -3.983 1.00 0.00 31 ILE A C 14
ATOM 22680 O O . ILE A 1 31 ? -1.220 -3.857 -3.658 1.00 0.00 31 ILE A O 14
ATOM 22696 N N . SER A 1 32 ? -1.420 -1.860 -4.674 1.00 0.00 32 SER A N 14
ATOM 22697 C CA . SER A 1 32 ? -0.026 -1.814 -5.100 1.00 0.00 32 SER A CA 14
ATOM 22698 C C . SER A 1 32 ? 0.704 -0.641 -4.450 1.00 0.00 32 SER A C 14
ATOM 22699 O O . SER A 1 32 ? 0.404 0.519 -4.727 1.00 0.00 32 SER A O 14
ATOM 22707 N N . LEU A 1 33 ? 1.661 -0.954 -3.584 1.00 0.00 33 LEU A N 14
ATOM 22708 C CA . LEU A 1 33 ? 2.433 0.073 -2.895 1.00 0.00 33 LEU A CA 14
ATOM 22709 C C . LEU A 1 33 ? 3.560 0.595 -3.781 1.00 0.00 33 LEU A C 14
ATOM 22710 O O . LEU A 1 33 ? 3.820 0.051 -4.855 1.00 0.00 33 LEU A O 14
ATOM 22726 N N . THR A 1 34 ? 4.226 1.650 -3.325 1.00 0.00 34 THR A N 14
ATOM 22727 C CA . THR A 1 34 ? 5.325 2.244 -4.077 1.00 0.00 34 THR A CA 14
ATOM 22728 C C . THR A 1 34 ? 6.249 3.035 -3.156 1.00 0.00 34 THR A C 14
ATOM 22729 O O . THR A 1 34 ? 5.908 4.130 -2.711 1.00 0.00 34 THR A O 14
ATOM 22740 N N . THR A 1 35 ? 7.420 2.473 -2.877 1.00 0.00 35 THR A N 14
ATOM 22741 C CA . THR A 1 35 ? 8.393 3.125 -2.008 1.00 0.00 35 THR A CA 14
ATOM 22742 C C . THR A 1 35 ? 8.837 4.461 -2.596 1.00 0.00 35 THR A C 14
ATOM 22743 O O . THR A 1 35 ? 8.767 4.672 -3.807 1.00 0.00 35 THR A O 14
ATOM 22754 N N . THR A 1 36 ? 9.293 5.359 -1.730 1.00 0.00 36 THR A N 14
ATOM 22755 C CA . THR A 1 36 ? 9.749 6.676 -2.163 1.00 0.00 36 THR A CA 14
ATOM 22756 C C . THR A 1 36 ? 11.004 7.093 -1.403 1.00 0.00 36 THR A C 14
ATOM 22757 O O . THR A 1 36 ? 11.565 6.312 -0.635 1.00 0.00 36 THR A O 14
ATOM 22768 N N . SER A 1 37 ? 11.439 8.329 -1.622 1.00 0.00 37 SER A N 14
ATOM 22769 C CA . SER A 1 37 ? 12.628 8.850 -0.958 1.00 0.00 37 SER A CA 14
ATOM 22770 C C . SER A 1 37 ? 12.447 10.320 -0.598 1.00 0.00 37 SER A C 14
ATOM 22771 O O . SER A 1 37 ? 11.832 11.082 -1.344 1.00 0.00 37 SER A O 14
ATOM 22779 N N . LEU A 1 38 ? 12.985 10.713 0.552 1.00 0.00 38 LEU A N 14
ATOM 22780 C CA . LEU A 1 38 ? 12.884 12.091 1.014 1.00 0.00 38 LEU A CA 14
ATOM 22781 C C . LEU A 1 38 ? 14.233 12.796 0.923 1.00 0.00 38 LEU A C 14
ATOM 22782 O O . LEU A 1 38 ? 14.443 13.648 0.059 1.00 0.00 38 LEU A O 14
ATOM 22798 N N . ARG A 1 39 ? 15.144 12.434 1.819 1.00 0.00 39 ARG A N 14
ATOM 22799 C CA . ARG A 1 39 ? 16.475 13.028 1.842 1.00 0.00 39 ARG A CA 14
ATOM 22800 C C . ARG A 1 39 ? 17.487 12.065 2.452 1.00 0.00 39 ARG A C 14
ATOM 22801 O O . ARG A 1 39 ? 18.508 11.750 1.840 1.00 0.00 39 ARG A O 14
ATOM 22822 N N . ASN A 1 40 ? 17.198 11.603 3.663 1.00 0.00 40 ASN A N 14
ATOM 22823 C CA . ASN A 1 40 ? 18.082 10.674 4.360 1.00 0.00 40 ASN A CA 14
ATOM 22824 C C . ASN A 1 40 ? 17.438 9.298 4.494 1.00 0.00 40 ASN A C 14
ATOM 22825 O O . ASN A 1 40 ? 18.132 8.287 4.606 1.00 0.00 40 ASN A O 14
ATOM 22836 N N . LYS A 1 41 ? 16.109 9.262 4.482 1.00 0.00 41 LYS A N 14
ATOM 22837 C CA . LYS A 1 41 ? 15.377 8.006 4.603 1.00 0.00 41 LYS A CA 14
ATOM 22838 C C . LYS A 1 41 ? 14.381 7.842 3.459 1.00 0.00 41 LYS A C 14
ATOM 22839 O O . LYS A 1 41 ? 14.291 8.693 2.574 1.00 0.00 41 LYS A O 14
ATOM 22858 N N . SER A 1 42 ? 13.636 6.741 3.486 1.00 0.00 42 SER A N 14
ATOM 22859 C CA . SER A 1 42 ? 12.646 6.465 2.451 1.00 0.00 42 SER A CA 14
ATOM 22860 C C . SER A 1 42 ? 11.340 5.971 3.068 1.00 0.00 42 SER A C 14
ATOM 22861 O O . SER A 1 42 ? 11.339 5.055 3.890 1.00 0.00 42 SER A O 14
ATOM 22869 N N . VAL A 1 43 ? 10.233 6.583 2.665 1.00 0.00 43 VAL A N 14
ATOM 22870 C CA . VAL A 1 43 ? 8.921 6.207 3.178 1.00 0.00 43 VAL A CA 14
ATOM 22871 C C . VAL A 1 43 ? 8.119 5.442 2.131 1.00 0.00 43 VAL A C 14
ATOM 22872 O O . VAL A 1 43 ? 8.326 5.613 0.929 1.00 0.00 43 VAL A O 14
ATOM 22885 N N . ILE A 1 44 ? 7.203 4.597 2.594 1.00 0.00 44 ILE A N 14
ATOM 22886 C CA . ILE A 1 44 ? 6.370 3.806 1.698 1.00 0.00 44 ILE A CA 14
ATOM 22887 C C . ILE A 1 44 ? 5.026 4.485 1.455 1.00 0.00 44 ILE A C 14
ATOM 22888 O O . ILE A 1 44 ? 4.361 4.921 2.396 1.00 0.00 44 ILE A O 14
ATOM 22904 N N . THR A 1 45 ? 4.632 4.573 0.189 1.00 0.00 45 THR A N 14
ATOM 22905 C CA . THR A 1 45 ? 3.366 5.198 -0.177 1.00 0.00 45 THR A CA 14
ATOM 22906 C C . THR A 1 45 ? 2.548 4.283 -1.083 1.00 0.00 45 THR A C 14
ATOM 22907 O O . THR A 1 45 ? 3.047 3.270 -1.572 1.00 0.00 45 THR A O 14
ATOM 22918 N N . ILE A 1 46 ? 1.289 4.646 -1.301 1.00 0.00 46 ILE A N 14
ATOM 22919 C CA . ILE A 1 46 ? 0.402 3.859 -2.148 1.00 0.00 46 ILE A CA 14
ATOM 22920 C C . ILE A 1 46 ? 0.573 4.231 -3.616 1.00 0.00 46 ILE A C 14
ATOM 22921 O O . ILE A 1 46 ? 0.753 5.401 -3.954 1.00 0.00 46 ILE A O 14
ATOM 22937 N N . ASP A 1 47 ? 0.515 3.228 -4.487 1.00 0.00 47 ASP A N 14
ATOM 22938 C CA . ASP A 1 47 ? 0.664 3.451 -5.921 1.00 0.00 47 ASP A CA 14
ATOM 22939 C C . ASP A 1 47 ? -0.697 3.531 -6.604 1.00 0.00 47 ASP A C 14
ATOM 22940 O O . ASP A 1 47 ? -0.971 4.464 -7.359 1.00 0.00 47 ASP A O 14
ATOM 22949 N N . ARG A 1 48 ? -1.547 2.544 -6.335 1.00 0.00 48 ARG A N 14
ATOM 22950 C CA . ARG A 1 48 ? -2.880 2.502 -6.925 1.00 0.00 48 ARG A CA 14
ATOM 22951 C C . ARG A 1 48 ? -3.716 1.388 -6.301 1.00 0.00 48 ARG A C 14
ATOM 22952 O O . ARG A 1 48 ? -3.193 0.531 -5.588 1.00 0.00 48 ARG A O 14
ATOM 22973 N N . ILE A 1 49 ? -5.015 1.405 -6.577 1.00 0.00 49 ILE A N 14
ATOM 22974 C CA . ILE A 1 49 ? -5.924 0.398 -6.045 1.00 0.00 49 ILE A CA 14
ATOM 22975 C C . ILE A 1 49 ? -6.554 -0.420 -7.168 1.00 0.00 49 ILE A C 14
ATOM 22976 O O . ILE A 1 49 ? -6.585 0.012 -8.320 1.00 0.00 49 ILE A O 14
ATOM 22992 N N . LYS A 1 50 ? -7.054 -1.602 -6.825 1.00 0.00 50 LYS A N 14
ATOM 22993 C CA . LYS A 1 50 ? -7.684 -2.477 -7.806 1.00 0.00 50 LYS A CA 14
ATOM 22994 C C . LYS A 1 50 ? -9.138 -2.070 -8.043 1.00 0.00 50 LYS A C 14
ATOM 22995 O O . LYS A 1 50 ? -9.864 -1.761 -7.099 1.00 0.00 50 LYS A O 14
ATOM 23014 N N . PRO A 1 51 ? -9.585 -2.065 -9.312 1.00 0.00 51 PRO A N 14
ATOM 23015 C CA . PRO A 1 51 ? -10.960 -1.692 -9.661 1.00 0.00 51 PRO A CA 14
ATOM 23016 C C . PRO A 1 51 ? -11.972 -2.754 -9.244 1.00 0.00 51 PRO A C 14
ATOM 23017 O O . PRO A 1 51 ? -11.662 -3.945 -9.219 1.00 0.00 51 PRO A O 14
ATOM 23028 N N . ALA A 1 52 ? -13.183 -2.315 -8.920 1.00 0.00 52 ALA A N 14
ATOM 23029 C CA . ALA A 1 52 ? -14.241 -3.228 -8.505 1.00 0.00 52 ALA A CA 14
ATOM 23030 C C . ALA A 1 52 ? -13.838 -4.006 -7.257 1.00 0.00 52 ALA A C 14
ATOM 23031 O O . ALA A 1 52 ? -14.265 -5.143 -7.058 1.00 0.00 52 ALA A O 14
ATOM 23038 N N . SER A 1 53 ? -13.014 -3.386 -6.419 1.00 0.00 53 SER A N 14
ATOM 23039 C CA . SER A 1 53 ? -12.554 -4.021 -5.189 1.00 0.00 53 SER A CA 14
ATOM 23040 C C . SER A 1 53 ? -13.230 -3.399 -3.971 1.00 0.00 53 SER A C 14
ATOM 23041 O O . SER A 1 53 ? -14.124 -2.563 -4.104 1.00 0.00 53 SER A O 14
ATOM 23049 N N . VAL A 1 54 ? -12.796 -3.813 -2.785 1.00 0.00 54 VAL A N 14
ATOM 23050 C CA . VAL A 1 54 ? -13.359 -3.296 -1.543 1.00 0.00 54 VAL A CA 14
ATOM 23051 C C . VAL A 1 54 ? -12.732 -1.957 -1.171 1.00 0.00 54 VAL A C 14
ATOM 23052 O O . VAL A 1 54 ? -13.377 -1.106 -0.561 1.00 0.00 54 VAL A O 14
ATOM 23065 N N . VAL A 1 55 ? -11.469 -1.778 -1.545 1.00 0.00 55 VAL A N 14
ATOM 23066 C CA . VAL A 1 55 ? -10.754 -0.542 -1.251 1.00 0.00 55 VAL A CA 14
ATOM 23067 C C . VAL A 1 55 ? -11.144 0.564 -2.227 1.00 0.00 55 VAL A C 14
ATOM 23068 O O . VAL A 1 55 ? -11.147 1.743 -1.875 1.00 0.00 55 VAL A O 14
ATOM 23081 N N . ASP A 1 56 ? -11.474 0.173 -3.453 1.00 0.00 56 ASP A N 14
ATOM 23082 C CA . ASP A 1 56 ? -11.867 1.131 -4.480 1.00 0.00 56 ASP A CA 14
ATOM 23083 C C . ASP A 1 56 ? -13.320 1.559 -4.298 1.00 0.00 56 ASP A C 14
ATOM 23084 O O . ASP A 1 56 ? -13.676 2.707 -4.565 1.00 0.00 56 ASP A O 14
ATOM 23093 N N . ARG A 1 57 ? -14.153 0.630 -3.843 1.00 0.00 57 ARG A N 14
ATOM 23094 C CA . ARG A 1 57 ? -15.567 0.912 -3.626 1.00 0.00 57 ARG A CA 14
ATOM 23095 C C . ARG A 1 57 ? -15.777 1.675 -2.321 1.00 0.00 57 ARG A C 14
ATOM 23096 O O . ARG A 1 57 ? -16.585 2.600 -2.255 1.00 0.00 57 ARG A O 14
ATOM 23117 N N . SER A 1 58 ? -15.044 1.279 -1.286 1.00 0.00 58 SER A N 14
ATOM 23118 C CA . SER A 1 58 ? -15.151 1.925 0.017 1.00 0.00 58 SER A CA 14
ATOM 23119 C C . SER A 1 58 ? -14.362 3.230 0.044 1.00 0.00 58 SER A C 14
ATOM 23120 O O . SER A 1 58 ? -14.729 4.174 0.745 1.00 0.00 58 SER A O 14
ATOM 23128 N N . GLY A 1 59 ? -13.278 3.277 -0.724 1.00 0.00 59 GLY A N 14
ATOM 23129 C CA . GLY A 1 59 ? -12.456 4.471 -0.773 1.00 0.00 59 GLY A CA 14
ATOM 23130 C C . GLY A 1 59 ? -11.647 4.671 0.494 1.00 0.00 59 GLY A C 14
ATOM 23131 O O . GLY A 1 59 ? -11.416 5.803 0.920 1.00 0.00 59 GLY A O 14
ATOM 23135 N N . ALA A 1 60 ? -11.214 3.568 1.097 1.00 0.00 60 ALA A N 14
ATOM 23136 C CA . ALA A 1 60 ? -10.426 3.625 2.322 1.00 0.00 60 ALA A CA 14
ATOM 23137 C C . ALA A 1 60 ? -9.044 4.212 2.058 1.00 0.00 60 ALA A C 14
ATOM 23138 O O . ALA A 1 60 ? -8.607 5.134 2.746 1.00 0.00 60 ALA A O 14
ATOM 23145 N N . LEU A 1 61 ? -8.360 3.671 1.055 1.00 0.00 61 LEU A N 14
ATOM 23146 C CA . LEU A 1 61 ? -7.026 4.141 0.698 1.00 0.00 61 LEU A CA 14
ATOM 23147 C C . LEU A 1 61 ? -7.055 4.910 -0.619 1.00 0.00 61 LEU A C 14
ATOM 23148 O O . LEU A 1 61 ? -7.865 4.621 -1.501 1.00 0.00 61 LEU A O 14
ATOM 23164 N N . HIS A 1 62 ? -6.166 5.890 -0.747 1.00 0.00 62 HIS A N 14
ATOM 23165 C CA . HIS A 1 62 ? -6.091 6.700 -1.956 1.00 0.00 62 HIS A CA 14
ATOM 23166 C C . HIS A 1 62 ? -4.638 6.904 -2.385 1.00 0.00 62 HIS A C 14
ATOM 23167 O O . HIS A 1 62 ? -3.752 7.055 -1.544 1.00 0.00 62 HIS A O 14
ATOM 23182 N N . PRO A 1 63 ? -4.373 6.910 -3.703 1.00 0.00 63 PRO A N 14
ATOM 23183 C CA . PRO A 1 63 ? -3.018 7.097 -4.234 1.00 0.00 63 PRO A CA 14
ATOM 23184 C C . PRO A 1 63 ? -2.370 8.378 -3.722 1.00 0.00 63 PRO A C 14
ATOM 23185 O O . PRO A 1 63 ? -2.951 9.460 -3.815 1.00 0.00 63 PRO A O 14
ATOM 23196 N N . GLY A 1 64 ? -1.162 8.251 -3.183 1.00 0.00 64 GLY A N 14
ATOM 23197 C CA . GLY A 1 64 ? -0.455 9.409 -2.665 1.00 0.00 64 GLY A CA 14
ATOM 23198 C C . GLY A 1 64 ? -0.344 9.396 -1.152 1.00 0.00 64 GLY A C 14
ATOM 23199 O O . GLY A 1 64 ? 0.527 10.053 -0.584 1.00 0.00 64 GLY A O 14
ATOM 23203 N N . ASP A 1 65 ? -1.230 8.650 -0.497 1.00 0.00 65 ASP A N 14
ATOM 23204 C CA . ASP A 1 65 ? -1.226 8.559 0.959 1.00 0.00 65 ASP A CA 14
ATOM 23205 C C . ASP A 1 65 ? 0.131 8.084 1.472 1.00 0.00 65 ASP A C 14
ATOM 23206 O O . ASP A 1 65 ? 0.820 7.308 0.811 1.00 0.00 65 ASP A O 14
ATOM 23215 N N . HIS A 1 66 ? 0.507 8.557 2.657 1.00 0.00 66 HIS A N 14
ATOM 23216 C CA . HIS A 1 66 ? 1.781 8.182 3.260 1.00 0.00 66 HIS A CA 14
ATOM 23217 C C . HIS A 1 66 ? 1.570 7.207 4.414 1.00 0.00 66 HIS A C 14
ATOM 23218 O O . HIS A 1 66 ? 1.171 7.603 5.509 1.00 0.00 66 HIS A O 14
ATOM 23233 N N . ILE A 1 67 ? 1.842 5.931 4.161 1.00 0.00 67 ILE A N 14
ATOM 23234 C CA . ILE A 1 67 ? 1.683 4.900 5.179 1.00 0.00 67 ILE A CA 14
ATOM 23235 C C . ILE A 1 67 ? 2.792 4.983 6.222 1.00 0.00 67 ILE A C 14
ATOM 23236 O O . ILE A 1 67 ? 3.975 4.874 5.897 1.00 0.00 67 ILE A O 14
ATOM 23252 N N . LEU A 1 68 ? 2.402 5.176 7.478 1.00 0.00 68 LEU A N 14
ATOM 23253 C CA . LEU A 1 68 ? 3.363 5.275 8.570 1.00 0.00 68 LEU A CA 14
ATOM 23254 C C . LEU A 1 68 ? 3.580 3.917 9.231 1.00 0.00 68 LEU A C 14
ATOM 23255 O O . LEU A 1 68 ? 4.659 3.634 9.751 1.00 0.00 68 LEU A O 14
ATOM 23271 N N . SER A 1 69 ? 2.547 3.081 9.206 1.00 0.00 69 SER A N 14
ATOM 23272 C CA . SER A 1 69 ? 2.625 1.753 9.803 1.00 0.00 69 SER A CA 14
ATOM 23273 C C . SER A 1 69 ? 1.492 0.865 9.300 1.00 0.00 69 SER A C 14
ATOM 23274 O O . SER A 1 69 ? 0.549 1.343 8.669 1.00 0.00 69 SER A O 14
ATOM 23282 N N . ILE A 1 70 ? 1.591 -0.428 9.584 1.00 0.00 70 ILE A N 14
ATOM 23283 C CA . ILE A 1 70 ? 0.575 -1.383 9.162 1.00 0.00 70 ILE A CA 14
ATOM 23284 C C . ILE A 1 70 ? 0.465 -2.539 10.150 1.00 0.00 70 ILE A C 14
ATOM 23285 O O . ILE A 1 70 ? 1.369 -3.368 10.254 1.00 0.00 70 ILE A O 14
ATOM 23301 N N . ASP A 1 71 ? -0.646 -2.585 10.877 1.00 0.00 71 ASP A N 14
ATOM 23302 C CA . ASP A 1 71 ? -0.874 -3.636 11.861 1.00 0.00 71 ASP A CA 14
ATOM 23303 C C . ASP A 1 71 ? 0.185 -3.594 12.959 1.00 0.00 71 ASP A C 14
ATOM 23304 O O . ASP A 1 71 ? 0.512 -4.618 13.558 1.00 0.00 71 ASP A O 14
ATOM 23313 N N . GLY A 1 72 ? 0.715 -2.403 13.217 1.00 0.00 72 GLY A N 14
ATOM 23314 C CA . GLY A 1 72 ? 1.730 -2.250 14.243 1.00 0.00 72 GLY A CA 14
ATOM 23315 C C . GLY A 1 72 ? 3.136 -2.185 13.673 1.00 0.00 72 GLY A C 14
ATOM 23316 O O . GLY A 1 72 ? 4.072 -1.787 14.367 1.00 0.00 72 GLY A O 14
ATOM 23320 N N . THR A 1 73 ? 3.286 -2.576 12.411 1.00 0.00 73 THR A N 14
ATOM 23321 C CA . THR A 1 73 ? 4.590 -2.557 11.757 1.00 0.00 73 THR A CA 14
ATOM 23322 C C . THR A 1 73 ? 4.923 -1.160 11.244 1.00 0.00 73 THR A C 14
ATOM 23323 O O . THR A 1 73 ? 4.259 -0.644 10.345 1.00 0.00 73 THR A O 14
ATOM 23334 N N . SER A 1 74 ? 5.955 -0.553 11.821 1.00 0.00 74 SER A N 14
ATOM 23335 C CA . SER A 1 74 ? 6.376 0.785 11.422 1.00 0.00 74 SER A CA 14
ATOM 23336 C C . SER A 1 74 ? 6.836 0.798 9.968 1.00 0.00 74 SER A C 14
ATOM 23337 O O . SER A 1 74 ? 7.490 -0.136 9.504 1.00 0.00 74 SER A O 14
ATOM 23345 N N . MET A 1 75 ? 6.491 1.865 9.253 1.00 0.00 75 MET A N 14
ATOM 23346 C CA . MET A 1 75 ? 6.870 2.000 7.850 1.00 0.00 75 MET A CA 14
ATOM 23347 C C . MET A 1 75 ? 8.099 2.890 7.702 1.00 0.00 75 MET A C 14
ATOM 23348 O O . MET A 1 75 ? 8.252 3.593 6.702 1.00 0.00 75 MET A O 14
ATOM 23362 N N . GLU A 1 76 ? 8.972 2.856 8.703 1.00 0.00 76 GLU A N 14
ATOM 23363 C CA . GLU A 1 76 ? 10.188 3.660 8.684 1.00 0.00 76 GLU A CA 14
ATOM 23364 C C . GLU A 1 76 ? 11.330 2.904 8.013 1.00 0.00 76 GLU A C 14
ATOM 23365 O O . GLU A 1 76 ? 11.836 1.918 8.551 1.00 0.00 76 GLU A O 14
ATOM 23377 N N . HIS A 1 77 ? 11.734 3.372 6.837 1.00 0.00 77 HIS A N 14
ATOM 23378 C CA . HIS A 1 77 ? 12.817 2.739 6.094 1.00 0.00 77 HIS A CA 14
ATOM 23379 C C . HIS A 1 77 ? 12.470 1.295 5.750 1.00 0.00 77 HIS A C 14
ATOM 23380 O O . HIS A 1 77 ? 13.349 0.437 5.669 1.00 0.00 77 HIS A O 14
ATOM 23395 N N . CYS A 1 78 ? 11.182 1.033 5.548 1.00 0.00 78 CYS A N 14
ATOM 23396 C CA . CYS A 1 78 ? 10.717 -0.308 5.213 1.00 0.00 78 CYS A CA 14
ATOM 23397 C C . CYS A 1 78 ? 10.793 -0.550 3.708 1.00 0.00 78 CYS A C 14
ATOM 23398 O O . CYS A 1 78 ? 11.060 0.369 2.934 1.00 0.00 78 CYS A O 14
ATOM 23406 N N . SER A 1 79 ? 10.556 -1.793 3.302 1.00 0.00 79 SER A N 14
ATOM 23407 C CA . SER A 1 79 ? 10.598 -2.157 1.890 1.00 0.00 79 SER A CA 14
ATOM 23408 C C . SER A 1 79 ? 9.189 -2.322 1.330 1.00 0.00 79 SER A C 14
ATOM 23409 O O . SER A 1 79 ? 8.206 -2.278 2.070 1.00 0.00 79 SER A O 14
ATOM 23417 N N . LEU A 1 80 ? 9.098 -2.512 0.017 1.00 0.00 80 LEU A N 14
ATOM 23418 C CA . LEU A 1 80 ? 7.810 -2.683 -0.642 1.00 0.00 80 LEU A CA 14
ATOM 23419 C C . LEU A 1 80 ? 7.234 -4.067 -0.359 1.00 0.00 80 LEU A C 14
ATOM 23420 O O . LEU A 1 80 ? 6.044 -4.210 -0.073 1.00 0.00 80 LEU A O 14
ATOM 23436 N N . LEU A 1 81 ? 8.085 -5.085 -0.441 1.00 0.00 81 LEU A N 14
ATOM 23437 C CA . LEU A 1 81 ? 7.660 -6.458 -0.193 1.00 0.00 81 LEU A CA 14
ATOM 23438 C C . LEU A 1 81 ? 7.117 -6.612 1.223 1.00 0.00 81 LEU A C 14
ATOM 23439 O O . LEU A 1 81 ? 6.081 -7.243 1.437 1.00 0.00 81 LEU A O 14
ATOM 23455 N N . GLU A 1 82 ? 7.822 -6.030 2.188 1.00 0.00 82 GLU A N 14
ATOM 23456 C CA . GLU A 1 82 ? 7.411 -6.102 3.585 1.00 0.00 82 GLU A CA 14
ATOM 23457 C C . GLU A 1 82 ? 6.099 -5.354 3.805 1.00 0.00 82 GLU A C 14
ATOM 23458 O O . GLU A 1 82 ? 5.200 -5.845 4.488 1.00 0.00 82 GLU A O 14
ATOM 23470 N N . ALA A 1 83 ? 5.998 -4.163 3.225 1.00 0.00 83 ALA A N 14
ATOM 23471 C CA . ALA A 1 83 ? 4.798 -3.348 3.358 1.00 0.00 83 ALA A CA 14
ATOM 23472 C C . ALA A 1 83 ? 3.605 -4.013 2.680 1.00 0.00 83 ALA A C 14
ATOM 23473 O O . ALA A 1 83 ? 2.476 -3.929 3.166 1.00 0.00 83 ALA A O 14
ATOM 23480 N N . THR A 1 84 ? 3.861 -4.672 1.556 1.00 0.00 84 THR A N 14
ATOM 23481 C CA . THR A 1 84 ? 2.808 -5.353 0.811 1.00 0.00 84 THR A CA 14
ATOM 23482 C C . THR A 1 84 ? 2.444 -6.679 1.471 1.00 0.00 84 THR A C 14
ATOM 23483 O O . THR A 1 84 ? 1.290 -7.106 1.436 1.00 0.00 84 THR A O 14
ATOM 23494 N N . LYS A 1 85 ? 3.436 -7.326 2.074 1.00 0.00 85 LYS A N 14
ATOM 23495 C CA . LYS A 1 85 ? 3.219 -8.604 2.743 1.00 0.00 85 LYS A CA 14
ATOM 23496 C C . LYS A 1 85 ? 2.209 -8.459 3.876 1.00 0.00 85 LYS A C 14
ATOM 23497 O O . LYS A 1 85 ? 1.370 -9.334 4.089 1.00 0.00 85 LYS A O 14
ATOM 23516 N N . LEU A 1 86 ? 2.295 -7.347 4.600 1.00 0.00 86 LEU A N 14
ATOM 23517 C CA . LEU A 1 86 ? 1.388 -7.087 5.711 1.00 0.00 86 LEU A CA 14
ATOM 23518 C C . LEU A 1 86 ? -0.059 -7.039 5.231 1.00 0.00 86 LEU A C 14
ATOM 23519 O O . LEU A 1 86 ? -0.959 -7.565 5.887 1.00 0.00 86 LEU A O 14
ATOM 23535 N N . LEU A 1 87 ? -0.276 -6.407 4.082 1.00 0.00 87 LEU A N 14
ATOM 23536 C CA . LEU A 1 87 ? -1.614 -6.292 3.513 1.00 0.00 87 LEU A CA 14
ATOM 23537 C C . LEU A 1 87 ? -2.212 -7.671 3.251 1.00 0.00 87 LEU A C 14
ATOM 23538 O O . LEU A 1 87 ? -3.408 -7.888 3.449 1.00 0.00 87 LEU A O 14
ATOM 23554 N N . ALA A 1 88 ? -1.371 -8.598 2.805 1.00 0.00 88 ALA A N 14
ATOM 23555 C CA . ALA A 1 88 ? -1.816 -9.957 2.517 1.00 0.00 88 ALA A CA 14
ATOM 23556 C C . ALA A 1 88 ? -1.933 -10.780 3.795 1.00 0.00 88 ALA A C 14
ATOM 23557 O O . ALA A 1 88 ? -2.760 -11.687 3.887 1.00 0.00 88 ALA A O 14
ATOM 23564 N N . SER A 1 89 ? -1.100 -10.457 4.779 1.00 0.00 89 SER A N 14
ATOM 23565 C CA . SER A 1 89 ? -1.110 -11.167 6.053 1.00 0.00 89 SER A CA 14
ATOM 23566 C C . SER A 1 89 ? -2.200 -10.623 6.972 1.00 0.00 89 SER A C 14
ATOM 23567 O O . SER A 1 89 ? -1.918 -10.130 8.065 1.00 0.00 89 SER A O 14
ATOM 23575 N N . ILE A 1 90 ? -3.448 -10.715 6.522 1.00 0.00 90 ILE A N 14
ATOM 23576 C CA . ILE A 1 90 ? -4.579 -10.233 7.304 1.00 0.00 90 ILE A CA 14
ATOM 23577 C C . ILE A 1 90 ? -5.686 -11.280 7.370 1.00 0.00 90 ILE A C 14
ATOM 23578 O O . ILE A 1 90 ? -5.820 -12.114 6.476 1.00 0.00 90 ILE A O 14
ATOM 23594 N N . SER A 1 91 ? -6.476 -11.230 8.438 1.00 0.00 91 SER A N 14
ATOM 23595 C CA . SER A 1 91 ? -7.572 -12.175 8.622 1.00 0.00 91 SER A CA 14
ATOM 23596 C C . SER A 1 91 ? -8.858 -11.647 7.995 1.00 0.00 91 SER A C 14
ATOM 23597 O O . SER A 1 91 ? -9.534 -12.357 7.250 1.00 0.00 91 SER A O 14
ATOM 23605 N N . GLU A 1 92 ? -9.191 -10.398 8.302 1.00 0.00 92 GLU A N 14
ATOM 23606 C CA . GLU A 1 92 ? -10.398 -9.776 7.770 1.00 0.00 92 GLU A CA 14
ATOM 23607 C C . GLU A 1 92 ? -10.193 -8.279 7.561 1.00 0.00 92 GLU A C 14
ATOM 23608 O O . GLU A 1 92 ? -10.265 -7.783 6.437 1.00 0.00 92 GLU A O 14
ATOM 23620 N N . LYS A 1 93 ? -9.939 -7.563 8.653 1.00 0.00 93 LYS A N 14
ATOM 23621 C CA . LYS A 1 93 ? -9.725 -6.123 8.589 1.00 0.00 93 LYS A CA 14
ATOM 23622 C C . LYS A 1 93 ? -8.237 -5.795 8.518 1.00 0.00 93 LYS A C 14
ATOM 23623 O O . LYS A 1 93 ? -7.455 -6.226 9.366 1.00 0.00 93 LYS A O 14
ATOM 23642 N N . VAL A 1 94 ? -7.853 -5.030 7.501 1.00 0.00 94 VAL A N 14
ATOM 23643 C CA . VAL A 1 94 ? -6.459 -4.644 7.319 1.00 0.00 94 VAL A CA 14
ATOM 23644 C C . VAL A 1 94 ? -6.157 -3.329 8.032 1.00 0.00 94 VAL A C 14
ATOM 23645 O O . VAL A 1 94 ? -6.648 -2.271 7.640 1.00 0.00 94 VAL A O 14
ATOM 23658 N N . ARG A 1 95 ? -5.346 -3.404 9.083 1.00 0.00 95 ARG A N 14
ATOM 23659 C CA . ARG A 1 95 ? -4.979 -2.220 9.852 1.00 0.00 95 ARG A CA 14
ATOM 23660 C C . ARG A 1 95 ? -3.861 -1.446 9.160 1.00 0.00 95 ARG A C 14
ATOM 23661 O O . ARG A 1 95 ? -2.681 -1.659 9.440 1.00 0.00 95 ARG A O 14
ATOM 23682 N N . LEU A 1 96 ? -4.240 -0.548 8.258 1.00 0.00 96 LEU A N 14
ATOM 23683 C CA . LEU A 1 96 ? -3.270 0.257 7.527 1.00 0.00 96 LEU A CA 14
ATOM 23684 C C . LEU A 1 96 ? -3.089 1.622 8.185 1.00 0.00 96 LEU A C 14
ATOM 23685 O O . LEU A 1 96 ? -3.924 2.513 8.032 1.00 0.00 96 LEU A O 14
ATOM 23701 N N . GLU A 1 97 ? -1.991 1.778 8.919 1.00 0.00 97 GLU A N 14
ATOM 23702 C CA . GLU A 1 97 ? -1.699 3.034 9.599 1.00 0.00 97 GLU A CA 14
ATOM 23703 C C . GLU A 1 97 ? -1.142 4.065 8.622 1.00 0.00 97 GLU A C 14
ATOM 23704 O O . GLU A 1 97 ? 0.003 3.963 8.183 1.00 0.00 97 GLU A O 14
ATOM 23716 N N . ILE A 1 98 ? -1.960 5.057 8.286 1.00 0.00 98 ILE A N 14
ATOM 23717 C CA . ILE A 1 98 ? -1.551 6.106 7.360 1.00 0.00 98 ILE A CA 14
ATOM 23718 C C . ILE A 1 98 ? -1.501 7.463 8.054 1.00 0.00 98 ILE A C 14
ATOM 23719 O O . ILE A 1 98 ? -2.131 7.663 9.092 1.00 0.00 98 ILE A O 14
ATOM 23735 N N . LEU A 1 99 ? -0.749 8.392 7.473 1.00 0.00 99 LEU A N 14
ATOM 23736 C CA . LEU A 1 99 ? -0.618 9.731 8.036 1.00 0.00 99 LEU A CA 14
ATOM 23737 C C . LEU A 1 99 ? -1.866 10.565 7.750 1.00 0.00 99 LEU A C 14
ATOM 23738 O O . LEU A 1 99 ? -2.433 10.491 6.659 1.00 0.00 99 LEU A O 14
ATOM 23754 N N . PRO A 1 100 ? -2.313 11.374 8.727 1.00 0.00 100 PRO A N 14
ATOM 23755 C CA . PRO A 1 100 ? -3.500 12.221 8.568 1.00 0.00 100 PRO A CA 14
ATOM 23756 C C . PRO A 1 100 ? -3.427 13.091 7.317 1.00 0.00 100 PRO A C 14
ATOM 23757 O O . PRO A 1 100 ? -2.889 14.198 7.350 1.00 0.00 100 PRO A O 14
ATOM 23768 N N . VAL A 1 101 ? -3.970 12.582 6.217 1.00 0.00 101 VAL A N 14
ATOM 23769 C CA . VAL A 1 101 ? -3.966 13.315 4.956 1.00 0.00 101 VAL A CA 14
ATOM 23770 C C . VAL A 1 101 ? -5.312 13.990 4.708 1.00 0.00 101 VAL A C 14
ATOM 23771 O O . VAL A 1 101 ? -6.345 13.531 5.197 1.00 0.00 101 VAL A O 14
ATOM 23784 N N . PRO A 1 102 ? -5.319 15.093 3.940 1.00 0.00 102 PRO A N 14
ATOM 23785 C CA . PRO A 1 102 ? -6.547 15.831 3.629 1.00 0.00 102 PRO A CA 14
ATOM 23786 C C . PRO A 1 102 ? -7.496 15.029 2.743 1.00 0.00 102 PRO A C 14
ATOM 23787 O O . PRO A 1 102 ? -8.707 15.248 2.757 1.00 0.00 102 PRO A O 14
ATOM 23798 N N . GLN A 1 103 ? -6.937 14.101 1.973 1.00 0.00 103 GLN A N 14
ATOM 23799 C CA . GLN A 1 103 ? -7.734 13.267 1.081 1.00 0.00 103 GLN A CA 14
ATOM 23800 C C . GLN A 1 103 ? -8.767 12.463 1.864 1.00 0.00 103 GLN A C 14
ATOM 23801 O O . GLN A 1 103 ? -9.941 12.416 1.497 1.00 0.00 103 GLN A O 14
ATOM 23815 N N . SER A 1 104 ? -8.322 11.831 2.946 1.00 0.00 104 SER A N 14
ATOM 23816 C CA . SER A 1 104 ? -9.209 11.028 3.781 1.00 0.00 104 SER A CA 14
ATOM 23817 C C . SER A 1 104 ? -9.324 11.623 5.182 1.00 0.00 104 SER A C 14
ATOM 23818 O O . SER A 1 104 ? -10.311 12.284 5.507 1.00 0.00 104 SER A O 14
ATOM 23826 N N . GLN A 1 105 ? -8.311 11.385 6.009 1.00 0.00 105 GLN A N 14
ATOM 23827 C CA . GLN A 1 105 ? -8.299 11.898 7.375 1.00 0.00 105 GLN A CA 14
ATOM 23828 C C . GLN A 1 105 ? -9.521 11.413 8.150 1.00 0.00 105 GLN A C 14
ATOM 23829 O O . GLN A 1 105 ? -10.028 12.110 9.028 1.00 0.00 105 GLN A O 14
ATOM 23843 N N . ARG A 1 106 ? -9.989 10.214 7.817 1.00 0.00 106 ARG A N 14
ATOM 23844 C CA . ARG A 1 106 ? -11.152 9.637 8.480 1.00 0.00 106 ARG A CA 14
ATOM 23845 C C . ARG A 1 106 ? -10.997 8.122 8.630 1.00 0.00 106 ARG A C 14
ATOM 23846 O O . ARG A 1 106 ? -11.031 7.390 7.641 1.00 0.00 106 ARG A O 14
ATOM 23867 N N . PRO A 1 107 ? -10.823 7.630 9.871 1.00 0.00 107 PRO A N 14
ATOM 23868 C CA . PRO A 1 107 ? -10.664 6.196 10.132 1.00 0.00 107 PRO A CA 14
ATOM 23869 C C . PRO A 1 107 ? -11.770 5.364 9.489 1.00 0.00 107 PRO A C 14
ATOM 23870 O O . PRO A 1 107 ? -11.529 4.252 9.018 1.00 0.00 107 PRO A O 14
ATOM 23881 N N . LEU A 1 108 ? -12.981 5.909 9.473 1.00 0.00 108 LEU A N 14
ATOM 23882 C CA . LEU A 1 108 ? -14.123 5.217 8.887 1.00 0.00 108 LEU A CA 14
ATOM 23883 C C . LEU A 1 108 ? -14.456 5.788 7.511 1.00 0.00 108 LEU A C 14
ATOM 23884 O O . LEU A 1 108 ? -13.883 6.791 7.089 1.00 0.00 108 LEU A O 14
ATOM 23900 N N . ARG A 1 109 ? -15.388 5.140 6.818 1.00 0.00 109 ARG A N 14
ATOM 23901 C CA . ARG A 1 109 ? -15.798 5.582 5.489 1.00 0.00 109 ARG A CA 14
ATOM 23902 C C . ARG A 1 109 ? -16.411 6.982 5.545 1.00 0.00 109 ARG A C 14
ATOM 23903 O O . ARG A 1 109 ? -17.501 7.167 6.087 1.00 0.00 109 ARG A O 14
ATOM 23924 N N . PRO A 1 110 ? -15.719 7.992 4.984 1.00 0.00 110 PRO A N 14
ATOM 23925 C CA . PRO A 1 110 ? -16.209 9.375 4.977 1.00 0.00 110 PRO A CA 14
ATOM 23926 C C . PRO A 1 110 ? -17.592 9.495 4.345 1.00 0.00 110 PRO A C 14
ATOM 23927 O O . PRO A 1 110 ? -17.829 8.990 3.248 1.00 0.00 110 PRO A O 14
ATOM 23938 N N . SER A 1 111 ? -18.502 10.166 5.046 1.00 0.00 111 SER A N 14
ATOM 23939 C CA . SER A 1 111 ? -19.862 10.355 4.554 1.00 0.00 111 SER A CA 14
ATOM 23940 C C . SER A 1 111 ? -20.583 9.018 4.413 1.00 0.00 111 SER A C 14
ATOM 23941 O O . SER A 1 111 ? -20.077 8.091 3.780 1.00 0.00 111 SER A O 14
ATOM 23949 N N . SER A 1 112 ? -21.768 8.924 5.008 1.00 0.00 112 SER A N 14
ATOM 23950 C CA . SER A 1 112 ? -22.559 7.700 4.949 1.00 0.00 112 SER A CA 14
ATOM 23951 C C . SER A 1 112 ? -21.796 6.530 5.561 1.00 0.00 112 SER A C 14
ATOM 23952 O O . SER A 1 112 ? -21.215 5.713 4.846 1.00 0.00 112 SER A O 14
ATOM 23960 N N . GLY A 1 113 ? -21.802 6.455 6.888 1.00 0.00 113 GLY A N 14
ATOM 23961 C CA . GLY A 1 113 ? -21.107 5.381 7.572 1.00 0.00 113 GLY A CA 14
ATOM 23962 C C . GLY A 1 113 ? -21.910 4.815 8.730 1.00 0.00 113 GLY A C 14
ATOM 23963 O O . GLY A 1 113 ? -21.750 5.251 9.869 1.00 0.00 113 GLY A O 14
ATOM 23967 N N . PRO A 1 114 ? -22.789 3.832 8.466 1.00 0.00 114 PRO A N 14
ATOM 23968 C CA . PRO A 1 114 ? -23.616 3.213 9.506 1.00 0.00 114 PRO A CA 14
ATOM 23969 C C . PRO A 1 114 ? -22.787 2.728 10.691 1.00 0.00 114 PRO A C 14
ATOM 23970 O O . PRO A 1 114 ? -23.121 2.995 11.845 1.00 0.00 114 PRO A O 14
ATOM 23981 N N . SER A 1 115 ? -21.705 2.012 10.397 1.00 0.00 115 SER A N 14
ATOM 23982 C CA . SER A 1 115 ? -20.824 1.486 11.434 1.00 0.00 115 SER A CA 14
ATOM 23983 C C . SER A 1 115 ? -21.563 0.491 12.326 1.00 0.00 115 SER A C 14
ATOM 23984 O O . SER A 1 115 ? -21.427 -0.722 12.161 1.00 0.00 115 SER A O 14
ATOM 23992 N N . SER A 1 116 ? -22.342 1.008 13.269 1.00 0.00 116 SER A N 14
ATOM 23993 C CA . SER A 1 116 ? -23.100 0.162 14.183 1.00 0.00 116 SER A CA 14
ATOM 23994 C C . SER A 1 116 ? -24.344 -0.399 13.502 1.00 0.00 116 SER A C 14
ATOM 23995 O O . SER A 1 116 ? -24.791 -1.503 13.816 1.00 0.00 116 SER A O 14
ATOM 24003 N N . GLY A 1 117 ? -24.897 0.367 12.568 1.00 0.00 117 GLY A N 14
ATOM 24004 C CA . GLY A 1 117 ? -26.084 -0.071 11.857 1.00 0.00 117 GLY A CA 14
ATOM 24005 C C . GLY A 1 117 ? -27.327 0.684 12.282 1.00 0.00 117 GLY A C 14
ATOM 24006 O O . GLY A 1 117 ? -27.264 1.928 12.374 1.00 0.00 117 GLY A O 14
ATOM 24011 N N . GLY A 1 1 ? -13.775 3.477 43.038 1.00 0.00 1 GLY A N 15
ATOM 24012 C CA . GLY A 1 1 ? -13.226 3.686 41.671 1.00 0.00 1 GLY A CA 15
ATOM 24013 C C . GLY A 1 1 ? -12.269 4.860 41.603 1.00 0.00 1 GLY A C 15
ATOM 24014 O O . GLY A 1 1 ? -12.242 5.700 42.503 1.00 0.00 1 GLY A O 15
ATOM 24020 N N . SER A 1 2 ? -11.483 4.920 40.532 1.00 0.00 2 SER A N 15
ATOM 24021 C CA . SER A 1 2 ? -10.520 6.000 40.351 1.00 0.00 2 SER A CA 15
ATOM 24022 C C . SER A 1 2 ? -10.581 6.548 38.929 1.00 0.00 2 SER A C 15
ATOM 24023 O O . SER A 1 2 ? -9.886 6.064 38.036 1.00 0.00 2 SER A O 15
ATOM 24031 N N . SER A 1 3 ? -11.415 7.563 38.727 1.00 0.00 3 SER A N 15
ATOM 24032 C CA . SER A 1 3 ? -11.567 8.179 37.414 1.00 0.00 3 SER A CA 15
ATOM 24033 C C . SER A 1 3 ? -12.056 7.161 36.389 1.00 0.00 3 SER A C 15
ATOM 24034 O O . SER A 1 3 ? -11.274 6.641 35.593 1.00 0.00 3 SER A O 15
ATOM 24042 N N . GLY A 1 4 ? -13.355 6.879 36.415 1.00 0.00 4 GLY A N 15
ATOM 24043 C CA . GLY A 1 4 ? -13.925 5.924 35.483 1.00 0.00 4 GLY A CA 15
ATOM 24044 C C . GLY A 1 4 ? -15.410 5.714 35.707 1.00 0.00 4 GLY A C 15
ATOM 24045 O O . GLY A 1 4 ? -15.824 4.692 36.253 1.00 0.00 4 GLY A O 15
ATOM 24049 N N . SER A 1 5 ? -16.213 6.684 35.282 1.00 0.00 5 SER A N 15
ATOM 24050 C CA . SER A 1 5 ? -17.660 6.601 35.438 1.00 0.00 5 SER A CA 15
ATOM 24051 C C . SER A 1 5 ? -18.374 7.196 34.228 1.00 0.00 5 SER A C 15
ATOM 24052 O O . SER A 1 5 ? -19.304 6.598 33.688 1.00 0.00 5 SER A O 15
ATOM 24060 N N . SER A 1 6 ? -17.932 8.378 33.808 1.00 0.00 6 SER A N 15
ATOM 24061 C CA . SER A 1 6 ? -18.529 9.053 32.662 1.00 0.00 6 SER A CA 15
ATOM 24062 C C . SER A 1 6 ? -18.424 8.191 31.407 1.00 0.00 6 SER A C 15
ATOM 24063 O O . SER A 1 6 ? -17.381 7.594 31.138 1.00 0.00 6 SER A O 15
ATOM 24071 N N . GLY A 1 7 ? -19.510 8.131 30.644 1.00 0.00 7 GLY A N 15
ATOM 24072 C CA . GLY A 1 7 ? -19.519 7.341 29.428 1.00 0.00 7 GLY A CA 15
ATOM 24073 C C . GLY A 1 7 ? -18.801 8.027 28.282 1.00 0.00 7 GLY A C 15
ATOM 24074 O O . GLY A 1 7 ? -19.419 8.383 27.278 1.00 0.00 7 GLY A O 15
ATOM 24078 N N . ASP A 1 8 ? -17.494 8.214 28.432 1.00 0.00 8 ASP A N 15
ATOM 24079 C CA . ASP A 1 8 ? -16.692 8.863 27.401 1.00 0.00 8 ASP A CA 15
ATOM 24080 C C . ASP A 1 8 ? -15.820 7.847 26.672 1.00 0.00 8 ASP A C 15
ATOM 24081 O O . ASP A 1 8 ? -15.614 6.732 27.151 1.00 0.00 8 ASP A O 15
ATOM 24090 N N . THR A 1 9 ? -15.310 8.240 25.509 1.00 0.00 9 THR A N 15
ATOM 24091 C CA . THR A 1 9 ? -14.459 7.363 24.711 1.00 0.00 9 THR A CA 15
ATOM 24092 C C . THR A 1 9 ? -12.985 7.671 24.949 1.00 0.00 9 THR A C 15
ATOM 24093 O O . THR A 1 9 ? -12.635 8.746 25.437 1.00 0.00 9 THR A O 15
ATOM 24104 N N . VAL A 1 10 ? -12.123 6.720 24.601 1.00 0.00 10 VAL A N 15
ATOM 24105 C CA . VAL A 1 10 ? -10.685 6.889 24.777 1.00 0.00 10 VAL A CA 15
ATOM 24106 C C . VAL A 1 10 ? -10.156 8.025 23.908 1.00 0.00 10 VAL A C 15
ATOM 24107 O O . VAL A 1 10 ? -10.657 8.267 22.810 1.00 0.00 10 VAL A O 15
ATOM 24120 N N . ALA A 1 11 ? -9.137 8.719 24.408 1.00 0.00 11 ALA A N 15
ATOM 24121 C CA . ALA A 1 11 ? -8.539 9.830 23.677 1.00 0.00 11 ALA A CA 15
ATOM 24122 C C . ALA A 1 11 ? -7.065 9.990 24.035 1.00 0.00 11 ALA A C 15
ATOM 24123 O O . ALA A 1 11 ? -6.726 10.520 25.093 1.00 0.00 11 ALA A O 15
ATOM 24130 N N . ASN A 1 12 ? -6.193 9.530 23.145 1.00 0.00 12 ASN A N 15
ATOM 24131 C CA . ASN A 1 12 ? -4.754 9.622 23.367 1.00 0.00 12 ASN A CA 15
ATOM 24132 C C . ASN A 1 12 ? -4.010 9.807 22.047 1.00 0.00 12 ASN A C 15
ATOM 24133 O O . ASN A 1 12 ? -3.402 10.849 21.806 1.00 0.00 12 ASN A O 15
ATOM 24144 N N . ALA A 1 13 ? -4.065 8.788 21.195 1.00 0.00 13 ALA A N 15
ATOM 24145 C CA . ALA A 1 13 ? -3.398 8.838 19.901 1.00 0.00 13 ALA A CA 15
ATOM 24146 C C . ALA A 1 13 ? -3.925 9.992 19.055 1.00 0.00 13 ALA A C 15
ATOM 24147 O O . ALA A 1 13 ? -5.039 9.936 18.536 1.00 0.00 13 ALA A O 15
ATOM 24154 N N . SER A 1 14 ? -3.115 11.039 18.922 1.00 0.00 14 SER A N 15
ATOM 24155 C CA . SER A 1 14 ? -3.500 12.208 18.140 1.00 0.00 14 SER A CA 15
ATOM 24156 C C . SER A 1 14 ? -2.511 12.455 17.006 1.00 0.00 14 SER A C 15
ATOM 24157 O O . SER A 1 14 ? -2.287 13.596 16.602 1.00 0.00 14 SER A O 15
ATOM 24165 N N . GLY A 1 15 ? -1.920 11.378 16.496 1.00 0.00 15 GLY A N 15
ATOM 24166 C CA . GLY A 1 15 ? -0.963 11.499 15.415 1.00 0.00 15 GLY A CA 15
ATOM 24167 C C . GLY A 1 15 ? -1.404 10.758 14.164 1.00 0.00 15 GLY A C 15
ATOM 24168 O O . GLY A 1 15 ? -2.276 11.234 13.438 1.00 0.00 15 GLY A O 15
ATOM 24172 N N . PRO A 1 16 ? -0.816 9.581 13.881 1.00 0.00 16 PRO A N 15
ATOM 24173 C CA . PRO A 1 16 ? -1.169 8.788 12.699 1.00 0.00 16 PRO A CA 15
ATOM 24174 C C . PRO A 1 16 ? -2.666 8.507 12.619 1.00 0.00 16 PRO A C 15
ATOM 24175 O O . PRO A 1 16 ? -3.412 8.793 13.555 1.00 0.00 16 PRO A O 15
ATOM 24186 N N . LEU A 1 17 ? -3.098 7.944 11.495 1.00 0.00 17 LEU A N 15
ATOM 24187 C CA . LEU A 1 17 ? -4.507 7.622 11.293 1.00 0.00 17 LEU A CA 15
ATOM 24188 C C . LEU A 1 17 ? -4.688 6.137 10.999 1.00 0.00 17 LEU A C 15
ATOM 24189 O O . LEU A 1 17 ? -3.900 5.538 10.267 1.00 0.00 17 LEU A O 15
ATOM 24205 N N . MET A 1 18 ? -5.732 5.548 11.575 1.00 0.00 18 MET A N 15
ATOM 24206 C CA . MET A 1 18 ? -6.015 4.131 11.375 1.00 0.00 18 MET A CA 15
ATOM 24207 C C . MET A 1 18 ? -7.093 3.936 10.313 1.00 0.00 18 MET A C 15
ATOM 24208 O O . MET A 1 18 ? -8.261 4.258 10.533 1.00 0.00 18 MET A O 15
ATOM 24222 N N . VAL A 1 19 ? -6.694 3.404 9.162 1.00 0.00 19 VAL A N 15
ATOM 24223 C CA . VAL A 1 19 ? -7.625 3.163 8.067 1.00 0.00 19 VAL A CA 15
ATOM 24224 C C . VAL A 1 19 ? -7.942 1.677 7.935 1.00 0.00 19 VAL A C 15
ATOM 24225 O O . VAL A 1 19 ? -7.210 0.932 7.284 1.00 0.00 19 VAL A O 15
ATOM 24238 N N . GLU A 1 20 ? -9.035 1.253 8.560 1.00 0.00 20 GLU A N 15
ATOM 24239 C CA . GLU A 1 20 ? -9.447 -0.145 8.513 1.00 0.00 20 GLU A CA 15
ATOM 24240 C C . GLU A 1 20 ? -10.230 -0.442 7.237 1.00 0.00 20 GLU A C 15
ATOM 24241 O O . GLU A 1 20 ? -10.904 0.433 6.692 1.00 0.00 20 GLU A O 15
ATOM 24253 N N . ILE A 1 21 ? -10.136 -1.682 6.768 1.00 0.00 21 ILE A N 15
ATOM 24254 C CA . ILE A 1 21 ? -10.835 -2.098 5.558 1.00 0.00 21 ILE A CA 15
ATOM 24255 C C . ILE A 1 21 ? -11.429 -3.492 5.722 1.00 0.00 21 ILE A C 15
ATOM 24256 O O . ILE A 1 21 ? -10.709 -4.460 5.967 1.00 0.00 21 ILE A O 15
ATOM 24272 N N . VAL A 1 22 ? -12.748 -3.588 5.588 1.00 0.00 22 VAL A N 15
ATOM 24273 C CA . VAL A 1 22 ? -13.439 -4.864 5.724 1.00 0.00 22 VAL A CA 15
ATOM 24274 C C . VAL A 1 22 ? -13.344 -5.683 4.440 1.00 0.00 22 VAL A C 15
ATOM 24275 O O . VAL A 1 22 ? -14.184 -5.558 3.549 1.00 0.00 22 VAL A O 15
ATOM 24288 N N . LYS A 1 23 ? -12.317 -6.522 4.355 1.00 0.00 23 LYS A N 15
ATOM 24289 C CA . LYS A 1 23 ? -12.113 -7.365 3.184 1.00 0.00 23 LYS A CA 15
ATOM 24290 C C . LYS A 1 23 ? -12.678 -8.762 3.415 1.00 0.00 23 LYS A C 15
ATOM 24291 O O . LYS A 1 23 ? -13.233 -9.050 4.475 1.00 0.00 23 LYS A O 15
ATOM 24310 N N . THR A 1 24 ? -12.533 -9.627 2.416 1.00 0.00 24 THR A N 15
ATOM 24311 C CA . THR A 1 24 ? -13.031 -10.996 2.514 1.00 0.00 24 THR A CA 15
ATOM 24312 C C . THR A 1 24 ? -12.114 -11.845 3.393 1.00 0.00 24 THR A C 15
ATOM 24313 O O . THR A 1 24 ? -10.892 -11.703 3.345 1.00 0.00 24 THR A O 15
ATOM 24324 N N . PRO A 1 25 ? -12.693 -12.744 4.210 1.00 0.00 25 PRO A N 15
ATOM 24325 C CA . PRO A 1 25 ? -11.916 -13.615 5.100 1.00 0.00 25 PRO A CA 15
ATOM 24326 C C . PRO A 1 25 ? -10.836 -14.391 4.354 1.00 0.00 25 PRO A C 15
ATOM 24327 O O . PRO A 1 25 ? -11.135 -15.271 3.547 1.00 0.00 25 PRO A O 15
ATOM 24338 N N . GLY A 1 26 ? -9.578 -14.061 4.631 1.00 0.00 26 GLY A N 15
ATOM 24339 C CA . GLY A 1 26 ? -8.472 -14.737 3.980 1.00 0.00 26 GLY A CA 15
ATOM 24340 C C . GLY A 1 26 ? -8.407 -14.446 2.494 1.00 0.00 26 GLY A C 15
ATOM 24341 O O . GLY A 1 26 ? -8.011 -15.302 1.703 1.00 0.00 26 GLY A O 15
ATOM 24345 N N . SER A 1 27 ? -8.797 -13.235 2.113 1.00 0.00 27 SER A N 15
ATOM 24346 C CA . SER A 1 27 ? -8.782 -12.831 0.712 1.00 0.00 27 SER A CA 15
ATOM 24347 C C . SER A 1 27 ? -7.847 -11.646 0.498 1.00 0.00 27 SER A C 15
ATOM 24348 O O . SER A 1 27 ? -7.429 -10.991 1.453 1.00 0.00 27 SER A O 15
ATOM 24356 N N . ALA A 1 28 ? -7.523 -11.375 -0.763 1.00 0.00 28 ALA A N 15
ATOM 24357 C CA . ALA A 1 28 ? -6.637 -10.268 -1.105 1.00 0.00 28 ALA A CA 15
ATOM 24358 C C . ALA A 1 28 ? -7.386 -9.183 -1.871 1.00 0.00 28 ALA A C 15
ATOM 24359 O O . ALA A 1 28 ? -8.312 -9.472 -2.630 1.00 0.00 28 ALA A O 15
ATOM 24366 N N . LEU A 1 29 ? -6.981 -7.934 -1.667 1.00 0.00 29 LEU A N 15
ATOM 24367 C CA . LEU A 1 29 ? -7.615 -6.806 -2.339 1.00 0.00 29 LEU A CA 15
ATOM 24368 C C . LEU A 1 29 ? -6.924 -6.504 -3.666 1.00 0.00 29 LEU A C 15
ATOM 24369 O O . LEU A 1 29 ? -7.554 -6.526 -4.724 1.00 0.00 29 LEU A O 15
ATOM 24385 N N . GLY A 1 30 ? -5.627 -6.225 -3.602 1.00 0.00 30 GLY A N 15
ATOM 24386 C CA . GLY A 1 30 ? -4.872 -5.922 -4.804 1.00 0.00 30 GLY A CA 15
ATOM 24387 C C . GLY A 1 30 ? -4.298 -4.520 -4.790 1.00 0.00 30 GLY A C 15
ATOM 24388 O O . GLY A 1 30 ? -4.218 -3.864 -5.829 1.00 0.00 30 GLY A O 15
ATOM 24392 N N . ILE A 1 31 ? -3.897 -4.058 -3.611 1.00 0.00 31 ILE A N 15
ATOM 24393 C CA . ILE A 1 31 ? -3.328 -2.725 -3.465 1.00 0.00 31 ILE A CA 15
ATOM 24394 C C . ILE A 1 31 ? -1.847 -2.717 -3.829 1.00 0.00 31 ILE A C 15
ATOM 24395 O O . ILE A 1 31 ? -1.087 -3.584 -3.399 1.00 0.00 31 ILE A O 15
ATOM 24411 N N . SER A 1 32 ? -1.444 -1.731 -4.625 1.00 0.00 32 SER A N 15
ATOM 24412 C CA . SER A 1 32 ? -0.054 -1.609 -5.047 1.00 0.00 32 SER A CA 15
ATOM 24413 C C . SER A 1 32 ? 0.616 -0.414 -4.377 1.00 0.00 32 SER A C 15
ATOM 24414 O O . SER A 1 32 ? 0.168 0.724 -4.525 1.00 0.00 32 SER A O 15
ATOM 24422 N N . LEU A 1 33 ? 1.689 -0.678 -3.640 1.00 0.00 33 LEU A N 15
ATOM 24423 C CA . LEU A 1 33 ? 2.419 0.377 -2.947 1.00 0.00 33 LEU A CA 15
ATOM 24424 C C . LEU A 1 33 ? 3.551 0.916 -3.815 1.00 0.00 33 LEU A C 15
ATOM 24425 O O . LEU A 1 33 ? 3.789 0.425 -4.919 1.00 0.00 33 LEU A O 15
ATOM 24441 N N . THR A 1 34 ? 4.247 1.929 -3.309 1.00 0.00 34 THR A N 15
ATOM 24442 C CA . THR A 1 34 ? 5.355 2.534 -4.038 1.00 0.00 34 THR A CA 15
ATOM 24443 C C . THR A 1 34 ? 6.226 3.374 -3.109 1.00 0.00 34 THR A C 15
ATOM 24444 O O . THR A 1 34 ? 5.817 4.442 -2.656 1.00 0.00 34 THR A O 15
ATOM 24455 N N . THR A 1 35 ? 7.429 2.882 -2.829 1.00 0.00 35 THR A N 15
ATOM 24456 C CA . THR A 1 35 ? 8.358 3.587 -1.954 1.00 0.00 35 THR A CA 15
ATOM 24457 C C . THR A 1 35 ? 9.141 4.642 -2.729 1.00 0.00 35 THR A C 15
ATOM 24458 O O . THR A 1 35 ? 9.815 4.332 -3.711 1.00 0.00 35 THR A O 15
ATOM 24469 N N . THR A 1 36 ? 9.045 5.891 -2.281 1.00 0.00 36 THR A N 15
ATOM 24470 C CA . THR A 1 36 ? 9.745 6.993 -2.932 1.00 0.00 36 THR A CA 15
ATOM 24471 C C . THR A 1 36 ? 10.644 7.727 -1.944 1.00 0.00 36 THR A C 15
ATOM 24472 O O . THR A 1 36 ? 10.621 7.451 -0.744 1.00 0.00 36 THR A O 15
ATOM 24483 N N . SER A 1 37 ? 11.434 8.666 -2.456 1.00 0.00 37 SER A N 15
ATOM 24484 C CA . SER A 1 37 ? 12.342 9.443 -1.617 1.00 0.00 37 SER A CA 15
ATOM 24485 C C . SER A 1 37 ? 11.892 10.898 -1.534 1.00 0.00 37 SER A C 15
ATOM 24486 O O . SER A 1 37 ? 11.140 11.375 -2.382 1.00 0.00 37 SER A O 15
ATOM 24494 N N . LEU A 1 38 ? 12.361 11.598 -0.506 1.00 0.00 38 LEU A N 15
ATOM 24495 C CA . LEU A 1 38 ? 12.008 13.000 -0.312 1.00 0.00 38 LEU A CA 15
ATOM 24496 C C . LEU A 1 38 ? 13.122 13.746 0.416 1.00 0.00 38 LEU A C 15
ATOM 24497 O O . LEU A 1 38 ? 13.880 14.500 -0.194 1.00 0.00 38 LEU A O 15
ATOM 24513 N N . ARG A 1 39 ? 13.214 13.531 1.725 1.00 0.00 39 ARG A N 15
ATOM 24514 C CA . ARG A 1 39 ? 14.236 14.182 2.536 1.00 0.00 39 ARG A CA 15
ATOM 24515 C C . ARG A 1 39 ? 15.289 13.176 2.990 1.00 0.00 39 ARG A C 15
ATOM 24516 O O . ARG A 1 39 ? 15.521 13.000 4.187 1.00 0.00 39 ARG A O 15
ATOM 24537 N N . ASN A 1 40 ? 15.924 12.517 2.026 1.00 0.00 40 ASN A N 15
ATOM 24538 C CA . ASN A 1 40 ? 16.951 11.527 2.323 1.00 0.00 40 ASN A CA 15
ATOM 24539 C C . ASN A 1 40 ? 16.371 10.376 3.137 1.00 0.00 40 ASN A C 15
ATOM 24540 O O . ASN A 1 40 ? 17.033 9.825 4.016 1.00 0.00 40 ASN A O 15
ATOM 24551 N N . LYS A 1 41 ? 15.125 10.022 2.838 1.00 0.00 41 LYS A N 15
ATOM 24552 C CA . LYS A 1 41 ? 14.449 8.939 3.541 1.00 0.00 41 LYS A CA 15
ATOM 24553 C C . LYS A 1 41 ? 13.347 8.335 2.676 1.00 0.00 41 LYS A C 15
ATOM 24554 O O . LYS A 1 41 ? 12.428 9.033 2.248 1.00 0.00 41 LYS A O 15
ATOM 24573 N N . SER A 1 42 ? 13.447 7.034 2.423 1.00 0.00 42 SER A N 15
ATOM 24574 C CA . SER A 1 42 ? 12.459 6.338 1.607 1.00 0.00 42 SER A CA 15
ATOM 24575 C C . SER A 1 42 ? 11.220 5.996 2.427 1.00 0.00 42 SER A C 15
ATOM 24576 O O . SER A 1 42 ? 11.292 5.235 3.392 1.00 0.00 42 SER A O 15
ATOM 24584 N N . VAL A 1 43 ? 10.082 6.563 2.038 1.00 0.00 43 VAL A N 15
ATOM 24585 C CA . VAL A 1 43 ? 8.826 6.318 2.736 1.00 0.00 43 VAL A CA 15
ATOM 24586 C C . VAL A 1 43 ? 7.897 5.443 1.903 1.00 0.00 43 VAL A C 15
ATOM 24587 O O . VAL A 1 43 ? 7.792 5.612 0.688 1.00 0.00 43 VAL A O 15
ATOM 24600 N N . ILE A 1 44 ? 7.224 4.507 2.564 1.00 0.00 44 ILE A N 15
ATOM 24601 C CA . ILE A 1 44 ? 6.302 3.605 1.884 1.00 0.00 44 ILE A CA 15
ATOM 24602 C C . ILE A 1 44 ? 4.948 4.270 1.658 1.00 0.00 44 ILE A C 15
ATOM 24603 O O . ILE A 1 44 ? 4.261 4.639 2.611 1.00 0.00 44 ILE A O 15
ATOM 24619 N N . THR A 1 45 ? 4.572 4.418 0.392 1.00 0.00 45 THR A N 15
ATOM 24620 C CA . THR A 1 45 ? 3.299 5.038 0.040 1.00 0.00 45 THR A CA 15
ATOM 24621 C C . THR A 1 45 ? 2.496 4.137 -0.893 1.00 0.00 45 THR A C 15
ATOM 24622 O O . THR A 1 45 ? 2.915 3.024 -1.209 1.00 0.00 45 THR A O 15
ATOM 24633 N N . ILE A 1 46 ? 1.340 4.626 -1.329 1.00 0.00 46 ILE A N 15
ATOM 24634 C CA . ILE A 1 46 ? 0.479 3.865 -2.225 1.00 0.00 46 ILE A CA 15
ATOM 24635 C C . ILE A 1 46 ? 0.650 4.319 -3.671 1.00 0.00 46 ILE A C 15
ATOM 24636 O O . ILE A 1 46 ? 0.810 5.509 -3.944 1.00 0.00 46 ILE A O 15
ATOM 24652 N N . ASP A 1 47 ? 0.614 3.363 -4.593 1.00 0.00 47 ASP A N 15
ATOM 24653 C CA . ASP A 1 47 ? 0.765 3.665 -6.013 1.00 0.00 47 ASP A CA 15
ATOM 24654 C C . ASP A 1 47 ? -0.588 3.660 -6.716 1.00 0.00 47 ASP A C 15
ATOM 24655 O O . ASP A 1 47 ? -0.969 4.639 -7.357 1.00 0.00 47 ASP A O 15
ATOM 24664 N N . ARG A 1 48 ? -1.311 2.552 -6.591 1.00 0.00 48 ARG A N 15
ATOM 24665 C CA . ARG A 1 48 ? -2.623 2.420 -7.214 1.00 0.00 48 ARG A CA 15
ATOM 24666 C C . ARG A 1 48 ? -3.414 1.280 -6.580 1.00 0.00 48 ARG A C 15
ATOM 24667 O O . ARG A 1 48 ? -2.840 0.369 -5.982 1.00 0.00 48 ARG A O 15
ATOM 24688 N N . ILE A 1 49 ? -4.736 1.335 -6.716 1.00 0.00 49 ILE A N 15
ATOM 24689 C CA . ILE A 1 49 ? -5.605 0.307 -6.157 1.00 0.00 49 ILE A CA 15
ATOM 24690 C C . ILE A 1 49 ? -6.165 -0.592 -7.254 1.00 0.00 49 ILE A C 15
ATOM 24691 O O . ILE A 1 49 ? -6.194 -0.216 -8.426 1.00 0.00 49 ILE A O 15
ATOM 24707 N N . LYS A 1 50 ? -6.609 -1.783 -6.866 1.00 0.00 50 LYS A N 15
ATOM 24708 C CA . LYS A 1 50 ? -7.168 -2.737 -7.816 1.00 0.00 50 LYS A CA 15
ATOM 24709 C C . LYS A 1 50 ? -8.635 -2.418 -8.107 1.00 0.00 50 LYS A C 15
ATOM 24710 O O . LYS A 1 50 ? -9.484 -2.521 -7.223 1.00 0.00 50 LYS A O 15
ATOM 24729 N N . PRO A 1 51 ? -8.956 -2.028 -9.355 1.00 0.00 51 PRO A N 15
ATOM 24730 C CA . PRO A 1 51 ? -10.331 -1.698 -9.746 1.00 0.00 51 PRO A CA 15
ATOM 24731 C C . PRO A 1 51 ? -11.320 -2.793 -9.362 1.00 0.00 51 PRO A C 15
ATOM 24732 O O . PRO A 1 51 ? -10.994 -3.980 -9.397 1.00 0.00 51 PRO A O 15
ATOM 24743 N N . ALA A 1 52 ? -12.532 -2.388 -8.997 1.00 0.00 52 ALA A N 15
ATOM 24744 C CA . ALA A 1 52 ? -13.572 -3.333 -8.605 1.00 0.00 52 ALA A CA 15
ATOM 24745 C C . ALA A 1 52 ? -13.172 -4.107 -7.354 1.00 0.00 52 ALA A C 15
ATOM 24746 O O . ALA A 1 52 ? -13.550 -5.266 -7.182 1.00 0.00 52 ALA A O 15
ATOM 24753 N N . SER A 1 53 ? -12.408 -3.459 -6.481 1.00 0.00 53 SER A N 15
ATOM 24754 C CA . SER A 1 53 ? -11.958 -4.088 -5.244 1.00 0.00 53 SER A CA 15
ATOM 24755 C C . SER A 1 53 ? -12.687 -3.500 -4.040 1.00 0.00 53 SER A C 15
ATOM 24756 O O . SER A 1 53 ? -13.465 -2.555 -4.173 1.00 0.00 53 SER A O 15
ATOM 24764 N N . VAL A 1 54 ? -12.429 -4.065 -2.865 1.00 0.00 54 VAL A N 15
ATOM 24765 C CA . VAL A 1 54 ? -13.060 -3.596 -1.637 1.00 0.00 54 VAL A CA 15
ATOM 24766 C C . VAL A 1 54 ? -12.541 -2.216 -1.244 1.00 0.00 54 VAL A C 15
ATOM 24767 O O . VAL A 1 54 ? -13.261 -1.420 -0.641 1.00 0.00 54 VAL A O 15
ATOM 24780 N N . VAL A 1 55 ? -11.288 -1.940 -1.592 1.00 0.00 55 VAL A N 15
ATOM 24781 C CA . VAL A 1 55 ? -10.673 -0.657 -1.275 1.00 0.00 55 VAL A CA 15
ATOM 24782 C C . VAL A 1 55 ? -11.001 0.386 -2.338 1.00 0.00 55 VAL A C 15
ATOM 24783 O O . VAL A 1 55 ? -11.159 1.568 -2.035 1.00 0.00 55 VAL A O 15
ATOM 24796 N N . ASP A 1 56 ? -11.100 -0.060 -3.587 1.00 0.00 56 ASP A N 15
ATOM 24797 C CA . ASP A 1 56 ? -11.408 0.836 -4.696 1.00 0.00 56 ASP A CA 15
ATOM 24798 C C . ASP A 1 56 ? -12.867 1.277 -4.650 1.00 0.00 56 ASP A C 15
ATOM 24799 O O . ASP A 1 56 ? -13.200 2.397 -5.038 1.00 0.00 56 ASP A O 15
ATOM 24808 N N . ARG A 1 57 ? -13.734 0.390 -4.174 1.00 0.00 57 ARG A N 15
ATOM 24809 C CA . ARG A 1 57 ? -15.159 0.689 -4.079 1.00 0.00 57 ARG A CA 15
ATOM 24810 C C . ARG A 1 57 ? -15.457 1.528 -2.840 1.00 0.00 57 ARG A C 15
ATOM 24811 O O . ARG A 1 57 ? -16.278 2.445 -2.882 1.00 0.00 57 ARG A O 15
ATOM 24832 N N . SER A 1 58 ? -14.786 1.207 -1.739 1.00 0.00 58 SER A N 15
ATOM 24833 C CA . SER A 1 58 ? -14.980 1.932 -0.488 1.00 0.00 58 SER A CA 15
ATOM 24834 C C . SER A 1 58 ? -14.162 3.219 -0.472 1.00 0.00 58 SER A C 15
ATOM 24835 O O . SER A 1 58 ? -14.602 4.241 0.056 1.00 0.00 58 SER A O 15
ATOM 24843 N N . GLY A 1 59 ? -12.967 3.163 -1.053 1.00 0.00 59 GLY A N 15
ATOM 24844 C CA . GLY A 1 59 ? -12.106 4.329 -1.094 1.00 0.00 59 GLY A CA 15
ATOM 24845 C C . GLY A 1 59 ? -11.387 4.566 0.220 1.00 0.00 59 GLY A C 15
ATOM 24846 O O . GLY A 1 59 ? -11.156 5.710 0.611 1.00 0.00 59 GLY A O 15
ATOM 24850 N N . ALA A 1 60 ? -11.034 3.481 0.902 1.00 0.00 60 ALA A N 15
ATOM 24851 C CA . ALA A 1 60 ? -10.337 3.576 2.179 1.00 0.00 60 ALA A CA 15
ATOM 24852 C C . ALA A 1 60 ? -8.909 4.073 1.990 1.00 0.00 60 ALA A C 15
ATOM 24853 O O . ALA A 1 60 ? -8.403 4.858 2.794 1.00 0.00 60 ALA A O 15
ATOM 24860 N N . LEU A 1 61 ? -8.261 3.612 0.925 1.00 0.00 61 LEU A N 15
ATOM 24861 C CA . LEU A 1 61 ? -6.889 4.010 0.631 1.00 0.00 61 LEU A CA 15
ATOM 24862 C C . LEU A 1 61 ? -6.820 4.800 -0.672 1.00 0.00 61 LEU A C 15
ATOM 24863 O O . LEU A 1 61 ? -7.568 4.532 -1.612 1.00 0.00 61 LEU A O 15
ATOM 24879 N N . HIS A 1 62 ? -5.917 5.774 -0.721 1.00 0.00 62 HIS A N 15
ATOM 24880 C CA . HIS A 1 62 ? -5.751 6.602 -1.910 1.00 0.00 62 HIS A CA 15
ATOM 24881 C C . HIS A 1 62 ? -4.276 6.715 -2.295 1.00 0.00 62 HIS A C 15
ATOM 24882 O O . HIS A 1 62 ? -3.412 6.850 -1.430 1.00 0.00 62 HIS A O 15
ATOM 24897 N N . PRO A 1 63 ? -3.968 6.662 -3.604 1.00 0.00 63 PRO A N 15
ATOM 24898 C CA . PRO A 1 63 ? -2.588 6.760 -4.093 1.00 0.00 63 PRO A CA 15
ATOM 24899 C C . PRO A 1 63 ? -1.897 8.034 -3.622 1.00 0.00 63 PRO A C 15
ATOM 24900 O O . PRO A 1 63 ? -2.423 9.134 -3.786 1.00 0.00 63 PRO A O 15
ATOM 24911 N N . GLY A 1 64 ? -0.714 7.878 -3.038 1.00 0.00 64 GLY A N 15
ATOM 24912 C CA . GLY A 1 64 ? 0.031 9.024 -2.552 1.00 0.00 64 GLY A CA 15
ATOM 24913 C C . GLY A 1 64 ? 0.104 9.076 -1.038 1.00 0.00 64 GLY A C 15
ATOM 24914 O O . GLY A 1 64 ? 0.996 9.708 -0.475 1.00 0.00 64 GLY A O 15
ATOM 24918 N N . ASP A 1 65 ? -0.839 8.409 -0.377 1.00 0.00 65 ASP A N 15
ATOM 24919 C CA . ASP A 1 65 ? -0.878 8.382 1.081 1.00 0.00 65 ASP A CA 15
ATOM 24920 C C . ASP A 1 65 ? 0.444 7.882 1.656 1.00 0.00 65 ASP A C 15
ATOM 24921 O O . ASP A 1 65 ? 1.177 7.142 0.999 1.00 0.00 65 ASP A O 15
ATOM 24930 N N . HIS A 1 66 ? 0.741 8.290 2.885 1.00 0.00 66 HIS A N 15
ATOM 24931 C CA . HIS A 1 66 ? 1.974 7.883 3.550 1.00 0.00 66 HIS A CA 15
ATOM 24932 C C . HIS A 1 66 ? 1.684 6.906 4.684 1.00 0.00 66 HIS A C 15
ATOM 24933 O O . HIS A 1 66 ? 1.025 7.254 5.663 1.00 0.00 66 HIS A O 15
ATOM 24948 N N . ILE A 1 67 ? 2.181 5.681 4.545 1.00 0.00 67 ILE A N 15
ATOM 24949 C CA . ILE A 1 67 ? 1.975 4.654 5.557 1.00 0.00 67 ILE A CA 15
ATOM 24950 C C . ILE A 1 67 ? 3.038 4.734 6.646 1.00 0.00 67 ILE A C 15
ATOM 24951 O O . ILE A 1 67 ? 4.235 4.676 6.365 1.00 0.00 67 ILE A O 15
ATOM 24967 N N . LEU A 1 68 ? 2.593 4.869 7.891 1.00 0.00 68 LEU A N 15
ATOM 24968 C CA . LEU A 1 68 ? 3.507 4.956 9.025 1.00 0.00 68 LEU A CA 15
ATOM 24969 C C . LEU A 1 68 ? 3.623 3.613 9.738 1.00 0.00 68 LEU A C 15
ATOM 24970 O O . LEU A 1 68 ? 4.656 3.301 10.330 1.00 0.00 68 LEU A O 15
ATOM 24986 N N . SER A 1 69 ? 2.557 2.820 9.676 1.00 0.00 69 SER A N 15
ATOM 24987 C CA . SER A 1 69 ? 2.542 1.511 10.317 1.00 0.00 69 SER A CA 15
ATOM 24988 C C . SER A 1 69 ? 1.437 0.633 9.738 1.00 0.00 69 SER A C 15
ATOM 24989 O O . SER A 1 69 ? 0.486 1.132 9.136 1.00 0.00 69 SER A O 15
ATOM 24997 N N . ILE A 1 70 ? 1.570 -0.676 9.925 1.00 0.00 70 ILE A N 15
ATOM 24998 C CA . ILE A 1 70 ? 0.581 -1.623 9.422 1.00 0.00 70 ILE A CA 15
ATOM 24999 C C . ILE A 1 70 ? 0.452 -2.827 10.350 1.00 0.00 70 ILE A C 15
ATOM 25000 O O . ILE A 1 70 ? 1.372 -3.637 10.464 1.00 0.00 70 ILE A O 15
ATOM 25016 N N . ASP A 1 71 ? -0.695 -2.938 11.012 1.00 0.00 71 ASP A N 15
ATOM 25017 C CA . ASP A 1 71 ? -0.944 -4.042 11.931 1.00 0.00 71 ASP A CA 15
ATOM 25018 C C . ASP A 1 71 ? 0.084 -4.053 13.058 1.00 0.00 71 ASP A C 15
ATOM 25019 O O . ASP A 1 71 ? 0.433 -5.110 13.584 1.00 0.00 71 ASP A O 15
ATOM 25028 N N . GLY A 1 72 ? 0.566 -2.870 13.424 1.00 0.00 72 GLY A N 15
ATOM 25029 C CA . GLY A 1 72 ? 1.551 -2.765 14.484 1.00 0.00 72 GLY A CA 15
ATOM 25030 C C . GLY A 1 72 ? 2.977 -2.875 13.976 1.00 0.00 72 GLY A C 15
ATOM 25031 O O . GLY A 1 72 ? 3.917 -2.967 14.766 1.00 0.00 72 GLY A O 15
ATOM 25035 N N . THR A 1 73 ? 3.142 -2.866 12.655 1.00 0.00 73 THR A N 15
ATOM 25036 C CA . THR A 1 73 ? 4.466 -2.967 12.051 1.00 0.00 73 THR A CA 15
ATOM 25037 C C . THR A 1 73 ? 4.973 -1.593 11.624 1.00 0.00 73 THR A C 15
ATOM 25038 O O . THR A 1 73 ? 4.355 -0.922 10.798 1.00 0.00 73 THR A O 15
ATOM 25049 N N . SER A 1 74 ? 6.103 -1.182 12.191 1.00 0.00 74 SER A N 15
ATOM 25050 C CA . SER A 1 74 ? 6.692 0.112 11.868 1.00 0.00 74 SER A CA 15
ATOM 25051 C C . SER A 1 74 ? 7.195 0.137 10.427 1.00 0.00 74 SER A C 15
ATOM 25052 O O . SER A 1 74 ? 7.859 -0.796 9.976 1.00 0.00 74 SER A O 15
ATOM 25060 N N . MET A 1 75 ? 6.873 1.209 9.712 1.00 0.00 75 MET A N 15
ATOM 25061 C CA . MET A 1 75 ? 7.292 1.355 8.322 1.00 0.00 75 MET A CA 15
ATOM 25062 C C . MET A 1 75 ? 8.507 2.271 8.213 1.00 0.00 75 MET A C 15
ATOM 25063 O O . MET A 1 75 ? 8.618 3.061 7.275 1.00 0.00 75 MET A O 15
ATOM 25077 N N . GLU A 1 76 ? 9.414 2.160 9.177 1.00 0.00 76 GLU A N 15
ATOM 25078 C CA . GLU A 1 76 ? 10.620 2.980 9.189 1.00 0.00 76 GLU A CA 15
ATOM 25079 C C . GLU A 1 76 ? 11.763 2.276 8.465 1.00 0.00 76 GLU A C 15
ATOM 25080 O O . GLU A 1 76 ? 12.253 1.241 8.915 1.00 0.00 76 GLU A O 15
ATOM 25092 N N . HIS A 1 77 ? 12.184 2.846 7.340 1.00 0.00 77 HIS A N 15
ATOM 25093 C CA . HIS A 1 77 ? 13.270 2.274 6.553 1.00 0.00 77 HIS A CA 15
ATOM 25094 C C . HIS A 1 77 ? 12.915 0.870 6.075 1.00 0.00 77 HIS A C 15
ATOM 25095 O O . HIS A 1 77 ? 13.787 0.013 5.936 1.00 0.00 77 HIS A O 15
ATOM 25110 N N . CYS A 1 78 ? 11.629 0.642 5.826 1.00 0.00 78 CYS A N 15
ATOM 25111 C CA . CYS A 1 78 ? 11.160 -0.659 5.362 1.00 0.00 78 CYS A CA 15
ATOM 25112 C C . CYS A 1 78 ? 11.201 -0.742 3.840 1.00 0.00 78 CYS A C 15
ATOM 25113 O O . CYS A 1 78 ? 11.570 0.220 3.166 1.00 0.00 78 CYS A O 15
ATOM 25121 N N . SER A 1 79 ? 10.821 -1.897 3.304 1.00 0.00 79 SER A N 15
ATOM 25122 C CA . SER A 1 79 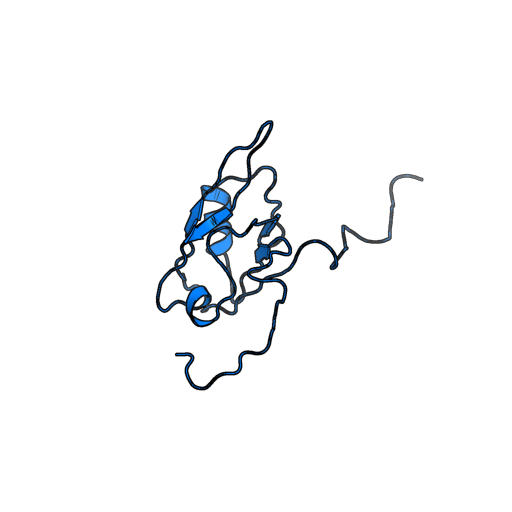? 10.814 -2.105 1.862 1.00 0.00 79 SER A CA 15
ATOM 25123 C C . SER A 1 79 ? 9.388 -2.114 1.319 1.00 0.00 79 SER A C 15
ATOM 25124 O O . SER A 1 79 ? 8.438 -1.812 2.040 1.00 0.00 79 SER A O 15
ATOM 25132 N N . LEU A 1 80 ? 9.248 -2.464 0.044 1.00 0.00 80 LEU A N 15
ATOM 25133 C CA . LEU A 1 80 ? 7.939 -2.513 -0.596 1.00 0.00 80 LEU A CA 15
ATOM 25134 C C . LEU A 1 80 ? 7.276 -3.868 -0.376 1.00 0.00 80 LEU A C 15
ATOM 25135 O O . LEU A 1 80 ? 6.089 -3.946 -0.060 1.00 0.00 80 LEU A O 15
ATOM 25151 N N . LEU A 1 81 ? 8.051 -4.934 -0.546 1.00 0.00 81 LEU A N 15
ATOM 25152 C CA . LEU A 1 81 ? 7.539 -6.288 -0.366 1.00 0.00 81 LEU A CA 15
ATOM 25153 C C . LEU A 1 81 ? 7.025 -6.490 1.055 1.00 0.00 81 LEU A C 15
ATOM 25154 O O . LEU A 1 81 ? 5.948 -7.050 1.263 1.00 0.00 81 LEU A O 15
ATOM 25170 N N . GLU A 1 82 ? 7.801 -6.030 2.032 1.00 0.00 82 GLU A N 15
ATOM 25171 C CA . GLU A 1 82 ? 7.423 -6.161 3.434 1.00 0.00 82 GLU A CA 15
ATOM 25172 C C . GLU A 1 82 ? 6.117 -5.426 3.716 1.00 0.00 82 GLU A C 15
ATOM 25173 O O . GLU A 1 82 ? 5.307 -5.870 4.530 1.00 0.00 82 GLU A O 15
ATOM 25185 N N . ALA A 1 83 ? 5.918 -4.301 3.038 1.00 0.00 83 ALA A N 15
ATOM 25186 C CA . ALA A 1 83 ? 4.711 -3.505 3.216 1.00 0.00 83 ALA A CA 15
ATOM 25187 C C . ALA A 1 83 ? 3.504 -4.187 2.581 1.00 0.00 83 ALA A C 15
ATOM 25188 O O . ALA A 1 83 ? 2.411 -4.192 3.147 1.00 0.00 83 ALA A O 15
ATOM 25195 N N . THR A 1 84 ? 3.710 -4.764 1.401 1.00 0.00 84 THR A N 15
ATOM 25196 C CA . THR A 1 84 ? 2.639 -5.451 0.689 1.00 0.00 84 THR A CA 15
ATOM 25197 C C . THR A 1 84 ? 2.303 -6.777 1.360 1.00 0.00 84 THR A C 15
ATOM 25198 O O . THR A 1 84 ? 1.147 -7.203 1.372 1.00 0.00 84 THR A O 15
ATOM 25209 N N . LYS A 1 85 ? 3.318 -7.428 1.919 1.00 0.00 85 LYS A N 15
ATOM 25210 C CA . LYS A 1 85 ? 3.128 -8.707 2.593 1.00 0.00 85 LYS A CA 15
ATOM 25211 C C . LYS A 1 85 ? 2.230 -8.548 3.816 1.00 0.00 85 LYS A C 15
ATOM 25212 O O . LYS A 1 85 ? 1.400 -9.409 4.104 1.00 0.00 85 LYS A O 15
ATOM 25231 N N . LEU A 1 86 ? 2.404 -7.442 4.532 1.00 0.00 86 LEU A N 15
ATOM 25232 C CA . LEU A 1 86 ? 1.610 -7.171 5.724 1.00 0.00 86 LEU A CA 15
ATOM 25233 C C . LEU A 1 86 ? 0.129 -7.056 5.375 1.00 0.00 86 LEU A C 15
ATOM 25234 O O . LEU A 1 86 ? -0.733 -7.517 6.123 1.00 0.00 86 LEU A O 15
ATOM 25250 N N . LEU A 1 87 ? -0.157 -6.437 4.234 1.00 0.00 87 LEU A N 15
ATOM 25251 C CA . LEU A 1 87 ? -1.533 -6.261 3.785 1.00 0.00 87 LEU A CA 15
ATOM 25252 C C . LEU A 1 87 ? -2.167 -7.603 3.431 1.00 0.00 87 LEU A C 15
ATOM 25253 O O . LEU A 1 87 ? -3.373 -7.792 3.591 1.00 0.00 87 LEU A O 15
ATOM 25269 N N . ALA A 1 88 ? -1.347 -8.530 2.949 1.00 0.00 88 ALA A N 15
ATOM 25270 C CA . ALA A 1 88 ? -1.827 -9.854 2.572 1.00 0.00 88 ALA A CA 15
ATOM 25271 C C . ALA A 1 88 ? -2.057 -10.726 3.801 1.00 0.00 88 ALA A C 15
ATOM 25272 O O . ALA A 1 88 ? -2.909 -11.615 3.793 1.00 0.00 88 ALA A O 15
ATOM 25279 N N . SER A 1 89 ? -1.292 -10.468 4.857 1.00 0.00 89 SER A N 15
ATOM 25280 C CA . SER A 1 89 ? -1.413 -11.231 6.094 1.00 0.00 89 SER A CA 15
ATOM 25281 C C . SER A 1 89 ? -2.538 -10.681 6.967 1.00 0.00 89 SER A C 15
ATOM 25282 O O . SER A 1 89 ? -2.315 -10.286 8.111 1.00 0.00 89 SER A O 15
ATOM 25290 N N . ILE A 1 90 ? -3.749 -10.660 6.418 1.00 0.00 90 ILE A N 15
ATOM 25291 C CA . ILE A 1 90 ? -4.909 -10.160 7.145 1.00 0.00 90 ILE A CA 15
ATOM 25292 C C . ILE A 1 90 ? -6.040 -11.184 7.143 1.00 0.00 90 ILE A C 15
ATOM 25293 O O . ILE A 1 90 ? -6.237 -11.903 6.165 1.00 0.00 90 ILE A O 15
ATOM 25309 N N . SER A 1 91 ? -6.781 -11.243 8.245 1.00 0.00 91 SER A N 15
ATOM 25310 C CA . SER A 1 91 ? -7.891 -12.179 8.370 1.00 0.00 91 SER A CA 15
ATOM 25311 C C . SER A 1 91 ? -9.156 -11.611 7.732 1.00 0.00 91 SER A C 15
ATOM 25312 O O . SER A 1 91 ? -9.593 -12.074 6.678 1.00 0.00 91 SER A O 15
ATOM 25320 N N . GLU A 1 92 ? -9.738 -10.605 8.377 1.00 0.00 92 GLU A N 15
ATOM 25321 C CA . GLU A 1 92 ? -10.952 -9.973 7.872 1.00 0.00 92 GLU A CA 15
ATOM 25322 C C . GLU A 1 92 ? -10.743 -8.475 7.674 1.00 0.00 92 GLU A C 15
ATOM 25323 O O . GLU A 1 92 ? -10.894 -7.958 6.566 1.00 0.00 92 GLU A O 15
ATOM 25335 N N . LYS A 1 93 ? -10.393 -7.783 8.753 1.00 0.00 93 LYS A N 15
ATOM 25336 C CA . LYS A 1 93 ? -10.162 -6.345 8.697 1.00 0.00 93 LYS A CA 15
ATOM 25337 C C . LYS A 1 93 ? -8.677 -6.026 8.822 1.00 0.00 93 LYS A C 15
ATOM 25338 O O . LYS A 1 93 ? -8.011 -6.479 9.753 1.00 0.00 93 LYS A O 15
ATOM 25357 N N . VAL A 1 94 ? -8.163 -5.245 7.878 1.00 0.00 94 VAL A N 15
ATOM 25358 C CA . VAL A 1 94 ? -6.755 -4.865 7.883 1.00 0.00 94 VAL A CA 15
ATOM 25359 C C . VAL A 1 94 ? -6.541 -3.558 8.640 1.00 0.00 94 VAL A C 15
ATOM 25360 O O . VAL A 1 94 ? -7.319 -2.616 8.502 1.00 0.00 94 VAL A O 15
ATOM 25373 N N . ARG A 1 95 ? -5.480 -3.510 9.440 1.00 0.00 95 ARG A N 15
ATOM 25374 C CA . ARG A 1 95 ? -5.164 -2.319 10.220 1.00 0.00 95 ARG A CA 15
ATOM 25375 C C . ARG A 1 95 ? -4.032 -1.528 9.571 1.00 0.00 95 ARG A C 15
ATOM 25376 O O . ARG A 1 95 ? -2.856 -1.795 9.817 1.00 0.00 95 ARG A O 15
ATOM 25397 N N . LEU A 1 96 ? -4.396 -0.556 8.742 1.00 0.00 96 LEU A N 15
ATOM 25398 C CA . LEU A 1 96 ? -3.413 0.273 8.059 1.00 0.00 96 LEU A CA 15
ATOM 25399 C C . LEU A 1 96 ? -3.279 1.633 8.737 1.00 0.00 96 LEU A C 15
ATOM 25400 O O . LEU A 1 96 ? -4.258 2.364 8.881 1.00 0.00 96 LEU A O 15
ATOM 25416 N N . GLU A 1 97 ? -2.060 1.966 9.148 1.00 0.00 97 GLU A N 15
ATOM 25417 C CA . GLU A 1 97 ? -1.797 3.239 9.809 1.00 0.00 97 GLU A CA 15
ATOM 25418 C C . GLU A 1 97 ? -1.220 4.250 8.822 1.00 0.00 97 GLU A C 15
ATOM 25419 O O . GLU A 1 97 ? -0.035 4.203 8.491 1.00 0.00 97 GLU A O 15
ATOM 25431 N N . ILE A 1 98 ? -2.065 5.164 8.355 1.00 0.00 98 ILE A N 15
ATOM 25432 C CA . ILE A 1 98 ? -1.639 6.184 7.405 1.00 0.00 98 ILE A CA 15
ATOM 25433 C C . ILE A 1 98 ? -1.580 7.559 8.062 1.00 0.00 98 ILE A C 15
ATOM 25434 O O . ILE A 1 98 ? -2.412 7.892 8.906 1.00 0.00 98 ILE A O 15
ATOM 25450 N N . LEU A 1 99 ? -0.591 8.354 7.666 1.00 0.00 99 LEU A N 15
ATOM 25451 C CA . LEU A 1 99 ? -0.421 9.695 8.214 1.00 0.00 99 LEU A CA 15
ATOM 25452 C C . LEU A 1 99 ? -1.560 10.612 7.770 1.00 0.00 99 LEU A C 15
ATOM 25453 O O . LEU A 1 99 ? -2.012 10.542 6.627 1.00 0.00 99 LEU A O 15
ATOM 25469 N N . PRO A 1 100 ? -2.041 11.492 8.669 1.00 0.00 100 PRO A N 15
ATOM 25470 C CA . PRO A 1 100 ? -3.131 12.421 8.358 1.00 0.00 100 PRO A CA 15
ATOM 25471 C C . PRO A 1 100 ? -2.904 13.166 7.047 1.00 0.00 100 PRO A C 15
ATOM 25472 O O . PRO A 1 100 ? -2.250 14.207 7.017 1.00 0.00 100 PRO A O 15
ATOM 25483 N N . VAL A 1 101 ? -3.450 12.623 5.963 1.00 0.00 101 VAL A N 15
ATOM 25484 C CA . VAL A 1 101 ? -3.307 13.234 4.647 1.00 0.00 101 VAL A CA 15
ATOM 25485 C C . VAL A 1 101 ? -4.605 13.911 4.211 1.00 0.00 101 VAL A C 15
ATOM 25486 O O . VAL A 1 101 ? -5.688 13.550 4.673 1.00 0.00 101 VAL A O 15
ATOM 25499 N N . PRO A 1 102 ? -4.512 14.903 3.310 1.00 0.00 102 PRO A N 15
ATOM 25500 C CA . PRO A 1 102 ? -5.686 15.629 2.812 1.00 0.00 102 PRO A CA 15
ATOM 25501 C C . PRO A 1 102 ? -6.595 14.746 1.964 1.00 0.00 102 PRO A C 15
ATOM 25502 O O . PRO A 1 102 ? -7.804 14.970 1.893 1.00 0.00 102 PRO A O 15
ATOM 25513 N N . GLN A 1 103 ? -6.008 13.740 1.325 1.00 0.00 103 GLN A N 15
ATOM 25514 C CA . GLN A 1 103 ? -6.766 12.823 0.482 1.00 0.00 103 GLN A CA 15
ATOM 25515 C C . GLN A 1 103 ? -7.810 12.070 1.301 1.00 0.00 103 GLN A C 15
ATOM 25516 O O . GLN A 1 103 ? -8.977 11.994 0.917 1.00 0.00 103 GLN A O 15
ATOM 25530 N N . SER A 1 104 ? -7.382 11.515 2.431 1.00 0.00 104 SER A N 15
ATOM 25531 C CA . SER A 1 104 ? -8.281 10.770 3.303 1.00 0.00 104 SER A CA 15
ATOM 25532 C C . SER A 1 104 ? -7.946 11.020 4.771 1.00 0.00 104 SER A C 15
ATOM 25533 O O . SER A 1 104 ? -6.778 11.154 5.136 1.00 0.00 104 SER A O 15
ATOM 25541 N N . GLN A 1 105 ? -8.978 11.082 5.606 1.00 0.00 105 GLN A N 15
ATOM 25542 C CA . GLN A 1 105 ? -8.792 11.317 7.033 1.00 0.00 105 GLN A CA 15
ATOM 25543 C C . GLN A 1 105 ? -10.048 10.944 7.814 1.00 0.00 105 GLN A C 15
ATOM 25544 O O . GLN A 1 105 ? -10.355 11.549 8.842 1.00 0.00 105 GLN A O 15
ATOM 25558 N N . ARG A 1 106 ? -10.770 9.944 7.322 1.00 0.00 106 ARG A N 15
ATOM 25559 C CA . ARG A 1 106 ? -11.993 9.488 7.974 1.00 0.00 106 ARG A CA 15
ATOM 25560 C C . ARG A 1 106 ? -11.816 8.082 8.543 1.00 0.00 106 ARG A C 15
ATOM 25561 O O . ARG A 1 106 ? -12.104 7.091 7.872 1.00 0.00 106 ARG A O 15
ATOM 25582 N N . PRO A 1 107 ? -11.338 7.978 9.796 1.00 0.00 107 PRO A N 15
ATOM 25583 C CA . PRO A 1 107 ? -11.123 6.685 10.453 1.00 0.00 107 PRO A CA 15
ATOM 25584 C C . PRO A 1 107 ? -12.434 5.975 10.778 1.00 0.00 107 PRO A C 15
ATOM 25585 O O . PRO A 1 107 ? -12.586 4.782 10.517 1.00 0.00 107 PRO A O 15
ATOM 25596 N N . LEU A 1 108 ? -13.377 6.718 11.350 1.00 0.00 108 LEU A N 15
ATOM 25597 C CA . LEU A 1 108 ? -14.676 6.158 11.709 1.00 0.00 108 LEU A CA 15
ATOM 25598 C C . LEU A 1 108 ? -15.790 7.170 11.464 1.00 0.00 108 LEU A C 15
ATOM 25599 O O . LEU A 1 108 ? -15.541 8.282 11.000 1.00 0.00 108 LEU A O 15
ATOM 25615 N N . ARG A 1 109 ? -17.020 6.775 11.777 1.00 0.00 109 ARG A N 15
ATOM 25616 C CA . ARG A 1 109 ? -18.174 7.647 11.590 1.00 0.00 109 ARG A CA 15
ATOM 25617 C C . ARG A 1 109 ? -19.269 7.328 12.604 1.00 0.00 109 ARG A C 15
ATOM 25618 O O . ARG A 1 109 ? -20.204 6.582 12.306 1.00 0.00 109 ARG A O 15
ATOM 25639 N N . PRO A 1 110 ? -19.170 7.890 13.821 1.00 0.00 110 PRO A N 15
ATOM 25640 C CA . PRO A 1 110 ? -20.157 7.660 14.881 1.00 0.00 110 PRO A CA 15
ATOM 25641 C C . PRO A 1 110 ? -21.579 7.974 14.426 1.00 0.00 110 PRO A C 15
ATOM 25642 O O . PRO A 1 110 ? -21.813 8.283 13.257 1.00 0.00 110 PRO A O 15
ATOM 25653 N N . SER A 1 111 ? -22.525 7.894 15.356 1.00 0.00 111 SER A N 15
ATOM 25654 C CA . SER A 1 111 ? -23.924 8.170 15.051 1.00 0.00 111 SER A CA 15
ATOM 25655 C C . SER A 1 111 ? -24.271 9.623 15.356 1.00 0.00 111 SER A C 15
ATOM 25656 O O . SER A 1 111 ? -24.942 10.290 14.567 1.00 0.00 111 SER A O 15
ATOM 25664 N N . SER A 1 112 ? -23.809 10.108 16.504 1.00 0.00 112 SER A N 15
ATOM 25665 C CA . SER A 1 112 ? -24.069 11.483 16.915 1.00 0.00 112 SER A CA 15
ATOM 25666 C C . SER A 1 112 ? -25.564 11.726 17.095 1.00 0.00 112 SER A C 15
ATOM 25667 O O . SER A 1 112 ? -26.259 12.110 16.153 1.00 0.00 112 SER A O 15
ATOM 25675 N N . GLY A 1 113 ? -26.053 11.502 18.310 1.00 0.00 113 GLY A N 15
ATOM 25676 C CA . GLY A 1 113 ? -27.462 11.704 18.591 1.00 0.00 113 GLY A CA 15
ATOM 25677 C C . GLY A 1 113 ? -27.845 11.265 19.994 1.00 0.00 113 GLY A C 15
ATOM 25678 O O . GLY A 1 113 ? -28.645 10.343 20.158 1.00 0.00 113 GLY A O 15
ATOM 25682 N N . PRO A 1 114 ? -27.286 11.909 21.033 1.00 0.00 114 PRO A N 15
ATOM 25683 C CA . PRO A 1 114 ? -27.583 11.568 22.428 1.00 0.00 114 PRO A CA 15
ATOM 25684 C C . PRO A 1 114 ? -29.029 11.878 22.802 1.00 0.00 114 PRO A C 15
ATOM 25685 O O . PRO A 1 114 ? -29.621 11.204 23.645 1.00 0.00 114 PRO A O 15
ATOM 25696 N N . SER A 1 115 ? -29.591 12.904 22.170 1.00 0.00 115 SER A N 15
ATOM 25697 C CA . SER A 1 115 ? -30.967 13.308 22.436 1.00 0.00 115 SER A CA 15
ATOM 25698 C C . SER A 1 115 ? -31.933 12.153 22.195 1.00 0.00 115 SER A C 15
ATOM 25699 O O . SER A 1 115 ? -31.687 11.289 21.353 1.00 0.00 115 SER A O 15
ATOM 25707 N N . SER A 1 116 ? -33.035 12.145 22.939 1.00 0.00 116 SER A N 15
ATOM 25708 C CA . SER A 1 116 ? -34.041 11.098 22.809 1.00 0.00 116 SER A CA 15
ATOM 25709 C C . SER A 1 116 ? -33.458 9.733 23.165 1.00 0.00 116 SER A C 15
ATOM 25710 O O . SER A 1 116 ? -32.531 9.254 22.512 1.00 0.00 116 SER A O 15
ATOM 25718 N N . GLY A 1 117 ? -34.008 9.114 24.205 1.00 0.00 117 GLY A N 15
ATOM 25719 C CA . GLY A 1 117 ? -33.529 7.812 24.631 1.00 0.00 117 GLY A CA 15
ATOM 25720 C C . GLY A 1 117 ? -34.563 6.720 24.429 1.00 0.00 117 GLY A C 15
ATOM 25721 O O . GLY A 1 117 ? -34.970 6.097 25.432 1.00 0.00 117 GLY A O 15
ATOM 25726 N N . GLY A 1 1 ? -6.816 4.607 22.988 1.00 0.00 1 GLY A N 16
ATOM 25727 C CA . GLY A 1 1 ? -6.641 5.321 24.283 1.00 0.00 1 GLY A CA 16
ATOM 25728 C C . GLY A 1 1 ? -5.455 6.266 24.268 1.00 0.00 1 GLY A C 16
ATOM 25729 O O . GLY A 1 1 ? -4.306 5.829 24.218 1.00 0.00 1 GLY A O 16
ATOM 25735 N N . SER A 1 2 ? -5.735 7.564 24.313 1.00 0.00 2 SER A N 16
ATOM 25736 C CA . SER A 1 2 ? -4.683 8.573 24.305 1.00 0.00 2 SER A CA 16
ATOM 25737 C C . SER A 1 2 ? -5.243 9.946 24.664 1.00 0.00 2 SER A C 16
ATOM 25738 O O . SER A 1 2 ? -4.866 10.535 25.676 1.00 0.00 2 SER A O 16
ATOM 25746 N N . SER A 1 3 ? -6.143 10.450 23.826 1.00 0.00 3 SER A N 16
ATOM 25747 C CA . SER A 1 3 ? -6.755 11.754 24.055 1.00 0.00 3 SER A CA 16
ATOM 25748 C C . SER A 1 3 ? -7.592 11.744 25.331 1.00 0.00 3 SER A C 16
ATOM 25749 O O . SER A 1 3 ? -7.391 12.569 26.222 1.00 0.00 3 SER A O 16
ATOM 25757 N N . GLY A 1 4 ? -8.529 10.806 25.411 1.00 0.00 4 GLY A N 16
ATOM 25758 C CA . GLY A 1 4 ? -9.382 10.707 26.581 1.00 0.00 4 GLY A CA 16
ATOM 25759 C C . GLY A 1 4 ? -9.525 9.281 27.076 1.00 0.00 4 GLY A C 16
ATOM 25760 O O . GLY A 1 4 ? -10.079 8.429 26.380 1.00 0.00 4 GLY A O 16
ATOM 25764 N N . SER A 1 5 ? -9.025 9.021 28.279 1.00 0.00 5 SER A N 16
ATOM 25765 C CA . SER A 1 5 ? -9.100 7.688 28.867 1.00 0.00 5 SER A CA 16
ATOM 25766 C C . SER A 1 5 ? -9.975 7.694 30.115 1.00 0.00 5 SER A C 16
ATOM 25767 O O . SER A 1 5 ? -9.749 6.920 31.046 1.00 0.00 5 SER A O 16
ATOM 25775 N N . SER A 1 6 ? -10.975 8.569 30.129 1.00 0.00 6 SER A N 16
ATOM 25776 C CA . SER A 1 6 ? -11.885 8.674 31.264 1.00 0.00 6 SER A CA 16
ATOM 25777 C C . SER A 1 6 ? -13.283 8.195 30.888 1.00 0.00 6 SER A C 16
ATOM 25778 O O . SER A 1 6 ? -13.895 7.407 31.608 1.00 0.00 6 SER A O 16
ATOM 25786 N N . GLY A 1 7 ? -13.782 8.676 29.753 1.00 0.00 7 GLY A N 16
ATOM 25787 C CA . GLY A 1 7 ? -15.105 8.285 29.302 1.00 0.00 7 GLY A CA 16
ATOM 25788 C C . GLY A 1 7 ? -15.383 8.715 27.875 1.00 0.00 7 GLY A C 16
ATOM 25789 O O . GLY A 1 7 ? -16.460 9.229 27.574 1.00 0.00 7 GLY A O 16
ATOM 25793 N N . ASP A 1 8 ? -14.410 8.503 26.994 1.00 0.00 8 ASP A N 16
ATOM 25794 C CA . ASP A 1 8 ? -14.556 8.873 25.592 1.00 0.00 8 ASP A CA 16
ATOM 25795 C C . ASP A 1 8 ? -14.118 7.732 24.678 1.00 0.00 8 ASP A C 16
ATOM 25796 O O . ASP A 1 8 ? -13.695 7.960 23.544 1.00 0.00 8 ASP A O 16
ATOM 25805 N N . THR A 1 9 ? -14.224 6.504 25.177 1.00 0.00 9 THR A N 16
ATOM 25806 C CA . THR A 1 9 ? -13.840 5.327 24.403 1.00 0.00 9 THR A CA 16
ATOM 25807 C C . THR A 1 9 ? -12.392 5.430 23.932 1.00 0.00 9 THR A C 16
ATOM 25808 O O . THR A 1 9 ? -11.678 6.367 24.288 1.00 0.00 9 THR A O 16
ATOM 25819 N N . VAL A 1 10 ? -11.965 4.460 23.131 1.00 0.00 10 VAL A N 16
ATOM 25820 C CA . VAL A 1 10 ? -10.604 4.440 22.611 1.00 0.00 10 VAL A CA 16
ATOM 25821 C C . VAL A 1 10 ? -10.577 4.792 21.127 1.00 0.00 10 VAL A C 16
ATOM 25822 O O . VAL A 1 10 ? -11.206 4.119 20.309 1.00 0.00 10 VAL A O 16
ATOM 25835 N N . ALA A 1 11 ? -9.847 5.848 20.786 1.00 0.00 11 ALA A N 16
ATOM 25836 C CA . ALA A 1 11 ? -9.739 6.288 19.401 1.00 0.00 11 ALA A CA 16
ATOM 25837 C C . ALA A 1 11 ? -8.578 7.261 19.221 1.00 0.00 11 ALA A C 16
ATOM 25838 O O . ALA A 1 11 ? -8.767 8.477 19.235 1.00 0.00 11 ALA A O 16
ATOM 25845 N N . ASN A 1 12 ? -7.378 6.716 19.054 1.00 0.00 12 ASN A N 16
ATOM 25846 C CA . ASN A 1 12 ? -6.185 7.537 18.872 1.00 0.00 12 ASN A CA 16
ATOM 25847 C C . ASN A 1 12 ? -4.957 6.665 18.634 1.00 0.00 12 ASN A C 16
ATOM 25848 O O . ASN A 1 12 ? -4.896 5.523 19.090 1.00 0.00 12 ASN A O 16
ATOM 25859 N N . ALA A 1 13 ? -3.979 7.212 17.919 1.00 0.00 13 ALA A N 16
ATOM 25860 C CA . ALA A 1 13 ? -2.751 6.484 17.623 1.00 0.00 13 ALA A CA 16
ATOM 25861 C C . ALA A 1 13 ? -1.523 7.364 17.833 1.00 0.00 13 ALA A C 16
ATOM 25862 O O . ALA A 1 13 ? -0.474 7.135 17.231 1.00 0.00 13 ALA A O 16
ATOM 25869 N N . SER A 1 14 ? -1.658 8.370 18.692 1.00 0.00 14 SER A N 16
ATOM 25870 C CA . SER A 1 14 ? -0.557 9.282 18.981 1.00 0.00 14 SER A CA 16
ATOM 25871 C C . SER A 1 14 ? -0.086 9.988 17.713 1.00 0.00 14 SER A C 16
ATOM 25872 O O . SER A 1 14 ? 1.107 10.234 17.535 1.00 0.00 14 SER A O 16
ATOM 25880 N N . GLY A 1 15 ? -1.030 10.312 16.837 1.00 0.00 15 GLY A N 16
ATOM 25881 C CA . GLY A 1 15 ? -0.691 10.989 15.597 1.00 0.00 15 GLY A CA 16
ATOM 25882 C C . GLY A 1 15 ? -1.236 10.271 14.377 1.00 0.00 15 GLY A C 16
ATOM 25883 O O . GLY A 1 15 ? -2.254 10.676 13.817 1.00 0.00 15 GLY A O 16
ATOM 25887 N N . PRO A 1 16 ? -0.570 9.191 13.939 1.00 0.00 16 PRO A N 16
ATOM 25888 C CA . PRO A 1 16 ? -0.996 8.413 12.772 1.00 0.00 16 PRO A CA 16
ATOM 25889 C C . PRO A 1 16 ? -2.495 8.134 12.769 1.00 0.00 16 PRO A C 16
ATOM 25890 O O . PRO A 1 16 ? -3.148 8.181 13.812 1.00 0.00 16 PRO A O 16
ATOM 25901 N N . LEU A 1 17 ? -3.037 7.844 11.589 1.00 0.00 17 LEU A N 16
ATOM 25902 C CA . LEU A 1 17 ? -4.459 7.558 11.450 1.00 0.00 17 LEU A CA 16
ATOM 25903 C C . LEU A 1 17 ? -4.685 6.105 11.042 1.00 0.00 17 LEU A C 16
ATOM 25904 O O . LEU A 1 17 ? -4.031 5.598 10.131 1.00 0.00 17 LEU A O 16
ATOM 25920 N N . MET A 1 18 ? -5.615 5.442 11.721 1.00 0.00 18 MET A N 16
ATOM 25921 C CA . MET A 1 18 ? -5.927 4.048 11.430 1.00 0.00 18 MET A CA 16
ATOM 25922 C C . MET A 1 18 ? -7.106 3.944 10.469 1.00 0.00 18 MET A C 16
ATOM 25923 O O . MET A 1 18 ? -8.195 4.446 10.749 1.00 0.00 18 MET A O 16
ATOM 25937 N N . VAL A 1 19 ? -6.884 3.286 9.336 1.00 0.00 19 VAL A N 16
ATOM 25938 C CA . VAL A 1 19 ? -7.928 3.114 8.333 1.00 0.00 19 VAL A CA 16
ATOM 25939 C C . VAL A 1 19 ? -8.171 1.637 8.041 1.00 0.00 19 VAL A C 16
ATOM 25940 O O . VAL A 1 19 ? -7.581 1.071 7.121 1.00 0.00 19 VAL A O 16
ATOM 25953 N N . GLU A 1 20 ? -9.042 1.019 8.832 1.00 0.00 20 GLU A N 16
ATOM 25954 C CA . GLU A 1 20 ? -9.361 -0.394 8.660 1.00 0.00 20 GLU A CA 16
ATOM 25955 C C . GLU A 1 20 ? -10.211 -0.612 7.412 1.00 0.00 20 GLU A C 16
ATOM 25956 O O . GLU A 1 20 ? -10.870 0.308 6.928 1.00 0.00 20 GLU A O 16
ATOM 25968 N N . ILE A 1 21 ? -10.190 -1.836 6.896 1.00 0.00 21 ILE A N 16
ATOM 25969 C CA . ILE A 1 21 ? -10.957 -2.179 5.705 1.00 0.00 21 ILE A CA 16
ATOM 25970 C C . ILE A 1 21 ? -11.533 -3.587 5.809 1.00 0.00 21 ILE A C 16
ATOM 25971 O O . ILE A 1 21 ? -10.811 -4.574 5.671 1.00 0.00 21 ILE A O 16
ATOM 25987 N N . VAL A 1 22 ? -12.837 -3.670 6.053 1.00 0.00 22 VAL A N 16
ATOM 25988 C CA . VAL A 1 22 ? -13.508 -4.959 6.176 1.00 0.00 22 VAL A CA 16
ATOM 25989 C C . VAL A 1 22 ? -13.481 -5.719 4.853 1.00 0.00 22 VAL A C 16
ATOM 25990 O O . VAL A 1 22 ? -14.304 -5.482 3.969 1.00 0.00 22 VAL A O 16
ATOM 26003 N N . LYS A 1 23 ? -12.526 -6.634 4.723 1.00 0.00 23 LYS A N 16
ATOM 26004 C CA . LYS A 1 23 ? -12.388 -7.429 3.510 1.00 0.00 23 LYS A CA 16
ATOM 26005 C C . LYS A 1 23 ? -12.869 -8.858 3.738 1.00 0.00 23 LYS A C 16
ATOM 26006 O O . LYS A 1 23 ? -13.312 -9.208 4.831 1.00 0.00 23 LYS A O 16
ATOM 26025 N N . THR A 1 24 ? -12.778 -9.680 2.698 1.00 0.00 24 THR A N 16
ATOM 26026 C CA . THR A 1 24 ? -13.203 -11.072 2.784 1.00 0.00 24 THR A CA 16
ATOM 26027 C C . THR A 1 24 ? -12.160 -11.913 3.519 1.00 0.00 24 THR A C 16
ATOM 26028 O O . THR A 1 24 ? -10.961 -11.671 3.398 1.00 0.00 24 THR A O 16
ATOM 26039 N N . PRO A 1 25 ? -12.607 -12.917 4.294 1.00 0.00 25 PRO A N 16
ATOM 26040 C CA . PRO A 1 25 ? -11.703 -13.793 5.048 1.00 0.00 25 PRO A CA 16
ATOM 26041 C C . PRO A 1 25 ? -10.897 -14.714 4.139 1.00 0.00 25 PRO A C 16
ATOM 26042 O O . PRO A 1 25 ? -11.461 -15.477 3.354 1.00 0.00 25 PRO A O 16
ATOM 26053 N N . GLY A 1 26 ? -9.575 -14.637 4.249 1.00 0.00 26 GLY A N 16
ATOM 26054 C CA . GLY A 1 26 ? -8.713 -15.468 3.431 1.00 0.00 26 GLY A CA 16
ATOM 26055 C C . GLY A 1 26 ? -8.712 -15.047 1.974 1.00 0.00 26 GLY A C 16
ATOM 26056 O O . GLY A 1 26 ? -8.469 -15.863 1.085 1.00 0.00 26 GLY A O 16
ATOM 26060 N N . SER A 1 27 ? -8.983 -13.769 1.729 1.00 0.00 27 SER A N 16
ATOM 26061 C CA . SER A 1 27 ? -9.012 -13.241 0.370 1.00 0.00 27 SER A CA 16
ATOM 26062 C C . SER A 1 27 ? -8.047 -12.069 0.220 1.00 0.00 27 SER A C 16
ATOM 26063 O O . SER A 1 27 ? -7.546 -11.534 1.210 1.00 0.00 27 SER A O 16
ATOM 26071 N N . ALA A 1 28 ? -7.789 -11.676 -1.023 1.00 0.00 28 ALA A N 16
ATOM 26072 C CA . ALA A 1 28 ? -6.884 -10.567 -1.303 1.00 0.00 28 ALA A CA 16
ATOM 26073 C C . ALA A 1 28 ? -7.625 -9.405 -1.955 1.00 0.00 28 ALA A C 16
ATOM 26074 O O . ALA A 1 28 ? -8.609 -9.604 -2.666 1.00 0.00 28 ALA A O 16
ATOM 26081 N N . LEU A 1 29 ? -7.144 -8.190 -1.707 1.00 0.00 29 LEU A N 16
ATOM 26082 C CA . LEU A 1 29 ? -7.761 -6.995 -2.271 1.00 0.00 29 LEU A CA 16
ATOM 26083 C C . LEU A 1 29 ? -7.115 -6.626 -3.603 1.00 0.00 29 LEU A C 16
ATOM 26084 O O . LEU A 1 29 ? -7.779 -6.595 -4.638 1.00 0.00 29 LEU A O 16
ATOM 26100 N N . GLY A 1 30 ? -5.815 -6.347 -3.567 1.00 0.00 30 GLY A N 16
ATOM 26101 C CA . GLY A 1 30 ? -5.101 -5.983 -4.776 1.00 0.00 30 GLY A CA 16
ATOM 26102 C C . GLY A 1 30 ? -4.540 -4.576 -4.719 1.00 0.00 30 GLY A C 16
ATOM 26103 O O . GLY A 1 30 ? -4.505 -3.872 -5.728 1.00 0.00 30 GLY A O 16
ATOM 26107 N N . ILE A 1 31 ? -4.100 -4.166 -3.534 1.00 0.00 31 ILE A N 16
ATOM 26108 C CA . ILE A 1 31 ? -3.538 -2.834 -3.348 1.00 0.00 31 ILE A CA 16
ATOM 26109 C C . ILE A 1 31 ? -2.101 -2.770 -3.854 1.00 0.00 31 ILE A C 16
ATOM 26110 O O . ILE A 1 31 ? -1.321 -3.701 -3.655 1.00 0.00 31 ILE A O 16
ATOM 26126 N N . SER A 1 32 ? -1.758 -1.665 -4.507 1.00 0.00 32 SER A N 16
ATOM 26127 C CA . SER A 1 32 ? -0.413 -1.479 -5.041 1.00 0.00 32 SER A CA 16
ATOM 26128 C C . SER A 1 32 ? 0.320 -0.367 -4.297 1.00 0.00 32 SER A C 16
ATOM 26129 O O . SER A 1 32 ? -0.056 0.802 -4.382 1.00 0.00 32 SER A O 16
ATOM 26137 N N . LEU A 1 33 ? 1.367 -0.740 -3.568 1.00 0.00 33 LEU A N 16
ATOM 26138 C CA . LEU A 1 33 ? 2.154 0.226 -2.809 1.00 0.00 33 LEU A CA 16
ATOM 26139 C C . LEU A 1 33 ? 3.358 0.701 -3.615 1.00 0.00 33 LEU A C 16
ATOM 26140 O O . LEU A 1 33 ? 3.644 0.176 -4.691 1.00 0.00 33 LEU A O 16
ATOM 26156 N N . THR A 1 34 ? 4.061 1.698 -3.087 1.00 0.00 34 THR A N 16
ATOM 26157 C CA . THR A 1 34 ? 5.235 2.244 -3.757 1.00 0.00 34 THR A CA 16
ATOM 26158 C C . THR A 1 34 ? 6.154 2.943 -2.760 1.00 0.00 34 THR A C 16
ATOM 26159 O O . THR A 1 34 ? 5.737 3.862 -2.056 1.00 0.00 34 THR A O 16
ATOM 26170 N N . THR A 1 35 ? 7.406 2.502 -2.707 1.00 0.00 35 THR A N 16
ATOM 26171 C CA . THR A 1 35 ? 8.385 3.084 -1.796 1.00 0.00 35 THR A CA 16
ATOM 26172 C C . THR A 1 35 ? 9.194 4.175 -2.491 1.00 0.00 35 THR A C 16
ATOM 26173 O O . THR A 1 35 ? 9.853 3.924 -3.500 1.00 0.00 35 THR A O 16
ATOM 26184 N N . THR A 1 36 ? 9.139 5.385 -1.944 1.00 0.00 36 THR A N 16
ATOM 26185 C CA . THR A 1 36 ? 9.868 6.514 -2.510 1.00 0.00 36 THR A CA 16
ATOM 26186 C C . THR A 1 36 ? 10.999 6.951 -1.584 1.00 0.00 36 THR A C 16
ATOM 26187 O O . THR A 1 36 ? 11.105 6.477 -0.452 1.00 0.00 36 THR A O 16
ATOM 26198 N N . SER A 1 37 ? 11.840 7.856 -2.071 1.00 0.00 37 SER A N 16
ATOM 26199 C CA . SER A 1 37 ? 12.961 8.357 -1.286 1.00 0.00 37 SER A CA 16
ATOM 26200 C C . SER A 1 37 ? 12.660 9.745 -0.730 1.00 0.00 37 SER A C 16
ATOM 26201 O O . SER A 1 37 ? 11.556 10.265 -0.894 1.00 0.00 37 SER A O 16
ATOM 26209 N N . LEU A 1 38 ? 13.651 10.340 -0.073 1.00 0.00 38 LEU A N 16
ATOM 26210 C CA . LEU A 1 38 ? 13.492 11.668 0.508 1.00 0.00 38 LEU A CA 16
ATOM 26211 C C . LEU A 1 38 ? 14.838 12.379 0.611 1.00 0.00 38 LEU A C 16
ATOM 26212 O O . LEU A 1 38 ? 15.070 13.390 -0.051 1.00 0.00 38 LEU A O 16
ATOM 26228 N N . ARG A 1 39 ? 15.721 11.841 1.446 1.00 0.00 39 ARG A N 16
ATOM 26229 C CA . ARG A 1 39 ? 17.045 12.422 1.637 1.00 0.00 39 ARG A CA 16
ATOM 26230 C C . ARG A 1 39 ? 17.952 11.462 2.401 1.00 0.00 39 ARG A C 16
ATOM 26231 O O . ARG A 1 39 ? 19.043 11.125 1.940 1.00 0.00 39 ARG A O 16
ATOM 26252 N N . ASN A 1 40 ? 17.494 11.029 3.570 1.00 0.00 40 ASN A N 16
ATOM 26253 C CA . ASN A 1 40 ? 18.264 10.108 4.399 1.00 0.00 40 ASN A CA 16
ATOM 26254 C C . ASN A 1 40 ? 17.565 8.755 4.512 1.00 0.00 40 ASN A C 16
ATOM 26255 O O . ASN A 1 40 ? 18.216 7.721 4.656 1.00 0.00 40 ASN A O 16
ATOM 26266 N N . LYS A 1 41 ? 16.237 8.770 4.445 1.00 0.00 41 LYS A N 16
ATOM 26267 C CA . LYS A 1 41 ? 15.455 7.543 4.542 1.00 0.00 41 LYS A CA 16
ATOM 26268 C C . LYS A 1 41 ? 14.469 7.432 3.383 1.00 0.00 41 LYS A C 16
ATOM 26269 O O . LYS A 1 41 ? 14.441 8.284 2.494 1.00 0.00 41 LYS A O 16
ATOM 26288 N N . SER A 1 42 ? 13.661 6.378 3.401 1.00 0.00 42 SER A N 16
ATOM 26289 C CA . SER A 1 42 ? 12.672 6.154 2.351 1.00 0.00 42 SER A CA 16
ATOM 26290 C C . SER A 1 42 ? 11.337 5.718 2.946 1.00 0.00 42 SER A C 16
ATOM 26291 O O . SER A 1 42 ? 11.238 4.655 3.559 1.00 0.00 42 SER A O 16
ATOM 26299 N N . VAL A 1 43 ? 10.315 6.545 2.762 1.00 0.00 43 VAL A N 16
ATOM 26300 C CA . VAL A 1 43 ? 8.986 6.244 3.281 1.00 0.00 43 VAL A CA 16
ATOM 26301 C C . VAL A 1 43 ? 8.130 5.549 2.228 1.00 0.00 43 VAL A C 16
ATOM 26302 O O . VAL A 1 43 ? 8.178 5.894 1.048 1.00 0.00 43 VAL A O 16
ATOM 26315 N N . ILE A 1 44 ? 7.345 4.568 2.664 1.00 0.00 44 ILE A N 16
ATOM 26316 C CA . ILE A 1 44 ? 6.478 3.824 1.759 1.00 0.00 44 ILE A CA 16
ATOM 26317 C C . ILE A 1 44 ? 5.156 4.551 1.544 1.00 0.00 44 ILE A C 16
ATOM 26318 O O . ILE A 1 44 ? 4.580 5.104 2.480 1.00 0.00 44 ILE A O 16
ATOM 26334 N N . THR A 1 45 ? 4.679 4.547 0.303 1.00 0.00 45 THR A N 16
ATOM 26335 C CA . THR A 1 45 ? 3.424 5.208 -0.036 1.00 0.00 45 THR A CA 16
ATOM 26336 C C . THR A 1 45 ? 2.554 4.308 -0.909 1.00 0.00 45 THR A C 16
ATOM 26337 O O . THR A 1 45 ? 2.963 3.210 -1.285 1.00 0.00 45 THR A O 16
ATOM 26348 N N . ILE A 1 46 ? 1.355 4.782 -1.227 1.00 0.00 46 ILE A N 16
ATOM 26349 C CA . ILE A 1 46 ? 0.429 4.022 -2.057 1.00 0.00 46 ILE A CA 16
ATOM 26350 C C . ILE A 1 46 ? 0.542 4.430 -3.521 1.00 0.00 46 ILE A C 16
ATOM 26351 O O . ILE A 1 46 ? 0.537 5.617 -3.848 1.00 0.00 46 ILE A O 16
ATOM 26367 N N . ASP A 1 47 ? 0.644 3.439 -4.400 1.00 0.00 47 ASP A N 16
ATOM 26368 C CA . ASP A 1 47 ? 0.758 3.695 -5.831 1.00 0.00 47 ASP A CA 16
ATOM 26369 C C . ASP A 1 47 ? -0.618 3.745 -6.488 1.00 0.00 47 ASP A C 16
ATOM 26370 O O . ASP A 1 47 ? -1.061 4.800 -6.943 1.00 0.00 47 ASP A O 16
ATOM 26379 N N . ARG A 1 48 ? -1.288 2.599 -6.534 1.00 0.00 48 ARG A N 16
ATOM 26380 C CA . ARG A 1 48 ? -2.613 2.512 -7.136 1.00 0.00 48 ARG A CA 16
ATOM 26381 C C . ARG A 1 48 ? -3.423 1.383 -6.508 1.00 0.00 48 ARG A C 16
ATOM 26382 O O . ARG A 1 48 ? -2.865 0.456 -5.922 1.00 0.00 48 ARG A O 16
ATOM 26403 N N . ILE A 1 49 ? -4.744 1.467 -6.635 1.00 0.00 49 ILE A N 16
ATOM 26404 C CA . ILE A 1 49 ? -5.631 0.451 -6.079 1.00 0.00 49 ILE A CA 16
ATOM 26405 C C . ILE A 1 49 ? -6.226 -0.420 -7.180 1.00 0.00 49 ILE A C 16
ATOM 26406 O O . ILE A 1 49 ? -6.255 -0.029 -8.347 1.00 0.00 49 ILE A O 16
ATOM 26422 N N . LYS A 1 50 ? -6.699 -1.603 -6.802 1.00 0.00 50 LYS A N 16
ATOM 26423 C CA . LYS A 1 50 ? -7.294 -2.529 -7.757 1.00 0.00 50 LYS A CA 16
ATOM 26424 C C . LYS A 1 50 ? -8.751 -2.162 -8.035 1.00 0.00 50 LYS A C 16
ATOM 26425 O O . LYS A 1 50 ? -9.486 -1.777 -7.126 1.00 0.00 50 LYS A O 16
ATOM 26444 N N . PRO A 1 51 ? -9.191 -2.275 -9.302 1.00 0.00 51 PRO A N 16
ATOM 26445 C CA . PRO A 1 51 ? -10.567 -1.952 -9.689 1.00 0.00 51 PRO A CA 16
ATOM 26446 C C . PRO A 1 51 ? -11.563 -3.011 -9.228 1.00 0.00 51 PRO A C 16
ATOM 26447 O O . PRO A 1 51 ? -11.248 -4.200 -9.194 1.00 0.00 51 PRO A O 16
ATOM 26458 N N . ALA A 1 52 ? -12.766 -2.570 -8.875 1.00 0.00 52 ALA A N 16
ATOM 26459 C CA . ALA A 1 52 ? -13.808 -3.480 -8.417 1.00 0.00 52 ALA A CA 16
ATOM 26460 C C . ALA A 1 52 ? -13.368 -4.237 -7.168 1.00 0.00 52 ALA A C 16
ATOM 26461 O O . ALA A 1 52 ? -13.751 -5.388 -6.961 1.00 0.00 52 ALA A O 16
ATOM 26468 N N . SER A 1 53 ? -12.561 -3.582 -6.340 1.00 0.00 53 SER A N 16
ATOM 26469 C CA . SER A 1 53 ? -12.069 -4.194 -5.111 1.00 0.00 53 SER A CA 16
ATOM 26470 C C . SER A 1 53 ? -12.763 -3.596 -3.891 1.00 0.00 53 SER A C 16
ATOM 26471 O O . SER A 1 53 ? -13.677 -2.782 -4.020 1.00 0.00 53 SER A O 16
ATOM 26479 N N . VAL A 1 54 ? -12.322 -4.006 -2.706 1.00 0.00 54 VAL A N 16
ATOM 26480 C CA . VAL A 1 54 ? -12.900 -3.510 -1.463 1.00 0.00 54 VAL A CA 16
ATOM 26481 C C . VAL A 1 54 ? -12.344 -2.137 -1.107 1.00 0.00 54 VAL A C 16
ATOM 26482 O O . VAL A 1 54 ? -13.029 -1.318 -0.493 1.00 0.00 54 VAL A O 16
ATOM 26495 N N . VAL A 1 55 ? -11.097 -1.889 -1.496 1.00 0.00 55 VAL A N 16
ATOM 26496 C CA . VAL A 1 55 ? -10.449 -0.614 -1.219 1.00 0.00 55 VAL A CA 16
ATOM 26497 C C . VAL A 1 55 ? -10.898 0.457 -2.207 1.00 0.00 55 VAL A C 16
ATOM 26498 O O . VAL A 1 55 ? -10.967 1.639 -1.869 1.00 0.00 55 VAL A O 16
ATOM 26511 N N . ASP A 1 56 ? -11.205 0.036 -3.430 1.00 0.00 56 ASP A N 16
ATOM 26512 C CA . ASP A 1 56 ? -11.649 0.958 -4.468 1.00 0.00 56 ASP A CA 16
ATOM 26513 C C . ASP A 1 56 ? -13.131 1.284 -4.309 1.00 0.00 56 ASP A C 16
ATOM 26514 O O . ASP A 1 56 ? -13.544 2.434 -4.457 1.00 0.00 56 ASP A O 16
ATOM 26523 N N . ARG A 1 57 ? -13.927 0.262 -4.008 1.00 0.00 57 ARG A N 16
ATOM 26524 C CA . ARG A 1 57 ? -15.364 0.439 -3.829 1.00 0.00 57 ARG A CA 16
ATOM 26525 C C . ARG A 1 57 ? -15.662 1.206 -2.544 1.00 0.00 57 ARG A C 16
ATOM 26526 O O . ARG A 1 57 ? -16.647 1.941 -2.464 1.00 0.00 57 ARG A O 16
ATOM 26547 N N . SER A 1 58 ? -14.807 1.027 -1.542 1.00 0.00 58 SER A N 16
ATOM 26548 C CA . SER A 1 58 ? -14.981 1.702 -0.261 1.00 0.00 58 SER A CA 16
ATOM 26549 C C . SER A 1 58 ? -14.186 3.003 -0.217 1.00 0.00 58 SER A C 16
ATOM 26550 O O . SER A 1 58 ? -14.592 3.969 0.429 1.00 0.00 58 SER A O 16
ATOM 26558 N N . GLY A 1 59 ? -13.052 3.020 -0.910 1.00 0.00 59 GLY A N 16
ATOM 26559 C CA . GLY A 1 59 ? -12.218 4.208 -0.936 1.00 0.00 59 GLY A CA 16
ATOM 26560 C C . GLY A 1 59 ? -11.502 4.443 0.379 1.00 0.00 59 GLY A C 16
ATOM 26561 O O . GLY A 1 59 ? -11.464 5.566 0.881 1.00 0.00 59 GLY A O 16
ATOM 26565 N N . ALA A 1 60 ? -10.932 3.380 0.938 1.00 0.00 60 ALA A N 16
ATOM 26566 C CA . ALA A 1 60 ? -10.213 3.475 2.203 1.00 0.00 60 ALA A CA 16
ATOM 26567 C C . ALA A 1 60 ? -8.798 4.003 1.992 1.00 0.00 60 ALA A C 16
ATOM 26568 O O . ALA A 1 60 ? -8.321 4.848 2.750 1.00 0.00 60 ALA A O 16
ATOM 26575 N N . LEU A 1 61 ? -8.133 3.499 0.958 1.00 0.00 61 LEU A N 16
ATOM 26576 C CA . LEU A 1 61 ? -6.772 3.921 0.646 1.00 0.00 61 LEU A CA 16
ATOM 26577 C C . LEU A 1 61 ? -6.717 4.633 -0.701 1.00 0.00 61 LEU A C 16
ATOM 26578 O O . LEU A 1 61 ? -7.252 4.144 -1.695 1.00 0.00 61 LEU A O 16
ATOM 26594 N N . HIS A 1 62 ? -6.068 5.793 -0.726 1.00 0.00 62 HIS A N 16
ATOM 26595 C CA . HIS A 1 62 ? -5.943 6.573 -1.951 1.00 0.00 62 HIS A CA 16
ATOM 26596 C C . HIS A 1 62 ? -4.504 6.560 -2.462 1.00 0.00 62 HIS A C 16
ATOM 26597 O O . HIS A 1 62 ? -3.559 6.490 -1.676 1.00 0.00 62 HIS A O 16
ATOM 26612 N N . PRO A 1 63 ? -4.317 6.628 -3.791 1.00 0.00 63 PRO A N 16
ATOM 26613 C CA . PRO A 1 63 ? -2.985 6.623 -4.403 1.00 0.00 63 PRO A CA 16
ATOM 26614 C C . PRO A 1 63 ? -2.233 7.927 -4.161 1.00 0.00 63 PRO A C 16
ATOM 26615 O O . PRO A 1 63 ? -2.402 8.898 -4.899 1.00 0.00 63 PRO A O 16
ATOM 26626 N N . GLY A 1 64 ? -1.403 7.942 -3.124 1.00 0.00 64 GLY A N 16
ATOM 26627 C CA . GLY A 1 64 ? -0.638 9.133 -2.805 1.00 0.00 64 GLY A CA 16
ATOM 26628 C C . GLY A 1 64 ? -0.444 9.317 -1.311 1.00 0.00 64 GLY A C 16
ATOM 26629 O O . GLY A 1 64 ? 0.496 9.983 -0.879 1.00 0.00 64 GLY A O 16
ATOM 26633 N N . ASP A 1 65 ? -1.337 8.725 -0.522 1.00 0.00 65 ASP A N 16
ATOM 26634 C CA . ASP A 1 65 ? -1.260 8.829 0.932 1.00 0.00 65 ASP A CA 16
ATOM 26635 C C . ASP A 1 65 ? 0.081 8.312 1.446 1.00 0.00 65 ASP A C 16
ATOM 26636 O O . ASP A 1 65 ? 0.824 7.654 0.718 1.00 0.00 65 ASP A O 16
ATOM 26645 N N . HIS A 1 66 ? 0.383 8.616 2.705 1.00 0.00 66 HIS A N 16
ATOM 26646 C CA . HIS A 1 66 ? 1.633 8.182 3.316 1.00 0.00 66 HIS A CA 16
ATOM 26647 C C . HIS A 1 66 ? 1.375 7.158 4.417 1.00 0.00 66 HIS A C 16
ATOM 26648 O O . HIS A 1 66 ? 0.709 7.452 5.410 1.00 0.00 66 HIS A O 16
ATOM 26663 N N . ILE A 1 67 ? 1.909 5.955 4.234 1.00 0.00 67 ILE A N 16
ATOM 26664 C CA . ILE A 1 67 ? 1.738 4.886 5.210 1.00 0.00 67 ILE A CA 16
ATOM 26665 C C . ILE A 1 67 ? 2.792 4.975 6.310 1.00 0.00 67 ILE A C 16
ATOM 26666 O O . ILE A 1 67 ? 3.991 4.903 6.042 1.00 0.00 67 ILE A O 16
ATOM 26682 N N . LEU A 1 68 ? 2.336 5.134 7.549 1.00 0.00 68 LEU A N 16
ATOM 26683 C CA . LEU A 1 68 ? 3.238 5.236 8.689 1.00 0.00 68 LEU A CA 16
ATOM 26684 C C . LEU A 1 68 ? 3.410 3.883 9.373 1.00 0.00 68 LEU A C 16
ATOM 26685 O O . LEU A 1 68 ? 4.461 3.596 9.948 1.00 0.00 68 LEU A O 16
ATOM 26701 N N . SER A 1 69 ? 2.372 3.054 9.308 1.00 0.00 69 SER A N 16
ATOM 26702 C CA . SER A 1 69 ? 2.411 1.733 9.923 1.00 0.00 69 SER A CA 16
ATOM 26703 C C . SER A 1 69 ? 1.300 0.844 9.372 1.00 0.00 69 SER A C 16
ATOM 26704 O O . SER A 1 69 ? 0.308 1.333 8.834 1.00 0.00 69 SER A O 16
ATOM 26712 N N . ILE A 1 70 ? 1.476 -0.467 9.510 1.00 0.00 70 ILE A N 16
ATOM 26713 C CA . ILE A 1 70 ? 0.490 -1.426 9.027 1.00 0.00 70 ILE A CA 16
ATOM 26714 C C . ILE A 1 70 ? 0.445 -2.663 9.919 1.00 0.00 70 ILE A C 16
ATOM 26715 O O . ILE A 1 70 ? 1.432 -3.387 10.042 1.00 0.00 70 ILE A O 16
ATOM 26731 N N . ASP A 1 71 ? -0.707 -2.895 10.540 1.00 0.00 71 ASP A N 16
ATOM 26732 C CA . ASP A 1 71 ? -0.879 -4.044 11.422 1.00 0.00 71 ASP A CA 16
ATOM 26733 C C . ASP A 1 71 ? 0.105 -3.986 12.588 1.00 0.00 71 ASP A C 16
ATOM 26734 O O . ASP A 1 71 ? 0.523 -5.018 13.112 1.00 0.00 71 ASP A O 16
ATOM 26743 N N . GLY A 1 72 ? 0.470 -2.772 12.987 1.00 0.00 72 GLY A N 16
ATOM 26744 C CA . GLY A 1 72 ? 1.402 -2.602 14.086 1.00 0.00 72 GLY A CA 16
ATOM 26745 C C . GLY A 1 72 ? 2.853 -2.654 13.639 1.00 0.00 72 GLY A C 16
ATOM 26746 O O . GLY A 1 72 ? 3.759 -2.724 14.469 1.00 0.00 72 GLY A O 16
ATOM 26750 N N . THR A 1 73 ? 3.075 -2.619 12.328 1.00 0.00 73 THR A N 16
ATOM 26751 C CA . THR A 1 73 ? 4.427 -2.662 11.781 1.00 0.00 73 THR A CA 16
ATOM 26752 C C . THR A 1 73 ? 4.902 -1.266 11.395 1.00 0.00 73 THR A C 16
ATOM 26753 O O . THR A 1 73 ? 4.261 -0.580 10.597 1.00 0.00 73 THR A O 16
ATOM 26764 N N . SER A 1 74 ? 6.029 -0.852 11.961 1.00 0.00 74 SER A N 16
ATOM 26765 C CA . SER A 1 74 ? 6.591 0.462 11.674 1.00 0.00 74 SER A CA 16
ATOM 26766 C C . SER A 1 74 ? 7.051 0.552 10.222 1.00 0.00 74 SER A C 16
ATOM 26767 O O . SER A 1 74 ? 7.628 -0.393 9.685 1.00 0.00 74 SER A O 16
ATOM 26775 N N . MET A 1 75 ? 6.792 1.694 9.594 1.00 0.00 75 MET A N 16
ATOM 26776 C CA . MET A 1 75 ? 7.179 1.907 8.204 1.00 0.00 75 MET A CA 16
ATOM 26777 C C . MET A 1 75 ? 8.488 2.685 8.115 1.00 0.00 75 MET A C 16
ATOM 26778 O O . MET A 1 75 ? 8.683 3.487 7.203 1.00 0.00 75 MET A O 16
ATOM 26792 N N . GLU A 1 76 ? 9.381 2.442 9.069 1.00 0.00 76 GLU A N 16
ATOM 26793 C CA . GLU A 1 76 ? 10.671 3.121 9.097 1.00 0.00 76 GLU A CA 16
ATOM 26794 C C . GLU A 1 76 ? 11.751 2.265 8.443 1.00 0.00 76 GLU A C 16
ATOM 26795 O O . GLU A 1 76 ? 12.076 1.181 8.927 1.00 0.00 76 GLU A O 16
ATOM 26807 N N . HIS A 1 77 ? 12.302 2.759 7.339 1.00 0.00 77 HIS A N 16
ATOM 26808 C CA . HIS A 1 77 ? 13.346 2.040 6.617 1.00 0.00 77 HIS A CA 16
ATOM 26809 C C . HIS A 1 77 ? 12.831 0.695 6.115 1.00 0.00 77 HIS A C 16
ATOM 26810 O O . HIS A 1 77 ? 13.589 -0.270 6.010 1.00 0.00 77 HIS A O 16
ATOM 26825 N N . CYS A 1 78 ? 11.540 0.638 5.806 1.00 0.00 78 CYS A N 16
ATOM 26826 C CA . CYS A 1 78 ? 10.925 -0.589 5.316 1.00 0.00 78 CYS A CA 16
ATOM 26827 C C . CYS A 1 78 ? 11.075 -0.705 3.801 1.00 0.00 78 CYS A C 16
ATOM 26828 O O . CYS A 1 78 ? 11.631 0.182 3.154 1.00 0.00 78 CYS A O 16
ATOM 26836 N N . SER A 1 79 ? 10.578 -1.804 3.245 1.00 0.00 79 SER A N 16
ATOM 26837 C CA . SER A 1 79 ? 10.656 -2.036 1.807 1.00 0.00 79 SER A CA 16
ATOM 26838 C C . SER A 1 79 ? 9.263 -2.129 1.194 1.00 0.00 79 SER A C 16
ATOM 26839 O O . SER A 1 79 ? 8.257 -2.018 1.895 1.00 0.00 79 SER A O 16
ATOM 26847 N N . LEU A 1 80 ? 9.212 -2.334 -0.118 1.00 0.00 80 LEU A N 16
ATOM 26848 C CA . LEU A 1 80 ? 7.941 -2.442 -0.826 1.00 0.00 80 LEU A CA 16
ATOM 26849 C C . LEU A 1 80 ? 7.323 -3.822 -0.625 1.00 0.00 80 LEU A C 16
ATOM 26850 O O . LEU A 1 80 ? 6.116 -3.948 -0.417 1.00 0.00 80 LEU A O 16
ATOM 26866 N N . LEU A 1 81 ? 8.157 -4.855 -0.689 1.00 0.00 81 LEU A N 16
ATOM 26867 C CA . LEU A 1 81 ? 7.691 -6.226 -0.514 1.00 0.00 81 LEU A CA 16
ATOM 26868 C C . LEU A 1 81 ? 7.144 -6.439 0.894 1.00 0.00 81 LEU A C 16
ATOM 26869 O O . LEU A 1 81 ? 6.073 -7.019 1.072 1.00 0.00 81 LEU A O 16
ATOM 26885 N N . GLU A 1 82 ? 7.886 -5.966 1.889 1.00 0.00 82 GLU A N 16
ATOM 26886 C CA . GLU A 1 82 ? 7.475 -6.106 3.281 1.00 0.00 82 GLU A CA 16
ATOM 26887 C C . GLU A 1 82 ? 6.137 -5.414 3.526 1.00 0.00 82 GLU A C 16
ATOM 26888 O O . GLU A 1 82 ? 5.238 -5.982 4.146 1.00 0.00 82 GLU A O 16
ATOM 26900 N N . ALA A 1 83 ? 6.013 -4.187 3.032 1.00 0.00 83 ALA A N 16
ATOM 26901 C CA . ALA A 1 83 ? 4.785 -3.418 3.195 1.00 0.00 83 ALA A CA 16
ATOM 26902 C C . ALA A 1 83 ? 3.627 -4.068 2.445 1.00 0.00 83 ALA A C 16
ATOM 26903 O O . ALA A 1 83 ? 2.478 -4.009 2.884 1.00 0.00 83 ALA A O 16
ATOM 26910 N N . THR A 1 84 ? 3.938 -4.687 1.311 1.00 0.00 84 THR A N 16
ATOM 26911 C CA . THR A 1 84 ? 2.923 -5.348 0.498 1.00 0.00 84 THR A CA 16
ATOM 26912 C C . THR A 1 84 ? 2.507 -6.677 1.121 1.00 0.00 84 THR A C 16
ATOM 26913 O O . THR A 1 84 ? 1.322 -7.008 1.166 1.00 0.00 84 THR A O 16
ATOM 26924 N N . LYS A 1 85 ? 3.488 -7.434 1.599 1.00 0.00 85 LYS A N 16
ATOM 26925 C CA . LYS A 1 85 ? 3.223 -8.727 2.219 1.00 0.00 85 LYS A CA 16
ATOM 26926 C C . LYS A 1 85 ? 2.344 -8.570 3.455 1.00 0.00 85 LYS A C 16
ATOM 26927 O O . LYS A 1 85 ? 1.550 -9.452 3.782 1.00 0.00 85 LYS A O 16
ATOM 26946 N N . LEU A 1 86 ? 2.490 -7.440 4.140 1.00 0.00 86 LEU A N 16
ATOM 26947 C CA . LEU A 1 86 ? 1.710 -7.166 5.340 1.00 0.00 86 LEU A CA 16
ATOM 26948 C C . LEU A 1 86 ? 0.223 -7.075 5.013 1.00 0.00 86 LEU A C 16
ATOM 26949 O O . LEU A 1 86 ? -0.621 -7.552 5.773 1.00 0.00 86 LEU A O 16
ATOM 26965 N N . LEU A 1 87 ? -0.092 -6.459 3.878 1.00 0.00 87 LEU A N 16
ATOM 26966 C CA . LEU A 1 87 ? -1.477 -6.306 3.450 1.00 0.00 87 LEU A CA 16
ATOM 26967 C C . LEU A 1 87 ? -2.140 -7.665 3.249 1.00 0.00 87 LEU A C 16
ATOM 26968 O O . LEU A 1 87 ? -3.344 -7.816 3.451 1.00 0.00 87 LEU A O 16
ATOM 26984 N N . ALA A 1 88 ? -1.344 -8.652 2.849 1.00 0.00 88 ALA A N 16
ATOM 26985 C CA . ALA A 1 88 ? -1.852 -9.999 2.620 1.00 0.00 88 ALA A CA 16
ATOM 26986 C C . ALA A 1 88 ? -1.939 -10.783 3.926 1.00 0.00 88 ALA A C 16
ATOM 26987 O O . ALA A 1 88 ? -2.797 -11.651 4.085 1.00 0.00 88 ALA A O 16
ATOM 26994 N N . SER A 1 89 ? -1.045 -10.470 4.859 1.00 0.00 89 SER A N 16
ATOM 26995 C CA . SER A 1 89 ? -1.020 -11.147 6.151 1.00 0.00 89 SER A CA 16
ATOM 26996 C C . SER A 1 89 ? -2.141 -10.638 7.053 1.00 0.00 89 SER A C 16
ATOM 26997 O O . SER A 1 89 ? -1.888 -10.057 8.110 1.00 0.00 89 SER A O 16
ATOM 27005 N N . ILE A 1 90 ? -3.381 -10.859 6.629 1.00 0.00 90 ILE A N 16
ATOM 27006 C CA . ILE A 1 90 ? -4.542 -10.423 7.397 1.00 0.00 90 ILE A CA 16
ATOM 27007 C C . ILE A 1 90 ? -5.504 -11.580 7.640 1.00 0.00 90 ILE A C 16
ATOM 27008 O O . ILE A 1 90 ? -5.527 -12.552 6.885 1.00 0.00 90 ILE A O 16
ATOM 27024 N N . SER A 1 91 ? -6.300 -11.469 8.700 1.00 0.00 91 SER A N 16
ATOM 27025 C CA . SER A 1 91 ? -7.266 -12.505 9.042 1.00 0.00 91 SER A CA 16
ATOM 27026 C C . SER A 1 91 ? -8.662 -12.128 8.556 1.00 0.00 91 SER A C 16
ATOM 27027 O O . SER A 1 91 ? -9.378 -12.956 7.991 1.00 0.00 91 SER A O 16
ATOM 27035 N N . GLU A 1 92 ? -9.042 -10.875 8.781 1.00 0.00 92 GLU A N 16
ATOM 27036 C CA . GLU A 1 92 ? -10.352 -10.387 8.364 1.00 0.00 92 GLU A CA 16
ATOM 27037 C C . GLU A 1 92 ? -10.308 -8.889 8.082 1.00 0.00 92 GLU A C 16
ATOM 27038 O O . GLU A 1 92 ? -10.604 -8.449 6.971 1.00 0.00 92 GLU A O 16
ATOM 27050 N N . LYS A 1 93 ? -9.939 -8.111 9.093 1.00 0.00 93 LYS A N 16
ATOM 27051 C CA . LYS A 1 93 ? -9.856 -6.662 8.953 1.00 0.00 93 LYS A CA 16
ATOM 27052 C C . LYS A 1 93 ? -8.403 -6.197 8.952 1.00 0.00 93 LYS A C 16
ATOM 27053 O O . LYS A 1 93 ? -7.621 -6.572 9.825 1.00 0.00 93 LYS A O 16
ATOM 27072 N N . VAL A 1 94 ? -8.051 -5.379 7.966 1.00 0.00 94 VAL A N 16
ATOM 27073 C CA . VAL A 1 94 ? -6.692 -4.864 7.852 1.00 0.00 94 VAL A CA 16
ATOM 27074 C C . VAL A 1 94 ? -6.509 -3.610 8.702 1.00 0.00 94 VAL A C 16
ATOM 27075 O O . VAL A 1 94 ? -7.470 -2.898 8.993 1.00 0.00 94 VAL A O 16
ATOM 27088 N N . ARG A 1 95 ? -5.268 -3.347 9.097 1.00 0.00 95 ARG A N 16
ATOM 27089 C CA . ARG A 1 95 ? -4.957 -2.179 9.914 1.00 0.00 95 ARG A CA 16
ATOM 27090 C C . ARG A 1 95 ? -3.912 -1.303 9.231 1.00 0.00 95 ARG A C 16
ATOM 27091 O O . ARG A 1 95 ? -2.718 -1.410 9.511 1.00 0.00 95 ARG A O 16
ATOM 27112 N N . LEU A 1 96 ? -4.370 -0.438 8.332 1.00 0.00 96 LEU A N 16
ATOM 27113 C CA . LEU A 1 96 ? -3.476 0.455 7.606 1.00 0.00 96 LEU A CA 16
ATOM 27114 C C . LEU A 1 96 ? -3.363 1.804 8.308 1.00 0.00 96 LEU A C 16
ATOM 27115 O O . LEU A 1 96 ? -4.336 2.553 8.396 1.00 0.00 96 LEU A O 16
ATOM 27131 N N . GLU A 1 97 ? -2.169 2.108 8.805 1.00 0.00 97 GLU A N 16
ATOM 27132 C CA . GLU A 1 97 ? -1.927 3.369 9.497 1.00 0.00 97 GLU A CA 16
ATOM 27133 C C . GLU A 1 97 ? -1.417 4.430 8.528 1.00 0.00 97 GLU A C 16
ATOM 27134 O O . GLU A 1 97 ? -0.236 4.450 8.180 1.00 0.00 97 GLU A O 16
ATOM 27146 N N . ILE A 1 98 ? -2.314 5.309 8.094 1.00 0.00 98 ILE A N 16
ATOM 27147 C CA . ILE A 1 98 ? -1.954 6.372 7.163 1.00 0.00 98 ILE A CA 16
ATOM 27148 C C . ILE A 1 98 ? -1.815 7.710 7.881 1.00 0.00 98 ILE A C 16
ATOM 27149 O O . ILE A 1 98 ? -2.453 7.944 8.907 1.00 0.00 98 ILE A O 16
ATOM 27165 N N . LEU A 1 99 ? -0.978 8.584 7.333 1.00 0.00 99 LEU A N 16
ATOM 27166 C CA . LEU A 1 99 ? -0.755 9.900 7.919 1.00 0.00 99 LEU A CA 16
ATOM 27167 C C . LEU A 1 99 ? -2.024 10.748 7.845 1.00 0.00 99 LEU A C 16
ATOM 27168 O O . LEU A 1 99 ? -2.730 10.733 6.838 1.00 0.00 99 LEU A O 16
ATOM 27184 N N . PRO A 1 100 ? -2.332 11.504 8.915 1.00 0.00 100 PRO A N 16
ATOM 27185 C CA . PRO A 1 100 ? -3.524 12.358 8.959 1.00 0.00 100 PRO A CA 16
ATOM 27186 C C . PRO A 1 100 ? -3.610 13.292 7.756 1.00 0.00 100 PRO A C 16
ATOM 27187 O O . PRO A 1 100 ? -3.098 14.411 7.788 1.00 0.00 100 PRO A O 16
ATOM 27198 N N . VAL A 1 101 ? -4.260 12.823 6.696 1.00 0.00 101 VAL A N 16
ATOM 27199 C CA . VAL A 1 101 ? -4.412 13.616 5.482 1.00 0.00 101 VAL A CA 16
ATOM 27200 C C . VAL A 1 101 ? -5.835 14.153 5.351 1.00 0.00 101 VAL A C 16
ATOM 27201 O O . VAL A 1 101 ? -6.795 13.497 5.758 1.00 0.00 101 VAL A O 16
ATOM 27214 N N . PRO A 1 102 ? -5.991 15.360 4.780 1.00 0.00 102 PRO A N 16
ATOM 27215 C CA . PRO A 1 102 ? -7.307 15.983 4.596 1.00 0.00 102 PRO A CA 16
ATOM 27216 C C . PRO A 1 102 ? -8.141 15.280 3.530 1.00 0.00 102 PRO A C 16
ATOM 27217 O O . PRO A 1 102 ? -9.367 15.393 3.514 1.00 0.00 102 PRO A O 16
ATOM 27228 N N . GLN A 1 103 ? -7.469 14.556 2.638 1.00 0.00 103 GLN A N 16
ATOM 27229 C CA . GLN A 1 103 ? -8.151 13.837 1.567 1.00 0.00 103 GLN A CA 16
ATOM 27230 C C . GLN A 1 103 ? -9.177 12.859 2.130 1.00 0.00 103 GLN A C 16
ATOM 27231 O O . GLN A 1 103 ? -10.269 12.707 1.582 1.00 0.00 103 GLN A O 16
ATOM 27245 N N . SER A 1 104 ? -8.822 12.199 3.227 1.00 0.00 104 SER A N 16
ATOM 27246 C CA . SER A 1 104 ? -9.715 11.236 3.862 1.00 0.00 104 SER A CA 16
ATOM 27247 C C . SER A 1 104 ? -10.064 11.672 5.284 1.00 0.00 104 SER A C 16
ATOM 27248 O O . SER A 1 104 ? -11.132 12.234 5.525 1.00 0.00 104 SER A O 16
ATOM 27256 N N . GLN A 1 105 ? -9.157 11.410 6.221 1.00 0.00 105 GLN A N 16
ATOM 27257 C CA . GLN A 1 105 ? -9.371 11.776 7.617 1.00 0.00 105 GLN A CA 16
ATOM 27258 C C . GLN A 1 105 ? -10.666 11.167 8.150 1.00 0.00 105 GLN A C 16
ATOM 27259 O O . GLN A 1 105 ? -11.329 11.746 9.010 1.00 0.00 105 GLN A O 16
ATOM 27273 N N . ARG A 1 106 ? -11.018 9.994 7.632 1.00 0.00 106 ARG A N 16
ATOM 27274 C CA . ARG A 1 106 ? -12.232 9.307 8.055 1.00 0.00 106 ARG A CA 16
ATOM 27275 C C . ARG A 1 106 ? -11.924 7.875 8.493 1.00 0.00 106 ARG A C 16
ATOM 27276 O O . ARG A 1 106 ? -12.038 6.937 7.704 1.00 0.00 106 ARG A O 16
ATOM 27297 N N . PRO A 1 107 ? -11.525 7.690 9.763 1.00 0.00 107 PRO A N 16
ATOM 27298 C CA . PRO A 1 107 ? -11.199 6.366 10.301 1.00 0.00 107 PRO A CA 16
ATOM 27299 C C . PRO A 1 107 ? -12.438 5.495 10.492 1.00 0.00 107 PRO A C 16
ATOM 27300 O O . PRO A 1 107 ? -12.472 4.345 10.055 1.00 0.00 107 PRO A O 16
ATOM 27311 N N . LEU A 1 108 ? -13.453 6.051 11.146 1.00 0.00 108 LEU A N 16
ATOM 27312 C CA . LEU A 1 108 ? -14.694 5.324 11.394 1.00 0.00 108 LEU A CA 16
ATOM 27313 C C . LEU A 1 108 ? -15.712 6.210 12.104 1.00 0.00 108 LEU A C 16
ATOM 27314 O O . LEU A 1 108 ? -15.346 7.134 12.830 1.00 0.00 108 LEU A O 16
ATOM 27330 N N . ARG A 1 109 ? -16.992 5.920 11.890 1.00 0.00 109 ARG A N 16
ATOM 27331 C CA . ARG A 1 109 ? -18.065 6.690 12.511 1.00 0.00 109 ARG A CA 16
ATOM 27332 C C . ARG A 1 109 ? -17.963 8.169 12.141 1.00 0.00 109 ARG A C 16
ATOM 27333 O O . ARG A 1 109 ? -17.190 8.914 12.742 1.00 0.00 109 ARG A O 16
ATOM 27354 N N . PRO A 1 110 ? -18.746 8.616 11.141 1.00 0.00 110 PRO A N 16
ATOM 27355 C CA . PRO A 1 110 ? -18.736 10.014 10.699 1.00 0.00 110 PRO A CA 16
ATOM 27356 C C . PRO A 1 110 ? -18.893 10.991 11.858 1.00 0.00 110 PRO A C 16
ATOM 27357 O O . PRO A 1 110 ? -19.332 10.615 12.946 1.00 0.00 110 PRO A O 16
ATOM 27368 N N . SER A 1 111 ? -18.532 12.248 11.620 1.00 0.00 111 SER A N 16
ATOM 27369 C CA . SER A 1 111 ? -18.632 13.281 12.646 1.00 0.00 111 SER A CA 16
ATOM 27370 C C . SER A 1 111 ? -17.735 12.955 13.837 1.00 0.00 111 SER A C 16
ATOM 27371 O O . SER A 1 111 ? -17.926 11.944 14.511 1.00 0.00 111 SER A O 16
ATOM 27379 N N . SER A 1 112 ? -16.757 13.820 14.087 1.00 0.00 112 SER A N 16
ATOM 27380 C CA . SER A 1 112 ? -15.830 13.625 15.196 1.00 0.00 112 SER A CA 16
ATOM 27381 C C . SER A 1 112 ? -15.736 14.883 16.054 1.00 0.00 112 SER A C 16
ATOM 27382 O O . SER A 1 112 ? -15.373 15.953 15.566 1.00 0.00 112 SER A O 16
ATOM 27390 N N . GLY A 1 113 ? -16.066 14.747 17.334 1.00 0.00 113 GLY A N 16
ATOM 27391 C CA . GLY A 1 113 ? -16.011 15.880 18.240 1.00 0.00 113 GLY A CA 16
ATOM 27392 C C . GLY A 1 113 ? -17.355 16.176 18.881 1.00 0.00 113 GLY A C 16
ATOM 27393 O O . GLY A 1 113 ? -18.166 16.906 18.313 1.00 0.00 113 GLY A O 16
ATOM 27397 N N . PRO A 1 114 ? -17.621 15.619 20.075 1.00 0.00 114 PRO A N 16
ATOM 27398 C CA . PRO A 1 114 ? -18.886 15.839 20.784 1.00 0.00 114 PRO A CA 16
ATOM 27399 C C . PRO A 1 114 ? -19.229 17.318 20.914 1.00 0.00 114 PRO A C 16
ATOM 27400 O O . PRO A 1 114 ? -18.390 18.185 20.668 1.00 0.00 114 PRO A O 16
ATOM 27411 N N . SER A 1 115 ? -20.468 17.602 21.302 1.00 0.00 115 SER A N 16
ATOM 27412 C CA . SER A 1 115 ? -20.922 18.977 21.464 1.00 0.00 115 SER A CA 16
ATOM 27413 C C . SER A 1 115 ? -20.400 19.573 22.768 1.00 0.00 115 SER A C 16
ATOM 27414 O O . SER A 1 115 ? -19.703 20.587 22.763 1.00 0.00 115 SER A O 16
ATOM 27422 N N . SER A 1 116 ? -20.742 18.935 23.883 1.00 0.00 116 SER A N 16
ATOM 27423 C CA . SER A 1 116 ? -20.307 19.402 25.194 1.00 0.00 116 SER A CA 16
ATOM 27424 C C . SER A 1 116 ? -18.829 19.098 25.417 1.00 0.00 116 SER A C 16
ATOM 27425 O O . SER A 1 116 ? -18.462 17.982 25.781 1.00 0.00 116 SER A O 16
ATOM 27433 N N . GLY A 1 117 ? -17.985 20.101 25.197 1.00 0.00 117 GLY A N 16
ATOM 27434 C CA . GLY A 1 117 ? -16.556 19.921 25.378 1.00 0.00 117 GLY A CA 16
ATOM 27435 C C . GLY A 1 117 ? -15.867 21.189 25.843 1.00 0.00 117 GLY A C 16
ATOM 27436 O O . GLY A 1 117 ? -15.034 21.724 25.082 1.00 0.00 117 GLY A O 16
ATOM 27441 N N . GLY A 1 1 ? 8.396 10.773 36.817 1.00 0.00 1 GLY A N 17
ATOM 27442 C CA . GLY A 1 1 ? 8.931 12.130 37.114 1.00 0.00 1 GLY A CA 17
ATOM 27443 C C . GLY A 1 1 ? 7.840 13.117 37.480 1.00 0.00 1 GLY A C 17
ATOM 27444 O O . GLY A 1 1 ? 6.686 12.734 37.670 1.00 0.00 1 GLY A O 17
ATOM 27450 N N . SER A 1 2 ? 8.206 14.391 37.579 1.00 0.00 2 SER A N 17
ATOM 27451 C CA . SER A 1 2 ? 7.249 15.436 37.926 1.00 0.00 2 SER A CA 17
ATOM 27452 C C . SER A 1 2 ? 6.411 15.829 36.713 1.00 0.00 2 SER A C 17
ATOM 27453 O O . SER A 1 2 ? 6.550 16.927 36.176 1.00 0.00 2 SER A O 17
ATOM 27461 N N . SER A 1 3 ? 5.538 14.921 36.287 1.00 0.00 3 SER A N 17
ATOM 27462 C CA . SER A 1 3 ? 4.675 15.172 35.138 1.00 0.00 3 SER A CA 17
ATOM 27463 C C . SER A 1 3 ? 3.229 15.377 35.578 1.00 0.00 3 SER A C 17
ATOM 27464 O O . SER A 1 3 ? 2.528 14.420 35.906 1.00 0.00 3 SER A O 17
ATOM 27472 N N . GLY A 1 4 ? 2.790 16.631 35.582 1.00 0.00 4 GLY A N 17
ATOM 27473 C CA . GLY A 1 4 ? 1.429 16.939 35.984 1.00 0.00 4 GLY A CA 17
ATOM 27474 C C . GLY A 1 4 ? 1.214 18.421 36.215 1.00 0.00 4 GLY A C 17
ATOM 27475 O O . GLY A 1 4 ? 1.888 19.032 37.045 1.00 0.00 4 GLY A O 17
ATOM 27479 N N . SER A 1 5 ? 0.272 19.002 35.479 1.00 0.00 5 SER A N 17
ATOM 27480 C CA . SER A 1 5 ? -0.031 20.422 35.607 1.00 0.00 5 SER A CA 17
ATOM 27481 C C . SER A 1 5 ? -1.336 20.767 34.897 1.00 0.00 5 SER A C 17
ATOM 27482 O O . SER A 1 5 ? -1.495 20.495 33.707 1.00 0.00 5 SER A O 17
ATOM 27490 N N . SER A 1 6 ? -2.266 21.365 35.635 1.00 0.00 6 SER A N 17
ATOM 27491 C CA . SER A 1 6 ? -3.560 21.749 35.081 1.00 0.00 6 SER A CA 17
ATOM 27492 C C . SER A 1 6 ? -4.344 20.523 34.619 1.00 0.00 6 SER A C 17
ATOM 27493 O O . SER A 1 6 ? -5.239 20.049 35.318 1.00 0.00 6 SER A O 17
ATOM 27501 N N . GLY A 1 7 ? -4.001 20.014 33.440 1.00 0.00 7 GLY A N 17
ATOM 27502 C CA . GLY A 1 7 ? -4.684 18.848 32.910 1.00 0.00 7 GLY A CA 17
ATOM 27503 C C . GLY A 1 7 ? -4.803 18.883 31.399 1.00 0.00 7 GLY A C 17
ATOM 27504 O O . GLY A 1 7 ? -3.796 18.873 30.690 1.00 0.00 7 GLY A O 17
ATOM 27508 N N . ASP A 1 8 ? -6.036 18.925 30.906 1.00 0.00 8 ASP A N 17
ATOM 27509 C CA . ASP A 1 8 ? -6.284 18.962 29.469 1.00 0.00 8 ASP A CA 17
ATOM 27510 C C . ASP A 1 8 ? -5.720 17.719 28.788 1.00 0.00 8 ASP A C 17
ATOM 27511 O O . ASP A 1 8 ? -4.560 17.696 28.376 1.00 0.00 8 ASP A O 17
ATOM 27520 N N . THR A 1 9 ? -6.549 16.687 28.671 1.00 0.00 9 THR A N 17
ATOM 27521 C CA . THR A 1 9 ? -6.135 15.440 28.038 1.00 0.00 9 THR A CA 17
ATOM 27522 C C . THR A 1 9 ? -7.093 15.057 26.915 1.00 0.00 9 THR A C 17
ATOM 27523 O O . THR A 1 9 ? -8.264 14.768 27.156 1.00 0.00 9 THR A O 17
ATOM 27534 N N . VAL A 1 10 ? -6.585 15.056 25.686 1.00 0.00 10 VAL A N 17
ATOM 27535 C CA . VAL A 1 10 ? -7.396 14.708 24.525 1.00 0.00 10 VAL A CA 17
ATOM 27536 C C . VAL A 1 10 ? -6.745 13.593 23.714 1.00 0.00 10 VAL A C 17
ATOM 27537 O O . VAL A 1 10 ? -5.623 13.737 23.229 1.00 0.00 10 VAL A O 17
ATOM 27550 N N . ALA A 1 11 ? -7.458 12.480 23.568 1.00 0.00 11 ALA A N 17
ATOM 27551 C CA . ALA A 1 11 ? -6.951 11.341 22.814 1.00 0.00 11 ALA A CA 17
ATOM 27552 C C . ALA A 1 11 ? -7.844 11.035 21.616 1.00 0.00 11 ALA A C 17
ATOM 27553 O O . ALA A 1 11 ? -8.612 10.073 21.630 1.00 0.00 11 ALA A O 17
ATOM 27560 N N . ASN A 1 12 ? -7.738 11.861 20.579 1.00 0.00 12 ASN A N 17
ATOM 27561 C CA . ASN A 1 12 ? -8.537 11.679 19.373 1.00 0.00 12 ASN A CA 17
ATOM 27562 C C . ASN A 1 12 ? -7.647 11.603 18.137 1.00 0.00 12 ASN A C 17
ATOM 27563 O O . ASN A 1 12 ? -7.843 10.751 17.270 1.00 0.00 12 ASN A O 17
ATOM 27574 N N . ALA A 1 13 ? -6.667 12.499 18.062 1.00 0.00 13 ALA A N 17
ATOM 27575 C CA . ALA A 1 13 ? -5.748 12.532 16.932 1.00 0.00 13 ALA A CA 17
ATOM 27576 C C . ALA A 1 13 ? -4.318 12.790 17.394 1.00 0.00 13 ALA A C 17
ATOM 27577 O O . ALA A 1 13 ? -3.841 13.924 17.365 1.00 0.00 13 ALA A O 17
ATOM 27584 N N . SER A 1 14 ? -3.638 11.729 17.819 1.00 0.00 14 SER A N 17
ATOM 27585 C CA . SER A 1 14 ? -2.261 11.842 18.286 1.00 0.00 14 SER A CA 17
ATOM 27586 C C . SER A 1 14 ? -1.300 11.991 17.111 1.00 0.00 14 SER A C 17
ATOM 27587 O O . SER A 1 14 ? -0.259 12.639 17.226 1.00 0.00 14 SER A O 17
ATOM 27595 N N . GLY A 1 15 ? -1.656 11.388 15.982 1.00 0.00 15 GLY A N 17
ATOM 27596 C CA . GLY A 1 15 ? -0.817 11.467 14.801 1.00 0.00 15 GLY A CA 17
ATOM 27597 C C . GLY A 1 15 ? -1.292 10.545 13.691 1.00 0.00 15 GLY A C 17
ATOM 27598 O O . GLY A 1 15 ? -2.179 10.910 12.921 1.00 0.00 15 GLY A O 17
ATOM 27602 N N . PRO A 1 16 ? -0.716 9.335 13.583 1.00 0.00 16 PRO A N 17
ATOM 27603 C CA . PRO A 1 16 ? -1.101 8.369 12.548 1.00 0.00 16 PRO A CA 17
ATOM 27604 C C . PRO A 1 16 ? -2.600 8.083 12.556 1.00 0.00 16 PRO A C 17
ATOM 27605 O O . PRO A 1 16 ? -3.265 8.232 13.580 1.00 0.00 16 PRO A O 17
ATOM 27616 N N . LEU A 1 17 ? -3.123 7.670 11.406 1.00 0.00 17 LEU A N 17
ATOM 27617 C CA . LEU A 1 17 ? -4.544 7.362 11.280 1.00 0.00 17 LEU A CA 17
ATOM 27618 C C . LEU A 1 17 ? -4.752 5.893 10.926 1.00 0.00 17 LEU A C 17
ATOM 27619 O O . LEU A 1 17 ? -4.144 5.378 9.988 1.00 0.00 17 LEU A O 17
ATOM 27635 N N . MET A 1 18 ? -5.615 5.224 11.683 1.00 0.00 18 MET A N 17
ATOM 27636 C CA . MET A 1 18 ? -5.904 3.814 11.451 1.00 0.00 18 MET A CA 17
ATOM 27637 C C . MET A 1 18 ? -7.070 3.650 10.482 1.00 0.00 18 MET A C 17
ATOM 27638 O O . MET A 1 18 ? -8.234 3.683 10.884 1.00 0.00 18 MET A O 17
ATOM 27652 N N . VAL A 1 19 ? -6.752 3.472 9.204 1.00 0.00 19 VAL A N 17
ATOM 27653 C CA . VAL A 1 19 ? -7.774 3.302 8.178 1.00 0.00 19 VAL A CA 17
ATOM 27654 C C . VAL A 1 19 ? -8.073 1.825 7.943 1.00 0.00 19 VAL A C 17
ATOM 27655 O O . VAL A 1 19 ? -7.445 1.180 7.104 1.00 0.00 19 VAL A O 17
ATOM 27668 N N . GLU A 1 20 ? -9.036 1.295 8.691 1.00 0.00 20 GLU A N 17
ATOM 27669 C CA . GLU A 1 20 ? -9.418 -0.106 8.564 1.00 0.00 20 GLU A CA 17
ATOM 27670 C C . GLU A 1 20 ? -10.170 -0.351 7.260 1.00 0.00 20 GLU A C 17
ATOM 27671 O O . GLU A 1 20 ? -10.816 0.550 6.724 1.00 0.00 20 GLU A O 17
ATOM 27683 N N . ILE A 1 21 ? -10.082 -1.577 6.754 1.00 0.00 21 ILE A N 17
ATOM 27684 C CA . ILE A 1 21 ? -10.755 -1.944 5.514 1.00 0.00 21 ILE A CA 17
ATOM 27685 C C . ILE A 1 21 ? -11.351 -3.344 5.607 1.00 0.00 21 ILE A C 17
ATOM 27686 O O . ILE A 1 21 ? -10.646 -4.341 5.456 1.00 0.00 21 ILE A O 17
ATOM 27702 N N . VAL A 1 22 ? -12.655 -3.410 5.857 1.00 0.00 22 VAL A N 17
ATOM 27703 C CA . VAL A 1 22 ? -13.346 -4.687 5.970 1.00 0.00 22 VAL A CA 17
ATOM 27704 C C . VAL A 1 22 ? -13.278 -5.469 4.660 1.00 0.00 22 VAL A C 17
ATOM 27705 O O . VAL A 1 22 ? -14.088 -5.261 3.757 1.00 0.00 22 VAL A O 17
ATOM 27718 N N . LYS A 1 23 ? -12.304 -6.368 4.565 1.00 0.00 23 LYS A N 17
ATOM 27719 C CA . LYS A 1 23 ? -12.128 -7.181 3.368 1.00 0.00 23 LYS A CA 17
ATOM 27720 C C . LYS A 1 23 ? -12.765 -8.555 3.547 1.00 0.00 23 LYS A C 17
ATOM 27721 O O . LYS A 1 23 ? -13.228 -8.899 4.635 1.00 0.00 23 LYS A O 17
ATOM 27740 N N . THR A 1 24 ? -12.784 -9.338 2.473 1.00 0.00 24 THR A N 17
ATOM 27741 C CA . THR A 1 24 ? -13.364 -10.675 2.513 1.00 0.00 24 THR A CA 17
ATOM 27742 C C . THR A 1 24 ? -12.451 -11.642 3.268 1.00 0.00 24 THR A C 17
ATOM 27743 O O . THR A 1 24 ? -11.230 -11.593 3.122 1.00 0.00 24 THR A O 17
ATOM 27754 N N . PRO A 1 25 ? -13.031 -12.536 4.088 1.00 0.00 25 PRO A N 17
ATOM 27755 C CA . PRO A 1 25 ? -12.258 -13.512 4.863 1.00 0.00 25 PRO A CA 17
ATOM 27756 C C . PRO A 1 25 ? -11.311 -14.327 3.990 1.00 0.00 25 PRO A C 17
ATOM 27757 O O . PRO A 1 25 ? -11.744 -15.041 3.085 1.00 0.00 25 PRO A O 17
ATOM 27768 N N . GLY A 1 26 ? -10.015 -14.216 4.266 1.00 0.00 26 GLY A N 17
ATOM 27769 C CA . GLY A 1 26 ? -9.027 -14.948 3.497 1.00 0.00 26 GLY A CA 17
ATOM 27770 C C . GLY A 1 26 ? -8.996 -14.530 2.040 1.00 0.00 26 GLY A C 17
ATOM 27771 O O . GLY A 1 26 ? -8.731 -15.346 1.158 1.00 0.00 26 GLY A O 17
ATOM 27775 N N . SER A 1 27 ? -9.267 -13.254 1.789 1.00 0.00 27 SER A N 17
ATOM 27776 C CA . SER A 1 27 ? -9.268 -12.726 0.429 1.00 0.00 27 SER A CA 17
ATOM 27777 C C . SER A 1 27 ? -8.270 -11.581 0.288 1.00 0.00 27 SER A C 17
ATOM 27778 O O . SER A 1 27 ? -7.961 -10.891 1.259 1.00 0.00 27 SER A O 17
ATOM 27786 N N . ALA A 1 28 ? -7.769 -11.386 -0.927 1.00 0.00 28 ALA A N 17
ATOM 27787 C CA . ALA A 1 28 ? -6.806 -10.325 -1.196 1.00 0.00 28 ALA A CA 17
ATOM 27788 C C . ALA A 1 28 ? -7.461 -9.165 -1.937 1.00 0.00 28 ALA A C 17
ATOM 27789 O O . ALA A 1 28 ? -8.267 -9.371 -2.845 1.00 0.00 28 ALA A O 17
ATOM 27796 N N . LEU A 1 29 ? -7.110 -7.946 -1.544 1.00 0.00 29 LEU A N 17
ATOM 27797 C CA . LEU A 1 29 ? -7.664 -6.751 -2.172 1.00 0.00 29 LEU A CA 17
ATOM 27798 C C . LEU A 1 29 ? -6.975 -6.464 -3.503 1.00 0.00 29 LEU A C 17
ATOM 27799 O O . LEU A 1 29 ? -7.594 -6.542 -4.563 1.00 0.00 29 LEU A O 17
ATOM 27815 N N . GLY A 1 30 ? -5.689 -6.132 -3.438 1.00 0.00 30 GLY A N 17
ATOM 27816 C CA . GLY A 1 30 ? -4.937 -5.838 -4.644 1.00 0.00 30 GLY A CA 17
ATOM 27817 C C . GLY A 1 30 ? -4.410 -4.417 -4.666 1.00 0.00 30 GLY A C 17
ATOM 27818 O O . GLY A 1 30 ? -4.601 -3.692 -5.642 1.00 0.00 30 GLY A O 17
ATOM 27822 N N . ILE A 1 31 ? -3.747 -4.019 -3.586 1.00 0.00 31 ILE A N 17
ATOM 27823 C CA . ILE A 1 31 ? -3.191 -2.675 -3.483 1.00 0.00 31 ILE A CA 17
ATOM 27824 C C . ILE A 1 31 ? -1.713 -2.662 -3.859 1.00 0.00 31 ILE A C 17
ATOM 27825 O O . ILE A 1 31 ? -0.954 -3.549 -3.468 1.00 0.00 31 ILE A O 17
ATOM 27841 N N . SER A 1 32 ? -1.311 -1.650 -4.622 1.00 0.00 32 SER A N 17
ATOM 27842 C CA . SER A 1 32 ? 0.076 -1.520 -5.050 1.00 0.00 32 SER A CA 17
ATOM 27843 C C . SER A 1 32 ? 0.743 -0.324 -4.380 1.00 0.00 32 SER A C 17
ATOM 27844 O O . SER A 1 32 ? 0.430 0.827 -4.687 1.00 0.00 32 SER A O 17
ATOM 27852 N N . LEU A 1 33 ? 1.662 -0.603 -3.461 1.00 0.00 33 LEU A N 17
ATOM 27853 C CA . LEU A 1 33 ? 2.372 0.450 -2.744 1.00 0.00 33 LEU A CA 17
ATOM 27854 C C . LEU A 1 33 ? 3.562 0.954 -3.555 1.00 0.00 33 LEU A C 17
ATOM 27855 O O . LEU A 1 33 ? 3.836 0.460 -4.649 1.00 0.00 33 LEU A O 17
ATOM 27871 N N . THR A 1 34 ? 4.267 1.939 -3.009 1.00 0.00 34 THR A N 17
ATOM 27872 C CA . THR A 1 34 ? 5.430 2.511 -3.680 1.00 0.00 34 THR A CA 17
ATOM 27873 C C . THR A 1 34 ? 6.341 3.218 -2.681 1.00 0.00 34 THR A C 17
ATOM 27874 O O . THR A 1 34 ? 5.877 3.993 -1.844 1.00 0.00 34 THR A O 17
ATOM 27885 N N . THR A 1 35 ? 7.638 2.946 -2.776 1.00 0.00 35 THR A N 17
ATOM 27886 C CA . THR A 1 35 ? 8.614 3.556 -1.882 1.00 0.00 35 THR A CA 17
ATOM 27887 C C . THR A 1 35 ? 9.338 4.708 -2.571 1.00 0.00 35 THR A C 17
ATOM 27888 O O . THR A 1 35 ? 10.062 4.505 -3.545 1.00 0.00 35 THR A O 17
ATOM 27899 N N . THR A 1 36 ? 9.137 5.919 -2.059 1.00 0.00 36 THR A N 17
ATOM 27900 C CA . THR A 1 36 ? 9.770 7.104 -2.627 1.00 0.00 36 THR A CA 17
ATOM 27901 C C . THR A 1 36 ? 10.692 7.769 -1.609 1.00 0.00 36 THR A C 17
ATOM 27902 O O . THR A 1 36 ? 10.681 7.423 -0.428 1.00 0.00 36 THR A O 17
ATOM 27913 N N . SER A 1 37 ? 11.487 8.727 -2.076 1.00 0.00 37 SER A N 17
ATOM 27914 C CA . SER A 1 37 ? 12.415 9.441 -1.208 1.00 0.00 37 SER A CA 17
ATOM 27915 C C . SER A 1 37 ? 11.772 10.703 -0.644 1.00 0.00 37 SER A C 17
ATOM 27916 O O . SER A 1 37 ? 10.632 11.031 -0.973 1.00 0.00 37 SER A O 17
ATOM 27924 N N . LEU A 1 38 ? 12.510 11.409 0.206 1.00 0.00 38 LEU A N 17
ATOM 27925 C CA . LEU A 1 38 ? 12.013 12.636 0.816 1.00 0.00 38 LEU A CA 17
ATOM 27926 C C . LEU A 1 38 ? 13.166 13.514 1.292 1.00 0.00 38 LEU A C 17
ATOM 27927 O O . LEU A 1 38 ? 13.491 14.524 0.666 1.00 0.00 38 LEU A O 17
ATOM 27943 N N . ARG A 1 39 ? 13.782 13.122 2.402 1.00 0.00 39 ARG A N 17
ATOM 27944 C CA . ARG A 1 39 ? 14.900 13.872 2.963 1.00 0.00 39 ARG A CA 17
ATOM 27945 C C . ARG A 1 39 ? 16.128 12.982 3.121 1.00 0.00 39 ARG A C 17
ATOM 27946 O O . ARG A 1 39 ? 17.244 13.384 2.793 1.00 0.00 39 ARG A O 17
ATOM 27967 N N . ASN A 1 40 ? 15.914 11.771 3.624 1.00 0.00 40 ASN A N 17
ATOM 27968 C CA . ASN A 1 40 ? 17.004 10.826 3.825 1.00 0.00 40 ASN A CA 17
ATOM 27969 C C . ASN A 1 40 ? 16.479 9.488 4.338 1.00 0.00 40 ASN A C 17
ATOM 27970 O O . ASN A 1 40 ? 17.111 8.841 5.173 1.00 0.00 40 ASN A O 17
ATOM 27981 N N . LYS A 1 41 ? 15.320 9.082 3.833 1.00 0.00 41 LYS A N 17
ATOM 27982 C CA . LYS A 1 41 ? 14.708 7.822 4.238 1.00 0.00 41 LYS A CA 17
ATOM 27983 C C . LYS A 1 41 ? 13.503 7.497 3.359 1.00 0.00 41 LYS A C 17
ATOM 27984 O O . LYS A 1 41 ? 12.467 8.157 3.441 1.00 0.00 41 LYS A O 17
ATOM 28003 N N . SER A 1 42 ? 13.648 6.478 2.519 1.00 0.00 42 SER A N 17
ATOM 28004 C CA . SER A 1 42 ? 12.572 6.066 1.624 1.00 0.00 42 SER A CA 17
ATOM 28005 C C . SER A 1 42 ? 11.328 5.672 2.413 1.00 0.00 42 SER A C 17
ATOM 28006 O O . SER A 1 42 ? 11.380 4.800 3.280 1.00 0.00 42 SER A O 17
ATOM 28014 N N . VAL A 1 43 ? 10.209 6.320 2.105 1.00 0.00 43 VAL A N 17
ATOM 28015 C CA . VAL A 1 43 ? 8.950 6.037 2.784 1.00 0.00 43 VAL A CA 17
ATOM 28016 C C . VAL A 1 43 ? 8.033 5.188 1.909 1.00 0.00 43 VAL A C 17
ATOM 28017 O O . VAL A 1 43 ? 7.972 5.375 0.694 1.00 0.00 43 VAL A O 17
ATOM 28030 N N . ILE A 1 44 ? 7.322 4.255 2.535 1.00 0.00 44 ILE A N 17
ATOM 28031 C CA . ILE A 1 44 ? 6.409 3.378 1.813 1.00 0.00 44 ILE A CA 17
ATOM 28032 C C . ILE A 1 44 ? 5.026 4.008 1.685 1.00 0.00 44 ILE A C 17
ATOM 28033 O O . ILE A 1 44 ? 4.291 4.120 2.667 1.00 0.00 44 ILE A O 17
ATOM 28049 N N . THR A 1 45 ? 4.677 4.416 0.470 1.00 0.00 45 THR A N 17
ATOM 28050 C CA . THR A 1 45 ? 3.382 5.034 0.212 1.00 0.00 45 THR A CA 17
ATOM 28051 C C . THR A 1 45 ? 2.537 4.158 -0.708 1.00 0.00 45 THR A C 17
ATOM 28052 O O . THR A 1 45 ? 2.940 3.051 -1.067 1.00 0.00 45 THR A O 17
ATOM 28063 N N . ILE A 1 46 ? 1.367 4.659 -1.086 1.00 0.00 46 ILE A N 17
ATOM 28064 C CA . ILE A 1 46 ? 0.468 3.920 -1.965 1.00 0.00 46 ILE A CA 17
ATOM 28065 C C . ILE A 1 46 ? 0.621 4.371 -3.413 1.00 0.00 46 ILE A C 17
ATOM 28066 O O . ILE A 1 46 ? 0.726 5.565 -3.695 1.00 0.00 46 ILE A O 17
ATOM 28082 N N . ASP A 1 47 ? 0.632 3.408 -4.329 1.00 0.00 47 ASP A N 17
ATOM 28083 C CA . ASP A 1 47 ? 0.772 3.704 -5.749 1.00 0.00 47 ASP A CA 17
ATOM 28084 C C . ASP A 1 47 ? -0.585 3.692 -6.444 1.00 0.00 47 ASP A C 17
ATOM 28085 O O . ASP A 1 47 ? -1.046 4.716 -6.948 1.00 0.00 47 ASP A O 17
ATOM 28094 N N . ARG A 1 48 ? -1.222 2.525 -6.468 1.00 0.00 48 ARG A N 17
ATOM 28095 C CA . ARG A 1 48 ? -2.527 2.378 -7.101 1.00 0.00 48 ARG A CA 17
ATOM 28096 C C . ARG A 1 48 ? -3.298 1.211 -6.495 1.00 0.00 48 ARG A C 17
ATOM 28097 O O . ARG A 1 48 ? -2.707 0.280 -5.948 1.00 0.00 48 ARG A O 17
ATOM 28118 N N . ILE A 1 49 ? -4.622 1.267 -6.597 1.00 0.00 49 ILE A N 17
ATOM 28119 C CA . ILE A 1 49 ? -5.477 0.215 -6.061 1.00 0.00 49 ILE A CA 17
ATOM 28120 C C . ILE A 1 49 ? -6.105 -0.606 -7.182 1.00 0.00 49 ILE A C 17
ATOM 28121 O O . ILE A 1 49 ? -6.182 -0.157 -8.325 1.00 0.00 49 ILE A O 17
ATOM 28137 N N . LYS A 1 50 ? -6.552 -1.812 -6.847 1.00 0.00 50 LYS A N 17
ATOM 28138 C CA . LYS A 1 50 ? -7.174 -2.694 -7.827 1.00 0.00 50 LYS A CA 17
ATOM 28139 C C . LYS A 1 50 ? -8.611 -2.260 -8.114 1.00 0.00 50 LYS A C 17
ATOM 28140 O O . LYS A 1 50 ? -9.337 -1.854 -7.206 1.00 0.00 50 LYS A O 17
ATOM 28159 N N . PRO A 1 51 ? -9.044 -2.341 -9.385 1.00 0.00 51 PRO A N 17
ATOM 28160 C CA . PRO A 1 51 ? -10.401 -1.953 -9.781 1.00 0.00 51 PRO A CA 17
ATOM 28161 C C . PRO A 1 51 ? -11.451 -2.953 -9.308 1.00 0.00 51 PRO A C 17
ATOM 28162 O O . PRO A 1 51 ? -11.213 -4.160 -9.299 1.00 0.00 51 PRO A O 17
ATOM 28173 N N . ALA A 1 52 ? -12.613 -2.442 -8.917 1.00 0.00 52 ALA A N 17
ATOM 28174 C CA . ALA A 1 52 ? -13.701 -3.289 -8.443 1.00 0.00 52 ALA A CA 17
ATOM 28175 C C . ALA A 1 52 ? -13.285 -4.074 -7.203 1.00 0.00 52 ALA A C 17
ATOM 28176 O O . ALA A 1 52 ? -13.760 -5.187 -6.974 1.00 0.00 52 ALA A O 17
ATOM 28183 N N . SER A 1 53 ? -12.398 -3.487 -6.407 1.00 0.00 53 SER A N 17
ATOM 28184 C CA . SER A 1 53 ? -11.920 -4.132 -5.190 1.00 0.00 53 SER A CA 17
ATOM 28185 C C . SER A 1 53 ? -12.621 -3.561 -3.961 1.00 0.00 53 SER A C 17
ATOM 28186 O O . SER A 1 53 ? -13.364 -2.585 -4.056 1.00 0.00 53 SER A O 17
ATOM 28194 N N . VAL A 1 54 ? -12.379 -4.177 -2.808 1.00 0.00 54 VAL A N 17
ATOM 28195 C CA . VAL A 1 54 ? -12.987 -3.729 -1.561 1.00 0.00 54 VAL A CA 17
ATOM 28196 C C . VAL A 1 54 ? -12.460 -2.358 -1.154 1.00 0.00 54 VAL A C 17
ATOM 28197 O O . VAL A 1 54 ? -13.171 -1.568 -0.532 1.00 0.00 54 VAL A O 17
ATOM 28210 N N . VAL A 1 55 ? -11.210 -2.079 -1.510 1.00 0.00 55 VAL A N 17
ATOM 28211 C CA . VAL A 1 55 ? -10.589 -0.802 -1.182 1.00 0.00 55 VAL A CA 17
ATOM 28212 C C . VAL A 1 55 ? -10.980 0.274 -2.190 1.00 0.00 55 VAL A C 17
ATOM 28213 O O . VAL A 1 55 ? -11.250 1.416 -1.820 1.00 0.00 55 VAL A O 17
ATOM 28226 N N . ASP A 1 56 ? -11.007 -0.100 -3.465 1.00 0.00 56 ASP A N 17
ATOM 28227 C CA . ASP A 1 56 ? -11.366 0.833 -4.527 1.00 0.00 56 ASP A CA 17
ATOM 28228 C C . ASP A 1 56 ? -12.853 1.168 -4.475 1.00 0.00 56 ASP A C 17
ATOM 28229 O O . ASP A 1 56 ? -13.260 2.281 -4.809 1.00 0.00 56 ASP A O 17
ATOM 28238 N N . ARG A 1 57 ? -13.659 0.199 -4.055 1.00 0.00 57 ARG A N 17
ATOM 28239 C CA . ARG A 1 57 ? -15.101 0.390 -3.959 1.00 0.00 57 ARG A CA 17
ATOM 28240 C C . ARG A 1 57 ? -15.461 1.186 -2.709 1.00 0.00 57 ARG A C 17
ATOM 28241 O O . ARG A 1 57 ? -16.229 2.146 -2.772 1.00 0.00 57 ARG A O 17
ATOM 28262 N N . SER A 1 58 ? -14.903 0.780 -1.573 1.00 0.00 58 SER A N 17
ATOM 28263 C CA . SER A 1 58 ? -15.164 1.454 -0.308 1.00 0.00 58 SER A CA 17
ATOM 28264 C C . SER A 1 58 ? -14.548 2.849 -0.296 1.00 0.00 58 SER A C 17
ATOM 28265 O O . SER A 1 58 ? -15.180 3.814 0.133 1.00 0.00 58 SER A O 17
ATOM 28273 N N . GLY A 1 59 ? -13.312 2.949 -0.773 1.00 0.00 59 GLY A N 17
ATOM 28274 C CA . GLY A 1 59 ? -12.632 4.230 -0.809 1.00 0.00 59 GLY A CA 17
ATOM 28275 C C . GLY A 1 59 ? -11.883 4.526 0.476 1.00 0.00 59 GLY A C 17
ATOM 28276 O O . GLY A 1 59 ? -11.993 5.620 1.028 1.00 0.00 59 GLY A O 17
ATOM 28280 N N . ALA A 1 60 ? -11.120 3.548 0.952 1.00 0.00 60 ALA A N 17
ATOM 28281 C CA . ALA A 1 60 ? -10.350 3.708 2.179 1.00 0.00 60 ALA A CA 17
ATOM 28282 C C . ALA A 1 60 ? -8.936 4.195 1.880 1.00 0.00 60 ALA A C 17
ATOM 28283 O O . ALA A 1 60 ? -8.456 5.149 2.492 1.00 0.00 60 ALA A O 17
ATOM 28290 N N . LEU A 1 61 ? -8.276 3.534 0.935 1.00 0.00 61 LEU A N 17
ATOM 28291 C CA . LEU A 1 61 ? -6.917 3.901 0.555 1.00 0.00 61 LEU A CA 17
ATOM 28292 C C . LEU A 1 61 ? -6.913 4.721 -0.731 1.00 0.00 61 LEU A C 17
ATOM 28293 O O . LEU A 1 61 ? -7.668 4.439 -1.661 1.00 0.00 61 LEU A O 17
ATOM 28309 N N . HIS A 1 62 ? -6.058 5.738 -0.776 1.00 0.00 62 HIS A N 17
ATOM 28310 C CA . HIS A 1 62 ? -5.957 6.599 -1.949 1.00 0.00 62 HIS A CA 17
ATOM 28311 C C . HIS A 1 62 ? -4.495 6.807 -2.346 1.00 0.00 62 HIS A C 17
ATOM 28312 O O . HIS A 1 62 ? -3.633 6.995 -1.488 1.00 0.00 62 HIS A O 17
ATOM 28327 N N . PRO A 1 63 ? -4.195 6.774 -3.657 1.00 0.00 63 PRO A N 17
ATOM 28328 C CA . PRO A 1 63 ? -2.827 6.959 -4.157 1.00 0.00 63 PRO A CA 17
ATOM 28329 C C . PRO A 1 63 ? -2.201 8.258 -3.660 1.00 0.00 63 PRO A C 17
ATOM 28330 O O . PRO A 1 63 ? -2.784 9.334 -3.803 1.00 0.00 63 PRO A O 17
ATOM 28341 N N . GLY A 1 64 ? -1.011 8.153 -3.079 1.00 0.00 64 GLY A N 17
ATOM 28342 C CA . GLY A 1 64 ? -0.326 9.328 -2.573 1.00 0.00 64 GLY A CA 17
ATOM 28343 C C . GLY A 1 64 ? -0.265 9.362 -1.058 1.00 0.00 64 GLY A C 17
ATOM 28344 O O . GLY A 1 64 ? 0.612 10.005 -0.481 1.00 0.00 64 GLY A O 17
ATOM 28348 N N . ASP A 1 65 ? -1.197 8.669 -0.411 1.00 0.00 65 ASP A N 17
ATOM 28349 C CA . ASP A 1 65 ? -1.243 8.625 1.047 1.00 0.00 65 ASP A CA 17
ATOM 28350 C C . ASP A 1 65 ? 0.070 8.098 1.618 1.00 0.00 65 ASP A C 17
ATOM 28351 O O . ASP A 1 65 ? 0.736 7.265 1.002 1.00 0.00 65 ASP A O 17
ATOM 28360 N N . HIS A 1 66 ? 0.436 8.589 2.796 1.00 0.00 66 HIS A N 17
ATOM 28361 C CA . HIS A 1 66 ? 1.671 8.169 3.450 1.00 0.00 66 HIS A CA 17
ATOM 28362 C C . HIS A 1 66 ? 1.384 7.167 4.563 1.00 0.00 66 HIS A C 17
ATOM 28363 O O . HIS A 1 66 ? 0.691 7.479 5.531 1.00 0.00 66 HIS A O 17
ATOM 28378 N N . ILE A 1 67 ? 1.925 5.961 4.420 1.00 0.00 67 ILE A N 17
ATOM 28379 C CA . ILE A 1 67 ? 1.729 4.912 5.414 1.00 0.00 67 ILE A CA 17
ATOM 28380 C C . ILE A 1 67 ? 2.832 4.944 6.467 1.00 0.00 67 ILE A C 17
ATOM 28381 O O . ILE A 1 67 ? 4.013 4.821 6.146 1.00 0.00 67 ILE A O 17
ATOM 28397 N N . LEU A 1 68 ? 2.437 5.110 7.725 1.00 0.00 68 LEU A N 17
ATOM 28398 C CA . LEU A 1 68 ? 3.393 5.159 8.825 1.00 0.00 68 LEU A CA 17
ATOM 28399 C C . LEU A 1 68 ? 3.599 3.776 9.432 1.00 0.00 68 LEU A C 17
ATOM 28400 O O . LEU A 1 68 ? 4.679 3.463 9.934 1.00 0.00 68 LEU A O 17
ATOM 28416 N N . SER A 1 69 ? 2.559 2.950 9.383 1.00 0.00 69 SER A N 17
ATOM 28417 C CA . SER A 1 69 ? 2.630 1.599 9.929 1.00 0.00 69 SER A CA 17
ATOM 28418 C C . SER A 1 69 ? 1.474 0.745 9.419 1.00 0.00 69 SER A C 17
ATOM 28419 O O . SER A 1 69 ? 0.464 1.266 8.945 1.00 0.00 69 SER A O 17
ATOM 28427 N N . ILE A 1 70 ? 1.629 -0.571 9.521 1.00 0.00 70 ILE A N 17
ATOM 28428 C CA . ILE A 1 70 ? 0.599 -1.499 9.071 1.00 0.00 70 ILE A CA 17
ATOM 28429 C C . ILE A 1 70 ? 0.535 -2.729 9.972 1.00 0.00 70 ILE A C 17
ATOM 28430 O O . ILE A 1 70 ? 1.466 -3.533 10.009 1.00 0.00 70 ILE A O 17
ATOM 28446 N N . ASP A 1 71 ? -0.570 -2.867 10.696 1.00 0.00 71 ASP A N 17
ATOM 28447 C CA . ASP A 1 71 ? -0.757 -3.998 11.598 1.00 0.00 71 ASP A CA 17
ATOM 28448 C C . ASP A 1 71 ? 0.324 -4.020 12.674 1.00 0.00 71 ASP A C 17
ATOM 28449 O O . ASP A 1 71 ? 0.720 -5.085 13.148 1.00 0.00 71 ASP A O 17
ATOM 28458 N N . GLY A 1 72 ? 0.795 -2.838 13.057 1.00 0.00 72 GLY A N 17
ATOM 28459 C CA . GLY A 1 72 ? 1.824 -2.745 14.075 1.00 0.00 72 GLY A CA 17
ATOM 28460 C C . GLY A 1 72 ? 3.229 -2.750 13.497 1.00 0.00 72 GLY A C 17
ATOM 28461 O O . GLY A 1 72 ? 4.210 -2.740 14.239 1.00 0.00 72 GLY A O 17
ATOM 28465 N N . THR A 1 73 ? 3.329 -2.765 12.170 1.00 0.00 73 THR A N 17
ATOM 28466 C CA . THR A 1 73 ? 4.625 -2.770 11.502 1.00 0.00 73 THR A CA 17
ATOM 28467 C C . THR A 1 73 ? 5.005 -1.367 11.040 1.00 0.00 73 THR A C 17
ATOM 28468 O O . THR A 1 73 ? 4.443 -0.848 10.077 1.00 0.00 73 THR A O 17
ATOM 28479 N N . SER A 1 74 ? 5.961 -0.760 11.735 1.00 0.00 74 SER A N 17
ATOM 28480 C CA . SER A 1 74 ? 6.415 0.584 11.397 1.00 0.00 74 SER A CA 17
ATOM 28481 C C . SER A 1 74 ? 6.943 0.638 9.966 1.00 0.00 74 SER A C 17
ATOM 28482 O O . SER A 1 74 ? 7.655 -0.262 9.523 1.00 0.00 74 SER A O 17
ATOM 28490 N N . MET A 1 75 ? 6.589 1.700 9.250 1.00 0.00 75 MET A N 17
ATOM 28491 C CA . MET A 1 75 ? 7.027 1.872 7.871 1.00 0.00 75 MET A CA 17
ATOM 28492 C C . MET A 1 75 ? 8.240 2.794 7.795 1.00 0.00 75 MET A C 17
ATOM 28493 O O . MET A 1 75 ? 8.376 3.584 6.860 1.00 0.00 75 MET A O 17
ATOM 28507 N N . GLU A 1 76 ? 9.120 2.689 8.786 1.00 0.00 76 GLU A N 17
ATOM 28508 C CA . GLU A 1 76 ? 10.322 3.514 8.831 1.00 0.00 76 GLU A CA 17
ATOM 28509 C C . GLU A 1 76 ? 11.495 2.804 8.165 1.00 0.00 76 GLU A C 17
ATOM 28510 O O . GLU A 1 76 ? 12.208 3.392 7.351 1.00 0.00 76 GLU A O 17
ATOM 28522 N N . HIS A 1 77 ? 11.691 1.537 8.516 1.00 0.00 77 HIS A N 17
ATOM 28523 C CA . HIS A 1 77 ? 12.779 0.747 7.951 1.00 0.00 77 HIS A CA 17
ATOM 28524 C C . HIS A 1 77 ? 12.238 -0.473 7.210 1.00 0.00 77 HIS A C 17
ATOM 28525 O O . HIS A 1 77 ? 12.880 -1.523 7.170 1.00 0.00 77 HIS A O 17
ATOM 28540 N N . CYS A 1 78 ? 11.054 -0.327 6.626 1.00 0.00 78 CYS A N 17
ATOM 28541 C CA . CYS A 1 78 ? 10.426 -1.416 5.886 1.00 0.00 78 CYS A CA 17
ATOM 28542 C C . CYS A 1 78 ? 10.648 -1.252 4.385 1.00 0.00 78 CYS A C 17
ATOM 28543 O O . CYS A 1 78 ? 11.275 -0.290 3.942 1.00 0.00 78 CYS A O 17
ATOM 28551 N N . SER A 1 79 ? 10.127 -2.197 3.609 1.00 0.00 79 SER A N 17
ATOM 28552 C CA . SER A 1 79 ? 10.267 -2.157 2.158 1.00 0.00 79 SER A CA 17
ATOM 28553 C C . SER A 1 79 ? 8.917 -2.358 1.476 1.00 0.00 79 SER A C 17
ATOM 28554 O O . SER A 1 79 ? 7.878 -2.400 2.134 1.00 0.00 79 SER A O 17
ATOM 28562 N N . LEU A 1 80 ? 8.942 -2.482 0.152 1.00 0.00 80 LEU A N 17
ATOM 28563 C CA . LEU A 1 80 ? 7.720 -2.679 -0.619 1.00 0.00 80 LEU A CA 17
ATOM 28564 C C . LEU A 1 80 ? 7.194 -4.101 -0.452 1.00 0.00 80 LEU A C 17
ATOM 28565 O O . LEU A 1 80 ? 6.000 -4.310 -0.237 1.00 0.00 80 LEU A O 17
ATOM 28581 N N . LEU A 1 81 ? 8.093 -5.074 -0.555 1.00 0.00 81 LEU A N 17
ATOM 28582 C CA . LEU A 1 81 ? 7.719 -6.477 -0.416 1.00 0.00 81 LEU A CA 17
ATOM 28583 C C . LEU A 1 81 ? 7.107 -6.744 0.956 1.00 0.00 81 LEU A C 17
ATOM 28584 O O . LEU A 1 81 ? 6.103 -7.447 1.073 1.00 0.00 81 LEU A O 17
ATOM 28600 N N . GLU A 1 82 ? 7.718 -6.179 1.992 1.00 0.00 82 GLU A N 17
ATOM 28601 C CA . GLU A 1 82 ? 7.234 -6.355 3.355 1.00 0.00 82 GLU A CA 17
ATOM 28602 C C . GLU A 1 82 ? 5.923 -5.606 3.570 1.00 0.00 82 GLU A C 17
ATOM 28603 O O . GLU A 1 82 ? 4.986 -6.133 4.170 1.00 0.00 82 GLU A O 17
ATOM 28615 N N . ALA A 1 83 ? 5.864 -4.373 3.076 1.00 0.00 83 ALA A N 17
ATOM 28616 C CA . ALA A 1 83 ? 4.668 -3.552 3.214 1.00 0.00 83 ALA A CA 17
ATOM 28617 C C . ALA A 1 83 ? 3.488 -4.172 2.475 1.00 0.00 83 ALA A C 17
ATOM 28618 O O . ALA A 1 83 ? 2.360 -4.168 2.971 1.00 0.00 83 ALA A O 17
ATOM 28625 N N . THR A 1 84 ? 3.754 -4.704 1.287 1.00 0.00 84 THR A N 17
ATOM 28626 C CA . THR A 1 84 ? 2.714 -5.329 0.479 1.00 0.00 84 THR A CA 17
ATOM 28627 C C . THR A 1 84 ? 2.290 -6.668 1.074 1.00 0.00 84 THR A C 17
ATOM 28628 O O . THR A 1 84 ? 1.105 -6.998 1.104 1.00 0.00 84 THR A O 17
ATOM 28639 N N . LYS A 1 85 ? 3.267 -7.435 1.547 1.00 0.00 85 LYS A N 17
ATOM 28640 C CA . LYS A 1 85 ? 2.994 -8.738 2.143 1.00 0.00 85 LYS A CA 17
ATOM 28641 C C . LYS A 1 85 ? 2.144 -8.593 3.401 1.00 0.00 85 LYS A C 17
ATOM 28642 O O . LYS A 1 85 ? 1.326 -9.459 3.713 1.00 0.00 85 LYS A O 17
ATOM 28661 N N . LEU A 1 86 ? 2.344 -7.493 4.120 1.00 0.00 86 LEU A N 17
ATOM 28662 C CA . LEU A 1 86 ? 1.595 -7.234 5.344 1.00 0.00 86 LEU A CA 17
ATOM 28663 C C . LEU A 1 86 ? 0.098 -7.161 5.063 1.00 0.00 86 LEU A C 17
ATOM 28664 O O . LEU A 1 86 ? -0.717 -7.622 5.861 1.00 0.00 86 LEU A O 17
ATOM 28680 N N . LEU A 1 87 ? -0.256 -6.578 3.922 1.00 0.00 87 LEU A N 17
ATOM 28681 C CA . LEU A 1 87 ? -1.655 -6.445 3.535 1.00 0.00 87 LEU A CA 17
ATOM 28682 C C . LEU A 1 87 ? -2.307 -7.814 3.371 1.00 0.00 87 LEU A C 17
ATOM 28683 O O . LEU A 1 87 ? -3.498 -7.981 3.634 1.00 0.00 87 LEU A O 17
ATOM 28699 N N . ALA A 1 88 ? -1.519 -8.790 2.933 1.00 0.00 88 ALA A N 17
ATOM 28700 C CA . ALA A 1 88 ? -2.020 -10.145 2.735 1.00 0.00 88 ALA A CA 17
ATOM 28701 C C . ALA A 1 88 ? -2.162 -10.878 4.063 1.00 0.00 88 ALA A C 17
ATOM 28702 O O . ALA A 1 88 ? -3.036 -11.729 4.223 1.00 0.00 88 ALA A O 17
ATOM 28709 N N . SER A 1 89 ? -1.298 -10.541 5.015 1.00 0.00 89 SER A N 17
ATOM 28710 C CA . SER A 1 89 ? -1.328 -11.167 6.331 1.00 0.00 89 SER A CA 17
ATOM 28711 C C . SER A 1 89 ? -2.400 -10.531 7.211 1.00 0.00 89 SER A C 17
ATOM 28712 O O . SER A 1 89 ? -2.092 -9.848 8.188 1.00 0.00 89 SER A O 17
ATOM 28720 N N . ILE A 1 90 ? -3.660 -10.762 6.858 1.00 0.00 90 ILE A N 17
ATOM 28721 C CA . ILE A 1 90 ? -4.778 -10.212 7.615 1.00 0.00 90 ILE A CA 17
ATOM 28722 C C . ILE A 1 90 ? -5.869 -11.257 7.819 1.00 0.00 90 ILE A C 17
ATOM 28723 O O . ILE A 1 90 ? -5.994 -12.200 7.036 1.00 0.00 90 ILE A O 17
ATOM 28739 N N . SER A 1 91 ? -6.657 -11.084 8.875 1.00 0.00 91 SER A N 17
ATOM 28740 C CA . SER A 1 91 ? -7.738 -12.013 9.182 1.00 0.00 91 SER A CA 17
ATOM 28741 C C . SER A 1 91 ? -9.042 -11.567 8.528 1.00 0.00 91 SER A C 17
ATOM 28742 O O . SER A 1 91 ? -9.535 -12.211 7.602 1.00 0.00 91 SER A O 17
ATOM 28750 N N . GLU A 1 92 ? -9.594 -10.461 9.015 1.00 0.00 92 GLU A N 17
ATOM 28751 C CA . GLU A 1 92 ? -10.840 -9.928 8.477 1.00 0.00 92 GLU A CA 17
ATOM 28752 C C . GLU A 1 92 ? -10.669 -8.476 8.041 1.00 0.00 92 GLU A C 17
ATOM 28753 O O . GLU A 1 92 ? -10.885 -8.137 6.878 1.00 0.00 92 GLU A O 17
ATOM 28765 N N . LYS A 1 93 ? -10.278 -7.623 8.982 1.00 0.00 93 LYS A N 17
ATOM 28766 C CA . LYS A 1 93 ? -10.076 -6.208 8.696 1.00 0.00 93 LYS A CA 17
ATOM 28767 C C . LYS A 1 93 ? -8.609 -5.823 8.864 1.00 0.00 93 LYS A C 17
ATOM 28768 O O . LYS A 1 93 ? -8.003 -6.085 9.903 1.00 0.00 93 LYS A O 17
ATOM 28787 N N . VAL A 1 94 ? -8.045 -5.199 7.835 1.00 0.00 94 VAL A N 17
ATOM 28788 C CA . VAL A 1 94 ? -6.650 -4.777 7.870 1.00 0.00 94 VAL A CA 17
ATOM 28789 C C . VAL A 1 94 ? -6.487 -3.487 8.668 1.00 0.00 94 VAL A C 17
ATOM 28790 O O . VAL A 1 94 ? -7.339 -2.600 8.614 1.00 0.00 94 VAL A O 17
ATOM 28803 N N . ARG A 1 95 ? -5.390 -3.391 9.411 1.00 0.00 95 ARG A N 17
ATOM 28804 C CA . ARG A 1 95 ? -5.115 -2.210 10.221 1.00 0.00 95 ARG A CA 17
ATOM 28805 C C . ARG A 1 95 ? -3.999 -1.374 9.604 1.00 0.00 95 ARG A C 17
ATOM 28806 O O . ARG A 1 95 ? -2.823 -1.570 9.908 1.00 0.00 95 ARG A O 17
ATOM 28827 N N . LEU A 1 96 ? -4.377 -0.441 8.736 1.00 0.00 96 LEU A N 17
ATOM 28828 C CA . LEU A 1 96 ? -3.409 0.424 8.075 1.00 0.00 96 LEU A CA 17
ATOM 28829 C C . LEU A 1 96 ? -3.258 1.745 8.824 1.00 0.00 96 LEU A C 17
ATOM 28830 O O . LEU A 1 96 ? -4.246 2.408 9.137 1.00 0.00 96 LEU A O 17
ATOM 28846 N N . GLU A 1 97 ? -2.015 2.120 9.107 1.00 0.00 97 GLU A N 17
ATOM 28847 C CA . GLU A 1 97 ? -1.735 3.360 9.818 1.00 0.00 97 GLU A CA 17
ATOM 28848 C C . GLU A 1 97 ? -1.208 4.428 8.863 1.00 0.00 97 GLU A C 17
ATOM 28849 O O . GLU A 1 97 ? 0.001 4.581 8.693 1.00 0.00 97 GLU A O 17
ATOM 28861 N N . ILE A 1 98 ? -2.125 5.164 8.243 1.00 0.00 98 ILE A N 17
ATOM 28862 C CA . ILE A 1 98 ? -1.753 6.215 7.305 1.00 0.00 98 ILE A CA 17
ATOM 28863 C C . ILE A 1 98 ? -1.774 7.583 7.979 1.00 0.00 98 ILE A C 17
ATOM 28864 O O . ILE A 1 98 ? -2.580 7.833 8.876 1.00 0.00 98 ILE A O 17
ATOM 28880 N N . LEU A 1 99 ? -0.883 8.467 7.542 1.00 0.00 99 LEU A N 17
ATOM 28881 C CA . LEU A 1 99 ? -0.799 9.810 8.104 1.00 0.00 99 LEU A CA 17
ATOM 28882 C C . LEU A 1 99 ? -2.032 10.633 7.735 1.00 0.00 99 LEU A C 17
ATOM 28883 O O . LEU A 1 99 ? -2.526 10.551 6.610 1.00 0.00 99 LEU A O 17
ATOM 28899 N N . PRO A 1 100 ? -2.548 11.441 8.678 1.00 0.00 100 PRO A N 17
ATOM 28900 C CA . PRO A 1 100 ? -3.728 12.278 8.439 1.00 0.00 100 PRO A CA 17
ATOM 28901 C C . PRO A 1 100 ? -3.584 13.139 7.189 1.00 0.00 100 PRO A C 17
ATOM 28902 O O . PRO A 1 100 ? -2.970 14.206 7.226 1.00 0.00 100 PRO A O 17
ATOM 28913 N N . VAL A 1 101 ? -4.154 12.670 6.084 1.00 0.00 101 VAL A N 17
ATOM 28914 C CA . VAL A 1 101 ? -4.089 13.397 4.823 1.00 0.00 101 VAL A CA 17
ATOM 28915 C C . VAL A 1 101 ? -5.480 13.829 4.366 1.00 0.00 101 VAL A C 17
ATOM 28916 O O . VAL A 1 101 ? -6.482 13.222 4.742 1.00 0.00 101 VAL A O 17
ATOM 28929 N N . PRO A 1 102 ? -5.559 14.889 3.542 1.00 0.00 102 PRO A N 17
ATOM 28930 C CA . PRO A 1 102 ? -6.837 15.399 3.035 1.00 0.00 102 PRO A CA 17
ATOM 28931 C C . PRO A 1 102 ? -7.525 14.409 2.101 1.00 0.00 102 PRO A C 17
ATOM 28932 O O . PRO A 1 102 ? -8.750 14.401 1.982 1.00 0.00 102 PRO A O 17
ATOM 28943 N N . GLN A 1 103 ? -6.728 13.574 1.442 1.00 0.00 103 GLN A N 17
ATOM 28944 C CA . GLN A 1 103 ? -7.262 12.577 0.520 1.00 0.00 103 GLN A CA 17
ATOM 28945 C C . GLN A 1 103 ? -8.129 11.563 1.257 1.00 0.00 103 GLN A C 17
ATOM 28946 O O . GLN A 1 103 ? -9.083 11.023 0.696 1.00 0.00 103 GLN A O 17
ATOM 28960 N N . SER A 1 104 ? -7.793 11.309 2.517 1.00 0.00 104 SER A N 17
ATOM 28961 C CA . SER A 1 104 ? -8.543 10.357 3.332 1.00 0.00 104 SER A CA 17
ATOM 28962 C C . SER A 1 104 ? -8.406 10.685 4.815 1.00 0.00 104 SER A C 17
ATOM 28963 O O . SER A 1 104 ? -7.298 10.837 5.328 1.00 0.00 104 SER A O 17
ATOM 28971 N N . GLN A 1 105 ? -9.541 10.791 5.498 1.00 0.00 105 GLN A N 17
ATOM 28972 C CA . GLN A 1 105 ? -9.550 11.099 6.924 1.00 0.00 105 GLN A CA 17
ATOM 28973 C C . GLN A 1 105 ? -10.766 10.479 7.606 1.00 0.00 105 GLN A C 17
ATOM 28974 O O . GLN A 1 105 ? -11.290 11.022 8.578 1.00 0.00 105 GLN A O 17
ATOM 28988 N N . ARG A 1 106 ? -11.208 9.338 7.089 1.00 0.00 106 ARG A N 17
ATOM 28989 C CA . ARG A 1 106 ? -12.362 8.642 7.647 1.00 0.00 106 ARG A CA 17
ATOM 28990 C C . ARG A 1 106 ? -12.217 7.129 7.479 1.00 0.00 106 ARG A C 17
ATOM 28991 O O . ARG A 1 106 ? -12.442 6.595 6.392 1.00 0.00 106 ARG A O 17
ATOM 29012 N N . PRO A 1 107 ? -11.839 6.412 8.554 1.00 0.00 107 PRO A N 17
ATOM 29013 C CA . PRO A 1 107 ? -11.668 4.956 8.509 1.00 0.00 107 PRO A CA 17
ATOM 29014 C C . PRO A 1 107 ? -12.991 4.224 8.312 1.00 0.00 107 PRO A C 17
ATOM 29015 O O . PRO A 1 107 ? -13.039 3.164 7.689 1.00 0.00 107 PRO A O 17
ATOM 29026 N N . LEU A 1 108 ? -14.065 4.799 8.846 1.00 0.00 108 LEU A N 17
ATOM 29027 C CA . LEU A 1 108 ? -15.390 4.202 8.727 1.00 0.00 108 LEU A CA 17
ATOM 29028 C C . LEU A 1 108 ? -16.298 5.063 7.856 1.00 0.00 108 LEU A C 17
ATOM 29029 O O . LEU A 1 108 ? -16.661 6.178 8.233 1.00 0.00 108 LEU A O 17
ATOM 29045 N N . ARG A 1 109 ? -16.661 4.539 6.690 1.00 0.00 109 ARG A N 17
ATOM 29046 C CA . ARG A 1 109 ? -17.527 5.261 5.764 1.00 0.00 109 ARG A CA 17
ATOM 29047 C C . ARG A 1 109 ? -18.846 4.518 5.559 1.00 0.00 109 ARG A C 17
ATOM 29048 O O . ARG A 1 109 ? -18.939 3.623 4.719 1.00 0.00 109 ARG A O 17
ATOM 29069 N N . PRO A 1 110 ? -19.889 4.879 6.330 1.00 0.00 110 PRO A N 17
ATOM 29070 C CA . PRO A 1 110 ? -21.201 4.243 6.234 1.00 0.00 110 PRO A CA 17
ATOM 29071 C C . PRO A 1 110 ? -22.084 4.862 5.150 1.00 0.00 110 PRO A C 17
ATOM 29072 O O . PRO A 1 110 ? -23.306 4.709 5.174 1.00 0.00 110 PRO A O 17
ATOM 29083 N N . SER A 1 111 ? -21.464 5.560 4.202 1.00 0.00 111 SER A N 17
ATOM 29084 C CA . SER A 1 111 ? -22.202 6.198 3.117 1.00 0.00 111 SER A CA 17
ATOM 29085 C C . SER A 1 111 ? -23.133 7.280 3.653 1.00 0.00 111 SER A C 17
ATOM 29086 O O . SER A 1 111 ? -24.280 7.007 4.007 1.00 0.00 111 SER A O 17
ATOM 29094 N N . SER A 1 112 ? -22.632 8.510 3.709 1.00 0.00 112 SER A N 17
ATOM 29095 C CA . SER A 1 112 ? -23.417 9.634 4.203 1.00 0.00 112 SER A CA 17
ATOM 29096 C C . SER A 1 112 ? -22.797 10.960 3.773 1.00 0.00 112 SER A C 17
ATOM 29097 O O . SER A 1 112 ? -21.786 10.985 3.071 1.00 0.00 112 SER A O 17
ATOM 29105 N N . GLY A 1 113 ? -23.409 12.060 4.201 1.00 0.00 113 GLY A N 17
ATOM 29106 C CA . GLY A 1 113 ? -22.902 13.373 3.851 1.00 0.00 113 GLY A CA 17
ATOM 29107 C C . GLY A 1 113 ? -23.843 14.488 4.269 1.00 0.00 113 GLY A C 17
ATOM 29108 O O . GLY A 1 113 ? -23.505 15.293 5.138 1.00 0.00 113 GLY A O 17
ATOM 29112 N N . PRO A 1 114 ? -25.041 14.563 3.667 1.00 0.00 114 PRO A N 17
ATOM 29113 C CA . PRO A 1 114 ? -26.027 15.598 3.993 1.00 0.00 114 PRO A CA 17
ATOM 29114 C C . PRO A 1 114 ? -26.627 15.408 5.382 1.00 0.00 114 PRO A C 17
ATOM 29115 O O . PRO A 1 114 ? -27.039 16.371 6.028 1.00 0.00 114 PRO A O 17
ATOM 29126 N N . SER A 1 115 ? -26.673 14.160 5.835 1.00 0.00 115 SER A N 17
ATOM 29127 C CA . SER A 1 115 ? -27.223 13.843 7.148 1.00 0.00 115 SER A CA 17
ATOM 29128 C C . SER A 1 115 ? -26.194 14.100 8.245 1.00 0.00 115 SER A C 17
ATOM 29129 O O . SER A 1 115 ? -25.073 13.595 8.189 1.00 0.00 115 SER A O 17
ATOM 29137 N N . SER A 1 116 ? -26.584 14.889 9.241 1.00 0.00 116 SER A N 17
ATOM 29138 C CA . SER A 1 116 ? -25.695 15.213 10.351 1.00 0.00 116 SER A CA 17
ATOM 29139 C C . SER A 1 116 ? -26.474 15.312 11.659 1.00 0.00 116 SER A C 17
ATOM 29140 O O . SER A 1 116 ? -27.683 15.535 11.658 1.00 0.00 116 SER A O 17
ATOM 29148 N N . GLY A 1 117 ? -25.770 15.143 12.774 1.00 0.00 117 GLY A N 17
ATOM 29149 C CA . GLY A 1 117 ? -26.410 15.217 14.074 1.00 0.00 117 GLY A CA 17
ATOM 29150 C C . GLY A 1 117 ? -26.552 13.858 14.729 1.00 0.00 117 GLY A C 17
ATOM 29151 O O . GLY A 1 117 ? -27.690 13.349 14.800 1.00 0.00 117 GLY A O 17
ATOM 29156 N N . GLY A 1 1 ? -13.238 19.009 43.808 1.00 0.00 1 GLY A N 18
ATOM 29157 C CA . GLY A 1 1 ? -14.132 18.489 44.879 1.00 0.00 1 GLY A CA 18
ATOM 29158 C C . GLY A 1 1 ? -15.000 17.339 44.404 1.00 0.00 1 GLY A C 18
ATOM 29159 O O . GLY A 1 1 ? -16.072 17.554 43.840 1.00 0.00 1 GLY A O 18
ATOM 29165 N N . SER A 1 2 ? -14.533 16.116 44.632 1.00 0.00 2 SER A N 18
ATOM 29166 C CA . SER A 1 2 ? -15.273 14.928 44.223 1.00 0.00 2 SER A CA 18
ATOM 29167 C C . SER A 1 2 ? -14.676 13.672 44.850 1.00 0.00 2 SER A C 18
ATOM 29168 O O . SER A 1 2 ? -13.735 13.748 45.640 1.00 0.00 2 SER A O 18
ATOM 29176 N N . SER A 1 3 ? -15.228 12.517 44.490 1.00 0.00 3 SER A N 18
ATOM 29177 C CA . SER A 1 3 ? -14.749 11.246 45.017 1.00 0.00 3 SER A CA 18
ATOM 29178 C C . SER A 1 3 ? -13.799 10.572 44.031 1.00 0.00 3 SER A C 18
ATOM 29179 O O . SER A 1 3 ? -13.804 9.350 43.885 1.00 0.00 3 SER A O 18
ATOM 29187 N N . GLY A 1 4 ? -12.985 11.378 43.358 1.00 0.00 4 GLY A N 18
ATOM 29188 C CA . GLY A 1 4 ? -12.040 10.842 42.396 1.00 0.00 4 GLY A CA 18
ATOM 29189 C C . GLY A 1 4 ? -12.721 10.301 41.154 1.00 0.00 4 GLY A C 18
ATOM 29190 O O . GLY A 1 4 ? -12.804 9.087 40.963 1.00 0.00 4 GLY A O 18
ATOM 29194 N N . SER A 1 5 ? -13.212 11.202 40.310 1.00 0.00 5 SER A N 18
ATOM 29195 C CA . SER A 1 5 ? -13.890 10.808 39.080 1.00 0.00 5 SER A CA 18
ATOM 29196 C C . SER A 1 5 ? -13.311 11.549 37.878 1.00 0.00 5 SER A C 18
ATOM 29197 O O . SER A 1 5 ? -12.343 12.299 38.007 1.00 0.00 5 SER A O 18
ATOM 29205 N N . SER A 1 6 ? -13.908 11.332 36.711 1.00 0.00 6 SER A N 18
ATOM 29206 C CA . SER A 1 6 ? -13.452 11.979 35.487 1.00 0.00 6 SER A CA 18
ATOM 29207 C C . SER A 1 6 ? -12.014 11.585 35.166 1.00 0.00 6 SER A C 18
ATOM 29208 O O . SER A 1 6 ? -11.348 10.924 35.965 1.00 0.00 6 SER A O 18
ATOM 29216 N N . GLY A 1 7 ? -11.541 11.994 33.994 1.00 0.00 7 GLY A N 18
ATOM 29217 C CA . GLY A 1 7 ? -10.185 11.674 33.590 1.00 0.00 7 GLY A CA 18
ATOM 29218 C C . GLY A 1 7 ? -9.980 10.188 33.368 1.00 0.00 7 GLY A C 18
ATOM 29219 O O . GLY A 1 7 ? -9.975 9.407 34.319 1.00 0.00 7 GLY A O 18
ATOM 29223 N N . ASP A 1 8 ? -9.812 9.798 32.109 1.00 0.00 8 ASP A N 18
ATOM 29224 C CA . ASP A 1 8 ? -9.606 8.395 31.765 1.00 0.00 8 ASP A CA 18
ATOM 29225 C C . ASP A 1 8 ? -8.633 8.258 30.599 1.00 0.00 8 ASP A C 18
ATOM 29226 O O . ASP A 1 8 ? -8.804 7.400 29.731 1.00 0.00 8 ASP A O 18
ATOM 29235 N N . THR A 1 9 ? -7.612 9.108 30.583 1.00 0.00 9 THR A N 18
ATOM 29236 C CA . THR A 1 9 ? -6.610 9.083 29.523 1.00 0.00 9 THR A CA 18
ATOM 29237 C C . THR A 1 9 ? -5.246 8.683 30.074 1.00 0.00 9 THR A C 18
ATOM 29238 O O . THR A 1 9 ? -4.492 9.526 30.563 1.00 0.00 9 THR A O 18
ATOM 29249 N N . VAL A 1 10 ? -4.932 7.394 29.990 1.00 0.00 10 VAL A N 18
ATOM 29250 C CA . VAL A 1 10 ? -3.657 6.884 30.480 1.00 0.00 10 VAL A CA 18
ATOM 29251 C C . VAL A 1 10 ? -2.631 6.800 29.355 1.00 0.00 10 VAL A C 18
ATOM 29252 O O . VAL A 1 10 ? -1.430 6.938 29.586 1.00 0.00 10 VAL A O 18
ATOM 29265 N N . ALA A 1 11 ? -3.112 6.573 28.137 1.00 0.00 11 ALA A N 18
ATOM 29266 C CA . ALA A 1 11 ? -2.237 6.471 26.976 1.00 0.00 11 ALA A CA 18
ATOM 29267 C C . ALA A 1 11 ? -3.018 6.658 25.680 1.00 0.00 11 ALA A C 18
ATOM 29268 O O . ALA A 1 11 ? -3.709 5.747 25.223 1.00 0.00 11 ALA A O 18
ATOM 29275 N N . ASN A 1 12 ? -2.906 7.845 25.093 1.00 0.00 12 ASN A N 18
ATOM 29276 C CA . ASN A 1 12 ? -3.604 8.152 23.849 1.00 0.00 12 ASN A CA 18
ATOM 29277 C C . ASN A 1 12 ? -2.615 8.498 22.741 1.00 0.00 12 ASN A C 18
ATOM 29278 O O . ASN A 1 12 ? -1.478 8.889 23.009 1.00 0.00 12 ASN A O 18
ATOM 29289 N N . ALA A 1 13 ? -3.055 8.350 21.496 1.00 0.00 13 ALA A N 18
ATOM 29290 C CA . ALA A 1 13 ? -2.209 8.646 20.346 1.00 0.00 13 ALA A CA 18
ATOM 29291 C C . ALA A 1 13 ? -3.034 9.196 19.188 1.00 0.00 13 ALA A C 18
ATOM 29292 O O . ALA A 1 13 ? -3.591 8.438 18.394 1.00 0.00 13 ALA A O 18
ATOM 29299 N N . SER A 1 14 ? -3.107 10.520 19.096 1.00 0.00 14 SER A N 18
ATOM 29300 C CA . SER A 1 14 ? -3.865 11.172 18.033 1.00 0.00 14 SER A CA 18
ATOM 29301 C C . SER A 1 14 ? -2.945 11.611 16.899 1.00 0.00 14 SER A C 18
ATOM 29302 O O . SER A 1 14 ? -3.207 12.608 16.227 1.00 0.00 14 SER A O 18
ATOM 29310 N N . GLY A 1 15 ? -1.869 10.861 16.691 1.00 0.00 15 GLY A N 18
ATOM 29311 C CA . GLY A 1 15 ? -0.930 11.190 15.635 1.00 0.00 15 GLY A CA 18
ATOM 29312 C C . GLY A 1 15 ? -1.330 10.596 14.296 1.00 0.00 15 GLY A C 18
ATOM 29313 O O . GLY A 1 15 ? -2.160 11.166 13.588 1.00 0.00 15 GLY A O 18
ATOM 29317 N N . PRO A 1 16 ? -0.755 9.441 13.917 1.00 0.00 16 PRO A N 18
ATOM 29318 C CA . PRO A 1 16 ? -1.072 8.783 12.645 1.00 0.00 16 PRO A CA 18
ATOM 29319 C C . PRO A 1 16 ? -2.569 8.543 12.478 1.00 0.00 16 PRO A C 18
ATOM 29320 O O . PRO A 1 16 ? -3.365 8.903 13.343 1.00 0.00 16 PRO A O 18
ATOM 29331 N N . LEU A 1 17 ? -2.943 7.932 11.358 1.00 0.00 17 LEU A N 18
ATOM 29332 C CA . LEU A 1 17 ? -4.345 7.644 11.078 1.00 0.00 17 LEU A CA 18
ATOM 29333 C C . LEU A 1 17 ? -4.547 6.163 10.776 1.00 0.00 17 LEU A C 18
ATOM 29334 O O . LEU A 1 17 ? -3.886 5.601 9.903 1.00 0.00 17 LEU A O 18
ATOM 29350 N N . MET A 1 18 ? -5.464 5.536 11.505 1.00 0.00 18 MET A N 18
ATOM 29351 C CA . MET A 1 18 ? -5.754 4.119 11.315 1.00 0.00 18 MET A CA 18
ATOM 29352 C C . MET A 1 18 ? -6.930 3.926 10.363 1.00 0.00 18 MET A C 18
ATOM 29353 O O . MET A 1 18 ? -8.071 4.241 10.699 1.00 0.00 18 MET A O 18
ATOM 29367 N N . VAL A 1 19 ? -6.643 3.407 9.174 1.00 0.00 19 VAL A N 18
ATOM 29368 C CA . VAL A 1 19 ? -7.677 3.171 8.173 1.00 0.00 19 VAL A CA 18
ATOM 29369 C C . VAL A 1 19 ? -7.932 1.679 7.990 1.00 0.00 19 VAL A C 18
ATOM 29370 O O . VAL A 1 19 ? -7.227 1.007 7.236 1.00 0.00 19 VAL A O 18
ATOM 29383 N N . GLU A 1 20 ? -8.943 1.166 8.684 1.00 0.00 20 GLU A N 18
ATOM 29384 C CA . GLU A 1 20 ? -9.290 -0.246 8.598 1.00 0.00 20 GLU A CA 18
ATOM 29385 C C . GLU A 1 20 ? -10.202 -0.513 7.405 1.00 0.00 20 GLU A C 18
ATOM 29386 O O . GLU A 1 20 ? -10.997 0.342 7.014 1.00 0.00 20 GLU A O 18
ATOM 29398 N N . ILE A 1 21 ? -10.081 -1.704 6.829 1.00 0.00 21 ILE A N 18
ATOM 29399 C CA . ILE A 1 21 ? -10.893 -2.086 5.680 1.00 0.00 21 ILE A CA 18
ATOM 29400 C C . ILE A 1 21 ? -11.404 -3.516 5.820 1.00 0.00 21 ILE A C 18
ATOM 29401 O O . ILE A 1 21 ? -10.620 -4.464 5.853 1.00 0.00 21 ILE A O 18
ATOM 29417 N N . VAL A 1 22 ? -12.722 -3.662 5.906 1.00 0.00 22 VAL A N 18
ATOM 29418 C CA . VAL A 1 22 ? -13.337 -4.977 6.046 1.00 0.00 22 VAL A CA 18
ATOM 29419 C C . VAL A 1 22 ? -13.250 -5.767 4.743 1.00 0.00 22 VAL A C 18
ATOM 29420 O O . VAL A 1 22 ? -13.967 -5.484 3.783 1.00 0.00 22 VAL A O 18
ATOM 29433 N N . LYS A 1 23 ? -12.366 -6.760 4.717 1.00 0.00 23 LYS A N 18
ATOM 29434 C CA . LYS A 1 23 ? -12.184 -7.592 3.537 1.00 0.00 23 LYS A CA 18
ATOM 29435 C C . LYS A 1 23 ? -12.649 -9.020 3.804 1.00 0.00 23 LYS A C 18
ATOM 29436 O O . LYS A 1 23 ? -13.030 -9.360 4.924 1.00 0.00 23 LYS A O 18
ATOM 29455 N N . THR A 1 24 ? -12.616 -9.853 2.768 1.00 0.00 24 THR A N 18
ATOM 29456 C CA . THR A 1 24 ? -13.034 -11.245 2.895 1.00 0.00 24 THR A CA 18
ATOM 29457 C C . THR A 1 24 ? -11.970 -12.068 3.618 1.00 0.00 24 THR A C 18
ATOM 29458 O O . THR A 1 24 ? -10.773 -11.829 3.454 1.00 0.00 24 THR A O 18
ATOM 29469 N N . PRO A 1 25 ? -12.391 -13.053 4.431 1.00 0.00 25 PRO A N 18
ATOM 29470 C CA . PRO A 1 25 ? -11.464 -13.909 5.178 1.00 0.00 25 PRO A CA 18
ATOM 29471 C C . PRO A 1 25 ? -10.412 -14.549 4.279 1.00 0.00 25 PRO A C 18
ATOM 29472 O O . PRO A 1 25 ? -10.713 -15.457 3.503 1.00 0.00 25 PRO A O 18
ATOM 29483 N N . GLY A 1 26 ? -9.176 -14.072 4.388 1.00 0.00 26 GLY A N 18
ATOM 29484 C CA . GLY A 1 26 ? -8.098 -14.610 3.579 1.00 0.00 26 GLY A CA 18
ATOM 29485 C C . GLY A 1 26 ? -8.198 -14.193 2.126 1.00 0.00 26 GLY A C 18
ATOM 29486 O O . GLY A 1 26 ? -7.818 -14.946 1.229 1.00 0.00 26 GLY A O 18
ATOM 29490 N N . SER A 1 27 ? -8.712 -12.990 1.891 1.00 0.00 27 SER A N 18
ATOM 29491 C CA . SER A 1 27 ? -8.861 -12.474 0.535 1.00 0.00 27 SER A CA 18
ATOM 29492 C C . SER A 1 27 ? -7.939 -11.282 0.303 1.00 0.00 27 SER A C 18
ATOM 29493 O O . SER A 1 27 ? -7.732 -10.461 1.195 1.00 0.00 27 SER A O 18
ATOM 29501 N N . ALA A 1 28 ? -7.386 -11.195 -0.904 1.00 0.00 28 ALA A N 18
ATOM 29502 C CA . ALA A 1 28 ? -6.486 -10.104 -1.254 1.00 0.00 28 ALA A CA 18
ATOM 29503 C C . ALA A 1 28 ? -7.226 -9.003 -2.008 1.00 0.00 28 ALA A C 18
ATOM 29504 O O . ALA A 1 28 ? -7.762 -9.232 -3.092 1.00 0.00 28 ALA A O 18
ATOM 29511 N N . LEU A 1 29 ? -7.250 -7.808 -1.426 1.00 0.00 29 LEU A N 18
ATOM 29512 C CA . LEU A 1 29 ? -7.924 -6.671 -2.042 1.00 0.00 29 LEU A CA 18
ATOM 29513 C C . LEU A 1 29 ? -7.283 -6.318 -3.380 1.00 0.00 29 LEU A C 18
ATOM 29514 O O . LEU A 1 29 ? -7.929 -6.379 -4.426 1.00 0.00 29 LEU A O 18
ATOM 29530 N N . GLY A 1 30 ? -6.006 -5.950 -3.338 1.00 0.00 30 GLY A N 18
ATOM 29531 C CA . GLY A 1 30 ? -5.297 -5.592 -4.553 1.00 0.00 30 GLY A CA 18
ATOM 29532 C C . GLY A 1 30 ? -4.648 -4.225 -4.464 1.00 0.00 30 GLY A C 18
ATOM 29533 O O . GLY A 1 30 ? -4.700 -3.442 -5.413 1.00 0.00 30 GLY A O 18
ATOM 29537 N N . ILE A 1 31 ? -4.036 -3.937 -3.320 1.00 0.00 31 ILE A N 18
ATOM 29538 C CA . ILE A 1 31 ? -3.375 -2.655 -3.110 1.00 0.00 31 ILE A CA 18
ATOM 29539 C C . ILE A 1 31 ? -1.884 -2.750 -3.420 1.00 0.00 31 ILE A C 18
ATOM 29540 O O . ILE A 1 31 ? -1.231 -3.735 -3.078 1.00 0.00 31 ILE A O 18
ATOM 29556 N N . SER A 1 32 ? -1.354 -1.719 -4.070 1.00 0.00 32 SER A N 18
ATOM 29557 C CA . SER A 1 32 ? 0.060 -1.686 -4.427 1.00 0.00 32 SER A CA 18
ATOM 29558 C C . SER A 1 32 ? 0.740 -0.451 -3.846 1.00 0.00 32 SER A C 18
ATOM 29559 O O . SER A 1 32 ? 0.475 0.673 -4.271 1.00 0.00 32 SER A O 18
ATOM 29567 N N . LEU A 1 33 ? 1.616 -0.667 -2.871 1.00 0.00 33 LEU A N 18
ATOM 29568 C CA . LEU A 1 33 ? 2.334 0.429 -2.231 1.00 0.00 33 LEU A CA 18
ATOM 29569 C C . LEU A 1 33 ? 3.631 0.736 -2.971 1.00 0.00 33 LEU A C 18
ATOM 29570 O O . LEU A 1 33 ? 4.291 -0.165 -3.487 1.00 0.00 33 LEU A O 18
ATOM 29586 N N . THR A 1 34 ? 3.990 2.015 -3.020 1.00 0.00 34 THR A N 18
ATOM 29587 C CA . THR A 1 34 ? 5.209 2.441 -3.697 1.00 0.00 34 THR A CA 18
ATOM 29588 C C . THR A 1 34 ? 6.162 3.125 -2.722 1.00 0.00 34 THR A C 18
ATOM 29589 O O . THR A 1 34 ? 5.754 3.980 -1.937 1.00 0.00 34 THR A O 18
ATOM 29600 N N . THR A 1 35 ? 7.433 2.741 -2.778 1.00 0.00 35 THR A N 18
ATOM 29601 C CA . THR A 1 35 ? 8.445 3.316 -1.899 1.00 0.00 35 THR A CA 18
ATOM 29602 C C . THR A 1 35 ? 9.187 4.454 -2.594 1.00 0.00 35 THR A C 18
ATOM 29603 O O . THR A 1 35 ? 9.612 4.321 -3.742 1.00 0.00 35 THR A O 18
ATOM 29614 N N . THR A 1 36 ? 9.340 5.569 -1.890 1.00 0.00 36 THR A N 18
ATOM 29615 C CA . THR A 1 36 ? 10.032 6.730 -2.437 1.00 0.00 36 THR A CA 18
ATOM 29616 C C . THR A 1 36 ? 10.936 7.369 -1.389 1.00 0.00 36 THR A C 18
ATOM 29617 O O . THR A 1 36 ? 11.049 6.873 -0.268 1.00 0.00 36 THR A O 18
ATOM 29628 N N . SER A 1 37 ? 11.579 8.472 -1.760 1.00 0.00 37 SER A N 18
ATOM 29629 C CA . SER A 1 37 ? 12.474 9.178 -0.851 1.00 0.00 37 SER A CA 18
ATOM 29630 C C . SER A 1 37 ? 12.135 10.664 -0.799 1.00 0.00 37 SER A C 18
ATOM 29631 O O . SER A 1 37 ? 11.374 11.167 -1.625 1.00 0.00 37 SER A O 18
ATOM 29639 N N . LEU A 1 38 ? 12.705 11.362 0.179 1.00 0.00 38 LEU A N 18
ATOM 29640 C CA . LEU A 1 38 ? 12.464 12.792 0.338 1.00 0.00 38 LEU A CA 18
ATOM 29641 C C . LEU A 1 38 ? 13.679 13.485 0.949 1.00 0.00 38 LEU A C 18
ATOM 29642 O O . LEU A 1 38 ? 14.423 14.178 0.257 1.00 0.00 38 LEU A O 18
ATOM 29658 N N . ARG A 1 39 ? 13.871 13.292 2.251 1.00 0.00 39 ARG A N 18
ATOM 29659 C CA . ARG A 1 39 ? 14.995 13.899 2.955 1.00 0.00 39 ARG A CA 18
ATOM 29660 C C . ARG A 1 39 ? 15.787 12.847 3.724 1.00 0.00 39 ARG A C 18
ATOM 29661 O O . ARG A 1 39 ? 15.860 12.881 4.952 1.00 0.00 39 ARG A O 18
ATOM 29682 N N . ASN A 1 40 ? 16.380 11.910 2.992 1.00 0.00 40 ASN A N 18
ATOM 29683 C CA . ASN A 1 40 ? 17.168 10.846 3.602 1.00 0.00 40 ASN A CA 18
ATOM 29684 C C . ASN A 1 40 ? 16.294 9.966 4.491 1.00 0.00 40 ASN A C 18
ATOM 29685 O O . ASN A 1 40 ? 16.709 9.550 5.573 1.00 0.00 40 ASN A O 18
ATOM 29696 N N . LYS A 1 41 ? 15.081 9.687 4.026 1.00 0.00 41 LYS A N 18
ATOM 29697 C CA . LYS A 1 41 ? 14.146 8.857 4.777 1.00 0.00 41 LYS A CA 18
ATOM 29698 C C . LYS A 1 41 ? 13.097 8.248 3.852 1.00 0.00 41 LYS A C 18
ATOM 29699 O O . LYS A 1 41 ? 12.050 8.847 3.603 1.00 0.00 41 LYS A O 18
ATOM 29718 N N . SER A 1 42 ? 13.384 7.054 3.345 1.00 0.00 42 SER A N 18
ATOM 29719 C CA . SER A 1 42 ? 12.467 6.363 2.446 1.00 0.00 42 SER A CA 18
ATOM 29720 C C . SER A 1 42 ? 11.167 6.010 3.161 1.00 0.00 42 SER A C 18
ATOM 29721 O O . SER A 1 42 ? 11.180 5.409 4.236 1.00 0.00 42 SER A O 18
ATOM 29729 N N . VAL A 1 43 ? 10.043 6.386 2.557 1.00 0.00 43 VAL A N 18
ATOM 29730 C CA . VAL A 1 43 ? 8.734 6.109 3.134 1.00 0.00 43 VAL A CA 18
ATOM 29731 C C . VAL A 1 43 ? 7.830 5.400 2.132 1.00 0.00 43 VAL A C 18
ATOM 29732 O O . VAL A 1 43 ? 7.745 5.797 0.969 1.00 0.00 43 VAL A O 18
ATOM 29745 N N . ILE A 1 44 ? 7.156 4.351 2.590 1.00 0.00 44 ILE A N 18
ATOM 29746 C CA . ILE A 1 44 ? 6.258 3.587 1.732 1.00 0.00 44 ILE A CA 18
ATOM 29747 C C . ILE A 1 44 ? 4.911 4.286 1.584 1.00 0.00 44 ILE A C 18
ATOM 29748 O O . ILE A 1 44 ? 4.280 4.654 2.574 1.00 0.00 44 ILE A O 18
ATOM 29764 N N . THR A 1 45 ? 4.478 4.467 0.341 1.00 0.00 45 THR A N 18
ATOM 29765 C CA . THR A 1 45 ? 3.206 5.122 0.061 1.00 0.00 45 THR A CA 18
ATOM 29766 C C . THR A 1 45 ? 2.302 4.221 -0.773 1.00 0.00 45 THR A C 18
ATOM 29767 O O . THR A 1 45 ? 2.650 3.077 -1.068 1.00 0.00 45 THR A O 18
ATOM 29778 N N . ILE A 1 46 ? 1.139 4.742 -1.148 1.00 0.00 46 ILE A N 18
ATOM 29779 C CA . ILE A 1 46 ? 0.185 3.984 -1.948 1.00 0.00 46 ILE A CA 18
ATOM 29780 C C . ILE A 1 46 ? 0.356 4.279 -3.434 1.00 0.00 46 ILE A C 18
ATOM 29781 O O . ILE A 1 46 ? 0.162 5.410 -3.880 1.00 0.00 46 ILE A O 18
ATOM 29797 N N . ASP A 1 47 ? 0.723 3.254 -4.196 1.00 0.00 47 ASP A N 18
ATOM 29798 C CA . ASP A 1 47 ? 0.920 3.402 -5.634 1.00 0.00 47 ASP A CA 18
ATOM 29799 C C . ASP A 1 47 ? -0.418 3.486 -6.361 1.00 0.00 47 ASP A C 18
ATOM 29800 O O . ASP A 1 47 ? -0.708 4.473 -7.036 1.00 0.00 47 ASP A O 18
ATOM 29809 N N . ARG A 1 48 ? -1.228 2.442 -6.219 1.00 0.00 48 ARG A N 18
ATOM 29810 C CA . ARG A 1 48 ? -2.536 2.397 -6.864 1.00 0.00 48 ARG A CA 18
ATOM 29811 C C . ARG A 1 48 ? -3.391 1.275 -6.283 1.00 0.00 48 ARG A C 18
ATOM 29812 O O . ARG A 1 48 ? -2.878 0.357 -5.642 1.00 0.00 48 ARG A O 18
ATOM 29833 N N . ILE A 1 49 ? -4.698 1.356 -6.510 1.00 0.00 49 ILE A N 18
ATOM 29834 C CA . ILE A 1 49 ? -5.624 0.348 -6.009 1.00 0.00 49 ILE A CA 18
ATOM 29835 C C . ILE A 1 49 ? -6.216 -0.471 -7.153 1.00 0.00 49 ILE A C 18
ATOM 29836 O O . ILE A 1 49 ? -6.210 -0.040 -8.305 1.00 0.00 49 ILE A O 18
ATOM 29852 N N . LYS A 1 50 ? -6.725 -1.654 -6.825 1.00 0.00 50 LYS A N 18
ATOM 29853 C CA . LYS A 1 50 ? -7.321 -2.533 -7.825 1.00 0.00 50 LYS A CA 18
ATOM 29854 C C . LYS A 1 50 ? -8.781 -2.161 -8.077 1.00 0.00 50 LYS A C 18
ATOM 29855 O O . LYS A 1 50 ? -9.500 -1.782 -7.152 1.00 0.00 50 LYS A O 18
ATOM 29874 N N . PRO A 1 51 ? -9.241 -2.263 -9.336 1.00 0.00 51 PRO A N 18
ATOM 29875 C CA . PRO A 1 51 ? -10.622 -1.933 -9.700 1.00 0.00 51 PRO A CA 18
ATOM 29876 C C . PRO A 1 51 ? -11.616 -2.982 -9.210 1.00 0.00 51 PRO A C 18
ATOM 29877 O O . PRO A 1 51 ? -11.308 -4.174 -9.174 1.00 0.00 51 PRO A O 18
ATOM 29888 N N . ALA A 1 52 ? -12.807 -2.530 -8.835 1.00 0.00 52 ALA A N 18
ATOM 29889 C CA . ALA A 1 52 ? -13.846 -3.431 -8.348 1.00 0.00 52 ALA A CA 18
ATOM 29890 C C . ALA A 1 52 ? -13.387 -4.175 -7.099 1.00 0.00 52 ALA A C 18
ATOM 29891 O O . ALA A 1 52 ? -13.742 -5.334 -6.889 1.00 0.00 52 ALA A O 18
ATOM 29898 N N . SER A 1 53 ? -12.594 -3.500 -6.272 1.00 0.00 53 SER A N 18
ATOM 29899 C CA . SER A 1 53 ? -12.087 -4.098 -5.042 1.00 0.00 53 SER A CA 18
ATOM 29900 C C . SER A 1 53 ? -12.830 -3.555 -3.827 1.00 0.00 53 SER A C 18
ATOM 29901 O O . SER A 1 53 ? -13.644 -2.639 -3.942 1.00 0.00 53 SER A O 18
ATOM 29909 N N . VAL A 1 54 ? -12.545 -4.126 -2.661 1.00 0.00 54 VAL A N 18
ATOM 29910 C CA . VAL A 1 54 ? -13.187 -3.699 -1.424 1.00 0.00 54 VAL A CA 18
ATOM 29911 C C . VAL A 1 54 ? -12.745 -2.293 -1.032 1.00 0.00 54 VAL A C 18
ATOM 29912 O O . VAL A 1 54 ? -13.505 -1.540 -0.422 1.00 0.00 54 VAL A O 18
ATOM 29925 N N . VAL A 1 55 ? -11.512 -1.946 -1.387 1.00 0.00 55 VAL A N 18
ATOM 29926 C CA . VAL A 1 55 ? -10.968 -0.629 -1.072 1.00 0.00 55 VAL A CA 18
ATOM 29927 C C . VAL A 1 55 ? -11.355 0.393 -2.135 1.00 0.00 55 VAL A C 18
ATOM 29928 O O . VAL A 1 55 ? -11.603 1.559 -1.828 1.00 0.00 55 VAL A O 18
ATOM 29941 N N . ASP A 1 56 ? -11.405 -0.052 -3.387 1.00 0.00 56 ASP A N 18
ATOM 29942 C CA . ASP A 1 56 ? -11.760 0.826 -4.496 1.00 0.00 56 ASP A CA 18
ATOM 29943 C C . ASP A 1 56 ? -13.214 1.277 -4.387 1.00 0.00 56 ASP A C 18
ATOM 29944 O O . ASP A 1 56 ? -13.515 2.465 -4.510 1.00 0.00 56 ASP A O 18
ATOM 29953 N N . ARG A 1 57 ? -14.109 0.323 -4.157 1.00 0.00 57 ARG A N 18
ATOM 29954 C CA . ARG A 1 57 ? -15.530 0.624 -4.031 1.00 0.00 57 ARG A CA 18
ATOM 29955 C C . ARG A 1 57 ? -15.803 1.451 -2.780 1.00 0.00 57 ARG A C 18
ATOM 29956 O O . ARG A 1 57 ? -16.707 2.288 -2.761 1.00 0.00 57 ARG A O 18
ATOM 29977 N N . SER A 1 58 ? -15.016 1.213 -1.735 1.00 0.00 58 SER A N 18
ATOM 29978 C CA . SER A 1 58 ? -15.172 1.937 -0.479 1.00 0.00 58 SER A CA 18
ATOM 29979 C C . SER A 1 58 ? -14.578 3.337 -0.582 1.00 0.00 58 SER A C 18
ATOM 29980 O O . SER A 1 58 ? -15.226 4.325 -0.236 1.00 0.00 58 SER A O 18
ATOM 29988 N N . GLY A 1 59 ? -13.340 3.416 -1.060 1.00 0.00 59 GLY A N 18
ATOM 29989 C CA . GLY A 1 59 ? -12.679 4.700 -1.199 1.00 0.00 59 GLY A CA 18
ATOM 29990 C C . GLY A 1 59 ? -11.987 5.137 0.077 1.00 0.00 59 GLY A C 18
ATOM 29991 O O . GLY A 1 59 ? -12.142 6.276 0.517 1.00 0.00 59 GLY A O 18
ATOM 29995 N N . ALA A 1 60 ? -11.220 4.229 0.673 1.00 0.00 60 ALA A N 18
ATOM 29996 C CA . ALA A 1 60 ? -10.502 4.526 1.906 1.00 0.00 60 ALA A CA 18
ATOM 29997 C C . ALA A 1 60 ? -9.044 4.873 1.623 1.00 0.00 60 ALA A C 18
ATOM 29998 O O . ALA A 1 60 ? -8.494 5.808 2.204 1.00 0.00 60 ALA A O 18
ATOM 30005 N N . LEU A 1 61 ? -8.424 4.113 0.726 1.00 0.00 61 LEU A N 18
ATOM 30006 C CA . LEU A 1 61 ? -7.029 4.340 0.366 1.00 0.00 61 LEU A CA 18
ATOM 30007 C C . LEU A 1 61 ? -6.923 5.141 -0.927 1.00 0.00 61 LEU A C 18
ATOM 30008 O O . LEU A 1 61 ? -7.596 4.840 -1.912 1.00 0.00 61 LEU A O 18
ATOM 30024 N N . HIS A 1 62 ? -6.074 6.164 -0.916 1.00 0.00 62 HIS A N 18
ATOM 30025 C CA . HIS A 1 62 ? -5.880 7.009 -2.088 1.00 0.00 62 HIS A CA 18
ATOM 30026 C C . HIS A 1 62 ? -4.397 7.116 -2.445 1.00 0.00 62 HIS A C 18
ATOM 30027 O O . HIS A 1 62 ? -3.563 7.370 -1.576 1.00 0.00 62 HIS A O 18
ATOM 30042 N N . PRO A 1 63 ? -4.046 6.924 -3.730 1.00 0.00 63 PRO A N 18
ATOM 30043 C CA . PRO A 1 63 ? -2.654 7.004 -4.185 1.00 0.00 63 PRO A CA 18
ATOM 30044 C C . PRO A 1 63 ? -1.999 8.330 -3.811 1.00 0.00 63 PRO A C 18
ATOM 30045 O O . PRO A 1 63 ? -2.509 9.400 -4.142 1.00 0.00 63 PRO A O 18
ATOM 30056 N N . GLY A 1 64 ? -0.866 8.251 -3.120 1.00 0.00 64 GLY A N 18
ATOM 30057 C CA . GLY A 1 64 ? -0.160 9.453 -2.715 1.00 0.00 64 GLY A CA 18
ATOM 30058 C C . GLY A 1 64 ? -0.003 9.555 -1.210 1.00 0.00 64 GLY A C 18
ATOM 30059 O O . GLY A 1 64 ? 0.947 10.165 -0.720 1.00 0.00 64 GLY A O 18
ATOM 30063 N N . ASP A 1 65 ? -0.936 8.957 -0.477 1.00 0.00 65 ASP A N 18
ATOM 30064 C CA . ASP A 1 65 ? -0.896 8.985 0.981 1.00 0.00 65 ASP A CA 18
ATOM 30065 C C . ASP A 1 65 ? 0.390 8.351 1.503 1.00 0.00 65 ASP A C 18
ATOM 30066 O O . ASP A 1 65 ? 0.974 7.485 0.853 1.00 0.00 65 ASP A O 18
ATOM 30075 N N . HIS A 1 66 ? 0.825 8.790 2.679 1.00 0.00 66 HIS A N 18
ATOM 30076 C CA . HIS A 1 66 ? 2.042 8.265 3.288 1.00 0.00 66 HIS A CA 18
ATOM 30077 C C . HIS A 1 66 ? 1.712 7.279 4.403 1.00 0.00 66 HIS A C 18
ATOM 30078 O O . HIS A 1 66 ? 1.066 7.635 5.388 1.00 0.00 66 HIS A O 18
ATOM 30093 N N . ILE A 1 67 ? 2.160 6.038 4.240 1.00 0.00 67 ILE A N 18
ATOM 30094 C CA . ILE A 1 67 ? 1.912 5.000 5.232 1.00 0.00 67 ILE A CA 18
ATOM 30095 C C . ILE A 1 67 ? 2.953 5.046 6.345 1.00 0.00 67 ILE A C 18
ATOM 30096 O O . ILE A 1 67 ? 4.152 4.940 6.092 1.00 0.00 67 ILE A O 18
ATOM 30112 N N . LEU A 1 68 ? 2.485 5.207 7.579 1.00 0.00 68 LEU A N 18
ATOM 30113 C CA . LEU A 1 68 ? 3.376 5.268 8.731 1.00 0.00 68 LEU A CA 18
ATOM 30114 C C . LEU A 1 68 ? 3.533 3.893 9.373 1.00 0.00 68 LEU A C 18
ATOM 30115 O O . LEU A 1 68 ? 4.583 3.575 9.932 1.00 0.00 68 LEU A O 18
ATOM 30131 N N . SER A 1 69 ? 2.484 3.081 9.289 1.00 0.00 69 SER A N 18
ATOM 30132 C CA . SER A 1 69 ? 2.508 1.741 9.861 1.00 0.00 69 SER A CA 18
ATOM 30133 C C . SER A 1 69 ? 1.400 0.876 9.271 1.00 0.00 69 SER A C 18
ATOM 30134 O O . SER A 1 69 ? 0.466 1.383 8.651 1.00 0.00 69 SER A O 18
ATOM 30142 N N . ILE A 1 70 ? 1.511 -0.435 9.467 1.00 0.00 70 ILE A N 18
ATOM 30143 C CA . ILE A 1 70 ? 0.519 -1.371 8.954 1.00 0.00 70 ILE A CA 18
ATOM 30144 C C . ILE A 1 70 ? 0.403 -2.597 9.854 1.00 0.00 70 ILE A C 18
ATOM 30145 O O . ILE A 1 70 ? 1.336 -3.394 9.957 1.00 0.00 70 ILE A O 18
ATOM 30161 N N . ASP A 1 71 ? -0.747 -2.742 10.504 1.00 0.00 71 ASP A N 18
ATOM 30162 C CA . ASP A 1 71 ? -0.985 -3.870 11.397 1.00 0.00 71 ASP A CA 18
ATOM 30163 C C . ASP A 1 71 ? 0.030 -3.890 12.535 1.00 0.00 71 ASP A C 18
ATOM 30164 O O . ASP A 1 71 ? 0.382 -4.952 13.046 1.00 0.00 71 ASP A O 18
ATOM 30173 N N . GLY A 1 72 ? 0.496 -2.708 12.927 1.00 0.00 72 GLY A N 18
ATOM 30174 C CA . GLY A 1 72 ? 1.465 -2.613 14.003 1.00 0.00 72 GLY A CA 18
ATOM 30175 C C . GLY A 1 72 ? 2.900 -2.666 13.510 1.00 0.00 72 GLY A C 18
ATOM 30176 O O . GLY A 1 72 ? 3.834 -2.708 14.311 1.00 0.00 72 GLY A O 18
ATOM 30180 N N . THR A 1 73 ? 3.080 -2.664 12.192 1.00 0.00 73 THR A N 18
ATOM 30181 C CA . THR A 1 73 ? 4.415 -2.711 11.605 1.00 0.00 73 THR A CA 18
ATOM 30182 C C . THR A 1 73 ? 4.916 -1.308 11.283 1.00 0.00 73 THR A C 18
ATOM 30183 O O . THR A 1 73 ? 4.164 -0.468 10.787 1.00 0.00 73 THR A O 18
ATOM 30194 N N . SER A 1 74 ? 6.189 -1.058 11.570 1.00 0.00 74 SER A N 18
ATOM 30195 C CA . SER A 1 74 ? 6.790 0.246 11.312 1.00 0.00 74 SER A CA 18
ATOM 30196 C C . SER A 1 74 ? 7.126 0.408 9.833 1.00 0.00 74 SER A C 18
ATOM 30197 O O . SER A 1 74 ? 7.659 -0.507 9.204 1.00 0.00 74 SER A O 18
ATOM 30205 N N . MET A 1 75 ? 6.812 1.577 9.285 1.00 0.00 75 MET A N 18
ATOM 30206 C CA . MET A 1 75 ? 7.081 1.860 7.879 1.00 0.00 75 MET A CA 18
ATOM 30207 C C . MET A 1 75 ? 8.273 2.800 7.734 1.00 0.00 75 MET A C 18
ATOM 30208 O O . MET A 1 75 ? 8.277 3.685 6.878 1.00 0.00 75 MET A O 18
ATOM 30222 N N . GLU A 1 76 ? 9.282 2.603 8.575 1.00 0.00 76 GLU A N 18
ATOM 30223 C CA . GLU A 1 76 ? 10.480 3.434 8.540 1.00 0.00 76 GLU A CA 18
ATOM 30224 C C . GLU A 1 76 ? 11.591 2.754 7.748 1.00 0.00 76 GLU A C 18
ATOM 30225 O O . GLU A 1 76 ? 12.235 1.824 8.234 1.00 0.00 76 GLU A O 18
ATOM 30237 N N . HIS A 1 77 ? 11.813 3.225 6.525 1.00 0.00 77 HIS A N 18
ATOM 30238 C CA . HIS A 1 77 ? 12.849 2.664 5.665 1.00 0.00 77 HIS A CA 18
ATOM 30239 C C . HIS A 1 77 ? 12.593 1.184 5.399 1.00 0.00 77 HIS A C 18
ATOM 30240 O O . HIS A 1 77 ? 13.530 0.398 5.264 1.00 0.00 77 HIS A O 18
ATOM 30255 N N . CYS A 1 78 ? 11.320 0.812 5.325 1.00 0.00 78 CYS A N 18
ATOM 30256 C CA . CYS A 1 78 ? 10.941 -0.574 5.075 1.00 0.00 78 CYS A CA 18
ATOM 30257 C C . CYS A 1 78 ? 11.038 -0.905 3.589 1.00 0.00 78 CYS A C 18
ATOM 30258 O O . CYS A 1 78 ? 11.452 -0.072 2.783 1.00 0.00 78 CYS A O 18
ATOM 30266 N N . SER A 1 79 ? 10.654 -2.126 3.233 1.00 0.00 79 SER A N 18
ATOM 30267 C CA . SER A 1 79 ? 10.699 -2.567 1.844 1.00 0.00 79 SER A CA 18
ATOM 30268 C C . SER A 1 79 ? 9.297 -2.619 1.245 1.00 0.00 79 SER A C 18
ATOM 30269 O O . SER A 1 79 ? 8.301 -2.630 1.970 1.00 0.00 79 SER A O 18
ATOM 30277 N N . LEU A 1 80 ? 9.227 -2.652 -0.081 1.00 0.00 80 LEU A N 18
ATOM 30278 C CA . LEU A 1 80 ? 7.947 -2.703 -0.778 1.00 0.00 80 LEU A CA 18
ATOM 30279 C C . LEU A 1 80 ? 7.291 -4.070 -0.613 1.00 0.00 80 LEU A C 18
ATOM 30280 O O . LEU A 1 80 ? 6.073 -4.173 -0.474 1.00 0.00 80 LEU A O 18
ATOM 30296 N N . LEU A 1 81 ? 8.108 -5.118 -0.628 1.00 0.00 81 LEU A N 18
ATOM 30297 C CA . LEU A 1 81 ? 7.608 -6.479 -0.479 1.00 0.00 81 LEU A CA 18
ATOM 30298 C C . LEU A 1 81 ? 7.015 -6.692 0.911 1.00 0.00 81 LEU A C 18
ATOM 30299 O O . LEU A 1 81 ? 5.901 -7.197 1.050 1.00 0.00 81 LEU A O 18
ATOM 30315 N N . GLU A 1 82 ? 7.767 -6.303 1.935 1.00 0.00 82 GLU A N 18
ATOM 30316 C CA . GLU A 1 82 ? 7.316 -6.451 3.313 1.00 0.00 82 GLU A CA 18
ATOM 30317 C C . GLU A 1 82 ? 6.026 -5.673 3.551 1.00 0.00 82 GLU A C 18
ATOM 30318 O O . GLU A 1 82 ? 5.079 -6.188 4.147 1.00 0.00 82 GLU A O 18
ATOM 30330 N N . ALA A 1 83 ? 5.995 -4.429 3.083 1.00 0.00 83 ALA A N 18
ATOM 30331 C CA . ALA A 1 83 ? 4.820 -3.581 3.245 1.00 0.00 83 ALA A CA 18
ATOM 30332 C C . ALA A 1 83 ? 3.601 -4.196 2.568 1.00 0.00 83 ALA A C 18
ATOM 30333 O O . ALA A 1 83 ? 2.512 -4.232 3.141 1.00 0.00 83 ALA A O 18
ATOM 30340 N N . THR A 1 84 ? 3.791 -4.680 1.344 1.00 0.00 84 THR A N 18
ATOM 30341 C CA . THR A 1 84 ? 2.705 -5.294 0.588 1.00 0.00 84 THR A CA 18
ATOM 30342 C C . THR A 1 84 ? 2.330 -6.650 1.178 1.00 0.00 84 THR A C 18
ATOM 30343 O O . THR A 1 84 ? 1.166 -7.049 1.148 1.00 0.00 84 THR A O 18
ATOM 30354 N N . LYS A 1 85 ? 3.323 -7.353 1.712 1.00 0.00 85 LYS A N 18
ATOM 30355 C CA . LYS A 1 85 ? 3.095 -8.663 2.310 1.00 0.00 85 LYS A CA 18
ATOM 30356 C C . LYS A 1 85 ? 2.208 -8.552 3.545 1.00 0.00 85 LYS A C 18
ATOM 30357 O O . LYS A 1 85 ? 1.442 -9.464 3.856 1.00 0.00 85 LYS A O 18
ATOM 30376 N N . LEU A 1 86 ? 2.318 -7.428 4.245 1.00 0.00 86 LEU A N 18
ATOM 30377 C CA . LEU A 1 86 ? 1.524 -7.197 5.448 1.00 0.00 86 LEU A CA 18
ATOM 30378 C C . LEU A 1 86 ? 0.035 -7.173 5.120 1.00 0.00 86 LEU A C 18
ATOM 30379 O O . LEU A 1 86 ? -0.774 -7.787 5.816 1.00 0.00 86 LEU A O 18
ATOM 30395 N N . LEU A 1 87 ? -0.319 -6.460 4.056 1.00 0.00 87 LEU A N 18
ATOM 30396 C CA . LEU A 1 87 ? -1.712 -6.356 3.636 1.00 0.00 87 LEU A CA 18
ATOM 30397 C C . LEU A 1 87 ? -2.285 -7.730 3.303 1.00 0.00 87 LEU A C 18
ATOM 30398 O O . LEU A 1 87 ? -3.476 -7.978 3.487 1.00 0.00 87 LEU A O 18
ATOM 30414 N N . ALA A 1 88 ? -1.428 -8.620 2.812 1.00 0.00 88 ALA A N 18
ATOM 30415 C CA . ALA A 1 88 ? -1.849 -9.969 2.455 1.00 0.00 88 ALA A CA 18
ATOM 30416 C C . ALA A 1 88 ? -1.915 -10.867 3.686 1.00 0.00 88 ALA A C 18
ATOM 30417 O O . ALA A 1 88 ? -2.730 -11.788 3.751 1.00 0.00 88 ALA A O 18
ATOM 30424 N N . SER A 1 89 ? -1.053 -10.594 4.658 1.00 0.00 89 SER A N 18
ATOM 30425 C CA . SER A 1 89 ? -1.012 -11.378 5.888 1.00 0.00 89 SER A CA 18
ATOM 30426 C C . SER A 1 89 ? -2.023 -10.850 6.903 1.00 0.00 89 SER A C 18
ATOM 30427 O O . SER A 1 89 ? -1.664 -10.490 8.024 1.00 0.00 89 SER A O 18
ATOM 30435 N N . ILE A 1 90 ? -3.290 -10.808 6.501 1.00 0.00 90 ILE A N 18
ATOM 30436 C CA . ILE A 1 90 ? -4.353 -10.326 7.375 1.00 0.00 90 ILE A CA 18
ATOM 30437 C C . ILE A 1 90 ? -5.397 -11.409 7.619 1.00 0.00 90 ILE A C 18
ATOM 30438 O O . ILE A 1 90 ? -5.517 -12.356 6.843 1.00 0.00 90 ILE A O 18
ATOM 30454 N N . SER A 1 91 ? -6.151 -11.262 8.703 1.00 0.00 91 SER A N 18
ATOM 30455 C CA . SER A 1 91 ? -7.186 -12.229 9.052 1.00 0.00 91 SER A CA 18
ATOM 30456 C C . SER A 1 91 ? -8.539 -11.808 8.484 1.00 0.00 91 SER A C 18
ATOM 30457 O O . SER A 1 91 ? -9.064 -12.444 7.570 1.00 0.00 91 SER A O 18
ATOM 30465 N N . GLU A 1 92 ? -9.097 -10.734 9.033 1.00 0.00 92 GLU A N 18
ATOM 30466 C CA . GLU A 1 92 ? -10.388 -10.229 8.582 1.00 0.00 92 GLU A CA 18
ATOM 30467 C C . GLU A 1 92 ? -10.296 -8.756 8.197 1.00 0.00 92 GLU A C 18
ATOM 30468 O O . GLU A 1 92 ? -10.639 -8.372 7.079 1.00 0.00 92 GLU A O 18
ATOM 30480 N N . LYS A 1 93 ? -9.831 -7.933 9.132 1.00 0.00 93 LYS A N 18
ATOM 30481 C CA . LYS A 1 93 ? -9.694 -6.502 8.892 1.00 0.00 93 LYS A CA 18
ATOM 30482 C C . LYS A 1 93 ? -8.229 -6.119 8.695 1.00 0.00 93 LYS A C 18
ATOM 30483 O O . LYS A 1 93 ? -7.344 -6.649 9.367 1.00 0.00 93 LYS A O 18
ATOM 30502 N N . VAL A 1 94 ? -7.984 -5.195 7.772 1.00 0.00 94 VAL A N 18
ATOM 30503 C CA . VAL A 1 94 ? -6.628 -4.741 7.488 1.00 0.00 94 VAL A CA 18
ATOM 30504 C C . VAL A 1 94 ? -6.348 -3.398 8.156 1.00 0.00 94 VAL A C 18
ATOM 30505 O O . VAL A 1 94 ? -6.931 -2.378 7.790 1.00 0.00 94 VAL A O 18
ATOM 30518 N N . ARG A 1 95 ? -5.451 -3.407 9.137 1.00 0.00 95 ARG A N 18
ATOM 30519 C CA . ARG A 1 95 ? -5.094 -2.189 9.856 1.00 0.00 95 ARG A CA 18
ATOM 30520 C C . ARG A 1 95 ? -3.997 -1.426 9.121 1.00 0.00 95 ARG A C 18
ATOM 30521 O O . ARG A 1 95 ? -2.815 -1.745 9.243 1.00 0.00 95 ARG A O 18
ATOM 30542 N N . LEU A 1 96 ? -4.398 -0.414 8.357 1.00 0.00 96 LEU A N 18
ATOM 30543 C CA . LEU A 1 96 ? -3.451 0.396 7.602 1.00 0.00 96 LEU A CA 18
ATOM 30544 C C . LEU A 1 96 ? -3.274 1.769 8.243 1.00 0.00 96 LEU A C 18
ATOM 30545 O O . LEU A 1 96 ? -4.173 2.609 8.193 1.00 0.00 96 LEU A O 18
ATOM 30561 N N . GLU A 1 97 ? -2.109 1.990 8.844 1.00 0.00 97 GLU A N 18
ATOM 30562 C CA . GLU A 1 97 ? -1.814 3.261 9.493 1.00 0.00 97 GLU A CA 18
ATOM 30563 C C . GLU A 1 97 ? -1.253 4.266 8.491 1.00 0.00 97 GLU A C 18
ATOM 30564 O O . GLU A 1 97 ? -0.090 4.181 8.097 1.00 0.00 97 GLU A O 18
ATOM 30576 N N . ILE A 1 98 ? -2.088 5.215 8.081 1.00 0.00 98 ILE A N 18
ATOM 30577 C CA . ILE A 1 98 ? -1.676 6.234 7.123 1.00 0.00 98 ILE A CA 18
ATOM 30578 C C . ILE A 1 98 ? -1.548 7.598 7.794 1.00 0.00 98 ILE A C 18
ATOM 30579 O O . ILE A 1 98 ? -2.135 7.839 8.849 1.00 0.00 98 ILE A O 18
ATOM 30595 N N . LEU A 1 99 ? -0.778 8.486 7.174 1.00 0.00 99 LEU A N 18
ATOM 30596 C CA . LEU A 1 99 ? -0.573 9.826 7.711 1.00 0.00 99 LEU A CA 18
ATOM 30597 C C . LEU A 1 99 ? -1.790 10.711 7.443 1.00 0.00 99 LEU A C 18
ATOM 30598 O O . LEU A 1 99 ? -2.276 10.782 6.314 1.00 0.00 99 LEU A O 18
ATOM 30614 N N . PRO A 1 100 ? -2.303 11.403 8.479 1.00 0.00 100 PRO A N 18
ATOM 30615 C CA . PRO A 1 100 ? -3.468 12.283 8.339 1.00 0.00 100 PRO A CA 18
ATOM 30616 C C . PRO A 1 100 ? -3.310 13.278 7.195 1.00 0.00 100 PRO A C 18
ATOM 30617 O O . PRO A 1 100 ? -2.702 14.336 7.358 1.00 0.00 100 PRO A O 18
ATOM 30628 N N . VAL A 1 101 ? -3.858 12.929 6.036 1.00 0.00 101 VAL A N 18
ATOM 30629 C CA . VAL A 1 101 ? -3.778 13.792 4.862 1.00 0.00 101 VAL A CA 18
ATOM 30630 C C . VAL A 1 101 ? -5.163 14.271 4.436 1.00 0.00 101 VAL A C 18
ATOM 30631 O O . VAL A 1 101 ? -6.170 13.626 4.729 1.00 0.00 101 VAL A O 18
ATOM 30644 N N . PRO A 1 102 ? -5.232 15.415 3.734 1.00 0.00 102 PRO A N 18
ATOM 30645 C CA . PRO A 1 102 ? -6.503 15.980 3.268 1.00 0.00 102 PRO A CA 18
ATOM 30646 C C . PRO A 1 102 ? -7.139 15.148 2.157 1.00 0.00 102 PRO A C 18
ATOM 30647 O O . PRO A 1 102 ? -8.344 15.229 1.921 1.00 0.00 102 PRO A O 18
ATOM 30658 N N . GLN A 1 103 ? -6.321 14.349 1.477 1.00 0.00 103 GLN A N 18
ATOM 30659 C CA . GLN A 1 103 ? -6.806 13.503 0.392 1.00 0.00 103 GLN A CA 18
ATOM 30660 C C . GLN A 1 103 ? -7.912 12.571 0.876 1.00 0.00 103 GLN A C 18
ATOM 30661 O O . GLN A 1 103 ? -8.891 12.332 0.166 1.00 0.00 103 GLN A O 18
ATOM 30675 N N . SER A 1 104 ? -7.751 12.046 2.086 1.00 0.00 104 SER A N 18
ATOM 30676 C CA . SER A 1 104 ? -8.737 11.139 2.662 1.00 0.00 104 SER A CA 18
ATOM 30677 C C . SER A 1 104 ? -9.151 11.597 4.058 1.00 0.00 104 SER A C 18
ATOM 30678 O O . SER A 1 104 ? -10.230 12.161 4.242 1.00 0.00 104 SER A O 18
ATOM 30686 N N . GLN A 1 105 ? -8.288 11.350 5.037 1.00 0.00 105 GLN A N 18
ATOM 30687 C CA . GLN A 1 105 ? -8.565 11.735 6.417 1.00 0.00 105 GLN A CA 18
ATOM 30688 C C . GLN A 1 105 ? -9.841 11.069 6.921 1.00 0.00 105 GLN A C 18
ATOM 30689 O O . GLN A 1 105 ? -10.587 11.647 7.712 1.00 0.00 105 GLN A O 18
ATOM 30703 N N . ARG A 1 106 ? -10.086 9.847 6.456 1.00 0.00 106 ARG A N 18
ATOM 30704 C CA . ARG A 1 106 ? -11.272 9.099 6.858 1.00 0.00 106 ARG A CA 18
ATOM 30705 C C . ARG A 1 106 ? -10.929 7.630 7.102 1.00 0.00 106 ARG A C 18
ATOM 30706 O O . ARG A 1 106 ? -10.668 6.883 6.159 1.00 0.00 106 ARG A O 18
ATOM 30727 N N . PRO A 1 107 ? -10.922 7.191 8.375 1.00 0.00 107 PRO A N 18
ATOM 30728 C CA . PRO A 1 107 ? -10.606 5.802 8.726 1.00 0.00 107 PRO A CA 18
ATOM 30729 C C . PRO A 1 107 ? -11.682 4.827 8.260 1.00 0.00 107 PRO A C 18
ATOM 30730 O O . PRO A 1 107 ? -11.379 3.789 7.670 1.00 0.00 107 PRO A O 18
ATOM 30741 N N . LEU A 1 108 ? -12.939 5.165 8.529 1.00 0.00 108 LEU A N 18
ATOM 30742 C CA . LEU A 1 108 ? -14.060 4.319 8.136 1.00 0.00 108 LEU A CA 18
ATOM 30743 C C . LEU A 1 108 ? -14.975 5.048 7.159 1.00 0.00 108 LEU A C 18
ATOM 30744 O O . LEU A 1 108 ? -14.770 6.225 6.862 1.00 0.00 108 LEU A O 18
ATOM 30760 N N . ARG A 1 109 ? -15.984 4.342 6.659 1.00 0.00 109 ARG A N 18
ATOM 30761 C CA . ARG A 1 109 ? -16.930 4.924 5.715 1.00 0.00 109 ARG A CA 18
ATOM 30762 C C . ARG A 1 109 ? -18.369 4.591 6.107 1.00 0.00 109 ARG A C 18
ATOM 30763 O O . ARG A 1 109 ? -18.681 3.444 6.428 1.00 0.00 109 ARG A O 18
ATOM 30784 N N . PRO A 1 110 ? -19.270 5.591 6.085 1.00 0.00 110 PRO A N 18
ATOM 30785 C CA . PRO A 1 110 ? -20.677 5.390 6.440 1.00 0.00 110 PRO A CA 18
ATOM 30786 C C . PRO A 1 110 ? -21.454 4.671 5.342 1.00 0.00 110 PRO A C 18
ATOM 30787 O O . PRO A 1 110 ? -21.580 5.175 4.225 1.00 0.00 110 PRO A O 18
ATOM 30798 N N . SER A 1 111 ? -21.973 3.491 5.666 1.00 0.00 111 SER A N 18
ATOM 30799 C CA . SER A 1 111 ? -22.737 2.702 4.706 1.00 0.00 111 SER A CA 18
ATOM 30800 C C . SER A 1 111 ? -24.223 2.723 5.046 1.00 0.00 111 SER A C 18
ATOM 30801 O O . SER A 1 111 ? -24.603 2.674 6.217 1.00 0.00 111 SER A O 18
ATOM 30809 N N . SER A 1 112 ? -25.060 2.795 4.016 1.00 0.00 112 SER A N 18
ATOM 30810 C CA . SER A 1 112 ? -26.506 2.821 4.207 1.00 0.00 112 SER A CA 18
ATOM 30811 C C . SER A 1 112 ? -26.923 4.032 5.036 1.00 0.00 112 SER A C 18
ATOM 30812 O O . SER A 1 112 ? -26.959 3.973 6.264 1.00 0.00 112 SER A O 18
ATOM 30820 N N . GLY A 1 113 ? -27.237 5.129 4.355 1.00 0.00 113 GLY A N 18
ATOM 30821 C CA . GLY A 1 113 ? -27.646 6.337 5.045 1.00 0.00 113 GLY A CA 18
ATOM 30822 C C . GLY A 1 113 ? -29.054 6.238 5.604 1.00 0.00 113 GLY A C 18
ATOM 30823 O O . GLY A 1 113 ? -29.780 5.292 5.296 1.00 0.00 113 GLY A O 18
ATOM 30827 N N . PRO A 1 114 ? -29.473 7.209 6.434 1.00 0.00 114 PRO A N 18
ATOM 30828 C CA . PRO A 1 114 ? -30.812 7.213 7.030 1.00 0.00 114 PRO A CA 18
ATOM 30829 C C . PRO A 1 114 ? -31.903 7.488 6.001 1.00 0.00 114 PRO A C 18
ATOM 30830 O O . PRO A 1 114 ? -33.042 7.051 6.157 1.00 0.00 114 PRO A O 18
ATOM 30841 N N . SER A 1 115 ? -31.544 8.215 4.947 1.00 0.00 115 SER A N 18
ATOM 30842 C CA . SER A 1 115 ? -32.492 8.547 3.889 1.00 0.00 115 SER A CA 18
ATOM 30843 C C . SER A 1 115 ? -31.952 8.130 2.525 1.00 0.00 115 SER A C 18
ATOM 30844 O O . SER A 1 115 ? -32.163 8.818 1.526 1.00 0.00 115 SER A O 18
ATOM 30852 N N . SER A 1 116 ? -31.255 7.000 2.492 1.00 0.00 116 SER A N 18
ATOM 30853 C CA . SER A 1 116 ? -30.685 6.489 1.250 1.00 0.00 116 SER A CA 18
ATOM 30854 C C . SER A 1 116 ? -31.306 5.147 0.877 1.00 0.00 116 SER A C 18
ATOM 30855 O O . SER A 1 116 ? -31.591 4.321 1.744 1.00 0.00 116 SER A O 18
ATOM 30863 N N . GLY A 1 117 ? -31.515 4.938 -0.419 1.00 0.00 117 GLY A N 18
ATOM 30864 C CA . GLY A 1 117 ? -32.102 3.695 -0.885 1.00 0.00 117 GLY A CA 18
ATOM 30865 C C . GLY A 1 117 ? -33.612 3.774 -0.998 1.00 0.00 117 GLY A C 18
ATOM 30866 O O . GLY A 1 117 ? -34.217 2.825 -1.539 1.00 0.00 117 GLY A O 18
ATOM 30871 N N . GLY A 1 1 ? 0.168 7.987 33.156 1.00 0.00 1 GLY A N 19
ATOM 30872 C CA . GLY A 1 1 ? -0.478 8.682 34.303 1.00 0.00 1 GLY A CA 19
ATOM 30873 C C . GLY A 1 1 ? 0.524 9.394 35.189 1.00 0.00 1 GLY A C 19
ATOM 30874 O O . GLY A 1 1 ? 0.605 10.623 35.182 1.00 0.00 1 GLY A O 19
ATOM 30880 N N . SER A 1 2 ? 1.290 8.622 35.953 1.00 0.00 2 SER A N 19
ATOM 30881 C CA . SER A 1 2 ? 2.293 9.187 36.849 1.00 0.00 2 SER A CA 19
ATOM 30882 C C . SER A 1 2 ? 3.672 9.173 36.199 1.00 0.00 2 SER A C 19
ATOM 30883 O O . SER A 1 2 ? 4.360 10.193 36.157 1.00 0.00 2 SER A O 19
ATOM 30891 N N . SER A 1 3 ? 4.071 8.010 35.694 1.00 0.00 3 SER A N 19
ATOM 30892 C CA . SER A 1 3 ? 5.370 7.864 35.047 1.00 0.00 3 SER A CA 19
ATOM 30893 C C . SER A 1 3 ? 5.411 8.634 33.731 1.00 0.00 3 SER A C 19
ATOM 30894 O O . SER A 1 3 ? 4.897 8.171 32.712 1.00 0.00 3 SER A O 19
ATOM 30902 N N . GLY A 1 4 ? 6.026 9.811 33.759 1.00 0.00 4 GLY A N 19
ATOM 30903 C CA . GLY A 1 4 ? 6.124 10.627 32.563 1.00 0.00 4 GLY A CA 19
ATOM 30904 C C . GLY A 1 4 ? 7.517 11.186 32.353 1.00 0.00 4 GLY A C 19
ATOM 30905 O O . GLY A 1 4 ? 7.769 12.360 32.625 1.00 0.00 4 GLY A O 19
ATOM 30909 N N . SER A 1 5 ? 8.424 10.344 31.869 1.00 0.00 5 SER A N 19
ATOM 30910 C CA . SER A 1 5 ? 9.800 10.761 31.623 1.00 0.00 5 SER A CA 19
ATOM 30911 C C . SER A 1 5 ? 9.881 11.676 30.406 1.00 0.00 5 SER A C 19
ATOM 30912 O O . SER A 1 5 ? 10.717 12.578 30.350 1.00 0.00 5 SER A O 19
ATOM 30920 N N . SER A 1 6 ? 9.009 11.438 29.432 1.00 0.00 6 SER A N 19
ATOM 30921 C CA . SER A 1 6 ? 8.983 12.241 28.216 1.00 0.00 6 SER A CA 19
ATOM 30922 C C . SER A 1 6 ? 7.576 12.293 27.627 1.00 0.00 6 SER A C 19
ATOM 30923 O O . SER A 1 6 ? 7.082 13.362 27.269 1.00 0.00 6 SER A O 19
ATOM 30931 N N . GLY A 1 7 ? 6.938 11.132 27.531 1.00 0.00 7 GLY A N 19
ATOM 30932 C CA . GLY A 1 7 ? 5.594 11.068 26.985 1.00 0.00 7 GLY A CA 19
ATOM 30933 C C . GLY A 1 7 ? 5.395 9.873 26.074 1.00 0.00 7 GLY A C 19
ATOM 30934 O O . GLY A 1 7 ? 5.379 8.730 26.533 1.00 0.00 7 GLY A O 19
ATOM 30938 N N . ASP A 1 8 ? 5.244 10.135 24.781 1.00 0.00 8 ASP A N 19
ATOM 30939 C CA . ASP A 1 8 ? 5.045 9.072 23.802 1.00 0.00 8 ASP A CA 19
ATOM 30940 C C . ASP A 1 8 ? 3.779 8.279 24.108 1.00 0.00 8 ASP A C 19
ATOM 30941 O O . ASP A 1 8 ? 3.712 7.556 25.103 1.00 0.00 8 ASP A O 19
ATOM 30950 N N . THR A 1 9 ? 2.777 8.417 23.245 1.00 0.00 9 THR A N 19
ATOM 30951 C CA . THR A 1 9 ? 1.514 7.713 23.423 1.00 0.00 9 THR A CA 19
ATOM 30952 C C . THR A 1 9 ? 1.568 6.330 22.781 1.00 0.00 9 THR A C 19
ATOM 30953 O O . THR A 1 9 ? 2.538 5.985 22.107 1.00 0.00 9 THR A O 19
ATOM 30964 N N . VAL A 1 10 ? 0.519 5.542 22.994 1.00 0.00 10 VAL A N 19
ATOM 30965 C CA . VAL A 1 10 ? 0.448 4.198 22.436 1.00 0.00 10 VAL A CA 19
ATOM 30966 C C . VAL A 1 10 ? -0.551 4.132 21.285 1.00 0.00 10 VAL A C 19
ATOM 30967 O O . VAL A 1 10 ? -0.322 3.445 20.290 1.00 0.00 10 VAL A O 19
ATOM 30980 N N . ALA A 1 11 ? -1.659 4.851 21.429 1.00 0.00 11 ALA A N 19
ATOM 30981 C CA . ALA A 1 11 ? -2.693 4.875 20.402 1.00 0.00 11 ALA A CA 19
ATOM 30982 C C . ALA A 1 11 ? -3.705 5.983 20.670 1.00 0.00 11 ALA A C 19
ATOM 30983 O O . ALA A 1 11 ? -4.425 5.952 21.667 1.00 0.00 11 ALA A O 19
ATOM 30990 N N . ASN A 1 12 ? -3.755 6.963 19.773 1.00 0.00 12 ASN A N 19
ATOM 30991 C CA . ASN A 1 12 ? -4.680 8.082 19.914 1.00 0.00 12 ASN A CA 19
ATOM 30992 C C . ASN A 1 12 ? -5.037 8.668 18.551 1.00 0.00 12 ASN A C 19
ATOM 30993 O O . ASN A 1 12 ? -4.440 8.311 17.535 1.00 0.00 12 ASN A O 19
ATOM 31004 N N . ALA A 1 13 ? -6.012 9.570 18.538 1.00 0.00 13 ALA A N 19
ATOM 31005 C CA . ALA A 1 13 ? -6.448 10.207 17.302 1.00 0.00 13 ALA A CA 19
ATOM 31006 C C . ALA A 1 13 ? -5.790 11.572 17.128 1.00 0.00 13 ALA A C 19
ATOM 31007 O O . ALA A 1 13 ? -6.419 12.521 16.659 1.00 0.00 13 ALA A O 19
ATOM 31014 N N . SER A 1 14 ? -4.521 11.664 17.510 1.00 0.00 14 SER A N 19
ATOM 31015 C CA . SER A 1 14 ? -3.777 12.913 17.397 1.00 0.00 14 SER A CA 19
ATOM 31016 C C . SER A 1 14 ? -2.688 12.803 16.334 1.00 0.00 14 SER A C 19
ATOM 31017 O O . SER A 1 14 ? -2.519 13.701 15.509 1.00 0.00 14 SER A O 19
ATOM 31025 N N . GLY A 1 15 ? -1.949 11.699 16.363 1.00 0.00 15 GLY A N 19
ATOM 31026 C CA . GLY A 1 15 ? -0.886 11.493 15.400 1.00 0.00 15 GLY A CA 19
ATOM 31027 C C . GLY A 1 15 ? -1.341 10.686 14.195 1.00 0.00 15 GLY A C 19
ATOM 31028 O O . GLY A 1 15 ? -2.182 11.147 13.423 1.00 0.00 15 GLY A O 19
ATOM 31032 N N . PRO A 1 16 ? -0.801 9.468 14.002 1.00 0.00 16 PRO A N 19
ATOM 31033 C CA . PRO A 1 16 ? -1.171 8.612 12.869 1.00 0.00 16 PRO A CA 19
ATOM 31034 C C . PRO A 1 16 ? -2.676 8.372 12.794 1.00 0.00 16 PRO A C 19
ATOM 31035 O O . PRO A 1 16 ? -3.406 8.642 13.748 1.00 0.00 16 PRO A O 19
ATOM 31046 N N . LEU A 1 17 ? -3.132 7.862 11.654 1.00 0.00 17 LEU A N 19
ATOM 31047 C CA . LEU A 1 17 ? -4.549 7.584 11.454 1.00 0.00 17 LEU A CA 19
ATOM 31048 C C . LEU A 1 17 ? -4.775 6.108 11.145 1.00 0.00 17 LEU A C 19
ATOM 31049 O O . LEU A 1 17 ? -4.069 5.520 10.326 1.00 0.00 17 LEU A O 19
ATOM 31065 N N . MET A 1 18 ? -5.765 5.515 11.805 1.00 0.00 18 MET A N 19
ATOM 31066 C CA . MET A 1 18 ? -6.083 4.106 11.600 1.00 0.00 18 MET A CA 19
ATOM 31067 C C . MET A 1 18 ? -7.195 3.943 10.569 1.00 0.00 18 MET A C 19
ATOM 31068 O O . MET A 1 18 ? -8.340 4.327 10.809 1.00 0.00 18 MET A O 19
ATOM 31082 N N . VAL A 1 19 ? -6.850 3.371 9.420 1.00 0.00 19 VAL A N 19
ATOM 31083 C CA . VAL A 1 19 ? -7.817 3.156 8.350 1.00 0.00 19 VAL A CA 19
ATOM 31084 C C . VAL A 1 19 ? -8.015 1.668 8.083 1.00 0.00 19 VAL A C 19
ATOM 31085 O O . VAL A 1 19 ? -7.353 1.088 7.222 1.00 0.00 19 VAL A O 19
ATOM 31098 N N . GLU A 1 20 ? -8.931 1.054 8.825 1.00 0.00 20 GLU A N 19
ATOM 31099 C CA . GLU A 1 20 ? -9.217 -0.367 8.667 1.00 0.00 20 GLU A CA 19
ATOM 31100 C C . GLU A 1 20 ? -10.027 -0.621 7.400 1.00 0.00 20 GLU A C 19
ATOM 31101 O O . GLU A 1 20 ? -10.726 0.264 6.909 1.00 0.00 20 GLU A O 19
ATOM 31113 N N . ILE A 1 21 ? -9.927 -1.839 6.875 1.00 0.00 21 ILE A N 19
ATOM 31114 C CA . ILE A 1 21 ? -10.650 -2.211 5.664 1.00 0.00 21 ILE A CA 19
ATOM 31115 C C . ILE A 1 21 ? -11.199 -3.630 5.767 1.00 0.00 21 ILE A C 19
ATOM 31116 O O . ILE A 1 21 ? -10.471 -4.604 5.575 1.00 0.00 21 ILE A O 19
ATOM 31132 N N . VAL A 1 22 ? -12.488 -3.739 6.071 1.00 0.00 22 VAL A N 19
ATOM 31133 C CA . VAL A 1 22 ? -13.137 -5.038 6.199 1.00 0.00 22 VAL A CA 19
ATOM 31134 C C . VAL A 1 22 ? -13.231 -5.741 4.849 1.00 0.00 22 VAL A C 19
ATOM 31135 O O . VAL A 1 22 ? -14.248 -5.652 4.162 1.00 0.00 22 VAL A O 19
ATOM 31148 N N . LYS A 1 23 ? -12.165 -6.441 4.476 1.00 0.00 23 LYS A N 19
ATOM 31149 C CA . LYS A 1 23 ? -12.130 -7.161 3.208 1.00 0.00 23 LYS A CA 19
ATOM 31150 C C . LYS A 1 23 ? -12.794 -8.526 3.340 1.00 0.00 23 LYS A C 19
ATOM 31151 O O . LYS A 1 23 ? -13.285 -8.887 4.410 1.00 0.00 23 LYS A O 19
ATOM 31170 N N . THR A 1 24 ? -12.807 -9.282 2.248 1.00 0.00 24 THR A N 19
ATOM 31171 C CA . THR A 1 24 ? -13.412 -10.609 2.243 1.00 0.00 24 THR A CA 19
ATOM 31172 C C . THR A 1 24 ? -12.497 -11.625 2.929 1.00 0.00 24 THR A C 19
ATOM 31173 O O . THR A 1 24 ? -11.326 -11.750 2.575 1.00 0.00 24 THR A O 19
ATOM 31184 N N . PRO A 1 25 ? -13.020 -12.366 3.923 1.00 0.00 25 PRO A N 19
ATOM 31185 C CA . PRO A 1 25 ? -12.236 -13.370 4.651 1.00 0.00 25 PRO A CA 19
ATOM 31186 C C . PRO A 1 25 ? -11.563 -14.368 3.715 1.00 0.00 25 PRO A C 19
ATOM 31187 O O . PRO A 1 25 ? -12.224 -15.024 2.911 1.00 0.00 25 PRO A O 19
ATOM 31198 N N . GLY A 1 26 ? -10.243 -14.479 3.827 1.00 0.00 26 GLY A N 19
ATOM 31199 C CA . GLY A 1 26 ? -9.503 -15.400 2.985 1.00 0.00 26 GLY A CA 19
ATOM 31200 C C . GLY A 1 26 ? -9.413 -14.926 1.548 1.00 0.00 26 GLY A C 19
ATOM 31201 O O . GLY A 1 26 ? -9.320 -15.737 0.625 1.00 0.00 26 GLY A O 19
ATOM 31205 N N . SER A 1 27 ? -9.440 -13.612 1.356 1.00 0.00 27 SER A N 19
ATOM 31206 C CA . SER A 1 27 ? -9.361 -13.032 0.020 1.00 0.00 27 SER A CA 19
ATOM 31207 C C . SER A 1 27 ? -8.378 -11.867 -0.011 1.00 0.00 27 SER A C 19
ATOM 31208 O O . SER A 1 27 ? -8.052 -11.288 1.024 1.00 0.00 27 SER A O 19
ATOM 31216 N N . ALA A 1 28 ? -7.909 -11.528 -1.209 1.00 0.00 28 ALA A N 19
ATOM 31217 C CA . ALA A 1 28 ? -6.963 -10.431 -1.376 1.00 0.00 28 ALA A CA 19
ATOM 31218 C C . ALA A 1 28 ? -7.595 -9.274 -2.141 1.00 0.00 28 ALA A C 19
ATOM 31219 O O . ALA A 1 28 ? -8.431 -9.481 -3.021 1.00 0.00 28 ALA A O 19
ATOM 31226 N N . LEU A 1 29 ? -7.191 -8.053 -1.800 1.00 0.00 29 LEU A N 19
ATOM 31227 C CA . LEU A 1 29 ? -7.719 -6.863 -2.455 1.00 0.00 29 LEU A CA 19
ATOM 31228 C C . LEU A 1 29 ? -6.961 -6.570 -3.746 1.00 0.00 29 LEU A C 19
ATOM 31229 O O . LEU A 1 29 ? -7.524 -6.641 -4.838 1.00 0.00 29 LEU A O 19
ATOM 31245 N N . GLY A 1 30 ? -5.680 -6.240 -3.611 1.00 0.00 30 GLY A N 19
ATOM 31246 C CA . GLY A 1 30 ? -4.865 -5.940 -4.773 1.00 0.00 30 GLY A CA 19
ATOM 31247 C C . GLY A 1 30 ? -4.283 -4.541 -4.727 1.00 0.00 30 GLY A C 19
ATOM 31248 O O . GLY A 1 30 ? -4.255 -3.839 -5.739 1.00 0.00 30 GLY A O 19
ATOM 31252 N N . ILE A 1 31 ? -3.821 -4.133 -3.551 1.00 0.00 31 ILE A N 19
ATOM 31253 C CA . ILE A 1 31 ? -3.239 -2.808 -3.376 1.00 0.00 31 ILE A CA 19
ATOM 31254 C C . ILE A 1 31 ? -1.765 -2.800 -3.770 1.00 0.00 31 ILE A C 19
ATOM 31255 O O . ILE A 1 31 ? -1.004 -3.689 -3.387 1.00 0.00 31 ILE A O 19
ATOM 31271 N N . SER A 1 32 ? -1.369 -1.789 -4.537 1.00 0.00 32 SER A N 19
ATOM 31272 C CA . SER A 1 32 ? 0.013 -1.663 -4.983 1.00 0.00 32 SER A CA 19
ATOM 31273 C C . SER A 1 32 ? 0.653 -0.398 -4.420 1.00 0.00 32 SER A C 19
ATOM 31274 O O . SER A 1 32 ? 0.370 0.709 -4.879 1.00 0.00 32 SER A O 19
ATOM 31282 N N . LEU A 1 33 ? 1.515 -0.569 -3.423 1.00 0.00 33 LEU A N 19
ATOM 31283 C CA . LEU A 1 33 ? 2.194 0.559 -2.798 1.00 0.00 33 LEU A CA 19
ATOM 31284 C C . LEU A 1 33 ? 3.471 0.913 -3.554 1.00 0.00 33 LEU A C 19
ATOM 31285 O O . LEU A 1 33 ? 4.023 0.086 -4.281 1.00 0.00 33 LEU A O 19
ATOM 31301 N N . THR A 1 34 ? 3.935 2.144 -3.376 1.00 0.00 34 THR A N 19
ATOM 31302 C CA . THR A 1 34 ? 5.149 2.609 -4.040 1.00 0.00 34 THR A CA 19
ATOM 31303 C C . THR A 1 34 ? 6.029 3.395 -3.075 1.00 0.00 34 THR A C 19
ATOM 31304 O O . THR A 1 34 ? 5.556 4.292 -2.377 1.00 0.00 34 THR A O 19
ATOM 31315 N N . THR A 1 35 ? 7.313 3.053 -3.040 1.00 0.00 35 THR A N 19
ATOM 31316 C CA . THR A 1 35 ? 8.260 3.727 -2.160 1.00 0.00 35 THR A CA 19
ATOM 31317 C C . THR A 1 35 ? 9.085 4.753 -2.931 1.00 0.00 35 THR A C 19
ATOM 31318 O O . THR A 1 35 ? 9.336 4.591 -4.125 1.00 0.00 35 THR A O 19
ATOM 31329 N N . THR A 1 36 ? 9.506 5.805 -2.239 1.00 0.00 36 THR A N 19
ATOM 31330 C CA . THR A 1 36 ? 10.304 6.857 -2.857 1.00 0.00 36 THR A CA 19
ATOM 31331 C C . THR A 1 36 ? 11.458 7.270 -1.949 1.00 0.00 36 THR A C 19
ATOM 31332 O O . THR A 1 36 ? 11.693 6.653 -0.910 1.00 0.00 36 THR A O 19
ATOM 31343 N N . SER A 1 37 ? 12.173 8.316 -2.347 1.00 0.00 37 SER A N 19
ATOM 31344 C CA . SER A 1 37 ? 13.302 8.811 -1.568 1.00 0.00 37 SER A CA 19
ATOM 31345 C C . SER A 1 37 ? 13.179 10.313 -1.327 1.00 0.00 37 SER A C 19
ATOM 31346 O O . SER A 1 37 ? 12.698 11.052 -2.185 1.00 0.00 37 SER A O 19
ATOM 31354 N N . LEU A 1 38 ? 13.617 10.756 -0.153 1.00 0.00 38 LEU A N 19
ATOM 31355 C CA . LEU A 1 38 ? 13.557 12.170 0.202 1.00 0.00 38 LEU A CA 19
ATOM 31356 C C . LEU A 1 38 ? 14.946 12.713 0.520 1.00 0.00 38 LEU A C 19
ATOM 31357 O O . LEU A 1 38 ? 15.543 13.428 -0.284 1.00 0.00 38 LEU A O 19
ATOM 31373 N N . ARG A 1 39 ? 15.455 12.368 1.699 1.00 0.00 39 ARG A N 19
ATOM 31374 C CA . ARG A 1 39 ? 16.774 12.820 2.124 1.00 0.00 39 ARG A CA 19
ATOM 31375 C C . ARG A 1 39 ? 17.634 11.647 2.578 1.00 0.00 39 ARG A C 19
ATOM 31376 O O . ARG A 1 39 ? 18.816 11.567 2.246 1.00 0.00 39 ARG A O 19
ATOM 31397 N N . ASN A 1 40 ? 17.035 10.740 3.340 1.00 0.00 40 ASN A N 19
ATOM 31398 C CA . ASN A 1 40 ? 17.751 9.573 3.839 1.00 0.00 40 ASN A CA 19
ATOM 31399 C C . ASN A 1 40 ? 16.803 8.619 4.559 1.00 0.00 40 ASN A C 19
ATOM 31400 O O . ASN A 1 40 ? 17.146 8.053 5.597 1.00 0.00 40 ASN A O 19
ATOM 31411 N N . LYS A 1 41 ? 15.610 8.446 4.000 1.00 0.00 41 LYS A N 19
ATOM 31412 C CA . LYS A 1 41 ? 14.611 7.560 4.588 1.00 0.00 41 LYS A CA 19
ATOM 31413 C C . LYS A 1 41 ? 13.461 7.321 3.615 1.00 0.00 41 LYS A C 19
ATOM 31414 O O . LYS A 1 41 ? 12.556 8.145 3.493 1.00 0.00 41 LYS A O 19
ATOM 31433 N N . SER A 1 42 ? 13.502 6.185 2.925 1.00 0.00 42 SER A N 19
ATOM 31434 C CA . SER A 1 42 ? 12.463 5.837 1.962 1.00 0.00 42 SER A CA 19
ATOM 31435 C C . SER A 1 42 ? 11.097 5.767 2.638 1.00 0.00 42 SER A C 19
ATOM 31436 O O . SER A 1 42 ? 10.921 5.066 3.633 1.00 0.00 42 SER A O 19
ATOM 31444 N N . VAL A 1 43 ? 10.134 6.500 2.089 1.00 0.00 43 VAL A N 19
ATOM 31445 C CA . VAL A 1 43 ? 8.784 6.521 2.638 1.00 0.00 43 VAL A CA 19
ATOM 31446 C C . VAL A 1 43 ? 7.828 5.701 1.779 1.00 0.00 43 VAL A C 19
ATOM 31447 O O . VAL A 1 43 ? 7.645 5.981 0.595 1.00 0.00 43 VAL A O 19
ATOM 31460 N N . ILE A 1 44 ? 7.221 4.685 2.383 1.00 0.00 44 ILE A N 19
ATOM 31461 C CA . ILE A 1 44 ? 6.284 3.823 1.675 1.00 0.00 44 ILE A CA 19
ATOM 31462 C C . ILE A 1 44 ? 4.931 4.506 1.499 1.00 0.00 44 ILE A C 19
ATOM 31463 O O . ILE A 1 44 ? 4.277 4.868 2.477 1.00 0.00 44 ILE A O 19
ATOM 31479 N N . THR A 1 45 ? 4.518 4.678 0.248 1.00 0.00 45 THR A N 19
ATOM 31480 C CA . THR A 1 45 ? 3.243 5.317 -0.055 1.00 0.00 45 THR A CA 19
ATOM 31481 C C . THR A 1 45 ? 2.386 4.422 -0.944 1.00 0.00 45 THR A C 19
ATOM 31482 O O . THR A 1 45 ? 2.807 3.335 -1.337 1.00 0.00 45 THR A O 19
ATOM 31493 N N . ILE A 1 46 ? 1.180 4.887 -1.256 1.00 0.00 46 ILE A N 19
ATOM 31494 C CA . ILE A 1 46 ? 0.264 4.128 -2.098 1.00 0.00 46 ILE A CA 19
ATOM 31495 C C . ILE A 1 46 ? 0.426 4.505 -3.566 1.00 0.00 46 ILE A C 19
ATOM 31496 O O . ILE A 1 46 ? 0.453 5.686 -3.915 1.00 0.00 46 ILE A O 19
ATOM 31512 N N . ASP A 1 47 ? 0.536 3.494 -4.422 1.00 0.00 47 ASP A N 19
ATOM 31513 C CA . ASP A 1 47 ? 0.696 3.719 -5.854 1.00 0.00 47 ASP A CA 19
ATOM 31514 C C . ASP A 1 47 ? -0.653 3.673 -6.565 1.00 0.00 47 ASP A C 19
ATOM 31515 O O . ASP A 1 47 ? -1.105 4.672 -7.124 1.00 0.00 47 ASP A O 19
ATOM 31524 N N . ARG A 1 48 ? -1.290 2.507 -6.538 1.00 0.00 48 ARG A N 19
ATOM 31525 C CA . ARG A 1 48 ? -2.588 2.331 -7.180 1.00 0.00 48 ARG A CA 19
ATOM 31526 C C . ARG A 1 48 ? -3.314 1.117 -6.609 1.00 0.00 48 ARG A C 19
ATOM 31527 O O . ARG A 1 48 ? -2.685 0.145 -6.190 1.00 0.00 48 ARG A O 19
ATOM 31548 N N . ILE A 1 49 ? -4.641 1.179 -6.598 1.00 0.00 49 ILE A N 19
ATOM 31549 C CA . ILE A 1 49 ? -5.453 0.085 -6.080 1.00 0.00 49 ILE A CA 19
ATOM 31550 C C . ILE A 1 49 ? -6.105 -0.699 -7.214 1.00 0.00 49 ILE A C 19
ATOM 31551 O O . ILE A 1 49 ? -6.239 -0.198 -8.330 1.00 0.00 49 ILE A O 19
ATOM 31567 N N . LYS A 1 50 ? -6.508 -1.930 -6.921 1.00 0.00 50 LYS A N 19
ATOM 31568 C CA . LYS A 1 50 ? -7.147 -2.782 -7.918 1.00 0.00 50 LYS A CA 19
ATOM 31569 C C . LYS A 1 50 ? -8.554 -2.279 -8.240 1.00 0.00 50 LYS A C 19
ATOM 31570 O O . LYS A 1 50 ? -9.304 -1.897 -7.341 1.00 0.00 50 LYS A O 19
ATOM 31589 N N . PRO A 1 51 ? -8.933 -2.272 -9.531 1.00 0.00 51 PRO A N 19
ATOM 31590 C CA . PRO A 1 51 ? -10.258 -1.811 -9.959 1.00 0.00 51 PRO A CA 19
ATOM 31591 C C . PRO A 1 51 ? -11.368 -2.762 -9.526 1.00 0.00 51 PRO A C 19
ATOM 31592 O O . PRO A 1 51 ? -11.199 -3.982 -9.547 1.00 0.00 51 PRO A O 19
ATOM 31603 N N . ALA A 1 52 ? -12.505 -2.197 -9.133 1.00 0.00 52 ALA A N 19
ATOM 31604 C CA . ALA A 1 52 ? -13.643 -2.994 -8.694 1.00 0.00 52 ALA A CA 19
ATOM 31605 C C . ALA A 1 52 ? -13.288 -3.831 -7.469 1.00 0.00 52 ALA A C 19
ATOM 31606 O O . ALA A 1 52 ? -13.819 -4.925 -7.276 1.00 0.00 52 ALA A O 19
ATOM 31613 N N . SER A 1 53 ? -12.387 -3.308 -6.643 1.00 0.00 53 SER A N 19
ATOM 31614 C CA . SER A 1 53 ? -11.960 -4.006 -5.437 1.00 0.00 53 SER A CA 19
ATOM 31615 C C . SER A 1 53 ? -12.704 -3.481 -4.213 1.00 0.00 53 SER A C 19
ATOM 31616 O O . SER A 1 53 ? -13.499 -2.546 -4.311 1.00 0.00 53 SER A O 19
ATOM 31624 N N . VAL A 1 54 ? -12.440 -4.088 -3.060 1.00 0.00 54 VAL A N 19
ATOM 31625 C CA . VAL A 1 54 ? -13.085 -3.680 -1.818 1.00 0.00 54 VAL A CA 19
ATOM 31626 C C . VAL A 1 54 ? -12.554 -2.331 -1.344 1.00 0.00 54 VAL A C 19
ATOM 31627 O O . VAL A 1 54 ? -13.272 -1.561 -0.706 1.00 0.00 54 VAL A O 19
ATOM 31640 N N . VAL A 1 55 ? -11.295 -2.052 -1.660 1.00 0.00 55 VAL A N 19
ATOM 31641 C CA . VAL A 1 55 ? -10.669 -0.795 -1.267 1.00 0.00 55 VAL A CA 19
ATOM 31642 C C . VAL A 1 55 ? -10.946 0.300 -2.290 1.00 0.00 55 VAL A C 19
ATOM 31643 O O . VAL A 1 55 ? -11.194 1.451 -1.930 1.00 0.00 55 VAL A O 19
ATOM 31656 N N . ASP A 1 56 ? -10.904 -0.065 -3.567 1.00 0.00 56 ASP A N 19
ATOM 31657 C CA . ASP A 1 56 ? -11.151 0.886 -4.644 1.00 0.00 56 ASP A CA 19
ATOM 31658 C C . ASP A 1 56 ? -12.604 1.351 -4.637 1.00 0.00 56 ASP A C 19
ATOM 31659 O O . ASP A 1 56 ? -12.900 2.499 -4.966 1.00 0.00 56 ASP A O 19
ATOM 31668 N N . ARG A 1 57 ? -13.506 0.451 -4.261 1.00 0.00 57 ARG A N 19
ATOM 31669 C CA . ARG A 1 57 ? -14.928 0.768 -4.212 1.00 0.00 57 ARG A CA 19
ATOM 31670 C C . ARG A 1 57 ? -15.257 1.611 -2.983 1.00 0.00 57 ARG A C 19
ATOM 31671 O O . ARG A 1 57 ? -16.009 2.580 -3.066 1.00 0.00 57 ARG A O 19
ATOM 31692 N N . SER A 1 58 ? -14.688 1.232 -1.843 1.00 0.00 58 SER A N 19
ATOM 31693 C CA . SER A 1 58 ? -14.921 1.952 -0.596 1.00 0.00 58 SER A CA 19
ATOM 31694 C C . SER A 1 58 ? -14.190 3.291 -0.597 1.00 0.00 58 SER A C 19
ATOM 31695 O O . SER A 1 58 ? -14.741 4.309 -0.178 1.00 0.00 58 SER A O 19
ATOM 31703 N N . GLY A 1 59 ? -12.948 3.281 -1.069 1.00 0.00 59 GLY A N 19
ATOM 31704 C CA . GLY A 1 59 ? -12.163 4.500 -1.114 1.00 0.00 59 GLY A CA 19
ATOM 31705 C C . GLY A 1 59 ? -11.406 4.750 0.176 1.00 0.00 59 GLY A C 19
ATOM 31706 O O . GLY A 1 59 ? -11.234 5.896 0.591 1.00 0.00 59 GLY A O 19
ATOM 31710 N N . ALA A 1 60 ? -10.954 3.674 0.812 1.00 0.00 60 ALA A N 19
ATOM 31711 C CA . ALA A 1 60 ? -10.211 3.781 2.062 1.00 0.00 60 ALA A CA 19
ATOM 31712 C C . ALA A 1 60 ? -8.755 4.156 1.806 1.00 0.00 60 ALA A C 19
ATOM 31713 O O . ALA A 1 60 ? -8.168 4.946 2.546 1.00 0.00 60 ALA A O 19
ATOM 31720 N N . LEU A 1 61 ? -8.178 3.583 0.755 1.00 0.00 61 LEU A N 19
ATOM 31721 C CA . LEU A 1 61 ? -6.790 3.856 0.400 1.00 0.00 61 LEU A CA 19
ATOM 31722 C C . LEU A 1 61 ? -6.704 4.617 -0.918 1.00 0.00 61 LEU A C 19
ATOM 31723 O O . LEU A 1 61 ? -7.165 4.136 -1.955 1.00 0.00 61 LEU A O 19
ATOM 31739 N N . HIS A 1 62 ? -6.112 5.807 -0.874 1.00 0.00 62 HIS A N 19
ATOM 31740 C CA . HIS A 1 62 ? -5.966 6.632 -2.068 1.00 0.00 62 HIS A CA 19
ATOM 31741 C C . HIS A 1 62 ? -4.491 6.840 -2.410 1.00 0.00 62 HIS A C 19
ATOM 31742 O O . HIS A 1 62 ? -3.668 7.066 -1.524 1.00 0.00 62 HIS A O 19
ATOM 31757 N N . PRO A 1 63 ? -4.135 6.768 -3.706 1.00 0.00 63 PRO A N 19
ATOM 31758 C CA . PRO A 1 63 ? -2.750 6.951 -4.153 1.00 0.00 63 PRO A CA 19
ATOM 31759 C C . PRO A 1 63 ? -2.153 8.264 -3.659 1.00 0.00 63 PRO A C 19
ATOM 31760 O O . PRO A 1 63 ? -2.741 9.331 -3.840 1.00 0.00 63 PRO A O 19
ATOM 31771 N N . GLY A 1 64 ? -0.983 8.179 -3.036 1.00 0.00 64 GLY A N 19
ATOM 31772 C CA . GLY A 1 64 ? -0.325 9.368 -2.526 1.00 0.00 64 GLY A CA 19
ATOM 31773 C C . GLY A 1 64 ? -0.224 9.372 -1.014 1.00 0.00 64 GLY A C 19
ATOM 31774 O O . GLY A 1 64 ? 0.666 10.005 -0.447 1.00 0.00 64 GLY A O 19
ATOM 31778 N N . ASP A 1 65 ? -1.138 8.664 -0.358 1.00 0.00 65 ASP A N 19
ATOM 31779 C CA . ASP A 1 65 ? -1.147 8.589 1.099 1.00 0.00 65 ASP A CA 19
ATOM 31780 C C . ASP A 1 65 ? 0.176 8.044 1.626 1.00 0.00 65 ASP A C 19
ATOM 31781 O O . ASP A 1 65 ? 0.865 7.288 0.941 1.00 0.00 65 ASP A O 19
ATOM 31790 N N . HIS A 1 66 ? 0.526 8.433 2.848 1.00 0.00 66 HIS A N 19
ATOM 31791 C CA . HIS A 1 66 ? 1.768 7.985 3.468 1.00 0.00 66 HIS A CA 19
ATOM 31792 C C . HIS A 1 66 ? 1.485 7.025 4.619 1.00 0.00 66 HIS A C 19
ATOM 31793 O O . HIS A 1 66 ? 1.028 7.436 5.685 1.00 0.00 66 HIS A O 19
ATOM 31808 N N . ILE A 1 67 ? 1.762 5.745 4.396 1.00 0.00 67 ILE A N 19
ATOM 31809 C CA . ILE A 1 67 ? 1.538 4.727 5.415 1.00 0.00 67 ILE A CA 19
ATOM 31810 C C . ILE A 1 67 ? 2.591 4.812 6.514 1.00 0.00 67 ILE A C 19
ATOM 31811 O O . ILE A 1 67 ? 3.791 4.774 6.242 1.00 0.00 67 ILE A O 19
ATOM 31827 N N . LEU A 1 68 ? 2.135 4.927 7.757 1.00 0.00 68 LEU A N 19
ATOM 31828 C CA . LEU A 1 68 ? 3.038 5.018 8.898 1.00 0.00 68 LEU A CA 19
ATOM 31829 C C . LEU A 1 68 ? 3.285 3.642 9.509 1.00 0.00 68 LEU A C 19
ATOM 31830 O O . LEU A 1 68 ? 4.354 3.378 10.060 1.00 0.00 68 LEU A O 19
ATOM 31846 N N . SER A 1 69 ? 2.288 2.768 9.409 1.00 0.00 69 SER A N 19
ATOM 31847 C CA . SER A 1 69 ? 2.397 1.419 9.952 1.00 0.00 69 SER A CA 19
ATOM 31848 C C . SER A 1 69 ? 1.238 0.546 9.482 1.00 0.00 69 SER A C 19
ATOM 31849 O O . SER A 1 69 ? 0.157 1.046 9.173 1.00 0.00 69 SER A O 19
ATOM 31857 N N . ILE A 1 70 ? 1.471 -0.762 9.431 1.00 0.00 70 ILE A N 19
ATOM 31858 C CA . ILE A 1 70 ? 0.447 -1.705 8.999 1.00 0.00 70 ILE A CA 19
ATOM 31859 C C . ILE A 1 70 ? 0.413 -2.932 9.903 1.00 0.00 70 ILE A C 19
ATOM 31860 O O . ILE A 1 70 ? 1.408 -3.647 10.033 1.00 0.00 70 ILE A O 19
ATOM 31876 N N . ASP A 1 71 ? -0.735 -3.171 10.527 1.00 0.00 71 ASP A N 19
ATOM 31877 C CA . ASP A 1 71 ? -0.898 -4.311 11.420 1.00 0.00 71 ASP A CA 19
ATOM 31878 C C . ASP A 1 71 ? 0.082 -4.231 12.587 1.00 0.00 71 ASP A C 19
ATOM 31879 O O . ASP A 1 71 ? 0.530 -5.253 13.107 1.00 0.00 71 ASP A O 19
ATOM 31888 N N . GLY A 1 72 ? 0.411 -3.009 12.992 1.00 0.00 72 GLY A N 19
ATOM 31889 C CA . GLY A 1 72 ? 1.337 -2.817 14.093 1.00 0.00 72 GLY A CA 19
ATOM 31890 C C . GLY A 1 72 ? 2.790 -2.851 13.653 1.00 0.00 72 GLY A C 19
ATOM 31891 O O . GLY A 1 72 ? 3.695 -2.874 14.487 1.00 0.00 72 GLY A O 19
ATOM 31895 N N . THR A 1 73 ? 3.016 -2.854 12.341 1.00 0.00 73 THR A N 19
ATOM 31896 C CA . THR A 1 73 ? 4.370 -2.885 11.800 1.00 0.00 73 THR A CA 19
ATOM 31897 C C . THR A 1 73 ? 4.815 -1.492 11.370 1.00 0.00 73 THR A C 19
ATOM 31898 O O . THR A 1 73 ? 4.174 -0.856 10.534 1.00 0.00 73 THR A O 19
ATOM 31909 N N . SER A 1 74 ? 5.917 -1.023 11.946 1.00 0.00 74 SER A N 19
ATOM 31910 C CA . SER A 1 74 ? 6.447 0.296 11.621 1.00 0.00 74 SER A CA 19
ATOM 31911 C C . SER A 1 74 ? 6.928 0.347 10.174 1.00 0.00 74 SER A C 19
ATOM 31912 O O . SER A 1 74 ? 7.520 -0.609 9.673 1.00 0.00 74 SER A O 19
ATOM 31920 N N . MET A 1 75 ? 6.671 1.468 9.509 1.00 0.00 75 MET A N 19
ATOM 31921 C CA . MET A 1 75 ? 7.077 1.645 8.120 1.00 0.00 75 MET A CA 19
ATOM 31922 C C . MET A 1 75 ? 8.379 2.435 8.030 1.00 0.00 75 MET A C 19
ATOM 31923 O O . MET A 1 75 ? 8.570 3.233 7.113 1.00 0.00 75 MET A O 19
ATOM 31937 N N . GLU A 1 76 ? 9.269 2.208 8.990 1.00 0.00 76 GLU A N 19
ATOM 31938 C CA . GLU A 1 76 ? 10.553 2.900 9.020 1.00 0.00 76 GLU A CA 19
ATOM 31939 C C . GLU A 1 76 ? 11.647 2.047 8.386 1.00 0.00 76 GLU A C 19
ATOM 31940 O O . GLU A 1 76 ? 11.921 0.935 8.839 1.00 0.00 76 GLU A O 19
ATOM 31952 N N . HIS A 1 77 ? 12.266 2.573 7.335 1.00 0.00 77 HIS A N 19
ATOM 31953 C CA . HIS A 1 77 ? 13.329 1.859 6.638 1.00 0.00 77 HIS A CA 19
ATOM 31954 C C . HIS A 1 77 ? 12.819 0.535 6.076 1.00 0.00 77 HIS A C 19
ATOM 31955 O O . HIS A 1 77 ? 13.573 -0.430 5.953 1.00 0.00 77 HIS A O 19
ATOM 31970 N N . CYS A 1 78 ? 11.535 0.498 5.735 1.00 0.00 78 CYS A N 19
ATOM 31971 C CA . CYS A 1 78 ? 10.925 -0.707 5.186 1.00 0.00 78 CYS A CA 19
ATOM 31972 C C . CYS A 1 78 ? 10.971 -0.693 3.661 1.00 0.00 78 CYS A C 19
ATOM 31973 O O . CYS A 1 78 ? 11.431 0.274 3.053 1.00 0.00 78 CYS A O 19
ATOM 31981 N N . SER A 1 79 ? 10.490 -1.770 3.050 1.00 0.00 79 SER A N 19
ATOM 31982 C CA . SER A 1 79 ? 10.477 -1.882 1.595 1.00 0.00 79 SER A CA 19
ATOM 31983 C C . SER A 1 79 ? 9.051 -2.033 1.075 1.00 0.00 79 SER A C 19
ATOM 31984 O O . SER A 1 79 ? 8.087 -1.915 1.833 1.00 0.00 79 SER A O 19
ATOM 31992 N N . LEU A 1 80 ? 8.924 -2.295 -0.222 1.00 0.00 80 LEU A N 19
ATOM 31993 C CA . LEU A 1 80 ? 7.616 -2.462 -0.843 1.00 0.00 80 LEU A CA 19
ATOM 31994 C C . LEU A 1 80 ? 7.091 -3.880 -0.636 1.00 0.00 80 LEU A C 19
ATOM 31995 O O . LEU A 1 80 ? 5.904 -4.083 -0.385 1.00 0.00 80 LEU A O 19
ATOM 32011 N N . LEU A 1 81 ? 7.986 -4.857 -0.742 1.00 0.00 81 LEU A N 19
ATOM 32012 C CA . LEU A 1 81 ? 7.614 -6.256 -0.566 1.00 0.00 81 LEU A CA 19
ATOM 32013 C C . LEU A 1 81 ? 7.095 -6.507 0.846 1.00 0.00 81 LEU A C 19
ATOM 32014 O O . LEU A 1 81 ? 6.044 -7.119 1.032 1.00 0.00 81 LEU A O 19
ATOM 32030 N N . GLU A 1 82 ? 7.840 -6.030 1.838 1.00 0.00 82 GLU A N 19
ATOM 32031 C CA . GLU A 1 82 ? 7.455 -6.203 3.235 1.00 0.00 82 GLU A CA 19
ATOM 32032 C C . GLU A 1 82 ? 6.120 -5.522 3.519 1.00 0.00 82 GLU A C 19
ATOM 32033 O O . GLU A 1 82 ? 5.239 -6.101 4.155 1.00 0.00 82 GLU A O 19
ATOM 32045 N N . ALA A 1 83 ? 5.978 -4.288 3.044 1.00 0.00 83 ALA A N 19
ATOM 32046 C CA . ALA A 1 83 ? 4.751 -3.528 3.247 1.00 0.00 83 ALA A CA 19
ATOM 32047 C C . ALA A 1 83 ? 3.553 -4.247 2.637 1.00 0.00 83 ALA A C 19
ATOM 32048 O O . ALA A 1 83 ? 2.510 -4.387 3.276 1.00 0.00 83 ALA A O 19
ATOM 32055 N N . THR A 1 84 ? 3.710 -4.700 1.398 1.00 0.00 84 THR A N 19
ATOM 32056 C CA . THR A 1 84 ? 2.640 -5.406 0.702 1.00 0.00 84 THR A CA 19
ATOM 32057 C C . THR A 1 84 ? 2.320 -6.727 1.393 1.00 0.00 84 THR A C 19
ATOM 32058 O O . THR A 1 84 ? 1.177 -7.185 1.381 1.00 0.00 84 THR A O 19
ATOM 32069 N N . LYS A 1 85 ? 3.336 -7.335 1.995 1.00 0.00 85 LYS A N 19
ATOM 32070 C CA . LYS A 1 85 ? 3.163 -8.605 2.692 1.00 0.00 85 LYS A CA 19
ATOM 32071 C C . LYS A 1 85 ? 2.268 -8.435 3.916 1.00 0.00 85 LYS A C 19
ATOM 32072 O O . LYS A 1 85 ? 1.496 -9.329 4.262 1.00 0.00 85 LYS A O 19
ATOM 32091 N N . LEU A 1 86 ? 2.377 -7.281 4.566 1.00 0.00 86 LEU A N 19
ATOM 32092 C CA . LEU A 1 86 ? 1.577 -6.993 5.751 1.00 0.00 86 LEU A CA 19
ATOM 32093 C C . LEU A 1 86 ? 0.087 -7.041 5.426 1.00 0.00 86 LEU A C 19
ATOM 32094 O O . LEU A 1 86 ? -0.688 -7.704 6.115 1.00 0.00 86 LEU A O 19
ATOM 32110 N N . LEU A 1 87 ? -0.306 -6.332 4.373 1.00 0.00 87 LEU A N 19
ATOM 32111 C CA . LEU A 1 87 ? -1.702 -6.292 3.954 1.00 0.00 87 LEU A CA 19
ATOM 32112 C C . LEU A 1 87 ? -2.208 -7.689 3.609 1.00 0.00 87 LEU A C 19
ATOM 32113 O O . LEU A 1 87 ? -3.385 -7.997 3.798 1.00 0.00 87 LEU A O 19
ATOM 32129 N N . ALA A 1 88 ? -1.312 -8.529 3.103 1.00 0.00 88 ALA A N 19
ATOM 32130 C CA . ALA A 1 88 ? -1.670 -9.893 2.732 1.00 0.00 88 ALA A CA 19
ATOM 32131 C C . ALA A 1 88 ? -1.885 -10.760 3.968 1.00 0.00 88 ALA A C 19
ATOM 32132 O O . ALA A 1 88 ? -2.703 -11.680 3.958 1.00 0.00 88 ALA A O 19
ATOM 32139 N N . SER A 1 89 ? -1.147 -10.460 5.031 1.00 0.00 89 SER A N 19
ATOM 32140 C CA . SER A 1 89 ? -1.258 -11.212 6.276 1.00 0.00 89 SER A CA 19
ATOM 32141 C C . SER A 1 89 ? -2.363 -10.640 7.159 1.00 0.00 89 SER A C 19
ATOM 32142 O O . SER A 1 89 ? -2.099 -10.120 8.244 1.00 0.00 89 SER A O 19
ATOM 32150 N N . ILE A 1 90 ? -3.601 -10.742 6.689 1.00 0.00 90 ILE A N 19
ATOM 32151 C CA . ILE A 1 90 ? -4.746 -10.236 7.434 1.00 0.00 90 ILE A CA 19
ATOM 32152 C C . ILE A 1 90 ? -5.898 -11.236 7.418 1.00 0.00 90 ILE A C 19
ATOM 32153 O O . ILE A 1 90 ? -5.982 -12.086 6.532 1.00 0.00 90 ILE A O 19
ATOM 32169 N N . SER A 1 91 ? -6.783 -11.127 8.405 1.00 0.00 91 SER A N 19
ATOM 32170 C CA . SER A 1 91 ? -7.929 -12.022 8.503 1.00 0.00 91 SER A CA 19
ATOM 32171 C C . SER A 1 91 ? -9.149 -11.423 7.812 1.00 0.00 91 SER A C 19
ATOM 32172 O O . SER A 1 91 ? -9.681 -11.996 6.861 1.00 0.00 91 SER A O 19
ATOM 32180 N N . GLU A 1 92 ? -9.587 -10.265 8.295 1.00 0.00 92 GLU A N 19
ATOM 32181 C CA . GLU A 1 92 ? -10.744 -9.587 7.724 1.00 0.00 92 GLU A CA 19
ATOM 32182 C C . GLU A 1 92 ? -10.466 -8.099 7.536 1.00 0.00 92 GLU A C 19
ATOM 32183 O O . GLU A 1 92 ? -10.479 -7.592 6.415 1.00 0.00 92 GLU A O 19
ATOM 32195 N N . LYS A 1 93 ? -10.212 -7.404 8.641 1.00 0.00 93 LYS A N 19
ATOM 32196 C CA . LYS A 1 93 ? -9.931 -5.975 8.597 1.00 0.00 93 LYS A CA 19
ATOM 32197 C C . LYS A 1 93 ? -8.432 -5.711 8.703 1.00 0.00 93 LYS A C 19
ATOM 32198 O O . LYS A 1 93 ? -7.785 -6.129 9.663 1.00 0.00 93 LYS A O 19
ATOM 32217 N N . VAL A 1 94 ? -7.889 -5.015 7.711 1.00 0.00 94 VAL A N 19
ATOM 32218 C CA . VAL A 1 94 ? -6.467 -4.694 7.691 1.00 0.00 94 VAL A CA 19
ATOM 32219 C C . VAL A 1 94 ? -6.190 -3.381 8.419 1.00 0.00 94 VAL A C 19
ATOM 32220 O O . VAL A 1 94 ? -6.633 -2.317 7.988 1.00 0.00 94 VAL A O 19
ATOM 32233 N N . ARG A 1 95 ? -5.458 -3.465 9.525 1.00 0.00 95 ARG A N 19
ATOM 32234 C CA . ARG A 1 95 ? -5.124 -2.285 10.313 1.00 0.00 95 ARG A CA 19
ATOM 32235 C C . ARG A 1 95 ? -4.055 -1.450 9.613 1.00 0.00 95 ARG A C 19
ATOM 32236 O O . ARG A 1 95 ? -2.861 -1.608 9.872 1.00 0.00 95 ARG A O 19
ATOM 32257 N N . LEU A 1 96 ? -4.492 -0.561 8.727 1.00 0.00 96 LEU A N 19
ATOM 32258 C CA . LEU A 1 96 ? -3.574 0.298 7.991 1.00 0.00 96 LEU A CA 19
ATOM 32259 C C . LEU A 1 96 ? -3.442 1.661 8.664 1.00 0.00 96 LEU A C 19
ATOM 32260 O O . LEU A 1 96 ? -4.367 2.473 8.630 1.00 0.00 96 LEU A O 19
ATOM 32276 N N . GLU A 1 97 ? -2.287 1.905 9.274 1.00 0.00 97 GLU A N 19
ATOM 32277 C CA . GLU A 1 97 ? -2.033 3.169 9.954 1.00 0.00 97 GLU A CA 19
ATOM 32278 C C . GLU A 1 97 ? -1.389 4.174 9.004 1.00 0.00 97 GLU A C 19
ATOM 32279 O O . GLU A 1 97 ? -0.173 4.165 8.807 1.00 0.00 97 GLU A O 19
ATOM 32291 N N . ILE A 1 98 ? -2.210 5.038 8.416 1.00 0.00 98 ILE A N 19
ATOM 32292 C CA . ILE A 1 98 ? -1.720 6.047 7.486 1.00 0.00 98 ILE A CA 19
ATOM 32293 C C . ILE A 1 98 ? -1.607 7.412 8.156 1.00 0.00 98 ILE A C 19
ATOM 32294 O O . ILE A 1 98 ? -2.313 7.700 9.123 1.00 0.00 98 ILE A O 19
ATOM 32310 N N . LEU A 1 99 ? -0.717 8.249 7.635 1.00 0.00 99 LEU A N 19
ATOM 32311 C CA . LEU A 1 99 ? -0.511 9.586 8.180 1.00 0.00 99 LEU A CA 19
ATOM 32312 C C . LEU A 1 99 ? -1.684 10.500 7.830 1.00 0.00 99 LEU A C 19
ATOM 32313 O O . LEU A 1 99 ? -2.193 10.462 6.709 1.00 0.00 99 LEU A O 19
ATOM 32329 N N . PRO A 1 100 ? -2.133 11.335 8.785 1.00 0.00 100 PRO A N 19
ATOM 32330 C CA . PRO A 1 100 ? -3.253 12.257 8.562 1.00 0.00 100 PRO A CA 19
ATOM 32331 C C . PRO A 1 100 ? -3.082 13.082 7.291 1.00 0.00 100 PRO A C 19
ATOM 32332 O O . PRO A 1 100 ? -2.488 14.160 7.313 1.00 0.00 100 PRO A O 19
ATOM 32343 N N . VAL A 1 101 ? -3.607 12.568 6.184 1.00 0.00 101 VAL A N 19
ATOM 32344 C CA . VAL A 1 101 ? -3.515 13.257 4.902 1.00 0.00 101 VAL A CA 19
ATOM 32345 C C . VAL A 1 101 ? -4.815 13.986 4.575 1.00 0.00 101 VAL A C 19
ATOM 32346 O O . VAL A 1 101 ? -5.895 13.564 4.990 1.00 0.00 101 VAL A O 19
ATOM 32359 N N . PRO A 1 102 ? -4.728 15.096 3.822 1.00 0.00 102 PRO A N 19
ATOM 32360 C CA . PRO A 1 102 ? -5.904 15.885 3.439 1.00 0.00 102 PRO A CA 19
ATOM 32361 C C . PRO A 1 102 ? -6.854 15.109 2.531 1.00 0.00 102 PRO A C 19
ATOM 32362 O O . PRO A 1 102 ? -8.038 15.434 2.434 1.00 0.00 102 PRO A O 19
ATOM 32373 N N . GLN A 1 103 ? -6.330 14.083 1.867 1.00 0.00 103 GLN A N 19
ATOM 32374 C CA . GLN A 1 103 ? -7.134 13.264 0.968 1.00 0.00 103 GLN A CA 19
ATOM 32375 C C . GLN A 1 103 ? -8.305 12.624 1.708 1.00 0.00 103 GLN A C 19
ATOM 32376 O O . GLN A 1 103 ? -9.445 12.676 1.247 1.00 0.00 103 GLN A O 19
ATOM 32390 N N . SER A 1 104 ? -8.017 12.023 2.858 1.00 0.00 104 SER A N 19
ATOM 32391 C CA . SER A 1 104 ? -9.049 11.374 3.659 1.00 0.00 104 SER A CA 19
ATOM 32392 C C . SER A 1 104 ? -9.000 11.856 5.106 1.00 0.00 104 SER A C 19
ATOM 32393 O O . SER A 1 104 ? -9.884 12.586 5.558 1.00 0.00 104 SER A O 19
ATOM 32401 N N . GLN A 1 105 ? -7.964 11.445 5.829 1.00 0.00 105 GLN A N 19
ATOM 32402 C CA . GLN A 1 105 ? -7.800 11.836 7.224 1.00 0.00 105 GLN A CA 19
ATOM 32403 C C . GLN A 1 105 ? -8.997 11.392 8.061 1.00 0.00 105 GLN A C 19
ATOM 32404 O O . GLN A 1 105 ? -9.367 12.049 9.033 1.00 0.00 105 GLN A O 19
ATOM 32418 N N . ARG A 1 106 ? -9.599 10.271 7.675 1.00 0.00 106 ARG A N 19
ATOM 32419 C CA . ARG A 1 106 ? -10.753 9.738 8.390 1.00 0.00 106 ARG A CA 19
ATOM 32420 C C . ARG A 1 106 ? -10.778 8.212 8.318 1.00 0.00 106 ARG A C 19
ATOM 32421 O O . ARG A 1 106 ? -10.524 7.630 7.263 1.00 0.00 106 ARG A O 19
ATOM 32442 N N . PRO A 1 107 ? -11.085 7.538 9.442 1.00 0.00 107 PRO A N 19
ATOM 32443 C CA . PRO A 1 107 ? -11.138 6.074 9.493 1.00 0.00 107 PRO A CA 19
ATOM 32444 C C . PRO A 1 107 ? -12.343 5.510 8.748 1.00 0.00 107 PRO A C 19
ATOM 32445 O O . PRO A 1 107 ? -12.213 4.579 7.954 1.00 0.00 107 PRO A O 19
ATOM 32456 N N . LEU A 1 108 ? -13.515 6.081 9.007 1.00 0.00 108 LEU A N 19
ATOM 32457 C CA . LEU A 1 108 ? -14.743 5.633 8.358 1.00 0.00 108 LEU A CA 19
ATOM 32458 C C . LEU A 1 108 ? -15.908 6.559 8.699 1.00 0.00 108 LEU A C 19
ATOM 32459 O O . LEU A 1 108 ? -16.310 7.391 7.886 1.00 0.00 108 LEU A O 19
ATOM 32475 N N . ARG A 1 109 ? -16.447 6.406 9.905 1.00 0.00 109 ARG A N 19
ATOM 32476 C CA . ARG A 1 109 ? -17.567 7.229 10.351 1.00 0.00 109 ARG A CA 19
ATOM 32477 C C . ARG A 1 109 ? -17.940 6.905 11.797 1.00 0.00 109 ARG A C 19
ATOM 32478 O O . ARG A 1 109 ? -18.688 5.962 12.056 1.00 0.00 109 ARG A O 19
ATOM 32499 N N . PRO A 1 110 ? -17.424 7.686 12.764 1.00 0.00 110 PRO A N 19
ATOM 32500 C CA . PRO A 1 110 ? -17.712 7.471 14.186 1.00 0.00 110 PRO A CA 19
ATOM 32501 C C . PRO A 1 110 ? -19.162 7.786 14.537 1.00 0.00 110 PRO A C 19
ATOM 32502 O O . PRO A 1 110 ? -19.934 8.231 13.687 1.00 0.00 110 PRO A O 19
ATOM 32513 N N . SER A 1 111 ? -19.528 7.550 15.792 1.00 0.00 111 SER A N 19
ATOM 32514 C CA . SER A 1 111 ? -20.887 7.807 16.254 1.00 0.00 111 SER A CA 19
ATOM 32515 C C . SER A 1 111 ? -20.906 8.116 17.747 1.00 0.00 111 SER A C 19
ATOM 32516 O O . SER A 1 111 ? -19.952 7.818 18.466 1.00 0.00 111 SER A O 19
ATOM 32524 N N . SER A 1 112 ? -21.999 8.717 18.209 1.00 0.00 112 SER A N 19
ATOM 32525 C CA . SER A 1 112 ? -22.143 9.066 19.617 1.00 0.00 112 SER A CA 19
ATOM 32526 C C . SER A 1 112 ? -23.616 9.189 19.999 1.00 0.00 112 SER A C 19
ATOM 32527 O O . SER A 1 112 ? -24.070 8.573 20.963 1.00 0.00 112 SER A O 19
ATOM 32535 N N . GLY A 1 113 ? -24.354 9.988 19.237 1.00 0.00 113 GLY A N 19
ATOM 32536 C CA . GLY A 1 113 ? -25.766 10.178 19.510 1.00 0.00 113 GLY A CA 19
ATOM 32537 C C . GLY A 1 113 ? -26.021 11.293 20.509 1.00 0.00 113 GLY A C 19
ATOM 32538 O O . GLY A 1 113 ? -25.769 12.460 20.211 1.00 0.00 113 GLY A O 19
ATOM 32542 N N . PRO A 1 114 ? -26.523 10.967 21.715 1.00 0.00 114 PRO A N 19
ATOM 32543 C CA . PRO A 1 114 ? -26.803 11.970 22.748 1.00 0.00 114 PRO A CA 19
ATOM 32544 C C . PRO A 1 114 ? -25.529 12.554 23.348 1.00 0.00 114 PRO A C 19
ATOM 32545 O O . PRO A 1 114 ? -24.576 11.827 23.632 1.00 0.00 114 PRO A O 19
ATOM 32556 N N . SER A 1 115 ? -25.520 13.868 23.541 1.00 0.00 115 SER A N 19
ATOM 32557 C CA . SER A 1 115 ? -24.362 14.549 24.109 1.00 0.00 115 SER A CA 19
ATOM 32558 C C . SER A 1 115 ? -24.729 15.957 24.569 1.00 0.00 115 SER A C 19
ATOM 32559 O O . SER A 1 115 ? -24.756 16.893 23.771 1.00 0.00 115 SER A O 19
ATOM 32567 N N . SER A 1 116 ? -25.011 16.098 25.860 1.00 0.00 116 SER A N 19
ATOM 32568 C CA . SER A 1 116 ? -25.376 17.391 26.425 1.00 0.00 116 SER A CA 19
ATOM 32569 C C . SER A 1 116 ? -24.195 18.016 27.161 1.00 0.00 116 SER A C 19
ATOM 32570 O O . SER A 1 116 ? -23.391 17.314 27.775 1.00 0.00 116 SER A O 19
ATOM 32578 N N . GLY A 1 117 ? -24.096 19.340 27.096 1.00 0.00 117 GLY A N 19
ATOM 32579 C CA . GLY A 1 117 ? -23.012 20.037 27.761 1.00 0.00 117 GLY A CA 19
ATOM 32580 C C . GLY A 1 117 ? -23.139 21.544 27.655 1.00 0.00 117 GLY A C 19
ATOM 32581 O O . GLY A 1 117 ? -24.173 22.017 27.141 1.00 0.00 117 GLY A O 19
ATOM 32586 N N . GLY A 1 1 ? 10.369 -1.555 29.189 1.00 0.00 1 GLY A N 20
ATOM 32587 C CA . GLY A 1 1 ? 11.656 -1.081 28.611 1.00 0.00 1 GLY A CA 20
ATOM 32588 C C . GLY A 1 1 ? 11.477 0.125 27.710 1.00 0.00 1 GLY A C 20
ATOM 32589 O O . GLY A 1 1 ? 10.408 0.734 27.681 1.00 0.00 1 GLY A O 20
ATOM 32595 N N . SER A 1 2 ? 12.527 0.471 26.971 1.00 0.00 2 SER A N 20
ATOM 32596 C CA . SER A 1 2 ? 12.481 1.612 26.064 1.00 0.00 2 SER A CA 20
ATOM 32597 C C . SER A 1 2 ? 12.832 1.189 24.641 1.00 0.00 2 SER A C 20
ATOM 32598 O O . SER A 1 2 ? 12.157 1.573 23.686 1.00 0.00 2 SER A O 20
ATOM 32606 N N . SER A 1 3 ? 13.891 0.399 24.507 1.00 0.00 3 SER A N 20
ATOM 32607 C CA . SER A 1 3 ? 14.332 -0.075 23.201 1.00 0.00 3 SER A CA 20
ATOM 32608 C C . SER A 1 3 ? 14.229 -1.595 23.109 1.00 0.00 3 SER A C 20
ATOM 32609 O O . SER A 1 3 ? 15.092 -2.317 23.608 1.00 0.00 3 SER A O 20
ATOM 32617 N N . GLY A 1 4 ? 13.166 -2.073 22.470 1.00 0.00 4 GLY A N 20
ATOM 32618 C CA . GLY A 1 4 ? 12.970 -3.503 22.326 1.00 0.00 4 GLY A CA 20
ATOM 32619 C C . GLY A 1 4 ? 13.595 -4.050 21.058 1.00 0.00 4 GLY A C 20
ATOM 32620 O O . GLY A 1 4 ? 14.660 -4.665 21.098 1.00 0.00 4 GLY A O 20
ATOM 32624 N N . SER A 1 5 ? 12.930 -3.825 19.929 1.00 0.00 5 SER A N 20
ATOM 32625 C CA . SER A 1 5 ? 13.428 -4.300 18.642 1.00 0.00 5 SER A CA 20
ATOM 32626 C C . SER A 1 5 ? 13.417 -3.179 17.608 1.00 0.00 5 SER A C 20
ATOM 32627 O O . SER A 1 5 ? 12.364 -2.808 17.090 1.00 0.00 5 SER A O 20
ATOM 32635 N N . SER A 1 6 ? 14.597 -2.642 17.312 1.00 0.00 6 SER A N 20
ATOM 32636 C CA . SER A 1 6 ? 14.724 -1.563 16.340 1.00 0.00 6 SER A CA 20
ATOM 32637 C C . SER A 1 6 ? 13.912 -0.346 16.770 1.00 0.00 6 SER A C 20
ATOM 32638 O O . SER A 1 6 ? 13.412 -0.285 17.894 1.00 0.00 6 SER A O 20
ATOM 32646 N N . GLY A 1 7 ? 13.783 0.622 15.868 1.00 0.00 7 GLY A N 20
ATOM 32647 C CA . GLY A 1 7 ? 13.030 1.825 16.173 1.00 0.00 7 GLY A CA 20
ATOM 32648 C C . GLY A 1 7 ? 13.641 3.064 15.552 1.00 0.00 7 GLY A C 20
ATOM 32649 O O . GLY A 1 7 ? 13.286 3.449 14.439 1.00 0.00 7 GLY A O 20
ATOM 32653 N N . ASP A 1 8 ? 14.564 3.693 16.274 1.00 0.00 8 ASP A N 20
ATOM 32654 C CA . ASP A 1 8 ? 15.227 4.898 15.789 1.00 0.00 8 ASP A CA 20
ATOM 32655 C C . ASP A 1 8 ? 14.212 6.005 15.516 1.00 0.00 8 ASP A C 20
ATOM 32656 O O . ASP A 1 8 ? 14.424 6.856 14.652 1.00 0.00 8 ASP A O 20
ATOM 32665 N N . THR A 1 9 ? 13.110 5.988 16.259 1.00 0.00 9 THR A N 20
ATOM 32666 C CA . THR A 1 9 ? 12.062 6.990 16.098 1.00 0.00 9 THR A CA 20
ATOM 32667 C C . THR A 1 9 ? 10.930 6.757 17.094 1.00 0.00 9 THR A C 20
ATOM 32668 O O . THR A 1 9 ? 10.607 5.617 17.426 1.00 0.00 9 THR A O 20
ATOM 32679 N N . VAL A 1 10 ? 10.331 7.845 17.566 1.00 0.00 10 VAL A N 20
ATOM 32680 C CA . VAL A 1 10 ? 9.235 7.759 18.523 1.00 0.00 10 VAL A CA 20
ATOM 32681 C C . VAL A 1 10 ? 7.946 8.327 17.936 1.00 0.00 10 VAL A C 20
ATOM 32682 O O . VAL A 1 10 ? 7.853 9.523 17.660 1.00 0.00 10 VAL A O 20
ATOM 32695 N N . ALA A 1 11 ? 6.956 7.462 17.745 1.00 0.00 11 ALA A N 20
ATOM 32696 C CA . ALA A 1 11 ? 5.674 7.877 17.190 1.00 0.00 11 ALA A CA 20
ATOM 32697 C C . ALA A 1 11 ? 4.619 6.790 17.370 1.00 0.00 11 ALA A C 20
ATOM 32698 O O . ALA A 1 11 ? 4.250 6.105 16.416 1.00 0.00 11 ALA A O 20
ATOM 32705 N N . ASN A 1 12 ? 4.138 6.637 18.599 1.00 0.00 12 ASN A N 20
ATOM 32706 C CA . ASN A 1 12 ? 3.125 5.633 18.904 1.00 0.00 12 ASN A CA 20
ATOM 32707 C C . ASN A 1 12 ? 2.071 6.195 19.853 1.00 0.00 12 ASN A C 20
ATOM 32708 O O . ASN A 1 12 ? 2.316 7.172 20.560 1.00 0.00 12 ASN A O 20
ATOM 32719 N N . ALA A 1 13 ? 0.899 5.569 19.864 1.00 0.00 13 ALA A N 20
ATOM 32720 C CA . ALA A 1 13 ? -0.192 6.007 20.726 1.00 0.00 13 ALA A CA 20
ATOM 32721 C C . ALA A 1 13 ? -0.608 7.438 20.403 1.00 0.00 13 ALA A C 20
ATOM 32722 O O . ALA A 1 13 ? 0.125 8.386 20.684 1.00 0.00 13 ALA A O 20
ATOM 32729 N N . SER A 1 14 ? -1.789 7.585 19.809 1.00 0.00 14 SER A N 20
ATOM 32730 C CA . SER A 1 14 ? -2.302 8.901 19.447 1.00 0.00 14 SER A CA 20
ATOM 32731 C C . SER A 1 14 ? -1.372 9.594 18.457 1.00 0.00 14 SER A C 20
ATOM 32732 O O . SER A 1 14 ? -0.453 10.312 18.852 1.00 0.00 14 SER A O 20
ATOM 32740 N N . GLY A 1 15 ? -1.618 9.376 17.170 1.00 0.00 15 GLY A N 20
ATOM 32741 C CA . GLY A 1 15 ? -0.794 9.988 16.143 1.00 0.00 15 GLY A CA 20
ATOM 32742 C C . GLY A 1 15 ? -1.268 9.651 14.741 1.00 0.00 15 GLY A C 20
ATOM 32743 O O . GLY A 1 15 ? -2.134 10.335 14.197 1.00 0.00 15 GLY A O 20
ATOM 32747 N N . PRO A 1 16 ? -0.714 8.592 14.125 1.00 0.00 16 PRO A N 20
ATOM 32748 C CA . PRO A 1 16 ? -1.096 8.178 12.771 1.00 0.00 16 PRO A CA 20
ATOM 32749 C C . PRO A 1 16 ? -2.602 7.986 12.628 1.00 0.00 16 PRO A C 20
ATOM 32750 O O . PRO A 1 16 ? -3.342 8.050 13.611 1.00 0.00 16 PRO A O 20
ATOM 32761 N N . LEU A 1 17 ? -3.051 7.750 11.399 1.00 0.00 17 LEU A N 20
ATOM 32762 C CA . LEU A 1 17 ? -4.469 7.547 11.129 1.00 0.00 17 LEU A CA 20
ATOM 32763 C C . LEU A 1 17 ? -4.757 6.086 10.801 1.00 0.00 17 LEU A C 20
ATOM 32764 O O . LEU A 1 17 ? -4.154 5.513 9.894 1.00 0.00 17 LEU A O 20
ATOM 32780 N N . MET A 1 18 ? -5.682 5.489 11.545 1.00 0.00 18 MET A N 20
ATOM 32781 C CA . MET A 1 18 ? -6.050 4.094 11.333 1.00 0.00 18 MET A CA 20
ATOM 32782 C C . MET A 1 18 ? -7.150 3.973 10.284 1.00 0.00 18 MET A C 20
ATOM 32783 O O . MET A 1 18 ? -8.287 4.384 10.512 1.00 0.00 18 MET A O 20
ATOM 32797 N N . VAL A 1 19 ? -6.802 3.406 9.133 1.00 0.00 19 VAL A N 20
ATOM 32798 C CA . VAL A 1 19 ? -7.759 3.229 8.048 1.00 0.00 19 VAL A CA 20
ATOM 32799 C C . VAL A 1 19 ? -8.000 1.749 7.768 1.00 0.00 19 VAL A C 20
ATOM 32800 O O . VAL A 1 19 ? -7.335 1.151 6.922 1.00 0.00 19 VAL A O 20
ATOM 32813 N N . GLU A 1 20 ? -8.954 1.165 8.484 1.00 0.00 20 GLU A N 20
ATOM 32814 C CA . GLU A 1 20 ? -9.282 -0.246 8.312 1.00 0.00 20 GLU A CA 20
ATOM 32815 C C . GLU A 1 20 ? -10.136 -0.461 7.068 1.00 0.00 20 GLU A C 20
ATOM 32816 O O . GLU A 1 20 ? -10.762 0.473 6.565 1.00 0.00 20 GLU A O 20
ATOM 32828 N N . ILE A 1 21 ? -10.159 -1.695 6.578 1.00 0.00 21 ILE A N 20
ATOM 32829 C CA . ILE A 1 21 ? -10.937 -2.033 5.392 1.00 0.00 21 ILE A CA 20
ATOM 32830 C C . ILE A 1 21 ? -11.577 -3.410 5.529 1.00 0.00 21 ILE A C 20
ATOM 32831 O O . ILE A 1 21 ? -10.892 -4.432 5.472 1.00 0.00 21 ILE A O 20
ATOM 32847 N N . VAL A 1 22 ? -12.893 -3.430 5.711 1.00 0.00 22 VAL A N 20
ATOM 32848 C CA . VAL A 1 22 ? -13.625 -4.682 5.857 1.00 0.00 22 VAL A CA 20
ATOM 32849 C C . VAL A 1 22 ? -13.483 -5.550 4.610 1.00 0.00 22 VAL A C 20
ATOM 32850 O O . VAL A 1 22 ? -14.276 -5.448 3.673 1.00 0.00 22 VAL A O 20
ATOM 32863 N N . LYS A 1 23 ? -12.465 -6.405 4.604 1.00 0.00 23 LYS A N 20
ATOM 32864 C CA . LYS A 1 23 ? -12.218 -7.291 3.474 1.00 0.00 23 LYS A CA 20
ATOM 32865 C C . LYS A 1 23 ? -12.839 -8.664 3.713 1.00 0.00 23 LYS A C 20
ATOM 32866 O O . LYS A 1 23 ? -13.385 -8.933 4.783 1.00 0.00 23 LYS A O 20
ATOM 32885 N N . THR A 1 24 ? -12.753 -9.531 2.708 1.00 0.00 24 THR A N 20
ATOM 32886 C CA . THR A 1 24 ? -13.306 -10.876 2.808 1.00 0.00 24 THR A CA 20
ATOM 32887 C C . THR A 1 24 ? -12.474 -11.738 3.756 1.00 0.00 24 THR A C 20
ATOM 32888 O O . THR A 1 24 ? -11.277 -11.508 3.927 1.00 0.00 24 THR A O 20
ATOM 32899 N N . PRO A 1 25 ? -13.101 -12.747 4.386 1.00 0.00 25 PRO A N 20
ATOM 32900 C CA . PRO A 1 25 ? -12.411 -13.645 5.318 1.00 0.00 25 PRO A CA 20
ATOM 32901 C C . PRO A 1 25 ? -11.419 -14.562 4.611 1.00 0.00 25 PRO A C 20
ATOM 32902 O O . PRO A 1 25 ? -11.802 -15.386 3.781 1.00 0.00 25 PRO A O 20
ATOM 32913 N N . GLY A 1 26 ? -10.141 -14.413 4.947 1.00 0.00 26 GLY A N 20
ATOM 32914 C CA . GLY A 1 26 ? -9.114 -15.235 4.334 1.00 0.00 26 GLY A CA 20
ATOM 32915 C C . GLY A 1 26 ? -8.931 -14.929 2.861 1.00 0.00 26 GLY A C 20
ATOM 32916 O O . GLY A 1 26 ? -8.551 -15.803 2.081 1.00 0.00 26 GLY A O 20
ATOM 32920 N N . SER A 1 27 ? -9.202 -13.685 2.478 1.00 0.00 27 SER A N 20
ATOM 32921 C CA . SER A 1 27 ? -9.064 -13.267 1.088 1.00 0.00 27 SER A CA 20
ATOM 32922 C C . SER A 1 27 ? -8.178 -12.031 0.977 1.00 0.00 27 SER A C 20
ATOM 32923 O O . SER A 1 27 ? -7.809 -11.427 1.984 1.00 0.00 27 SER A O 20
ATOM 32931 N N . ALA A 1 28 ? -7.837 -11.661 -0.253 1.00 0.00 28 ALA A N 20
ATOM 32932 C CA . ALA A 1 28 ? -6.993 -10.497 -0.496 1.00 0.00 28 ALA A CA 20
ATOM 32933 C C . ALA A 1 28 ? -7.795 -9.354 -1.106 1.00 0.00 28 ALA A C 20
ATOM 32934 O O . ALA A 1 28 ? -9.024 -9.407 -1.167 1.00 0.00 28 ALA A O 20
ATOM 32941 N N . LEU A 1 29 ? -7.092 -8.322 -1.560 1.00 0.00 29 LEU A N 20
ATOM 32942 C CA . LEU A 1 29 ? -7.739 -7.164 -2.167 1.00 0.00 29 LEU A CA 20
ATOM 32943 C C . LEU A 1 29 ? -7.048 -6.777 -3.471 1.00 0.00 29 LEU A C 20
ATOM 32944 O O . LEU A 1 29 ? -7.687 -6.675 -4.518 1.00 0.00 29 LEU A O 20
ATOM 32960 N N . GLY A 1 30 ? -5.738 -6.564 -3.399 1.00 0.00 30 GLY A N 20
ATOM 32961 C CA . GLY A 1 30 ? -4.980 -6.191 -4.580 1.00 0.00 30 GLY A CA 20
ATOM 32962 C C . GLY A 1 30 ? -4.412 -4.789 -4.485 1.00 0.00 30 GLY A C 20
ATOM 32963 O O . GLY A 1 30 ? -4.268 -4.101 -5.496 1.00 0.00 30 GLY A O 20
ATOM 32967 N N . ILE A 1 31 ? -4.090 -4.364 -3.268 1.00 0.00 31 ILE A N 20
ATOM 32968 C CA . ILE A 1 31 ? -3.534 -3.035 -3.046 1.00 0.00 31 ILE A CA 20
ATOM 32969 C C . ILE A 1 31 ? -2.087 -2.958 -3.521 1.00 0.00 31 ILE A C 20
ATOM 32970 O O . ILE A 1 31 ? -1.309 -3.892 -3.327 1.00 0.00 31 ILE A O 20
ATOM 32986 N N . SER A 1 32 ? -1.732 -1.840 -4.146 1.00 0.00 32 SER A N 20
ATOM 32987 C CA . SER A 1 32 ? -0.377 -1.641 -4.650 1.00 0.00 32 SER A CA 20
ATOM 32988 C C . SER A 1 32 ? 0.295 -0.462 -3.955 1.00 0.00 32 SER A C 20
ATOM 32989 O O . SER A 1 32 ? -0.212 0.659 -3.982 1.00 0.00 32 SER A O 20
ATOM 32997 N N . LEU A 1 33 ? 1.441 -0.723 -3.334 1.00 0.00 33 LEU A N 20
ATOM 32998 C CA . LEU A 1 33 ? 2.184 0.316 -2.632 1.00 0.00 33 LEU A CA 20
ATOM 32999 C C . LEU A 1 33 ? 3.364 0.800 -3.469 1.00 0.00 33 LEU A C 20
ATOM 33000 O O . LEU A 1 33 ? 3.579 0.330 -4.587 1.00 0.00 33 LEU A O 20
ATOM 33016 N N . THR A 1 34 ? 4.126 1.741 -2.922 1.00 0.00 34 THR A N 20
ATOM 33017 C CA . THR A 1 34 ? 5.284 2.288 -3.619 1.00 0.00 34 THR A CA 20
ATOM 33018 C C . THR A 1 34 ? 6.199 3.034 -2.653 1.00 0.00 34 THR A C 20
ATOM 33019 O O . THR A 1 34 ? 5.748 3.890 -1.892 1.00 0.00 34 THR A O 20
ATOM 33030 N N . THR A 1 35 ? 7.486 2.705 -2.690 1.00 0.00 35 THR A N 20
ATOM 33031 C CA . THR A 1 35 ? 8.465 3.344 -1.818 1.00 0.00 35 THR A CA 20
ATOM 33032 C C . THR A 1 35 ? 9.090 4.557 -2.499 1.00 0.00 35 THR A C 20
ATOM 33033 O O . THR A 1 35 ? 9.591 4.462 -3.620 1.00 0.00 35 THR A O 20
ATOM 33044 N N . THR A 1 36 ? 9.060 5.695 -1.814 1.00 0.00 36 THR A N 20
ATOM 33045 C CA . THR A 1 36 ? 9.624 6.927 -2.351 1.00 0.00 36 THR A CA 20
ATOM 33046 C C . THR A 1 36 ? 10.911 7.301 -1.621 1.00 0.00 36 THR A C 20
ATOM 33047 O O . THR A 1 36 ? 11.448 6.511 -0.845 1.00 0.00 36 THR A O 20
ATOM 33058 N N . SER A 1 37 ? 11.400 8.511 -1.875 1.00 0.00 37 SER A N 20
ATOM 33059 C CA . SER A 1 37 ? 12.623 8.990 -1.242 1.00 0.00 37 SER A CA 20
ATOM 33060 C C . SER A 1 37 ? 12.395 10.340 -0.570 1.00 0.00 37 SER A C 20
ATOM 33061 O O . SER A 1 37 ? 11.292 10.885 -0.607 1.00 0.00 37 SER A O 20
ATOM 33069 N N . LEU A 1 38 ? 13.445 10.873 0.046 1.00 0.00 38 LEU A N 20
ATOM 33070 C CA . LEU A 1 38 ? 13.361 12.160 0.726 1.00 0.00 38 LEU A CA 20
ATOM 33071 C C . LEU A 1 38 ? 14.692 12.903 0.651 1.00 0.00 38 LEU A C 20
ATOM 33072 O O . LEU A 1 38 ? 14.752 14.045 0.196 1.00 0.00 38 LEU A O 20
ATOM 33088 N N . ARG A 1 39 ? 15.755 12.244 1.100 1.00 0.00 39 ARG A N 20
ATOM 33089 C CA . ARG A 1 39 ? 17.087 12.840 1.084 1.00 0.00 39 ARG A CA 20
ATOM 33090 C C . ARG A 1 39 ? 18.129 11.849 1.593 1.00 0.00 39 ARG A C 20
ATOM 33091 O O . ARG A 1 39 ? 19.107 11.556 0.906 1.00 0.00 39 ARG A O 20
ATOM 33112 N N . ASN A 1 40 ? 17.911 11.339 2.800 1.00 0.00 40 ASN A N 20
ATOM 33113 C CA . ASN A 1 40 ? 18.832 10.380 3.401 1.00 0.00 40 ASN A CA 20
ATOM 33114 C C . ASN A 1 40 ? 18.172 9.013 3.556 1.00 0.00 40 ASN A C 20
ATOM 33115 O O . ASN A 1 40 ? 18.832 7.980 3.448 1.00 0.00 40 ASN A O 20
ATOM 33126 N N . LYS A 1 41 ? 16.867 9.014 3.810 1.00 0.00 41 LYS A N 20
ATOM 33127 C CA . LYS A 1 41 ? 16.119 7.774 3.980 1.00 0.00 41 LYS A CA 20
ATOM 33128 C C . LYS A 1 41 ? 15.035 7.642 2.914 1.00 0.00 41 LYS A C 20
ATOM 33129 O O . LYS A 1 41 ? 14.999 8.409 1.952 1.00 0.00 41 LYS A O 20
ATOM 33148 N N . SER A 1 42 ? 14.153 6.664 3.093 1.00 0.00 42 SER A N 20
ATOM 33149 C CA . SER A 1 42 ? 13.067 6.432 2.148 1.00 0.00 42 SER A CA 20
ATOM 33150 C C . SER A 1 42 ? 11.790 6.022 2.875 1.00 0.00 42 SER A C 20
ATOM 33151 O O . SER A 1 42 ? 11.826 5.220 3.808 1.00 0.00 42 SER A O 20
ATOM 33159 N N . VAL A 1 43 ? 10.664 6.577 2.442 1.00 0.00 43 VAL A N 20
ATOM 33160 C CA . VAL A 1 43 ? 9.376 6.271 3.051 1.00 0.00 43 VAL A CA 20
ATOM 33161 C C . VAL A 1 43 ? 8.477 5.512 2.081 1.00 0.00 43 VAL A C 20
ATOM 33162 O O . VAL A 1 43 ? 8.638 5.609 0.864 1.00 0.00 43 VAL A O 20
ATOM 33175 N N . ILE A 1 44 ? 7.528 4.759 2.627 1.00 0.00 44 ILE A N 20
ATOM 33176 C CA . ILE A 1 44 ? 6.602 3.985 1.809 1.00 0.00 44 ILE A CA 20
ATOM 33177 C C . ILE A 1 44 ? 5.280 4.724 1.627 1.00 0.00 44 ILE A C 20
ATOM 33178 O O . ILE A 1 44 ? 4.714 5.250 2.585 1.00 0.00 44 ILE A O 20
ATOM 33194 N N . THR A 1 45 ? 4.794 4.758 0.390 1.00 0.00 45 THR A N 20
ATOM 33195 C CA . THR A 1 45 ? 3.538 5.433 0.081 1.00 0.00 45 THR A CA 20
ATOM 33196 C C . THR A 1 45 ? 2.614 4.521 -0.720 1.00 0.00 45 THR A C 20
ATOM 33197 O O . THR A 1 45 ? 2.986 3.403 -1.077 1.00 0.00 45 THR A O 20
ATOM 33208 N N . ILE A 1 46 ? 1.409 5.006 -1.000 1.00 0.00 46 ILE A N 20
ATOM 33209 C CA . ILE A 1 46 ? 0.433 4.236 -1.760 1.00 0.00 46 ILE A CA 20
ATOM 33210 C C . ILE A 1 46 ? 0.541 4.528 -3.252 1.00 0.00 46 ILE A C 20
ATOM 33211 O O . ILE A 1 46 ? 0.591 5.686 -3.666 1.00 0.00 46 ILE A O 20
ATOM 33227 N N . ASP A 1 47 ? 0.577 3.469 -4.055 1.00 0.00 47 ASP A N 20
ATOM 33228 C CA . ASP A 1 47 ? 0.678 3.612 -5.503 1.00 0.00 47 ASP A CA 20
ATOM 33229 C C . ASP A 1 47 ? -0.706 3.673 -6.142 1.00 0.00 47 ASP A C 20
ATOM 33230 O O . ASP A 1 47 ? -1.074 4.676 -6.753 1.00 0.00 47 ASP A O 20
ATOM 33239 N N . ARG A 1 48 ? -1.467 2.595 -5.994 1.00 0.00 48 ARG A N 20
ATOM 33240 C CA . ARG A 1 48 ? -2.811 2.525 -6.556 1.00 0.00 48 ARG A CA 20
ATOM 33241 C C . ARG A 1 48 ? -3.607 1.387 -5.923 1.00 0.00 48 ARG A C 20
ATOM 33242 O O . ARG A 1 48 ? -3.066 0.590 -5.157 1.00 0.00 48 ARG A O 20
ATOM 33263 N N . ILE A 1 49 ? -4.893 1.319 -6.249 1.00 0.00 49 ILE A N 20
ATOM 33264 C CA . ILE A 1 49 ? -5.763 0.278 -5.712 1.00 0.00 49 ILE A CA 20
ATOM 33265 C C . ILE A 1 49 ? -6.273 -0.636 -6.820 1.00 0.00 49 ILE A C 20
ATOM 33266 O O . ILE A 1 49 ? -6.269 -0.266 -7.996 1.00 0.00 49 ILE A O 20
ATOM 33282 N N . LYS A 1 50 ? -6.711 -1.831 -6.441 1.00 0.00 50 LYS A N 20
ATOM 33283 C CA . LYS A 1 50 ? -7.225 -2.797 -7.404 1.00 0.00 50 LYS A CA 20
ATOM 33284 C C . LYS A 1 50 ? -8.669 -2.472 -7.783 1.00 0.00 50 LYS A C 20
ATOM 33285 O O . LYS A 1 50 ? -9.473 -2.100 -6.928 1.00 0.00 50 LYS A O 20
ATOM 33304 N N . PRO A 1 51 ? -9.019 -2.606 -9.075 1.00 0.00 51 PRO A N 20
ATOM 33305 C CA . PRO A 1 51 ? -10.375 -2.321 -9.556 1.00 0.00 51 PRO A CA 20
ATOM 33306 C C . PRO A 1 51 ? -11.374 -3.396 -9.141 1.00 0.00 51 PRO A C 20
ATOM 33307 O O . PRO A 1 51 ? -11.041 -4.580 -9.087 1.00 0.00 51 PRO A O 20
ATOM 33318 N N . ALA A 1 52 ? -12.600 -2.975 -8.851 1.00 0.00 52 ALA A N 20
ATOM 33319 C CA . ALA A 1 52 ? -13.649 -3.902 -8.442 1.00 0.00 52 ALA A CA 20
ATOM 33320 C C . ALA A 1 52 ? -13.267 -4.634 -7.160 1.00 0.00 52 ALA A C 20
ATOM 33321 O O . ALA A 1 52 ? -13.666 -5.779 -6.945 1.00 0.00 52 ALA A O 20
ATOM 33328 N N . SER A 1 53 ? -12.489 -3.968 -6.312 1.00 0.00 53 SER A N 20
ATOM 33329 C CA . SER A 1 53 ? -12.053 -4.558 -5.052 1.00 0.00 53 SER A CA 20
ATOM 33330 C C . SER A 1 53 ? -12.859 -4.000 -3.883 1.00 0.00 53 SER A C 20
ATOM 33331 O O . SER A 1 53 ? -13.848 -3.294 -4.080 1.00 0.00 53 SER A O 20
ATOM 33339 N N . VAL A 1 54 ? -12.430 -4.322 -2.668 1.00 0.00 54 VAL A N 20
ATOM 33340 C CA . VAL A 1 54 ? -13.111 -3.853 -1.467 1.00 0.00 54 VAL A CA 20
ATOM 33341 C C . VAL A 1 54 ? -12.605 -2.476 -1.048 1.00 0.00 54 VAL A C 20
ATOM 33342 O O . VAL A 1 54 ? -13.345 -1.680 -0.472 1.00 0.00 54 VAL A O 20
ATOM 33355 N N . VAL A 1 55 ? -11.337 -2.203 -1.342 1.00 0.00 55 VAL A N 20
ATOM 33356 C CA . VAL A 1 55 ? -10.732 -0.923 -0.995 1.00 0.00 55 VAL A CA 20
ATOM 33357 C C . VAL A 1 55 ? -11.127 0.162 -1.993 1.00 0.00 55 VAL A C 20
ATOM 33358 O O . VAL A 1 55 ? -11.366 1.308 -1.615 1.00 0.00 55 VAL A O 20
ATOM 33371 N N . ASP A 1 56 ? -11.193 -0.209 -3.268 1.00 0.00 56 ASP A N 20
ATOM 33372 C CA . ASP A 1 56 ? -11.558 0.733 -4.319 1.00 0.00 56 ASP A CA 20
ATOM 33373 C C . ASP A 1 56 ? -13.044 1.068 -4.257 1.00 0.00 56 ASP A C 20
ATOM 33374 O O . ASP A 1 56 ? -13.430 2.235 -4.323 1.00 0.00 56 ASP A O 20
ATOM 33383 N N . ARG A 1 57 ? -13.873 0.038 -4.129 1.00 0.00 57 ARG A N 20
ATOM 33384 C CA . ARG A 1 57 ? -15.318 0.223 -4.057 1.00 0.00 57 ARG A CA 20
ATOM 33385 C C . ARG A 1 57 ? -15.714 0.930 -2.764 1.00 0.00 57 ARG A C 20
ATOM 33386 O O . ARG A 1 57 ? -16.694 1.673 -2.726 1.00 0.00 57 ARG A O 20
ATOM 33407 N N . SER A 1 58 ? -14.944 0.693 -1.707 1.00 0.00 58 SER A N 20
ATOM 33408 C CA . SER A 1 58 ? -15.213 1.307 -0.412 1.00 0.00 58 SER A CA 20
ATOM 33409 C C . SER A 1 58 ? -14.619 2.710 -0.341 1.00 0.00 58 SER A C 20
ATOM 33410 O O . SER A 1 58 ? -15.208 3.616 0.249 1.00 0.00 58 SER A O 20
ATOM 33418 N N . GLY A 1 59 ? -13.448 2.882 -0.946 1.00 0.00 59 GLY A N 20
ATOM 33419 C CA . GLY A 1 59 ? -12.793 4.177 -0.939 1.00 0.00 59 GLY A CA 20
ATOM 33420 C C . GLY A 1 59 ? -12.045 4.444 0.352 1.00 0.00 59 GLY A C 20
ATOM 33421 O O . GLY A 1 59 ? -12.206 5.500 0.964 1.00 0.00 59 GLY A O 20
ATOM 33425 N N . ALA A 1 60 ? -11.224 3.484 0.768 1.00 0.00 60 ALA A N 20
ATOM 33426 C CA . ALA A 1 60 ? -10.449 3.621 1.995 1.00 0.00 60 ALA A CA 20
ATOM 33427 C C . ALA A 1 60 ? -9.100 4.276 1.722 1.00 0.00 60 ALA A C 20
ATOM 33428 O O . ALA A 1 60 ? -8.835 5.389 2.177 1.00 0.00 60 ALA A O 20
ATOM 33435 N N . LEU A 1 61 ? -8.247 3.579 0.977 1.00 0.00 61 LEU A N 20
ATOM 33436 C CA . LEU A 1 61 ? -6.924 4.094 0.644 1.00 0.00 61 LEU A CA 20
ATOM 33437 C C . LEU A 1 61 ? -6.966 4.908 -0.645 1.00 0.00 61 LEU A C 20
ATOM 33438 O O . LEU A 1 61 ? -7.810 4.675 -1.511 1.00 0.00 61 LEU A O 20
ATOM 33454 N N . HIS A 1 62 ? -6.050 5.864 -0.767 1.00 0.00 62 HIS A N 20
ATOM 33455 C CA . HIS A 1 62 ? -5.984 6.711 -1.951 1.00 0.00 62 HIS A CA 20
ATOM 33456 C C . HIS A 1 62 ? -4.535 6.936 -2.380 1.00 0.00 62 HIS A C 20
ATOM 33457 O O . HIS A 1 62 ? -3.660 7.155 -1.543 1.00 0.00 62 HIS A O 20
ATOM 33472 N N . PRO A 1 63 ? -4.258 6.885 -3.697 1.00 0.00 63 PRO A N 20
ATOM 33473 C CA . PRO A 1 63 ? -2.904 7.086 -4.226 1.00 0.00 63 PRO A CA 20
ATOM 33474 C C . PRO A 1 63 ? -2.293 8.405 -3.764 1.00 0.00 63 PRO A C 20
ATOM 33475 O O . PRO A 1 63 ? -2.901 9.466 -3.906 1.00 0.00 63 PRO A O 20
ATOM 33486 N N . GLY A 1 64 ? -1.087 8.330 -3.210 1.00 0.00 64 GLY A N 20
ATOM 33487 C CA . GLY A 1 64 ? -0.413 9.526 -2.736 1.00 0.00 64 GLY A CA 20
ATOM 33488 C C . GLY A 1 64 ? -0.269 9.552 -1.227 1.00 0.00 64 GLY A C 20
ATOM 33489 O O . GLY A 1 64 ? 0.641 10.188 -0.696 1.00 0.00 64 GLY A O 20
ATOM 33493 N N . ASP A 1 65 ? -1.169 8.860 -0.535 1.00 0.00 65 ASP A N 20
ATOM 33494 C CA . ASP A 1 65 ? -1.136 8.809 0.923 1.00 0.00 65 ASP A CA 20
ATOM 33495 C C . ASP A 1 65 ? 0.185 8.228 1.418 1.00 0.00 65 ASP A C 20
ATOM 33496 O O . ASP A 1 65 ? 0.842 7.463 0.711 1.00 0.00 65 ASP A O 20
ATOM 33505 N N . HIS A 1 66 ? 0.569 8.599 2.635 1.00 0.00 66 HIS A N 20
ATOM 33506 C CA . HIS A 1 66 ? 1.812 8.115 3.224 1.00 0.00 66 HIS A CA 20
ATOM 33507 C C . HIS A 1 66 ? 1.532 7.153 4.375 1.00 0.00 66 HIS A C 20
ATOM 33508 O O . HIS A 1 66 ? 0.941 7.534 5.385 1.00 0.00 66 HIS A O 20
ATOM 33523 N N . ILE A 1 67 ? 1.962 5.906 4.214 1.00 0.00 67 ILE A N 20
ATOM 33524 C CA . ILE A 1 67 ? 1.759 4.890 5.239 1.00 0.00 67 ILE A CA 20
ATOM 33525 C C . ILE A 1 67 ? 2.850 4.958 6.301 1.00 0.00 67 ILE A C 20
ATOM 33526 O O . ILE A 1 67 ? 4.037 4.837 5.996 1.00 0.00 67 ILE A O 20
ATOM 33542 N N . LEU A 1 68 ? 2.442 5.155 7.551 1.00 0.00 68 LEU A N 20
ATOM 33543 C CA . LEU A 1 68 ? 3.386 5.241 8.659 1.00 0.00 68 LEU A CA 20
ATOM 33544 C C . LEU A 1 68 ? 3.557 3.886 9.337 1.00 0.00 68 LEU A C 20
ATOM 33545 O O . LEU A 1 68 ? 4.626 3.574 9.862 1.00 0.00 68 LEU A O 20
ATOM 33561 N N . SER A 1 69 ? 2.497 3.084 9.322 1.00 0.00 69 SER A N 20
ATOM 33562 C CA . SER A 1 69 ? 2.532 1.761 9.936 1.00 0.00 69 SER A CA 20
ATOM 33563 C C . SER A 1 69 ? 1.433 0.867 9.368 1.00 0.00 69 SER A C 20
ATOM 33564 O O . SER A 1 69 ? 0.441 1.354 8.827 1.00 0.00 69 SER A O 20
ATOM 33572 N N . ILE A 1 70 ? 1.619 -0.442 9.498 1.00 0.00 70 ILE A N 20
ATOM 33573 C CA . ILE A 1 70 ? 0.645 -1.405 9.000 1.00 0.00 70 ILE A CA 20
ATOM 33574 C C . ILE A 1 70 ? 0.593 -2.643 9.890 1.00 0.00 70 ILE A C 20
ATOM 33575 O O . ILE A 1 70 ? 1.532 -3.439 9.918 1.00 0.00 70 ILE A O 20
ATOM 33591 N N . ASP A 1 71 ? -0.509 -2.798 10.617 1.00 0.00 71 ASP A N 20
ATOM 33592 C CA . ASP A 1 71 ? -0.682 -3.938 11.510 1.00 0.00 71 ASP A CA 20
ATOM 33593 C C . ASP A 1 71 ? 0.392 -3.948 12.593 1.00 0.00 71 ASP A C 20
ATOM 33594 O O . ASP A 1 71 ? 0.800 -5.008 13.067 1.00 0.00 71 ASP A O 20
ATOM 33603 N N . GLY A 1 72 ? 0.845 -2.760 12.980 1.00 0.00 72 GLY A N 20
ATOM 33604 C CA . GLY A 1 72 ? 1.868 -2.653 14.005 1.00 0.00 72 GLY A CA 20
ATOM 33605 C C . GLY A 1 72 ? 3.274 -2.647 13.434 1.00 0.00 72 GLY A C 20
ATOM 33606 O O . GLY A 1 72 ? 4.252 -2.650 14.182 1.00 0.00 72 GLY A O 20
ATOM 33610 N N . THR A 1 73 ? 3.382 -2.640 12.108 1.00 0.00 73 THR A N 20
ATOM 33611 C CA . THR A 1 73 ? 4.682 -2.633 11.447 1.00 0.00 73 THR A CA 20
ATOM 33612 C C . THR A 1 73 ? 5.051 -1.226 10.988 1.00 0.00 73 THR A C 20
ATOM 33613 O O . THR A 1 73 ? 4.442 -0.683 10.066 1.00 0.00 73 THR A O 20
ATOM 33624 N N . SER A 1 74 ? 6.052 -0.640 11.636 1.00 0.00 74 SER A N 20
ATOM 33625 C CA . SER A 1 74 ? 6.502 0.704 11.294 1.00 0.00 74 SER A CA 20
ATOM 33626 C C . SER A 1 74 ? 6.996 0.761 9.852 1.00 0.00 74 SER A C 20
ATOM 33627 O O . SER A 1 74 ? 7.704 -0.134 9.391 1.00 0.00 74 SER A O 20
ATOM 33635 N N . MET A 1 75 ? 6.617 1.820 9.143 1.00 0.00 75 MET A N 20
ATOM 33636 C CA . MET A 1 75 ? 7.020 1.994 7.753 1.00 0.00 75 MET A CA 20
ATOM 33637 C C . MET A 1 75 ? 8.145 3.017 7.636 1.00 0.00 75 MET A C 20
ATOM 33638 O O . MET A 1 75 ? 8.196 3.791 6.679 1.00 0.00 75 MET A O 20
ATOM 33652 N N . GLU A 1 76 ? 9.045 3.016 8.613 1.00 0.00 76 GLU A N 20
ATOM 33653 C CA . GLU A 1 76 ? 10.169 3.944 8.620 1.00 0.00 76 GLU A CA 20
ATOM 33654 C C . GLU A 1 76 ? 11.444 3.257 8.142 1.00 0.00 76 GLU A C 20
ATOM 33655 O O . GLU A 1 76 ? 12.312 3.886 7.536 1.00 0.00 76 GLU A O 20
ATOM 33667 N N . HIS A 1 77 ? 11.552 1.962 8.421 1.00 0.00 77 HIS A N 20
ATOM 33668 C CA . HIS A 1 77 ? 12.722 1.188 8.021 1.00 0.00 77 HIS A CA 20
ATOM 33669 C C . HIS A 1 77 ? 12.308 -0.121 7.356 1.00 0.00 77 HIS A C 20
ATOM 33670 O O . HIS A 1 77 ? 13.002 -1.132 7.468 1.00 0.00 77 HIS A O 20
ATOM 33685 N N . CYS A 1 78 ? 11.173 -0.096 6.665 1.00 0.00 78 CYS A N 20
ATOM 33686 C CA . CYS A 1 78 ? 10.667 -1.281 5.983 1.00 0.00 78 CYS A CA 20
ATOM 33687 C C . CYS A 1 78 ? 10.935 -1.203 4.484 1.00 0.00 78 CYS A C 20
ATOM 33688 O O . CYS A 1 78 ? 11.560 -0.256 4.004 1.00 0.00 78 CYS A O 20
ATOM 33696 N N . SER A 1 79 ? 10.460 -2.202 3.749 1.00 0.00 79 SER A N 20
ATOM 33697 C CA . SER A 1 79 ? 10.649 -2.248 2.304 1.00 0.00 79 SER A CA 20
ATOM 33698 C C . SER A 1 79 ? 9.306 -2.287 1.581 1.00 0.00 79 SER A C 20
ATOM 33699 O O . SER A 1 79 ? 8.249 -2.257 2.213 1.00 0.00 79 SER A O 20
ATOM 33707 N N . LEU A 1 80 ? 9.355 -2.354 0.255 1.00 0.00 80 LEU A N 20
ATOM 33708 C CA . LEU A 1 80 ? 8.142 -2.397 -0.552 1.00 0.00 80 LEU A CA 20
ATOM 33709 C C . LEU A 1 80 ? 7.517 -3.789 -0.522 1.00 0.00 80 LEU A C 20
ATOM 33710 O O . LEU A 1 80 ? 6.309 -3.934 -0.338 1.00 0.00 80 LEU A O 20
ATOM 33726 N N . LEU A 1 81 ? 8.349 -4.809 -0.702 1.00 0.00 81 LEU A N 20
ATOM 33727 C CA . LEU A 1 81 ? 7.877 -6.190 -0.695 1.00 0.00 81 LEU A CA 20
ATOM 33728 C C . LEU A 1 81 ? 7.311 -6.564 0.669 1.00 0.00 81 LEU A C 20
ATOM 33729 O O . LEU A 1 81 ? 6.205 -7.096 0.768 1.00 0.00 81 LEU A O 20
ATOM 33745 N N . GLU A 1 82 ? 8.074 -6.282 1.719 1.00 0.00 82 GLU A N 20
ATOM 33746 C CA . GLU A 1 82 ? 7.648 -6.589 3.080 1.00 0.00 82 GLU A CA 20
ATOM 33747 C C . GLU A 1 82 ? 6.359 -5.850 3.426 1.00 0.00 82 GLU A C 20
ATOM 33748 O O . GLU A 1 82 ? 5.507 -6.372 4.145 1.00 0.00 82 GLU A O 20
ATOM 33760 N N . ALA A 1 83 ? 6.224 -4.633 2.909 1.00 0.00 83 ALA A N 20
ATOM 33761 C CA . ALA A 1 83 ? 5.040 -3.823 3.164 1.00 0.00 83 ALA A CA 20
ATOM 33762 C C . ALA A 1 83 ? 3.803 -4.441 2.520 1.00 0.00 83 ALA A C 20
ATOM 33763 O O . ALA A 1 83 ? 2.759 -4.573 3.159 1.00 0.00 83 ALA A O 20
ATOM 33770 N N . THR A 1 84 ? 3.927 -4.817 1.252 1.00 0.00 84 THR A N 20
ATOM 33771 C CA . THR A 1 84 ? 2.819 -5.421 0.521 1.00 0.00 84 THR A CA 20
ATOM 33772 C C . THR A 1 84 ? 2.399 -6.741 1.160 1.00 0.00 84 THR A C 20
ATOM 33773 O O . THR A 1 84 ? 1.230 -7.121 1.110 1.00 0.00 84 THR A O 20
ATOM 33784 N N . LYS A 1 85 ? 3.361 -7.436 1.758 1.00 0.00 85 LYS A N 20
ATOM 33785 C CA . LYS A 1 85 ? 3.090 -8.714 2.406 1.00 0.00 85 LYS A CA 20
ATOM 33786 C C . LYS A 1 85 ? 2.080 -8.548 3.536 1.00 0.00 85 LYS A C 20
ATOM 33787 O O . LYS A 1 85 ? 1.237 -9.416 3.761 1.00 0.00 85 LYS A O 20
ATOM 33806 N N . LEU A 1 86 ? 2.171 -7.428 4.245 1.00 0.00 86 LEU A N 20
ATOM 33807 C CA . LEU A 1 86 ? 1.264 -7.149 5.353 1.00 0.00 86 LEU A CA 20
ATOM 33808 C C . LEU A 1 86 ? -0.183 -7.110 4.874 1.00 0.00 86 LEU A C 20
ATOM 33809 O O . LEU A 1 86 ? -1.091 -7.557 5.576 1.00 0.00 86 LEU A O 20
ATOM 33825 N N . LEU A 1 87 ? -0.391 -6.575 3.676 1.00 0.00 87 LEU A N 20
ATOM 33826 C CA . LEU A 1 87 ? -1.728 -6.481 3.103 1.00 0.00 87 LEU A CA 20
ATOM 33827 C C . LEU A 1 87 ? -2.366 -7.861 2.983 1.00 0.00 87 LEU A C 20
ATOM 33828 O O . LEU A 1 87 ? -3.585 -8.002 3.071 1.00 0.00 87 LEU A O 20
ATOM 33844 N N . ALA A 1 88 ? -1.532 -8.877 2.783 1.00 0.00 88 ALA A N 20
ATOM 33845 C CA . ALA A 1 88 ? -2.015 -10.247 2.652 1.00 0.00 88 ALA A CA 20
ATOM 33846 C C . ALA A 1 88 ? -1.891 -11.008 3.970 1.00 0.00 88 ALA A C 20
ATOM 33847 O O . ALA A 1 88 ? -1.954 -12.238 3.992 1.00 0.00 88 ALA A O 20
ATOM 33854 N N . SER A 1 89 ? -1.718 -10.274 5.067 1.00 0.00 89 SER A N 20
ATOM 33855 C CA . SER A 1 89 ? -1.588 -10.887 6.383 1.00 0.00 89 SER A CA 20
ATOM 33856 C C . SER A 1 89 ? -2.754 -10.488 7.282 1.00 0.00 89 SER A C 20
ATOM 33857 O O . SER A 1 89 ? -2.602 -10.372 8.498 1.00 0.00 89 SER A O 20
ATOM 33865 N N . ILE A 1 90 ? -3.917 -10.281 6.674 1.00 0.00 90 ILE A N 20
ATOM 33866 C CA . ILE A 1 90 ? -5.111 -9.894 7.417 1.00 0.00 90 ILE A CA 20
ATOM 33867 C C . ILE A 1 90 ? -6.126 -11.031 7.459 1.00 0.00 90 ILE A C 20
ATOM 33868 O O . ILE A 1 90 ? -6.113 -11.920 6.608 1.00 0.00 90 ILE A O 20
ATOM 33884 N N . SER A 1 91 ? -7.006 -10.995 8.455 1.00 0.00 91 SER A N 20
ATOM 33885 C CA . SER A 1 91 ? -8.031 -12.021 8.607 1.00 0.00 91 SER A CA 20
ATOM 33886 C C . SER A 1 91 ? -9.386 -11.513 8.126 1.00 0.00 91 SER A C 20
ATOM 33887 O O . SER A 1 91 ? -9.951 -12.035 7.166 1.00 0.00 91 SER A O 20
ATOM 33895 N N . GLU A 1 92 ? -9.902 -10.490 8.800 1.00 0.00 92 GLU A N 20
ATOM 33896 C CA . GLU A 1 92 ? -11.191 -9.909 8.441 1.00 0.00 92 GLU A CA 20
ATOM 33897 C C . GLU A 1 92 ? -11.045 -8.430 8.102 1.00 0.00 92 GLU A C 20
ATOM 33898 O O . GLU A 1 92 ? -11.453 -7.985 7.029 1.00 0.00 92 GLU A O 20
ATOM 33910 N N . LYS A 1 93 ? -10.458 -7.671 9.022 1.00 0.00 93 LYS A N 20
ATOM 33911 C CA . LYS A 1 93 ? -10.256 -6.241 8.820 1.00 0.00 93 LYS A CA 20
ATOM 33912 C C . LYS A 1 93 ? -8.771 -5.893 8.848 1.00 0.00 93 LYS A C 20
ATOM 33913 O O . LYS A 1 93 ? -8.052 -6.272 9.774 1.00 0.00 93 LYS A O 20
ATOM 33932 N N . VAL A 1 94 ? -8.318 -5.171 7.829 1.00 0.00 94 VAL A N 20
ATOM 33933 C CA . VAL A 1 94 ? -6.918 -4.773 7.737 1.00 0.00 94 VAL A CA 20
ATOM 33934 C C . VAL A 1 94 ? -6.629 -3.571 8.632 1.00 0.00 94 VAL A C 20
ATOM 33935 O O . VAL A 1 94 ? -7.504 -2.742 8.878 1.00 0.00 94 VAL A O 20
ATOM 33948 N N . ARG A 1 95 ? -5.394 -3.485 9.116 1.00 0.00 95 ARG A N 20
ATOM 33949 C CA . ARG A 1 95 ? -4.986 -2.385 9.984 1.00 0.00 95 ARG A CA 20
ATOM 33950 C C . ARG A 1 95 ? -3.899 -1.545 9.320 1.00 0.00 95 ARG A C 20
ATOM 33951 O O . ARG A 1 95 ? -2.711 -1.731 9.584 1.00 0.00 95 ARG A O 20
ATOM 33972 N N . LEU A 1 96 ? -4.313 -0.623 8.458 1.00 0.00 96 LEU A N 20
ATOM 33973 C CA . LEU A 1 96 ? -3.376 0.243 7.756 1.00 0.00 96 LEU A CA 20
ATOM 33974 C C . LEU A 1 96 ? -3.281 1.607 8.431 1.00 0.00 96 LEU A C 20
ATOM 33975 O O . LEU A 1 96 ? -4.255 2.359 8.473 1.00 0.00 96 LEU A O 20
ATOM 33991 N N . GLU A 1 97 ? -2.101 1.922 8.955 1.00 0.00 97 GLU A N 20
ATOM 33992 C CA . GLU A 1 97 ? -1.878 3.197 9.626 1.00 0.00 97 GLU A CA 20
ATOM 33993 C C . GLU A 1 97 ? -1.295 4.220 8.655 1.00 0.00 97 GLU A C 20
ATOM 33994 O O . GLU A 1 97 ? -0.093 4.230 8.396 1.00 0.00 97 GLU A O 20
ATOM 34006 N N . ILE A 1 98 ? -2.158 5.078 8.121 1.00 0.00 98 ILE A N 20
ATOM 34007 C CA . ILE A 1 98 ? -1.731 6.103 7.177 1.00 0.00 98 ILE A CA 20
ATOM 34008 C C . ILE A 1 98 ? -1.518 7.442 7.874 1.00 0.00 98 ILE A C 20
ATOM 34009 O O . ILE A 1 98 ? -2.061 7.687 8.951 1.00 0.00 98 ILE A O 20
ATOM 34025 N N . LEU A 1 99 ? -0.726 8.306 7.249 1.00 0.00 99 LEU A N 20
ATOM 34026 C CA . LEU A 1 99 ? -0.441 9.624 7.805 1.00 0.00 99 LEU A CA 20
ATOM 34027 C C . LEU A 1 99 ? -1.685 10.510 7.763 1.00 0.00 99 LEU A C 20
ATOM 34028 O O . LEU A 1 99 ? -2.343 10.615 6.729 1.00 0.00 99 LEU A O 20
ATOM 34044 N N . PRO A 1 100 ? -2.030 11.163 8.890 1.00 0.00 100 PRO A N 20
ATOM 34045 C CA . PRO A 1 100 ? -3.204 12.039 8.965 1.00 0.00 100 PRO A CA 20
ATOM 34046 C C . PRO A 1 100 ? -3.247 13.051 7.824 1.00 0.00 100 PRO A C 20
ATOM 34047 O O . PRO A 1 100 ? -2.694 14.145 7.932 1.00 0.00 100 PRO A O 20
ATOM 34058 N N . VAL A 1 101 ? -3.907 12.678 6.734 1.00 0.00 101 VAL A N 20
ATOM 34059 C CA . VAL A 1 101 ? -4.022 13.552 5.572 1.00 0.00 101 VAL A CA 20
ATOM 34060 C C . VAL A 1 101 ? -5.475 13.950 5.326 1.00 0.00 101 VAL A C 20
ATOM 34061 O O . VAL A 1 101 ? -6.398 13.243 5.731 1.00 0.00 101 VAL A O 20
ATOM 34074 N N . PRO A 1 102 ? -5.698 15.092 4.656 1.00 0.00 102 PRO A N 20
ATOM 34075 C CA . PRO A 1 102 ? -7.047 15.582 4.356 1.00 0.00 102 PRO A CA 20
ATOM 34076 C C . PRO A 1 102 ? -7.776 14.697 3.350 1.00 0.00 102 PRO A C 20
ATOM 34077 O O . PRO A 1 102 ? -9.005 14.647 3.328 1.00 0.00 102 PRO A O 20
ATOM 34088 N N . GLN A 1 103 ? -7.008 13.999 2.519 1.00 0.00 103 GLN A N 20
ATOM 34089 C CA . GLN A 1 103 ? -7.581 13.115 1.509 1.00 0.00 103 GLN A CA 20
ATOM 34090 C C . GLN A 1 103 ? -8.380 11.989 2.158 1.00 0.00 103 GLN A C 20
ATOM 34091 O O . GLN A 1 103 ? -9.495 11.682 1.735 1.00 0.00 103 GLN A O 20
ATOM 34105 N N . SER A 1 104 ? -7.803 11.375 3.187 1.00 0.00 104 SER A N 20
ATOM 34106 C CA . SER A 1 104 ? -8.461 10.283 3.892 1.00 0.00 104 SER A CA 20
ATOM 34107 C C . SER A 1 104 ? -8.656 10.622 5.366 1.00 0.00 104 SER A C 20
ATOM 34108 O O . SER A 1 104 ? -7.708 10.994 6.058 1.00 0.00 104 SER A O 20
ATOM 34116 N N . GLN A 1 105 ? -9.890 10.491 5.839 1.00 0.00 105 GLN A N 20
ATOM 34117 C CA . GLN A 1 105 ? -10.211 10.781 7.231 1.00 0.00 105 GLN A CA 20
ATOM 34118 C C . GLN A 1 105 ? -11.485 10.056 7.655 1.00 0.00 105 GLN A C 20
ATOM 34119 O O . GLN A 1 105 ? -12.279 10.580 8.435 1.00 0.00 105 GLN A O 20
ATOM 34133 N N . ARG A 1 106 ? -11.671 8.848 7.135 1.00 0.00 106 ARG A N 20
ATOM 34134 C CA . ARG A 1 106 ? -12.847 8.049 7.456 1.00 0.00 106 ARG A CA 20
ATOM 34135 C C . ARG A 1 106 ? -12.447 6.713 8.080 1.00 0.00 106 ARG A C 20
ATOM 34136 O O . ARG A 1 106 ? -12.083 5.774 7.371 1.00 0.00 106 ARG A O 20
ATOM 34157 N N . PRO A 1 107 ? -12.511 6.607 9.419 1.00 0.00 107 PRO A N 20
ATOM 34158 C CA . PRO A 1 107 ? -12.156 5.380 10.132 1.00 0.00 107 PRO A CA 20
ATOM 34159 C C . PRO A 1 107 ? -13.296 4.368 10.137 1.00 0.00 107 PRO A C 20
ATOM 34160 O O . PRO A 1 107 ? -13.924 4.131 11.170 1.00 0.00 107 PRO A O 20
ATOM 34171 N N . LEU A 1 108 ? -13.560 3.779 8.975 1.00 0.00 108 LEU A N 20
ATOM 34172 C CA . LEU A 1 108 ? -14.628 2.794 8.837 1.00 0.00 108 LEU A CA 20
ATOM 34173 C C . LEU A 1 108 ? -15.990 3.421 9.120 1.00 0.00 108 LEU A C 20
ATOM 34174 O O . LEU A 1 108 ? -16.730 3.761 8.197 1.00 0.00 108 LEU A O 20
ATOM 34190 N N . ARG A 1 109 ? -16.316 3.574 10.400 1.00 0.00 109 ARG A N 20
ATOM 34191 C CA . ARG A 1 109 ? -17.589 4.162 10.799 1.00 0.00 109 ARG A CA 20
ATOM 34192 C C . ARG A 1 109 ? -17.426 5.650 11.107 1.00 0.00 109 ARG A C 20
ATOM 34193 O O . ARG A 1 109 ? -17.013 6.021 12.205 1.00 0.00 109 ARG A O 20
ATOM 34214 N N . PRO A 1 110 ? -17.748 6.530 10.139 1.00 0.00 110 PRO A N 20
ATOM 34215 C CA . PRO A 1 110 ? -17.629 7.980 10.324 1.00 0.00 110 PRO A CA 20
ATOM 34216 C C . PRO A 1 110 ? -18.471 8.486 11.491 1.00 0.00 110 PRO A C 20
ATOM 34217 O O . PRO A 1 110 ? -17.940 8.824 12.550 1.00 0.00 110 PRO A O 20
ATOM 34228 N N . SER A 1 111 ? -19.785 8.539 11.295 1.00 0.00 111 SER A N 20
ATOM 34229 C CA . SER A 1 111 ? -20.695 9.005 12.334 1.00 0.00 111 SER A CA 20
ATOM 34230 C C . SER A 1 111 ? -22.145 8.919 11.868 1.00 0.00 111 SER A C 20
ATOM 34231 O O . SER A 1 111 ? -22.424 8.921 10.669 1.00 0.00 111 SER A O 20
ATOM 34239 N N . SER A 1 112 ? -23.065 8.845 12.825 1.00 0.00 112 SER A N 20
ATOM 34240 C CA . SER A 1 112 ? -24.487 8.759 12.514 1.00 0.00 112 SER A CA 20
ATOM 34241 C C . SER A 1 112 ? -24.787 7.522 11.675 1.00 0.00 112 SER A C 20
ATOM 34242 O O . SER A 1 112 ? -24.609 7.526 10.457 1.00 0.00 112 SER A O 20
ATOM 34250 N N . GLY A 1 113 ? -25.245 6.462 12.335 1.00 0.00 113 GLY A N 20
ATOM 34251 C CA . GLY A 1 113 ? -25.563 5.232 11.633 1.00 0.00 113 GLY A CA 20
ATOM 34252 C C . GLY A 1 113 ? -27.056 5.046 11.436 1.00 0.00 113 GLY A C 20
ATOM 34253 O O . GLY A 1 113 ? -27.833 5.975 11.656 1.00 0.00 113 GLY A O 20
ATOM 34257 N N . PRO A 1 114 ? -27.492 3.844 11.021 1.00 0.00 114 PRO A N 20
ATOM 34258 C CA . PRO A 1 114 ? -28.911 3.552 10.799 1.00 0.00 114 PRO A CA 20
ATOM 34259 C C . PRO A 1 114 ? -29.702 3.501 12.101 1.00 0.00 114 PRO A C 20
ATOM 34260 O O . PRO A 1 114 ? -29.669 2.503 12.820 1.00 0.00 114 PRO A O 20
ATOM 34271 N N . SER A 1 115 ? -30.413 4.584 12.399 1.00 0.00 115 SER A N 20
ATOM 34272 C CA . SER A 1 115 ? -31.213 4.663 13.615 1.00 0.00 115 SER A CA 20
ATOM 34273 C C . SER A 1 115 ? -32.700 4.556 13.297 1.00 0.00 115 SER A C 20
ATOM 34274 O O . SER A 1 115 ? -33.474 4.001 14.077 1.00 0.00 115 SER A O 20
ATOM 34282 N N . SER A 1 116 ? -33.094 5.090 12.145 1.00 0.00 116 SER A N 20
ATOM 34283 C CA . SER A 1 116 ? -34.488 5.055 11.723 1.00 0.00 116 SER A CA 20
ATOM 34284 C C . SER A 1 116 ? -34.822 3.725 11.055 1.00 0.00 116 SER A C 20
ATOM 34285 O O . SER A 1 116 ? -34.676 3.574 9.841 1.00 0.00 116 SER A O 20
ATOM 34293 N N . GLY A 1 117 ? -35.270 2.763 11.854 1.00 0.00 117 GLY A N 20
ATOM 34294 C CA . GLY A 1 117 ? -35.618 1.458 11.323 1.00 0.00 117 GLY A CA 20
ATOM 34295 C C . GLY A 1 117 ? -34.805 0.341 11.949 1.00 0.00 117 GLY A C 20
ATOM 34296 O O . GLY A 1 117 ? -33.627 0.582 12.287 1.00 0.00 117 GLY A O 20
#

Radius of gyration: 16.05 Å; Cα contacts (8 Å, |Δi|>4): 194; chains: 1; bounding box: 46×31×52 Å

InterPro domains:
  IPR001478 PDZ domain [PF00595] (51-127)
  IPR001478 PDZ domain [PF00595] (149-224)
  IPR001478 PDZ domain [PF00595] (252-329)
  IPR001478 PDZ domain [PF00595] (558-638)
  IPR001478 PDZ domain [PF00595] (657-735)
  IPR001478 PDZ domain [PF00595] (942-1019)
  IPR001478 PDZ domain [PS50106] (48-131)
  IPR001478 PDZ domain [PS50106] (148-234)
  IPR001478 PDZ domain [PS50106] (248-332)
  IPR001478 PDZ domain [PS50106] (456-531)
  IPR001478 PDZ domain [PS50106] (557-641)
  IPR001478 PDZ domain [PS50106] (656-738)
  IPR001478 PDZ domain [PS50106] (941-1023)
  IPR001478 PDZ domain [SM00228] (57-131)
  IPR001478 PDZ domain [SM00228] (156-234)
  IPR001478 PDZ domain [SM00228] (257-332)
  IPR001478 PDZ domain [SM00228] (465-545)
  IPR001478 PDZ domain [SM00228] (566-641)
  IPR001478 PDZ domain [SM00228] (664-738)
  IPR001478 PDZ domain [SM00228] (951-1023)

Organism: Homo sapiens (NCBI:txid9606)